Protein 7TJ5 (pdb70)

Solvent-accessible surface area: 76133 Å² total; per-residue (Å²): 141,195,78,90,111,57,36,99,97,2,72,50,6,2,71,48,1,6,77,13,2,10,48,1,44,28,37,104,94,68,25,79,97,50,60,93,94,1,76,90,3,7,110,11,5,81,39,2,18,73,97,54,94,61,208,175,124,96,121,24,14,85,83,0,17,80,52,55,0,33,99,10,19,54,124,149,55,82,87,111,93,16,104,72,0,58,40,1,43,58,10,41,87,12,16,82,91,17,37,58,149,50,69,31,143,161,50,46,16,17,72,28,77,28,105,47,20,64,30,108,29,79,34,24,0,10,29,19,0,3,22,10,7,75,54,71,79,140,69,180,86,86,51,54,60,68,59,39,54,1,36,10,4,0,3,6,0,12,8,3,0,0,6,22,75,49,37,19,98,50,86,93,4,18,73,43,0,11,68,4,0,63,81,0,10,49,19,17,0,66,20,2,0,7,14,10,6,35,10,31,66,81,46,47,10,49,24,122,19,64,55,18,31,83,60,1,49,33,1,1,70,30,13,164,12,35,100,120,2,40,190,82,2,62,70,17,2,59,33,2,61,131,42,12,116,8,36,64,16,126,77,0,24,126,52,6,17,78,14,5,70,34,23,0,10,68,91,18,8,15,80,13,0,78,140,4,103,18,4,147,84,18,35,121,50,2,11,53,28,1,3,61,49,17,55,25,12,19,10,9,50,40,17,83,13,8,106,38,55,48,56,10,40,26,4,15,4,1,21,65,10,33,0,16,21,16,11,86,88,61,156,83,124,136,42,93,24,60,82,34,86,35,13,12,51,117,3,3,38,103,137,37,95,33,103,16,6,6,62,3,95,55,34,0,1,0,1,56,0,22,34,109,22,0,66,140,0,12,88,80,33,94,126,8,25,62,63,8,131,130,96,69,139,196,77,90,111,58,38,99,96,2,74,50,6,2,71,50,2,6,75,13,3,11,48,1,43,28,37,103,93,67,25,79,98,50,60,94,93,2,76,90,2,7,110,11,4,83,40,3,18,74,100,54,92,60,208,176,126,100,121,23,14,82,84,0,16,81,52,54,1,33,100,11,18,53,122,148,55,82,86,109,92,16,103,73,0,60,42,1,41,57,12,43,88,12,17,80,92,16,37,58,152,49,68,34,143,160,49,44,15,16,73,28,79,27,104,44,21,64,30,108,27,78,33,24,0,10,28,19,0,3,22,10,7,75,55,71,81,142,67,181,85,86,49,52,59,68,59,38,54,1,36,8,3,0,4,6,0,12,7,3,0,0,6,23,72,48,37,19,100,47,88,94,4,18,74,44,0,12,68,4,0,67,80,0,10,49,20,15,0,68,18,3,0,8,13,8,6,33,10,30,63,84,47,46,8,48,23,124,20,60,59,17,30,80,59,1,49,36,2,1,71,32,13,168,12,36,100,118,3,40,188,85,2,63,70,16,1,58,34,2,59,129,40,10,116,8,35,62,16,126,77,0,22,127,50,6,17,80,14,5,69,32,22,0,10,68,95,20,9,15,79,12,0,78,140,5,103,17,3,148,82,18,35,121,49,2,10,52,28,0,4,63,49,17,55,25,11,19,10,9,50,40,17,83,14,7,109,38,57,48,56,10,40,25,3,15,4,0,23,64,9,33,0,15,22,16,11,86,90,60,155,83,123,137,44,94,24,60,81,34,85,35,12,12,50,118,3,3,38,103,136,37,94,33,102,15,4,6,62,3,97,55,33,0,0,0,1,54,0,24,34,108,21,0,67,138,0,13,90,79,31,96,124,9,25,62,61,8,130,129,96,68,141,196,76,89,110,58,37,101,98,3,73,52,7,2,72,48,1,6,77,12,3,10,48,1,42,27,36,105,92,67,27,79,98,50,59,95,92,1,76,90,2,7,108,11,4,82,39,3,18,74,96,52,95,60,208,177,124,100,122,23,14,82,84,0,17,82,52,56,1,33,99,10,17,54,123,151,56,83,84,109,91,16,104,73,0,60,42,1,43,57,10,42,87,12,17,84,91,16,38,58,150,49,69,32,142,160,48,45,14,17,72,27,79,28,103,44,21,62,31,109,29,81,35,24,0,10,29,18,0,3,22,9,7,74,53,70,79,142,67,183,84,84,49,52,60,69,59,42,54,1,36,10,3,0,4,6,0,11,8,3,0,0,7,21,73,46,36,19,99,48,84,92,4,18,73,44,0,11,67,5,0,62,79,0,10,49,19,15,0,65,20,3,0,7,15,8,6,32,10,32,67,83,45,46,10,48,25,122,20,61,57,18,29,81,60,0,49,34,1,1,70,29,13,166,12,34,100,118,2,40,190,83,2,62,68,18,1,60,33,2,59,130,41,13,117,9,35,62,16,126,78,0,23,127,54,7,19,79,14,5,68,34,23,0,10,67,92,19,9,15,79,12,0,79,140,5,104,17,4,147,83,17,35,120,50,2,10,52,28,0,3,62,51,17,55,25,12,20,9,9,49,40,17,85,14,7,106,37,56,46,56,9,40,25,4,15,5,1,23,62,9,33,0,15,21,15,11,86,88,60,155,84,124,136,42,96,25,58,81,35,86,37,12,12,50,119,3,3,38,102,137,38,94,34,103,16,5,6,62,3,97,57,31,0,0,0,1,56,0,24,33,110,22,0,65,139,0,13,89,80,32,96,127,8,25,63,60,8,132,129,98,69,140,194,77,88,110,58,38,100,98,3,74,53,6,1,71,47,1,6,75,12,2,11,48,1,44,28,35,105,93,70,26,80,98,50,59,94,92,1,75,89,2,7,110,10,5,82,40,3,18,74,96,53,93,62,212,176,126,98,120,25,14,82,84,0,16,82,52,55,1,32,100,11,18,54,123,148,56,84,86,109,92,18,104,73,0,60,41,1,43,59,11,42,87,11,17,81,92,15,38,58,150,51,69,33,143,161,49,44,15,18,71,28,82,28,105,44,21,62,30,110,26,81,36,24,0,11,29,19,0,3,23,10,7,74,55,71,82,141,69,183,86,86,50,54,60,68,58,40,53,1,36,10,4,0,3,6,0,11,8,2,0,0,6,22,73,48,38,20,100,48,86,94,4,18,73,43,0,12,68,4,0,66,78,0,10,50,20,16,0,66,19,3,0,8,14,8,7,35,10,29,64,82,48,46,10,47,24,123,20,60,58,18,31,81,59,1,50,36,3,1,69,33,13,170,13,34,100,118,2,40,190,84,1,63,70,18,2,59,35,2,60,129,40,10,118,8,33,63,16,127,76,0,23,129,51,7,17,80,15,6,69,34,22,0,9,68,92,18,8,16,80,12,0,80,141,4,104,17,3,146,82,18,34,121,50,1,10,50,27,0,4,64,50,17,56,25,12,19,10,10,50,40,16,83,13,8,107,38,56,47,57,10,40,25,4,15,5,1,22,64,9,32,0,16,21,16,11,85,90,60,154,84,122,135,43,93,24,59,81,34,87,35,13,12,51,116,3,3,40,101,136,38,94,33,101,16,6,5,62,3,95,57,33,0,1,0,1,57,0,23,34,108,22,0,66,139,0,14,90,77,32,94,126,8,25,62,60,8,131,127,96,69

Structure (mmCIF, N/CA/C/O backbone):
data_7TJ5
#
_entry.id   7TJ5
#
_cell.length_a   1.00
_cell.length_b   1.00
_cell.length_c   1.00
_cell.angle_alpha   90.00
_cell.angle_beta   90.00
_cell.angle_gamma   90.00
#
_symmetry.space_group_name_H-M   'P 1'
#
loop_
_entity.id
_entity.type
_entity.pdbx_description
1 polymer 'Putative transcriptional regulator, Crp/Fnr family'
2 non-polymer "ADENOSINE-3',5'-CYCLIC-MONOPHOSPHATE"
3 non-polymer '(2R)-1-(hexadecanoyloxy)-3-(phosphonooxy)propan-2-yl (9Z)-octadec-9-enoate'
#
loop_
_atom_site.group_PDB
_atom_site.id
_atom_site.type_symbol
_atom_site.label_atom_id
_atom_site.label_alt_id
_atom_site.label_comp_id
_atom_site.label_asym_id
_atom_site.label_entity_id
_atom_site.label_seq_id
_atom_site.pdbx_PDB_ins_code
_atom_site.Cartn_x
_atom_site.Cartn_y
_atom_site.Cartn_z
_atom_site.occupancy
_atom_site.B_iso_or_equiv
_atom_site.auth_seq_id
_atom_site.auth_comp_id
_atom_site.auth_asym_id
_atom_site.auth_atom_id
_atom_site.pdbx_PDB_model_num
ATOM 1 N N . THR A 1 29 ? 89.335 122.335 135.601 1.00 20.64 10 THR A N 1
ATOM 2 C CA . THR A 1 29 ? 89.922 123.121 136.680 1.00 20.64 10 THR A CA 1
ATOM 3 C C . THR A 1 29 ? 89.451 122.618 138.040 1.00 20.64 10 THR A C 1
ATOM 4 O O . THR A 1 29 ? 89.785 123.194 139.075 1.00 20.64 10 THR A O 1
ATOM 8 N N . TYR A 1 30 ? 88.669 121.538 138.030 1.00 22.29 11 TYR A N 1
ATOM 9 C CA . TYR A 1 30 ? 88.193 120.940 139.271 1.00 22.29 11 TYR A CA 1
ATOM 10 C C . TYR A 1 30 ? 89.267 120.135 139.988 1.00 22.29 11 TYR A C 1
ATOM 11 O O . TYR A 1 30 ? 89.124 119.868 141.186 1.00 22.29 11 TYR A O 1
ATOM 20 N N . THR A 1 31 ? 90.335 119.742 139.290 1.00 18.80 12 THR A N 1
ATOM 21 C CA . THR A 1 31 ? 91.386 118.957 139.925 1.00 18.80 12 THR A CA 1
ATOM 22 C C . THR A 1 31 ? 92.270 119.794 140.840 1.00 18.80 12 THR A C 1
ATOM 23 O O . THR A 1 31 ? 92.901 119.237 141.744 1.00 18.80 12 THR A O 1
ATOM 27 N N . LEU A 1 32 ? 92.332 121.113 140.631 1.00 19.53 13 LEU A N 1
ATOM 28 C CA . LEU A 1 32 ? 93.142 121.962 141.500 1.00 19.53 13 LEU A CA 1
ATOM 29 C C . LEU A 1 32 ? 92.575 122.010 142.913 1.00 19.53 13 LEU A C 1
ATOM 30 O O . LEU A 1 32 ? 93.332 122.015 143.891 1.00 19.53 13 LEU A O 1
ATOM 35 N N . VAL A 1 33 ? 91.246 122.047 143.037 1.00 17.25 14 VAL A N 1
ATOM 36 C CA . VAL A 1 33 ? 90.614 122.023 144.354 1.00 17.25 14 VAL A CA 1
ATOM 37 C C . VAL A 1 33 ? 90.933 120.717 145.071 1.00 17.25 14 VAL A C 1
ATOM 38 O O . VAL A 1 33 ? 91.253 120.709 146.267 1.00 17.25 14 VAL A O 1
ATOM 42 N N . TRP A 1 34 ? 90.873 119.597 144.346 1.00 15.81 15 TRP A N 1
ATOM 43 C CA . TRP A 1 34 ? 91.204 118.306 144.940 1.00 15.81 15 TRP A CA 1
ATOM 44 C C . TRP A 1 34 ? 92.669 118.243 145.356 1.00 15.81 15 TRP A C 1
ATOM 45 O O . TRP A 1 34 ? 92.997 117.700 146.417 1.00 15.81 15 TRP A O 1
ATOM 56 N N . LYS A 1 35 ? 93.568 118.790 144.530 1.00 17.04 16 LYS A N 1
ATOM 57 C CA . LYS A 1 35 ? 94.986 118.805 144.882 1.00 17.04 16 LYS A CA 1
ATOM 58 C C . LYS A 1 35 ? 95.244 119.651 146.123 1.00 17.04 16 LYS A C 1
ATOM 59 O O . LYS A 1 35 ? 96.026 119.260 146.999 1.00 17.04 16 LYS A O 1
ATOM 65 N N . VAL A 1 36 ? 94.595 120.814 146.217 1.00 15.17 17 VAL A N 1
ATOM 66 C CA . VAL A 1 36 ? 94.753 121.668 147.392 1.00 15.17 17 VAL A CA 1
ATOM 67 C C . VAL A 1 36 ? 94.199 120.975 148.632 1.00 15.17 17 VAL A C 1
ATOM 68 O O . VAL A 1 36 ? 94.785 121.050 149.721 1.00 15.17 17 VAL A O 1
ATOM 72 N N . TRP A 1 37 ? 93.074 120.272 148.484 1.00 14.42 18 TRP A N 1
ATOM 73 C CA . TRP A 1 37 ? 92.498 119.540 149.607 1.00 14.42 18 TRP A CA 1
ATOM 74 C C . TRP A 1 37 ? 93.417 118.410 150.062 1.00 14.42 18 TRP A C 1
ATOM 75 O O . TRP A 1 37 ? 93.564 118.166 151.266 1.00 14.42 18 TRP A O 1
ATOM 86 N N . ILE A 1 38 ? 94.046 117.715 149.112 1.00 15.41 19 ILE A N 1
ATOM 87 C CA . ILE A 1 38 ? 94.987 116.652 149.454 1.00 15.41 19 ILE A CA 1
ATOM 88 C C . ILE A 1 38 ? 96.214 117.227 150.154 1.00 15.41 19 ILE A C 1
ATOM 89 O O . ILE A 1 38 ? 96.736 116.635 151.108 1.00 15.41 19 ILE A O 1
ATOM 94 N N . LEU A 1 39 ? 96.688 118.389 149.697 1.00 14.48 20 LEU A N 1
ATOM 95 C CA . LEU A 1 39 ? 97.795 119.058 150.377 1.00 14.48 20 LEU A CA 1
ATOM 96 C C . LEU A 1 39 ? 97.421 119.429 151.807 1.00 14.48 20 LEU A C 1
ATOM 97 O O . LEU A 1 39 ? 98.220 119.248 152.733 1.00 14.48 20 LEU A O 1
ATOM 102 N N . ALA A 1 40 ? 96.206 119.944 152.007 1.00 15.41 21 ALA A N 1
ATOM 103 C CA . ALA A 1 40 ? 95.762 120.287 153.355 1.00 15.41 21 ALA A CA 1
ATOM 104 C C . ALA A 1 40 ? 95.675 119.048 154.239 1.00 15.41 21 ALA A C 1
ATOM 105 O O . ALA A 1 40 ? 96.095 119.074 155.402 1.00 15.41 21 ALA A O 1
ATOM 107 N N . VAL A 1 41 ? 95.168 117.943 153.689 1.00 15.34 22 VAL A N 1
ATOM 108 C CA . VAL A 1 41 ? 95.044 116.708 154.459 1.00 15.34 22 VAL A CA 1
ATOM 109 C C . VAL A 1 41 ? 96.419 116.170 154.847 1.00 15.34 22 VAL A C 1
ATOM 110 O O . VAL A 1 41 ? 96.632 115.733 155.988 1.00 15.34 22 VAL A O 1
ATOM 114 N N . THR A 1 42 ? 97.373 116.183 153.912 1.00 15.08 23 THR A N 1
ATOM 115 C CA . THR A 1 42 ? 98.690 115.659 154.249 1.00 15.08 23 THR A CA 1
ATOM 116 C C . THR A 1 42 ? 99.446 116.587 155.199 1.00 15.08 23 THR A C 1
ATOM 117 O O . THR A 1 42 ? 100.208 116.102 156.044 1.00 15.08 23 THR A O 1
ATOM 121 N N . LEU A 1 43 ? 99.220 117.907 155.124 1.00 13.01 24 LEU A N 1
ATOM 122 C CA . LEU A 1 43 ? 99.801 118.790 156.130 1.00 13.01 24 LEU A CA 1
ATOM 123 C C . LEU A 1 43 ? 99.159 118.563 157.490 1.00 13.01 24 LEU A C 1
ATOM 124 O O . LEU A 1 43 ? 99.834 118.656 158.526 1.00 13.01 24 LEU A O 1
ATOM 129 N N . TYR A 1 44 ? 97.895 118.132 157.491 1.00 12.31 25 TYR A N 1
ATOM 130 C CA . TYR A 1 44 ? 97.219 117.827 158.742 1.00 12.31 25 TYR A CA 1
ATOM 131 C C . TYR A 1 44 ? 97.843 116.594 159.371 1.00 12.31 25 TYR A C 1
ATOM 132 O O . TYR A 1 44 ? 98.082 116.561 160.580 1.00 12.31 25 TYR A O 1
ATOM 141 N N . TYR A 1 45 ? 98.052 115.545 158.574 1.00 14.98 26 TYR A N 1
ATOM 142 C CA . TYR A 1 45 ? 98.671 114.338 159.117 1.00 14.98 26 TYR A CA 1
ATOM 143 C C . TYR A 1 45 ? 100.104 114.614 159.567 1.00 14.98 26 TYR A C 1
ATOM 144 O O . TYR A 1 45 ? 100.521 114.159 160.636 1.00 14.98 26 TYR A O 1
ATOM 153 N N . ALA A 1 46 ? 100.834 115.442 158.810 1.00 11.43 27 ALA A N 1
ATOM 154 C CA . ALA A 1 46 ? 102.206 115.808 159.162 1.00 11.43 27 ALA A CA 1
ATOM 155 C C . ALA A 1 46 ? 102.289 116.524 160.505 1.00 11.43 27 ALA A C 1
ATOM 156 O O . ALA A 1 46 ? 103.252 116.335 161.257 1.00 11.43 27 ALA A O 1
ATOM 158 N N . ILE A 1 47 ? 101.307 117.363 160.816 1.00 9.28 28 ILE A N 1
ATOM 159 C CA . ILE A 1 47 ? 101.320 118.073 162.093 1.00 9.28 28 ILE A CA 1
ATOM 160 C C . ILE A 1 47 ? 100.741 117.211 163.215 1.00 9.28 28 ILE A C 1
ATOM 161 O O . ILE A 1 47 ? 101.301 117.141 164.314 1.00 9.28 28 ILE A O 1
ATOM 166 N N . ARG A 1 48 ? 99.666 116.517 162.992 1.00 12.33 29 ARG A N 1
ATOM 167 C CA . ARG A 1 48 ? 98.984 115.778 164.085 1.00 12.33 29 ARG A CA 1
ATOM 168 C C . ARG A 1 48 ? 99.685 114.484 164.465 1.00 12.33 29 ARG A C 1
ATOM 169 O O . ARG A 1 48 ? 99.828 114.233 165.660 1.00 12.33 29 ARG A O 1
ATOM 177 N N . ILE A 1 49 ? 100.108 113.697 163.465 1.00 12.86 30 ILE A N 1
ATOM 178 C CA . ILE A 1 49 ? 100.667 112.382 163.806 1.00 12.86 30 ILE A CA 1
ATOM 179 C C . ILE A 1 49 ? 101.806 112.450 164.825 1.00 12.86 30 ILE A C 1
ATOM 180 O O . ILE A 1 49 ? 101.709 111.770 165.857 1.00 12.86 30 ILE A O 1
ATOM 185 N N . PRO A 1 50 ? 102.902 113.197 164.613 1.00 10.08 31 PRO A N 1
ATOM 186 C CA . PRO A 1 50 ? 103.936 113.230 165.664 1.00 10.08 31 PRO A CA 1
ATOM 187 C C . PRO A 1 50 ? 103.443 113.852 166.960 1.00 10.08 31 PRO A C 1
ATOM 188 O O . PRO A 1 50 ? 103.861 113.429 168.048 1.00 10.08 31 PRO A O 1
ATOM 192 N N . LEU A 1 51 ? 102.549 114.840 166.868 1.00 9.88 32 LEU A N 1
ATOM 193 C CA . LEU A 1 51 ? 102.024 115.494 168.061 1.00 9.88 32 LEU A CA 1
ATOM 194 C C . LEU A 1 51 ? 101.206 114.532 168.913 1.00 9.88 32 LEU A C 1
ATOM 195 O O . LEU A 1 51 ? 101.330 114.528 170.143 1.00 9.88 32 LEU A O 1
ATOM 200 N N . THR A 1 52 ? 100.364 113.708 168.284 1.00 12.80 33 THR A N 1
ATOM 201 C CA . THR A 1 52 ? 99.612 112.723 169.051 1.00 12.80 33 THR A CA 1
ATOM 202 C C . THR A 1 52 ? 100.458 111.513 169.420 1.00 12.80 33 THR A C 1
ATOM 203 O O . THR A 1 52 ? 100.091 110.778 170.343 1.00 12.80 33 THR A O 1
ATOM 207 N N . LEU A 1 53 ? 101.572 111.286 168.721 1.00 11.30 34 LEU A N 1
ATOM 208 C CA . LEU A 1 53 ? 102.537 110.302 169.196 1.00 11.30 34 LEU A CA 1
ATOM 209 C C . LEU A 1 53 ? 103.154 110.748 170.514 1.00 11.30 34 LEU A C 1
ATOM 210 O O . LEU A 1 53 ? 103.326 109.938 171.432 1.00 11.30 34 LEU A O 1
ATOM 215 N N . VAL A 1 54 ? 103.496 112.034 170.624 1.00 11.13 35 VAL A N 1
ATOM 216 C CA . VAL A 1 54 ? 104.015 112.556 171.885 1.00 11.13 35 VAL A CA 1
ATOM 217 C C . VAL A 1 54 ? 102.907 112.622 172.931 1.00 11.13 35 VAL A C 1
ATOM 218 O O . VAL A 1 54 ? 103.092 112.216 174.084 1.00 11.13 35 VAL A O 1
ATOM 222 N N . PHE A 1 55 ? 101.736 113.126 172.542 1.00 12.56 36 PHE A N 1
ATOM 223 C CA . PHE A 1 55 ? 100.610 113.281 173.458 1.00 12.56 36 PHE A CA 1
ATOM 224 C C . PHE A 1 55 ? 99.487 112.341 173.044 1.00 12.56 36 PHE A C 1
ATOM 225 O O . PHE A 1 55 ? 98.714 112.666 172.130 1.00 12.56 36 PHE A O 1
ATOM 233 N N . PRO A 1 56 ? 99.331 111.180 173.688 1.00 15.41 37 PRO A N 1
ATOM 234 C CA . PRO A 1 56 ? 98.263 110.253 173.277 1.00 15.41 37 PRO A CA 1
ATOM 235 C C . PRO A 1 56 ? 96.867 110.733 173.636 1.00 15.41 37 PRO A C 1
ATOM 236 O O . PRO A 1 56 ? 95.890 110.091 173.227 1.00 15.41 37 PRO A O 1
ATOM 240 N N . SER A 1 57 ? 96.742 111.829 174.388 1.00 16.50 38 SER A N 1
ATOM 241 C CA . SER A 1 57 ? 95.426 112.364 174.722 1.00 16.50 38 SER A CA 1
ATOM 242 C C . SER A 1 57 ? 94.700 112.880 173.486 1.00 16.50 38 SER A C 1
ATOM 243 O O . SER A 1 57 ? 93.481 112.713 173.361 1.00 16.50 38 SER A O 1
ATOM 246 N N . LEU A 1 58 ? 95.427 113.509 172.560 1.00 16.92 39 LEU A N 1
ATOM 247 C CA . LEU A 1 58 ? 94.816 114.120 171.380 1.00 16.92 39 LEU A CA 1
ATOM 248 C C . LEU A 1 58 ? 94.543 113.057 170.315 1.00 16.92 39 LEU A C 1
ATOM 249 O O . LEU A 1 58 ? 95.221 112.954 169.290 1.00 16.92 39 LEU A O 1
ATOM 254 N N . PHE A 1 59 ? 93.517 112.252 170.577 1.00 17.55 40 PHE A N 1
ATOM 255 C CA . PHE A 1 59 ? 93.043 111.282 169.594 1.00 17.55 40 PHE A CA 1
ATOM 256 C C . PHE A 1 59 ? 91.527 111.203 169.493 1.00 17.55 40 PHE A C 1
ATOM 257 O O . PHE A 1 59 ? 91.018 110.890 168.411 1.00 17.55 40 PHE A O 1
ATOM 265 N N . SER A 1 60 ? 90.786 111.491 170.558 1.00 19.30 41 SER A N 1
ATOM 266 C CA . SER A 1 60 ? 89.329 111.536 170.523 1.00 19.30 41 SER A CA 1
ATOM 267 C C . SER A 1 60 ? 88.787 112.878 170.024 1.00 19.30 41 SER A C 1
ATOM 268 O O . SER A 1 60 ? 87.854 112.874 169.210 1.00 19.30 41 SER A O 1
ATOM 271 N N . PRO A 1 61 ? 89.293 114.039 170.480 1.00 16.48 42 PRO A N 1
ATOM 272 C CA . PRO A 1 61 ? 88.749 115.304 169.951 1.00 16.48 42 PRO A CA 1
ATOM 273 C C . PRO A 1 61 ? 88.933 115.480 168.453 1.00 16.48 42 PRO A C 1
ATOM 274 O O . PRO A 1 61 ? 88.087 116.110 167.807 1.00 16.48 42 PRO A O 1
ATOM 278 N N . LEU A 1 62 ? 90.011 114.948 167.877 1.00 16.35 43 LEU A N 1
ATOM 279 C CA . LEU A 1 62 ? 90.268 115.068 166.449 1.00 16.35 43 LEU A CA 1
ATOM 280 C C . LEU A 1 62 ? 89.922 113.792 165.689 1.00 16.35 43 LEU A C 1
ATOM 281 O O . LEU A 1 62 ? 90.402 113.594 164.568 1.00 16.35 43 LEU A O 1
ATOM 286 N N . LEU A 1 63 ? 89.107 112.921 166.285 1.00 16.98 44 LEU A N 1
ATOM 287 C CA . LEU A 1 63 ? 88.695 111.692 165.609 1.00 16.98 44 LEU A CA 1
ATOM 288 C C . LEU A 1 63 ? 87.887 111.930 164.335 1.00 16.98 44 LEU A C 1
ATOM 289 O O . LEU A 1 63 ? 88.182 111.270 163.322 1.00 16.98 44 LEU A O 1
ATOM 294 N N . PRO A 1 64 ? 86.858 112.799 164.303 1.00 15.03 45 PRO A N 1
ATOM 295 C CA . PRO A 1 64 ? 86.128 112.981 163.033 1.00 15.03 45 PRO A CA 1
ATOM 296 C C . PRO A 1 64 ? 86.990 113.519 161.905 1.00 15.03 45 PRO A C 1
ATOM 297 O O . PRO A 1 64 ? 86.825 113.096 160.752 1.00 15.03 45 PRO A O 1
ATOM 301 N N . LEU A 1 65 ? 87.919 114.431 162.206 1.00 14.70 46 LEU A N 1
ATOM 302 C CA . LEU A 1 65 ? 88.823 114.922 161.172 1.00 14.70 46 LEU A CA 1
ATOM 303 C C . LEU A 1 65 ? 89.729 113.810 160.664 1.00 14.70 46 LEU A C 1
ATOM 304 O O . LEU A 1 65 ? 90.004 113.724 159.462 1.00 14.70 46 LEU A O 1
ATOM 309 N N . ASP A 1 66 ? 90.191 112.941 161.568 1.00 17.21 47 ASP A N 1
ATOM 310 C CA . ASP A 1 66 ? 91.025 111.815 161.162 1.00 17.21 47 ASP A CA 1
ATOM 311 C C . ASP A 1 66 ? 90.260 110.856 160.257 1.00 17.21 47 ASP A C 1
ATOM 312 O O . ASP A 1 66 ? 90.789 110.401 159.237 1.00 17.21 47 ASP A O 1
ATOM 317 N N . ILE A 1 67 ? 89.004 110.560 160.605 1.00 16.99 48 ILE A N 1
ATOM 318 C CA . ILE A 1 67 ? 88.176 109.679 159.778 1.00 16.99 48 ILE A CA 1
ATOM 319 C C . ILE A 1 67 ? 87.944 110.300 158.405 1.00 16.99 48 ILE A C 1
ATOM 320 O O . ILE A 1 67 ? 88.040 109.624 157.370 1.00 16.99 48 ILE A O 1
ATOM 325 N N . LEU A 1 68 ? 87.611 111.592 158.378 1.00 14.95 49 LEU A N 1
ATOM 326 C CA . LEU A 1 68 ? 87.340 112.262 157.112 1.00 14.95 49 LEU A CA 1
ATOM 327 C C . LEU A 1 68 ? 88.582 112.299 156.227 1.00 14.95 49 LEU A C 1
ATOM 328 O O . LEU A 1 68 ? 88.497 112.066 155.015 1.00 14.95 49 LEU A O 1
ATOM 333 N N . ALA A 1 69 ? 89.750 112.569 156.817 1.00 16.45 50 ALA A N 1
ATOM 334 C CA . ALA A 1 69 ? 90.983 112.558 156.038 1.00 16.45 50 ALA A CA 1
ATOM 335 C C . ALA A 1 69 ? 91.334 111.151 155.573 1.00 16.45 50 ALA A C 1
ATOM 336 O O . ALA A 1 69 ? 91.901 110.983 154.487 1.00 16.45 50 ALA A O 1
ATOM 338 N N . SER A 1 70 ? 91.002 110.130 156.371 1.00 16.72 51 SER A N 1
ATOM 339 C CA . SER A 1 70 ? 91.261 108.757 155.953 1.00 16.72 51 SER A CA 1
ATOM 340 C C . SER A 1 70 ? 90.396 108.384 154.759 1.00 16.72 51 SER A C 1
ATOM 341 O O . SER A 1 70 ? 90.869 107.735 153.817 1.00 16.72 51 SER A O 1
ATOM 344 N N . LEU A 1 71 ? 89.136 108.821 154.764 1.00 15.93 52 LEU A N 1
ATOM 345 C CA . LEU A 1 71 ? 88.285 108.591 153.603 1.00 15.93 52 LEU A CA 1
ATOM 346 C C . LEU A 1 71 ? 88.815 109.356 152.395 1.00 15.93 52 LEU A C 1
ATOM 347 O O . LEU A 1 71 ? 88.797 108.838 151.271 1.00 15.93 52 LEU A O 1
ATOM 352 N N . ALA A 1 72 ? 89.238 110.609 152.600 1.00 15.33 53 ALA A N 1
ATOM 353 C CA . ALA A 1 72 ? 89.757 111.411 151.496 1.00 15.33 53 ALA A CA 1
ATOM 354 C C . ALA A 1 72 ? 90.963 110.733 150.854 1.00 15.33 53 ALA A C 1
ATOM 355 O O . ALA A 1 72 ? 91.068 110.662 149.624 1.00 15.33 53 ALA A O 1
ATOM 357 N N . LEU A 1 73 ? 91.872 110.205 151.682 1.00 17.70 54 LEU A N 1
ATOM 358 C CA . LEU A 1 73 ? 93.055 109.516 151.172 1.00 17.70 54 LEU A CA 1
ATOM 359 C C . LEU A 1 73 ? 92.683 108.211 150.479 1.00 17.70 54 LEU A C 1
ATOM 360 O O . LEU A 1 73 ? 93.320 107.825 149.491 1.00 17.70 54 LEU A O 1
ATOM 365 N N . ILE A 1 74 ? 91.679 107.501 151.002 1.00 17.62 55 ILE A N 1
ATOM 366 C CA . ILE A 1 74 ? 91.239 106.262 150.365 1.00 17.62 55 ILE A CA 1
ATOM 367 C C . ILE A 1 74 ? 90.673 106.550 148.980 1.00 17.62 55 ILE A C 1
ATOM 368 O O . ILE A 1 74 ? 90.973 105.846 148.008 1.00 17.62 55 ILE A O 1
ATOM 373 N N . ALA A 1 75 ? 89.870 107.608 148.862 1.00 17.64 56 ALA A N 1
ATOM 374 C CA . ALA A 1 75 ? 89.230 107.955 147.599 1.00 17.64 56 ALA A CA 1
ATOM 375 C C . ALA A 1 75 ? 90.134 108.727 146.645 1.00 17.64 56 ALA A C 1
ATOM 376 O O . ALA A 1 75 ? 89.767 108.888 145.476 1.00 17.64 56 ALA A O 1
ATOM 378 N N . ASP A 1 76 ? 91.284 109.222 147.111 1.00 18.54 57 ASP A N 1
ATOM 379 C CA . ASP A 1 76 ? 92.137 110.039 146.252 1.00 18.54 57 ASP A CA 1
ATOM 380 C C . ASP A 1 76 ? 92.680 109.257 145.061 1.00 18.54 57 ASP A C 1
ATOM 381 O O . ASP A 1 76 ? 92.687 109.764 143.933 1.00 18.54 57 ASP A O 1
ATOM 386 N N . ILE A 1 77 ? 93.147 108.034 145.284 1.00 19.57 58 ILE A N 1
ATOM 387 C CA . ILE A 1 77 ? 93.827 107.286 144.226 1.00 19.57 58 ILE A CA 1
ATOM 388 C C . ILE A 1 77 ? 92.823 106.794 143.175 1.00 19.57 58 ILE A C 1
ATOM 389 O O . ILE A 1 77 ? 93.190 106.727 141.989 1.00 19.57 58 ILE A O 1
ATOM 394 N N . PRO A 1 78 ? 91.552 106.476 143.508 1.00 18.00 59 PRO A N 1
ATOM 395 C CA . PRO A 1 78 ? 90.549 106.379 142.430 1.00 18.00 59 PRO A CA 1
ATOM 396 C C . PRO A 1 78 ? 90.467 107.632 141.576 1.00 18.00 59 PRO A C 1
ATOM 397 O O . PRO A 1 78 ? 90.333 107.538 140.350 1.00 18.00 59 PRO A O 1
ATOM 401 N N . LEU A 1 79 ? 90.549 108.809 142.195 1.00 16.78 60 LEU A N 1
ATOM 402 C CA . LEU A 1 79 ? 90.513 110.065 141.461 1.00 16.78 60 LEU A CA 1
ATOM 403 C C . LEU A 1 79 ? 91.871 110.435 140.884 1.00 16.78 60 LEU A C 1
ATOM 404 O O . LEU A 1 79 ? 91.945 111.335 140.042 1.00 16.78 60 LEU A O 1
ATOM 409 N N . ASP A 1 80 ? 92.941 109.773 141.327 1.00 19.54 61 ASP A N 1
ATOM 410 C CA . ASP A 1 80 ? 94.237 109.928 140.678 1.00 19.54 61 ASP A CA 1
ATOM 411 C C . ASP A 1 80 ? 94.294 109.141 139.375 1.00 19.54 61 ASP A C 1
ATOM 412 O O . ASP A 1 80 ? 94.875 109.611 138.390 1.00 19.54 61 ASP A O 1
ATOM 417 N N . LEU A 1 81 ? 93.706 107.942 139.353 1.00 19.11 62 LEU A N 1
ATOM 418 C CA . LEU A 1 81 ? 93.668 107.170 138.113 1.00 19.11 62 LEU A CA 1
ATOM 419 C C . LEU A 1 81 ? 92.787 107.835 137.062 1.00 19.11 62 LEU A C 1
ATOM 420 O O . LEU A 1 81 ? 93.143 107.865 135.878 1.00 19.11 62 LEU A O 1
ATOM 425 N N . ALA A 1 82 ? 91.640 108.371 137.465 1.00 18.43 63 ALA A N 1
ATOM 426 C CA . ALA A 1 82 ? 90.780 109.075 136.526 1.00 18.43 63 ALA A CA 1
ATOM 427 C C . ALA A 1 82 ? 91.299 110.485 136.289 1.00 18.43 63 ALA A C 1
ATOM 428 O O . ALA A 1 82 ? 91.690 111.183 137.229 1.00 18.43 63 ALA A O 1
ATOM 430 N N . PHE A 1 83 ? 91.294 110.900 135.019 1.00 20.14 64 PHE A N 1
ATOM 431 C CA . PHE A 1 83 ? 91.810 112.200 134.588 1.00 20.14 64 PHE A CA 1
ATOM 432 C C . PHE A 1 83 ? 93.260 112.393 135.043 1.00 20.14 64 PHE A C 1
ATOM 433 O O . PHE A 1 83 ? 93.577 113.262 135.858 1.00 20.14 64 PHE A O 1
ATOM 441 N N . GLU A 1 84 ? 94.136 111.548 134.507 1.00 19.06 65 GLU A N 1
ATOM 442 C CA . GLU A 1 84 ? 95.556 111.588 134.843 1.00 19.06 65 GLU A CA 1
ATOM 443 C C . GLU A 1 84 ? 96.203 112.895 134.393 1.00 19.06 65 GLU A C 1
ATOM 444 O O . GLU A 1 84 ? 96.082 113.293 133.234 1.00 19.06 65 GLU A O 1
ATOM 450 N N . SER A 1 99 ? 106.988 104.261 141.804 1.00 20.94 80 SER A N 1
ATOM 451 C CA . SER A 1 99 ? 106.425 105.580 141.538 1.00 20.94 80 SER A CA 1
ATOM 452 C C . SER A 1 99 ? 104.962 105.648 141.960 1.00 20.94 80 SER A C 1
ATOM 453 O O . SER A 1 99 ? 104.328 106.699 141.869 1.00 20.94 80 SER A O 1
ATOM 456 N N . ARG A 1 100 ? 104.429 104.517 142.424 1.00 21.69 81 ARG A N 1
ATOM 457 C CA . ARG A 1 100 ? 103.048 104.447 142.876 1.00 21.69 81 ARG A CA 1
ATOM 458 C C . ARG A 1 100 ? 102.876 103.852 144.268 1.00 21.69 81 ARG A C 1
ATOM 459 O O . ARG A 1 100 ? 101.815 104.045 144.873 1.00 21.69 81 ARG A O 1
ATOM 467 N N . LEU A 1 101 ? 103.888 103.128 144.746 1.00 21.50 82 LEU A N 1
ATOM 468 C CA . LEU A 1 101 ? 103.820 102.547 146.112 1.00 21.50 82 LEU A CA 1
ATOM 469 C C . LEU A 1 101 ? 103.447 103.643 147.129 1.00 21.50 82 LEU A C 1
ATOM 470 O O . LEU A 1 101 ? 102.536 103.358 147.926 1.00 21.50 82 LEU A O 1
ATOM 475 N N . PRO A 1 102 ? 104.075 104.851 147.202 1.00 19.39 83 PRO A N 1
ATOM 476 C CA . PRO A 1 102 ? 103.665 105.841 148.217 1.00 19.39 83 PRO A CA 1
ATOM 477 C C . PRO A 1 102 ? 102.165 106.055 148.329 1.00 19.39 83 PRO A C 1
ATOM 478 O O . PRO A 1 102 ? 101.651 106.189 149.447 1.00 19.39 83 PRO A O 1
ATOM 482 N N . ASP A 1 103 ? 101.442 106.071 147.205 1.00 19.31 84 ASP A N 1
ATOM 483 C CA . ASP A 1 103 ? 99.993 106.242 147.260 1.00 19.31 84 ASP A CA 1
ATOM 484 C C . ASP A 1 103 ? 99.315 105.087 147.984 1.00 19.31 84 ASP A C 1
ATOM 485 O O . ASP A 1 103 ? 98.427 105.302 148.818 1.00 19.31 84 ASP A O 1
ATOM 490 N N . LEU A 1 104 ? 99.732 103.854 147.691 1.00 18.81 85 LEU A N 1
ATOM 491 C CA . LEU A 1 104 ? 99.135 102.699 148.353 1.00 18.81 85 LEU A CA 1
ATOM 492 C C . LEU A 1 104 ? 99.515 102.643 149.826 1.00 18.81 85 LEU A C 1
ATOM 493 O O . LEU A 1 104 ? 98.685 102.288 150.672 1.00 18.81 85 LEU A O 1
ATOM 498 N N . LEU A 1 105 ? 100.762 102.991 150.155 1.00 19.22 86 LEU A N 1
ATOM 499 C CA . LEU A 1 105 ? 101.198 102.936 151.546 1.00 19.22 86 LEU A CA 1
ATOM 500 C C . LEU A 1 105 ? 100.546 104.021 152.394 1.00 19.22 86 LEU A C 1
ATOM 501 O O . LEU A 1 105 ? 100.278 103.797 153.580 1.00 19.22 86 LEU A O 1
ATOM 506 N N . ALA A 1 106 ? 100.290 105.198 151.820 1.00 17.35 87 ALA A N 1
ATOM 507 C CA . ALA A 1 106 ? 99.582 106.239 152.552 1.00 17.35 87 ALA A CA 1
ATOM 508 C C . ALA A 1 106 ? 98.069 106.078 152.503 1.00 17.35 87 ALA A C 1
ATOM 509 O O . ALA A 1 106 ? 97.369 106.710 153.302 1.00 17.35 87 ALA A O 1
ATOM 511 N N . ALA A 1 107 ? 97.549 105.256 151.589 1.00 18.07 88 ALA A N 1
ATOM 512 C CA . ALA A 1 107 ? 96.103 105.098 151.477 1.00 18.07 88 ALA A CA 1
ATOM 513 C C . ALA A 1 107 ? 95.531 104.294 152.638 1.00 18.07 88 ALA A C 1
ATOM 514 O O . ALA A 1 107 ? 94.522 104.685 153.237 1.00 18.07 88 ALA A O 1
ATOM 516 N N . LEU A 1 108 ? 96.156 103.168 152.973 1.00 18.35 89 LEU A N 1
ATOM 517 C CA . LEU A 1 108 ? 95.605 102.315 154.017 1.00 18.35 89 LEU A CA 1
ATOM 518 C C . LEU A 1 108 ? 95.833 102.946 155.390 1.00 18.35 89 LEU A C 1
ATOM 519 O O . LEU A 1 108 ? 96.871 103.573 155.624 1.00 18.35 89 LEU A O 1
ATOM 524 N N . PRO A 1 109 ? 94.873 102.821 156.308 1.00 17.28 90 PRO A N 1
ATOM 525 C CA . PRO A 1 109 ? 95.008 103.444 157.640 1.00 17.28 90 PRO A CA 1
ATOM 526 C C . PRO A 1 109 ? 95.812 102.594 158.621 1.00 17.28 90 PRO A C 1
ATOM 527 O O . PRO A 1 109 ? 95.288 101.821 159.423 1.00 17.28 90 PRO A O 1
ATOM 531 N N . LEU A 1 110 ? 97.139 102.726 158.553 1.00 19.39 91 LEU A N 1
ATOM 532 C CA . LEU A 1 110 ? 97.986 102.102 159.562 1.00 19.39 91 LEU A CA 1
ATOM 533 C C . LEU A 1 110 ? 97.872 102.801 160.909 1.00 19.39 91 LEU A C 1
ATOM 534 O O . LEU A 1 110 ? 98.214 102.205 161.936 1.00 19.39 91 LEU A O 1
ATOM 539 N N . ASP A 1 111 ? 97.404 104.047 160.926 1.00 20.58 92 ASP A N 1
ATOM 540 C CA . ASP A 1 111 ? 96.964 104.692 162.154 1.00 20.58 92 ASP A CA 1
ATOM 541 C C . ASP A 1 111 ? 95.532 104.244 162.445 1.00 20.58 92 ASP A C 1
ATOM 542 O O . ASP A 1 111 ? 95.017 103.310 161.825 1.00 20.58 92 ASP A O 1
ATOM 547 N N . LEU A 1 112 ? 94.882 104.885 163.419 1.00 19.07 93 LEU A N 1
ATOM 548 C CA . LEU A 1 112 ? 93.558 104.546 163.945 1.00 19.07 93 LEU A CA 1
ATOM 549 C C . LEU A 1 112 ? 93.537 103.193 164.644 1.00 19.07 93 LEU A C 1
ATOM 550 O O . LEU A 1 112 ? 92.483 102.791 165.153 1.00 19.07 93 LEU A O 1
ATOM 555 N N . LEU A 1 113 ? 94.655 102.478 164.686 1.00 20.63 94 LEU A N 1
ATOM 556 C CA . LEU A 1 113 ? 94.794 101.233 165.426 1.00 20.63 94 LEU A CA 1
ATOM 557 C C . LEU A 1 113 ? 95.917 101.290 166.444 1.00 20.63 94 LEU A C 1
ATOM 558 O O . LEU A 1 113 ? 95.795 100.709 167.525 1.00 20.63 94 LEU A O 1
ATOM 563 N N . VAL A 1 114 ? 97.015 101.982 166.126 1.00 19.77 95 VAL A N 1
ATOM 564 C CA . VAL A 1 114 ? 98.080 102.166 167.102 1.00 19.77 95 VAL A CA 1
ATOM 565 C C . VAL A 1 114 ? 97.661 103.145 168.190 1.00 19.77 95 VAL A C 1
ATOM 566 O O . VAL A 1 114 ? 98.193 103.093 169.305 1.00 19.77 95 VAL A O 1
ATOM 570 N N . PHE A 1 115 ? 96.715 104.039 167.897 1.00 17.17 96 PHE A N 1
ATOM 571 C CA . PHE A 1 115 ? 96.165 104.950 168.890 1.00 17.17 96 PHE A CA 1
ATOM 572 C C . PHE A 1 115 ? 94.894 104.419 169.538 1.00 17.17 96 PHE A C 1
ATOM 573 O O . PHE A 1 115 ? 94.437 104.993 170.533 1.00 17.17 96 PHE A O 1
ATOM 581 N N . ALA A 1 116 ? 94.318 103.344 169.002 1.00 18.70 97 ALA A N 1
ATOM 582 C CA . ALA A 1 116 ? 93.136 102.708 169.569 1.00 18.70 97 ALA A CA 1
ATOM 583 C C . ALA A 1 116 ? 93.483 101.536 170.473 1.00 18.70 97 ALA A C 1
ATOM 584 O O . ALA A 1 116 ? 92.915 101.408 171.561 1.00 18.70 97 ALA A O 1
ATOM 586 N N . LEU A 1 117 ? 94.406 100.678 170.045 1.00 19.90 98 LEU A N 1
ATOM 587 C CA . LEU A 1 117 ? 94.854 99.552 170.851 1.00 19.90 98 LEU A CA 1
ATOM 588 C C . LEU A 1 117 ? 95.981 99.922 171.806 1.00 19.90 98 LEU A C 1
ATOM 589 O O . LEU A 1 117 ? 96.380 99.077 172.617 1.00 19.90 98 LEU A O 1
ATOM 594 N N . HIS A 1 118 ? 96.495 101.153 171.723 1.00 19.06 99 HIS A N 1
ATOM 595 C CA . HIS A 1 118 ? 97.549 101.657 172.606 1.00 19.06 99 HIS A CA 1
ATOM 596 C C . HIS A 1 118 ? 98.795 100.773 172.533 1.00 19.06 99 HIS A C 1
ATOM 597 O O . HIS A 1 118 ? 99.206 100.138 173.506 1.00 19.06 99 HIS A O 1
ATOM 604 N N . LEU A 1 119 ? 99.393 100.744 171.345 1.00 18.52 100 LEU A N 1
ATOM 605 C CA . LEU A 1 119 ? 100.554 99.907 171.115 1.00 18.52 100 LEU A CA 1
ATOM 606 C C . LEU A 1 119 ? 101.790 100.513 171.783 1.00 18.52 100 LEU A C 1
ATOM 607 O O . LEU A 1 119 ? 101.817 101.707 172.092 1.00 18.52 100 LEU A O 1
ATOM 612 N N . PRO A 1 120 ? 102.828 99.711 172.015 1.00 18.47 101 PRO A N 1
ATOM 613 C CA . PRO A 1 120 ? 104.045 100.233 172.642 1.00 18.47 101 PRO A CA 1
ATOM 614 C C . PRO A 1 120 ? 104.864 101.056 171.656 1.00 18.47 101 PRO A C 1
ATOM 615 O O . PRO A 1 120 ? 104.558 101.135 170.467 1.00 18.47 101 PRO A O 1
ATOM 619 N N . SER A 1 121 ? 105.925 101.672 172.183 1.00 18.64 102 SER A N 1
ATOM 620 C CA . SER A 1 121 ? 106.720 102.602 171.382 1.00 18.64 102 SER A CA 1
ATOM 621 C C . SER A 1 121 ? 107.316 101.981 170.118 1.00 18.64 102 SER A C 1
ATOM 622 O O . SER A 1 121 ? 107.300 102.664 169.079 1.00 18.64 102 SER A O 1
ATOM 625 N N . PRO A 1 122 ? 107.880 100.756 170.121 1.00 18.69 103 PRO A N 1
ATOM 626 C CA . PRO A 1 122 ? 108.462 100.245 168.863 1.00 18.69 103 PRO A CA 1
ATOM 627 C C . PRO A 1 122 ? 107.426 100.117 167.760 1.00 18.69 103 PRO A C 1
ATOM 628 O O . PRO A 1 122 ? 107.715 100.420 166.596 1.00 18.69 103 PRO A O 1
ATOM 632 N N . LEU A 1 123 ? 106.218 99.674 168.102 1.00 18.67 104 LEU A N 1
ATOM 633 C CA . LEU A 1 123 ? 105.172 99.401 167.129 1.00 18.67 104 LEU A CA 1
ATOM 634 C C . LEU A 1 123 ? 104.154 100.535 167.053 1.00 18.67 104 LEU A C 1
ATOM 635 O O . LEU A 1 123 ? 103.083 100.363 166.464 1.00 18.67 104 LEU A O 1
ATOM 640 N N . SER A 1 124 ? 104.473 101.699 167.621 1.00 18.29 105 SER A N 1
ATOM 641 C CA . SER A 1 124 ? 103.610 102.864 167.506 1.00 18.29 105 SER A CA 1
ATOM 642 C C . SER A 1 124 ? 104.069 103.804 166.405 1.00 18.29 105 SER A C 1
ATOM 643 O O . SER A 1 124 ? 103.325 104.720 166.041 1.00 18.29 105 SER A O 1
ATOM 646 N N . LEU A 1 125 ? 105.267 103.590 165.862 1.00 16.81 106 LEU A N 1
ATOM 647 C CA . LEU A 1 125 ? 105.842 104.466 164.856 1.00 16.81 106 LEU A CA 1
ATOM 648 C C . LEU A 1 125 ? 105.455 104.036 163.451 1.00 16.81 106 LEU A C 1
ATOM 649 O O . LEU A 1 125 ? 106.107 104.442 162.482 1.00 16.81 106 LEU A O 1
ATOM 654 N N . LEU A 1 126 ? 104.409 103.222 163.323 1.00 17.92 107 LEU A N 1
ATOM 655 C CA . LEU A 1 126 ? 103.924 102.773 162.031 1.00 17.92 107 LEU A CA 1
ATOM 656 C C . LEU A 1 126 ? 102.800 103.656 161.522 1.00 17.92 107 LEU A C 1
ATOM 657 O O . LEU A 1 126 ? 102.208 103.358 160.480 1.00 17.92 107 LEU A O 1
ATOM 662 N N . SER A 1 127 ? 102.496 104.735 162.241 1.00 18.03 108 SER A N 1
ATOM 663 C CA . SER A 1 127 ? 101.500 105.698 161.807 1.00 18.03 108 SER A CA 1
ATOM 664 C C . SER A 1 127 ? 102.106 106.718 160.862 1.00 18.03 108 SER A C 1
ATOM 665 O O . SER A 1 127 ? 101.367 107.442 160.187 1.00 18.03 108 SER A O 1
ATOM 668 N N . LEU A 1 128 ? 103.434 106.782 160.808 1.00 16.40 109 LEU A N 1
ATOM 669 C CA . LEU A 1 128 ? 104.154 107.773 160.029 1.00 16.40 109 LEU A CA 1
ATOM 670 C C . LEU A 1 128 ? 104.348 107.335 158.588 1.00 16.40 109 LEU A C 1
ATOM 671 O O . LEU A 1 128 ? 104.881 108.111 157.788 1.00 16.40 109 LEU A O 1
ATOM 676 N N . VAL A 1 129 ? 103.941 106.109 158.242 1.00 16.95 110 VAL A N 1
ATOM 677 C CA . VAL A 1 129 ? 103.986 105.686 156.850 1.00 16.95 110 VAL A CA 1
ATOM 678 C C . VAL A 1 129 ? 103.036 106.526 156.018 1.00 16.95 110 VAL A C 1
ATOM 679 O O . VAL A 1 129 ? 103.211 106.644 154.801 1.00 16.95 110 VAL A O 1
ATOM 683 N N . ARG A 1 130 ? 102.023 107.122 156.654 1.00 16.88 111 ARG A N 1
ATOM 684 C CA . ARG A 1 130 ? 101.079 107.983 155.961 1.00 16.88 111 ARG A CA 1
ATOM 685 C C . ARG A 1 130 ? 101.692 109.322 155.593 1.00 16.88 111 ARG A C 1
ATOM 686 O O . ARG A 1 130 ? 101.024 110.133 154.943 1.00 16.88 111 ARG A O 1
ATOM 694 N N . LEU A 1 131 ? 102.939 109.571 155.997 1.00 17.24 112 LEU A N 1
ATOM 695 C CA . LEU A 1 131 ? 103.648 110.781 155.625 1.00 17.24 112 LEU A CA 1
ATOM 696 C C . LEU A 1 131 ? 104.449 110.580 154.351 1.00 17.24 112 LEU A C 1
ATOM 697 O O . LEU A 1 131 ? 105.341 111.380 154.048 1.00 17.24 112 LEU A O 1
ATOM 702 N N . LEU A 1 132 ? 104.145 109.519 153.607 1.00 17.17 113 LEU A N 1
ATOM 703 C CA . LEU A 1 132 ? 104.739 109.275 152.306 1.00 17.17 113 LEU A CA 1
ATOM 704 C C . LEU A 1 132 ? 103.914 109.933 151.218 1.00 17.17 113 LEU A C 1
ATOM 705 O O . LEU A 1 132 ? 104.323 109.940 150.053 1.00 17.17 113 LEU A O 1
ATOM 710 N N . LYS A 1 133 ? 102.760 110.486 151.599 1.00 16.22 114 LYS A N 1
ATOM 711 C CA . LYS A 1 133 ? 101.909 111.224 150.679 1.00 16.22 114 LYS A CA 1
ATOM 712 C C . LYS A 1 133 ? 102.601 112.493 150.212 1.00 16.22 114 LYS A C 1
ATOM 713 O O . LYS A 1 133 ? 102.239 113.043 149.168 1.00 16.22 114 LYS A O 1
ATOM 719 N N . LEU A 1 134 ? 103.541 113.004 151.013 1.00 14.65 115 LEU A N 1
ATOM 720 C CA . LEU A 1 134 ? 104.258 114.222 150.657 1.00 14.65 115 LEU A CA 1
ATOM 721 C C . LEU A 1 134 ? 105.042 114.045 149.363 1.00 14.65 115 LEU A C 1
ATOM 722 O O . LEU A 1 134 ? 105.164 114.988 148.576 1.00 14.65 115 LEU A O 1
ATOM 727 N N . ILE A 1 135 ? 105.605 112.852 149.137 1.00 15.04 116 ILE A N 1
ATOM 728 C CA . ILE A 1 135 ? 106.315 112.575 147.887 1.00 15.04 116 ILE A CA 1
ATOM 729 C C . ILE A 1 135 ? 105.400 112.762 146.684 1.00 15.04 116 ILE A C 1
ATOM 730 O O . ILE A 1 135 ? 105.796 113.366 145.676 1.00 15.04 116 ILE A O 1
ATOM 735 N N . SER A 1 136 ? 104.121 112.438 146.840 1.00 17.00 117 SER A N 1
ATOM 736 C CA . SER A 1 136 ? 103.176 112.530 145.736 1.00 17.00 117 SER A CA 1
ATOM 737 C C . SER A 1 136 ? 102.614 113.934 145.633 1.00 17.00 117 SER A C 1
ATOM 738 O O . SER A 1 136 ? 102.352 114.417 144.528 1.00 17.00 117 SER A O 1
ATOM 741 N N . VAL A 1 137 ? 102.422 114.595 146.773 1.00 16.36 118 VAL A N 1
ATOM 742 C CA . VAL A 1 137 ? 101.948 115.971 146.753 1.00 16.36 118 VAL A CA 1
ATOM 743 C C . VAL A 1 137 ? 102.998 116.853 146.090 1.00 16.36 118 VAL A C 1
ATOM 744 O O . VAL A 1 137 ? 102.678 117.720 145.270 1.00 16.36 118 VAL A O 1
ATOM 748 N N . GLN A 1 138 ? 104.273 116.635 146.430 1.00 17.61 119 GLN A N 1
ATOM 749 C CA . GLN A 1 138 ? 105.363 117.370 145.801 1.00 17.61 119 GLN A CA 1
ATOM 750 C C . GLN A 1 138 ? 105.477 117.028 144.319 1.00 17.61 119 GLN A C 1
ATOM 751 O O . GLN A 1 138 ? 105.746 117.912 143.497 1.00 17.61 119 GLN A O 1
ATOM 757 N N . ARG A 1 139 ? 105.280 115.753 143.955 1.00 20.04 120 ARG A N 1
ATOM 758 C CA . ARG A 1 139 ? 105.335 115.379 142.544 1.00 20.04 120 ARG A CA 1
ATOM 759 C C . ARG A 1 139 ? 104.209 116.036 141.750 1.00 20.04 120 ARG A C 1
ATOM 760 O O . ARG A 1 139 ? 104.396 116.413 140.588 1.00 20.04 120 ARG A O 1
ATOM 768 N N . SER A 1 140 ? 103.026 116.161 142.354 1.00 18.63 121 SER A N 1
ATOM 769 C CA . SER A 1 140 ? 101.928 116.863 141.698 1.00 18.63 121 SER A CA 1
ATOM 770 C C . SER A 1 140 ? 102.205 118.359 141.605 1.00 18.63 121 SER A C 1
ATOM 771 O O . SER A 1 140 ? 101.933 118.983 140.573 1.00 18.63 121 SER A O 1
ATOM 774 N N . ALA A 1 141 ? 102.736 118.951 142.678 1.00 16.72 122 ALA A N 1
ATOM 775 C CA . ALA A 1 141 ? 102.997 120.385 142.697 1.00 16.72 122 ALA A CA 1
ATOM 776 C C . ALA A 1 141 ? 104.089 120.774 141.710 1.00 16.72 122 ALA A C 1
ATOM 777 O O . ALA A 1 141 ? 104.031 121.859 141.121 1.00 16.72 122 ALA A O 1
ATOM 779 N N . THR A 1 142 ? 105.086 119.912 141.515 1.00 19.14 123 THR A N 1
ATOM 780 C CA . THR A 1 142 ? 106.174 120.210 140.594 1.00 19.14 123 THR A CA 1
ATOM 781 C C . THR A 1 142 ? 105.780 120.015 139.136 1.00 19.14 123 THR A C 1
ATOM 782 O O . THR A 1 142 ? 106.605 120.267 138.250 1.00 19.14 123 THR A O 1
ATOM 786 N N . ARG A 1 143 ? 104.545 119.585 138.864 1.00 20.54 124 ARG A N 1
ATOM 787 C CA . ARG A 1 143 ? 104.067 119.439 137.499 1.00 20.54 124 ARG A CA 1
ATOM 788 C C . ARG A 1 143 ? 102.811 120.249 137.217 1.00 20.54 124 ARG A C 1
ATOM 789 O O . ARG A 1 143 ? 102.468 120.429 136.043 1.00 20.54 124 ARG A O 1
ATOM 797 N N . ILE A 1 144 ? 102.116 120.741 138.244 1.00 18.96 125 ILE A N 1
ATOM 798 C CA . ILE A 1 144 ? 101.009 121.668 138.040 1.00 18.96 125 ILE A CA 1
ATOM 799 C C . ILE A 1 144 ? 101.470 123.113 138.191 1.00 18.96 125 ILE A C 1
ATOM 800 O O . ILE A 1 144 ? 100.648 124.034 138.173 1.00 18.96 125 ILE A O 1
ATOM 805 N N . LEU A 1 145 ? 102.784 123.325 138.341 1.00 18.88 126 LEU A N 1
ATOM 806 C CA . LEU A 1 145 ? 103.355 124.662 138.459 1.00 18.88 126 LEU A CA 1
ATOM 807 C C . LEU A 1 145 ? 104.771 124.709 137.893 1.00 18.88 126 LEU A C 1
ATOM 808 O O . LEU A 1 145 ? 105.535 125.615 138.247 1.00 18.88 126 LEU A O 1
ATOM 813 N N . SER A 1 146 ? 105.142 123.766 137.024 1.00 19.78 127 SER A N 1
ATOM 814 C CA . SER A 1 146 ? 106.452 123.776 136.387 1.00 19.78 127 SER A CA 1
ATOM 815 C C . SER A 1 146 ? 106.621 124.883 135.356 1.00 19.78 127 SER A C 1
ATOM 816 O O . SER A 1 146 ? 107.758 125.155 134.958 1.00 19.78 127 SER A O 1
ATOM 819 N N . TYR A 1 147 ? 105.543 125.525 134.909 1.00 20.67 128 TYR A N 1
ATOM 820 C CA . TYR A 1 147 ? 105.669 126.544 133.877 1.00 20.67 128 TYR A CA 1
ATOM 821 C C . TYR A 1 147 ? 105.489 127.961 134.397 1.00 20.67 128 TYR A C 1
ATOM 822 O O . TYR A 1 147 ? 106.140 128.875 133.887 1.00 20.67 128 TYR A O 1
ATOM 831 N N . ARG A 1 148 ? 104.632 128.168 135.399 1.00 20.60 129 ARG A N 1
ATOM 832 C CA . ARG A 1 148 ? 104.397 129.519 135.896 1.00 20.60 129 ARG A CA 1
ATOM 833 C C . ARG A 1 148 ? 105.529 129.994 136.798 1.00 20.60 129 ARG A C 1
ATOM 834 O O . ARG A 1 148 ? 105.838 131.190 136.826 1.00 20.60 129 ARG A O 1
ATOM 842 N N . ILE A 1 149 ? 106.154 129.076 137.532 1.00 19.75 130 ILE A N 1
ATOM 843 C CA . ILE A 1 149 ? 107.150 129.401 138.543 1.00 19.75 130 ILE A CA 1
ATOM 844 C C . ILE A 1 149 ? 108.508 128.892 138.077 1.00 19.75 130 ILE A C 1
ATOM 845 O O . ILE A 1 149 ? 108.599 127.846 137.424 1.00 19.75 130 ILE A O 1
ATOM 850 N N . ASN A 1 150 ? 109.557 129.645 138.400 1.00 15.60 131 ASN A N 1
ATOM 851 C CA . ASN A 1 150 ? 110.921 129.200 138.153 1.00 15.60 131 ASN A CA 1
ATOM 852 C C . ASN A 1 150 ? 111.156 127.896 138.910 1.00 15.60 131 ASN A C 1
ATOM 853 O O . ASN A 1 150 ? 110.898 127.837 140.120 1.00 15.60 131 ASN A O 1
ATOM 858 N N . PRO A 1 151 ? 111.615 126.831 138.242 1.00 15.28 132 PRO A N 1
ATOM 859 C CA . PRO A 1 151 ? 111.782 125.544 138.940 1.00 15.28 132 PRO A CA 1
ATOM 860 C C . PRO A 1 151 ? 112.750 125.592 140.112 1.00 15.28 132 PRO A C 1
ATOM 861 O O . PRO A 1 151 ? 112.546 124.865 141.092 1.00 15.28 132 PRO A O 1
ATOM 865 N N . ALA A 1 152 ? 113.798 126.416 140.044 1.00 15.79 133 ALA A N 1
ATOM 866 C CA . ALA A 1 152 ? 114.697 126.555 141.187 1.00 15.79 133 ALA A CA 1
ATOM 867 C C . ALA A 1 152 ? 113.972 127.144 142.392 1.00 15.79 133 ALA A C 1
ATOM 868 O O . ALA A 1 152 ? 114.161 126.687 143.526 1.00 15.79 133 ALA A O 1
ATOM 870 N N . LEU A 1 153 ? 113.138 128.162 142.164 1.00 13.52 134 LEU A N 1
ATOM 871 C CA . LEU A 1 153 ? 112.362 128.746 143.254 1.00 13.52 134 LEU A CA 1
ATOM 872 C C . LEU A 1 153 ? 111.368 127.745 143.828 1.00 13.52 134 LEU A C 1
ATOM 873 O O . LEU A 1 153 ? 111.167 127.690 145.047 1.00 13.52 134 LEU A O 1
ATOM 878 N N . LEU A 1 154 ? 110.740 126.940 142.966 1.00 13.41 135 LEU A N 1
ATOM 879 C CA . LEU A 1 154 ? 109.809 125.925 143.449 1.00 13.41 135 LEU A CA 1
ATOM 880 C C . LEU A 1 154 ? 110.535 124.881 144.286 1.00 13.41 135 LEU A C 1
ATOM 881 O O . LEU A 1 154 ? 110.023 124.434 145.320 1.00 13.41 135 LEU A O 1
ATOM 886 N N . ARG A 1 155 ? 111.733 124.488 143.851 1.00 15.28 136 ARG A N 1
ATOM 887 C CA . ARG A 1 155 ? 112.528 123.526 144.605 1.00 15.28 136 ARG A CA 1
ATOM 888 C C . ARG A 1 155 ? 112.911 124.095 145.964 1.00 15.28 136 ARG A C 1
ATOM 889 O O . ARG A 1 155 ? 112.835 123.398 146.982 1.00 15.28 136 ARG A O 1
ATOM 897 N N . LEU A 1 156 ? 113.329 125.364 145.993 1.00 11.44 137 LEU A N 1
ATOM 898 C CA . LEU A 1 156 ? 113.701 126.004 147.250 1.00 11.44 137 LEU A CA 1
ATOM 899 C C . LEU A 1 156 ? 112.512 126.087 148.202 1.00 11.44 137 LEU A C 1
ATOM 900 O O . LEU A 1 156 ? 112.648 125.821 149.401 1.00 11.44 137 LEU A O 1
ATOM 905 N N . LEU A 1 157 ? 111.337 126.454 147.683 1.00 11.79 138 LEU A N 1
ATOM 906 C CA . LEU A 1 157 ? 110.145 126.548 148.523 1.00 11.79 138 LEU A CA 1
ATOM 907 C C . LEU A 1 157 ? 109.731 125.182 149.059 1.00 11.79 138 LEU A C 1
ATOM 908 O O . LEU A 1 157 ? 109.354 125.056 150.233 1.00 11.79 138 LEU A O 1
ATOM 913 N N . SER A 1 158 ? 109.785 124.150 148.213 1.00 12.04 139 SER A N 1
ATOM 914 C CA . SER A 1 158 ? 109.463 122.802 148.668 1.00 12.04 139 SER A CA 1
ATOM 915 C C . SER A 1 158 ? 110.449 122.333 149.730 1.00 12.04 139 SER A C 1
ATOM 916 O O . SER A 1 158 ? 110.056 121.692 150.712 1.00 12.04 139 SER A O 1
ATOM 919 N N . LEU A 1 159 ? 111.734 122.651 149.553 1.00 9.68 140 LEU A N 1
ATOM 920 C CA . LEU A 1 159 ? 112.733 122.289 150.552 1.00 9.68 140 LEU A CA 1
ATOM 921 C C . LEU A 1 159 ? 112.489 123.017 151.868 1.00 9.68 140 LEU A C 1
ATOM 922 O O . LEU A 1 159 ? 112.649 122.432 152.942 1.00 9.68 140 LEU A O 1
ATOM 927 N N . VAL A 1 160 ? 112.090 124.290 151.804 1.00 8.82 141 VAL A N 1
ATOM 928 C CA . VAL A 1 160 ? 111.800 125.045 153.023 1.00 8.82 141 VAL A CA 1
ATOM 929 C C . VAL A 1 160 ? 110.604 124.447 153.757 1.00 8.82 141 VAL A C 1
ATOM 930 O O . VAL A 1 160 ? 110.624 124.288 154.986 1.00 8.82 141 VAL A O 1
ATOM 934 N N . GLY A 1 161 ? 109.545 124.105 153.019 1.00 7.00 142 GLY A N 1
ATOM 935 C CA . GLY A 1 161 ? 108.390 123.478 153.648 1.00 7.00 142 GLY A CA 1
ATOM 936 C C . GLY A 1 161 ? 108.716 122.129 154.263 1.00 7.00 142 GLY A C 1
ATOM 937 O O . GLY A 1 161 ? 108.287 121.821 155.383 1.00 7.00 142 GLY A O 1
ATOM 938 N N . PHE A 1 162 ? 109.491 121.310 153.545 1.00 7.68 143 PHE A N 1
ATOM 939 C CA . PHE A 1 162 ? 109.915 120.023 154.085 1.00 7.68 143 PHE A CA 1
ATOM 940 C C . PHE A 1 162 ? 110.787 120.205 155.319 1.00 7.68 143 PHE A C 1
ATOM 941 O O . PHE A 1 162 ? 110.700 119.420 156.266 1.00 7.68 143 PHE A O 1
ATOM 949 N N . ILE A 1 163 ? 111.633 121.237 155.326 1.00 6.89 144 ILE A N 1
ATOM 950 C CA . ILE A 1 163 ? 112.497 121.494 156.473 1.00 6.89 144 ILE A CA 1
ATOM 951 C C . ILE A 1 163 ? 111.675 121.910 157.685 1.00 6.89 144 ILE A C 1
ATOM 952 O O . ILE A 1 163 ? 111.951 121.481 158.809 1.00 6.89 144 ILE A O 1
ATOM 957 N N . LEU A 1 164 ? 110.649 122.739 157.483 1.00 5.89 145 LEU A N 1
ATOM 958 C CA . LEU A 1 164 ? 109.786 123.120 158.600 1.00 5.89 145 LEU A CA 1
ATOM 959 C C . LEU A 1 164 ? 109.021 121.918 159.153 1.00 5.89 145 LEU A C 1
ATOM 960 O O . LEU A 1 164 ? 108.915 121.745 160.377 1.00 5.89 145 LEU A O 1
ATOM 965 N N . LEU A 1 165 ? 108.491 121.070 158.265 1.00 5.42 146 LEU A N 1
ATOM 966 C CA . LEU A 1 165 ? 107.796 119.867 158.722 1.00 5.42 146 LEU A CA 1
ATOM 967 C C . LEU A 1 165 ? 108.743 118.923 159.460 1.00 5.42 146 LEU A C 1
ATOM 968 O O . LEU A 1 165 ? 108.386 118.354 160.502 1.00 5.42 146 LEU A O 1
ATOM 973 N N . ALA A 1 166 ? 109.958 118.750 158.934 1.00 4.43 147 ALA A N 1
ATOM 974 C CA . ALA A 1 166 ? 110.952 117.917 159.596 1.00 4.43 147 ALA A CA 1
ATOM 975 C C . ALA A 1 166 ? 111.367 118.501 160.936 1.00 4.43 147 ALA A C 1
ATOM 976 O O . ALA A 1 166 ? 111.645 117.751 161.870 1.00 4.43 147 ALA A O 1
ATOM 978 N N . ALA A 1 167 ? 111.424 119.829 161.048 1.00 3.21 148 ALA A N 1
ATOM 979 C CA . ALA A 1 167 ? 111.731 120.456 162.327 1.00 3.21 148 ALA A CA 1
ATOM 980 C C . ALA A 1 167 ? 110.637 120.186 163.348 1.00 3.21 148 ALA A C 1
ATOM 981 O O . ALA A 1 167 ? 110.927 119.926 164.520 1.00 3.21 148 ALA A O 1
ATOM 983 N N . HIS A 1 168 ? 109.373 120.239 162.919 1.00 4.22 149 HIS A N 1
ATOM 984 C CA . HIS A 1 168 ? 108.278 119.873 163.818 1.00 4.22 149 HIS A CA 1
ATOM 985 C C . HIS A 1 168 ? 108.398 118.420 164.273 1.00 4.22 149 HIS A C 1
ATOM 986 O O . HIS A 1 168 ? 108.255 118.116 165.467 1.00 4.22 149 HIS A O 1
ATOM 993 N N . GLY A 1 169 ? 108.690 117.514 163.337 1.00 4.15 150 GLY A N 1
ATOM 994 C CA . GLY A 1 169 ? 108.847 116.112 163.700 1.00 4.15 150 GLY A CA 1
ATOM 995 C C . GLY A 1 169 ? 110.029 115.863 164.620 1.00 4.15 150 GLY A C 1
ATOM 996 O O . GLY A 1 169 ? 109.948 115.057 165.550 1.00 4.15 150 GLY A O 1
ATOM 997 N N . ILE A 1 170 ? 111.143 116.556 164.376 1.00 2.93 151 ILE A N 1
ATOM 998 C CA . ILE A 1 170 ? 112.334 116.401 165.204 1.00 2.93 151 ILE A CA 1
ATOM 999 C C . ILE A 1 170 ? 112.094 116.967 166.598 1.00 2.93 151 ILE A C 1
ATOM 1000 O O . ILE A 1 170 ? 112.562 116.409 167.596 1.00 2.93 151 ILE A O 1
ATOM 1005 N N . ALA A 1 171 ? 111.355 118.076 166.693 1.00 2.76 152 ALA A N 1
ATOM 1006 C CA . ALA A 1 171 ? 110.989 118.608 168.001 1.00 2.76 152 ALA A CA 1
ATOM 1007 C C . ALA A 1 171 ? 110.108 117.628 168.765 1.00 2.76 152 ALA A C 1
ATOM 1008 O O . ALA A 1 171 ? 110.277 117.446 169.977 1.00 2.76 152 ALA A O 1
ATOM 1010 N N . CYS A 1 172 ? 109.168 116.980 168.072 1.00 4.55 153 CYS A N 1
ATOM 1011 C CA . CYS A 1 172 ? 108.354 115.957 168.726 1.00 4.55 153 CYS A CA 1
ATOM 1012 C C . CYS A 1 172 ? 109.209 114.785 169.200 1.00 4.55 153 CYS A C 1
ATOM 1013 O O . CYS A 1 172 ? 109.030 114.286 170.319 1.00 4.55 153 CYS A O 1
ATOM 1016 N N . GLY A 1 173 ? 110.151 114.341 168.365 1.00 5.38 154 GLY A N 1
ATOM 1017 C CA . GLY A 1 173 ? 111.038 113.259 168.768 1.00 5.38 154 GLY A CA 1
ATOM 1018 C C . GLY A 1 173 ? 111.915 113.624 169.951 1.00 5.38 154 GLY A C 1
ATOM 1019 O O . GLY A 1 173 ? 112.197 112.786 170.810 1.00 5.38 154 GLY A O 1
ATOM 1020 N N . TRP A 1 174 ? 112.368 114.878 170.004 1.00 1.67 155 TRP A N 1
ATOM 1021 C CA . TRP A 1 174 ? 113.156 115.344 171.140 1.00 1.67 155 TRP A CA 1
ATOM 1022 C C . TRP A 1 174 ? 112.310 115.409 172.405 1.00 1.67 155 TRP A C 1
ATOM 1023 O O . TRP A 1 174 ? 112.790 115.080 173.495 1.00 1.67 155 TRP A O 1
ATOM 1034 N N . MET A 1 175 ? 111.049 115.836 172.279 1.00 6.65 156 MET A N 1
ATOM 1035 C CA . MET A 1 175 ? 110.152 115.852 173.431 1.00 6.65 156 MET A CA 1
ATOM 1036 C C . MET A 1 175 ? 109.887 114.447 173.954 1.00 6.65 156 MET A C 1
ATOM 1037 O O . MET A 1 175 ? 109.774 114.242 175.168 1.00 6.65 156 MET A O 1
ATOM 1042 N N . SER A 1 176 ? 109.757 113.471 173.051 1.00 10.43 157 SER A N 1
ATOM 1043 C CA . SER A 1 176 ? 109.433 112.113 173.478 1.00 10.43 157 SER A CA 1
ATOM 1044 C C . SER A 1 176 ? 110.528 111.525 174.362 1.00 10.43 157 SER A C 1
ATOM 1045 O O . SER A 1 176 ? 110.239 110.918 175.399 1.00 10.43 157 SER A O 1
ATOM 1048 N N . LEU A 1 177 ? 111.786 111.700 173.974 1.00 10.92 158 LEU A N 1
ATOM 1049 C CA . LEU A 1 177 ? 112.920 111.149 174.717 1.00 10.92 158 LEU A CA 1
ATOM 1050 C C . LEU A 1 177 ? 113.514 112.151 175.713 1.00 10.92 158 LEU A C 1
ATOM 1051 O O . LEU A 1 177 ? 114.721 112.342 175.823 1.00 10.92 158 LEU A O 1
ATOM 1056 N N . GLN A 1 178 ? 112.632 112.748 176.516 1.00 10.75 159 GLN A N 1
ATOM 1057 C CA . GLN A 1 178 ? 112.947 113.647 177.616 1.00 10.75 159 GLN A CA 1
ATOM 1058 C C . GLN A 1 178 ? 112.477 113.047 178.937 1.00 10.75 159 GLN A C 1
ATOM 1059 O O . GLN A 1 178 ? 111.537 112.246 178.956 1.00 10.75 159 GLN A O 1
ATOM 1065 N N . PRO A 1 179 ? 113.120 113.394 180.051 1.00 14.86 160 PRO A N 1
ATOM 1066 C CA . PRO A 1 179 ? 112.660 112.912 181.362 1.00 14.86 160 PRO A CA 1
ATOM 1067 C C . PRO A 1 179 ? 111.255 113.400 181.667 1.00 14.86 160 PRO A C 1
ATOM 1068 O O . PRO A 1 179 ? 110.899 114.542 181.337 1.00 14.86 160 PRO A O 1
ATOM 1072 N N . PRO A 1 180 ? 110.426 112.561 182.290 1.00 16.83 161 PRO A N 1
ATOM 1073 C CA . PRO A 1 180 ? 109.046 112.968 182.613 1.00 16.83 161 PRO A CA 1
ATOM 1074 C C . PRO A 1 180 ? 109.029 114.042 183.692 1.00 16.83 161 PRO A C 1
ATOM 1075 O O . PRO A 1 180 ? 109.518 113.831 184.803 1.00 16.83 161 PRO A O 1
ATOM 1079 N N . SER A 1 181 ? 108.461 115.198 183.356 1.00 17.77 162 SER A N 1
ATOM 1080 C CA . SER A 1 181 ? 108.322 116.300 184.295 1.00 17.77 162 SER A CA 1
ATOM 1081 C C . SER A 1 181 ? 106.949 116.930 184.119 1.00 17.77 162 SER A C 1
ATOM 1082 O O . SER A 1 181 ? 106.323 116.820 183.062 1.00 17.77 162 SER A O 1
ATOM 1085 N N . GLU A 1 182 ? 106.481 117.596 185.174 1.00 21.11 163 GLU A N 1
ATOM 1086 C CA . GLU A 1 182 ? 105.179 118.260 185.153 1.00 21.11 163 GLU A CA 1
ATOM 1087 C C . GLU A 1 182 ? 105.376 119.689 184.665 1.00 21.11 163 GLU A C 1
ATOM 1088 O O . GLU A 1 182 ? 105.611 120.612 185.445 1.00 21.11 163 GLU A O 1
ATOM 1094 N N . ASN A 1 183 ? 105.280 119.868 183.353 1.00 16.22 164 ASN A N 1
ATOM 1095 C CA . ASN A 1 183 ? 105.397 121.163 182.707 1.00 16.22 164 ASN A CA 1
ATOM 1096 C C . ASN A 1 183 ? 104.283 121.316 181.684 1.00 16.22 164 ASN A C 1
ATOM 1097 O O . ASN A 1 183 ? 103.791 120.319 181.146 1.00 16.22 164 ASN A O 1
ATOM 1102 N N . PRO A 1 184 ? 103.846 122.548 181.416 1.00 13.46 165 PRO A N 1
ATOM 1103 C CA . PRO A 1 184 ? 102.823 122.753 180.384 1.00 13.46 165 PRO A CA 1
ATOM 1104 C C . PRO A 1 184 ? 103.308 122.287 179.019 1.00 13.46 165 PRO A C 1
ATOM 1105 O O . PRO A 1 184 ? 104.483 122.427 178.675 1.00 13.46 165 PRO A O 1
ATOM 1109 N N . ALA A 1 185 ? 102.381 121.713 178.247 1.00 11.27 166 ALA A N 1
ATOM 1110 C CA . ALA A 1 185 ? 102.735 121.113 176.964 1.00 11.27 166 ALA A CA 1
ATOM 1111 C C . ALA A 1 185 ? 103.269 122.155 175.990 1.00 11.27 166 ALA A C 1
ATOM 1112 O O . ALA A 1 185 ? 104.199 121.880 175.221 1.00 11.27 166 ALA A O 1
ATOM 1114 N N . GLY A 1 186 ? 102.683 123.355 176.001 1.00 12.22 167 GLY A N 1
ATOM 1115 C CA . GLY A 1 186 ? 103.161 124.410 175.124 1.00 12.22 167 GLY A CA 1
ATOM 1116 C C . GLY A 1 186 ? 104.591 124.825 175.413 1.00 12.22 167 GLY A C 1
ATOM 1117 O O . GLY A 1 186 ? 105.370 125.068 174.489 1.00 12.22 167 GLY A O 1
ATOM 1118 N N . THR A 1 187 ? 104.955 124.924 176.696 1.00 11.05 168 THR A N 1
ATOM 1119 C CA . THR A 1 187 ? 106.333 125.273 177.036 1.00 11.05 168 THR A CA 1
ATOM 1120 C C . THR A 1 187 ? 107.304 124.194 176.571 1.00 11.05 168 THR A C 1
ATOM 1121 O O . THR A 1 187 ? 108.389 124.499 176.059 1.00 11.05 168 THR A O 1
ATOM 1125 N N . ARG A 1 188 ? 106.916 122.924 176.707 1.00 7.73 169 ARG A N 1
ATOM 1126 C CA . ARG A 1 188 ? 107.803 121.832 176.321 1.00 7.73 169 ARG A CA 1
ATOM 1127 C C . ARG A 1 188 ? 107.939 121.744 174.809 1.00 7.73 169 ARG A C 1
ATOM 1128 O O . ARG A 1 188 ? 109.030 121.448 174.297 1.00 7.73 169 ARG A O 1
ATOM 1136 N N . TYR A 1 189 ? 106.886 122.117 174.078 1.00 4.51 170 TYR A N 1
ATOM 1137 C CA . TYR A 1 189 ? 107.015 122.189 172.629 1.00 4.51 170 TYR A CA 1
ATOM 1138 C C . TYR A 1 189 ? 107.878 123.374 172.229 1.00 4.51 170 TYR A C 1
ATOM 1139 O O . TYR A 1 189 ? 108.683 123.263 171.301 1.00 4.51 170 TYR A O 1
ATOM 1148 N N . LEU A 1 190 ? 107.693 124.530 172.871 1.00 4.38 171 LEU A N 1
ATOM 1149 C CA . LEU A 1 190 ? 108.476 125.695 172.483 1.00 4.38 171 LEU A CA 1
ATOM 1150 C C . LEU A 1 190 ? 109.949 125.486 172.804 1.00 4.38 171 LEU A C 1
ATOM 1151 O O . LEU A 1 190 ? 110.816 125.943 172.051 1.00 4.38 171 LEU A O 1
ATOM 1156 N N . SER A 1 191 ? 110.244 124.639 173.793 1.00 3.23 172 SER A N 1
ATOM 1157 C CA . SER A 1 191 ? 111.631 124.329 174.114 1.00 3.23 172 SER A CA 1
ATOM 1158 C C . SER A 1 191 ? 112.210 123.335 173.119 1.00 3.23 172 SER A C 1
ATOM 1159 O O . SER A 1 191 ? 113.349 123.504 172.666 1.00 3.23 172 SER A O 1
ATOM 1162 N N . ALA A 1 192 ? 111.446 122.299 172.761 1.00 3.41 173 ALA A N 1
ATOM 1163 C CA . ALA A 1 192 ? 111.954 121.336 171.790 1.00 3.41 173 ALA A CA 1
ATOM 1164 C C . ALA A 1 192 ? 112.142 121.996 170.427 1.00 3.41 173 ALA A C 1
ATOM 1165 O O . ALA A 1 192 ? 113.134 121.736 169.735 1.00 3.41 173 ALA A O 1
ATOM 1167 N N . PHE A 1 193 ? 111.199 122.855 170.030 1.00 2.46 174 PHE A N 1
ATOM 1168 C CA . PHE A 1 193 ? 111.310 123.567 168.763 1.00 2.46 174 PHE A CA 1
ATOM 1169 C C . PHE A 1 193 ? 112.472 124.553 168.781 1.00 2.46 174 PHE A C 1
ATOM 1170 O O . PHE A 1 193 ? 113.172 124.709 167.775 1.00 2.46 174 PHE A O 1
ATOM 1178 N N . TYR A 1 194 ? 112.702 125.218 169.917 1.00 0.00 175 TYR A N 1
ATOM 1179 C CA . TYR A 1 194 ? 113.860 126.094 170.037 1.00 0.00 175 TYR A CA 1
ATOM 1180 C C . TYR A 1 194 ? 115.159 125.311 169.886 1.00 0.00 175 TYR A C 1
ATOM 1181 O O . TYR A 1 194 ? 116.068 125.737 169.161 1.00 0.00 175 TYR A O 1
ATOM 1190 N N . TRP A 1 195 ? 115.248 124.146 170.535 1.00 2.86 176 TRP A N 1
ATOM 1191 C CA . TRP A 1 195 ? 116.447 123.321 170.417 1.00 2.86 176 TRP A CA 1
ATOM 1192 C C . TRP A 1 195 ? 116.668 122.850 168.984 1.00 2.86 176 TRP A C 1
ATOM 1193 O O . TRP A 1 195 ? 117.795 122.902 168.475 1.00 2.86 176 TRP A O 1
ATOM 1204 N N . THR A 1 196 ? 115.607 122.394 168.310 1.00 14.62 177 THR A N 1
ATOM 1205 C CA . THR A 1 196 ? 115.801 121.874 166.959 1.00 14.62 177 THR A CA 1
ATOM 1206 C C . THR A 1 196 ? 116.103 122.987 165.961 1.00 14.62 177 THR A C 1
ATOM 1207 O O . THR A 1 196 ? 116.874 122.768 165.024 1.00 14.62 177 THR A O 1
ATOM 1211 N N . ILE A 1 197 ? 115.537 124.184 166.142 1.00 3.91 178 ILE A N 1
ATOM 1212 C CA . ILE A 1 197 ? 115.882 125.289 165.252 1.00 3.91 178 ILE A CA 1
ATOM 1213 C C . ILE A 1 197 ? 117.319 125.739 165.496 1.00 3.91 178 ILE A C 1
ATOM 1214 O O . ILE A 1 197 ? 118.047 126.068 164.552 1.00 3.91 178 ILE A O 1
ATOM 1219 N N . THR A 1 198 ? 117.758 125.741 166.758 1.00 2.99 179 THR A N 1
ATOM 1220 C CA . THR A 1 198 ? 119.145 126.086 167.056 1.00 2.99 179 THR A CA 1
ATOM 1221 C C . THR A 1 198 ? 120.112 125.067 166.459 1.00 2.99 179 THR A C 1
ATOM 1222 O O . THR A 1 198 ? 121.198 125.430 165.994 1.00 2.99 179 THR A O 1
ATOM 1226 N N . THR A 1 199 ? 119.733 123.787 166.465 1.00 14.62 180 THR A N 1
ATOM 1227 C CA . THR A 1 199 ? 120.604 122.754 165.909 1.00 14.62 180 THR A CA 1
ATOM 1228 C C . THR A 1 199 ? 120.618 122.778 164.382 1.00 14.62 180 THR A C 1
ATOM 1229 O O . THR A 1 199 ? 121.684 122.660 163.768 1.00 14.62 180 THR A O 1
ATOM 1233 N N . LEU A 1 200 ? 119.450 122.936 163.751 1.00 3.57 181 LEU A N 1
ATOM 1234 C CA . LEU A 1 200 ? 119.364 122.833 162.296 1.00 3.57 181 LEU A CA 1
ATOM 1235 C C . LEU A 1 200 ? 120.060 123.995 161.597 1.00 3.57 181 LEU A C 1
ATOM 1236 O O . LEU A 1 200 ? 120.592 123.823 160.495 1.00 3.57 181 LEU A O 1
ATOM 1241 N N . THR A 1 201 ? 120.070 125.176 162.213 1.00 2.62 182 THR A N 1
ATOM 1242 C CA . THR A 1 201 ? 120.694 126.356 161.628 1.00 2.62 182 THR A CA 1
ATOM 1243 C C . THR A 1 201 ? 122.195 126.422 161.878 1.00 2.62 182 THR A C 1
ATOM 1244 O O . THR A 1 201 ? 122.833 127.382 161.430 1.00 2.62 182 THR A O 1
ATOM 1248 N N . THR A 1 202 ? 122.759 125.436 162.583 1.00 2.64 183 THR A N 1
ATOM 1249 C CA . THR A 1 202 ? 124.178 125.390 162.952 1.00 2.64 183 THR A CA 1
ATOM 1250 C C . THR A 1 202 ? 124.592 126.602 163.783 1.00 2.64 183 THR A C 1
ATOM 1251 O O . THR A 1 202 ? 125.736 127.051 163.717 1.00 2.64 183 THR A O 1
ATOM 1255 N N . ILE A 1 203 ? 123.668 127.133 164.575 1.00 0.14 184 ILE A N 1
ATOM 1256 C CA . ILE A 1 203 ? 123.978 128.231 165.485 1.00 0.14 184 ILE A CA 1
ATOM 1257 C C . ILE A 1 203 ? 124.528 127.711 166.807 1.00 0.14 184 ILE A C 1
ATOM 1258 O O . ILE A 1 203 ? 125.584 128.153 167.265 1.00 0.14 184 ILE A O 1
ATOM 1263 N N . GLY A 1 204 ? 123.830 126.762 167.428 1.00 2.45 185 GLY A N 1
ATOM 1264 C CA . GLY A 1 204 ? 124.338 126.062 168.594 1.00 2.45 185 GLY A CA 1
ATOM 1265 C C . GLY A 1 204 ? 124.632 126.919 169.807 1.00 2.45 185 GLY A C 1
ATOM 1266 O O . GLY A 1 204 ? 125.793 127.068 170.196 1.00 2.45 185 GLY A O 1
ATOM 1267 N N . TYR A 1 205 ? 123.586 127.489 170.412 1.00 14.62 186 TYR A N 1
ATOM 1268 C CA . TYR A 1 205 ? 123.761 128.287 171.622 1.00 14.62 186 TYR A CA 1
ATOM 1269 C C . TYR A 1 205 ? 124.358 127.459 172.754 1.00 14.62 186 TYR A C 1
ATOM 1270 O O . TYR A 1 205 ? 125.268 127.917 173.454 1.00 14.62 186 TYR A O 1
ATOM 1279 N N . GLY A 1 206 ? 123.863 126.239 172.948 1.00 5.64 187 GLY A N 1
ATOM 1280 C CA . GLY A 1 206 ? 124.387 125.371 173.979 1.00 5.64 187 GLY A CA 1
ATOM 1281 C C . GLY A 1 206 ? 123.657 125.408 175.304 1.00 5.64 187 GLY A C 1
ATOM 1282 O O . GLY A 1 206 ? 124.095 124.741 176.248 1.00 5.64 187 GLY A O 1
ATOM 1283 N N . ASP A 1 207 ? 122.575 126.178 175.418 1.00 6.10 188 ASP A N 1
ATOM 1284 C CA . ASP A 1 207 ? 121.832 126.214 176.672 1.00 6.10 188 ASP A CA 1
ATOM 1285 C C . ASP A 1 207 ? 120.994 124.954 176.864 1.00 6.10 188 ASP A C 1
ATOM 1286 O O . ASP A 1 207 ? 120.763 124.537 178.004 1.00 6.10 188 ASP A O 1
ATOM 1291 N N . ILE A 1 208 ? 120.537 124.342 175.775 1.00 3.62 189 ILE A N 1
ATOM 1292 C CA . ILE A 1 208 ? 119.834 123.063 175.801 1.00 3.62 189 ILE A CA 1
ATOM 1293 C C . ILE A 1 208 ? 120.736 122.025 175.147 1.00 3.62 189 ILE A C 1
ATOM 1294 O O . ILE A 1 208 ? 121.046 122.129 173.953 1.00 3.62 189 ILE A O 1
ATOM 1299 N N . THR A 1 209 ? 121.160 121.030 175.918 1.00 5.23 190 THR A N 1
ATOM 1300 C CA . THR A 1 209 ? 122.121 120.038 175.462 1.00 5.23 190 THR A CA 1
ATOM 1301 C C . THR A 1 209 ? 121.697 118.650 175.919 1.00 5.23 190 THR A C 1
ATOM 1302 O O . THR A 1 209 ? 120.893 118.510 176.847 1.00 5.23 190 THR A O 1
ATOM 1306 N N . PRO A 1 210 ? 122.205 117.604 175.261 1.00 7.30 191 PRO A N 1
ATOM 1307 C CA . PRO A 1 210 ? 121.945 116.229 175.703 1.00 7.30 191 PRO A CA 1
ATOM 1308 C C . PRO A 1 210 ? 122.376 115.946 177.134 1.00 7.30 191 PRO A C 1
ATOM 1309 O O . PRO A 1 210 ? 123.336 116.524 177.648 1.00 7.30 191 PRO A O 1
ATOM 1313 N N . SER A 1 211 ? 121.644 115.035 177.774 1.00 10.65 192 SER A N 1
ATOM 1314 C CA . SER A 1 211 ? 121.928 114.626 179.143 1.00 10.65 192 SER A CA 1
ATOM 1315 C C . SER A 1 211 ? 122.057 113.118 179.304 1.00 10.65 192 SER A C 1
ATOM 1316 O O . SER A 1 211 ? 122.689 112.676 180.270 1.00 10.65 192 SER A O 1
ATOM 1319 N N . THR A 1 212 ? 121.487 112.322 178.404 1.00 8.48 193 THR A N 1
ATOM 1320 C CA . THR A 1 212 ? 121.505 110.869 178.432 1.00 8.48 193 THR A CA 1
ATOM 1321 C C . THR A 1 212 ? 122.153 110.345 177.153 1.00 8.48 193 THR A C 1
ATOM 1322 O O . THR A 1 212 ? 122.226 111.065 176.151 1.00 8.48 193 THR A O 1
ATOM 1326 N N . PRO A 1 213 ? 122.661 109.104 177.159 1.00 8.28 194 PRO A N 1
ATOM 1327 C CA . PRO A 1 213 ? 123.256 108.557 175.923 1.00 8.28 194 PRO A CA 1
ATOM 1328 C C . PRO A 1 213 ? 122.298 108.499 174.741 1.00 8.28 194 PRO A C 1
ATOM 1329 O O . PRO A 1 213 ? 122.714 108.738 173.598 1.00 8.28 194 PRO A O 1
ATOM 1333 N N . THR A 1 214 ? 121.020 108.190 174.985 1.00 7.18 195 THR A N 1
ATOM 1334 C CA . THR A 1 214 ? 120.032 108.205 173.910 1.00 7.18 195 THR A CA 1
ATOM 1335 C C . THR A 1 214 ? 119.840 109.611 173.359 1.00 7.18 195 THR A C 1
ATOM 1336 O O . THR A 1 214 ? 119.735 109.802 172.139 1.00 7.18 195 THR A O 1
ATOM 1340 N N . GLN A 1 215 ? 119.805 110.610 174.247 1.00 5.12 196 GLN A N 1
ATOM 1341 C CA . GLN A 1 215 ? 119.752 111.999 173.808 1.00 5.12 196 GLN A CA 1
ATOM 1342 C C . GLN A 1 215 ? 120.972 112.351 172.971 1.00 5.12 196 GLN A C 1
ATOM 1343 O O . GLN A 1 215 ? 120.861 113.065 171.970 1.00 5.12 196 GLN A O 1
ATOM 1349 N N . THR A 1 216 ? 122.145 111.848 173.362 1.00 2.89 197 THR A N 1
ATOM 1350 C CA . THR A 1 216 ? 123.369 112.143 172.625 1.00 2.89 197 THR A CA 1
ATOM 1351 C C . THR A 1 216 ? 123.343 111.535 171.226 1.00 2.89 197 THR A C 1
ATOM 1352 O O . THR A 1 216 ? 123.730 112.193 170.254 1.00 2.89 197 THR A O 1
ATOM 1356 N N . VAL A 1 217 ? 122.888 110.285 171.103 1.00 2.26 198 VAL A N 1
ATOM 1357 C CA . VAL A 1 217 ? 122.802 109.650 169.787 1.00 2.26 198 VAL A CA 1
ATOM 1358 C C . VAL A 1 217 ? 121.793 110.376 168.904 1.00 2.26 198 VAL A C 1
ATOM 1359 O O . VAL A 1 217 ? 122.057 110.653 167.721 1.00 2.26 198 VAL A O 1
ATOM 1363 N N . TYR A 1 218 ? 120.627 110.710 169.469 1.00 0.90 199 TYR A N 1
ATOM 1364 C CA . TYR A 1 218 ? 119.622 111.460 168.724 1.00 0.90 199 TYR A CA 1
ATOM 1365 C C . TYR A 1 218 ? 120.166 112.806 168.265 1.00 0.90 199 TYR A C 1
ATOM 1366 O O . TYR A 1 218 ? 119.941 113.219 167.122 1.00 0.90 199 TYR A O 1
ATOM 1375 N N . THR A 1 219 ? 120.903 113.493 169.138 1.00 1.98 200 THR A N 1
ATOM 1376 C CA . THR A 1 219 ? 121.476 114.787 168.792 1.00 1.98 200 THR A CA 1
ATOM 1377 C C . THR A 1 219 ? 122.533 114.661 167.704 1.00 1.98 200 THR A C 1
ATOM 1378 O O . THR A 1 219 ? 122.620 115.522 166.829 1.00 1.98 200 THR A O 1
ATOM 1382 N N . ILE A 1 220 ? 123.352 113.607 167.744 1.00 1.75 201 ILE A N 1
ATOM 1383 C CA . ILE A 1 220 ? 124.345 113.402 166.690 1.00 1.75 201 ILE A CA 1
ATOM 1384 C C . ILE A 1 220 ? 123.653 113.224 165.342 1.00 1.75 201 ILE A C 1
ATOM 1385 O O . ILE A 1 220 ? 124.042 113.832 164.330 1.00 1.75 201 ILE A O 1
ATOM 1390 N N . VAL A 1 221 ? 122.596 112.407 165.320 1.00 0.99 202 VAL A N 1
ATOM 1391 C CA . VAL A 1 221 ? 121.842 112.201 164.084 1.00 0.99 202 VAL A CA 1
ATOM 1392 C C . VAL A 1 221 ? 121.246 113.519 163.595 1.00 0.99 202 VAL A C 1
ATOM 1393 O O . VAL A 1 221 ? 121.340 113.863 162.409 1.00 0.99 202 VAL A O 1
ATOM 1397 N N . ILE A 1 222 ? 120.645 114.286 164.510 1.00 1.10 203 ILE A N 1
ATOM 1398 C CA . ILE A 1 222 ? 120.000 115.540 164.131 1.00 1.10 203 ILE A CA 1
ATOM 1399 C C . ILE A 1 222 ? 121.030 116.559 163.654 1.00 1.10 203 ILE A C 1
ATOM 1400 O O . ILE A 1 222 ? 120.763 117.338 162.736 1.00 1.10 203 ILE A O 1
ATOM 1405 N N . GLU A 1 223 ? 122.221 116.567 164.256 1.00 1.64 204 GLU A N 1
ATOM 1406 C CA . GLU A 1 223 ? 123.287 117.451 163.795 1.00 1.64 204 GLU A CA 1
ATOM 1407 C C . GLU A 1 223 ? 123.703 117.111 162.372 1.00 1.64 204 GLU A C 1
ATOM 1408 O O . GLU A 1 223 ? 123.914 118.009 161.545 1.00 1.64 204 GLU A O 1
ATOM 1414 N N . LEU A 1 224 ? 123.817 115.815 162.065 1.00 1.26 205 LEU A N 1
ATOM 1415 C CA . LEU A 1 224 ? 124.167 115.413 160.705 1.00 1.26 205 LEU A CA 1
ATOM 1416 C C . LEU A 1 224 ? 123.095 115.844 159.705 1.00 1.26 205 LEU A C 1
ATOM 1417 O O . LEU A 1 224 ? 123.406 116.430 158.656 1.00 1.26 205 LEU A O 1
ATOM 1422 N N . LEU A 1 225 ? 121.820 115.584 160.022 1.00 2.84 206 LEU A N 1
ATOM 1423 C CA . LEU A 1 225 ? 120.761 115.992 159.098 1.00 2.84 206 LEU A CA 1
ATOM 1424 C C . LEU A 1 225 ? 120.647 117.509 158.994 1.00 2.84 206 LEU A C 1
ATOM 1425 O O . LEU A 1 225 ? 120.310 118.025 157.925 1.00 2.84 206 LEU A O 1
ATOM 1430 N N . GLY A 1 226 ? 120.925 118.236 160.076 1.00 2.87 207 GLY A N 1
ATOM 1431 C CA . GLY A 1 226 ? 120.890 119.686 160.014 1.00 2.87 207 GLY A CA 1
ATOM 1432 C C . GLY A 1 226 ? 121.987 120.255 159.139 1.00 2.87 207 GLY A C 1
ATOM 1433 O O . GLY A 1 226 ? 121.753 121.190 158.368 1.00 2.87 207 GLY A O 1
ATOM 1434 N N . ALA A 1 227 ? 123.197 119.700 159.244 1.00 3.95 208 ALA A N 1
ATOM 1435 C CA . ALA A 1 227 ? 124.272 120.112 158.349 1.00 3.95 208 ALA A CA 1
ATOM 1436 C C . ALA A 1 227 ? 123.916 119.820 156.897 1.00 3.95 208 ALA A C 1
ATOM 1437 O O . ALA A 1 227 ? 124.125 120.666 156.017 1.00 3.95 208 ALA A O 1
ATOM 1439 N N . ALA A 1 228 ? 123.343 118.640 156.633 1.00 6.45 209 ALA A N 1
ATOM 1440 C CA . ALA A 1 228 ? 122.944 118.302 155.268 1.00 6.45 209 ALA A CA 1
ATOM 1441 C C . ALA A 1 228 ? 121.869 119.250 154.744 1.00 6.45 209 ALA A C 1
ATOM 1442 O O . ALA A 1 228 ? 121.946 119.717 153.601 1.00 6.45 209 ALA A O 1
ATOM 1444 N N . MET A 1 229 ? 120.868 119.562 155.571 1.00 6.50 210 MET A N 1
ATOM 1445 C CA . MET A 1 229 ? 119.770 120.414 155.124 1.00 6.50 210 MET A CA 1
ATOM 1446 C C . MET A 1 229 ? 120.226 121.854 154.919 1.00 6.50 210 MET A C 1
ATOM 1447 O O . MET A 1 229 ? 119.790 122.517 153.969 1.00 6.50 210 MET A O 1
ATOM 1452 N N . TYR A 1 230 ? 121.104 122.356 155.790 1.00 5.37 211 TYR A N 1
ATOM 1453 C CA . TYR A 1 230 ? 121.626 123.704 155.598 1.00 5.37 211 TYR A CA 1
ATOM 1454 C C . TYR A 1 230 ? 122.499 123.784 154.352 1.00 5.37 211 TYR A C 1
ATOM 1455 O O . TYR A 1 230 ? 122.442 124.775 153.612 1.00 5.37 211 TYR A O 1
ATOM 1464 N N . GLY A 1 231 ? 123.308 122.751 154.096 1.00 7.07 212 GLY A N 1
ATOM 1465 C CA . GLY A 1 231 ? 124.063 122.714 152.855 1.00 7.07 212 GLY A CA 1
ATOM 1466 C C . GLY A 1 231 ? 123.168 122.684 151.631 1.00 7.07 212 GLY A C 1
ATOM 1467 O O . GLY A 1 231 ? 123.452 123.341 150.627 1.00 7.07 212 GLY A O 1
ATOM 1468 N N . LEU A 1 232 ? 122.065 121.933 151.707 1.00 7.96 213 LEU A N 1
ATOM 1469 C CA . LEU A 1 232 ? 121.102 121.902 150.609 1.00 7.96 213 LEU A CA 1
ATOM 1470 C C . LEU A 1 232 ? 120.476 123.272 150.376 1.00 7.96 213 LEU A C 1
ATOM 1471 O O . LEU A 1 232 ? 120.310 123.699 149.228 1.00 7.96 213 LEU A O 1
ATOM 1476 N N . VAL A 1 233 ? 120.115 123.969 151.457 1.00 6.73 214 VAL A N 1
ATOM 1477 C CA . VAL A 1 233 ? 119.531 125.303 151.329 1.00 6.73 214 VAL A CA 1
ATOM 1478 C C . VAL A 1 233 ? 120.526 126.268 150.695 1.00 6.73 214 VAL A C 1
ATOM 1479 O O . VAL A 1 233 ? 120.174 127.051 149.802 1.00 6.73 214 VAL A O 1
ATOM 1483 N N . ILE A 1 234 ? 121.785 126.221 151.139 1.00 7.31 215 ILE A N 1
ATOM 1484 C CA . ILE A 1 234 ? 122.801 127.117 150.589 1.00 7.31 215 ILE A CA 1
ATOM 1485 C C . ILE A 1 234 ? 123.046 126.813 149.115 1.00 7.31 215 ILE A C 1
ATOM 1486 O O . ILE A 1 234 ? 123.194 127.729 148.295 1.00 7.31 215 ILE A O 1
ATOM 1491 N N . GLY A 1 235 ? 123.078 125.528 148.750 1.00 10.51 216 GLY A N 1
ATOM 1492 C CA . GLY A 1 235 ? 123.240 125.170 147.350 1.00 10.51 216 GLY A CA 1
ATOM 1493 C C . GLY A 1 235 ? 122.081 125.628 146.485 1.00 10.51 216 GLY A C 1
ATOM 1494 O O . GLY A 1 235 ? 122.282 126.124 145.372 1.00 10.51 216 GLY A O 1
ATOM 1495 N N . ASN A 1 236 ? 120.852 125.480 146.990 1.00 10.16 217 ASN A N 1
ATOM 1496 C CA . ASN A 1 236 ? 119.683 125.966 146.262 1.00 10.16 217 ASN A CA 1
ATOM 1497 C C . ASN A 1 236 ? 119.738 127.475 146.067 1.00 10.16 217 ASN A C 1
ATOM 1498 O O . ASN A 1 236 ? 119.436 127.978 144.979 1.00 10.16 217 ASN A O 1
ATOM 1503 N N . ILE A 1 237 ? 120.121 128.215 147.111 1.00 9.01 218 ILE A N 1
ATOM 1504 C CA . ILE A 1 237 ? 120.191 129.670 147.003 1.00 9.01 218 ILE A CA 1
ATOM 1505 C C . ILE A 1 237 ? 121.273 130.086 146.011 1.00 9.01 218 ILE A C 1
ATOM 1506 O O . ILE A 1 237 ? 121.068 130.993 145.192 1.00 9.01 218 ILE A O 1
ATOM 1511 N N . ALA A 1 238 ? 122.436 129.429 146.059 1.00 10.50 219 ALA A N 1
ATOM 1512 C CA . ALA A 1 238 ? 123.511 129.756 145.127 1.00 10.50 219 ALA A CA 1
ATOM 1513 C C . ALA A 1 238 ? 123.106 129.462 143.688 1.00 10.50 219 ALA A C 1
ATOM 1514 O O . ALA A 1 238 ? 123.398 130.251 142.779 1.00 10.50 219 ALA A O 1
ATOM 1516 N N . SER A 1 239 ? 122.416 128.339 143.464 1.00 12.50 220 SER A N 1
ATOM 1517 C CA . SER A 1 239 ? 121.932 128.025 142.124 1.00 12.50 220 SER A CA 1
ATOM 1518 C C . SER A 1 239 ? 120.904 129.047 141.657 1.00 12.50 220 SER A C 1
ATOM 1519 O O . SER A 1 239 ? 120.922 129.467 140.496 1.00 12.50 220 SER A O 1
ATOM 1522 N N . LEU A 1 240 ? 120.003 129.464 142.551 1.00 13.51 221 LEU A N 1
ATOM 1523 C CA . LEU A 1 240 ? 118.989 130.445 142.179 1.00 13.51 221 LEU A CA 1
ATOM 1524 C C . LEU A 1 240 ? 119.624 131.782 141.821 1.00 13.51 221 LEU A C 1
ATOM 1525 O O . LEU A 1 240 ? 119.169 132.471 140.901 1.00 13.51 221 LEU A O 1
ATOM 1530 N N . VAL A 1 241 ? 120.679 132.165 142.540 1.00 13.87 222 VAL A N 1
ATOM 1531 C CA . VAL A 1 241 ? 121.272 133.481 142.334 1.00 13.87 222 VAL A CA 1
ATOM 1532 C C . VAL A 1 241 ? 122.203 133.495 141.120 1.00 13.87 222 VAL A C 1
ATOM 1533 O O . VAL A 1 241 ? 122.312 134.518 140.431 1.00 13.87 222 VAL A O 1
ATOM 1537 N N . SER A 1 242 ? 122.845 132.365 140.804 1.00 15.59 223 SER A N 1
ATOM 1538 C CA . SER A 1 242 ? 123.758 132.324 139.661 1.00 15.59 223 SER A CA 1
ATOM 1539 C C . SER A 1 242 ? 123.048 132.604 138.337 1.00 15.59 223 SER A C 1
ATOM 1540 O O . SER A 1 242 ? 123.618 133.248 137.447 1.00 15.59 223 SER A O 1
ATOM 1543 N N . LYS A 1 243 ? 121.812 132.137 138.184 1.00 15.20 224 LYS A N 1
ATOM 1544 C CA . LYS A 1 243 ? 121.079 132.252 136.927 1.00 15.20 224 LYS A CA 1
ATOM 1545 C C . LYS A 1 243 ? 120.187 133.489 136.848 1.00 15.20 224 LYS A C 1
ATOM 1546 O O . LYS A 1 243 ? 119.321 133.550 135.969 1.00 15.20 224 LYS A O 1
ATOM 1552 N N . LEU A 1 244 ? 120.365 134.466 137.738 1.00 16.13 225 LEU A N 1
ATOM 1553 C CA . LEU A 1 244 ? 119.462 135.614 137.766 1.00 16.13 225 LEU A CA 1
ATOM 1554 C C . LEU A 1 244 ? 119.678 136.554 136.580 1.00 16.13 225 LEU A C 1
ATOM 1555 O O . LEU A 1 244 ? 118.783 136.723 135.743 1.00 16.13 225 LEU A O 1
ATOM 1560 N N . ASP A 1 245 ? 120.851 137.174 136.482 1.00 18.58 226 ASP A N 1
ATOM 1561 C CA . ASP A 1 245 ? 121.104 138.196 135.463 1.00 18.58 226 ASP A CA 1
ATOM 1562 C C . ASP A 1 245 ? 121.965 137.631 134.336 1.00 18.58 226 ASP A C 1
ATOM 1563 O O . ASP A 1 245 ? 123.102 138.051 134.114 1.00 18.58 226 ASP A O 1
ATOM 1568 N N . ALA A 1 246 ? 121.403 136.658 133.616 1.00 14.78 227 ALA A N 1
ATOM 1569 C CA . ALA A 1 246 ? 122.157 135.965 132.574 1.00 14.78 227 ALA A CA 1
ATOM 1570 C C . ALA A 1 246 ? 122.406 136.861 131.363 1.00 14.78 227 ALA A C 1
ATOM 1571 O O . ALA A 1 246 ? 123.534 136.945 130.859 1.00 14.78 227 ALA A O 1
ATOM 1573 N N . ALA A 1 247 ? 121.359 137.540 130.880 1.00 14.89 228 ALA A N 1
ATOM 1574 C CA . ALA A 1 247 ? 121.489 138.374 129.687 1.00 14.89 228 ALA A CA 1
ATOM 1575 C C . ALA A 1 247 ? 122.384 139.583 129.930 1.00 14.89 228 ALA A C 1
ATOM 1576 O O . ALA A 1 247 ? 123.182 139.953 129.058 1.00 14.89 228 ALA A O 1
ATOM 1578 N N . LYS A 1 248 ? 122.263 140.215 131.099 1.00 14.76 229 LYS A N 1
ATOM 1579 C CA . LYS A 1 248 ? 123.119 141.354 131.413 1.00 14.76 229 LYS A CA 1
ATOM 1580 C C . LYS A 1 248 ? 124.581 140.938 131.472 1.00 14.76 229 LYS A C 1
ATOM 1581 O O . LYS A 1 248 ? 125.458 141.650 130.971 1.00 14.76 229 LYS A O 1
ATOM 1587 N N . LEU A 1 249 ? 124.862 139.780 132.071 1.00 13.52 230 LEU A N 1
ATOM 1588 C CA . LEU A 1 249 ? 126.237 139.300 132.142 1.00 13.52 230 LEU A CA 1
ATOM 1589 C C . LEU A 1 249 ? 126.772 138.943 130.761 1.00 13.52 230 LEU A C 1
ATOM 1590 O O . LEU A 1 249 ? 127.931 139.236 130.448 1.00 13.52 230 LEU A O 1
ATOM 1595 N N . LEU A 1 250 ? 125.940 138.326 129.917 1.00 13.43 231 LEU A N 1
ATOM 1596 C CA . LEU A 1 250 ? 126.368 138.014 128.555 1.00 13.43 231 LEU A CA 1
ATOM 1597 C C . LEU A 1 250 ? 126.698 139.284 127.777 1.00 13.43 231 LEU A C 1
ATOM 1598 O O . LEU A 1 250 ? 127.730 139.360 127.095 1.00 13.43 231 LEU A O 1
ATOM 1603 N N . HIS A 1 251 ? 125.836 140.300 127.880 1.00 10.88 232 HIS A N 1
ATOM 1604 C CA . HIS A 1 251 ? 126.099 141.562 127.197 1.00 10.88 232 HIS A CA 1
ATOM 1605 C C . HIS A 1 251 ? 127.360 142.225 127.737 1.00 10.88 232 HIS A C 1
ATOM 1606 O O . HIS A 1 251 ? 128.162 142.772 126.968 1.00 10.88 232 HIS A O 1
ATOM 1613 N N . ARG A 1 252 ? 127.549 142.192 129.061 1.00 15.07 233 ARG A N 1
ATOM 1614 C CA . ARG A 1 252 ? 128.738 142.787 129.663 1.00 15.07 233 ARG A CA 1
ATOM 1615 C C . ARG A 1 252 ? 130.006 142.090 129.182 1.00 15.07 233 ARG A C 1
ATOM 1616 O O . ARG A 1 252 ? 131.006 142.751 128.881 1.00 15.07 233 ARG A O 1
ATOM 1624 N N . GLU A 1 253 ? 129.964 140.761 129.042 1.00 17.48 234 GLU A N 1
ATOM 1625 C CA . GLU A 1 253 ? 131.151 140.036 128.592 1.00 17.48 234 GLU A CA 1
ATOM 1626 C C . GLU A 1 253 ? 131.427 140.309 127.121 1.00 17.48 234 GLU A C 1
ATOM 1627 O O . GLU A 1 253 ? 132.589 140.411 126.711 1.00 17.48 234 GLU A O 1
ATOM 1633 N N . ARG A 1 254 ? 130.372 140.449 126.316 1.00 15.15 235 ARG A N 1
ATOM 1634 C CA . ARG A 1 254 ? 130.562 140.797 124.912 1.00 15.15 235 ARG A CA 1
ATOM 1635 C C . ARG A 1 254 ? 131.193 142.179 124.773 1.00 15.15 235 ARG A C 1
ATOM 1636 O O . ARG A 1 254 ? 132.130 142.370 123.987 1.00 15.15 235 ARG A O 1
ATOM 1644 N N . VAL A 1 255 ? 130.695 143.155 125.538 1.00 12.74 236 VAL A N 1
ATOM 1645 C CA . VAL A 1 255 ? 131.260 144.503 125.492 1.00 12.74 236 VAL A CA 1
ATOM 1646 C C . VAL A 1 255 ? 132.712 144.503 125.962 1.00 12.74 236 VAL A C 1
ATOM 1647 O O . VAL A 1 255 ? 133.569 145.164 125.361 1.00 12.74 236 VAL A O 1
ATOM 1651 N N . GLU A 1 256 ? 133.023 143.738 127.013 1.00 17.44 237 GLU A N 1
ATOM 1652 C CA . GLU A 1 256 ? 134.400 143.684 127.502 1.00 17.44 237 GLU A CA 1
ATOM 1653 C C . GLU A 1 256 ? 135.329 143.057 126.469 1.00 17.44 237 GLU A C 1
ATOM 1654 O O . GLU A 1 256 ? 136.432 143.562 126.229 1.00 17.44 237 GLU A O 1
ATOM 1660 N N . ARG A 1 257 ? 134.907 141.948 125.858 1.00 13.74 238 ARG A N 1
ATOM 1661 C CA . ARG A 1 257 ? 135.733 141.287 124.852 1.00 13.74 238 ARG A CA 1
ATOM 1662 C C . ARG A 1 257 ? 135.966 142.188 123.643 1.00 13.74 238 ARG A C 1
ATOM 1663 O O . ARG A 1 257 ? 137.096 142.302 123.149 1.00 13.74 238 ARG A O 1
ATOM 1671 N N . VAL A 1 258 ? 134.908 142.846 123.156 1.00 13.46 239 VAL A N 1
ATOM 1672 C CA . VAL A 1 258 ? 135.053 143.743 122.011 1.00 13.46 239 VAL A CA 1
ATOM 1673 C C . VAL A 1 258 ? 135.978 144.907 122.354 1.00 13.46 239 VAL A C 1
ATOM 1674 O O . VAL A 1 258 ? 136.850 145.279 121.557 1.00 13.46 239 VAL A O 1
ATOM 1678 N N . THR A 1 259 ? 135.810 145.495 123.544 1.00 14.73 240 THR A N 1
ATOM 1679 C CA . THR A 1 259 ? 136.644 146.627 123.937 1.00 14.73 240 THR A CA 1
ATOM 1680 C C . THR A 1 259 ? 138.106 146.217 124.072 1.00 14.73 240 THR A C 1
ATOM 1681 O O . THR A 1 259 ? 139.002 146.950 123.644 1.00 14.73 240 THR A O 1
ATOM 1685 N N . ALA A 1 260 ? 138.366 145.043 124.656 1.00 15.25 241 ALA A N 1
ATOM 1686 C CA . ALA A 1 260 ? 139.741 144.568 124.785 1.00 15.25 241 ALA A CA 1
ATOM 1687 C C . ALA A 1 260 ? 140.366 144.301 123.422 1.00 15.25 241 ALA A C 1
ATOM 1688 O O . ALA A 1 260 ? 141.534 144.648 123.184 1.00 15.25 241 ALA A O 1
ATOM 1690 N N . PHE A 1 261 ? 139.601 143.700 122.504 1.00 15.39 242 PHE A N 1
ATOM 1691 C CA . PHE A 1 261 ? 140.145 143.437 121.177 1.00 15.39 242 PHE A CA 1
ATOM 1692 C C . PHE A 1 261 ? 140.440 144.737 120.442 1.00 15.39 242 PHE A C 1
ATOM 1693 O O . PHE A 1 261 ? 141.450 144.838 119.736 1.00 15.39 242 PHE A O 1
ATOM 1701 N N . LEU A 1 262 ? 139.569 145.740 120.582 1.00 16.27 243 LEU A N 1
ATOM 1702 C CA . LEU A 1 262 ? 139.853 147.020 119.943 1.00 16.27 243 LEU A CA 1
ATOM 1703 C C . LEU A 1 262 ? 141.026 147.717 120.613 1.00 16.27 243 LEU A C 1
ATOM 1704 O O . LEU A 1 262 ? 141.738 148.492 119.965 1.00 16.27 243 LEU A O 1
ATOM 1709 N N . SER A 1 263 ? 141.228 147.469 121.910 1.00 16.21 244 SER A N 1
ATOM 1710 C CA . SER A 1 263 ? 142.389 148.019 122.597 1.00 16.21 244 SER A CA 1
ATOM 1711 C C . SER A 1 263 ? 143.670 147.441 122.018 1.00 16.21 244 SER A C 1
ATOM 1712 O O . SER A 1 263 ? 144.668 148.154 121.859 1.00 16.21 244 SER A O 1
ATOM 1715 N N . TYR A 1 264 ? 143.662 146.139 121.710 1.00 16.71 245 TYR A N 1
ATOM 1716 C CA . TYR A 1 264 ? 144.849 145.517 121.130 1.00 16.71 245 TYR A CA 1
ATOM 1717 C C . TYR A 1 264 ? 145.172 146.118 119.766 1.00 16.71 245 TYR A C 1
ATOM 1718 O O . TYR A 1 264 ? 146.339 146.379 119.453 1.00 16.71 245 TYR A O 1
ATOM 1727 N N . LYS A 1 265 ? 144.150 146.339 118.941 1.00 17.14 246 LYS A N 1
ATOM 1728 C CA . LYS A 1 265 ? 144.309 146.848 117.584 1.00 17.14 246 LYS A CA 1
ATOM 1729 C C . LYS A 1 265 ? 144.451 148.365 117.525 1.00 17.14 246 LYS A C 1
ATOM 1730 O O . LYS A 1 265 ? 144.498 148.914 116.418 1.00 17.14 246 LYS A O 1
ATOM 1736 N N . ARG A 1 266 ? 144.549 149.032 118.676 1.00 21.29 247 ARG A N 1
ATOM 1737 C CA . ARG A 1 266 ? 144.777 150.476 118.778 1.00 21.29 247 ARG A CA 1
ATOM 1738 C C . ARG A 1 266 ? 143.783 151.261 117.919 1.00 21.29 247 ARG A C 1
ATOM 1739 O O . ARG A 1 266 ? 144.143 151.981 116.986 1.00 21.29 247 ARG A O 1
ATOM 1747 N N . ILE A 1 267 ? 142.510 151.101 118.260 1.00 17.02 248 ILE A N 1
ATOM 1748 C CA . ILE A 1 267 ? 141.411 151.811 117.617 1.00 17.02 248 ILE A CA 1
ATOM 1749 C C . ILE A 1 267 ? 141.217 153.148 118.321 1.00 17.02 248 ILE A C 1
ATOM 1750 O O . ILE A 1 267 ? 141.370 153.248 119.544 1.00 17.02 248 ILE A O 1
ATOM 1755 N N . SER A 1 268 ? 140.894 154.184 117.545 1.00 16.53 249 SER A N 1
ATOM 1756 C CA . SER A 1 268 ? 140.752 155.525 118.091 1.00 16.53 249 SER A CA 1
ATOM 1757 C C . SER A 1 268 ? 139.582 155.585 119.074 1.00 16.53 249 SER A C 1
ATOM 1758 O O . SER A 1 268 ? 138.614 154.828 118.947 1.00 16.53 249 SER A O 1
ATOM 1761 N N . PRO A 1 269 ? 139.659 156.465 120.079 1.00 17.86 250 PRO A N 1
ATOM 1762 C CA . PRO A 1 269 ? 138.579 156.536 121.080 1.00 17.86 250 PRO A CA 1
ATOM 1763 C C . PRO A 1 269 ? 137.218 156.903 120.511 1.00 17.86 250 PRO A C 1
ATOM 1764 O O . PRO A 1 269 ? 136.200 156.554 121.120 1.00 17.86 250 PRO A O 1
ATOM 1768 N N . GLU A 1 270 ? 137.160 157.606 119.377 1.00 18.25 251 GLU A N 1
ATOM 1769 C CA . GLU A 1 270 ? 135.866 157.968 118.801 1.00 18.25 251 GLU A CA 1
ATOM 1770 C C . GLU A 1 270 ? 135.102 156.734 118.331 1.00 18.25 251 GLU A C 1
ATOM 1771 O O . GLU A 1 270 ? 133.897 156.605 118.585 1.00 18.25 251 GLU A O 1
ATOM 1777 N N . LEU A 1 271 ? 135.790 155.811 117.656 1.00 15.48 252 LEU A N 1
ATOM 1778 C CA . LEU A 1 271 ? 135.135 154.595 117.188 1.00 15.48 252 LEU A CA 1
ATOM 1779 C C . LEU A 1 271 ? 134.721 153.709 118.356 1.00 15.48 252 LEU A C 1
ATOM 1780 O O . LEU A 1 271 ? 133.648 153.096 118.328 1.00 15.48 252 LEU A O 1
ATOM 1785 N N . GLN A 1 272 ? 135.562 153.630 119.391 1.00 16.46 253 GLN A N 1
ATOM 1786 C CA . GLN A 1 272 ? 135.196 152.877 120.586 1.00 16.46 253 GLN A CA 1
ATOM 1787 C C . GLN A 1 272 ? 133.976 153.487 121.266 1.00 16.46 253 GLN A C 1
ATOM 1788 O O . GLN A 1 272 ? 133.098 152.763 121.744 1.00 16.46 253 GLN A O 1
ATOM 1794 N N . ARG A 1 273 ? 133.915 154.819 121.330 1.00 18.69 254 ARG A N 1
ATOM 1795 C CA . ARG A 1 273 ? 132.758 155.500 121.905 1.00 18.69 254 ARG A CA 1
ATOM 1796 C C . ARG A 1 273 ? 131.489 155.217 121.108 1.00 18.69 254 ARG A C 1
ATOM 1797 O O . ARG A 1 273 ? 130.422 154.974 121.687 1.00 18.69 254 ARG A O 1
ATOM 1805 N N . ARG A 1 274 ? 131.598 155.215 119.776 1.00 15.84 255 ARG A N 1
ATOM 1806 C CA . ARG A 1 274 ? 130.462 154.855 118.930 1.00 15.84 255 ARG A CA 1
ATOM 1807 C C . ARG A 1 274 ? 130.022 153.415 119.168 1.00 15.84 255 ARG A C 1
ATOM 1808 O O . ARG A 1 274 ? 128.822 153.121 119.227 1.00 15.84 255 ARG A O 1
ATOM 1816 N N . ILE A 1 275 ? 130.979 152.500 119.307 1.00 14.32 256 ILE A N 1
ATOM 1817 C CA . ILE A 1 275 ? 130.619 151.108 119.550 1.00 14.32 256 ILE A CA 1
ATOM 1818 C C . ILE A 1 275 ? 129.942 150.961 120.909 1.00 14.32 256 ILE A C 1
ATOM 1819 O O . ILE A 1 275 ? 128.976 150.201 121.054 1.00 14.32 256 ILE A O 1
ATOM 1824 N N . ILE A 1 276 ? 130.454 151.652 121.932 1.00 14.06 257 ILE A N 1
ATOM 1825 C CA . ILE A 1 276 ? 129.873 151.519 123.264 1.00 14.06 257 ILE A CA 1
ATOM 1826 C C . ILE A 1 276 ? 128.464 152.104 123.288 1.00 14.06 257 ILE A C 1
ATOM 1827 O O . ILE A 1 276 ? 127.556 151.546 123.918 1.00 14.06 257 ILE A O 1
ATOM 1832 N N . GLU A 1 277 ? 128.242 153.203 122.553 1.00 17.31 258 GLU A N 1
ATOM 1833 C CA . GLU A 1 277 ? 126.900 153.779 122.466 1.00 17.31 258 GLU A CA 1
ATOM 1834 C C . GLU A 1 277 ? 125.954 152.836 121.729 1.00 17.31 258 GLU A C 1
ATOM 1835 O O . GLU A 1 277 ? 124.783 152.701 122.108 1.00 17.31 258 GLU A O 1
ATOM 1841 N N . TYR A 1 278 ? 126.454 152.147 120.698 1.00 12.54 259 TYR A N 1
ATOM 1842 C CA . TYR A 1 278 ? 125.638 151.159 119.999 1.00 12.54 259 TYR A CA 1
ATOM 1843 C C . TYR A 1 278 ? 125.239 150.036 120.946 1.00 12.54 259 TYR A C 1
ATOM 1844 O O . TYR A 1 278 ? 124.062 149.669 121.027 1.00 12.54 259 TYR A O 1
ATOM 1853 N N . PHE A 1 279 ? 126.227 149.400 121.579 1.00 12.24 260 PHE A N 1
ATOM 1854 C CA . PHE A 1 279 ? 125.942 148.291 122.486 1.00 12.24 260 PHE A CA 1
ATOM 1855 C C . PHE A 1 279 ? 124.971 148.717 123.586 1.00 12.24 260 PHE A C 1
ATOM 1856 O O . PHE A 1 279 ? 124.076 147.951 123.972 1.00 12.24 260 PHE A O 1
ATOM 1864 N N . ASP A 1 280 ? 125.138 149.939 124.108 1.00 15.00 261 ASP A N 1
ATOM 1865 C CA . ASP A 1 280 ? 124.208 150.451 125.109 1.00 15.00 261 ASP A CA 1
ATOM 1866 C C . ASP A 1 280 ? 122.797 150.564 124.546 1.00 15.00 261 ASP A C 1
ATOM 1867 O O . ASP A 1 280 ? 121.830 150.193 125.217 1.00 15.00 261 ASP A O 1
ATOM 1872 N N . TYR A 1 281 ? 122.658 151.070 123.315 1.00 15.18 262 TYR A N 1
ATOM 1873 C CA . TYR A 1 281 ? 121.333 151.176 122.710 1.00 15.18 262 TYR A CA 1
ATOM 1874 C C . TYR A 1 281 ? 120.721 149.798 122.494 1.00 15.18 262 TYR A C 1
ATOM 1875 O O . TYR A 1 281 ? 119.508 149.611 122.664 1.00 15.18 262 TYR A O 1
ATOM 1884 N N . LEU A 1 282 ? 121.563 148.815 122.175 1.00 14.87 263 LEU A N 1
ATOM 1885 C CA . LEU A 1 282 ? 121.094 147.445 122.010 1.00 14.87 263 LEU A CA 1
ATOM 1886 C C . LEU A 1 282 ? 120.564 146.895 123.325 1.00 14.87 263 LEU A C 1
ATOM 1887 O O . LEU A 1 282 ? 119.542 146.199 123.350 1.00 14.87 263 LEU A O 1
ATOM 1892 N N . TRP A 1 283 ? 121.247 147.199 124.432 1.00 14.74 264 TRP A N 1
ATOM 1893 C CA . TRP A 1 283 ? 120.730 146.787 125.735 1.00 14.74 264 TRP A CA 1
ATOM 1894 C C . TRP A 1 283 ? 119.417 147.491 126.064 1.00 14.74 264 TRP A C 1
ATOM 1895 O O . TRP A 1 283 ? 118.459 146.852 126.515 1.00 14.74 264 TRP A O 1
ATOM 1906 N N . GLU A 1 284 ? 119.348 148.809 125.853 1.00 15.44 265 GLU A N 1
ATOM 1907 C CA . GLU A 1 284 ? 118.132 149.536 126.216 1.00 15.44 265 GLU A CA 1
ATOM 1908 C C . GLU A 1 284 ? 116.971 149.257 125.271 1.00 15.44 265 GLU A C 1
ATOM 1909 O O . GLU A 1 284 ? 115.856 149.712 125.546 1.00 15.44 265 GLU A O 1
ATOM 1915 N N . THR A 1 285 ? 117.191 148.528 124.177 1.00 16.18 266 THR A N 1
ATOM 1916 C CA . THR A 1 285 ? 116.107 148.205 123.257 1.00 16.18 266 THR A CA 1
ATOM 1917 C C . THR A 1 285 ? 115.736 146.728 123.294 1.00 16.18 266 THR A C 1
ATOM 1918 O O . THR A 1 285 ? 114.582 146.396 123.581 1.00 16.18 266 THR A O 1
ATOM 1922 N N . ARG A 1 286 ? 116.674 145.821 123.018 1.00 16.64 267 ARG A N 1
ATOM 1923 C CA . ARG A 1 286 ? 116.344 144.405 122.895 1.00 16.64 267 ARG A CA 1
ATOM 1924 C C . ARG A 1 286 ? 117.177 143.533 123.828 1.00 16.64 267 ARG A C 1
ATOM 1925 O O . ARG A 1 286 ? 117.334 142.335 123.570 1.00 16.64 267 ARG A O 1
ATOM 1933 N N . ARG A 1 287 ? 117.707 144.116 124.907 1.00 15.92 268 ARG A N 1
ATOM 1934 C CA . ARG A 1 287 ? 118.486 143.399 125.920 1.00 15.92 268 ARG A CA 1
ATOM 1935 C C . ARG A 1 287 ? 119.695 142.689 125.314 1.00 15.92 268 ARG A C 1
ATOM 1936 O O . ARG A 1 287 ? 120.098 141.620 125.778 1.00 15.92 268 ARG A O 1
ATOM 1944 N N . GLY A 1 288 ? 120.275 143.277 124.269 1.00 16.49 269 GLY A N 1
ATOM 1945 C CA . GLY A 1 288 ? 121.483 142.744 123.671 1.00 16.49 269 GLY A CA 1
ATOM 1946 C C . GLY A 1 288 ? 121.290 141.521 122.805 1.00 16.49 269 GLY A C 1
ATOM 1947 O O . GLY A 1 288 ? 122.166 140.651 122.770 1.00 16.49 269 GLY A O 1
ATOM 1948 N N . TYR A 1 289 ? 120.168 141.425 122.098 1.00 17.12 270 TYR A N 1
ATOM 1949 C CA . TYR A 1 289 ? 119.828 140.247 121.312 1.00 17.12 270 TYR A CA 1
ATOM 1950 C C . TYR A 1 289 ? 119.811 140.581 119.827 1.00 17.12 270 TYR A C 1
ATOM 1951 O O . TYR A 1 289 ? 119.188 141.565 119.414 1.00 17.12 270 TYR A O 1
ATOM 1960 N N . GLU A 1 290 ? 120.495 139.762 119.033 1.00 19.15 271 GLU A N 1
ATOM 1961 C CA . GLU A 1 290 ? 120.490 139.928 117.587 1.00 19.15 271 GLU A CA 1
ATOM 1962 C C . GLU A 1 290 ? 119.221 139.302 117.024 1.00 19.15 271 GLU A C 1
ATOM 1963 O O . GLU A 1 290 ? 118.783 138.239 117.474 1.00 19.15 271 GLU A O 1
ATOM 1969 N N . GLU A 1 291 ? 118.630 139.974 116.034 1.00 16.55 272 GLU A N 1
ATOM 1970 C CA . GLU A 1 291 ? 117.399 139.479 115.425 1.00 16.55 272 GLU A CA 1
ATOM 1971 C C . GLU A 1 291 ? 117.590 138.128 114.746 1.00 16.55 272 GLU A C 1
ATOM 1972 O O . GLU A 1 291 ? 116.718 137.261 114.834 1.00 16.55 272 GLU A O 1
ATOM 1978 N N . ARG A 1 292 ? 118.706 137.940 114.044 1.00 17.72 273 ARG A N 1
ATOM 1979 C CA . ARG A 1 292 ? 118.901 136.725 113.255 1.00 17.72 273 ARG A CA 1
ATOM 1980 C C . ARG A 1 292 ? 118.960 135.455 114.108 1.00 17.72 273 ARG A C 1
ATOM 1981 O O . ARG A 1 292 ? 118.319 134.454 113.773 1.00 17.72 273 ARG A O 1
ATOM 1989 N N . GLU A 1 293 ? 119.616 135.519 115.262 1.00 20.50 274 GLU A N 1
ATOM 1990 C CA . GLU A 1 293 ? 119.727 134.358 116.179 1.00 20.50 274 GLU A CA 1
ATOM 1991 C C . GLU A 1 293 ? 118.412 134.070 116.914 1.00 20.50 274 GLU A C 1
ATOM 1992 O O . GLU A 1 293 ? 118.177 132.888 117.199 1.00 20.50 274 GLU A O 1
ATOM 1998 N N . VAL A 1 294 ? 117.584 135.076 117.203 1.00 13.58 275 VAL A N 1
ATOM 1999 C CA . VAL A 1 294 ? 116.252 134.890 117.852 1.00 13.58 275 VAL A CA 1
ATOM 2000 C C . VAL A 1 294 ? 115.262 134.215 116.903 1.00 13.58 275 VAL A C 1
ATOM 2001 O O . VAL A 1 294 ? 114.488 133.376 117.372 1.00 13.58 275 VAL A O 1
ATOM 2005 N N . LEU A 1 295 ? 115.286 134.540 115.623 1.00 15.77 276 LEU A N 1
ATOM 2006 C CA . LEU A 1 295 ? 114.271 134.018 114.683 1.00 15.77 276 LEU A CA 1
ATOM 2007 C C . LEU A 1 295 ? 114.680 132.662 114.117 1.00 15.77 276 LEU A C 1
ATOM 2008 O O . LEU A 1 295 ? 113.878 132.095 113.375 1.00 15.77 276 LEU A O 1
ATOM 2013 N N . LYS A 1 296 ? 115.859 132.150 114.446 1.00 16.10 277 LYS A N 1
ATOM 2014 C CA . LYS A 1 296 ? 116.264 130.781 114.040 1.00 16.10 277 LYS A CA 1
ATOM 2015 C C . LYS A 1 296 ? 115.781 129.813 115.111 1.00 16.10 277 LYS A C 1
ATOM 2016 O O . LYS A 1 296 ? 116.050 128.614 114.993 1.00 16.10 277 LYS A O 1
ATOM 2022 N N . GLU A 1 297 ? 115.095 130.336 116.118 1.00 16.63 278 GLU A N 1
ATOM 2023 C CA . GLU A 1 297 ? 114.552 129.515 117.214 1.00 16.63 278 GLU A CA 1
ATOM 2024 C C . GLU A 1 297 ? 113.098 129.198 116.894 1.00 16.63 278 GLU A C 1
ATOM 2025 O O . GLU A 1 297 ? 112.429 128.624 117.764 1.00 16.63 278 GLU A O 1
ATOM 2031 N N . LEU A 1 298 ? 112.628 129.529 115.691 1.00 13.38 279 LEU A N 1
ATOM 2032 C CA . LEU A 1 298 ? 111.204 129.334 115.320 1.00 13.38 279 LEU A CA 1
ATOM 2033 C C . LEU A 1 298 ? 111.023 128.448 114.069 1.00 13.38 279 LEU A C 1
ATOM 2034 O O . LEU A 1 298 ? 111.886 128.549 113.204 1.00 13.38 279 LEU A O 1
ATOM 2039 N N . PRO A 1 299 ? 109.967 127.597 113.898 1.00 13.94 280 PRO A N 1
ATOM 2040 C CA . PRO A 1 299 ? 109.725 126.855 112.657 1.00 13.94 280 PRO A CA 1
ATOM 2041 C C . PRO A 1 299 ? 109.365 127.791 111.513 1.00 13.94 280 PRO A C 1
ATOM 2042 O O . PRO A 1 299 ? 109.074 128.974 111.701 1.00 13.94 280 PRO A O 1
ATOM 2046 N N . HIS A 1 300 ? 109.406 127.234 110.302 1.00 15.60 281 HIS A N 1
ATOM 2047 C CA . HIS A 1 300 ? 109.161 128.028 109.099 1.00 15.60 281 HIS A CA 1
ATOM 2048 C C . HIS A 1 300 ? 107.805 128.731 109.085 1.00 15.60 281 HIS A C 1
ATOM 2049 O O . HIS A 1 300 ? 107.763 129.916 108.711 1.00 15.60 281 HIS A O 1
ATOM 2056 N N . PRO A 1 301 ? 106.676 128.094 109.443 1.00 15.75 282 PRO A N 1
ATOM 2057 C CA . PRO A 1 301 ? 105.410 128.853 109.452 1.00 15.75 282 PRO A CA 1
ATOM 2058 C C . PRO A 1 301 ? 105.384 129.997 110.453 1.00 15.75 282 PRO A C 1
ATOM 2059 O O . PRO A 1 301 ? 104.894 131.085 110.124 1.00 15.75 282 PRO A O 1
ATOM 2063 N N . LEU A 1 302 ? 105.908 129.792 111.663 1.00 15.11 283 LEU A N 1
ATOM 2064 C CA . LEU A 1 302 ? 105.922 130.871 112.648 1.00 15.11 283 LEU A CA 1
ATOM 2065 C C . LEU A 1 302 ? 106.881 131.982 112.238 1.00 15.11 283 LEU A C 1
ATOM 2066 O O . LEU A 1 302 ? 106.585 133.168 112.430 1.00 15.11 283 LEU A O 1
ATOM 2071 N N . ARG A 1 303 ? 108.035 131.616 111.673 1.00 15.79 284 ARG A N 1
ATOM 2072 C CA . ARG A 1 303 ? 108.965 132.619 111.163 1.00 15.79 284 ARG A CA 1
ATOM 2073 C C . ARG A 1 303 ? 108.331 133.435 110.045 1.00 15.79 284 ARG A C 1
ATOM 2074 O O . ARG A 1 303 ? 108.476 134.664 110.002 1.00 15.79 284 ARG A O 1
ATOM 2082 N N . LEU A 1 304 ? 107.608 132.768 109.142 1.00 13.50 285 LEU A N 1
ATOM 2083 C CA . LEU A 1 304 ? 106.919 133.470 108.065 1.00 13.50 285 LEU A CA 1
ATOM 2084 C C . LEU A 1 304 ? 105.838 134.394 108.610 1.00 13.50 285 LEU A C 1
ATOM 2085 O O . LEU A 1 304 ? 105.678 135.520 108.128 1.00 13.50 285 LEU A O 1
ATOM 2090 N N . ALA A 1 305 ? 105.088 133.937 109.616 1.00 14.48 286 ALA A N 1
ATOM 2091 C CA . ALA A 1 305 ? 104.047 134.775 110.204 1.00 14.48 286 ALA A CA 1
ATOM 2092 C C . ALA A 1 305 ? 104.637 136.012 110.871 1.00 14.48 286 ALA A C 1
ATOM 2093 O O . ALA A 1 305 ? 104.111 137.122 110.713 1.00 14.48 286 ALA A O 1
ATOM 2095 N N . VAL A 1 306 ? 105.738 135.843 111.609 1.00 12.70 287 VAL A N 1
ATOM 2096 C CA . VAL A 1 306 ? 106.390 136.981 112.254 1.00 12.70 287 VAL A CA 1
ATOM 2097 C C . VAL A 1 306 ? 106.920 137.958 111.211 1.00 12.70 287 VAL A C 1
ATOM 2098 O O . VAL A 1 306 ? 106.741 139.179 111.331 1.00 12.70 287 VAL A O 1
ATOM 2102 N N . ALA A 1 307 ? 107.569 137.438 110.165 1.00 13.96 288 ALA A N 1
ATOM 2103 C CA . ALA A 1 307 ? 108.112 138.306 109.127 1.00 13.96 288 ALA A CA 1
ATOM 2104 C C . ALA A 1 307 ? 107.008 139.064 108.398 1.00 13.96 288 ALA A C 1
ATOM 2105 O O . ALA A 1 307 ? 107.165 140.253 108.089 1.00 13.96 288 ALA A O 1
ATOM 2107 N N . MET A 1 308 ? 105.884 138.398 108.118 1.00 16.02 289 MET A N 1
ATOM 2108 C CA . MET A 1 308 ? 104.757 139.082 107.493 1.00 16.02 289 MET A CA 1
ATOM 2109 C C . MET A 1 308 ? 104.207 140.171 108.402 1.00 16.02 289 MET A C 1
ATOM 2110 O O . MET A 1 308 ? 104.027 141.315 107.972 1.00 16.02 289 MET A O 1
ATOM 2115 N N . GLU A 1 309 ? 103.988 139.851 109.679 1.00 16.90 290 GLU A N 1
ATOM 2116 C CA . GLU A 1 309 ? 103.437 140.841 110.595 1.00 16.90 290 GLU A CA 1
ATOM 2117 C C . GLU A 1 309 ? 104.384 142.012 110.818 1.00 16.90 290 GLU A C 1
ATOM 2118 O O . GLU A 1 309 ? 103.930 143.094 111.202 1.00 16.90 290 GLU A O 1
ATOM 2124 N N . ILE A 1 310 ? 105.683 141.823 110.585 1.00 15.23 291 ILE A N 1
ATOM 2125 C CA . ILE A 1 310 ? 106.611 142.940 110.729 1.00 15.23 291 ILE A CA 1
ATOM 2126 C C . ILE A 1 310 ? 106.671 143.784 109.457 1.00 15.23 291 ILE A C 1
ATOM 2127 O O . ILE A 1 310 ? 106.632 145.018 109.519 1.00 15.23 291 ILE A O 1
ATOM 2132 N N . HIS A 1 311 ? 106.746 143.147 108.286 1.00 15.94 292 HIS A N 1
ATOM 2133 C CA . HIS A 1 311 ? 107.129 143.837 107.059 1.00 15.94 292 HIS A CA 1
ATOM 2134 C C . HIS A 1 311 ? 106.020 143.967 106.017 1.00 15.94 292 HIS A C 1
ATOM 2135 O O . HIS A 1 311 ? 106.298 144.458 104.914 1.00 15.94 292 HIS A O 1
ATOM 2142 N N . GLY A 1 312 ? 104.787 143.551 106.313 1.00 17.28 293 GLY A N 1
ATOM 2143 C CA . GLY A 1 312 ? 103.764 143.463 105.286 1.00 17.28 293 GLY A CA 1
ATOM 2144 C C . GLY A 1 312 ? 103.353 144.732 104.569 1.00 17.28 293 GLY A C 1
ATOM 2145 O O . GLY A 1 312 ? 103.463 144.793 103.343 1.00 17.28 293 GLY A O 1
ATOM 2146 N N . ASP A 1 313 ? 102.854 145.733 105.297 1.00 18.66 294 ASP A N 1
ATOM 2147 C CA . ASP A 1 313 ? 102.436 146.976 104.652 1.00 18.66 294 ASP A CA 1
ATOM 2148 C C . ASP A 1 313 ? 103.620 147.688 104.007 1.00 18.66 294 ASP A C 1
ATOM 2149 O O . ASP A 1 313 ? 103.504 148.225 102.893 1.00 18.66 294 ASP A O 1
ATOM 2154 N N . VAL A 1 314 ? 104.780 147.653 104.673 1.00 18.56 295 VAL A N 1
ATOM 2155 C CA . VAL A 1 314 ? 105.971 148.329 104.168 1.00 18.56 295 VAL A CA 1
ATOM 2156 C C . VAL A 1 314 ? 106.392 147.734 102.834 1.00 18.56 295 VAL A C 1
ATOM 2157 O O . VAL A 1 314 ? 106.758 148.465 101.904 1.00 18.56 295 VAL A O 1
ATOM 2161 N N . ILE A 1 315 ? 106.359 146.406 102.712 1.00 19.21 296 ILE A N 1
ATOM 2162 C CA . ILE A 1 315 ? 106.698 145.802 101.430 1.00 19.21 296 ILE A CA 1
ATOM 2163 C C . ILE A 1 315 ? 105.592 146.082 100.423 1.00 19.21 296 ILE A C 1
ATOM 2164 O O . ILE A 1 315 ? 105.861 146.507 99.294 1.00 19.21 296 ILE A O 1
ATOM 2169 N N . GLU A 1 316 ? 104.340 145.773 100.793 1.00 21.27 297 GLU A N 1
ATOM 2170 C CA . GLU A 1 316 ? 103.219 145.854 99.861 1.00 21.27 297 GLU A CA 1
ATOM 2171 C C . GLU A 1 316 ? 103.171 147.203 99.156 1.00 21.27 297 GLU A C 1
ATOM 2172 O O . GLU A 1 316 ? 102.916 147.271 97.949 1.00 21.27 297 GLU A O 1
ATOM 2178 N N . LYS A 1 317 ? 103.424 148.291 99.892 1.00 19.30 298 LYS A N 1
ATOM 2179 C CA . LYS A 1 317 ? 103.357 149.634 99.312 1.00 19.30 298 LYS A CA 1
ATOM 2180 C C . LYS A 1 317 ? 104.679 150.018 98.636 1.00 19.30 298 LYS A C 1
ATOM 2181 O O . LYS A 1 317 ? 105.337 150.990 99.006 1.00 19.30 298 LYS A O 1
ATOM 2187 N N . VAL A 1 318 ? 105.071 149.245 97.628 1.00 17.84 299 VAL A N 1
ATOM 2188 C CA . VAL A 1 318 ? 106.234 149.551 96.803 1.00 17.84 299 VAL A CA 1
ATOM 2189 C C . VAL A 1 318 ? 105.801 149.619 95.345 1.00 17.84 299 VAL A C 1
ATOM 2190 O O . VAL A 1 318 ? 105.096 148.722 94.880 1.00 17.84 299 VAL A O 1
ATOM 2194 N N . PRO A 1 319 ? 106.177 150.670 94.602 1.00 20.41 300 PRO A N 1
ATOM 2195 C CA . PRO A 1 319 ? 105.719 150.802 93.207 1.00 20.41 300 PRO A CA 1
ATOM 2196 C C . PRO A 1 319 ? 106.117 149.617 92.345 1.00 20.41 300 PRO A C 1
ATOM 2197 O O . PRO A 1 319 ? 105.335 149.153 91.506 1.00 20.41 300 PRO A O 1
ATOM 2201 N N . LEU A 1 320 ? 107.346 149.133 92.539 1.00 20.27 301 LEU A N 1
ATOM 2202 C CA . LEU A 1 320 ? 107.904 148.058 91.724 1.00 20.27 301 LEU A CA 1
ATOM 2203 C C . LEU A 1 320 ? 107.110 146.768 91.882 1.00 20.27 301 LEU A C 1
ATOM 2204 O O . LEU A 1 320 ? 106.883 146.047 90.903 1.00 20.27 301 LEU A O 1
ATOM 2209 N N . PHE A 1 321 ? 106.681 146.459 93.102 1.00 20.57 302 PHE A N 1
ATOM 2210 C CA . PHE A 1 321 ? 106.072 145.176 93.417 1.00 20.57 302 PHE A CA 1
ATOM 2211 C C . PHE A 1 321 ? 104.555 145.248 93.534 1.00 20.57 302 PHE A C 1
ATOM 2212 O O . PHE A 1 321 ? 103.936 144.263 93.952 1.00 20.57 302 PHE A O 1
ATOM 2220 N N . LYS A 1 322 ? 103.911 146.314 93.408 1.00 19.85 303 LYS A N 1
ATOM 2221 C CA . LYS A 1 322 ? 102.435 146.325 93.527 1.00 19.85 303 LYS A CA 1
ATOM 2222 C C . LYS A 1 322 ? 101.855 145.491 92.388 1.00 19.85 303 LYS A C 1
ATOM 2223 O O . LYS A 1 322 ? 102.467 145.462 91.307 1.00 19.85 303 LYS A O 1
ATOM 2229 N N . GLY A 1 323 ? 100.777 144.891 92.549 1.00 17.71 304 GLY A N 1
ATOM 2230 C CA . GLY A 1 323 ? 100.085 144.029 91.617 1.00 17.71 304 GLY A CA 1
ATOM 2231 C C . GLY A 1 323 ? 100.713 142.665 91.432 1.00 17.71 304 GLY A C 1
ATOM 2232 O O . GLY A 1 323 ? 100.218 141.881 90.612 1.00 17.71 304 GLY A O 1
ATOM 2233 N N . ALA A 1 324 ? 101.780 142.357 92.161 1.00 18.41 305 ALA A N 1
ATOM 2234 C CA . ALA A 1 324 ? 102.401 141.043 92.140 1.00 18.41 305 ALA A CA 1
ATOM 2235 C C . ALA A 1 324 ? 101.736 140.090 93.129 1.00 18.41 305 ALA A C 1
ATOM 2236 O O . ALA A 1 324 ? 100.930 140.481 93.976 1.00 18.41 305 ALA A O 1
ATOM 2238 N N . GLY A 1 325 ? 102.093 138.815 93.004 1.00 17.48 306 GLY A N 1
ATOM 2239 C CA . GLY A 1 325 ? 101.471 137.762 93.774 1.00 17.48 306 GLY A CA 1
ATOM 2240 C C . GLY A 1 325 ? 101.851 137.824 95.242 1.00 17.48 306 GLY A C 1
ATOM 2241 O O . GLY A 1 325 ? 102.640 138.656 95.692 1.00 17.48 306 GLY A O 1
ATOM 2242 N N . GLU A 1 326 ? 101.265 136.903 96.006 1.00 21.12 307 GLU A N 1
ATOM 2243 C CA . GLU A 1 326 ? 101.568 136.815 97.430 1.00 21.12 307 GLU A CA 1
ATOM 2244 C C . GLU A 1 326 ? 102.813 135.983 97.710 1.00 21.12 307 GLU A C 1
ATOM 2245 O O . GLU A 1 326 ? 103.528 136.263 98.677 1.00 21.12 307 GLU A O 1
ATOM 2251 N N . GLU A 1 327 ? 103.075 134.950 96.905 1.00 21.39 308 GLU A N 1
ATOM 2252 C CA . GLU A 1 327 ? 104.278 134.142 97.095 1.00 21.39 308 GLU A CA 1
ATOM 2253 C C . GLU A 1 327 ? 105.558 134.942 96.848 1.00 21.39 308 GLU A C 1
ATOM 2254 O O . GLU A 1 327 ? 106.533 134.808 97.598 1.00 21.39 308 GLU A O 1
ATOM 2260 N N . PHE A 1 328 ? 105.563 135.811 95.832 1.00 19.82 309 PHE A N 1
ATOM 2261 C CA . PHE A 1 328 ? 106.720 136.675 95.603 1.00 19.82 309 PHE A CA 1
ATOM 2262 C C . PHE A 1 328 ? 106.935 137.606 96.787 1.00 19.82 309 PHE A C 1
ATOM 2263 O O . PHE A 1 328 ? 108.076 137.817 97.243 1.00 19.82 309 PHE A O 1
ATOM 2271 N N . ILE A 1 329 ? 105.836 138.140 97.322 1.00 17.64 310 ILE A N 1
ATOM 2272 C CA . ILE A 1 329 ? 105.921 139.009 98.484 1.00 17.64 310 ILE A CA 1
ATOM 2273 C C . ILE A 1 329 ? 106.472 138.228 99.665 1.00 17.64 310 ILE A C 1
ATOM 2274 O O . ILE A 1 329 ? 107.301 138.735 100.417 1.00 17.64 310 ILE A O 1
ATOM 2279 N N . ARG A 1 330 ? 106.068 136.960 99.805 1.00 19.45 311 ARG A N 1
ATOM 2280 C CA . ARG A 1 330 ? 106.553 136.135 100.910 1.00 19.45 311 ARG A CA 1
ATOM 2281 C C . ARG A 1 330 ? 108.054 135.899 100.802 1.00 19.45 311 ARG A C 1
ATOM 2282 O O . ARG A 1 330 ? 108.763 135.900 101.814 1.00 19.45 311 ARG A O 1
ATOM 2290 N N . ASP A 1 331 ? 108.559 135.700 99.582 1.00 19.06 312 ASP A N 1
ATOM 2291 C CA . ASP A 1 331 ? 109.995 135.473 99.408 1.00 19.06 312 ASP A CA 1
ATOM 2292 C C . ASP A 1 331 ? 110.776 136.719 99.810 1.00 19.06 312 ASP A C 1
ATOM 2293 O O . ASP A 1 331 ? 111.775 136.640 100.548 1.00 19.06 312 ASP A O 1
ATOM 2298 N N . ILE A 1 332 ? 110.301 137.888 99.368 1.00 16.65 313 ILE A N 1
ATOM 2299 C CA . ILE A 1 332 ? 110.954 139.129 99.778 1.00 16.65 313 ILE A CA 1
ATOM 2300 C C . ILE A 1 332 ? 110.851 139.291 101.291 1.00 16.65 313 ILE A C 1
ATOM 2301 O O . ILE A 1 332 ? 111.821 139.680 101.953 1.00 16.65 313 ILE A O 1
ATOM 2306 N N . ILE A 1 333 ? 109.681 138.995 101.863 1.00 15.90 314 ILE A N 1
ATOM 2307 C CA . ILE A 1 333 ? 109.456 139.216 103.283 1.00 15.90 314 ILE A CA 1
ATOM 2308 C C . ILE A 1 333 ? 110.318 138.250 104.093 1.00 15.90 314 ILE A C 1
ATOM 2309 O O . ILE A 1 333 ? 110.660 138.528 105.250 1.00 15.90 314 ILE A O 1
ATOM 2314 N N . LEU A 1 334 ? 110.761 137.160 103.462 1.00 16.58 315 LEU A N 1
ATOM 2315 C CA . LEU A 1 334 ? 111.649 136.181 104.070 1.00 16.58 315 LEU A CA 1
ATOM 2316 C C . LEU A 1 334 ? 113.126 136.466 103.838 1.00 16.58 315 LEU A C 1
ATOM 2317 O O . LEU A 1 334 ? 113.967 135.804 104.456 1.00 16.58 315 LEU A O 1
ATOM 2322 N N . HIS A 1 335 ? 113.477 137.414 102.966 1.00 18.37 316 HIS A N 1
ATOM 2323 C CA . HIS A 1 335 ? 114.887 137.635 102.656 1.00 18.37 316 HIS A CA 1
ATOM 2324 C C . HIS A 1 335 ? 115.390 139.020 103.061 1.00 18.37 316 HIS A C 1
ATOM 2325 O O . HIS A 1 335 ? 116.496 139.406 102.665 1.00 18.37 316 HIS A O 1
ATOM 2332 N N . LEU A 1 336 ? 114.614 139.771 103.842 1.00 15.65 317 LEU A N 1
ATOM 2333 C CA . LEU A 1 336 ? 115.027 141.078 104.344 1.00 15.65 317 LEU A CA 1
ATOM 2334 C C . LEU A 1 336 ? 115.994 140.926 105.516 1.00 15.65 317 LEU A C 1
ATOM 2335 O O . LEU A 1 336 ? 115.702 140.205 106.475 1.00 15.65 317 LEU A O 1
ATOM 2340 N N . GLU A 1 337 ? 117.148 141.602 105.443 1.00 17.87 318 GLU A N 1
ATOM 2341 C CA . GLU A 1 337 ? 118.164 141.412 106.470 1.00 17.87 318 GLU A CA 1
ATOM 2342 C C . GLU A 1 337 ? 118.215 142.614 107.404 1.00 17.87 318 GLU A C 1
ATOM 2343 O O . GLU A 1 337 ? 118.351 143.750 106.933 1.00 17.87 318 GLU A O 1
ATOM 2349 N N . PRO A 1 338 ? 118.066 142.409 108.716 1.00 15.63 319 PRO A N 1
ATOM 2350 C CA . PRO A 1 338 ? 118.166 143.523 109.672 1.00 15.63 319 PRO A CA 1
ATOM 2351 C C . PRO A 1 338 ? 119.554 144.152 109.726 1.00 15.63 319 PRO A C 1
ATOM 2352 O O . PRO A 1 338 ? 120.570 143.456 109.683 1.00 15.63 319 PRO A O 1
ATOM 2356 N N . VAL A 1 339 ? 119.594 145.479 109.823 1.00 13.75 320 VAL A N 1
ATOM 2357 C CA . VAL A 1 339 ? 120.844 146.218 109.986 1.00 13.75 320 VAL A CA 1
ATOM 2358 C C . VAL A 1 339 ? 120.537 147.486 110.779 1.00 13.75 320 VAL A C 1
ATOM 2359 O O . VAL A 1 339 ? 119.599 148.221 110.452 1.00 13.75 320 VAL A O 1
ATOM 2363 N N . ILE A 1 340 ? 121.299 147.730 111.843 1.00 14.62 321 ILE A N 1
ATOM 2364 C CA . ILE A 1 340 ? 121.135 148.928 112.661 1.00 14.62 321 ILE A CA 1
ATOM 2365 C C . ILE A 1 340 ? 122.226 149.928 112.304 1.00 14.62 321 ILE A C 1
ATOM 2366 O O . ILE A 1 340 ? 123.419 149.601 112.344 1.00 14.62 321 ILE A O 1
ATOM 2371 N N . TYR A 1 341 ? 121.820 151.146 111.951 1.00 14.88 322 TYR A N 1
ATOM 2372 C CA . TYR A 1 341 ? 122.736 152.238 111.649 1.00 14.88 322 TYR A CA 1
ATOM 2373 C C . TYR A 1 341 ? 122.714 153.256 112.781 1.00 14.88 322 TYR A C 1
ATOM 2374 O O . TYR A 1 341 ? 121.639 153.671 113.224 1.00 14.88 322 TYR A O 1
ATOM 2383 N N . GLY A 1 342 ? 123.894 153.651 113.244 1.00 16.05 323 GLY A N 1
ATOM 2384 C CA . GLY A 1 342 ? 124.001 154.614 114.316 1.00 16.05 323 GLY A CA 1
ATOM 2385 C C . GLY A 1 342 ? 123.718 156.021 113.838 1.00 16.05 323 GLY A C 1
ATOM 2386 O O . GLY A 1 342 ? 123.584 156.299 112.636 1.00 16.05 323 GLY A O 1
ATOM 2387 N N . PRO A 1 343 ? 123.614 156.946 114.793 1.00 17.79 324 PRO A N 1
ATOM 2388 C CA . PRO A 1 343 ? 123.344 158.346 114.436 1.00 17.79 324 PRO A CA 1
ATOM 2389 C C . PRO A 1 343 ? 124.521 158.963 113.693 1.00 17.79 324 PRO A C 1
ATOM 2390 O O . PRO A 1 343 ? 125.676 158.822 114.102 1.00 17.79 324 PRO A O 1
ATOM 2394 N N . GLY A 1 344 ? 124.218 159.647 112.591 1.00 18.26 325 GLY A N 1
ATOM 2395 C CA . GLY A 1 344 ? 125.237 160.282 111.782 1.00 18.26 325 GLY A CA 1
ATOM 2396 C C . GLY A 1 344 ? 125.966 159.361 110.830 1.00 18.26 325 GLY A C 1
ATOM 2397 O O . GLY A 1 344 ? 126.888 159.815 110.140 1.00 18.26 325 GLY A O 1
ATOM 2398 N N . GLU A 1 345 ? 125.588 158.088 110.767 1.00 17.54 326 GLU A N 1
ATOM 2399 C CA . GLU A 1 345 ? 126.258 157.130 109.902 1.00 17.54 326 GLU A CA 1
ATOM 2400 C C . GLU A 1 345 ? 125.759 157.255 108.468 1.00 17.54 326 GLU A C 1
ATOM 2401 O O . GLU A 1 345 ? 124.634 157.691 108.212 1.00 17.54 326 GLU A O 1
ATOM 2407 N N . TYR A 1 346 ? 126.615 156.863 107.528 1.00 20.71 327 TYR A N 1
ATOM 2408 C CA . TYR A 1 346 ? 126.282 156.897 106.110 1.00 20.71 327 TYR A CA 1
ATOM 2409 C C . TYR A 1 346 ? 125.568 155.600 105.744 1.00 20.71 327 TYR A C 1
ATOM 2410 O O . TYR A 1 346 ? 126.153 154.516 105.842 1.00 20.71 327 TYR A O 1
ATOM 2419 N N . ILE A 1 347 ? 124.395 155.742 105.148 1.00 17.00 328 ILE A N 1
ATOM 2420 C CA . ILE A 1 347 ? 123.682 154.541 104.648 1.00 17.00 328 ILE A CA 1
ATOM 2421 C C . ILE A 1 347 ? 123.992 154.457 103.156 1.00 17.00 328 ILE A C 1
ATOM 2422 O O . ILE A 1 347 ? 124.587 153.463 102.753 1.00 17.00 328 ILE A O 1
ATOM 2427 N N . ILE A 1 348 ? 123.622 155.469 102.374 1.00 18.78 329 ILE A N 1
ATOM 2428 C CA . ILE A 1 348 ? 123.915 155.524 100.912 1.00 18.78 329 ILE A CA 1
ATOM 2429 C C . ILE A 1 348 ? 124.733 156.786 100.697 1.00 18.78 329 ILE A C 1
ATOM 2430 O O . ILE A 1 348 ? 124.346 157.821 101.242 1.00 18.78 329 ILE A O 1
ATOM 2435 N N . ARG A 1 349 ? 125.826 156.700 99.944 1.00 21.47 330 ARG A N 1
ATOM 2436 C CA . ARG A 1 349 ? 126.631 157.909 99.643 1.00 21.47 330 ARG A CA 1
ATOM 2437 C C . ARG A 1 349 ? 126.387 158.336 98.197 1.00 21.47 330 ARG A C 1
ATOM 2438 O O . ARG A 1 349 ? 126.268 157.462 97.337 1.00 21.47 330 ARG A O 1
ATOM 2446 N N . ALA A 1 350 ? 126.294 159.639 97.956 1.00 18.34 331 ALA A N 1
ATOM 2447 C CA . ALA A 1 350 ? 126.122 160.102 96.586 1.00 18.34 331 ALA A CA 1
ATOM 2448 C C . ALA A 1 350 ? 127.294 159.681 95.710 1.00 18.34 331 ALA A C 1
ATOM 2449 O O . ALA A 1 350 ? 128.459 159.792 96.102 1.00 18.34 331 ALA A O 1
ATOM 2451 N N . GLY A 1 351 ? 126.976 159.200 94.511 1.00 15.09 332 GLY A N 1
ATOM 2452 C CA . GLY A 1 351 ? 127.972 158.856 93.523 1.00 15.09 332 GLY A CA 1
ATOM 2453 C C . GLY A 1 351 ? 128.460 157.424 93.550 1.00 15.09 332 GLY A C 1
ATOM 2454 O O . GLY A 1 351 ? 129.178 157.019 92.628 1.00 15.09 332 GLY A O 1
ATOM 2455 N N . GLU A 1 352 ? 128.099 156.641 94.563 1.00 20.71 333 GLU A N 1
ATOM 2456 C CA . GLU A 1 352 ? 128.479 155.238 94.544 1.00 20.71 333 GLU A CA 1
ATOM 2457 C C . GLU A 1 352 ? 127.567 154.467 93.595 1.00 20.71 333 GLU A C 1
ATOM 2458 O O . GLU A 1 352 ? 126.483 154.925 93.226 1.00 20.71 333 GLU A O 1
ATOM 2464 N N . MET A 1 353 ? 128.041 153.296 93.171 1.00 20.75 334 MET A N 1
ATOM 2465 C CA . MET A 1 353 ? 127.252 152.427 92.307 1.00 20.75 334 MET A CA 1
ATOM 2466 C C . MET A 1 353 ? 125.946 152.040 92.992 1.00 20.75 334 MET A C 1
ATOM 2467 O O . MET A 1 353 ? 124.868 152.469 92.573 1.00 20.75 334 MET A O 1
ATOM 2472 N N . GLY A 1 354 ? 126.030 151.237 94.049 1.00 18.74 335 GLY A N 1
ATOM 2473 C CA . GLY A 1 354 ? 124.853 150.858 94.808 1.00 18.74 335 GLY A CA 1
ATOM 2474 C C . GLY A 1 354 ? 124.130 149.615 94.337 1.00 18.74 335 GLY A C 1
ATOM 2475 O O . GLY A 1 354 ? 123.890 149.442 93.139 1.00 18.74 335 GLY A O 1
ATOM 2476 N N . SER A 1 355 ? 123.775 148.737 95.279 1.00 20.32 336 SER A N 1
ATOM 2477 C CA . SER A 1 355 ? 123.153 147.470 94.920 1.00 20.32 336 SER A CA 1
ATOM 2478 C C . SER A 1 355 ? 122.045 147.051 95.880 1.00 20.32 336 SER A C 1
ATOM 2479 O O . SER A 1 355 ? 121.514 145.944 95.736 1.00 20.32 336 SER A O 1
ATOM 2482 N N . ASP A 1 356 ? 121.680 147.879 96.858 1.00 18.32 337 ASP A N 1
ATOM 2483 C CA . ASP A 1 356 ? 120.780 147.454 97.922 1.00 18.32 337 ASP A CA 1
ATOM 2484 C C . ASP A 1 356 ? 119.606 148.417 98.041 1.00 18.32 337 ASP A C 1
ATOM 2485 O O . ASP A 1 356 ? 119.688 149.585 97.653 1.00 18.32 337 ASP A O 1
ATOM 2490 N N . VAL A 1 357 ? 118.506 147.905 98.593 1.00 16.30 338 VAL A N 1
ATOM 2491 C CA . VAL A 1 357 ? 117.337 148.704 98.941 1.00 16.30 338 VAL A CA 1
ATOM 2492 C C . VAL A 1 357 ? 117.085 148.580 100.440 1.00 16.30 338 VAL A C 1
ATOM 2493 O O . VAL A 1 357 ? 117.362 147.543 101.052 1.00 16.30 338 VAL A O 1
ATOM 2497 N N . TYR A 1 358 ? 116.589 149.664 101.040 1.00 16.85 339 TYR A N 1
ATOM 2498 C CA . TYR A 1 358 ? 116.436 149.756 102.487 1.00 16.85 339 TYR A CA 1
ATOM 2499 C C . TYR A 1 358 ? 114.999 150.110 102.837 1.00 16.85 339 TYR A C 1
ATOM 2500 O O . TYR A 1 358 ? 114.410 151.009 102.229 1.00 16.85 339 TYR A O 1
ATOM 2509 N N . PHE A 1 359 ? 114.446 149.404 103.819 1.00 15.44 340 PHE A N 1
ATOM 2510 C CA . PHE A 1 359 ? 113.118 149.668 104.361 1.00 15.44 340 PHE A CA 1
ATOM 2511 C C . PHE A 1 359 ? 113.254 150.147 105.800 1.00 15.44 340 PHE A C 1
ATOM 2512 O O . PHE A 1 359 ? 113.846 149.455 106.634 1.00 15.44 340 PHE A O 1
ATOM 2520 N N . ILE A 1 360 ? 112.702 151.321 106.089 1.00 16.59 341 ILE A N 1
ATOM 2521 C CA . ILE A 1 360 ? 112.789 151.899 107.426 1.00 16.59 341 ILE A CA 1
ATOM 2522 C C . ILE A 1 360 ? 111.772 151.218 108.332 1.00 16.59 341 ILE A C 1
ATOM 2523 O O . ILE A 1 360 ? 110.591 151.105 107.986 1.00 16.59 341 ILE A O 1
ATOM 2528 N N . ASN A 1 361 ? 112.228 150.762 109.496 1.00 16.84 342 ASN A N 1
ATOM 2529 C CA . ASN A 1 361 ? 111.365 150.092 110.462 1.00 16.84 342 ASN A CA 1
ATOM 2530 C C . ASN A 1 361 ? 111.152 150.882 111.743 1.00 16.84 342 ASN A C 1
ATOM 2531 O O . ASN A 1 361 ? 110.027 150.938 112.243 1.00 16.84 342 ASN A O 1
ATOM 2536 N N . ARG A 1 362 ? 112.196 151.491 112.291 1.00 19.66 343 ARG A N 1
ATOM 2537 C CA . ARG A 1 362 ? 112.070 152.189 113.567 1.00 19.66 343 ARG A CA 1
ATOM 2538 C C . ARG A 1 362 ? 112.621 153.607 113.553 1.00 19.66 343 ARG A C 1
ATOM 2539 O O . ARG A 1 362 ? 112.046 154.487 114.197 1.00 19.66 343 ARG A O 1
ATOM 2547 N N . GLY A 1 363 ? 113.718 153.855 112.839 1.00 17.40 344 GLY A N 1
ATOM 2548 C CA . GLY A 1 363 ? 114.430 155.111 112.938 1.00 17.40 344 GLY A CA 1
ATOM 2549 C C . GLY A 1 363 ? 113.927 156.175 111.979 1.00 17.40 344 GLY A C 1
ATOM 2550 O O . GLY A 1 363 ? 112.863 156.064 111.367 1.00 17.40 344 GLY A O 1
ATOM 2551 N N . SER A 1 364 ? 114.725 157.235 111.862 1.00 17.23 345 SER A N 1
ATOM 2552 C CA . SER A 1 364 ? 114.454 158.357 110.976 1.00 17.23 345 SER A CA 1
ATOM 2553 C C . SER A 1 364 ? 115.692 158.653 110.141 1.00 17.23 345 SER A C 1
ATOM 2554 O O . SER A 1 364 ? 116.817 158.346 110.544 1.00 17.23 345 SER A O 1
ATOM 2557 N N . VAL A 1 365 ? 115.476 159.251 108.969 1.00 18.10 346 VAL A N 1
ATOM 2558 C CA . VAL A 1 365 ? 116.524 159.404 107.966 1.00 18.10 346 VAL A CA 1
ATOM 2559 C C . VAL A 1 365 ? 116.416 160.791 107.339 1.00 18.10 346 VAL A C 1
ATOM 2560 O O . VAL A 1 365 ? 115.321 161.343 107.203 1.00 18.10 346 VAL A O 1
ATOM 2564 N N . GLU A 1 366 ? 117.563 161.341 106.924 1.00 21.53 347 GLU A N 1
ATOM 2565 C CA . GLU A 1 366 ? 117.630 162.599 106.186 1.00 21.53 347 GLU A CA 1
ATOM 2566 C C . GLU A 1 366 ? 118.265 162.388 104.818 1.00 21.53 347 GLU A C 1
ATOM 2567 O O . GLU A 1 366 ? 119.401 161.898 104.726 1.00 21.53 347 GLU A O 1
ATOM 2573 N N . VAL A 1 367 ? 117.508 162.675 103.760 1.00 18.96 348 VAL A N 1
ATOM 2574 C CA . VAL A 1 367 ? 118.059 162.641 102.411 1.00 18.96 348 VAL A CA 1
ATOM 2575 C C . VAL A 1 367 ? 118.715 163.989 102.132 1.00 18.96 348 VAL A C 1
ATOM 2576 O O . VAL A 1 367 ? 118.121 165.044 102.383 1.00 18.96 348 VAL A O 1
ATOM 2580 N N . LEU A 1 368 ? 119.941 163.961 101.613 1.00 19.51 349 LEU A N 1
ATOM 2581 C CA . LEU A 1 368 ? 120.763 165.154 101.475 1.00 19.51 349 LEU A CA 1
ATOM 2582 C C . LEU A 1 368 ? 121.491 165.120 100.138 1.00 19.51 349 LEU A C 1
ATOM 2583 O O . LEU A 1 368 ? 121.590 164.080 99.483 1.00 19.51 349 LEU A O 1
ATOM 2588 N N . SER A 1 369 ? 122.000 166.283 99.745 1.00 21.44 350 SER A N 1
ATOM 2589 C CA . SER A 1 369 ? 122.667 166.487 98.470 1.00 21.44 350 SER A CA 1
ATOM 2590 C C . SER A 1 369 ? 124.073 165.894 98.499 1.00 21.44 350 SER A C 1
ATOM 2591 O O . SER A 1 369 ? 124.549 165.402 99.526 1.00 21.44 350 SER A O 1
ATOM 2594 N N . ALA A 1 370 ? 124.731 165.920 97.334 1.00 21.29 351 ALA A N 1
ATOM 2595 C CA . ALA A 1 370 ? 126.088 165.392 97.241 1.00 21.29 351 ALA A CA 1
ATOM 2596 C C . ALA A 1 370 ? 127.019 166.179 98.152 1.00 21.29 351 ALA A C 1
ATOM 2597 O O . ALA A 1 370 ? 127.911 165.610 98.792 1.00 21.29 351 ALA A O 1
ATOM 2599 N N . ASP A 1 371 ? 126.825 167.493 98.215 1.00 21.30 352 ASP A N 1
ATOM 2600 C CA . ASP A 1 371 ? 127.609 168.383 99.055 1.00 21.30 352 ASP A CA 1
ATOM 2601 C C . ASP A 1 371 ? 126.971 168.564 100.427 1.00 21.30 352 ASP A C 1
ATOM 2602 O O . ASP A 1 371 ? 127.519 169.293 101.262 1.00 21.30 352 ASP A O 1
ATOM 2607 N N . GLU A 1 372 ? 125.825 167.912 100.661 1.00 22.90 353 GLU A N 1
ATOM 2608 C CA . GLU A 1 372 ? 125.122 167.914 101.947 1.00 22.90 353 GLU A CA 1
ATOM 2609 C C . GLU A 1 372 ? 124.761 169.329 102.393 1.00 22.90 353 GLU A C 1
ATOM 2610 O O . GLU A 1 372 ? 124.937 169.699 103.556 1.00 22.90 353 GLU A O 1
ATOM 2616 N N . LYS A 1 373 ? 124.248 170.127 101.457 1.00 20.08 354 LYS A N 1
ATOM 2617 C CA . LYS A 1 373 ? 123.790 171.477 101.756 1.00 20.08 354 LYS A CA 1
ATOM 2618 C C . LYS A 1 373 ? 122.274 171.613 101.816 1.00 20.08 354 LYS A C 1
ATOM 2619 O O . LYS A 1 373 ? 121.773 172.465 102.556 1.00 20.08 354 LYS A O 1
ATOM 2625 N N . THR A 1 374 ? 121.530 170.803 101.064 1.00 18.04 355 THR A N 1
ATOM 2626 C CA . THR A 1 374 ? 120.077 170.908 100.994 1.00 18.04 355 THR A CA 1
ATOM 2627 C C . THR A 1 374 ? 119.429 169.594 101.406 1.00 18.04 355 THR A C 1
ATOM 2628 O O . THR A 1 374 ? 119.856 168.521 100.969 1.00 18.04 355 THR A O 1
ATOM 2632 N N . ARG A 1 375 ? 118.400 169.685 102.247 1.00 21.39 356 ARG A N 1
ATOM 2633 C CA . ARG A 1 375 ? 117.678 168.514 102.732 1.00 21.39 356 ARG A CA 1
ATOM 2634 C C . ARG A 1 375 ? 116.521 168.239 101.775 1.00 21.39 356 ARG A C 1
ATOM 2635 O O . ARG A 1 375 ? 115.539 168.988 101.751 1.00 21.39 356 ARG A O 1
ATOM 2643 N N . TYR A 1 376 ? 116.636 167.170 100.983 1.00 18.70 357 TYR A N 1
ATOM 2644 C CA . TYR A 1 376 ? 115.532 166.783 100.107 1.00 18.70 357 TYR A CA 1
ATOM 2645 C C . TYR A 1 376 ? 114.302 166.359 100.900 1.00 18.70 357 TYR A C 1
ATOM 2646 O O . TYR A 1 376 ? 113.186 166.813 100.619 1.00 18.70 357 TYR A O 1
ATOM 2655 N N . ALA A 1 377 ? 114.483 165.508 101.907 1.00 18.33 358 ALA A N 1
ATOM 2656 C CA . ALA A 1 377 ? 113.334 164.963 102.619 1.00 18.33 358 ALA A CA 1
ATOM 2657 C C . ALA A 1 377 ? 113.783 164.319 103.922 1.00 18.33 358 ALA A C 1
ATOM 2658 O O . ALA A 1 377 ? 114.971 164.071 104.150 1.00 18.33 358 ALA A O 1
ATOM 2660 N N . ILE A 1 378 ? 112.797 164.047 104.773 1.00 19.59 359 ILE A N 1
ATOM 2661 C CA . ILE A 1 378 ? 112.976 163.331 106.028 1.00 19.59 359 ILE A CA 1
ATOM 2662 C C . ILE A 1 378 ? 112.068 162.112 105.976 1.00 19.59 359 ILE A C 1
ATOM 2663 O O . ILE A 1 378 ? 110.861 162.242 105.743 1.00 19.59 359 ILE A O 1
ATOM 2668 N N . LEU A 1 379 ? 112.646 160.934 106.184 1.00 19.46 360 LEU A N 1
ATOM 2669 C CA . LEU A 1 379 ? 111.913 159.680 106.094 1.00 19.46 360 LEU A CA 1
ATOM 2670 C C . LEU A 1 379 ? 111.727 159.061 107.472 1.00 19.46 360 LEU A C 1
ATOM 2671 O O . LEU A 1 379 ? 112.654 159.039 108.289 1.00 19.46 360 LEU A O 1
ATOM 2676 N N . SER A 1 380 ? 110.521 158.565 107.718 1.00 19.33 361 SER A N 1
ATOM 2677 C CA . SER A 1 380 ? 110.125 157.963 108.981 1.00 19.33 361 SER A CA 1
ATOM 2678 C C . SER A 1 380 ? 109.720 156.509 108.740 1.00 19.33 361 SER A C 1
ATOM 2679 O O . SER A 1 380 ? 109.991 155.935 107.680 1.00 19.33 361 SER A O 1
ATOM 2682 N N . GLU A 1 381 ? 109.093 155.909 109.753 1.00 19.12 362 GLU A N 1
ATOM 2683 C CA . GLU A 1 381 ? 108.622 154.533 109.663 1.00 19.12 362 GLU A CA 1
ATOM 2684 C C . GLU A 1 381 ? 107.673 154.342 108.483 1.00 19.12 362 GLU A C 1
ATOM 2685 O O . GLU A 1 381 ? 106.953 155.259 108.078 1.00 19.12 362 GLU A O 1
ATOM 2691 N N . GLY A 1 382 ? 107.674 153.127 107.936 1.00 18.21 363 GLY A N 1
ATOM 2692 C CA . GLY A 1 382 ? 106.772 152.755 106.865 1.00 18.21 363 GLY A CA 1
ATOM 2693 C C . GLY A 1 382 ? 107.201 153.150 105.471 1.00 18.21 363 GLY A C 1
ATOM 2694 O O . GLY A 1 382 ? 106.506 152.804 104.507 1.00 18.21 363 GLY A O 1
ATOM 2695 N N . GLN A 1 383 ? 108.312 153.853 105.325 1.00 18.57 364 GLN A N 1
ATOM 2696 C CA . GLN A 1 383 ? 108.802 154.301 104.032 1.00 18.57 364 GLN A CA 1
ATOM 2697 C C . GLN A 1 383 ? 110.087 153.553 103.689 1.00 18.57 364 GLN A C 1
ATOM 2698 O O . GLN A 1 383 ? 110.567 152.704 104.447 1.00 18.57 364 GLN A O 1
ATOM 2704 N N . PHE A 1 384 ? 110.654 153.896 102.536 1.00 17.24 365 PHE A N 1
ATOM 2705 C CA . PHE A 1 384 ? 111.820 153.205 102.005 1.00 17.24 365 PHE A CA 1
ATOM 2706 C C . PHE A 1 384 ? 112.604 154.161 101.119 1.00 17.24 365 PHE A C 1
ATOM 2707 O O . PHE A 1 384 ? 112.121 155.232 100.740 1.00 17.24 365 PHE A O 1
ATOM 2715 N N . PHE A 1 385 ? 113.836 153.765 100.808 1.00 16.44 366 PHE A N 1
ATOM 2716 C CA . PHE A 1 385 ? 114.677 154.526 99.898 1.00 16.44 366 PHE A CA 1
ATOM 2717 C C . PHE A 1 385 ? 115.625 153.569 99.191 1.00 16.44 366 PHE A C 1
ATOM 2718 O O . PHE A 1 385 ? 115.870 152.450 99.651 1.00 16.44 366 PHE A O 1
ATOM 2726 N N . GLY A 1 386 ? 116.159 154.024 98.062 1.00 18.10 367 GLY A N 1
ATOM 2727 C CA . GLY A 1 386 ? 116.999 153.172 97.250 1.00 18.10 367 GLY A CA 1
ATOM 2728 C C . GLY A 1 386 ? 116.247 152.209 96.366 1.00 18.10 367 GLY A C 1
ATOM 2729 O O . GLY A 1 386 ? 116.804 151.176 95.977 1.00 18.10 367 GLY A O 1
ATOM 2730 N N . GLU A 1 387 ? 114.989 152.510 96.042 1.00 20.27 368 GLU A N 1
ATOM 2731 C CA . GLU A 1 387 ? 114.193 151.597 95.234 1.00 20.27 368 GLU A CA 1
ATOM 2732 C C . GLU A 1 387 ? 114.659 151.554 93.787 1.00 20.27 368 GLU A C 1
ATOM 2733 O O . GLU A 1 387 ? 114.387 150.568 93.094 1.00 20.27 368 GLU A O 1
ATOM 2739 N N . MET A 1 388 ? 115.351 152.588 93.316 1.00 21.98 369 MET A N 1
ATOM 2740 C CA . MET A 1 388 ? 115.856 152.617 91.944 1.00 21.98 369 MET A CA 1
ATOM 2741 C C . MET A 1 388 ? 117.252 152.007 91.862 1.00 21.98 369 MET A C 1
ATOM 2742 O O . MET A 1 388 ? 118.183 152.580 91.296 1.00 21.98 369 MET A O 1
ATOM 2747 N N . ALA A 1 389 ? 117.391 150.817 92.441 1.00 18.29 370 ALA A N 1
ATOM 2748 C CA . ALA A 1 389 ? 118.611 150.026 92.328 1.00 18.29 370 ALA A CA 1
ATOM 2749 C C . ALA A 1 389 ? 118.357 148.558 92.043 1.00 18.29 370 ALA A C 1
ATOM 2750 O O . ALA A 1 389 ? 119.296 147.857 91.649 1.00 18.29 370 ALA A O 1
ATOM 2752 N N . LEU A 1 390 ? 117.134 148.061 92.223 1.00 19.41 371 LEU A N 1
ATOM 2753 C CA . LEU A 1 390 ? 116.796 146.690 91.877 1.00 19.41 371 LEU A CA 1
ATOM 2754 C C . LEU A 1 390 ? 116.439 146.541 90.406 1.00 19.41 371 LEU A C 1
ATOM 2755 O O . LEU A 1 390 ? 116.241 145.412 89.944 1.00 19.41 371 LEU A O 1
ATOM 2760 N N . ILE A 1 391 ? 116.352 147.646 89.668 1.00 20.34 372 ILE A N 1
ATOM 2761 C CA . ILE A 1 391 ? 116.049 147.596 88.245 1.00 20.34 372 ILE A CA 1
ATOM 2762 C C . ILE A 1 391 ? 117.134 148.227 87.388 1.00 20.34 372 ILE A C 1
ATOM 2763 O O . ILE A 1 391 ? 117.161 147.981 86.172 1.00 20.34 372 ILE A O 1
ATOM 2768 N N . LEU A 1 392 ? 118.040 149.012 87.964 1.00 22.97 373 LEU A N 1
ATOM 2769 C CA . LEU A 1 392 ? 119.193 149.531 87.247 1.00 22.97 373 LEU A CA 1
ATOM 2770 C C . LEU A 1 392 ? 120.380 149.600 88.195 1.00 22.97 373 LEU A C 1
ATOM 2771 O O . LEU A 1 392 ? 120.214 149.741 89.409 1.00 22.97 373 LEU A O 1
ATOM 2776 N N . ARG A 1 393 ? 121.581 149.496 87.632 1.00 22.01 374 ARG A N 1
ATOM 2777 C CA . ARG A 1 393 ? 122.783 149.502 88.453 1.00 22.01 374 ARG A CA 1
ATOM 2778 C C . ARG A 1 393 ? 123.488 150.833 88.228 1.00 22.01 374 ARG A C 1
ATOM 2779 O O . ARG A 1 393 ? 124.705 150.886 88.024 1.00 22.01 374 ARG A O 1
ATOM 2787 N N . ALA A 1 394 ? 122.708 151.912 88.266 1.00 19.59 375 ALA A N 1
ATOM 2788 C CA . ALA A 1 394 ? 123.173 153.251 87.957 1.00 19.59 375 ALA A CA 1
ATOM 2789 C C . ALA A 1 394 ? 123.809 153.901 89.190 1.00 19.59 375 ALA A C 1
ATOM 2790 O O . ALA A 1 394 ? 123.605 153.432 90.312 1.00 19.59 375 ALA A O 1
ATOM 2792 N N . PRO A 1 395 ? 124.591 154.980 89.020 1.00 19.67 376 PRO A N 1
ATOM 2793 C CA . PRO A 1 395 ? 125.049 155.733 90.196 1.00 19.67 376 PRO A CA 1
ATOM 2794 C C . PRO A 1 395 ? 123.888 156.301 91.001 1.00 19.67 376 PRO A C 1
ATOM 2795 O O . PRO A 1 395 ? 122.835 156.641 90.458 1.00 19.67 376 PRO A O 1
ATOM 2799 N N . ARG A 1 396 ? 124.091 156.397 92.314 1.00 21.26 377 ARG A N 1
ATOM 2800 C CA . ARG A 1 396 ? 123.018 156.795 93.212 1.00 21.26 377 ARG A CA 1
ATOM 2801 C C . ARG A 1 396 ? 122.703 158.279 93.021 1.00 21.26 377 ARG A C 1
ATOM 2802 O O . ARG A 1 396 ? 123.506 159.047 92.483 1.00 21.26 377 ARG A O 1
ATOM 2810 N N . THR A 1 397 ? 121.517 158.686 93.476 1.00 20.17 378 THR A N 1
ATOM 2811 C CA . THR A 1 397 ? 121.034 160.036 93.218 1.00 20.17 378 THR A CA 1
ATOM 2812 C C . THR A 1 397 ? 121.009 160.952 94.435 1.00 20.17 378 THR A C 1
ATOM 2813 O O . THR A 1 397 ? 120.666 162.130 94.281 1.00 20.17 378 THR A O 1
ATOM 2817 N N . ALA A 1 398 ? 121.385 160.476 95.620 1.00 17.96 379 ALA A N 1
ATOM 2818 C CA . ALA A 1 398 ? 121.453 161.339 96.798 1.00 17.96 379 ALA A CA 1
ATOM 2819 C C . ALA A 1 398 ? 122.190 160.612 97.915 1.00 17.96 379 ALA A C 1
ATOM 2820 O O . ALA A 1 398 ? 122.565 159.442 97.791 1.00 17.96 379 ALA A O 1
ATOM 2822 N N . THR A 1 399 ? 122.394 161.333 99.014 1.00 19.01 380 THR A N 1
ATOM 2823 C CA . THR A 1 399 ? 123.098 160.856 100.194 1.00 19.01 380 THR A CA 1
ATOM 2824 C C . THR A 1 399 ? 122.085 160.623 101.308 1.00 19.01 380 THR A C 1
ATOM 2825 O O . THR A 1 399 ? 121.184 161.436 101.513 1.00 19.01 380 THR A O 1
ATOM 2829 N N . VAL A 1 400 ? 122.203 159.505 102.010 1.00 19.27 381 VAL A N 1
ATOM 2830 C CA . VAL A 1 400 ? 121.249 159.133 103.048 1.00 19.27 381 VAL A CA 1
ATOM 2831 C C . VAL A 1 400 ? 121.981 159.090 104.379 1.00 19.27 381 VAL A C 1
ATOM 2832 O O . VAL A 1 400 ? 122.990 158.390 104.512 1.00 19.27 381 VAL A O 1
ATOM 2836 N N . ARG A 1 401 ? 121.475 159.838 105.363 1.00 21.52 382 ARG A N 1
ATOM 2837 C CA . ARG A 1 401 ? 122.107 159.898 106.673 1.00 21.52 382 ARG A CA 1
ATOM 2838 C C . ARG A 1 401 ? 121.076 159.581 107.747 1.00 21.52 382 ARG A C 1
ATOM 2839 O O . ARG A 1 401 ? 119.871 159.749 107.551 1.00 21.52 382 ARG A O 1
ATOM 2847 N N . ALA A 1 402 ? 121.560 159.105 108.889 1.00 17.59 383 ALA A N 1
ATOM 2848 C CA . ALA A 1 402 ? 120.698 158.689 109.986 1.00 17.59 383 ALA A CA 1
ATOM 2849 C C . ALA A 1 402 ? 120.664 159.750 111.077 1.00 17.59 383 ALA A C 1
ATOM 2850 O O . ALA A 1 402 ? 121.716 160.217 111.527 1.00 17.59 383 ALA A O 1
ATOM 2852 N N . ARG A 1 403 ? 119.453 160.128 111.499 1.00 18.55 384 ARG A N 1
ATOM 2853 C CA . ARG A 1 403 ? 119.300 161.046 112.625 1.00 18.55 384 ARG A CA 1
ATOM 2854 C C . ARG A 1 403 ? 119.687 160.372 113.935 1.00 18.55 384 ARG A C 1
ATOM 2855 O O . ARG A 1 403 ? 120.616 160.804 114.627 1.00 18.55 384 ARG A O 1
ATOM 2863 N N . ALA A 1 404 ? 118.976 159.310 114.286 1.00 16.58 385 ALA A N 1
ATOM 2864 C CA . ALA A 1 404 ? 119.239 158.475 115.446 1.00 16.58 385 ALA A CA 1
ATOM 2865 C C . ALA A 1 404 ? 119.474 157.043 114.973 1.00 16.58 385 ALA A C 1
ATOM 2866 O O . ALA A 1 404 ? 119.648 156.785 113.777 1.00 16.58 385 ALA A O 1
ATOM 2868 N N . PHE A 1 405 ? 119.512 156.113 115.925 1.00 17.24 386 PHE A N 1
ATOM 2869 C CA . PHE A 1 405 ? 119.616 154.703 115.576 1.00 17.24 386 PHE A CA 1
ATOM 2870 C C . PHE A 1 405 ? 118.422 154.292 114.722 1.00 17.24 386 PHE A C 1
ATOM 2871 O O . PHE A 1 405 ? 117.271 154.590 115.056 1.00 17.24 386 PHE A O 1
ATOM 2879 N N . CYS A 1 406 ? 118.699 153.607 113.614 1.00 18.95 387 CYS A N 1
ATOM 2880 C CA . CYS A 1 406 ? 117.694 153.395 112.578 1.00 18.95 387 CYS A CA 1
ATOM 2881 C C . CYS A 1 406 ? 116.957 152.068 112.744 1.00 18.95 387 CYS A C 1
ATOM 2882 O O . CYS A 1 406 ? 115.724 152.046 112.811 1.00 18.95 387 CYS A O 1
ATOM 2885 N N . ASP A 1 407 ? 117.703 150.962 112.794 1.00 18.22 388 ASP A N 1
ATOM 2886 C CA . ASP A 1 407 ? 117.151 149.607 112.857 1.00 18.22 388 ASP A CA 1
ATOM 2887 C C . ASP A 1 407 ? 116.242 149.352 111.648 1.00 18.22 388 ASP A C 1
ATOM 2888 O O . ASP A 1 407 ? 115.024 149.197 111.756 1.00 18.22 388 ASP A O 1
ATOM 2893 N N . LEU A 1 408 ? 116.877 149.340 110.480 1.00 14.74 389 LEU A N 1
ATOM 2894 C CA . LEU A 1 408 ? 116.181 149.208 109.209 1.00 14.74 389 LEU A CA 1
ATOM 2895 C C . LEU A 1 408 ? 116.561 147.895 108.534 1.00 14.74 389 LEU A C 1
ATOM 2896 O O . LEU A 1 408 ? 117.576 147.278 108.853 1.00 14.74 389 LEU A O 1
ATOM 2901 N N . TYR A 1 409 ? 115.733 147.468 107.592 1.00 14.96 390 TYR A N 1
ATOM 2902 C CA . TYR A 1 409 ? 115.972 146.222 106.882 1.00 14.96 390 TYR A CA 1
ATOM 2903 C C . TYR A 1 409 ? 116.550 146.513 105.502 1.00 14.96 390 TYR A C 1
ATOM 2904 O O . TYR A 1 409 ? 116.384 147.604 104.954 1.00 14.96 390 TYR A O 1
ATOM 2913 N N . ARG A 1 410 ? 117.219 145.512 104.933 1.00 17.09 391 ARG A N 1
ATOM 2914 C CA . ARG A 1 410 ? 117.924 145.692 103.671 1.00 17.09 391 ARG A CA 1
ATOM 2915 C C . ARG A 1 410 ? 117.806 144.459 102.791 1.00 17.09 391 ARG A C 1
ATOM 2916 O O . ARG A 1 410 ? 117.986 143.334 103.265 1.00 17.09 391 ARG A O 1
ATOM 2924 N N . LEU A 1 411 ? 117.497 144.679 101.513 1.00 18.32 392 LEU A N 1
ATOM 2925 C CA . LEU A 1 411 ? 117.477 143.621 100.509 1.00 18.32 392 LEU A CA 1
ATOM 2926 C C . LEU A 1 411 ? 118.521 143.913 99.439 1.00 18.32 392 LEU A C 1
ATOM 2927 O O . LEU A 1 411 ? 118.505 144.989 98.830 1.00 18.32 392 LEU A O 1
ATOM 2932 N N . ASP A 1 412 ? 119.432 142.967 99.226 1.00 20.39 393 ASP A N 1
ATOM 2933 C CA . ASP A 1 412 ? 120.455 143.097 98.199 1.00 20.39 393 ASP A CA 1
ATOM 2934 C C . ASP A 1 412 ? 119.895 142.707 96.830 1.00 20.39 393 ASP A C 1
ATOM 2935 O O . ASP A 1 412 ? 118.889 142.003 96.718 1.00 20.39 393 ASP A O 1
ATOM 2940 N N . LYS A 1 413 ? 120.568 143.177 95.777 1.00 20.22 394 LYS A N 1
ATOM 2941 C CA . LYS A 1 413 ? 120.152 142.872 94.411 1.00 20.22 394 LYS A CA 1
ATOM 2942 C C . LYS A 1 413 ? 120.518 141.451 93.988 1.00 20.22 394 LYS A C 1
ATOM 2943 O O . LYS A 1 413 ? 119.893 140.908 93.068 1.00 20.22 394 LYS A O 1
ATOM 2949 N N . GLU A 1 414 ? 121.414 140.788 94.722 1.00 19.36 395 GLU A N 1
ATOM 2950 C CA . GLU A 1 414 ? 121.752 139.405 94.399 1.00 19.36 395 GLU A CA 1
ATOM 2951 C C . GLU A 1 414 ? 120.631 138.452 94.793 1.00 19.36 395 GLU A C 1
ATOM 2952 O O . GLU A 1 414 ? 120.238 137.587 94.003 1.00 19.36 395 GLU A O 1
ATOM 2958 N N . THR A 1 415 ? 120.097 138.597 96.007 1.00 19.10 396 THR A N 1
ATOM 2959 C CA . THR A 1 415 ? 118.983 137.746 96.416 1.00 19.10 396 THR A CA 1
ATOM 2960 C C . THR A 1 415 ? 117.741 138.045 95.588 1.00 19.10 396 THR A C 1
ATOM 2961 O O . THR A 1 415 ? 116.985 137.131 95.236 1.00 19.10 396 THR A O 1
ATOM 2965 N N . PHE A 1 416 ? 117.523 139.321 95.262 1.00 21.20 397 PHE A N 1
ATOM 2966 C CA . PHE A 1 416 ? 116.388 139.698 94.428 1.00 21.20 397 PHE A CA 1
ATOM 2967 C C . PHE A 1 416 ? 116.486 139.077 93.040 1.00 21.20 397 PHE A C 1
ATOM 2968 O O . PHE A 1 416 ? 115.494 138.557 92.513 1.00 21.20 397 PHE A O 1
ATOM 2976 N N . ASP A 1 417 ? 117.681 139.093 92.442 1.00 22.06 398 ASP A N 1
ATOM 2977 C CA . ASP A 1 417 ? 117.851 138.462 91.137 1.00 22.06 398 ASP A CA 1
ATOM 2978 C C . ASP A 1 417 ? 117.737 136.944 91.230 1.00 22.06 398 ASP A C 1
ATOM 2979 O O . ASP A 1 417 ? 117.207 136.301 90.317 1.00 22.06 398 ASP A O 1
ATOM 2984 N N . ARG A 1 418 ? 118.188 136.393 92.346 1.00 19.56 399 ARG A N 1
ATOM 2985 C CA . ARG A 1 418 ? 118.153 134.934 92.534 1.00 19.56 399 ARG A CA 1
ATOM 2986 C C . ARG A 1 418 ? 116.701 134.521 92.539 1.00 19.56 399 ARG A C 1
ATOM 2987 O O . ARG A 1 418 ? 116.335 133.617 91.773 1.00 19.56 399 ARG A O 1
ATOM 2995 N N . ILE A 1 419 ? 115.914 135.162 93.367 1.00 19.80 400 ILE A N 1
ATOM 2996 C CA . ILE A 1 419 ? 114.508 134.796 93.513 1.00 19.80 400 ILE A CA 1
ATOM 2997 C C . ILE A 1 419 ? 113.656 135.234 92.325 1.00 19.80 400 ILE A C 1
ATOM 2998 O O . ILE A 1 419 ? 112.549 134.710 92.146 1.00 19.80 400 ILE A O 1
ATOM 3003 N N . LEU A 1 420 ? 114.125 136.180 91.510 1.00 20.92 401 LEU A N 1
ATOM 3004 C CA . LEU A 1 420 ? 113.357 136.606 90.345 1.00 20.92 401 LEU A CA 1
ATOM 3005 C C . LEU A 1 420 ? 113.395 135.593 89.207 1.00 20.92 401 LEU A C 1
ATOM 3006 O O . LEU A 1 420 ? 112.603 135.715 88.266 1.00 20.92 401 LEU A O 1
ATOM 3011 N N . SER A 1 421 ? 114.294 134.610 89.270 1.00 18.59 402 SER A N 1
ATOM 3012 C CA . SER A 1 421 ? 114.385 133.593 88.227 1.00 18.59 402 SER A CA 1
ATOM 3013 C C . SER A 1 421 ? 113.149 132.698 88.201 1.00 18.59 402 SER A C 1
ATOM 3014 O O . SER A 1 421 ? 112.708 132.270 87.128 1.00 18.59 402 SER A O 1
ATOM 3017 N N . ARG A 1 422 ? 112.578 132.407 89.368 1.00 21.85 403 ARG A N 1
ATOM 3018 C CA . ARG A 1 422 ? 111.417 131.531 89.491 1.00 21.85 403 ARG A CA 1
ATOM 3019 C C . ARG A 1 422 ? 110.080 132.257 89.358 1.00 21.85 403 ARG A C 1
ATOM 3020 O O . ARG A 1 422 ? 109.032 131.618 89.502 1.00 21.85 403 ARG A O 1
ATOM 3028 N N . TYR A 1 423 ? 110.083 133.563 89.093 1.00 22.20 404 TYR A N 1
ATOM 3029 C CA . TYR A 1 423 ? 108.863 134.339 88.860 1.00 22.20 404 TYR A CA 1
ATOM 3030 C C . TYR A 1 423 ? 109.108 135.199 87.628 1.00 22.20 404 TYR A C 1
ATOM 3031 O O . TYR A 1 423 ? 109.340 136.411 87.739 1.00 22.20 404 TYR A O 1
ATOM 3040 N N . PRO A 1 424 ? 109.078 134.599 86.432 1.00 18.99 405 PRO A N 1
ATOM 3041 C CA . PRO A 1 424 ? 109.463 135.359 85.232 1.00 18.99 405 PRO A CA 1
ATOM 3042 C C . PRO A 1 424 ? 108.534 136.512 84.892 1.00 18.99 405 PRO A C 1
ATOM 3043 O O . PRO A 1 424 ? 108.986 137.451 84.227 1.00 18.99 405 PRO A O 1
ATOM 3047 N N . GLU A 1 425 ? 107.246 136.451 85.255 1.00 20.65 406 GLU A N 1
ATOM 3048 C CA . GLU A 1 425 ? 106.332 137.530 84.881 1.00 20.65 406 GLU A CA 1
ATOM 3049 C C . GLU A 1 425 ? 106.813 138.851 85.471 1.00 20.65 406 GLU A C 1
ATOM 3050 O O . GLU A 1 425 ? 106.937 139.870 84.767 1.00 20.65 406 GLU A O 1
ATOM 3056 N N . ILE A 1 426 ? 107.171 138.821 86.758 1.00 18.89 407 ILE A N 1
ATOM 3057 C CA . ILE A 1 426 ? 107.662 140.026 87.405 1.00 18.89 407 ILE A CA 1
ATOM 3058 C C . ILE A 1 426 ? 108.991 140.406 86.787 1.00 18.89 407 ILE A C 1
ATOM 3059 O O . ILE A 1 426 ? 109.331 141.590 86.700 1.00 18.89 407 ILE A O 1
ATOM 3064 N N . ALA A 1 427 ? 109.799 139.402 86.423 1.00 18.21 408 ALA A N 1
ATOM 3065 C CA . ALA A 1 427 ? 111.112 139.692 85.869 1.00 18.21 408 ALA A CA 1
ATOM 3066 C C . ALA A 1 427 ? 110.950 140.488 84.583 1.00 18.21 408 ALA A C 1
ATOM 3067 O O . ALA A 1 427 ? 111.719 141.413 84.311 1.00 18.21 408 ALA A O 1
ATOM 3069 N N . ALA A 1 428 ? 109.950 140.118 83.773 1.00 18.55 409 ALA A N 1
ATOM 3070 C CA . ALA A 1 428 ? 109.663 140.833 82.535 1.00 18.55 409 ALA A CA 1
ATOM 3071 C C . ALA A 1 428 ? 109.245 142.265 82.832 1.00 18.55 409 ALA A C 1
ATOM 3072 O O . ALA A 1 428 ? 109.662 143.202 82.140 1.00 18.55 409 ALA A O 1
ATOM 3074 N N . GLN A 1 429 ? 108.387 142.444 83.845 1.00 20.17 410 GLN A N 1
ATOM 3075 C CA . GLN A 1 429 ? 107.959 143.795 84.218 1.00 20.17 410 GLN A CA 1
ATOM 3076 C C . GLN A 1 429 ? 109.145 144.642 84.674 1.00 20.17 410 GLN A C 1
ATOM 3077 O O . GLN A 1 429 ? 109.244 145.830 84.341 1.00 20.17 410 GLN A O 1
ATOM 3083 N N . ILE A 1 430 ? 110.070 144.031 85.414 1.00 21.09 411 ILE A N 1
ATOM 3084 C CA . ILE A 1 430 ? 111.279 144.724 85.844 1.00 21.09 411 ILE A CA 1
ATOM 3085 C C . ILE A 1 430 ? 112.161 145.063 84.647 1.00 21.09 411 ILE A C 1
ATOM 3086 O O . ILE A 1 430 ? 112.710 146.169 84.563 1.00 21.09 411 ILE A O 1
ATOM 3091 N N . GLN A 1 431 ? 112.314 144.128 83.706 1.00 20.62 412 GLN A N 1
ATOM 3092 C CA . GLN A 1 431 ? 113.191 144.374 82.565 1.00 20.62 412 GLN A CA 1
ATOM 3093 C C . GLN A 1 431 ? 112.637 145.488 81.687 1.00 20.62 412 GLN A C 1
ATOM 3094 O O . GLN A 1 431 ? 113.397 146.325 81.186 1.00 20.62 412 GLN A O 1
ATOM 3100 N N . GLU A 1 432 ? 111.316 145.506 81.477 1.00 19.66 413 GLU A N 1
ATOM 3101 C CA . GLU A 1 432 ? 110.713 146.597 80.718 1.00 19.66 413 GLU A CA 1
ATOM 3102 C C . GLU A 1 432 ? 110.847 147.913 81.477 1.00 19.66 413 GLU A C 1
ATOM 3103 O O . GLU A 1 432 ? 111.031 148.972 80.865 1.00 19.66 413 GLU A O 1
ATOM 3109 N N . LEU A 1 433 ? 110.737 147.866 82.811 1.00 18.96 414 LEU A N 1
ATOM 3110 C CA . LEU A 1 433 ? 110.914 149.073 83.613 1.00 18.96 414 LEU A CA 1
ATOM 3111 C C . LEU A 1 433 ? 112.324 149.631 83.461 1.00 18.96 414 LEU A C 1
ATOM 3112 O O . LEU A 1 433 ? 112.520 150.852 83.443 1.00 18.96 414 LEU A O 1
ATOM 3117 N N . ALA A 1 434 ? 113.316 148.753 83.354 1.00 19.67 415 ALA A N 1
ATOM 3118 C CA . ALA A 1 434 ? 114.699 149.163 83.143 1.00 19.67 415 ALA A CA 1
ATOM 3119 C C . ALA A 1 434 ? 114.893 149.757 81.752 1.00 19.67 415 ALA A C 1
ATOM 3120 O O . ALA A 1 434 ? 116.002 149.758 81.218 1.00 19.67 415 ALA A O 1
ATOM 3122 N N . THR B 1 29 ? 122.345 166.380 135.571 1.00 20.64 10 THR B N 1
ATOM 3123 C CA . THR B 1 29 ? 123.132 165.794 136.650 1.00 20.64 10 THR B CA 1
ATOM 3124 C C . THR B 1 29 ? 122.628 166.265 138.010 1.00 20.64 10 THR B C 1
ATOM 3125 O O . THR B 1 29 ? 123.205 165.932 139.045 1.00 20.64 10 THR B O 1
ATOM 3129 N N . TYR B 1 30 ? 121.547 167.046 138.000 1.00 22.29 11 TYR B N 1
ATOM 3130 C CA . TYR B 1 30 ? 120.949 167.522 139.241 1.00 22.29 11 TYR B CA 1
ATOM 3131 C C . TYR B 1 30 ? 120.145 166.447 139.958 1.00 22.29 11 TYR B C 1
ATOM 3132 O O . TYR B 1 30 ? 119.878 166.590 141.156 1.00 22.29 11 TYR B O 1
ATOM 3141 N N . THR B 1 31 ? 119.753 165.378 139.260 1.00 18.80 12 THR B N 1
ATOM 3142 C CA . THR B 1 31 ? 118.970 164.327 139.896 1.00 18.80 12 THR B CA 1
ATOM 3143 C C . THR B 1 31 ? 119.808 163.444 140.811 1.00 18.80 12 THR B C 1
ATOM 3144 O O . THR B 1 31 ? 119.251 162.813 141.715 1.00 18.80 12 THR B O 1
ATOM 3148 N N . LEU B 1 32 ? 121.127 163.383 140.602 1.00 19.53 13 LEU B N 1
ATOM 3149 C CA . LEU B 1 32 ? 121.977 162.575 141.471 1.00 19.53 13 LEU B CA 1
ATOM 3150 C C . LEU B 1 32 ? 122.024 163.142 142.884 1.00 19.53 13 LEU B C 1
ATOM 3151 O O . LEU B 1 32 ? 122.030 162.386 143.863 1.00 19.53 13 LEU B O 1
ATOM 3156 N N . VAL B 1 33 ? 122.060 164.471 143.008 1.00 17.25 14 VAL B N 1
ATOM 3157 C CA . VAL B 1 33 ? 122.035 165.104 144.324 1.00 17.25 14 VAL B CA 1
ATOM 3158 C C . VAL B 1 33 ? 120.729 164.784 145.042 1.00 17.25 14 VAL B C 1
ATOM 3159 O O . VAL B 1 33 ? 120.722 164.464 146.238 1.00 17.25 14 VAL B O 1
ATOM 3163 N N . TRP B 1 34 ? 119.609 164.842 144.317 1.00 15.81 15 TRP B N 1
ATOM 3164 C CA . TRP B 1 34 ? 118.319 164.510 144.911 1.00 15.81 15 TRP B CA 1
ATOM 3165 C C . TRP B 1 34 ? 118.257 163.045 145.327 1.00 15.81 15 TRP B C 1
ATOM 3166 O O . TRP B 1 34 ? 117.715 162.717 146.389 1.00 15.81 15 TRP B O 1
ATOM 3177 N N . LYS B 1 35 ? 118.805 162.146 144.502 1.00 17.04 16 LYS B N 1
ATOM 3178 C CA . LYS B 1 35 ? 118.822 160.728 144.854 1.00 17.04 16 LYS B CA 1
ATOM 3179 C C . LYS B 1 35 ? 119.668 160.472 146.095 1.00 17.04 16 LYS B C 1
ATOM 3180 O O . LYS B 1 35 ? 119.278 159.690 146.972 1.00 17.04 16 LYS B O 1
ATOM 3186 N N . VAL B 1 36 ? 120.831 161.122 146.189 1.00 15.17 17 VAL B N 1
ATOM 3187 C CA . VAL B 1 36 ? 121.685 160.966 147.364 1.00 15.17 17 VAL B CA 1
ATOM 3188 C C . VAL B 1 36 ? 120.991 161.520 148.604 1.00 15.17 17 VAL B C 1
ATOM 3189 O O . VAL B 1 36 ? 121.067 160.934 149.693 1.00 15.17 17 VAL B O 1
ATOM 3193 N N . TRP B 1 37 ? 120.287 162.644 148.456 1.00 14.42 18 TRP B N 1
ATOM 3194 C CA . TRP B 1 37 ? 119.554 163.219 149.578 1.00 14.42 18 TRP B CA 1
ATOM 3195 C C . TRP B 1 37 ? 118.425 162.299 150.034 1.00 14.42 18 TRP B C 1
ATOM 3196 O O . TRP B 1 37 ? 118.182 162.152 151.238 1.00 14.42 18 TRP B O 1
ATOM 3207 N N . ILE B 1 38 ? 117.731 161.669 149.084 1.00 15.41 19 ILE B N 1
ATOM 3208 C CA . ILE B 1 38 ? 116.669 160.727 149.426 1.00 15.41 19 ILE B CA 1
ATOM 3209 C C . ILE B 1 38 ? 117.246 159.501 150.127 1.00 15.41 19 ILE B C 1
ATOM 3210 O O . ILE B 1 38 ? 116.654 158.979 151.081 1.00 15.41 19 ILE B O 1
ATOM 3215 N N . LEU B 1 39 ? 118.408 159.028 149.670 1.00 14.48 20 LEU B N 1
ATOM 3216 C CA . LEU B 1 39 ? 119.078 157.922 150.350 1.00 14.48 20 LEU B CA 1
ATOM 3217 C C . LEU B 1 39 ? 119.449 158.297 151.780 1.00 14.48 20 LEU B C 1
ATOM 3218 O O . LEU B 1 39 ? 119.269 157.498 152.707 1.00 14.48 20 LEU B O 1
ATOM 3223 N N . ALA B 1 40 ? 119.963 159.513 151.980 1.00 15.41 21 ALA B N 1
ATOM 3224 C CA . ALA B 1 40 ? 120.305 159.958 153.328 1.00 15.41 21 ALA B CA 1
ATOM 3225 C C . ALA B 1 40 ? 119.066 160.044 154.212 1.00 15.41 21 ALA B C 1
ATOM 3226 O O . ALA B 1 40 ? 119.093 159.624 155.375 1.00 15.41 21 ALA B O 1
ATOM 3228 N N . VAL B 1 41 ? 117.961 160.549 153.661 1.00 15.34 22 VAL B N 1
ATOM 3229 C CA . VAL B 1 41 ? 116.725 160.672 154.431 1.00 15.34 22 VAL B CA 1
ATOM 3230 C C . VAL B 1 41 ? 116.189 159.297 154.820 1.00 15.34 22 VAL B C 1
ATOM 3231 O O . VAL B 1 41 ? 115.752 159.083 155.961 1.00 15.34 22 VAL B O 1
ATOM 3235 N N . THR B 1 42 ? 116.203 158.342 153.885 1.00 15.08 23 THR B N 1
ATOM 3236 C CA . THR B 1 42 ? 115.681 157.025 154.223 1.00 15.08 23 THR B CA 1
ATOM 3237 C C . THR B 1 42 ? 116.609 156.270 155.173 1.00 15.08 23 THR B C 1
ATOM 3238 O O . THR B 1 42 ? 116.125 155.508 156.019 1.00 15.08 23 THR B O 1
ATOM 3242 N N . LEU B 1 43 ? 117.929 156.498 155.098 1.00 13.01 24 LEU B N 1
ATOM 3243 C CA . LEU B 1 43 ? 118.813 155.918 156.104 1.00 13.01 24 LEU B CA 1
ATOM 3244 C C . LEU B 1 43 ? 118.585 156.560 157.464 1.00 13.01 24 LEU B C 1
ATOM 3245 O O . LEU B 1 43 ? 118.679 155.886 158.500 1.00 13.01 24 LEU B O 1
ATOM 3250 N N . TYR B 1 44 ? 118.153 157.824 157.465 1.00 12.31 25 TYR B N 1
ATOM 3251 C CA . TYR B 1 44 ? 117.847 158.500 158.715 1.00 12.31 25 TYR B CA 1
ATOM 3252 C C . TYR B 1 44 ? 116.615 157.875 159.345 1.00 12.31 25 TYR B C 1
ATOM 3253 O O . TYR B 1 44 ? 116.582 157.636 160.554 1.00 12.31 25 TYR B O 1
ATOM 3262 N N . TYR B 1 45 ? 115.566 157.664 158.548 1.00 14.98 26 TYR B N 1
ATOM 3263 C CA . TYR B 1 45 ? 114.360 157.044 159.091 1.00 14.98 26 TYR B CA 1
ATOM 3264 C C . TYR B 1 45 ? 114.637 155.612 159.542 1.00 14.98 26 TYR B C 1
ATOM 3265 O O . TYR B 1 45 ? 114.183 155.195 160.611 1.00 14.98 26 TYR B O 1
ATOM 3274 N N . ALA B 1 46 ? 115.466 154.882 158.785 1.00 11.43 27 ALA B N 1
ATOM 3275 C CA . ALA B 1 46 ? 115.834 153.511 159.137 1.00 11.43 27 ALA B CA 1
ATOM 3276 C C . ALA B 1 46 ? 116.550 153.429 160.480 1.00 11.43 27 ALA B C 1
ATOM 3277 O O . ALA B 1 46 ? 116.362 152.466 161.233 1.00 11.43 27 ALA B O 1
ATOM 3279 N N . ILE B 1 47 ? 117.388 154.412 160.791 1.00 9.28 28 ILE B N 1
ATOM 3280 C CA . ILE B 1 47 ? 118.098 154.401 162.068 1.00 9.28 28 ILE B CA 1
ATOM 3281 C C . ILE B 1 47 ? 117.235 154.979 163.190 1.00 9.28 28 ILE B C 1
ATOM 3282 O O . ILE B 1 47 ? 117.166 154.419 164.289 1.00 9.28 28 ILE B O 1
ATOM 3287 N N . ARG B 1 48 ? 116.540 156.053 162.966 1.00 12.33 29 ARG B N 1
ATOM 3288 C CA . ARG B 1 48 ? 115.800 156.735 164.059 1.00 12.33 29 ARG B CA 1
ATOM 3289 C C . ARG B 1 48 ? 114.507 156.032 164.439 1.00 12.33 29 ARG B C 1
ATOM 3290 O O . ARG B 1 48 ? 114.256 155.890 165.635 1.00 12.33 29 ARG B O 1
ATOM 3298 N N . ILE B 1 49 ? 113.721 155.608 163.440 1.00 12.86 30 ILE B N 1
ATOM 3299 C CA . ILE B 1 49 ? 112.406 155.048 163.781 1.00 12.86 30 ILE B CA 1
ATOM 3300 C C . ILE B 1 49 ? 112.476 153.909 164.800 1.00 12.86 30 ILE B C 1
ATOM 3301 O O . ILE B 1 49 ? 111.796 154.006 165.832 1.00 12.86 30 ILE B O 1
ATOM 3306 N N . PRO B 1 50 ? 113.224 152.814 164.589 1.00 10.08 31 PRO B N 1
ATOM 3307 C CA . PRO B 1 50 ? 113.258 151.781 165.640 1.00 10.08 31 PRO B CA 1
ATOM 3308 C C . PRO B 1 50 ? 113.880 152.275 166.936 1.00 10.08 31 PRO B C 1
ATOM 3309 O O . PRO B 1 50 ? 113.457 151.857 168.024 1.00 10.08 31 PRO B O 1
ATOM 3313 N N . LEU B 1 51 ? 114.867 153.170 166.844 1.00 9.88 32 LEU B N 1
ATOM 3314 C CA . LEU B 1 51 ? 115.520 153.696 168.036 1.00 9.88 32 LEU B CA 1
ATOM 3315 C C . LEU B 1 51 ? 114.557 154.513 168.888 1.00 9.88 32 LEU B C 1
ATOM 3316 O O . LEU B 1 51 ? 114.553 154.390 170.118 1.00 9.88 32 LEU B O 1
ATOM 3321 N N . THR B 1 52 ? 113.732 155.354 168.259 1.00 12.80 33 THR B N 1
ATOM 3322 C CA . THR B 1 52 ? 112.746 156.105 169.025 1.00 12.80 33 THR B CA 1
ATOM 3323 C C . THR B 1 52 ? 111.537 155.258 169.395 1.00 12.80 33 THR B C 1
ATOM 3324 O O . THR B 1 52 ? 110.802 155.625 170.318 1.00 12.80 33 THR B O 1
ATOM 3328 N N . LEU B 1 53 ? 111.311 154.144 168.696 1.00 11.30 34 LEU B N 1
ATOM 3329 C CA . LEU B 1 53 ? 110.329 153.178 169.172 1.00 11.30 34 LEU B CA 1
ATOM 3330 C C . LEU B 1 53 ? 110.775 152.562 170.490 1.00 11.30 34 LEU B C 1
ATOM 3331 O O . LEU B 1 53 ? 109.966 152.389 171.408 1.00 11.30 34 LEU B O 1
ATOM 3336 N N . VAL B 1 54 ? 112.062 152.221 170.600 1.00 11.13 35 VAL B N 1
ATOM 3337 C CA . VAL B 1 54 ? 112.584 151.703 171.861 1.00 11.13 35 VAL B CA 1
ATOM 3338 C C . VAL B 1 54 ? 112.649 152.812 172.907 1.00 11.13 35 VAL B C 1
ATOM 3339 O O . VAL B 1 54 ? 112.243 152.627 174.060 1.00 11.13 35 VAL B O 1
ATOM 3343 N N . PHE B 1 55 ? 113.152 153.983 172.517 1.00 12.56 36 PHE B N 1
ATOM 3344 C CA . PHE B 1 55 ? 113.306 155.110 173.433 1.00 12.56 36 PHE B CA 1
ATOM 3345 C C . PHE B 1 55 ? 112.364 156.231 173.018 1.00 12.56 36 PHE B C 1
ATOM 3346 O O . PHE B 1 55 ? 112.688 157.004 172.104 1.00 12.56 36 PHE B O 1
ATOM 3354 N N . PRO B 1 56 ? 111.203 156.386 173.662 1.00 15.41 37 PRO B N 1
ATOM 3355 C CA . PRO B 1 56 ? 110.275 157.453 173.251 1.00 15.41 37 PRO B CA 1
ATOM 3356 C C . PRO B 1 56 ? 110.753 158.850 173.609 1.00 15.41 37 PRO B C 1
ATOM 3357 O O . PRO B 1 56 ? 110.110 159.826 173.200 1.00 15.41 37 PRO B O 1
ATOM 3361 N N . SER B 1 57 ? 111.849 158.976 174.361 1.00 16.50 38 SER B N 1
ATOM 3362 C CA . SER B 1 57 ? 112.383 160.293 174.695 1.00 16.50 38 SER B CA 1
ATOM 3363 C C . SER B 1 57 ? 112.898 161.019 173.458 1.00 16.50 38 SER B C 1
ATOM 3364 O O . SER B 1 57 ? 112.729 162.238 173.333 1.00 16.50 38 SER B O 1
ATOM 3367 N N . LEU B 1 58 ? 113.528 160.293 172.533 1.00 16.92 39 LEU B N 1
ATOM 3368 C CA . LEU B 1 58 ? 114.138 160.904 171.352 1.00 16.92 39 LEU B CA 1
ATOM 3369 C C . LEU B 1 58 ? 113.074 161.175 170.287 1.00 16.92 39 LEU B C 1
ATOM 3370 O O . LEU B 1 58 ? 112.972 160.497 169.263 1.00 16.92 39 LEU B O 1
ATOM 3375 N N . PHE B 1 59 ? 112.268 162.200 170.549 1.00 17.55 40 PHE B N 1
ATOM 3376 C CA . PHE B 1 59 ? 111.298 162.673 169.566 1.00 17.55 40 PHE B CA 1
ATOM 3377 C C . PHE B 1 59 ? 111.217 164.189 169.464 1.00 17.55 40 PHE B C 1
ATOM 3378 O O . PHE B 1 59 ? 110.903 164.697 168.382 1.00 17.55 40 PHE B O 1
ATOM 3386 N N . SER B 1 60 ? 111.504 164.931 170.529 1.00 19.30 41 SER B N 1
ATOM 3387 C CA . SER B 1 60 ? 111.548 166.388 170.493 1.00 19.30 41 SER B CA 1
ATOM 3388 C C . SER B 1 60 ? 112.889 166.931 169.994 1.00 19.30 41 SER B C 1
ATOM 3389 O O . SER B 1 60 ? 112.884 167.864 169.180 1.00 19.30 41 SER B O 1
ATOM 3392 N N . PRO B 1 61 ? 114.050 166.426 170.450 1.00 16.48 42 PRO B N 1
ATOM 3393 C CA . PRO B 1 61 ? 115.315 166.972 169.921 1.00 16.48 42 PRO B CA 1
ATOM 3394 C C . PRO B 1 61 ? 115.491 166.787 168.423 1.00 16.48 42 PRO B C 1
ATOM 3395 O O . PRO B 1 61 ? 116.120 167.634 167.777 1.00 16.48 42 PRO B O 1
ATOM 3399 N N . LEU B 1 62 ? 114.960 165.708 167.847 1.00 16.35 43 LEU B N 1
ATOM 3400 C CA . LEU B 1 62 ? 115.080 165.451 166.420 1.00 16.35 43 LEU B CA 1
ATOM 3401 C C . LEU B 1 62 ? 113.804 165.795 165.660 1.00 16.35 43 LEU B C 1
ATOM 3402 O O . LEU B 1 62 ? 113.607 165.314 164.539 1.00 16.35 43 LEU B O 1
ATOM 3407 N N . LEU B 1 63 ? 112.932 166.609 166.255 1.00 16.98 44 LEU B N 1
ATOM 3408 C CA . LEU B 1 63 ? 111.703 167.020 165.579 1.00 16.98 44 LEU B CA 1
ATOM 3409 C C . LEU B 1 63 ? 111.940 167.827 164.305 1.00 16.98 44 LEU B C 1
ATOM 3410 O O . LEU B 1 63 ? 111.280 167.531 163.292 1.00 16.98 44 LEU B O 1
ATOM 3415 N N . PRO B 1 64 ? 112.807 168.857 164.272 1.00 15.03 45 PRO B N 1
ATOM 3416 C CA . PRO B 1 64 ? 112.989 169.587 163.002 1.00 15.03 45 PRO B CA 1
ATOM 3417 C C . PRO B 1 64 ? 113.527 168.725 161.874 1.00 15.03 45 PRO B C 1
ATOM 3418 O O . PRO B 1 64 ? 113.104 168.889 160.721 1.00 15.03 45 PRO B O 1
ATOM 3422 N N . LEU B 1 65 ? 114.441 167.797 162.176 1.00 14.70 46 LEU B N 1
ATOM 3423 C CA . LEU B 1 65 ? 114.933 166.894 161.142 1.00 14.70 46 LEU B CA 1
ATOM 3424 C C . LEU B 1 65 ? 113.822 165.986 160.634 1.00 14.70 46 LEU B C 1
ATOM 3425 O O . LEU B 1 65 ? 113.736 165.711 159.433 1.00 14.70 46 LEU B O 1
ATOM 3430 N N . ASP B 1 66 ? 112.953 165.524 161.539 1.00 17.21 47 ASP B N 1
ATOM 3431 C CA . ASP B 1 66 ? 111.828 164.688 161.133 1.00 17.21 47 ASP B CA 1
ATOM 3432 C C . ASP B 1 66 ? 110.868 165.452 160.228 1.00 17.21 47 ASP B C 1
ATOM 3433 O O . ASP B 1 66 ? 110.414 164.922 159.208 1.00 17.21 47 ASP B O 1
ATOM 3438 N N . ILE B 1 67 ? 110.571 166.707 160.575 1.00 16.99 48 ILE B N 1
ATOM 3439 C CA . ILE B 1 67 ? 109.689 167.534 159.748 1.00 16.99 48 ILE B CA 1
ATOM 3440 C C . ILE B 1 67 ? 110.309 167.766 158.375 1.00 16.99 48 ILE B C 1
ATOM 3441 O O . ILE B 1 67 ? 109.633 167.669 157.340 1.00 16.99 48 ILE B O 1
ATOM 3446 N N . LEU B 1 68 ? 111.601 168.101 158.348 1.00 14.95 49 LEU B N 1
ATOM 3447 C CA . LEU B 1 68 ? 112.271 168.372 157.082 1.00 14.95 49 LEU B CA 1
ATOM 3448 C C . LEU B 1 68 ? 112.309 167.130 156.197 1.00 14.95 49 LEU B C 1
ATOM 3449 O O . LEU B 1 68 ? 112.076 167.214 154.985 1.00 14.95 49 LEU B O 1
ATOM 3454 N N . ALA B 1 69 ? 112.580 165.962 156.787 1.00 16.45 50 ALA B N 1
ATOM 3455 C CA . ALA B 1 69 ? 112.571 164.729 156.009 1.00 16.45 50 ALA B CA 1
ATOM 3456 C C . ALA B 1 69 ? 111.164 164.376 155.544 1.00 16.45 50 ALA B C 1
ATOM 3457 O O . ALA B 1 69 ? 110.997 163.808 154.458 1.00 16.45 50 ALA B O 1
ATOM 3459 N N . SER B 1 70 ? 110.143 164.707 156.342 1.00 16.72 51 SER B N 1
ATOM 3460 C CA . SER B 1 70 ? 108.770 164.446 155.924 1.00 16.72 51 SER B CA 1
ATOM 3461 C C . SER B 1 70 ? 108.396 165.311 154.730 1.00 16.72 51 SER B C 1
ATOM 3462 O O . SER B 1 70 ? 107.748 164.836 153.788 1.00 16.72 51 SER B O 1
ATOM 3465 N N . LEU B 1 71 ? 108.832 166.571 154.734 1.00 15.93 52 LEU B N 1
ATOM 3466 C CA . LEU B 1 71 ? 108.601 167.421 153.573 1.00 15.93 52 LEU B CA 1
ATOM 3467 C C . LEU B 1 71 ? 109.366 166.892 152.365 1.00 15.93 52 LEU B C 1
ATOM 3468 O O . LEU B 1 71 ? 108.848 166.909 151.241 1.00 15.93 52 LEU B O 1
ATOM 3473 N N . ALA B 1 72 ? 110.620 166.470 152.570 1.00 15.33 53 ALA B N 1
ATOM 3474 C CA . ALA B 1 72 ? 111.422 165.952 151.467 1.00 15.33 53 ALA B CA 1
ATOM 3475 C C . ALA B 1 72 ? 110.746 164.745 150.825 1.00 15.33 53 ALA B C 1
ATOM 3476 O O . ALA B 1 72 ? 110.675 164.639 149.595 1.00 15.33 53 ALA B O 1
ATOM 3478 N N . LEU B 1 73 ? 110.219 163.835 151.653 1.00 17.70 54 LEU B N 1
ATOM 3479 C CA . LEU B 1 73 ? 109.531 162.651 151.144 1.00 17.70 54 LEU B CA 1
ATOM 3480 C C . LEU B 1 73 ? 108.226 163.022 150.451 1.00 17.70 54 LEU B C 1
ATOM 3481 O O . LEU B 1 73 ? 107.840 162.384 149.463 1.00 17.70 54 LEU B O 1
ATOM 3486 N N . ILE B 1 74 ? 107.514 164.025 150.973 1.00 17.62 55 ILE B N 1
ATOM 3487 C CA . ILE B 1 74 ? 106.275 164.463 150.336 1.00 17.62 55 ILE B CA 1
ATOM 3488 C C . ILE B 1 74 ? 106.562 165.029 148.951 1.00 17.62 55 ILE B C 1
ATOM 3489 O O . ILE B 1 74 ? 105.858 164.728 147.979 1.00 17.62 55 ILE B O 1
ATOM 3494 N N . ALA B 1 75 ? 107.619 165.833 148.833 1.00 17.64 56 ALA B N 1
ATOM 3495 C CA . ALA B 1 75 ? 107.965 166.473 147.569 1.00 17.64 56 ALA B CA 1
ATOM 3496 C C . ALA B 1 75 ? 108.738 165.570 146.616 1.00 17.64 56 ALA B C 1
ATOM 3497 O O . ALA B 1 75 ? 108.899 165.936 145.447 1.00 17.64 56 ALA B O 1
ATOM 3499 N N . ASP B 1 76 ? 109.235 164.420 147.082 1.00 18.54 57 ASP B N 1
ATOM 3500 C CA . ASP B 1 76 ? 110.053 163.568 146.224 1.00 18.54 57 ASP B CA 1
ATOM 3501 C C . ASP B 1 76 ? 109.271 163.024 145.033 1.00 18.54 57 ASP B C 1
ATOM 3502 O O . ASP B 1 76 ? 109.778 163.017 143.905 1.00 18.54 57 ASP B O 1
ATOM 3507 N N . ILE B 1 77 ? 108.049 162.555 145.256 1.00 19.57 58 ILE B N 1
ATOM 3508 C CA . ILE B 1 77 ? 107.302 161.874 144.198 1.00 19.57 58 ILE B CA 1
ATOM 3509 C C . ILE B 1 77 ? 106.808 162.877 143.147 1.00 19.57 58 ILE B C 1
ATOM 3510 O O . ILE B 1 77 ? 106.742 162.509 141.961 1.00 19.57 58 ILE B O 1
ATOM 3515 N N . PRO B 1 78 ? 106.489 164.148 143.479 1.00 18.00 59 PRO B N 1
ATOM 3516 C CA . PRO B 1 78 ? 106.391 165.150 142.401 1.00 18.00 59 PRO B CA 1
ATOM 3517 C C . PRO B 1 78 ? 107.644 165.233 141.547 1.00 18.00 59 PRO B C 1
ATOM 3518 O O . PRO B 1 78 ? 107.549 165.367 140.321 1.00 18.00 59 PRO B O 1
ATOM 3522 N N . LEU B 1 79 ? 108.821 165.153 142.166 1.00 16.78 60 LEU B N 1
ATOM 3523 C CA . LEU B 1 79 ? 110.077 165.190 141.432 1.00 16.78 60 LEU B CA 1
ATOM 3524 C C . LEU B 1 79 ? 110.448 163.832 140.855 1.00 16.78 60 LEU B C 1
ATOM 3525 O O . LEU B 1 79 ? 111.348 163.759 140.013 1.00 16.78 60 LEU B O 1
ATOM 3530 N N . ASP B 1 80 ? 109.787 162.762 141.299 1.00 19.54 61 ASP B N 1
ATOM 3531 C CA . ASP B 1 80 ? 109.944 161.466 140.650 1.00 19.54 61 ASP B CA 1
ATOM 3532 C C . ASP B 1 80 ? 109.157 161.407 139.347 1.00 19.54 61 ASP B C 1
ATOM 3533 O O . ASP B 1 80 ? 109.628 160.826 138.363 1.00 19.54 61 ASP B O 1
ATOM 3538 N N . LEU B 1 81 ? 107.957 161.994 139.325 1.00 19.11 62 LEU B N 1
ATOM 3539 C CA . LEU B 1 81 ? 107.185 162.030 138.085 1.00 19.11 62 LEU B CA 1
ATOM 3540 C C . LEU B 1 81 ? 107.849 162.912 137.034 1.00 19.11 62 LEU B C 1
ATOM 3541 O O . LEU B 1 81 ? 107.879 162.555 135.850 1.00 19.11 62 LEU B O 1
ATOM 3546 N N . ALA B 1 82 ? 108.384 164.060 137.436 1.00 18.43 63 ALA B N 1
ATOM 3547 C CA . ALA B 1 82 ? 109.087 164.920 136.497 1.00 18.43 63 ALA B CA 1
ATOM 3548 C C . ALA B 1 82 ? 110.497 164.402 136.260 1.00 18.43 63 ALA B C 1
ATOM 3549 O O . ALA B 1 82 ? 111.196 164.013 137.200 1.00 18.43 63 ALA B O 1
ATOM 3551 N N . PHE B 1 83 ? 110.912 164.407 134.990 1.00 20.14 64 PHE B N 1
ATOM 3552 C CA . PHE B 1 83 ? 112.213 163.893 134.559 1.00 20.14 64 PHE B CA 1
ATOM 3553 C C . PHE B 1 83 ? 112.408 162.443 135.015 1.00 20.14 64 PHE B C 1
ATOM 3554 O O . PHE B 1 83 ? 113.277 162.127 135.830 1.00 20.14 64 PHE B O 1
ATOM 3562 N N . GLU B 1 84 ? 111.564 161.566 134.479 1.00 19.06 65 GLU B N 1
ATOM 3563 C CA . GLU B 1 84 ? 111.605 160.146 134.816 1.00 19.06 65 GLU B CA 1
ATOM 3564 C C . GLU B 1 84 ? 112.913 159.500 134.366 1.00 19.06 65 GLU B C 1
ATOM 3565 O O . GLU B 1 84 ? 113.311 159.621 133.207 1.00 19.06 65 GLU B O 1
ATOM 3571 N N . SER B 1 99 ? 104.292 148.709 141.782 1.00 20.94 80 SER B N 1
ATOM 3572 C CA . SER B 1 99 ? 105.610 149.273 141.516 1.00 20.94 80 SER B CA 1
ATOM 3573 C C . SER B 1 99 ? 105.676 150.736 141.937 1.00 20.94 80 SER B C 1
ATOM 3574 O O . SER B 1 99 ? 106.727 151.371 141.846 1.00 20.94 80 SER B O 1
ATOM 3577 N N . ARG B 1 100 ? 104.545 151.268 142.401 1.00 21.69 81 ARG B N 1
ATOM 3578 C CA . ARG B 1 100 ? 104.473 152.649 142.852 1.00 21.69 81 ARG B CA 1
ATOM 3579 C C . ARG B 1 100 ? 103.878 152.821 144.244 1.00 21.69 81 ARG B C 1
ATOM 3580 O O . ARG B 1 100 ? 104.070 153.883 144.849 1.00 21.69 81 ARG B O 1
ATOM 3588 N N . LEU B 1 101 ? 103.155 151.808 144.723 1.00 21.50 82 LEU B N 1
ATOM 3589 C CA . LEU B 1 101 ? 102.574 151.876 146.088 1.00 21.50 82 LEU B CA 1
ATOM 3590 C C . LEU B 1 101 ? 103.669 152.251 147.105 1.00 21.50 82 LEU B C 1
ATOM 3591 O O . LEU B 1 101 ? 103.384 153.162 147.903 1.00 21.50 82 LEU B O 1
ATOM 3596 N N . PRO B 1 102 ? 104.878 151.624 147.179 1.00 19.39 83 PRO B N 1
ATOM 3597 C CA . PRO B 1 102 ? 105.868 152.036 148.193 1.00 19.39 83 PRO B CA 1
ATOM 3598 C C . PRO B 1 102 ? 106.080 153.536 148.305 1.00 19.39 83 PRO B C 1
ATOM 3599 O O . PRO B 1 102 ? 106.214 154.051 149.423 1.00 19.39 83 PRO B O 1
ATOM 3603 N N . ASP B 1 103 ? 106.095 154.259 147.181 1.00 19.31 84 ASP B N 1
ATOM 3604 C CA . ASP B 1 103 ? 106.265 155.708 147.235 1.00 19.31 84 ASP B CA 1
ATOM 3605 C C . ASP B 1 103 ? 105.109 156.385 147.959 1.00 19.31 84 ASP B C 1
ATOM 3606 O O . ASP B 1 103 ? 105.323 157.274 148.792 1.00 19.31 84 ASP B O 1
ATOM 3611 N N . LEU B 1 104 ? 103.876 155.967 147.666 1.00 18.81 85 LEU B N 1
ATOM 3612 C CA . LEU B 1 104 ? 102.721 156.562 148.328 1.00 18.81 85 LEU B CA 1
ATOM 3613 C C . LEU B 1 104 ? 102.665 156.183 149.801 1.00 18.81 85 LEU B C 1
ATOM 3614 O O . LEU B 1 104 ? 102.309 157.013 150.647 1.00 18.81 85 LEU B O 1
ATOM 3619 N N . LEU B 1 105 ? 103.015 154.937 150.130 1.00 19.22 86 LEU B N 1
ATOM 3620 C CA . LEU B 1 105 ? 102.960 154.501 151.522 1.00 19.22 86 LEU B CA 1
ATOM 3621 C C . LEU B 1 105 ? 104.045 155.155 152.369 1.00 19.22 86 LEU B C 1
ATOM 3622 O O . LEU B 1 105 ? 103.820 155.423 153.555 1.00 19.22 86 LEU B O 1
ATOM 3627 N N . ALA B 1 106 ? 105.221 155.412 151.795 1.00 17.35 87 ALA B N 1
ATOM 3628 C CA . ALA B 1 106 ? 106.262 156.121 152.527 1.00 17.35 87 ALA B CA 1
ATOM 3629 C C . ALA B 1 106 ? 106.099 157.634 152.477 1.00 17.35 87 ALA B C 1
ATOM 3630 O O . ALA B 1 106 ? 106.730 158.335 153.276 1.00 17.35 87 ALA B O 1
ATOM 3632 N N . ALA B 1 107 ? 105.276 158.153 151.563 1.00 18.07 88 ALA B N 1
ATOM 3633 C CA . ALA B 1 107 ? 105.116 159.598 151.450 1.00 18.07 88 ALA B CA 1
ATOM 3634 C C . ALA B 1 107 ? 104.312 160.170 152.611 1.00 18.07 88 ALA B C 1
ATOM 3635 O O . ALA B 1 107 ? 104.702 161.180 153.210 1.00 18.07 88 ALA B O 1
ATOM 3637 N N . LEU B 1 108 ? 103.187 159.544 152.946 1.00 18.35 89 LEU B N 1
ATOM 3638 C CA . LEU B 1 108 ? 102.333 160.094 153.990 1.00 18.35 89 LEU B CA 1
ATOM 3639 C C . LEU B 1 108 ? 102.964 159.868 155.363 1.00 18.35 89 LEU B C 1
ATOM 3640 O O . LEU B 1 108 ? 103.593 158.830 155.598 1.00 18.35 89 LEU B O 1
ATOM 3645 N N . PRO B 1 109 ? 102.838 160.828 156.281 1.00 17.28 90 PRO B N 1
ATOM 3646 C CA . PRO B 1 109 ? 103.461 160.694 157.613 1.00 17.28 90 PRO B CA 1
ATOM 3647 C C . PRO B 1 109 ? 102.612 159.889 158.594 1.00 17.28 90 PRO B C 1
ATOM 3648 O O . PRO B 1 109 ? 101.839 160.413 159.396 1.00 17.28 90 PRO B O 1
ATOM 3652 N N . LEU B 1 110 ? 102.746 158.563 158.527 1.00 19.39 91 LEU B N 1
ATOM 3653 C CA . LEU B 1 110 ? 102.123 157.715 159.536 1.00 19.39 91 LEU B CA 1
ATOM 3654 C C . LEU B 1 110 ? 102.822 157.831 160.883 1.00 19.39 91 LEU B C 1
ATOM 3655 O O . LEU B 1 110 ? 102.226 157.488 161.910 1.00 19.39 91 LEU B O 1
ATOM 3660 N N . ASP B 1 111 ? 104.067 158.300 160.900 1.00 20.58 92 ASP B N 1
ATOM 3661 C CA . ASP B 1 111 ? 104.712 158.741 162.128 1.00 20.58 92 ASP B CA 1
ATOM 3662 C C . ASP B 1 111 ? 104.262 160.173 162.418 1.00 20.58 92 ASP B C 1
ATOM 3663 O O . ASP B 1 111 ? 103.328 160.687 161.798 1.00 20.58 92 ASP B O 1
ATOM 3668 N N . LEU B 1 112 ? 104.903 160.824 163.392 1.00 19.07 93 LEU B N 1
ATOM 3669 C CA . LEU B 1 112 ? 104.562 162.148 163.917 1.00 19.07 93 LEU B CA 1
ATOM 3670 C C . LEU B 1 112 ? 103.209 162.168 164.616 1.00 19.07 93 LEU B C 1
ATOM 3671 O O . LEU B 1 112 ? 102.806 163.221 165.125 1.00 19.07 93 LEU B O 1
ATOM 3676 N N . LEU B 1 113 ? 102.495 161.049 164.659 1.00 20.63 94 LEU B N 1
ATOM 3677 C CA . LEU B 1 113 ? 101.251 160.909 165.399 1.00 20.63 94 LEU B CA 1
ATOM 3678 C C . LEU B 1 113 ? 101.309 159.786 166.417 1.00 20.63 94 LEU B C 1
ATOM 3679 O O . LEU B 1 113 ? 100.728 159.908 167.498 1.00 20.63 94 LEU B O 1
ATOM 3684 N N . VAL B 1 114 ? 102.002 158.689 166.100 1.00 19.77 95 VAL B N 1
ATOM 3685 C CA . VAL B 1 114 ? 102.187 157.624 167.076 1.00 19.77 95 VAL B CA 1
ATOM 3686 C C . VAL B 1 114 ? 103.166 158.045 168.164 1.00 19.77 95 VAL B C 1
ATOM 3687 O O . VAL B 1 114 ? 103.115 157.513 169.279 1.00 19.77 95 VAL B O 1
ATOM 3691 N N . PHE B 1 115 ? 104.059 158.992 167.871 1.00 17.17 96 PHE B N 1
ATOM 3692 C CA . PHE B 1 115 ? 104.969 159.543 168.863 1.00 17.17 96 PHE B CA 1
ATOM 3693 C C . PHE B 1 115 ? 104.437 160.814 169.511 1.00 17.17 96 PHE B C 1
ATOM 3694 O O . PHE B 1 115 ? 105.010 161.272 170.506 1.00 17.17 96 PHE B O 1
ATOM 3702 N N . ALA B 1 116 ? 103.361 161.389 168.975 1.00 18.70 97 ALA B N 1
ATOM 3703 C CA . ALA B 1 116 ? 102.724 162.570 169.541 1.00 18.70 97 ALA B CA 1
ATOM 3704 C C . ALA B 1 116 ? 101.552 162.222 170.445 1.00 18.70 97 ALA B C 1
ATOM 3705 O O . ALA B 1 116 ? 101.424 162.790 171.533 1.00 18.70 97 ALA B O 1
ATOM 3707 N N . LEU B 1 117 ? 100.695 161.298 170.018 1.00 19.90 98 LEU B N 1
ATOM 3708 C CA . LEU B 1 117 ? 99.570 160.849 170.824 1.00 19.90 98 LEU B CA 1
ATOM 3709 C C . LEU B 1 117 ? 99.941 159.723 171.780 1.00 19.90 98 LEU B C 1
ATOM 3710 O O . LEU B 1 117 ? 99.097 159.323 172.591 1.00 19.90 98 LEU B O 1
ATOM 3715 N N . HIS B 1 118 ? 101.173 159.210 171.697 1.00 19.06 99 HIS B N 1
ATOM 3716 C CA . HIS B 1 118 ? 101.678 158.157 172.580 1.00 19.06 99 HIS B CA 1
ATOM 3717 C C . HIS B 1 118 ? 100.795 156.910 172.508 1.00 19.06 99 HIS B C 1
ATOM 3718 O O . HIS B 1 118 ? 100.161 156.499 173.481 1.00 19.06 99 HIS B O 1
ATOM 3725 N N . LEU B 1 119 ? 100.767 156.312 171.320 1.00 18.52 100 LEU B N 1
ATOM 3726 C CA . LEU B 1 119 ? 99.931 155.149 171.090 1.00 18.52 100 LEU B CA 1
ATOM 3727 C C . LEU B 1 119 ? 100.539 153.914 171.759 1.00 18.52 100 LEU B C 1
ATOM 3728 O O . LEU B 1 119 ? 101.733 153.889 172.068 1.00 18.52 100 LEU B O 1
ATOM 3733 N N . PRO B 1 120 ? 99.738 152.876 171.991 1.00 18.47 101 PRO B N 1
ATOM 3734 C CA . PRO B 1 120 ? 100.261 151.659 172.619 1.00 18.47 101 PRO B CA 1
ATOM 3735 C C . PRO B 1 120 ? 101.085 150.841 171.633 1.00 18.47 101 PRO B C 1
ATOM 3736 O O . PRO B 1 120 ? 101.164 151.147 170.444 1.00 18.47 101 PRO B O 1
ATOM 3740 N N . SER B 1 121 ? 101.703 149.781 172.161 1.00 18.64 102 SER B N 1
ATOM 3741 C CA . SER B 1 121 ? 102.633 148.987 171.360 1.00 18.64 102 SER B CA 1
ATOM 3742 C C . SER B 1 121 ? 102.013 148.389 170.096 1.00 18.64 102 SER B C 1
ATOM 3743 O O . SER B 1 121 ? 102.696 148.406 169.057 1.00 18.64 102 SER B O 1
ATOM 3746 N N . PRO B 1 122 ? 100.789 147.824 170.099 1.00 18.69 103 PRO B N 1
ATOM 3747 C CA . PRO B 1 122 ? 100.278 147.241 168.842 1.00 18.69 103 PRO B CA 1
ATOM 3748 C C . PRO B 1 122 ? 100.149 148.276 167.738 1.00 18.69 103 PRO B C 1
ATOM 3749 O O . PRO B 1 122 ? 100.452 147.987 166.574 1.00 18.69 103 PRO B O 1
ATOM 3753 N N . LEU B 1 123 ? 99.705 149.484 168.080 1.00 18.67 104 LEU B N 1
ATOM 3754 C CA . LEU B 1 123 ? 99.431 150.529 167.106 1.00 18.67 104 LEU B CA 1
ATOM 3755 C C . LEU B 1 123 ? 100.563 151.549 167.030 1.00 18.67 104 LEU B C 1
ATOM 3756 O O . LEU B 1 123 ? 100.390 152.619 166.440 1.00 18.67 104 LEU B O 1
ATOM 3761 N N . SER B 1 124 ? 101.728 151.231 167.598 1.00 18.29 105 SER B N 1
ATOM 3762 C CA . SER B 1 124 ? 102.892 152.095 167.483 1.00 18.29 105 SER B CA 1
ATOM 3763 C C . SER B 1 124 ? 103.832 151.637 166.382 1.00 18.29 105 SER B C 1
ATOM 3764 O O . SER B 1 124 ? 104.747 152.382 166.017 1.00 18.29 105 SER B O 1
ATOM 3767 N N . LEU B 1 125 ? 103.620 150.439 165.839 1.00 16.81 106 LEU B N 1
ATOM 3768 C CA . LEU B 1 125 ? 104.496 149.864 164.833 1.00 16.81 106 LEU B CA 1
ATOM 3769 C C . LEU B 1 125 ? 104.066 150.250 163.428 1.00 16.81 106 LEU B C 1
ATOM 3770 O O . LEU B 1 125 ? 104.472 149.598 162.459 1.00 16.81 106 LEU B O 1
ATOM 3775 N N . LEU B 1 126 ? 103.251 151.295 163.300 1.00 17.92 107 LEU B N 1
ATOM 3776 C CA . LEU B 1 126 ? 102.801 151.779 162.008 1.00 17.92 107 LEU B CA 1
ATOM 3777 C C . LEU B 1 126 ? 103.683 152.904 161.498 1.00 17.92 107 LEU B C 1
ATOM 3778 O O . LEU B 1 126 ? 103.384 153.495 160.456 1.00 17.92 107 LEU B O 1
ATOM 3783 N N . SER B 1 127 ? 104.761 153.209 162.217 1.00 18.03 108 SER B N 1
ATOM 3784 C CA . SER B 1 127 ? 105.723 154.206 161.783 1.00 18.03 108 SER B CA 1
ATOM 3785 C C . SER B 1 127 ? 106.744 153.601 160.838 1.00 18.03 108 SER B C 1
ATOM 3786 O O . SER B 1 127 ? 107.467 154.341 160.162 1.00 18.03 108 SER B O 1
ATOM 3789 N N . LEU B 1 128 ? 106.809 152.273 160.784 1.00 16.40 109 LEU B N 1
ATOM 3790 C CA . LEU B 1 128 ? 107.801 151.554 160.006 1.00 16.40 109 LEU B CA 1
ATOM 3791 C C . LEU B 1 128 ? 107.363 151.359 158.565 1.00 16.40 109 LEU B C 1
ATOM 3792 O O . LEU B 1 128 ? 108.140 150.826 157.765 1.00 16.40 109 LEU B O 1
ATOM 3797 N N . VAL B 1 129 ? 106.137 151.764 158.219 1.00 16.95 110 VAL B N 1
ATOM 3798 C CA . VAL B 1 129 ? 105.714 151.718 156.827 1.00 16.95 110 VAL B CA 1
ATOM 3799 C C . VAL B 1 129 ? 106.553 152.669 155.994 1.00 16.95 110 VAL B C 1
ATOM 3800 O O . VAL B 1 129 ? 106.671 152.494 154.777 1.00 16.95 110 VAL B O 1
ATOM 3804 N N . ARG B 1 130 ? 107.147 153.683 156.630 1.00 16.88 111 ARG B N 1
ATOM 3805 C CA . ARG B 1 130 ? 108.007 154.628 155.936 1.00 16.88 111 ARG B CA 1
ATOM 3806 C C . ARG B 1 130 ? 109.347 154.016 155.568 1.00 16.88 111 ARG B C 1
ATOM 3807 O O . ARG B 1 130 ? 110.157 154.685 154.918 1.00 16.88 111 ARG B O 1
ATOM 3815 N N . LEU B 1 131 ? 109.598 152.769 155.973 1.00 17.24 112 LEU B N 1
ATOM 3816 C CA . LEU B 1 131 ? 110.808 152.062 155.601 1.00 17.24 112 LEU B CA 1
ATOM 3817 C C . LEU B 1 131 ? 110.608 151.260 154.328 1.00 17.24 112 LEU B C 1
ATOM 3818 O O . LEU B 1 131 ? 111.409 150.369 154.025 1.00 17.24 112 LEU B O 1
ATOM 3823 N N . LEU B 1 132 ? 109.547 151.562 153.583 1.00 17.17 113 LEU B N 1
ATOM 3824 C CA . LEU B 1 132 ? 109.303 150.968 152.283 1.00 17.17 113 LEU B CA 1
ATOM 3825 C C . LEU B 1 132 ? 109.960 151.793 151.194 1.00 17.17 113 LEU B C 1
ATOM 3826 O O . LEU B 1 132 ? 109.968 151.383 150.030 1.00 17.17 113 LEU B O 1
ATOM 3831 N N . LYS B 1 133 ? 110.512 152.948 151.575 1.00 16.22 114 LYS B N 1
ATOM 3832 C CA . LYS B 1 133 ? 111.249 153.799 150.654 1.00 16.22 114 LYS B CA 1
ATOM 3833 C C . LYS B 1 133 ? 112.519 153.108 150.188 1.00 16.22 114 LYS B C 1
ATOM 3834 O O . LYS B 1 133 ? 113.068 153.471 149.144 1.00 16.22 114 LYS B O 1
ATOM 3840 N N . LEU B 1 134 ? 113.031 152.169 150.989 1.00 14.65 115 LEU B N 1
ATOM 3841 C CA . LEU B 1 134 ? 114.250 151.454 150.633 1.00 14.65 115 LEU B CA 1
ATOM 3842 C C . LEU B 1 134 ? 114.074 150.669 149.340 1.00 14.65 115 LEU B C 1
ATOM 3843 O O . LEU B 1 134 ? 115.017 150.548 148.553 1.00 14.65 115 LEU B O 1
ATOM 3848 N N . ILE B 1 135 ? 112.881 150.104 149.114 1.00 15.04 116 ILE B N 1
ATOM 3849 C CA . ILE B 1 135 ? 112.605 149.394 147.864 1.00 15.04 116 ILE B CA 1
ATOM 3850 C C . ILE B 1 135 ? 112.791 150.308 146.661 1.00 15.04 116 ILE B C 1
ATOM 3851 O O . ILE B 1 135 ? 113.395 149.913 145.653 1.00 15.04 116 ILE B O 1
ATOM 3856 N N . SER B 1 136 ? 112.465 151.587 146.816 1.00 17.00 117 SER B N 1
ATOM 3857 C CA . SER B 1 136 ? 112.556 152.532 145.712 1.00 17.00 117 SER B CA 1
ATOM 3858 C C . SER B 1 136 ? 113.960 153.095 145.609 1.00 17.00 117 SER B C 1
ATOM 3859 O O . SER B 1 136 ? 114.442 153.357 144.504 1.00 17.00 117 SER B O 1
ATOM 3862 N N . VAL B 1 137 ? 114.621 153.288 146.749 1.00 16.36 118 VAL B N 1
ATOM 3863 C CA . VAL B 1 137 ? 115.996 153.764 146.728 1.00 16.36 118 VAL B CA 1
ATOM 3864 C C . VAL B 1 137 ? 116.879 152.715 146.066 1.00 16.36 118 VAL B C 1
ATOM 3865 O O . VAL B 1 137 ? 117.746 153.035 145.246 1.00 16.36 118 VAL B O 1
ATOM 3869 N N . GLN B 1 138 ? 116.663 151.440 146.406 1.00 17.61 119 GLN B N 1
ATOM 3870 C CA . GLN B 1 138 ? 117.399 150.350 145.778 1.00 17.61 119 GLN B CA 1
ATOM 3871 C C . GLN B 1 138 ? 117.057 150.235 144.296 1.00 17.61 119 GLN B C 1
ATOM 3872 O O . GLN B 1 138 ? 117.941 149.967 143.474 1.00 17.61 119 GLN B O 1
ATOM 3878 N N . ARG B 1 139 ? 115.782 150.431 143.932 1.00 20.04 120 ARG B N 1
ATOM 3879 C CA . ARG B 1 139 ? 115.408 150.375 142.521 1.00 20.04 120 ARG B CA 1
ATOM 3880 C C . ARG B 1 139 ? 116.063 151.501 141.726 1.00 20.04 120 ARG B C 1
ATOM 3881 O O . ARG B 1 139 ? 116.441 151.314 140.564 1.00 20.04 120 ARG B O 1
ATOM 3889 N N . SER B 1 140 ? 116.187 152.684 142.330 1.00 18.63 121 SER B N 1
ATOM 3890 C CA . SER B 1 140 ? 116.888 153.783 141.673 1.00 18.63 121 SER B CA 1
ATOM 3891 C C . SER B 1 140 ? 118.384 153.508 141.580 1.00 18.63 121 SER B C 1
ATOM 3892 O O . SER B 1 140 ? 119.008 153.780 140.548 1.00 18.63 121 SER B O 1
ATOM 3895 N N . ALA B 1 141 ? 118.977 152.978 142.653 1.00 16.72 122 ALA B N 1
ATOM 3896 C CA . ALA B 1 141 ? 120.411 152.718 142.673 1.00 16.72 122 ALA B CA 1
ATOM 3897 C C . ALA B 1 141 ? 120.801 151.626 141.686 1.00 16.72 122 ALA B C 1
ATOM 3898 O O . ALA B 1 141 ? 121.886 151.685 141.097 1.00 16.72 122 ALA B O 1
ATOM 3900 N N . THR B 1 142 ? 119.940 150.628 141.491 1.00 19.14 123 THR B N 1
ATOM 3901 C CA . THR B 1 142 ? 120.240 149.540 140.571 1.00 19.14 123 THR B CA 1
ATOM 3902 C C . THR B 1 142 ? 120.044 149.934 139.113 1.00 19.14 123 THR B C 1
ATOM 3903 O O . THR B 1 142 ? 120.297 149.108 138.227 1.00 19.14 123 THR B O 1
ATOM 3907 N N . ARG B 1 143 ? 119.613 151.168 138.840 1.00 20.54 124 ARG B N 1
ATOM 3908 C CA . ARG B 1 143 ? 119.466 151.645 137.475 1.00 20.54 124 ARG B CA 1
ATOM 3909 C C . ARG B 1 143 ? 120.275 152.902 137.192 1.00 20.54 124 ARG B C 1
ATOM 3910 O O . ARG B 1 143 ? 120.454 153.245 136.018 1.00 20.54 124 ARG B O 1
ATOM 3918 N N . ILE B 1 144 ? 120.766 153.598 138.219 1.00 18.96 125 ILE B N 1
ATOM 3919 C CA . ILE B 1 144 ? 121.692 154.706 138.015 1.00 18.96 125 ILE B CA 1
ATOM 3920 C C . ILE B 1 144 ? 123.137 154.247 138.166 1.00 18.96 125 ILE B C 1
ATOM 3921 O O . ILE B 1 144 ? 124.057 155.070 138.147 1.00 18.96 125 ILE B O 1
ATOM 3926 N N . LEU B 1 145 ? 123.351 152.933 138.316 1.00 18.88 126 LEU B N 1
ATOM 3927 C CA . LEU B 1 145 ? 124.688 152.364 138.434 1.00 18.88 126 LEU B CA 1
ATOM 3928 C C . LEU B 1 145 ? 124.737 150.947 137.869 1.00 18.88 126 LEU B C 1
ATOM 3929 O O . LEU B 1 145 ? 125.644 150.185 138.223 1.00 18.88 126 LEU B O 1
ATOM 3934 N N . SER B 1 146 ? 123.794 150.575 137.000 1.00 19.78 127 SER B N 1
ATOM 3935 C CA . SER B 1 146 ? 123.806 149.265 136.364 1.00 19.78 127 SER B CA 1
ATOM 3936 C C . SER B 1 146 ? 124.913 149.097 135.333 1.00 19.78 127 SER B C 1
ATOM 3937 O O . SER B 1 146 ? 125.186 147.960 134.935 1.00 19.78 127 SER B O 1
ATOM 3940 N N . TYR B 1 147 ? 125.554 150.175 134.885 1.00 20.67 128 TYR B N 1
ATOM 3941 C CA . TYR B 1 147 ? 126.573 150.050 133.853 1.00 20.67 128 TYR B CA 1
ATOM 3942 C C . TYR B 1 147 ? 127.990 150.232 134.373 1.00 20.67 128 TYR B C 1
ATOM 3943 O O . TYR B 1 147 ? 128.904 149.582 133.863 1.00 20.67 128 TYR B O 1
ATOM 3952 N N . ARG B 1 148 ? 128.196 151.089 135.375 1.00 20.60 129 ARG B N 1
ATOM 3953 C CA . ARG B 1 148 ? 129.546 151.326 135.872 1.00 20.60 129 ARG B CA 1
ATOM 3954 C C . ARG B 1 148 ? 130.023 150.195 136.774 1.00 20.60 129 ARG B C 1
ATOM 3955 O O . ARG B 1 148 ? 131.219 149.887 136.802 1.00 20.60 129 ARG B O 1
ATOM 3963 N N . ILE B 1 149 ? 129.105 149.569 137.508 1.00 19.75 130 ILE B N 1
ATOM 3964 C CA . ILE B 1 149 ? 129.432 148.574 138.520 1.00 19.75 130 ILE B CA 1
ATOM 3965 C C . ILE B 1 149 ? 128.924 147.215 138.054 1.00 19.75 130 ILE B C 1
ATOM 3966 O O . ILE B 1 149 ? 127.878 147.123 137.401 1.00 19.75 130 ILE B O 1
ATOM 3971 N N . ASN B 1 150 ? 129.678 146.167 138.378 1.00 15.60 131 ASN B N 1
ATOM 3972 C CA . ASN B 1 150 ? 129.235 144.803 138.131 1.00 15.60 131 ASN B CA 1
ATOM 3973 C C . ASN B 1 150 ? 127.931 144.567 138.889 1.00 15.60 131 ASN B C 1
ATOM 3974 O O . ASN B 1 150 ? 127.872 144.825 140.098 1.00 15.60 131 ASN B O 1
ATOM 3979 N N . PRO B 1 151 ? 126.867 144.106 138.221 1.00 15.28 132 PRO B N 1
ATOM 3980 C CA . PRO B 1 151 ? 125.580 143.938 138.919 1.00 15.28 132 PRO B CA 1
ATOM 3981 C C . PRO B 1 151 ? 125.629 142.970 140.091 1.00 15.28 132 PRO B C 1
ATOM 3982 O O . PRO B 1 151 ? 124.902 143.174 141.071 1.00 15.28 132 PRO B O 1
ATOM 3986 N N . ALA B 1 152 ? 126.454 141.923 140.024 1.00 15.79 133 ALA B N 1
ATOM 3987 C CA . ALA B 1 152 ? 126.594 141.025 141.167 1.00 15.79 133 ALA B CA 1
ATOM 3988 C C . ALA B 1 152 ? 127.183 141.751 142.372 1.00 15.79 133 ALA B C 1
ATOM 3989 O O . ALA B 1 152 ? 126.726 141.562 143.506 1.00 15.79 133 ALA B O 1
ATOM 3991 N N . LEU B 1 153 ? 128.200 142.586 142.143 1.00 13.52 134 LEU B N 1
ATOM 3992 C CA . LEU B 1 153 ? 128.783 143.363 143.233 1.00 13.52 134 LEU B CA 1
ATOM 3993 C C . LEU B 1 153 ? 127.781 144.356 143.807 1.00 13.52 134 LEU B C 1
ATOM 3994 O O . LEU B 1 153 ? 127.725 144.558 145.026 1.00 13.52 134 LEU B O 1
ATOM 3999 N N . LEU B 1 154 ? 126.975 144.983 142.944 1.00 13.41 135 LEU B N 1
ATOM 4000 C CA . LEU B 1 154 ? 125.959 145.913 143.427 1.00 13.41 135 LEU B CA 1
ATOM 4001 C C . LEU B 1 154 ? 124.916 145.186 144.264 1.00 13.41 135 LEU B C 1
ATOM 4002 O O . LEU B 1 154 ? 124.468 145.698 145.298 1.00 13.41 135 LEU B O 1
ATOM 4007 N N . ARG B 1 155 ? 124.524 143.988 143.830 1.00 15.28 136 ARG B N 1
ATOM 4008 C CA . ARG B 1 155 ? 123.563 143.192 144.584 1.00 15.28 136 ARG B CA 1
ATOM 4009 C C . ARG B 1 155 ? 124.133 142.810 145.943 1.00 15.28 136 ARG B C 1
ATOM 4010 O O . ARG B 1 155 ? 123.435 142.886 146.961 1.00 15.28 136 ARG B O 1
ATOM 4018 N N . LEU B 1 156 ? 125.402 142.393 145.972 1.00 11.44 137 LEU B N 1
ATOM 4019 C CA . LEU B 1 156 ? 126.042 142.023 147.230 1.00 11.44 137 LEU B CA 1
ATOM 4020 C C . LEU B 1 156 ? 126.124 143.212 148.181 1.00 11.44 137 LEU B C 1
ATOM 4021 O O . LEU B 1 156 ? 125.858 143.076 149.380 1.00 11.44 137 LEU B O 1
ATOM 4026 N N . LEU B 1 157 ? 126.490 144.387 147.662 1.00 11.79 138 LEU B N 1
ATOM 4027 C CA . LEU B 1 157 ? 126.582 145.580 148.501 1.00 11.79 138 LEU B CA 1
ATOM 4028 C C . LEU B 1 157 ? 125.216 145.993 149.037 1.00 11.79 138 LEU B C 1
ATOM 4029 O O . LEU B 1 157 ? 125.090 146.370 150.211 1.00 11.79 138 LEU B O 1
ATOM 4034 N N . SER B 1 158 ? 124.184 145.937 148.191 1.00 12.04 139 SER B N 1
ATOM 4035 C CA . SER B 1 158 ? 122.836 146.258 148.646 1.00 12.04 139 SER B CA 1
ATOM 4036 C C . SER B 1 158 ? 122.368 145.272 149.708 1.00 12.04 139 SER B C 1
ATOM 4037 O O . SER B 1 158 ? 121.726 145.664 150.690 1.00 12.04 139 SER B O 1
ATOM 4040 N N . LEU B 1 159 ? 122.687 143.987 149.532 1.00 9.68 140 LEU B N 1
ATOM 4041 C CA . LEU B 1 159 ? 122.326 142.988 150.531 1.00 9.68 140 LEU B CA 1
ATOM 4042 C C . LEU B 1 159 ? 123.054 143.233 151.847 1.00 9.68 140 LEU B C 1
ATOM 4043 O O . LEU B 1 159 ? 122.469 143.073 152.921 1.00 9.68 140 LEU B O 1
ATOM 4048 N N . VAL B 1 160 ? 124.327 143.634 151.783 1.00 8.82 141 VAL B N 1
ATOM 4049 C CA . VAL B 1 160 ? 125.082 143.925 153.002 1.00 8.82 141 VAL B CA 1
ATOM 4050 C C . VAL B 1 160 ? 124.482 145.121 153.735 1.00 8.82 141 VAL B C 1
ATOM 4051 O O . VAL B 1 160 ? 124.323 145.101 154.964 1.00 8.82 141 VAL B O 1
ATOM 4055 N N . GLY B 1 161 ? 124.139 146.179 152.997 1.00 7.00 142 GLY B N 1
ATOM 4056 C CA . GLY B 1 161 ? 123.511 147.333 153.626 1.00 7.00 142 GLY B CA 1
ATOM 4057 C C . GLY B 1 161 ? 122.162 147.006 154.241 1.00 7.00 142 GLY B C 1
ATOM 4058 O O . GLY B 1 161 ? 121.854 147.435 155.361 1.00 7.00 142 GLY B O 1
ATOM 4059 N N . PHE B 1 162 ? 121.344 146.230 153.523 1.00 7.68 143 PHE B N 1
ATOM 4060 C CA . PHE B 1 162 ? 120.057 145.805 154.063 1.00 7.68 143 PHE B CA 1
ATOM 4061 C C . PHE B 1 162 ? 120.240 144.933 155.298 1.00 7.68 143 PHE B C 1
ATOM 4062 O O . PHE B 1 162 ? 119.455 145.020 156.245 1.00 7.68 143 PHE B O 1
ATOM 4070 N N . ILE B 1 163 ? 121.273 144.089 155.305 1.00 6.89 144 ILE B N 1
ATOM 4071 C CA . ILE B 1 163 ? 121.531 143.225 156.452 1.00 6.89 144 ILE B CA 1
ATOM 4072 C C . ILE B 1 163 ? 121.947 144.048 157.664 1.00 6.89 144 ILE B C 1
ATOM 4073 O O . ILE B 1 163 ? 121.518 143.772 158.788 1.00 6.89 144 ILE B O 1
ATOM 4078 N N . LEU B 1 164 ? 122.774 145.075 157.462 1.00 5.89 145 LEU B N 1
ATOM 4079 C CA . LEU B 1 164 ? 123.154 145.939 158.578 1.00 5.89 145 LEU B CA 1
ATOM 4080 C C . LEU B 1 164 ? 121.952 146.703 159.131 1.00 5.89 145 LEU B C 1
ATOM 4081 O O . LEU B 1 164 ? 121.779 146.809 160.355 1.00 5.89 145 LEU B O 1
ATOM 4086 N N . LEU B 1 165 ? 121.103 147.232 158.243 1.00 5.42 146 LEU B N 1
ATOM 4087 C CA . LEU B 1 165 ? 119.899 147.925 158.699 1.00 5.42 146 LEU B CA 1
ATOM 4088 C C . LEU B 1 165 ? 118.956 146.978 159.438 1.00 5.42 146 LEU B C 1
ATOM 4089 O O . LEU B 1 165 ? 118.387 147.334 160.480 1.00 5.42 146 LEU B O 1
ATOM 4094 N N . ALA B 1 166 ? 118.785 145.762 158.912 1.00 4.43 147 ALA B N 1
ATOM 4095 C CA . ALA B 1 166 ? 117.953 144.767 159.575 1.00 4.43 147 ALA B CA 1
ATOM 4096 C C . ALA B 1 166 ? 118.537 144.354 160.915 1.00 4.43 147 ALA B C 1
ATOM 4097 O O . ALA B 1 166 ? 117.788 144.075 161.849 1.00 4.43 147 ALA B O 1
ATOM 4099 N N . ALA B 1 167 ? 119.865 144.298 161.027 1.00 3.21 148 ALA B N 1
ATOM 4100 C CA . ALA B 1 167 ? 120.493 143.992 162.306 1.00 3.21 148 ALA B CA 1
ATOM 4101 C C . ALA B 1 167 ? 120.222 145.087 163.327 1.00 3.21 148 ALA B C 1
ATOM 4102 O O . ALA B 1 167 ? 119.962 144.797 164.499 1.00 3.21 148 ALA B O 1
ATOM 4104 N N . HIS B 1 168 ? 120.273 146.350 162.897 1.00 4.22 149 HIS B N 1
ATOM 4105 C CA . HIS B 1 168 ? 119.906 147.445 163.796 1.00 4.22 149 HIS B CA 1
ATOM 4106 C C . HIS B 1 168 ? 118.453 147.324 164.251 1.00 4.22 149 HIS B C 1
ATOM 4107 O O . HIS B 1 168 ? 118.149 147.467 165.445 1.00 4.22 149 HIS B O 1
ATOM 4114 N N . GLY B 1 169 ? 117.547 147.030 163.315 1.00 4.15 150 GLY B N 1
ATOM 4115 C CA . GLY B 1 169 ? 116.146 146.872 163.678 1.00 4.15 150 GLY B CA 1
ATOM 4116 C C . GLY B 1 169 ? 115.898 145.690 164.599 1.00 4.15 150 GLY B C 1
ATOM 4117 O O . GLY B 1 169 ? 115.092 145.771 165.529 1.00 4.15 150 GLY B O 1
ATOM 4118 N N . ILE B 1 170 ? 116.592 144.577 164.355 1.00 2.93 151 ILE B N 1
ATOM 4119 C CA . ILE B 1 170 ? 116.439 143.386 165.183 1.00 2.93 151 ILE B CA 1
ATOM 4120 C C . ILE B 1 170 ? 117.004 143.627 166.577 1.00 2.93 151 ILE B C 1
ATOM 4121 O O . ILE B 1 170 ? 116.447 143.159 167.576 1.00 2.93 151 ILE B O 1
ATOM 4126 N N . ALA B 1 171 ? 118.113 144.368 166.672 1.00 2.76 152 ALA B N 1
ATOM 4127 C CA . ALA B 1 171 ? 118.644 144.735 167.980 1.00 2.76 152 ALA B CA 1
ATOM 4128 C C . ALA B 1 171 ? 117.663 145.615 168.744 1.00 2.76 152 ALA B C 1
ATOM 4129 O O . ALA B 1 171 ? 117.481 145.446 169.956 1.00 2.76 152 ALA B O 1
ATOM 4131 N N . CYS B 1 172 ? 117.014 146.554 168.050 1.00 4.55 153 CYS B N 1
ATOM 4132 C CA . CYS B 1 172 ? 115.990 147.367 168.704 1.00 4.55 153 CYS B CA 1
ATOM 4133 C C . CYS B 1 172 ? 114.819 146.511 169.178 1.00 4.55 153 CYS B C 1
ATOM 4134 O O . CYS B 1 172 ? 114.320 146.690 170.297 1.00 4.55 153 CYS B O 1
ATOM 4137 N N . GLY B 1 173 ? 114.376 145.568 168.344 1.00 5.38 154 GLY B N 1
ATOM 4138 C CA . GLY B 1 173 ? 113.295 144.680 168.747 1.00 5.38 154 GLY B CA 1
ATOM 4139 C C . GLY B 1 173 ? 113.661 143.804 169.930 1.00 5.38 154 GLY B C 1
ATOM 4140 O O . GLY B 1 173 ? 112.824 143.521 170.790 1.00 5.38 154 GLY B O 1
ATOM 4141 N N . TRP B 1 174 ? 114.916 143.352 169.984 1.00 1.67 155 TRP B N 1
ATOM 4142 C CA . TRP B 1 174 ? 115.383 142.565 171.120 1.00 1.67 155 TRP B CA 1
ATOM 4143 C C . TRP B 1 174 ? 115.447 143.412 172.385 1.00 1.67 155 TRP B C 1
ATOM 4144 O O . TRP B 1 174 ? 115.119 142.932 173.475 1.00 1.67 155 TRP B O 1
ATOM 4155 N N . MET B 1 175 ? 115.872 144.673 172.258 1.00 6.65 156 MET B N 1
ATOM 4156 C CA . MET B 1 175 ? 115.887 145.571 173.410 1.00 6.65 156 MET B CA 1
ATOM 4157 C C . MET B 1 175 ? 114.482 145.834 173.933 1.00 6.65 156 MET B C 1
ATOM 4158 O O . MET B 1 175 ? 114.277 145.948 175.147 1.00 6.65 156 MET B O 1
ATOM 4163 N N . SER B 1 176 ? 113.506 145.963 173.030 1.00 10.43 157 SER B N 1
ATOM 4164 C CA . SER B 1 176 ? 112.148 146.285 173.456 1.00 10.43 157 SER B CA 1
ATOM 4165 C C . SER B 1 176 ? 111.561 145.190 174.341 1.00 10.43 157 SER B C 1
ATOM 4166 O O . SER B 1 176 ? 110.954 145.479 175.378 1.00 10.43 157 SER B O 1
ATOM 4169 N N . LEU B 1 177 ? 111.737 143.932 173.953 1.00 10.92 158 LEU B N 1
ATOM 4170 C CA . LEU B 1 177 ? 111.188 142.798 174.697 1.00 10.92 158 LEU B CA 1
ATOM 4171 C C . LEU B 1 177 ? 112.190 142.205 175.693 1.00 10.92 158 LEU B C 1
ATOM 4172 O O . LEU B 1 177 ? 112.383 140.999 175.804 1.00 10.92 158 LEU B O 1
ATOM 4177 N N . GLN B 1 178 ? 112.786 143.088 176.496 1.00 10.75 159 GLN B N 1
ATOM 4178 C CA . GLN B 1 178 ? 113.686 142.775 177.596 1.00 10.75 159 GLN B CA 1
ATOM 4179 C C . GLN B 1 178 ? 113.085 143.245 178.917 1.00 10.75 159 GLN B C 1
ATOM 4180 O O . GLN B 1 178 ? 112.283 144.184 178.935 1.00 10.75 159 GLN B O 1
ATOM 4186 N N . PRO B 1 179 ? 113.433 142.603 180.031 1.00 14.86 160 PRO B N 1
ATOM 4187 C CA . PRO B 1 179 ? 112.951 143.063 181.342 1.00 14.86 160 PRO B CA 1
ATOM 4188 C C . PRO B 1 179 ? 113.437 144.468 181.646 1.00 14.86 160 PRO B C 1
ATOM 4189 O O . PRO B 1 179 ? 114.579 144.825 181.316 1.00 14.86 160 PRO B O 1
ATOM 4193 N N . PRO B 1 180 ? 112.597 145.296 182.269 1.00 16.83 161 PRO B N 1
ATOM 4194 C CA . PRO B 1 180 ? 113.003 146.677 182.591 1.00 16.83 161 PRO B CA 1
ATOM 4195 C C . PRO B 1 180 ? 114.077 146.696 183.670 1.00 16.83 161 PRO B C 1
ATOM 4196 O O . PRO B 1 180 ? 113.866 146.207 184.781 1.00 16.83 161 PRO B O 1
ATOM 4200 N N . SER B 1 181 ? 115.232 147.265 183.334 1.00 17.77 162 SER B N 1
ATOM 4201 C CA . SER B 1 181 ? 116.334 147.406 184.273 1.00 17.77 162 SER B CA 1
ATOM 4202 C C . SER B 1 181 ? 116.962 148.779 184.096 1.00 17.77 162 SER B C 1
ATOM 4203 O O . SER B 1 181 ? 116.852 149.405 183.039 1.00 17.77 162 SER B O 1
ATOM 4206 N N . GLU B 1 182 ? 117.628 149.248 185.151 1.00 21.11 163 GLU B N 1
ATOM 4207 C CA . GLU B 1 182 ? 118.290 150.551 185.129 1.00 21.11 163 GLU B CA 1
ATOM 4208 C C . GLU B 1 182 ? 119.719 150.356 184.642 1.00 21.11 163 GLU B C 1
ATOM 4209 O O . GLU B 1 182 ? 120.643 150.122 185.422 1.00 21.11 163 GLU B O 1
ATOM 4215 N N . ASN B 1 183 ? 119.898 150.451 183.329 1.00 16.22 164 ASN B N 1
ATOM 4216 C CA . ASN B 1 183 ? 121.193 150.336 182.683 1.00 16.22 164 ASN B CA 1
ATOM 4217 C C . ASN B 1 183 ? 121.345 151.449 181.660 1.00 16.22 164 ASN B C 1
ATOM 4218 O O . ASN B 1 183 ? 120.348 151.940 181.122 1.00 16.22 164 ASN B O 1
ATOM 4223 N N . PRO B 1 184 ? 122.577 151.888 181.392 1.00 13.46 165 PRO B N 1
ATOM 4224 C CA . PRO B 1 184 ? 122.780 152.910 180.359 1.00 13.46 165 PRO B CA 1
ATOM 4225 C C . PRO B 1 184 ? 122.315 152.424 178.995 1.00 13.46 165 PRO B C 1
ATOM 4226 O O . PRO B 1 184 ? 122.456 151.249 178.651 1.00 13.46 165 PRO B O 1
ATOM 4230 N N . ALA B 1 185 ? 121.740 153.350 178.222 1.00 11.27 166 ALA B N 1
ATOM 4231 C CA . ALA B 1 185 ? 121.140 152.995 176.939 1.00 11.27 166 ALA B CA 1
ATOM 4232 C C . ALA B 1 185 ? 122.183 152.462 175.966 1.00 11.27 166 ALA B C 1
ATOM 4233 O O . ALA B 1 185 ? 121.909 151.531 175.197 1.00 11.27 166 ALA B O 1
ATOM 4235 N N . GLY B 1 186 ? 123.382 153.049 175.976 1.00 12.22 167 GLY B N 1
ATOM 4236 C CA . GLY B 1 186 ? 124.438 152.572 175.099 1.00 12.22 167 GLY B CA 1
ATOM 4237 C C . GLY B 1 186 ? 124.854 151.143 175.389 1.00 12.22 167 GLY B C 1
ATOM 4238 O O . GLY B 1 186 ? 125.098 150.364 174.465 1.00 12.22 167 GLY B O 1
ATOM 4239 N N . THR B 1 187 ? 124.954 150.779 176.672 1.00 11.05 168 THR B N 1
ATOM 4240 C CA . THR B 1 187 ? 125.304 149.402 177.013 1.00 11.05 168 THR B CA 1
ATOM 4241 C C . THR B 1 187 ? 124.226 148.430 176.548 1.00 11.05 168 THR B C 1
ATOM 4242 O O . THR B 1 187 ? 124.533 147.345 176.037 1.00 11.05 168 THR B O 1
ATOM 4246 N N . ARG B 1 188 ? 122.956 148.816 176.684 1.00 7.73 169 ARG B N 1
ATOM 4247 C CA . ARG B 1 188 ? 121.865 147.928 176.298 1.00 7.73 169 ARG B CA 1
ATOM 4248 C C . ARG B 1 188 ? 121.777 147.791 174.786 1.00 7.73 169 ARG B C 1
ATOM 4249 O O . ARG B 1 188 ? 121.482 146.699 174.275 1.00 7.73 169 ARG B O 1
ATOM 4257 N N . TYR B 1 189 ? 122.149 148.844 174.055 1.00 4.51 170 TYR B N 1
ATOM 4258 C CA . TYR B 1 189 ? 122.221 148.715 172.606 1.00 4.51 170 TYR B CA 1
ATOM 4259 C C . TYR B 1 189 ? 123.407 147.853 172.206 1.00 4.51 170 TYR B C 1
ATOM 4260 O O . TYR B 1 189 ? 123.297 147.047 171.279 1.00 4.51 170 TYR B O 1
ATOM 4269 N N . LEU B 1 190 ? 124.563 148.039 172.848 1.00 4.38 171 LEU B N 1
ATOM 4270 C CA . LEU B 1 190 ? 125.729 147.258 172.461 1.00 4.38 171 LEU B CA 1
ATOM 4271 C C . LEU B 1 190 ? 125.521 145.784 172.782 1.00 4.38 171 LEU B C 1
ATOM 4272 O O . LEU B 1 190 ? 125.979 144.918 172.029 1.00 4.38 171 LEU B O 1
ATOM 4277 N N . SER B 1 191 ? 124.675 145.489 173.771 1.00 3.23 172 SER B N 1
ATOM 4278 C CA . SER B 1 191 ? 124.366 144.102 174.093 1.00 3.23 172 SER B CA 1
ATOM 4279 C C . SER B 1 191 ? 123.373 143.521 173.098 1.00 3.23 172 SER B C 1
ATOM 4280 O O . SER B 1 191 ? 123.543 142.382 172.646 1.00 3.23 172 SER B O 1
ATOM 4283 N N . ALA B 1 192 ? 122.336 144.284 172.740 1.00 3.41 173 ALA B N 1
ATOM 4284 C CA . ALA B 1 192 ? 121.373 143.774 171.769 1.00 3.41 173 ALA B CA 1
ATOM 4285 C C . ALA B 1 192 ? 122.034 143.587 170.406 1.00 3.41 173 ALA B C 1
ATOM 4286 O O . ALA B 1 192 ? 121.775 142.594 169.715 1.00 3.41 173 ALA B O 1
ATOM 4288 N N . PHE B 1 193 ? 122.892 144.530 170.009 1.00 2.46 174 PHE B N 1
ATOM 4289 C CA . PHE B 1 193 ? 123.604 144.420 168.742 1.00 2.46 174 PHE B CA 1
ATOM 4290 C C . PHE B 1 193 ? 124.591 143.259 168.760 1.00 2.46 174 PHE B C 1
ATOM 4291 O O . PHE B 1 193 ? 124.748 142.559 167.754 1.00 2.46 174 PHE B O 1
ATOM 4299 N N . TYR B 1 194 ? 125.256 143.030 169.896 1.00 0.00 175 TYR B N 1
ATOM 4300 C CA . TYR B 1 194 ? 126.134 141.873 170.017 1.00 0.00 175 TYR B CA 1
ATOM 4301 C C . TYR B 1 194 ? 125.352 140.573 169.866 1.00 0.00 175 TYR B C 1
ATOM 4302 O O . TYR B 1 194 ? 125.779 139.664 169.142 1.00 0.00 175 TYR B O 1
ATOM 4311 N N . TRP B 1 195 ? 124.187 140.483 170.515 1.00 2.86 176 TRP B N 1
ATOM 4312 C CA . TRP B 1 195 ? 123.364 139.283 170.398 1.00 2.86 176 TRP B CA 1
ATOM 4313 C C . TRP B 1 195 ? 122.893 139.061 168.965 1.00 2.86 176 TRP B C 1
ATOM 4314 O O . TRP B 1 195 ? 122.946 137.934 168.456 1.00 2.86 176 TRP B O 1
ATOM 4325 N N . THR B 1 196 ? 122.436 140.121 168.291 1.00 14.62 177 THR B N 1
ATOM 4326 C CA . THR B 1 196 ? 121.916 139.926 166.940 1.00 14.62 177 THR B CA 1
ATOM 4327 C C . THR B 1 196 ? 123.029 139.625 165.942 1.00 14.62 177 THR B C 1
ATOM 4328 O O . THR B 1 196 ? 122.811 138.853 165.005 1.00 14.62 177 THR B O 1
ATOM 4332 N N . ILE B 1 197 ? 124.225 140.192 166.122 1.00 3.91 178 ILE B N 1
ATOM 4333 C CA . ILE B 1 197 ? 125.331 139.848 165.233 1.00 3.91 178 ILE B CA 1
ATOM 4334 C C . ILE B 1 197 ? 125.782 138.412 165.477 1.00 3.91 178 ILE B C 1
ATOM 4335 O O . ILE B 1 197 ? 126.112 137.684 164.533 1.00 3.91 178 ILE B O 1
ATOM 4340 N N . THR B 1 198 ? 125.785 137.973 166.739 1.00 2.99 179 THR B N 1
ATOM 4341 C CA . THR B 1 198 ? 126.132 136.587 167.038 1.00 2.99 179 THR B CA 1
ATOM 4342 C C . THR B 1 198 ? 125.114 135.618 166.441 1.00 2.99 179 THR B C 1
ATOM 4343 O O . THR B 1 198 ? 125.478 134.533 165.977 1.00 2.99 179 THR B O 1
ATOM 4347 N N . THR B 1 199 ? 123.833 135.996 166.447 1.00 14.62 180 THR B N 1
ATOM 4348 C CA . THR B 1 199 ? 122.801 135.124 165.892 1.00 14.62 180 THR B CA 1
ATOM 4349 C C . THR B 1 199 ? 122.825 135.109 164.365 1.00 14.62 180 THR B C 1
ATOM 4350 O O . THR B 1 199 ? 122.708 134.043 163.751 1.00 14.62 180 THR B O 1
ATOM 4354 N N . LEU B 1 200 ? 122.982 136.277 163.733 1.00 3.57 181 LEU B N 1
ATOM 4355 C CA . LEU B 1 200 ? 122.879 136.362 162.278 1.00 3.57 181 LEU B CA 1
ATOM 4356 C C . LEU B 1 200 ? 124.041 135.667 161.579 1.00 3.57 181 LEU B C 1
ATOM 4357 O O . LEU B 1 200 ? 123.870 135.135 160.478 1.00 3.57 181 LEU B O 1
ATOM 4362 N N . THR B 1 201 ? 125.222 135.659 162.195 1.00 2.62 182 THR B N 1
ATOM 4363 C CA . THR B 1 201 ? 126.403 135.036 161.610 1.00 2.62 182 THR B CA 1
ATOM 4364 C C . THR B 1 201 ? 126.471 133.535 161.861 1.00 2.62 182 THR B C 1
ATOM 4365 O O . THR B 1 201 ? 127.432 132.898 161.413 1.00 2.62 182 THR B O 1
ATOM 4369 N N . THR B 1 202 ? 125.485 132.970 162.566 1.00 2.64 183 THR B N 1
ATOM 4370 C CA . THR B 1 202 ? 125.441 131.551 162.936 1.00 2.64 183 THR B CA 1
ATOM 4371 C C . THR B 1 202 ? 126.654 131.139 163.767 1.00 2.64 183 THR B C 1
ATOM 4372 O O . THR B 1 202 ? 127.104 129.996 163.701 1.00 2.64 183 THR B O 1
ATOM 4376 N N . ILE B 1 203 ? 127.184 132.064 164.559 1.00 0.14 184 ILE B N 1
ATOM 4377 C CA . ILE B 1 203 ? 128.282 131.756 165.469 1.00 0.14 184 ILE B CA 1
ATOM 4378 C C . ILE B 1 203 ? 127.763 131.206 166.791 1.00 0.14 184 ILE B C 1
ATOM 4379 O O . ILE B 1 203 ? 128.206 130.150 167.249 1.00 0.14 184 ILE B O 1
ATOM 4384 N N . GLY B 1 204 ? 126.813 131.903 167.412 1.00 2.45 185 GLY B N 1
ATOM 4385 C CA . GLY B 1 204 ? 126.114 131.394 168.578 1.00 2.45 185 GLY B CA 1
ATOM 4386 C C . GLY B 1 204 ? 126.971 131.102 169.791 1.00 2.45 185 GLY B C 1
ATOM 4387 O O . GLY B 1 204 ? 127.121 129.941 170.180 1.00 2.45 185 GLY B O 1
ATOM 4388 N N . TYR B 1 205 ? 127.540 132.149 170.396 1.00 14.62 186 TYR B N 1
ATOM 4389 C CA . TYR B 1 205 ? 128.338 131.975 171.606 1.00 14.62 186 TYR B CA 1
ATOM 4390 C C . TYR B 1 205 ? 127.511 131.378 172.738 1.00 14.62 186 TYR B C 1
ATOM 4391 O O . TYR B 1 205 ? 127.970 130.469 173.438 1.00 14.62 186 TYR B O 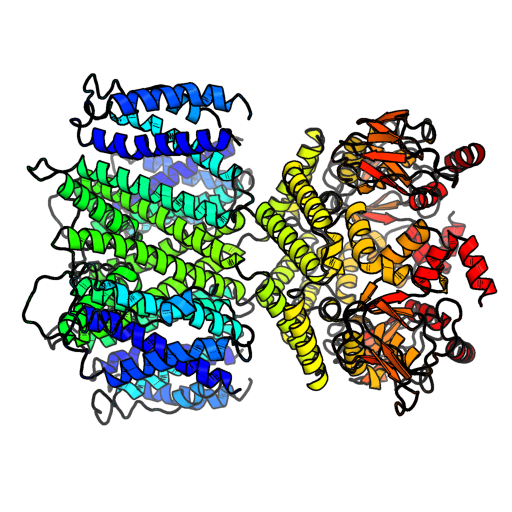1
ATOM 4400 N N . GLY B 1 206 ? 126.290 131.871 172.932 1.00 5.64 187 GLY B N 1
ATOM 4401 C CA . GLY B 1 206 ? 125.423 131.347 173.963 1.00 5.64 187 GLY B CA 1
ATOM 4402 C C . GLY B 1 206 ? 125.459 132.077 175.288 1.00 5.64 187 GLY B C 1
ATOM 4403 O O . GLY B 1 206 ? 124.793 131.639 176.232 1.00 5.64 187 GLY B O 1
ATOM 4404 N N . ASP B 1 207 ? 126.228 133.160 175.401 1.00 6.10 188 ASP B N 1
ATOM 4405 C CA . ASP B 1 207 ? 126.263 133.904 176.655 1.00 6.10 188 ASP B CA 1
ATOM 4406 C C . ASP B 1 207 ? 125.002 134.741 176.847 1.00 6.10 188 ASP B C 1
ATOM 4407 O O . ASP B 1 207 ? 124.585 134.971 177.987 1.00 6.10 188 ASP B O 1
ATOM 4412 N N . ILE B 1 208 ? 124.389 135.196 175.757 1.00 3.62 189 ILE B N 1
ATOM 4413 C CA . ILE B 1 208 ? 123.110 135.898 175.783 1.00 3.62 189 ILE B CA 1
ATOM 4414 C C . ILE B 1 208 ? 122.073 134.994 175.130 1.00 3.62 189 ILE B C 1
ATOM 4415 O O . ILE B 1 208 ? 122.177 134.684 173.936 1.00 3.62 189 ILE B O 1
ATOM 4420 N N . THR B 1 209 ? 121.078 134.570 175.901 1.00 5.23 190 THR B N 1
ATOM 4421 C CA . THR B 1 209 ? 120.087 133.607 175.445 1.00 5.23 190 THR B CA 1
ATOM 4422 C C . THR B 1 209 ? 118.699 134.030 175.902 1.00 5.23 190 THR B C 1
ATOM 4423 O O . THR B 1 209 ? 118.558 134.834 176.830 1.00 5.23 190 THR B O 1
ATOM 4427 N N . PRO B 1 210 ? 117.653 133.520 175.244 1.00 7.30 191 PRO B N 1
ATOM 4428 C CA . PRO B 1 210 ? 116.278 133.779 175.686 1.00 7.30 191 PRO B CA 1
ATOM 4429 C C . PRO B 1 210 ? 115.996 133.348 177.118 1.00 7.30 191 PRO B C 1
ATOM 4430 O O . PRO B 1 210 ? 116.575 132.389 177.632 1.00 7.30 191 PRO B O 1
ATOM 4434 N N . SER B 1 211 ? 115.084 134.080 177.757 1.00 10.65 192 SER B N 1
ATOM 4435 C CA . SER B 1 211 ? 114.675 133.796 179.126 1.00 10.65 192 SER B CA 1
ATOM 4436 C C . SER B 1 211 ? 113.167 133.665 179.288 1.00 10.65 192 SER B C 1
ATOM 4437 O O . SER B 1 211 ? 112.726 133.033 180.254 1.00 10.65 192 SER B O 1
ATOM 4440 N N . THR B 1 212 ? 112.371 134.234 178.387 1.00 8.48 193 THR B N 1
ATOM 4441 C CA . THR B 1 212 ? 110.918 134.214 178.415 1.00 8.48 193 THR B CA 1
ATOM 4442 C C . THR B 1 212 ? 110.394 133.565 177.137 1.00 8.48 193 THR B C 1
ATOM 4443 O O . THR B 1 212 ? 111.114 133.492 176.135 1.00 8.48 193 THR B O 1
ATOM 4447 N N . PRO B 1 213 ? 109.154 133.055 177.143 1.00 8.28 194 PRO B N 1
ATOM 4448 C CA . PRO B 1 213 ? 108.608 132.459 175.907 1.00 8.28 194 PRO B CA 1
ATOM 4449 C C . PRO B 1 213 ? 108.548 133.417 174.725 1.00 8.28 194 PRO B C 1
ATOM 4450 O O . PRO B 1 213 ? 108.788 133.001 173.582 1.00 8.28 194 PRO B O 1
ATOM 4454 N N . THR B 1 214 ? 108.238 134.695 174.968 1.00 7.18 195 THR B N 1
ATOM 4455 C CA . THR B 1 214 ? 108.252 135.682 173.893 1.00 7.18 195 THR B CA 1
ATOM 4456 C C . THR B 1 214 ? 109.658 135.876 173.342 1.00 7.18 195 THR B C 1
ATOM 4457 O O . THR B 1 214 ? 109.848 135.980 172.122 1.00 7.18 195 THR B O 1
ATOM 4461 N N . GLN B 1 215 ? 110.657 135.912 174.230 1.00 5.12 196 GLN B N 1
ATOM 4462 C CA . GLN B 1 215 ? 112.046 135.966 173.791 1.00 5.12 196 GLN B CA 1
ATOM 4463 C C . GLN B 1 215 ? 112.399 134.746 172.954 1.00 5.12 196 GLN B C 1
ATOM 4464 O O . GLN B 1 215 ? 113.113 134.858 171.953 1.00 5.12 196 GLN B O 1
ATOM 4470 N N . THR B 1 216 ? 111.897 133.573 173.346 1.00 2.89 197 THR B N 1
ATOM 4471 C CA . THR B 1 216 ? 112.194 132.349 172.609 1.00 2.89 197 THR B CA 1
ATOM 4472 C C . THR B 1 216 ? 111.586 132.374 171.210 1.00 2.89 197 THR B C 1
ATOM 4473 O O . THR B 1 216 ? 112.244 131.987 170.238 1.00 2.89 197 THR B O 1
ATOM 4477 N N . VAL B 1 217 ? 110.335 132.827 171.087 1.00 2.26 198 VAL B N 1
ATOM 4478 C CA . VAL B 1 217 ? 109.700 132.912 169.771 1.00 2.26 198 VAL B CA 1
ATOM 4479 C C . VAL B 1 217 ? 110.425 133.922 168.888 1.00 2.26 198 VAL B C 1
ATOM 4480 O O . VAL B 1 217 ? 110.702 133.657 167.705 1.00 2.26 198 VAL B O 1
ATOM 4484 N N . TYR B 1 218 ? 110.757 135.088 169.452 1.00 0.90 199 TYR B N 1
ATOM 4485 C CA . TYR B 1 218 ? 111.506 136.094 168.707 1.00 0.90 199 TYR B CA 1
ATOM 4486 C C . TYR B 1 218 ? 112.853 135.551 168.248 1.00 0.90 199 TYR B C 1
ATOM 4487 O O . TYR B 1 218 ? 113.265 135.776 167.105 1.00 0.90 199 TYR B O 1
ATOM 4496 N N . THR B 1 219 ? 113.541 134.815 169.121 1.00 1.98 200 THR B N 1
ATOM 4497 C CA . THR B 1 219 ? 114.835 134.244 168.775 1.00 1.98 200 THR B CA 1
ATOM 4498 C C . THR B 1 219 ? 114.710 133.186 167.688 1.00 1.98 200 THR B C 1
ATOM 4499 O O . THR B 1 219 ? 115.572 133.100 166.813 1.00 1.98 200 THR B O 1
ATOM 4503 N N . ILE B 1 220 ? 113.657 132.366 167.728 1.00 1.75 201 ILE B N 1
ATOM 4504 C CA . ILE B 1 220 ? 113.453 131.372 166.674 1.00 1.75 201 ILE B CA 1
ATOM 4505 C C . ILE B 1 220 ? 113.275 132.063 165.326 1.00 1.75 201 ILE B C 1
ATOM 4506 O O . ILE B 1 220 ? 113.883 131.675 164.314 1.00 1.75 201 ILE B O 1
ATOM 4511 N N . VAL B 1 221 ? 112.456 133.119 165.304 1.00 0.99 202 VAL B N 1
ATOM 4512 C CA . VAL B 1 221 ? 112.249 133.873 164.067 1.00 0.99 202 VAL B CA 1
ATOM 4513 C C . VAL B 1 221 ? 113.567 134.470 163.578 1.00 0.99 202 VAL B C 1
ATOM 4514 O O . VAL B 1 221 ? 113.911 134.376 162.392 1.00 0.99 202 VAL B O 1
ATOM 4518 N N . ILE B 1 222 ? 114.333 135.072 164.493 1.00 1.10 203 ILE B N 1
ATOM 4519 C CA . ILE B 1 222 ? 115.586 135.719 164.114 1.00 1.10 203 ILE B CA 1
ATOM 4520 C C . ILE B 1 222 ? 116.607 134.690 163.637 1.00 1.10 203 ILE B C 1
ATOM 4521 O O . ILE B 1 222 ? 117.385 134.957 162.719 1.00 1.10 203 ILE B O 1
ATOM 4526 N N . GLU B 1 223 ? 116.616 133.499 164.239 1.00 1.64 204 GLU B N 1
ATOM 4527 C CA . GLU B 1 223 ? 117.501 132.434 163.779 1.00 1.64 204 GLU B CA 1
ATOM 4528 C C . GLU B 1 223 ? 117.162 132.017 162.356 1.00 1.64 204 GLU B C 1
ATOM 4529 O O . GLU B 1 223 ? 118.060 131.806 161.529 1.00 1.64 204 GLU B O 1
ATOM 4535 N N . LEU B 1 224 ? 115.866 131.901 162.049 1.00 1.26 205 LEU B N 1
ATOM 4536 C CA . LEU B 1 224 ? 115.464 131.550 160.689 1.00 1.26 205 LEU B CA 1
ATOM 4537 C C . LEU B 1 224 ? 115.894 132.622 159.689 1.00 1.26 205 LEU B C 1
ATOM 4538 O O . LEU B 1 224 ? 116.480 132.311 158.640 1.00 1.26 205 LEU B O 1
ATOM 4543 N N . LEU B 1 225 ? 115.632 133.897 160.005 1.00 2.84 206 LEU B N 1
ATOM 4544 C CA . LEU B 1 225 ? 116.039 134.956 159.081 1.00 2.84 206 LEU B CA 1
ATOM 4545 C C . LEU B 1 225 ? 117.556 135.072 158.977 1.00 2.84 206 LEU B C 1
ATOM 4546 O O . LEU B 1 225 ? 118.071 135.409 157.908 1.00 2.84 206 LEU B O 1
ATOM 4551 N N . GLY B 1 226 ? 118.283 134.795 160.059 1.00 2.87 207 GLY B N 1
ATOM 4552 C CA . GLY B 1 226 ? 119.733 134.832 159.997 1.00 2.87 207 GLY B CA 1
ATOM 4553 C C . GLY B 1 226 ? 120.303 133.735 159.122 1.00 2.87 207 GLY B C 1
ATOM 4554 O O . GLY B 1 226 ? 121.238 133.970 158.351 1.00 2.87 207 GLY B O 1
ATOM 4555 N N . ALA B 1 227 ? 119.750 132.524 159.228 1.00 3.95 208 ALA B N 1
ATOM 4556 C CA . ALA B 1 227 ? 120.163 131.449 158.333 1.00 3.95 208 ALA B CA 1
ATOM 4557 C C . ALA B 1 227 ? 119.871 131.805 156.881 1.00 3.95 208 ALA B C 1
ATOM 4558 O O . ALA B 1 227 ? 120.717 131.596 156.001 1.00 3.95 208 ALA B O 1
ATOM 4560 N N . ALA B 1 228 ? 118.690 132.376 156.617 1.00 6.45 209 ALA B N 1
ATOM 4561 C CA . ALA B 1 228 ? 118.351 132.774 155.252 1.00 6.45 209 ALA B CA 1
ATOM 4562 C C . ALA B 1 228 ? 119.298 133.850 154.727 1.00 6.45 209 ALA B C 1
ATOM 4563 O O . ALA B 1 228 ? 119.765 133.773 153.584 1.00 6.45 209 ALA B O 1
ATOM 4565 N N . MET B 1 229 ? 119.609 134.852 155.554 1.00 6.50 210 MET B N 1
ATOM 4566 C CA . MET B 1 229 ? 120.460 135.951 155.106 1.00 6.50 210 MET B CA 1
ATOM 4567 C C . MET B 1 229 ? 121.900 135.496 154.901 1.00 6.50 210 MET B C 1
ATOM 4568 O O . MET B 1 229 ? 122.563 135.932 153.951 1.00 6.50 210 MET B O 1
ATOM 4573 N N . TYR B 1 230 ? 122.403 134.619 155.773 1.00 5.37 211 TYR B N 1
ATOM 4574 C CA . TYR B 1 230 ? 123.752 134.098 155.581 1.00 5.37 211 TYR B CA 1
ATOM 4575 C C . TYR B 1 230 ? 123.833 133.225 154.335 1.00 5.37 211 TYR B C 1
ATOM 4576 O O . TYR B 1 230 ? 124.824 133.283 153.595 1.00 5.37 211 TYR B O 1
ATOM 4585 N N . GLY B 1 231 ? 122.801 132.415 154.080 1.00 7.07 212 GLY B N 1
ATOM 4586 C CA . GLY B 1 231 ? 122.765 131.659 152.839 1.00 7.07 212 GLY B CA 1
ATOM 4587 C C . GLY B 1 231 ? 122.733 132.554 151.615 1.00 7.07 212 GLY B C 1
ATOM 4588 O O . GLY B 1 231 ? 123.391 132.270 150.611 1.00 7.07 212 GLY B O 1
ATOM 4589 N N . LEU B 1 232 ? 121.981 133.656 151.690 1.00 7.96 213 LEU B N 1
ATOM 4590 C CA . LEU B 1 232 ? 121.949 134.618 150.592 1.00 7.96 213 LEU B CA 1
ATOM 4591 C C . LEU B 1 232 ? 123.318 135.246 150.358 1.00 7.96 213 LEU B C 1
ATOM 4592 O O . LEU B 1 232 ? 123.745 135.412 149.210 1.00 7.96 213 LEU B O 1
ATOM 4597 N N . VAL B 1 233 ? 124.015 135.608 151.439 1.00 6.73 214 VAL B N 1
ATOM 4598 C CA . VAL B 1 233 ? 125.348 136.194 151.311 1.00 6.73 214 VAL B CA 1
ATOM 4599 C C . VAL B 1 233 ? 126.314 135.199 150.677 1.00 6.73 214 VAL B C 1
ATOM 4600 O O . VAL B 1 233 ? 127.097 135.552 149.784 1.00 6.73 214 VAL B O 1
ATOM 4604 N N . ILE B 1 234 ? 126.269 133.941 151.122 1.00 7.31 215 ILE B N 1
ATOM 4605 C CA . ILE B 1 234 ? 127.166 132.925 150.572 1.00 7.31 215 ILE B CA 1
ATOM 4606 C C . ILE B 1 234 ? 126.862 132.679 149.098 1.00 7.31 215 ILE B C 1
ATOM 4607 O O . ILE B 1 234 ? 127.778 132.532 148.278 1.00 7.31 215 ILE B O 1
ATOM 4612 N N . GLY B 1 235 ? 125.577 132.646 148.733 1.00 10.51 216 GLY B N 1
ATOM 4613 C CA . GLY B 1 235 ? 125.219 132.483 147.334 1.00 10.51 216 GLY B CA 1
ATOM 4614 C C . GLY B 1 235 ? 125.676 133.642 146.468 1.00 10.51 216 GLY B C 1
ATOM 4615 O O . GLY B 1 235 ? 126.172 133.441 145.355 1.00 10.51 216 GLY B O 1
ATOM 4616 N N . ASN B 1 236 ? 125.527 134.871 146.973 1.00 10.16 217 ASN B N 1
ATOM 4617 C CA . ASN B 1 236 ? 126.011 136.040 146.244 1.00 10.16 217 ASN B CA 1
ATOM 4618 C C . ASN B 1 236 ? 127.520 135.987 146.049 1.00 10.16 217 ASN B C 1
ATOM 4619 O O . ASN B 1 236 ? 128.023 136.289 144.961 1.00 10.16 217 ASN B O 1
ATOM 4624 N N . ILE B 1 237 ? 128.261 135.605 147.093 1.00 9.01 218 ILE B N 1
ATOM 4625 C CA . ILE B 1 237 ? 129.716 135.537 146.985 1.00 9.01 218 ILE B CA 1
ATOM 4626 C C . ILE B 1 237 ? 130.133 134.455 145.994 1.00 9.01 218 ILE B C 1
ATOM 4627 O O . ILE B 1 237 ? 131.040 134.661 145.174 1.00 9.01 218 ILE B O 1
ATOM 4632 N N . ALA B 1 238 ? 129.477 133.291 146.042 1.00 10.50 219 ALA B N 1
ATOM 4633 C CA . ALA B 1 238 ? 129.806 132.216 145.110 1.00 10.50 219 ALA B CA 1
ATOM 4634 C C . ALA B 1 238 ? 129.511 132.620 143.671 1.00 10.50 219 ALA B C 1
ATOM 4635 O O . ALA B 1 238 ? 130.300 132.329 142.762 1.00 10.50 219 ALA B O 1
ATOM 4637 N N . SER B 1 239 ? 128.387 133.309 143.447 1.00 12.50 220 SER B N 1
ATOM 4638 C CA . SER B 1 239 ? 128.073 133.792 142.107 1.00 12.50 220 SER B CA 1
ATOM 4639 C C . SER B 1 239 ? 129.093 134.821 141.639 1.00 12.50 220 SER B C 1
ATOM 4640 O O . SER B 1 239 ? 129.513 134.803 140.478 1.00 12.50 220 SER B O 1
ATOM 4643 N N . LEU B 1 240 ? 129.509 135.723 142.533 1.00 13.51 221 LEU B N 1
ATOM 4644 C CA . LEU B 1 240 ? 130.489 136.738 142.161 1.00 13.51 221 LEU B CA 1
ATOM 4645 C C . LEU B 1 240 ? 131.827 136.104 141.803 1.00 13.51 221 LEU B C 1
ATOM 4646 O O . LEU B 1 240 ? 132.515 136.560 140.883 1.00 13.51 221 LEU B O 1
ATOM 4651 N N . VAL B 1 241 ? 132.211 135.050 142.522 1.00 13.87 222 VAL B N 1
ATOM 4652 C CA . VAL B 1 241 ? 133.528 134.458 142.316 1.00 13.87 222 VAL B CA 1
ATOM 4653 C C . VAL B 1 241 ? 133.543 133.527 141.103 1.00 13.87 222 VAL B C 1
ATOM 4654 O O . VAL B 1 241 ? 134.566 133.419 140.414 1.00 13.87 222 VAL B O 1
ATOM 4658 N N . SER B 1 242 ? 132.414 132.883 140.787 1.00 15.59 223 SER B N 1
ATOM 4659 C CA . SER B 1 242 ? 132.374 131.970 139.644 1.00 15.59 223 SER B CA 1
ATOM 4660 C C . SER B 1 242 ? 132.653 132.680 138.320 1.00 15.59 223 SER B C 1
ATOM 4661 O O . SER B 1 242 ? 133.297 132.110 137.430 1.00 15.59 223 SER B O 1
ATOM 4664 N N . LYS B 1 243 ? 132.184 133.915 138.167 1.00 15.20 224 LYS B N 1
ATOM 4665 C CA . LYS B 1 243 ? 132.298 134.648 136.909 1.00 15.20 224 LYS B CA 1
ATOM 4666 C C . LYS B 1 243 ? 133.534 135.541 136.830 1.00 15.20 224 LYS B C 1
ATOM 4667 O O . LYS B 1 243 ? 133.594 136.407 135.951 1.00 15.20 224 LYS B O 1
ATOM 4673 N N . LEU B 1 244 ? 134.512 135.365 137.720 1.00 16.13 225 LEU B N 1
ATOM 4674 C CA . LEU B 1 244 ? 135.659 136.269 137.748 1.00 16.13 225 LEU B CA 1
ATOM 4675 C C . LEU B 1 244 ? 136.599 136.053 136.562 1.00 16.13 225 LEU B C 1
ATOM 4676 O O . LEU B 1 244 ? 136.767 136.948 135.724 1.00 16.13 225 LEU B O 1
ATOM 4681 N N . ASP B 1 245 ? 137.220 134.881 136.464 1.00 18.58 226 ASP B N 1
ATOM 4682 C CA . ASP B 1 245 ? 138.242 134.629 135.445 1.00 18.58 226 ASP B CA 1
ATOM 4683 C C . ASP B 1 245 ? 137.678 133.767 134.318 1.00 18.58 226 ASP B C 1
ATOM 4684 O O . ASP B 1 245 ? 138.100 132.630 134.097 1.00 18.58 226 ASP B O 1
ATOM 4689 N N . ALA B 1 246 ? 136.705 134.327 133.598 1.00 14.78 227 ALA B N 1
ATOM 4690 C CA . ALA B 1 246 ? 136.013 133.572 132.557 1.00 14.78 227 ALA B CA 1
ATOM 4691 C C . ALA B 1 246 ? 136.909 133.324 131.346 1.00 14.78 227 ALA B C 1
ATOM 4692 O O . ALA B 1 246 ? 136.994 132.196 130.842 1.00 14.78 227 ALA B O 1
ATOM 4694 N N . ALA B 1 247 ? 137.587 134.371 130.862 1.00 14.89 228 ALA B N 1
ATOM 4695 C CA . ALA B 1 247 ? 138.421 134.242 129.669 1.00 14.89 228 ALA B CA 1
ATOM 4696 C C . ALA B 1 247 ? 139.631 133.348 129.913 1.00 14.89 228 ALA B C 1
ATOM 4697 O O . ALA B 1 247 ? 140.002 132.550 129.041 1.00 14.89 228 ALA B O 1
ATOM 4699 N N . LYS B 1 248 ? 140.263 133.470 131.081 1.00 14.76 229 LYS B N 1
ATOM 4700 C CA . LYS B 1 248 ? 141.403 132.616 131.396 1.00 14.76 229 LYS B CA 1
ATOM 4701 C C . LYS B 1 248 ? 140.988 131.153 131.455 1.00 14.76 229 LYS B C 1
ATOM 4702 O O . LYS B 1 248 ? 141.701 130.277 130.955 1.00 14.76 229 LYS B O 1
ATOM 4708 N N . LEU B 1 249 ? 139.831 130.871 132.055 1.00 13.52 230 LEU B N 1
ATOM 4709 C CA . LEU B 1 249 ? 139.352 129.496 132.126 1.00 13.52 230 LEU B CA 1
ATOM 4710 C C . LEU B 1 249 ? 138.996 128.960 130.745 1.00 13.52 230 LEU B C 1
ATOM 4711 O O . LEU B 1 249 ? 139.290 127.801 130.433 1.00 13.52 230 LEU B O 1
ATOM 4716 N N . LEU B 1 250 ? 138.378 129.791 129.901 1.00 13.43 231 LEU B N 1
ATOM 4717 C CA . LEU B 1 250 ? 138.066 129.362 128.539 1.00 13.43 231 LEU B CA 1
ATOM 4718 C C . LEU B 1 250 ? 139.337 129.033 127.761 1.00 13.43 231 LEU B C 1
ATOM 4719 O O . LEU B 1 250 ? 139.414 128.001 127.080 1.00 13.43 231 LEU B O 1
ATOM 4724 N N . HIS B 1 251 ? 140.352 129.896 127.864 1.00 10.88 232 HIS B N 1
ATOM 4725 C CA . HIS B 1 251 ? 141.614 129.634 127.181 1.00 10.88 232 HIS B CA 1
ATOM 4726 C C . HIS B 1 251 ? 142.278 128.374 127.721 1.00 10.88 232 HIS B C 1
ATOM 4727 O O . HIS B 1 251 ? 142.826 127.573 126.953 1.00 10.88 232 HIS B O 1
ATOM 4734 N N . ARG B 1 252 ? 142.246 128.186 129.046 1.00 15.07 233 ARG B N 1
ATOM 4735 C CA . ARG B 1 252 ? 142.842 126.998 129.648 1.00 15.07 233 ARG B CA 1
ATOM 4736 C C . ARG B 1 252 ? 142.146 125.729 129.168 1.00 15.07 233 ARG B C 1
ATOM 4737 O O . ARG B 1 252 ? 142.809 124.729 128.867 1.00 15.07 233 ARG B O 1
ATOM 4745 N N . GLU B 1 253 ? 140.817 125.769 129.028 1.00 17.48 234 GLU B N 1
ATOM 4746 C CA . GLU B 1 253 ? 140.094 124.581 128.578 1.00 17.48 234 GLU B CA 1
ATOM 4747 C C . GLU B 1 253 ? 140.367 124.305 127.107 1.00 17.48 234 GLU B C 1
ATOM 4748 O O . GLU B 1 253 ? 140.470 123.143 126.698 1.00 17.48 234 GLU B O 1
ATOM 4754 N N . ARG B 1 254 ? 140.506 125.360 126.302 1.00 15.15 235 ARG B N 1
ATOM 4755 C CA . ARG B 1 254 ? 140.854 125.170 124.898 1.00 15.15 235 ARG B CA 1
ATOM 4756 C C . ARG B 1 254 ? 142.237 124.540 124.759 1.00 15.15 235 ARG B C 1
ATOM 4757 O O . ARG B 1 254 ? 142.429 123.603 123.973 1.00 15.15 235 ARG B O 1
ATOM 4765 N N . VAL B 1 255 ? 143.212 125.040 125.524 1.00 12.74 236 VAL B N 1
ATOM 4766 C CA . VAL B 1 255 ? 144.561 124.476 125.478 1.00 12.74 236 VAL B CA 1
ATOM 4767 C C . VAL B 1 255 ? 144.562 123.024 125.949 1.00 12.74 236 VAL B C 1
ATOM 4768 O O . VAL B 1 255 ? 145.224 122.168 125.348 1.00 12.74 236 VAL B O 1
ATOM 4772 N N . GLU B 1 256 ? 143.798 122.713 127.000 1.00 17.44 237 GLU B N 1
ATOM 4773 C CA . GLU B 1 256 ? 143.745 121.336 127.489 1.00 17.44 237 GLU B CA 1
ATOM 4774 C C . GLU B 1 256 ? 143.119 120.406 126.457 1.00 17.44 237 GLU B C 1
ATOM 4775 O O . GLU B 1 256 ? 143.626 119.303 126.217 1.00 17.44 237 GLU B O 1
ATOM 4781 N N . ARG B 1 257 ? 142.010 120.826 125.846 1.00 13.74 238 ARG B N 1
ATOM 4782 C CA . ARG B 1 257 ? 141.350 119.999 124.840 1.00 13.74 238 ARG B CA 1
ATOM 4783 C C . ARG B 1 257 ? 142.251 119.767 123.631 1.00 13.74 238 ARG B C 1
ATOM 4784 O O . ARG B 1 257 ? 142.366 118.637 123.137 1.00 13.74 238 ARG B O 1
ATOM 4792 N N . VAL B 1 258 ? 142.908 120.825 123.143 1.00 13.46 239 VAL B N 1
ATOM 4793 C CA . VAL B 1 258 ? 143.805 120.681 121.999 1.00 13.46 239 VAL B CA 1
ATOM 4794 C C . VAL B 1 258 ? 144.970 119.757 122.342 1.00 13.46 239 VAL B C 1
ATOM 4795 O O . VAL B 1 258 ? 145.343 118.885 121.545 1.00 13.46 239 VAL B O 1
ATOM 4799 N N . THR B 1 259 ? 145.558 119.926 123.532 1.00 14.73 240 THR B N 1
ATOM 4800 C CA . THR B 1 259 ? 146.691 119.094 123.925 1.00 14.73 240 THR B CA 1
ATOM 4801 C C . THR B 1 259 ? 146.282 117.632 124.061 1.00 14.73 240 THR B C 1
ATOM 4802 O O . THR B 1 259 ? 147.016 116.736 123.633 1.00 14.73 240 THR B O 1
ATOM 4806 N N . ALA B 1 260 ? 145.109 117.370 124.645 1.00 15.25 241 ALA B N 1
ATOM 4807 C CA . ALA B 1 260 ? 144.635 115.995 124.774 1.00 15.25 241 ALA B CA 1
ATOM 4808 C C . ALA B 1 260 ? 144.369 115.369 123.412 1.00 15.25 241 ALA B C 1
ATOM 4809 O O . ALA B 1 260 ? 144.717 114.201 123.174 1.00 15.25 241 ALA B O 1
ATOM 4811 N N . PHE B 1 261 ? 143.767 116.133 122.493 1.00 15.39 242 PHE B N 1
ATOM 4812 C CA . PHE B 1 261 ? 143.505 115.588 121.167 1.00 15.39 242 PHE B CA 1
ATOM 4813 C C . PHE B 1 261 ? 144.805 115.294 120.432 1.00 15.39 242 PHE B C 1
ATOM 4814 O O . PHE B 1 261 ? 144.907 114.284 119.726 1.00 15.39 242 PHE B O 1
ATOM 4822 N N . LEU B 1 262 ? 145.807 116.167 120.571 1.00 16.27 243 LEU B N 1
ATOM 4823 C CA . LEU B 1 262 ? 147.087 115.884 119.932 1.00 16.27 243 LEU B CA 1
ATOM 4824 C C . LEU B 1 262 ? 147.786 114.712 120.603 1.00 16.27 243 LEU B C 1
ATOM 4825 O O . LEU B 1 262 ? 148.561 114.000 119.955 1.00 16.27 243 LEU B O 1
ATOM 4830 N N . SER B 1 263 ? 147.538 114.510 121.900 1.00 16.21 244 SER B N 1
ATOM 4831 C CA . SER B 1 263 ? 148.089 113.350 122.587 1.00 16.21 244 SER B CA 1
ATOM 4832 C C . SER B 1 263 ? 147.513 112.068 122.009 1.00 16.21 244 SER B C 1
ATOM 4833 O O . SER B 1 263 ? 148.227 111.071 121.850 1.00 16.21 244 SER B O 1
ATOM 4836 N N . TYR B 1 264 ? 146.211 112.074 121.701 1.00 16.71 245 TYR B N 1
ATOM 4837 C CA . TYR B 1 264 ? 145.590 110.887 121.121 1.00 16.71 245 TYR B CA 1
ATOM 4838 C C . TYR B 1 264 ? 146.191 110.564 119.758 1.00 16.71 245 TYR B C 1
ATOM 4839 O O . TYR B 1 264 ? 146.454 109.397 119.445 1.00 16.71 245 TYR B O 1
ATOM 4848 N N . LYS B 1 265 ? 146.411 111.586 118.932 1.00 17.14 246 LYS B N 1
ATOM 4849 C CA . LYS B 1 265 ? 146.920 111.427 117.575 1.00 17.14 246 LYS B CA 1
ATOM 4850 C C . LYS B 1 265 ? 148.437 111.286 117.516 1.00 17.14 246 LYS B C 1
ATOM 4851 O O . LYS B 1 265 ? 148.986 111.240 116.409 1.00 17.14 246 LYS B O 1
ATOM 4857 N N . ARG B 1 266 ? 149.105 111.190 118.667 1.00 21.29 247 ARG B N 1
ATOM 4858 C CA . ARG B 1 266 ? 150.549 110.963 118.769 1.00 21.29 247 ARG B CA 1
ATOM 4859 C C . ARG B 1 266 ? 151.333 111.958 117.910 1.00 21.29 247 ARG B C 1
ATOM 4860 O O . ARG B 1 266 ? 152.053 111.598 116.977 1.00 21.29 247 ARG B O 1
ATOM 4868 N N . ILE B 1 267 ? 151.171 113.231 118.250 1.00 17.02 248 ILE B N 1
ATOM 4869 C CA . ILE B 1 267 ? 151.880 114.330 117.607 1.00 17.02 248 ILE B CA 1
ATOM 4870 C C . ILE B 1 267 ? 153.217 114.526 118.311 1.00 17.02 248 ILE B C 1
ATOM 4871 O O . ILE B 1 267 ? 153.317 114.374 119.534 1.00 17.02 248 ILE B O 1
ATOM 4876 N N . SER B 1 268 ? 154.252 114.850 117.534 1.00 16.53 249 SER B N 1
ATOM 4877 C CA . SER B 1 268 ? 155.593 114.994 118.080 1.00 16.53 249 SER B CA 1
ATOM 4878 C C . SER B 1 268 ? 155.652 116.164 119.063 1.00 16.53 249 SER B C 1
ATOM 4879 O O . SER B 1 268 ? 154.894 117.131 118.935 1.00 16.53 249 SER B O 1
ATOM 4882 N N . PRO B 1 269 ? 156.532 116.089 120.068 1.00 17.86 250 PRO B N 1
ATOM 4883 C CA . PRO B 1 269 ? 156.602 117.169 121.068 1.00 17.86 250 PRO B CA 1
ATOM 4884 C C . PRO B 1 269 ? 156.967 118.530 120.499 1.00 17.86 250 PRO B C 1
ATOM 4885 O O . PRO B 1 269 ? 156.617 119.548 121.107 1.00 17.86 250 PRO B O 1
ATOM 4889 N N . GLU B 1 270 ? 157.670 118.589 119.365 1.00 18.25 251 GLU B N 1
ATOM 4890 C CA . GLU B 1 270 ? 158.031 119.883 118.788 1.00 18.25 251 GLU B CA 1
ATOM 4891 C C . GLU B 1 270 ? 156.796 120.645 118.318 1.00 18.25 251 GLU B C 1
ATOM 4892 O O . GLU B 1 270 ? 156.665 121.850 118.572 1.00 18.25 251 GLU B O 1
ATOM 4898 N N . LEU B 1 271 ? 155.874 119.956 117.643 1.00 15.48 252 LEU B N 1
ATOM 4899 C CA . LEU B 1 271 ? 154.657 120.609 117.175 1.00 15.48 252 LEU B CA 1
ATOM 4900 C C . LEU B 1 271 ? 153.770 121.023 118.343 1.00 15.48 252 LEU B C 1
ATOM 4901 O O . LEU B 1 271 ? 153.156 122.095 118.315 1.00 15.48 252 LEU B O 1
ATOM 4906 N N . GLN B 1 272 ? 153.692 120.182 119.378 1.00 16.46 253 GLN B N 1
ATOM 4907 C CA . GLN B 1 272 ? 152.939 120.548 120.573 1.00 16.46 253 GLN B CA 1
ATOM 4908 C C . GLN B 1 272 ? 153.548 121.769 121.253 1.00 16.46 253 GLN B C 1
ATOM 4909 O O . GLN B 1 272 ? 152.823 122.646 121.730 1.00 16.46 253 GLN B O 1
ATOM 4915 N N . ARG B 1 273 ? 154.880 121.831 121.317 1.00 18.69 254 ARG B N 1
ATOM 4916 C CA . ARG B 1 273 ? 155.559 122.989 121.891 1.00 18.69 254 ARG B CA 1
ATOM 4917 C C . ARG B 1 273 ? 155.275 124.258 121.094 1.00 18.69 254 ARG B C 1
ATOM 4918 O O . ARG B 1 273 ? 155.031 125.325 121.672 1.00 18.69 254 ARG B O 1
ATOM 4926 N N . ARG B 1 274 ? 155.273 124.148 119.762 1.00 15.84 255 ARG B N 1
ATOM 4927 C CA . ARG B 1 274 ? 154.911 125.283 118.915 1.00 15.84 255 ARG B CA 1
ATOM 4928 C C . ARG B 1 274 ? 153.471 125.722 119.153 1.00 15.84 255 ARG B C 1
ATOM 4929 O O . ARG B 1 274 ? 153.176 126.921 119.212 1.00 15.84 255 ARG B O 1
ATOM 4937 N N . ILE B 1 275 ? 152.557 124.764 119.292 1.00 14.32 256 ILE B N 1
ATOM 4938 C CA . ILE B 1 275 ? 151.165 125.122 119.535 1.00 14.32 256 ILE B CA 1
ATOM 4939 C C . ILE B 1 275 ? 151.017 125.800 120.894 1.00 14.32 256 ILE B C 1
ATOM 4940 O O . ILE B 1 275 ? 150.256 126.765 121.039 1.00 14.32 256 ILE B O 1
ATOM 4945 N N . ILE B 1 276 ? 151.709 125.289 121.917 1.00 14.06 257 ILE B N 1
ATOM 4946 C CA . ILE B 1 276 ? 151.575 125.870 123.249 1.00 14.06 257 ILE B CA 1
ATOM 4947 C C . ILE B 1 276 ? 152.158 127.280 123.272 1.00 14.06 257 ILE B C 1
ATOM 4948 O O . ILE B 1 276 ? 151.599 128.188 123.902 1.00 14.06 257 ILE B O 1
ATOM 4953 N N . GLU B 1 277 ? 153.257 127.503 122.537 1.00 17.31 258 GLU B N 1
ATOM 4954 C CA . GLU B 1 277 ? 153.832 128.846 122.450 1.00 17.31 258 GLU B CA 1
ATOM 4955 C C . GLU B 1 277 ? 152.887 129.790 121.712 1.00 17.31 258 GLU B C 1
ATOM 4956 O O . GLU B 1 277 ? 152.751 130.961 122.091 1.00 17.31 258 GLU B O 1
ATOM 4962 N N . TYR B 1 278 ? 152.199 129.289 120.682 1.00 12.54 259 TYR B N 1
ATOM 4963 C CA . TYR B 1 278 ? 151.210 130.104 119.982 1.00 12.54 259 TYR B CA 1
ATOM 4964 C C . TYR B 1 278 ? 150.087 130.502 120.929 1.00 12.54 259 TYR B C 1
ATOM 4965 O O . TYR B 1 278 ? 149.718 131.678 121.010 1.00 12.54 259 TYR B O 1
ATOM 4974 N N . PHE B 1 279 ? 149.452 129.513 121.563 1.00 12.24 260 PHE B N 1
ATOM 4975 C CA . PHE B 1 279 ? 148.342 129.797 122.470 1.00 12.24 260 PHE B CA 1
ATOM 4976 C C . PHE B 1 279 ? 148.767 130.769 123.569 1.00 12.24 260 PHE B C 1
ATOM 4977 O O . PHE B 1 279 ? 148.000 131.663 123.955 1.00 12.24 260 PHE B O 1
ATOM 4985 N N . ASP B 1 280 ? 149.990 130.604 124.091 1.00 15.00 261 ASP B N 1
ATOM 4986 C CA . ASP B 1 280 ? 150.501 131.535 125.092 1.00 15.00 261 ASP B CA 1
ATOM 4987 C C . ASP B 1 280 ? 150.612 132.946 124.528 1.00 15.00 261 ASP B C 1
ATOM 4988 O O . ASP B 1 280 ? 150.240 133.913 125.199 1.00 15.00 261 ASP B O 1
ATOM 4993 N N . TYR B 1 281 ? 151.118 133.085 123.297 1.00 15.18 262 TYR B N 1
ATOM 4994 C CA . TYR B 1 281 ? 151.222 134.410 122.692 1.00 15.18 262 TYR B CA 1
ATOM 4995 C C . TYR B 1 281 ? 149.843 135.020 122.475 1.00 15.18 262 TYR B C 1
ATOM 4996 O O . TYR B 1 281 ? 149.655 136.233 122.645 1.00 15.18 262 TYR B O 1
ATOM 5005 N N . LEU B 1 282 ? 148.861 134.177 122.157 1.00 14.87 263 LEU B N 1
ATOM 5006 C CA . LEU B 1 282 ? 147.491 134.644 121.992 1.00 14.87 263 LEU B CA 1
ATOM 5007 C C . LEU B 1 282 ? 146.940 135.174 123.307 1.00 14.87 263 LEU B C 1
ATOM 5008 O O . LEU B 1 282 ? 146.243 136.195 123.331 1.00 14.87 263 LEU B O 1
ATOM 5013 N N . TRP B 1 283 ? 147.245 134.492 124.414 1.00 14.74 264 TRP B N 1
ATOM 5014 C CA . TRP B 1 283 ? 146.833 135.009 125.717 1.00 14.74 264 TRP B CA 1
ATOM 5015 C C . TRP B 1 283 ? 147.535 136.323 126.045 1.00 14.74 264 TRP B C 1
ATOM 5016 O O . TRP B 1 283 ? 146.895 137.280 126.496 1.00 14.74 264 TRP B O 1
ATOM 5027 N N . GLU B 1 284 ? 148.853 136.393 125.834 1.00 15.44 265 GLU B N 1
ATOM 5028 C CA . GLU B 1 284 ? 149.579 137.610 126.196 1.00 15.44 265 GLU B CA 1
ATOM 5029 C C . GLU B 1 284 ? 149.298 138.770 125.251 1.00 15.44 265 GLU B C 1
ATOM 5030 O O . GLU B 1 284 ? 149.752 139.886 125.525 1.00 15.44 265 GLU B O 1
ATOM 5036 N N . THR B 1 285 ? 148.569 138.549 124.157 1.00 16.18 266 THR B N 1
ATOM 5037 C CA . THR B 1 285 ? 148.245 139.632 123.237 1.00 16.18 266 THR B CA 1
ATOM 5038 C C . THR B 1 285 ? 146.768 140.002 123.274 1.00 16.18 266 THR B C 1
ATOM 5039 O O . THR B 1 285 ? 146.434 141.155 123.560 1.00 16.18 266 THR B O 1
ATOM 5043 N N . ARG B 1 286 ? 145.862 139.063 122.998 1.00 16.64 267 ARG B N 1
ATOM 5044 C CA . ARG B 1 286 ? 144.445 139.391 122.875 1.00 16.64 267 ARG B CA 1
ATOM 5045 C C . ARG B 1 286 ? 143.574 138.557 123.808 1.00 16.64 267 ARG B C 1
ATOM 5046 O O . ARG B 1 286 ? 142.377 138.399 123.550 1.00 16.64 267 ARG B O 1
ATOM 5054 N N . ARG B 1 287 ? 144.158 138.028 124.887 1.00 15.92 268 ARG B N 1
ATOM 5055 C CA . ARG B 1 287 ? 143.442 137.249 125.901 1.00 15.92 268 ARG B CA 1
ATOM 5056 C C . ARG B 1 287 ? 142.733 136.039 125.295 1.00 15.92 268 ARG B C 1
ATOM 5057 O O . ARG B 1 287 ? 141.665 135.635 125.760 1.00 15.92 268 ARG B O 1
ATOM 5065 N N . GLY B 1 288 ? 143.322 135.459 124.251 1.00 16.49 269 GLY B N 1
ATOM 5066 C CA . GLY B 1 288 ? 142.790 134.250 123.653 1.00 16.49 269 GLY B CA 1
ATOM 5067 C C . GLY B 1 288 ? 141.567 134.442 122.787 1.00 16.49 269 GLY B C 1
ATOM 5068 O O . GLY B 1 288 ? 140.698 133.565 122.752 1.00 16.49 269 GLY B O 1
ATOM 5069 N N . TYR B 1 289 ? 141.470 135.563 122.080 1.00 17.12 270 TYR B N 1
ATOM 5070 C CA . TYR B 1 289 ? 140.291 135.902 121.294 1.00 17.12 270 TYR B CA 1
ATOM 5071 C C . TYR B 1 289 ? 140.625 135.918 119.808 1.00 17.12 270 TYR B C 1
ATOM 5072 O O . TYR B 1 289 ? 141.609 136.542 119.395 1.00 17.12 270 TYR B O 1
ATOM 5081 N N . GLU B 1 290 ? 139.807 135.233 119.015 1.00 19.15 271 GLU B N 1
ATOM 5082 C CA . GLU B 1 290 ? 139.973 135.238 117.569 1.00 19.15 271 GLU B CA 1
ATOM 5083 C C . GLU B 1 290 ? 139.346 136.506 117.005 1.00 19.15 271 GLU B C 1
ATOM 5084 O O . GLU B 1 290 ? 138.282 136.943 117.455 1.00 19.15 271 GLU B O 1
ATOM 5090 N N . GLU B 1 291 ? 140.017 137.097 116.015 1.00 16.55 272 GLU B N 1
ATOM 5091 C CA . GLU B 1 291 ? 139.520 138.327 115.406 1.00 16.55 272 GLU B CA 1
ATOM 5092 C C . GLU B 1 291 ? 138.170 138.134 114.727 1.00 16.55 272 GLU B C 1
ATOM 5093 O O . GLU B 1 291 ? 137.302 139.005 114.814 1.00 16.55 272 GLU B O 1
ATOM 5099 N N . ARG B 1 292 ? 137.983 137.018 114.025 1.00 17.72 273 ARG B N 1
ATOM 5100 C CA . ARG B 1 292 ? 136.768 136.821 113.236 1.00 17.72 273 ARG B CA 1
ATOM 5101 C C . ARG B 1 292 ? 135.498 136.761 114.089 1.00 17.72 273 ARG B C 1
ATOM 5102 O O . ARG B 1 292 ? 134.496 137.401 113.754 1.00 17.72 273 ARG B O 1
ATOM 5110 N N . GLU B 1 293 ? 135.563 136.106 115.244 1.00 20.50 274 GLU B N 1
ATOM 5111 C CA . GLU B 1 293 ? 134.402 135.994 116.161 1.00 20.50 274 GLU B CA 1
ATOM 5112 C C . GLU B 1 293 ? 134.113 137.309 116.895 1.00 20.50 274 GLU B C 1
ATOM 5113 O O . GLU B 1 293 ? 132.930 137.542 117.180 1.00 20.50 274 GLU B O 1
ATOM 5119 N N . VAL B 1 294 ? 135.118 138.138 117.184 1.00 13.58 275 VAL B N 1
ATOM 5120 C CA . VAL B 1 294 ? 134.930 139.470 117.832 1.00 13.58 275 VAL B CA 1
ATOM 5121 C C . VAL B 1 294 ? 134.254 140.459 116.883 1.00 13.58 275 VAL B C 1
ATOM 5122 O O . VAL B 1 294 ? 133.414 141.232 117.352 1.00 13.58 275 VAL B O 1
ATOM 5126 N N . LEU B 1 295 ? 134.579 140.435 115.603 1.00 15.77 276 LEU B N 1
ATOM 5127 C CA . LEU B 1 295 ? 134.056 141.449 114.663 1.00 15.77 276 LEU B CA 1
ATOM 5128 C C . LEU B 1 295 ? 132.700 141.038 114.097 1.00 15.77 276 LEU B C 1
ATOM 5129 O O . LEU B 1 295 ? 132.132 141.839 113.354 1.00 15.77 276 LEU B O 1
ATOM 5134 N N . LYS B 1 296 ? 132.190 139.858 114.426 1.00 16.10 277 LYS B N 1
ATOM 5135 C CA . LYS B 1 296 ? 130.821 139.452 114.020 1.00 16.10 277 LYS B CA 1
ATOM 5136 C C . LYS B 1 296 ? 129.852 139.934 115.091 1.00 16.10 277 LYS B C 1
ATOM 5137 O O . LYS B 1 296 ? 128.654 139.664 114.973 1.00 16.10 277 LYS B O 1
ATOM 5143 N N . GLU B 1 297 ? 130.375 140.621 116.098 1.00 16.63 278 GLU B N 1
ATOM 5144 C CA . GLU B 1 297 ? 129.553 141.164 117.194 1.00 16.63 278 GLU B CA 1
ATOM 5145 C C . GLU B 1 297 ? 129.234 142.617 116.873 1.00 16.63 278 GLU B C 1
ATOM 5146 O O . GLU B 1 297 ? 128.660 143.286 117.743 1.00 16.63 278 GLU B O 1
ATOM 5152 N N . LEU B 1 298 ? 129.565 143.087 115.670 1.00 13.38 279 LEU B N 1
ATOM 5153 C CA . LEU B 1 298 ? 129.368 144.511 115.298 1.00 13.38 279 LEU B CA 1
ATOM 5154 C C . LEU B 1 298 ? 128.482 144.690 114.047 1.00 13.38 279 LEU B C 1
ATOM 5155 O O . LEU B 1 298 ? 128.584 143.827 113.183 1.00 13.38 279 LEU B O 1
ATOM 5160 N N . PRO B 1 299 ? 127.630 145.745 113.876 1.00 13.94 280 PRO B N 1
ATOM 5161 C CA . PRO B 1 299 ? 126.887 145.986 112.635 1.00 13.94 280 PRO B CA 1
ATOM 5162 C C . PRO B 1 299 ? 127.823 146.346 111.491 1.00 13.94 280 PRO B C 1
ATOM 5163 O O . PRO B 1 299 ? 129.006 146.639 111.679 1.00 13.94 280 PRO B O 1
ATOM 5167 N N . HIS B 1 300 ? 127.266 146.304 110.280 1.00 15.60 281 HIS B N 1
ATOM 5168 C CA . HIS B 1 300 ? 128.060 146.550 109.077 1.00 15.60 281 HIS B CA 1
ATOM 5169 C C . HIS B 1 300 ? 128.761 147.906 109.062 1.00 15.60 281 HIS B C 1
ATOM 5170 O O . HIS B 1 300 ? 129.946 147.950 108.688 1.00 15.60 281 HIS B O 1
ATOM 5177 N N . PRO B 1 301 ? 128.123 149.035 109.420 1.00 15.75 282 PRO B N 1
ATOM 5178 C CA . PRO B 1 301 ? 128.880 150.302 109.428 1.00 15.75 282 PRO B CA 1
ATOM 5179 C C . PRO B 1 301 ? 130.024 150.329 110.429 1.00 15.75 282 PRO B C 1
ATOM 5180 O O . PRO B 1 301 ? 131.112 150.821 110.100 1.00 15.75 282 PRO B O 1
ATOM 5184 N N . LEU B 1 302 ? 129.820 149.806 111.639 1.00 15.11 283 LEU B N 1
ATOM 5185 C CA . LEU B 1 302 ? 130.899 149.793 112.624 1.00 15.11 283 LEU B CA 1
ATOM 5186 C C . LEU B 1 302 ? 132.011 148.835 112.215 1.00 15.11 283 LEU B C 1
ATOM 5187 O O . LEU B 1 302 ? 133.197 149.133 112.406 1.00 15.11 283 LEU B O 1
ATOM 5192 N N . ARG B 1 303 ? 131.646 147.681 111.650 1.00 15.79 284 ARG B N 1
ATOM 5193 C CA . ARG B 1 303 ? 132.651 146.752 111.140 1.00 15.79 284 ARG B CA 1
ATOM 5194 C C . ARG B 1 303 ? 133.466 147.386 110.022 1.00 15.79 284 ARG B C 1
ATOM 5195 O O . ARG B 1 303 ? 134.695 147.243 109.979 1.00 15.79 284 ARG B O 1
ATOM 5203 N N . LEU B 1 304 ? 132.798 148.108 109.119 1.00 13.50 285 LEU B N 1
ATOM 5204 C CA . LEU B 1 304 ? 133.499 148.797 108.042 1.00 13.50 285 LEU B CA 1
ATOM 5205 C C . LEU B 1 304 ? 134.422 149.880 108.586 1.00 13.50 285 LEU B C 1
ATOM 5206 O O . LEU B 1 304 ? 135.548 150.041 108.104 1.00 13.50 285 LEU B O 1
ATOM 5211 N N . ALA B 1 305 ? 133.964 150.630 109.592 1.00 14.48 286 ALA B N 1
ATOM 5212 C CA . ALA B 1 305 ? 134.801 151.672 110.179 1.00 14.48 286 ALA B CA 1
ATOM 5213 C C . ALA B 1 305 ? 136.039 151.083 110.847 1.00 14.48 286 ALA B C 1
ATOM 5214 O O . ALA B 1 305 ? 137.148 151.611 110.688 1.00 14.48 286 ALA B O 1
ATOM 5216 N N . VAL B 1 306 ? 135.871 149.983 111.585 1.00 12.70 287 VAL B N 1
ATOM 5217 C CA . VAL B 1 306 ? 137.010 149.332 112.230 1.00 12.70 287 VAL B CA 1
ATOM 5218 C C . VAL B 1 306 ? 137.987 148.803 111.187 1.00 12.70 287 VAL B C 1
ATOM 5219 O O . VAL B 1 306 ? 139.208 148.983 111.307 1.00 12.70 287 VAL B O 1
ATOM 5223 N N . ALA B 1 307 ? 137.468 148.153 110.142 1.00 13.96 288 ALA B N 1
ATOM 5224 C CA . ALA B 1 307 ? 138.336 147.610 109.104 1.00 13.96 288 ALA B CA 1
ATOM 5225 C C . ALA B 1 307 ? 139.093 148.715 108.374 1.00 13.96 288 ALA B C 1
ATOM 5226 O O . ALA B 1 307 ? 140.282 148.559 108.065 1.00 13.96 288 ALA B O 1
ATOM 5228 N N . MET B 1 308 ? 138.426 149.838 108.094 1.00 16.02 289 MET B N 1
ATOM 5229 C CA . MET B 1 308 ? 139.109 150.966 107.468 1.00 16.02 289 MET B CA 1
ATOM 5230 C C . MET B 1 308 ? 140.197 151.517 108.377 1.00 16.02 289 MET B C 1
ATOM 5231 O O . MET B 1 308 ? 141.341 151.698 107.947 1.00 16.02 289 MET B O 1
ATOM 5236 N N . GLU B 1 309 ? 139.877 151.736 109.654 1.00 16.90 290 GLU B N 1
ATOM 5237 C CA . GLU B 1 309 ? 140.866 152.289 110.570 1.00 16.90 290 GLU B CA 1
ATOM 5238 C C . GLU B 1 309 ? 142.038 151.343 110.793 1.00 16.90 290 GLU B C 1
ATOM 5239 O O . GLU B 1 309 ? 143.120 151.799 111.177 1.00 16.90 290 GLU B O 1
ATOM 5245 N N . ILE B 1 310 ? 141.851 150.044 110.561 1.00 15.23 291 ILE B N 1
ATOM 5246 C CA . ILE B 1 310 ? 142.969 149.117 110.705 1.00 15.23 291 ILE B CA 1
ATOM 5247 C C . ILE B 1 310 ? 143.813 149.058 109.433 1.00 15.23 291 ILE B C 1
ATOM 5248 O O . ILE B 1 310 ? 145.047 149.098 109.495 1.00 15.23 291 ILE B O 1
ATOM 5253 N N . HIS B 1 311 ? 143.176 148.982 108.262 1.00 15.94 292 HIS B N 1
ATOM 5254 C CA . HIS B 1 311 ? 143.866 148.599 107.035 1.00 15.94 292 HIS B CA 1
ATOM 5255 C C . HIS B 1 311 ? 143.995 149.708 105.993 1.00 15.94 292 HIS B C 1
ATOM 5256 O O . HIS B 1 311 ? 144.486 149.430 104.890 1.00 15.94 292 HIS B O 1
ATOM 5263 N N . GLY B 1 312 ? 143.578 150.940 106.288 1.00 17.28 293 GLY B N 1
ATOM 5264 C CA . GLY B 1 312 ? 143.488 151.963 105.261 1.00 17.28 293 GLY B CA 1
ATOM 5265 C C . GLY B 1 312 ? 144.757 152.375 104.544 1.00 17.28 293 GLY B C 1
ATOM 5266 O O . GLY B 1 312 ? 144.818 152.264 103.318 1.00 17.28 293 GLY B O 1
ATOM 5267 N N . ASP B 1 313 ? 145.757 152.875 105.271 1.00 18.66 294 ASP B N 1
ATOM 5268 C CA . ASP B 1 313 ? 147.000 153.294 104.626 1.00 18.66 294 ASP B CA 1
ATOM 5269 C C . ASP B 1 313 ? 147.713 152.111 103.982 1.00 18.66 294 ASP B C 1
ATOM 5270 O O . ASP B 1 313 ? 148.250 152.227 102.868 1.00 18.66 294 ASP B O 1
ATOM 5275 N N . VAL B 1 314 ? 147.679 150.951 104.648 1.00 18.56 295 VAL B N 1
ATOM 5276 C CA . VAL B 1 314 ? 148.357 149.761 104.144 1.00 18.56 295 VAL B CA 1
ATOM 5277 C C . VAL B 1 314 ? 147.762 149.339 102.810 1.00 18.56 295 VAL B C 1
ATOM 5278 O O . VAL B 1 314 ? 148.494 148.973 101.880 1.00 18.56 295 VAL B O 1
ATOM 5282 N N . ILE B 1 315 ? 146.434 149.370 102.688 1.00 19.21 296 ILE B N 1
ATOM 5283 C CA . ILE B 1 315 ? 145.831 149.030 101.406 1.00 19.21 296 ILE B CA 1
ATOM 5284 C C . ILE B 1 315 ? 146.109 150.136 100.398 1.00 19.21 296 ILE B C 1
ATOM 5285 O O . ILE B 1 315 ? 146.534 149.867 99.270 1.00 19.21 296 ILE B O 1
ATOM 5290 N N . GLU B 1 316 ? 145.799 151.388 100.768 1.00 21.27 297 GLU B N 1
ATOM 5291 C CA . GLU B 1 316 ? 145.878 152.508 99.836 1.00 21.27 297 GLU B CA 1
ATOM 5292 C C . GLU B 1 316 ? 147.227 152.558 99.130 1.00 21.27 297 GLU B C 1
ATOM 5293 O O . GLU B 1 316 ? 147.295 152.812 97.923 1.00 21.27 297 GLU B O 1
ATOM 5299 N N . LYS B 1 317 ? 148.316 152.306 99.867 1.00 19.30 298 LYS B N 1
ATOM 5300 C CA . LYS B 1 317 ? 149.659 152.374 99.286 1.00 19.30 298 LYS B CA 1
ATOM 5301 C C . LYS B 1 317 ? 150.044 151.053 98.611 1.00 19.30 298 LYS B C 1
ATOM 5302 O O . LYS B 1 317 ? 151.017 150.396 98.981 1.00 19.30 298 LYS B O 1
ATOM 5308 N N . VAL B 1 318 ? 149.271 150.659 97.603 1.00 17.84 299 VAL B N 1
ATOM 5309 C CA . VAL B 1 318 ? 149.579 149.496 96.779 1.00 17.84 299 VAL B CA 1
ATOM 5310 C C . VAL B 1 318 ? 149.646 149.929 95.320 1.00 17.84 299 VAL B C 1
ATOM 5311 O O . VAL B 1 318 ? 148.748 150.633 94.855 1.00 17.84 299 VAL B O 1
ATOM 5315 N N . PRO B 1 319 ? 150.698 149.554 94.578 1.00 20.41 300 PRO B N 1
ATOM 5316 C CA . PRO B 1 319 ? 150.829 150.011 93.182 1.00 20.41 300 PRO B CA 1
ATOM 5317 C C . PRO B 1 319 ? 149.644 149.612 92.321 1.00 20.41 300 PRO B C 1
ATOM 5318 O O . PRO B 1 319 ? 149.180 150.393 91.481 1.00 20.41 300 PRO B O 1
ATOM 5322 N N . LEU B 1 320 ? 149.162 148.382 92.515 1.00 20.27 301 LEU B N 1
ATOM 5323 C CA . LEU B 1 320 ? 148.087 147.823 91.700 1.00 20.27 301 LEU B CA 1
ATOM 5324 C C . LEU B 1 320 ? 146.797 148.615 91.858 1.00 20.27 301 LEU B C 1
ATOM 5325 O O . LEU B 1 320 ? 146.075 148.841 90.879 1.00 20.27 301 LEU B O 1
ATOM 5330 N N . PHE B 1 321 ? 146.487 149.044 93.078 1.00 20.57 302 PHE B N 1
ATOM 5331 C CA . PHE B 1 321 ? 145.203 149.652 93.393 1.00 20.57 302 PHE B CA 1
ATOM 5332 C C . PHE B 1 321 ? 145.274 151.169 93.509 1.00 20.57 302 PHE B C 1
ATOM 5333 O O . PHE B 1 321 ? 144.288 151.787 93.927 1.00 20.57 302 PHE B O 1
ATOM 5341 N N . LYS B 1 322 ? 146.339 151.814 93.383 1.00 19.85 303 LYS B N 1
ATOM 5342 C CA . LYS B 1 322 ? 146.348 153.290 93.501 1.00 19.85 303 LYS B CA 1
ATOM 5343 C C . LYS B 1 322 ? 145.514 153.869 92.362 1.00 19.85 303 LYS B C 1
ATOM 5344 O O . LYS B 1 322 ? 145.485 153.256 91.281 1.00 19.85 303 LYS B O 1
ATOM 5350 N N . GLY B 1 323 ? 144.912 154.946 92.523 1.00 17.71 304 GLY B N 1
ATOM 5351 C CA . GLY B 1 323 ? 144.050 155.637 91.590 1.00 17.71 304 GLY B CA 1
ATOM 5352 C C . GLY B 1 323 ? 142.686 155.007 91.406 1.00 17.71 304 GLY B C 1
ATOM 5353 O O . GLY B 1 323 ? 141.902 155.501 90.585 1.00 17.71 304 GLY B O 1
ATOM 5354 N N . ALA B 1 324 ? 142.379 153.940 92.135 1.00 18.41 305 ALA B N 1
ATOM 5355 C CA . ALA B 1 324 ? 141.066 153.318 92.114 1.00 18.41 305 ALA B CA 1
ATOM 5356 C C . ALA B 1 324 ? 140.112 153.982 93.103 1.00 18.41 305 ALA B C 1
ATOM 5357 O O . ALA B 1 324 ? 140.503 154.789 93.950 1.00 18.41 305 ALA B O 1
AT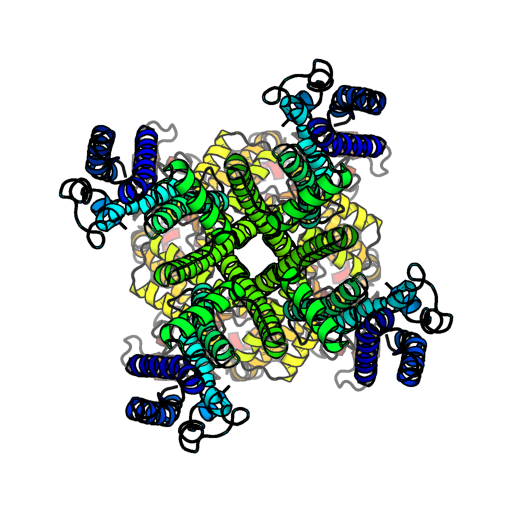OM 5359 N N . GLY B 1 325 ? 138.838 153.623 92.978 1.00 17.48 306 GLY B N 1
ATOM 5360 C CA . GLY B 1 325 ? 137.784 154.245 93.748 1.00 17.48 306 GLY B CA 1
ATOM 5361 C C . GLY B 1 325 ? 137.847 153.865 95.216 1.00 17.48 306 GLY B C 1
ATOM 5362 O O . GLY B 1 325 ? 138.680 153.077 95.667 1.00 17.48 306 GLY B O 1
ATOM 5363 N N . GLU B 1 326 ? 136.925 154.450 95.980 1.00 21.12 307 GLU B N 1
ATOM 5364 C CA . GLU B 1 326 ? 136.837 154.148 97.404 1.00 21.12 307 GLU B CA 1
ATOM 5365 C C . GLU B 1 326 ? 136.007 152.902 97.685 1.00 21.12 307 GLU B C 1
ATOM 5366 O O . GLU B 1 326 ? 136.288 152.188 98.652 1.00 21.12 307 GLU B O 1
ATOM 5372 N N . GLU B 1 327 ? 134.974 152.639 96.880 1.00 21.39 308 GLU B N 1
ATOM 5373 C CA . GLU B 1 327 ? 134.168 151.435 97.070 1.00 21.39 308 GLU B CA 1
ATOM 5374 C C . GLU B 1 327 ? 134.969 150.156 96.824 1.00 21.39 308 GLU B C 1
ATOM 5375 O O . GLU B 1 327 ? 134.836 149.181 97.574 1.00 21.39 308 GLU B O 1
ATOM 5381 N N . PHE B 1 328 ? 135.838 150.151 95.808 1.00 19.82 309 PHE B N 1
ATOM 5382 C CA . PHE B 1 328 ? 136.703 148.995 95.579 1.00 19.82 309 PHE B CA 1
ATOM 5383 C C . PHE B 1 328 ? 137.635 148.782 96.763 1.00 19.82 309 PHE B C 1
ATOM 5384 O O . PHE B 1 328 ? 137.847 147.641 97.220 1.00 19.82 309 PHE B O 1
ATOM 5392 N N . ILE B 1 329 ? 138.167 149.881 97.298 1.00 17.64 310 ILE B N 1
ATOM 5393 C CA . ILE B 1 329 ? 139.037 149.798 98.460 1.00 17.64 310 ILE B CA 1
ATOM 5394 C C . ILE B 1 329 ? 138.256 149.246 99.641 1.00 17.64 310 ILE B C 1
ATOM 5395 O O . ILE B 1 329 ? 138.764 148.418 100.393 1.00 17.64 310 ILE B O 1
ATOM 5400 N N . ARG B 1 330 ? 136.988 149.649 99.781 1.00 19.45 311 ARG B N 1
ATOM 5401 C CA . ARG B 1 330 ? 136.163 149.164 100.886 1.00 19.45 311 ARG B CA 1
ATOM 5402 C C . ARG B 1 330 ? 135.929 147.662 100.779 1.00 19.45 311 ARG B C 1
ATOM 5403 O O . ARG B 1 330 ? 135.931 146.954 101.791 1.00 19.45 311 ARG B O 1
ATOM 5411 N N . ASP B 1 331 ? 135.731 147.157 99.559 1.00 19.06 312 ASP B N 1
ATOM 5412 C CA . ASP B 1 331 ? 135.505 145.720 99.386 1.00 19.06 312 ASP B CA 1
ATOM 5413 C C . ASP B 1 331 ? 136.752 144.941 99.788 1.00 19.06 312 ASP B C 1
ATOM 5414 O O . ASP B 1 331 ? 136.674 143.942 100.526 1.00 19.06 312 ASP B O 1
ATOM 5419 N N . ILE B 1 332 ? 137.921 145.417 99.346 1.00 16.65 313 ILE B N 1
ATOM 5420 C CA . ILE B 1 332 ? 139.162 144.766 99.756 1.00 16.65 313 ILE B CA 1
ATOM 5421 C C . ILE B 1 332 ? 139.324 144.869 101.269 1.00 16.65 313 ILE B C 1
ATOM 5422 O O . ILE B 1 332 ? 139.714 143.900 101.931 1.00 16.65 313 ILE B O 1
ATOM 5427 N N . ILE B 1 333 ? 139.027 146.039 101.840 1.00 15.90 314 ILE B N 1
ATOM 5428 C CA . ILE B 1 333 ? 139.248 146.265 103.260 1.00 15.90 314 ILE B CA 1
ATOM 5429 C C . ILE B 1 333 ? 138.283 145.402 104.071 1.00 15.90 314 ILE B C 1
ATOM 5430 O O . ILE B 1 333 ? 138.561 145.061 105.228 1.00 15.90 314 ILE B O 1
ATOM 5435 N N . LEU B 1 334 ? 137.193 144.958 103.440 1.00 16.58 315 LEU B N 1
ATOM 5436 C CA . LEU B 1 334 ? 136.215 144.069 104.048 1.00 16.58 315 LEU B CA 1
ATOM 5437 C C . LEU B 1 334 ? 136.502 142.592 103.817 1.00 16.58 315 LEU B C 1
ATOM 5438 O O . LEU B 1 334 ? 135.841 141.751 104.435 1.00 16.58 315 LEU B O 1
ATOM 5443 N N . HIS B 1 335 ? 137.450 142.242 102.945 1.00 18.37 316 HIS B N 1
ATOM 5444 C CA . HIS B 1 335 ? 137.673 140.832 102.636 1.00 18.37 316 HIS B CA 1
ATOM 5445 C C . HIS B 1 335 ? 139.059 140.331 103.041 1.00 18.37 316 HIS B C 1
ATOM 5446 O O . HIS B 1 335 ? 139.446 139.225 102.645 1.00 18.37 316 HIS B O 1
ATOM 5453 N N . LEU B 1 336 ? 139.809 141.108 103.821 1.00 15.65 317 LEU B N 1
ATOM 5454 C CA . LEU B 1 336 ? 141.116 140.697 104.324 1.00 15.65 317 LEU B CA 1
ATOM 5455 C C . LEU B 1 336 ? 140.965 139.730 105.496 1.00 15.65 317 LEU B C 1
ATOM 5456 O O . LEU B 1 336 ? 140.244 140.021 106.455 1.00 15.65 317 LEU B O 1
ATOM 5461 N N . GLU B 1 337 ? 141.643 138.577 105.423 1.00 17.87 318 GLU B N 1
ATOM 5462 C CA . GLU B 1 337 ? 141.454 137.561 106.451 1.00 17.87 318 GLU B CA 1
ATOM 5463 C C . GLU B 1 337 ? 142.656 137.512 107.385 1.00 17.87 318 GLU B C 1
ATOM 5464 O O . GLU B 1 337 ? 143.792 137.377 106.914 1.00 17.87 318 GLU B O 1
ATOM 5470 N N . PRO B 1 338 ? 142.451 137.661 108.697 1.00 15.63 319 PRO B N 1
ATOM 5471 C CA . PRO B 1 338 ? 143.565 137.563 109.653 1.00 15.63 319 PRO B CA 1
ATOM 5472 C C . PRO B 1 338 ? 144.196 136.175 109.707 1.00 15.63 319 PRO B C 1
ATOM 5473 O O . PRO B 1 338 ? 143.501 135.159 109.665 1.00 15.63 319 PRO B O 1
ATOM 5477 N N . VAL B 1 339 ? 145.523 136.137 109.804 1.00 13.75 320 VAL B N 1
ATOM 5478 C CA . VAL B 1 339 ? 146.263 134.888 109.968 1.00 13.75 320 VAL B CA 1
ATOM 5479 C C . VAL B 1 339 ? 147.531 135.197 110.760 1.00 13.75 320 VAL B C 1
ATOM 5480 O O . VAL B 1 339 ? 148.265 136.135 110.433 1.00 13.75 320 VAL B O 1
ATOM 5484 N N . ILE B 1 340 ? 147.776 134.435 111.825 1.00 14.62 321 ILE B N 1
ATOM 5485 C CA . ILE B 1 340 ? 148.974 134.601 112.643 1.00 14.62 321 ILE B CA 1
ATOM 5486 C C . ILE B 1 340 ? 149.975 133.511 112.286 1.00 14.62 321 ILE B C 1
ATOM 5487 O O . ILE B 1 340 ? 149.649 132.318 112.327 1.00 14.62 321 ILE B O 1
ATOM 5492 N N . TYR B 1 341 ? 151.192 133.918 111.933 1.00 14.88 322 TYR B N 1
ATOM 5493 C CA . TYR B 1 341 ? 152.285 133.003 111.631 1.00 14.88 322 TYR B CA 1
ATOM 5494 C C . TYR B 1 341 ? 153.303 133.027 112.763 1.00 14.88 322 TYR B C 1
ATOM 5495 O O . TYR B 1 341 ? 153.717 134.103 113.206 1.00 14.88 322 TYR B O 1
ATOM 5504 N N . GLY B 1 342 ? 153.700 131.848 113.227 1.00 16.05 323 GLY B N 1
ATOM 5505 C CA . GLY B 1 342 ? 154.663 131.742 114.299 1.00 16.05 323 GLY B CA 1
ATOM 5506 C C . GLY B 1 342 ? 156.070 132.027 113.820 1.00 16.05 323 GLY B C 1
ATOM 5507 O O . GLY B 1 342 ? 156.347 132.160 112.618 1.00 16.05 323 GLY B O 1
ATOM 5508 N N . PRO B 1 343 ? 156.994 132.132 114.775 1.00 17.79 324 PRO B N 1
ATOM 5509 C CA . PRO B 1 343 ? 158.394 132.403 114.418 1.00 17.79 324 PRO B CA 1
ATOM 5510 C C . PRO B 1 343 ? 159.012 131.227 113.676 1.00 17.79 324 PRO B C 1
ATOM 5511 O O . PRO B 1 343 ? 158.873 130.072 114.085 1.00 17.79 324 PRO B O 1
ATOM 5515 N N . GLY B 1 344 ? 159.696 131.530 112.573 1.00 18.26 325 GLY B N 1
ATOM 5516 C CA . GLY B 1 344 ? 160.332 130.512 111.765 1.00 18.26 325 GLY B CA 1
ATOM 5517 C C . GLY B 1 344 ? 159.412 129.781 110.813 1.00 18.26 325 GLY B C 1
ATOM 5518 O O . GLY B 1 344 ? 159.867 128.859 110.124 1.00 18.26 325 GLY B O 1
ATOM 5519 N N . GLU B 1 345 ? 158.139 130.158 110.750 1.00 17.54 326 GLU B N 1
ATOM 5520 C CA . GLU B 1 345 ? 157.181 129.486 109.885 1.00 17.54 326 GLU B CA 1
ATOM 5521 C C . GLU B 1 345 ? 157.306 129.985 108.451 1.00 17.54 326 GLU B C 1
ATOM 5522 O O . GLU B 1 345 ? 157.740 131.110 108.195 1.00 17.54 326 GLU B O 1
ATOM 5528 N N . TYR B 1 346 ? 156.915 129.128 107.512 1.00 20.71 327 TYR B N 1
ATOM 5529 C CA . TYR B 1 346 ? 156.948 129.460 106.093 1.00 20.71 327 TYR B CA 1
ATOM 5530 C C . TYR B 1 346 ? 155.650 130.173 105.727 1.00 20.71 327 TYR B C 1
ATOM 5531 O O . TYR B 1 346 ? 154.567 129.587 105.825 1.00 20.71 327 TYR B O 1
ATOM 5540 N N . ILE B 1 347 ? 155.791 131.346 105.131 1.00 17.00 328 ILE B N 1
ATOM 5541 C CA . ILE B 1 347 ? 154.589 132.057 104.630 1.00 17.00 328 ILE B CA 1
ATOM 5542 C C . ILE B 1 347 ? 154.505 131.746 103.139 1.00 17.00 328 ILE B C 1
ATOM 5543 O O . ILE B 1 347 ? 153.512 131.150 102.736 1.00 17.00 328 ILE B O 1
ATOM 5548 N N . ILE B 1 348 ? 155.517 132.117 102.356 1.00 18.78 329 ILE B N 1
ATOM 5549 C CA . ILE B 1 348 ? 155.572 131.824 100.895 1.00 18.78 329 ILE B CA 1
ATOM 5550 C C . ILE B 1 348 ? 156.835 131.007 100.680 1.00 18.78 329 ILE B C 1
ATOM 5551 O O . ILE B 1 348 ? 157.870 131.396 101.225 1.00 18.78 329 ILE B O 1
ATOM 5556 N N . ARG B 1 349 ? 156.750 129.914 99.927 1.00 21.47 330 ARG B N 1
ATOM 5557 C CA . ARG B 1 349 ? 157.960 129.110 99.627 1.00 21.47 330 ARG B CA 1
ATOM 5558 C C . ARG B 1 349 ? 158.387 129.354 98.180 1.00 21.47 330 ARG B C 1
ATOM 5559 O O . ARG B 1 349 ? 157.513 129.472 97.320 1.00 21.47 330 ARG B O 1
ATOM 5567 N N . ALA B 1 350 ? 159.690 129.448 97.939 1.00 18.34 331 ALA B N 1
ATOM 5568 C CA . ALA B 1 350 ? 160.153 129.620 96.569 1.00 18.34 331 ALA B CA 1
ATOM 5569 C C . ALA B 1 350 ? 159.733 128.447 95.694 1.00 18.34 331 ALA B C 1
ATOM 5570 O O . ALA B 1 350 ? 159.845 127.283 96.086 1.00 18.34 331 ALA B O 1
ATOM 5572 N N . GLY B 1 351 ? 159.251 128.764 94.495 1.00 15.09 332 GLY B N 1
ATOM 5573 C CA . GLY B 1 351 ? 158.909 127.768 93.507 1.00 15.09 332 GLY B CA 1
ATOM 5574 C C . GLY B 1 351 ? 157.477 127.278 93.534 1.00 15.09 332 GLY B C 1
ATOM 5575 O O . GLY B 1 351 ? 157.073 126.559 92.613 1.00 15.09 332 GLY B O 1
ATOM 5576 N N . GLU B 1 352 ? 156.694 127.638 94.547 1.00 20.71 333 GLU B N 1
ATOM 5577 C CA . GLU B 1 352 ? 155.291 127.257 94.528 1.00 20.71 333 GLU B CA 1
ATOM 5578 C C . GLU B 1 352 ? 154.519 128.168 93.579 1.00 20.71 333 GLU B C 1
ATOM 5579 O O . GLU B 1 352 ? 154.976 129.252 93.210 1.00 20.71 333 GLU B O 1
ATOM 5585 N N . MET B 1 353 ? 153.349 127.692 93.155 1.00 20.75 334 MET B N 1
ATOM 5586 C CA . MET B 1 353 ? 152.479 128.480 92.291 1.00 20.75 334 MET B CA 1
ATOM 5587 C C . MET B 1 353 ? 152.090 129.786 92.975 1.00 20.75 334 MET B C 1
ATOM 5588 O O . MET B 1 353 ? 152.518 130.864 92.556 1.00 20.75 334 MET B O 1
ATOM 5593 N N . GLY B 1 354 ? 151.287 129.701 94.033 1.00 18.74 335 GLY B N 1
ATOM 5594 C CA . GLY B 1 354 ? 150.907 130.878 94.791 1.00 18.74 335 GLY B CA 1
ATOM 5595 C C . GLY B 1 354 ? 149.663 131.599 94.320 1.00 18.74 335 GLY B C 1
ATOM 5596 O O . GLY B 1 354 ? 149.490 131.839 93.122 1.00 18.74 335 GLY B O 1
ATOM 5597 N N . SER B 1 355 ? 148.785 131.954 95.262 1.00 20.32 336 SER B N 1
ATOM 5598 C CA . SER B 1 355 ? 147.517 132.574 94.903 1.00 20.32 336 SER B CA 1
ATOM 5599 C C . SER B 1 355 ? 147.097 133.682 95.862 1.00 20.32 336 SER B C 1
ATOM 5600 O O . SER B 1 355 ? 145.989 134.212 95.718 1.00 20.32 336 SER B O 1
ATOM 5603 N N . ASP B 1 356 ? 147.924 134.048 96.840 1.00 18.32 337 ASP B N 1
ATOM 5604 C CA . ASP B 1 356 ? 147.498 134.948 97.904 1.00 18.32 337 ASP B CA 1
ATOM 5605 C C . ASP B 1 356 ? 148.460 136.123 98.022 1.00 18.32 337 ASP B C 1
ATOM 5606 O O . ASP B 1 356 ? 149.628 136.043 97.634 1.00 18.32 337 ASP B O 1
ATOM 5611 N N . VAL B 1 357 ? 147.947 137.223 98.574 1.00 16.30 338 VAL B N 1
ATOM 5612 C CA . VAL B 1 357 ? 148.745 138.393 98.921 1.00 16.30 338 VAL B CA 1
ATOM 5613 C C . VAL B 1 357 ? 148.620 138.646 100.420 1.00 16.30 338 VAL B C 1
ATOM 5614 O O . VAL B 1 357 ? 147.584 138.368 101.032 1.00 16.30 338 VAL B O 1
ATOM 5618 N N . TYR B 1 358 ? 149.704 139.143 101.020 1.00 16.85 339 TYR B N 1
ATOM 5619 C CA . TYR B 1 358 ? 149.796 139.297 102.467 1.00 16.85 339 TYR B CA 1
ATOM 5620 C C . TYR B 1 358 ? 150.148 140.734 102.816 1.00 16.85 339 TYR B C 1
ATOM 5621 O O . TYR B 1 358 ? 151.046 141.324 102.208 1.00 16.85 339 TYR B O 1
ATOM 5630 N N . PHE B 1 359 ? 149.441 141.287 103.798 1.00 15.44 340 PHE B N 1
ATOM 5631 C CA . PHE B 1 359 ? 149.704 142.615 104.339 1.00 15.44 340 PHE B CA 1
ATOM 5632 C C . PHE B 1 359 ? 150.183 142.481 105.778 1.00 15.44 340 PHE B C 1
ATOM 5633 O O . PHE B 1 359 ? 149.492 141.888 106.613 1.00 15.44 340 PHE B O 1
ATOM 5641 N N . ILE B 1 360 ? 151.357 143.034 106.067 1.00 16.59 341 ILE B N 1
ATOM 5642 C CA . ILE B 1 360 ? 151.935 142.948 107.404 1.00 16.59 341 ILE B CA 1
ATOM 5643 C C . ILE B 1 360 ? 151.253 143.965 108.310 1.00 16.59 341 ILE B C 1
ATOM 5644 O O . ILE B 1 360 ? 151.138 145.146 107.963 1.00 16.59 341 ILE B O 1
ATOM 5649 N N . ASN B 1 361 ? 150.797 143.509 109.474 1.00 16.84 342 ASN B N 1
ATOM 5650 C CA . ASN B 1 361 ? 150.126 144.371 110.440 1.00 16.84 342 ASN B CA 1
ATOM 5651 C C . ASN B 1 361 ? 150.916 144.586 111.721 1.00 16.84 342 ASN B C 1
ATOM 5652 O O . ASN B 1 361 ? 150.971 145.711 112.220 1.00 16.84 342 ASN B O 1
ATOM 5657 N N . ARG B 1 362 ? 151.526 143.543 112.269 1.00 19.66 343 ARG B N 1
ATOM 5658 C CA . ARG B 1 362 ? 152.224 143.670 113.545 1.00 19.66 343 ARG B CA 1
ATOM 5659 C C . ARG B 1 362 ? 153.643 143.121 113.531 1.00 19.66 343 ARG B C 1
ATOM 5660 O O . ARG B 1 362 ? 154.522 143.697 114.175 1.00 19.66 343 ARG B O 1
ATOM 5668 N N . GLY B 1 363 ? 153.892 142.024 112.817 1.00 17.40 344 GLY B N 1
ATOM 5669 C CA . GLY B 1 363 ? 155.149 141.313 112.917 1.00 17.40 344 GLY B CA 1
ATOM 5670 C C . GLY B 1 363 ? 156.212 141.817 111.957 1.00 17.40 344 GLY B C 1
ATOM 5671 O O . GLY B 1 363 ? 156.100 142.881 111.345 1.00 17.40 344 GLY B O 1
ATOM 5672 N N . SER B 1 364 ? 157.273 141.020 111.841 1.00 17.23 345 SER B N 1
ATOM 5673 C CA . SER B 1 364 ? 158.395 141.292 110.955 1.00 17.23 345 SER B CA 1
ATOM 5674 C C . SER B 1 364 ? 158.692 140.054 110.120 1.00 17.23 345 SER B C 1
ATOM 5675 O O . SER B 1 364 ? 158.386 138.929 110.524 1.00 17.23 345 SER B O 1
ATOM 5678 N N . VAL B 1 365 ? 159.290 140.270 108.948 1.00 18.10 346 VAL B N 1
ATOM 5679 C CA . VAL B 1 365 ? 159.444 139.222 107.945 1.00 18.10 346 VAL B CA 1
ATOM 5680 C C . VAL B 1 365 ? 160.831 139.331 107.318 1.00 18.10 346 VAL B C 1
ATOM 5681 O O . VAL B 1 365 ? 161.382 140.427 107.182 1.00 18.10 346 VAL B O 1
ATOM 5685 N N . GLU B 1 366 ? 161.382 138.185 106.904 1.00 21.53 347 GLU B N 1
ATOM 5686 C CA . GLU B 1 366 ? 162.640 138.119 106.166 1.00 21.53 347 GLU B CA 1
ATOM 5687 C C . GLU B 1 366 ? 162.430 137.483 104.798 1.00 21.53 347 GLU B C 1
ATOM 5688 O O . GLU B 1 366 ? 161.941 136.347 104.706 1.00 21.53 347 GLU B O 1
ATOM 5694 N N . VAL B 1 367 ? 162.716 138.240 103.740 1.00 18.96 348 VAL B N 1
ATOM 5695 C CA . VAL B 1 367 ? 162.683 137.689 102.391 1.00 18.96 348 VAL B CA 1
ATOM 5696 C C . VAL B 1 367 ? 164.031 137.034 102.112 1.00 18.96 348 VAL B C 1
ATOM 5697 O O . VAL B 1 367 ? 165.086 137.629 102.363 1.00 18.96 348 VAL B O 1
ATOM 5701 N N . LEU B 1 368 ? 164.005 135.808 101.594 1.00 19.51 349 LEU B N 1
ATOM 5702 C CA . LEU B 1 368 ? 165.199 134.987 101.456 1.00 19.51 349 LEU B CA 1
ATOM 5703 C C . LEU B 1 368 ? 165.165 134.258 100.119 1.00 19.51 349 LEU B C 1
ATOM 5704 O O . LEU B 1 368 ? 164.125 134.158 99.464 1.00 19.51 349 LEU B O 1
ATOM 5709 N N . SER B 1 369 ? 166.329 133.751 99.726 1.00 21.44 350 SER B N 1
ATOM 5710 C CA . SER B 1 369 ? 166.534 133.083 98.452 1.00 21.44 350 SER B CA 1
ATOM 5711 C C . SER B 1 369 ? 165.942 131.677 98.481 1.00 21.44 350 SER B C 1
ATOM 5712 O O . SER B 1 369 ? 165.451 131.201 99.508 1.00 21.44 350 SER B O 1
ATOM 5715 N N . ALA B 1 370 ? 165.969 131.018 97.316 1.00 21.29 351 ALA B N 1
ATOM 5716 C CA . ALA B 1 370 ? 165.443 129.661 97.224 1.00 21.29 351 ALA B CA 1
ATOM 5717 C C . ALA B 1 370 ? 166.231 128.731 98.135 1.00 21.29 351 ALA B C 1
ATOM 5718 O O . ALA B 1 370 ? 165.663 127.838 98.776 1.00 21.29 351 ALA B O 1
ATOM 5720 N N . ASP B 1 371 ? 167.544 128.926 98.198 1.00 21.30 352 ASP B N 1
ATOM 5721 C CA . ASP B 1 371 ? 168.435 128.144 99.038 1.00 21.30 352 ASP B CA 1
ATOM 5722 C C . ASP B 1 371 ? 168.616 128.783 100.410 1.00 21.30 352 ASP B C 1
ATOM 5723 O O . ASP B 1 371 ? 169.345 128.236 101.245 1.00 21.30 352 ASP B O 1
ATOM 5728 N N . GLU B 1 372 ? 167.962 129.928 100.644 1.00 22.90 353 GLU B N 1
ATOM 5729 C CA . GLU B 1 372 ? 167.964 130.631 101.929 1.00 22.90 353 GLU B CA 1
ATOM 5730 C C . GLU B 1 372 ? 169.378 130.994 102.375 1.00 22.90 353 GLU B C 1
ATOM 5731 O O . GLU B 1 372 ? 169.748 130.819 103.538 1.00 22.90 353 GLU B O 1
ATOM 5737 N N . LYS B 1 373 ? 170.176 131.508 101.439 1.00 20.08 354 LYS B N 1
ATOM 5738 C CA . LYS B 1 373 ? 171.525 131.967 101.738 1.00 20.08 354 LYS B CA 1
ATOM 5739 C C . LYS B 1 373 ? 171.659 133.484 101.797 1.00 20.08 354 LYS B C 1
ATOM 5740 O O . LYS B 1 373 ? 172.511 133.986 102.537 1.00 20.08 354 LYS B O 1
ATOM 5746 N N . THR B 1 374 ? 170.848 134.226 101.045 1.00 18.04 355 THR B N 1
ATOM 5747 C CA . THR B 1 374 ? 170.952 135.679 100.974 1.00 18.04 355 THR B CA 1
ATOM 5748 C C . THR B 1 374 ? 169.637 136.326 101.386 1.00 18.04 355 THR B C 1
ATOM 5749 O O . THR B 1 374 ? 168.565 135.898 100.949 1.00 18.04 355 THR B O 1
ATOM 5753 N N . ARG B 1 375 ? 169.727 137.356 102.227 1.00 21.39 356 ARG B N 1
ATOM 5754 C CA . ARG B 1 375 ? 168.555 138.076 102.711 1.00 21.39 356 ARG B CA 1
ATOM 5755 C C . ARG B 1 375 ? 168.279 139.233 101.754 1.00 21.39 356 ARG B C 1
ATOM 5756 O O . ARG B 1 375 ? 169.027 140.216 101.730 1.00 21.39 356 ARG B O 1
ATOM 5764 N N . TYR B 1 376 ? 167.210 139.116 100.962 1.00 18.70 357 TYR B N 1
ATOM 5765 C CA . TYR B 1 376 ? 166.822 140.219 100.086 1.00 18.70 357 TYR B CA 1
ATOM 5766 C C . TYR B 1 376 ? 166.396 141.449 100.878 1.00 18.70 357 TYR B C 1
ATOM 5767 O O . TYR B 1 376 ? 166.849 142.566 100.597 1.00 18.70 357 TYR B O 1
ATOM 5776 N N . ALA B 1 377 ? 165.545 141.268 101.885 1.00 18.33 358 ALA B N 1
ATOM 5777 C CA . ALA B 1 377 ? 164.999 142.416 102.597 1.00 18.33 358 ALA B CA 1
ATOM 5778 C C . ALA B 1 377 ? 164.356 141.967 103.900 1.00 18.33 358 ALA B C 1
ATOM 5779 O O . ALA B 1 377 ? 164.109 140.779 104.129 1.00 18.33 358 ALA B O 1
ATOM 5781 N N . ILE B 1 378 ? 164.083 142.953 104.751 1.00 19.59 359 ILE B N 1
ATOM 5782 C CA . ILE B 1 378 ? 163.367 142.774 106.006 1.00 19.59 359 ILE B CA 1
ATOM 5783 C C . ILE B 1 378 ? 162.147 143.680 105.953 1.00 19.59 359 ILE B C 1
ATOM 5784 O O . ILE B 1 378 ? 162.275 144.887 105.720 1.00 19.59 359 ILE B O 1
ATOM 5789 N N . LEU B 1 379 ? 160.970 143.101 106.162 1.00 19.46 360 LEU B N 1
ATOM 5790 C CA . LEU B 1 379 ? 159.715 143.833 106.071 1.00 19.46 360 LEU B CA 1
ATOM 5791 C C . LEU B 1 379 ? 159.096 144.018 107.449 1.00 19.46 360 LEU B C 1
ATOM 5792 O O . LEU B 1 379 ? 159.075 143.092 108.267 1.00 19.46 360 LEU B O 1
ATOM 5797 N N . SER B 1 380 ? 158.598 145.224 107.695 1.00 19.33 361 SER B N 1
ATOM 5798 C CA . SER B 1 380 ? 157.996 145.620 108.958 1.00 19.33 361 SER B CA 1
ATOM 5799 C C . SER B 1 380 ? 156.541 146.023 108.717 1.00 19.33 361 SER B C 1
ATOM 5800 O O . SER B 1 380 ? 155.968 145.751 107.657 1.00 19.33 361 SER B O 1
ATOM 5803 N N . GLU B 1 381 ? 155.941 146.650 109.729 1.00 19.12 362 GLU B N 1
ATOM 5804 C CA . GLU B 1 381 ? 154.564 147.119 109.639 1.00 19.12 362 GLU B CA 1
ATOM 5805 C C . GLU B 1 381 ? 154.372 148.067 108.459 1.00 19.12 362 GLU B C 1
ATOM 5806 O O . GLU B 1 381 ? 155.288 148.788 108.054 1.00 19.12 362 GLU B O 1
ATOM 5812 N N . GLY B 1 382 ? 153.157 148.065 107.912 1.00 18.21 363 GLY B N 1
ATOM 5813 C CA . GLY B 1 382 ? 152.784 148.966 106.841 1.00 18.21 363 GLY B CA 1
ATOM 5814 C C . GLY B 1 382 ? 153.179 148.537 105.447 1.00 18.21 363 GLY B C 1
ATOM 5815 O O . GLY B 1 382 ? 152.832 149.231 104.483 1.00 18.21 363 GLY B O 1
ATOM 5816 N N . GLN B 1 383 ? 153.884 147.427 105.301 1.00 18.57 364 GLN B N 1
ATOM 5817 C CA . GLN B 1 383 ? 154.332 146.937 104.008 1.00 18.57 364 GLN B CA 1
ATOM 5818 C C . GLN B 1 383 ? 153.585 145.651 103.666 1.00 18.57 364 GLN B C 1
ATOM 5819 O O . GLN B 1 383 ? 152.737 145.170 104.424 1.00 18.57 364 GLN B O 1
ATOM 5825 N N . PHE B 1 384 ? 153.929 145.084 102.513 1.00 17.24 365 PHE B N 1
ATOM 5826 C CA . PHE B 1 384 ? 153.239 143.917 101.983 1.00 17.24 365 PHE B CA 1
ATOM 5827 C C . PHE B 1 384 ? 154.196 143.133 101.097 1.00 17.24 365 PHE B C 1
ATOM 5828 O O . PHE B 1 384 ? 155.267 143.617 100.718 1.00 17.24 365 PHE B O 1
ATOM 5836 N N . PHE B 1 385 ? 153.802 141.901 100.787 1.00 16.44 366 PHE B N 1
ATOM 5837 C CA . PHE B 1 385 ? 154.564 141.060 99.877 1.00 16.44 366 PHE B CA 1
ATOM 5838 C C . PHE B 1 385 ? 153.608 140.111 99.170 1.00 16.44 366 PHE B C 1
ATOM 5839 O O . PHE B 1 385 ? 152.489 139.865 99.630 1.00 16.44 366 PHE B O 1
ATOM 5847 N N . GLY B 1 386 ? 154.063 139.577 98.041 1.00 18.10 367 GLY B N 1
ATOM 5848 C CA . GLY B 1 386 ? 153.212 138.736 97.230 1.00 18.10 367 GLY B CA 1
ATOM 5849 C C . GLY B 1 386 ? 152.248 139.486 96.346 1.00 18.10 367 GLY B C 1
ATOM 5850 O O . GLY B 1 386 ? 151.216 138.928 95.957 1.00 18.10 367 GLY B O 1
ATOM 5851 N N . GLU B 1 387 ? 152.548 140.744 96.021 1.00 20.27 368 GLU B N 1
ATOM 5852 C CA . GLU B 1 387 ? 151.634 141.539 95.213 1.00 20.27 368 GLU B CA 1
ATOM 5853 C C . GLU B 1 387 ? 151.591 141.072 93.766 1.00 20.27 368 GLU B C 1
ATOM 5854 O O . GLU B 1 387 ? 150.605 141.343 93.073 1.00 20.27 368 GLU B O 1
ATOM 5860 N N . MET B 1 388 ? 152.626 140.381 93.295 1.00 21.98 369 MET B N 1
ATOM 5861 C CA . MET B 1 388 ? 152.656 139.876 91.923 1.00 21.98 369 MET B CA 1
ATOM 5862 C C . MET B 1 388 ? 152.047 138.479 91.842 1.00 21.98 369 MET B C 1
ATOM 5863 O O . MET B 1 388 ? 152.621 137.549 91.276 1.00 21.98 369 MET B O 1
ATOM 5868 N N . ALA B 1 389 ? 150.857 138.339 92.421 1.00 18.29 370 ALA B N 1
ATOM 5869 C CA . ALA B 1 389 ? 150.068 137.118 92.309 1.00 18.29 370 ALA B CA 1
ATOM 5870 C C . ALA B 1 389 ? 148.599 137.370 92.024 1.00 18.29 370 ALA B C 1
ATOM 5871 O O . ALA B 1 389 ? 147.900 136.430 91.630 1.00 18.29 370 ALA B O 1
ATOM 5873 N N . LEU B 1 390 ? 148.101 138.593 92.203 1.00 19.41 371 LEU B N 1
ATOM 5874 C CA . LEU B 1 390 ? 146.730 138.929 91.857 1.00 19.41 371 LEU B CA 1
ATOM 5875 C C . LEU B 1 390 ? 146.580 139.285 90.386 1.00 19.41 371 LEU B C 1
ATOM 5876 O O . LEU B 1 390 ? 145.451 139.482 89.924 1.00 19.41 371 LEU B O 1
ATOM 5881 N N . ILE B 1 391 ? 147.685 139.373 89.648 1.00 20.34 372 ILE B N 1
ATOM 5882 C CA . ILE B 1 391 ? 147.635 139.676 88.225 1.00 20.34 372 ILE B CA 1
ATOM 5883 C C . ILE B 1 391 ? 148.267 138.591 87.368 1.00 20.34 372 ILE B C 1
ATOM 5884 O O . ILE B 1 391 ? 148.021 138.563 86.152 1.00 20.34 372 ILE B O 1
ATOM 5889 N N . LEU B 1 392 ? 149.053 137.686 87.944 1.00 22.97 373 LEU B N 1
ATOM 5890 C CA . LEU B 1 392 ? 149.573 136.533 87.228 1.00 22.97 373 LEU B CA 1
ATOM 5891 C C . LEU B 1 392 ? 149.644 135.347 88.176 1.00 22.97 373 LEU B C 1
ATOM 5892 O O . LEU B 1 392 ? 149.784 135.514 89.390 1.00 22.97 373 LEU B O 1
ATOM 5897 N N . ARG B 1 393 ? 149.541 134.146 87.614 1.00 22.01 374 ARG B N 1
ATOM 5898 C CA . ARG B 1 393 ? 149.548 132.944 88.435 1.00 22.01 374 ARG B CA 1
ATOM 5899 C C . ARG B 1 393 ? 150.880 132.240 88.211 1.00 22.01 374 ARG B C 1
ATOM 5900 O O . ARG B 1 393 ? 150.935 131.023 88.007 1.00 22.01 374 ARG B O 1
ATOM 5908 N N . ALA B 1 394 ? 151.958 133.022 88.248 1.00 19.59 375 ALA B N 1
ATOM 5909 C CA . ALA B 1 394 ? 153.298 132.558 87.939 1.00 19.59 375 ALA B CA 1
ATOM 5910 C C . ALA B 1 394 ? 153.949 131.923 89.173 1.00 19.59 375 ALA B C 1
ATOM 5911 O O . ALA B 1 394 ? 153.479 132.127 90.294 1.00 19.59 375 ALA B O 1
ATOM 5913 N N . PRO B 1 395 ? 155.028 131.142 89.003 1.00 19.67 376 PRO B N 1
ATOM 5914 C CA . PRO B 1 395 ? 155.782 130.686 90.179 1.00 19.67 376 PRO B CA 1
ATOM 5915 C C . PRO B 1 395 ? 156.349 131.848 90.983 1.00 19.67 376 PRO B C 1
ATOM 5916 O O . PRO B 1 395 ? 156.688 132.901 90.440 1.00 19.67 376 PRO B O 1
ATOM 5920 N N . ARG B 1 396 ? 156.445 131.645 92.297 1.00 21.26 377 ARG B N 1
ATOM 5921 C CA . ARG B 1 396 ? 156.842 132.719 93.194 1.00 21.26 377 ARG B CA 1
ATOM 5922 C C . ARG B 1 396 ? 158.325 133.036 93.003 1.00 21.26 377 ARG B C 1
ATOM 5923 O O . ARG B 1 396 ? 159.094 132.233 92.465 1.00 21.26 377 ARG B O 1
ATOM 5931 N N . THR B 1 397 ? 158.731 134.222 93.457 1.00 20.17 378 THR B N 1
ATOM 5932 C CA . THR B 1 397 ? 160.081 134.707 93.199 1.00 20.17 378 THR B CA 1
ATOM 5933 C C . THR B 1 397 ? 160.997 134.733 94.416 1.00 20.17 378 THR B C 1
ATOM 5934 O O . THR B 1 397 ? 162.174 135.078 94.262 1.00 20.17 378 THR B O 1
ATOM 5938 N N . ALA B 1 398 ? 160.521 134.357 95.601 1.00 17.96 379 ALA B N 1
ATOM 5939 C CA . ALA B 1 398 ? 161.384 134.291 96.779 1.00 17.96 379 ALA B CA 1
ATOM 5940 C C . ALA B 1 398 ? 160.658 133.553 97.897 1.00 17.96 379 ALA B C 1
ATOM 5941 O O . ALA B 1 398 ? 159.489 133.177 97.773 1.00 17.96 379 ALA B O 1
ATOM 5943 N N . THR B 1 399 ? 161.379 133.351 98.996 1.00 19.01 380 THR B N 1
ATOM 5944 C CA . THR B 1 399 ? 160.903 132.647 100.176 1.00 19.01 380 THR B CA 1
ATOM 5945 C C . THR B 1 399 ? 160.669 133.660 101.290 1.00 19.01 380 THR B C 1
ATOM 5946 O O . THR B 1 399 ? 161.481 134.562 101.494 1.00 19.01 380 THR B O 1
ATOM 5950 N N . VAL B 1 400 ? 159.551 133.541 101.992 1.00 19.27 381 VAL B N 1
ATOM 5951 C CA . VAL B 1 400 ? 159.178 134.495 103.029 1.00 19.27 381 VAL B CA 1
ATOM 5952 C C . VAL B 1 400 ? 159.136 133.763 104.361 1.00 19.27 381 VAL B C 1
ATOM 5953 O O . VAL B 1 400 ? 158.437 132.754 104.494 1.00 19.27 381 VAL B O 1
ATOM 5957 N N . ARG B 1 401 ? 159.884 134.271 105.344 1.00 21.52 382 ARG B N 1
ATOM 5958 C CA . ARG B 1 401 ? 159.944 133.639 106.655 1.00 21.52 382 ARG B CA 1
ATOM 5959 C C . ARG B 1 401 ? 159.626 134.670 107.728 1.00 21.52 382 ARG B C 1
ATOM 5960 O O . ARG B 1 401 ? 159.793 135.875 107.532 1.00 21.52 382 ARG B O 1
ATOM 5968 N N . ALA B 1 402 ? 159.151 134.186 108.870 1.00 17.59 383 ALA B N 1
ATOM 5969 C CA . ALA B 1 402 ? 158.734 135.048 109.967 1.00 17.59 383 ALA B CA 1
ATOM 5970 C C . ALA B 1 402 ? 159.795 135.084 111.058 1.00 17.59 383 ALA B C 1
ATOM 5971 O O . ALA B 1 402 ? 160.263 134.032 111.508 1.00 17.59 383 ALA B O 1
ATOM 5973 N N . ARG B 1 403 ? 160.172 136.295 111.480 1.00 18.55 384 ARG B N 1
ATOM 5974 C CA . ARG B 1 403 ? 161.089 136.450 112.605 1.00 18.55 384 ARG B CA 1
ATOM 5975 C C . ARG B 1 403 ? 160.416 136.063 113.916 1.00 18.55 384 ARG B C 1
ATOM 5976 O O . ARG B 1 403 ? 160.849 135.134 114.608 1.00 18.55 384 ARG B O 1
ATOM 5984 N N . ALA B 1 404 ? 159.353 136.773 114.266 1.00 16.58 385 ALA B N 1
ATOM 5985 C CA . ALA B 1 404 ? 158.518 136.509 115.426 1.00 16.58 385 ALA B CA 1
ATOM 5986 C C . ALA B 1 404 ? 157.087 136.272 114.954 1.00 16.58 385 ALA B C 1
ATOM 5987 O O . ALA B 1 404 ? 156.829 136.097 113.758 1.00 16.58 385 ALA B O 1
ATOM 5989 N N . PHE B 1 405 ? 156.157 136.234 115.906 1.00 17.24 386 PHE B N 1
ATOM 5990 C CA . PHE B 1 405 ? 154.747 136.128 115.557 1.00 17.24 386 PHE B CA 1
ATOM 5991 C C . PHE B 1 405 ? 154.334 137.321 114.702 1.00 17.24 386 PHE B C 1
ATOM 5992 O O . PHE B 1 405 ? 154.631 138.472 115.036 1.00 17.24 386 PHE B O 1
ATOM 6000 N N . CYS B 1 406 ? 153.650 137.043 113.594 1.00 18.95 387 CYS B N 1
ATOM 6001 C CA . CYS B 1 406 ? 153.437 138.047 112.558 1.00 18.95 387 CYS B CA 1
ATOM 6002 C C . CYS B 1 406 ? 152.109 138.783 112.724 1.00 18.95 387 CYS B C 1
ATOM 6003 O O . CYS B 1 406 ? 152.085 140.016 112.790 1.00 18.95 387 CYS B O 1
ATOM 6006 N N . ASP B 1 407 ? 151.004 138.035 112.774 1.00 18.22 388 ASP B N 1
ATOM 6007 C CA . ASP B 1 407 ? 149.648 138.586 112.837 1.00 18.22 388 ASP B CA 1
ATOM 6008 C C . ASP B 1 407 ? 149.392 139.494 111.628 1.00 18.22 388 ASP B C 1
ATOM 6009 O O . ASP B 1 407 ? 149.235 140.712 111.735 1.00 18.22 388 ASP B O 1
ATOM 6014 N N . LEU B 1 408 ? 149.381 138.859 110.460 1.00 14.74 389 LEU B N 1
ATOM 6015 C CA . LEU B 1 408 ? 149.248 139.554 109.189 1.00 14.74 389 LEU B CA 1
ATOM 6016 C C . LEU B 1 408 ? 147.935 139.172 108.514 1.00 14.74 389 LEU B C 1
ATOM 6017 O O . LEU B 1 408 ? 147.319 138.157 108.833 1.00 14.74 389 LEU B O 1
ATOM 6022 N N . TYR B 1 409 ? 147.507 139.999 107.572 1.00 14.96 390 TYR B N 1
ATOM 6023 C CA . TYR B 1 409 ? 146.261 139.759 106.862 1.00 14.96 390 TYR B CA 1
ATOM 6024 C C . TYR B 1 409 ? 146.553 139.180 105.482 1.00 14.96 390 TYR B C 1
ATOM 6025 O O . TYR B 1 409 ? 147.644 139.347 104.934 1.00 14.96 390 TYR B O 1
ATOM 6034 N N . ARG B 1 410 ? 145.553 138.510 104.913 1.00 17.09 391 ARG B N 1
ATOM 6035 C CA . ARG B 1 410 ? 145.733 137.805 103.652 1.00 17.09 391 ARG B CA 1
ATOM 6036 C C . ARG B 1 410 ? 144.500 137.921 102.772 1.00 17.09 391 ARG B C 1
ATOM 6037 O O . ARG B 1 410 ? 143.376 137.740 103.246 1.00 17.09 391 ARG B O 1
ATOM 6045 N N . LEU B 1 411 ? 144.720 138.230 101.493 1.00 18.32 392 LEU B N 1
ATOM 6046 C CA . LEU B 1 411 ? 143.662 138.248 100.489 1.00 18.32 392 LEU B CA 1
ATOM 6047 C C . LEU B 1 411 ? 143.955 137.204 99.420 1.00 18.32 392 LEU B C 1
ATOM 6048 O O . LEU B 1 411 ? 145.031 137.221 98.811 1.00 18.32 392 LEU B O 1
ATOM 6053 N N . ASP B 1 412 ? 143.010 136.292 99.207 1.00 20.39 393 ASP B N 1
ATOM 6054 C CA . ASP B 1 412 ? 143.141 135.268 98.181 1.00 20.39 393 ASP B CA 1
ATOM 6055 C C . ASP B 1 412 ? 142.750 135.827 96.811 1.00 20.39 393 ASP B C 1
ATOM 6056 O O . ASP B 1 412 ? 142.045 136.833 96.699 1.00 20.39 393 ASP B O 1
ATOM 6061 N N . LYS B 1 413 ? 143.221 135.155 95.759 1.00 20.22 394 LYS B N 1
ATOM 6062 C CA . LYS B 1 413 ? 142.916 135.570 94.393 1.00 20.22 394 LYS B CA 1
ATOM 6063 C C . LYS B 1 413 ? 141.495 135.202 93.970 1.00 20.22 394 LYS B C 1
ATOM 6064 O O . LYS B 1 413 ? 140.951 135.826 93.050 1.00 20.22 394 LYS B O 1
ATOM 6070 N N . GLU B 1 414 ? 140.833 134.305 94.704 1.00 19.36 395 GLU B N 1
ATOM 6071 C CA . GLU B 1 414 ? 139.450 133.966 94.381 1.00 19.36 395 GLU B CA 1
ATOM 6072 C C . GLU B 1 414 ? 138.496 135.086 94.775 1.00 19.36 395 GLU B C 1
ATOM 6073 O O . GLU B 1 414 ? 137.631 135.477 93.985 1.00 19.36 395 GLU B O 1
ATOM 6079 N N . THR B 1 415 ? 138.641 135.620 95.989 1.00 19.10 396 THR B N 1
ATOM 6080 C CA . THR B 1 415 ? 137.788 136.734 96.397 1.00 19.10 396 THR B CA 1
ATOM 6081 C C . THR B 1 415 ? 138.086 137.976 95.569 1.00 19.10 396 THR B C 1
ATOM 6082 O O . THR B 1 415 ? 137.171 138.730 95.216 1.00 19.10 396 THR B O 1
ATOM 6086 N N . PHE B 1 416 ? 139.362 138.195 95.243 1.00 21.20 397 PHE B N 1
ATOM 6087 C CA . PHE B 1 416 ? 139.737 139.330 94.408 1.00 21.20 397 PHE B CA 1
ATOM 6088 C C . PHE B 1 416 ? 139.116 139.231 93.020 1.00 21.20 397 PHE B C 1
ATOM 6089 O O . PHE B 1 416 ? 138.595 140.222 92.493 1.00 21.20 397 PHE B O 1
ATOM 6097 N N . ASP B 1 417 ? 139.134 138.036 92.423 1.00 22.06 398 ASP B N 1
ATOM 6098 C CA . ASP B 1 417 ? 138.503 137.864 91.118 1.00 22.06 398 ASP B CA 1
ATOM 6099 C C . ASP B 1 417 ? 136.985 137.977 91.211 1.00 22.06 398 ASP B C 1
ATOM 6100 O O . ASP B 1 417 ? 136.341 138.505 90.298 1.00 22.06 398 ASP B O 1
ATOM 6105 N N . ARG B 1 418 ? 136.434 137.525 9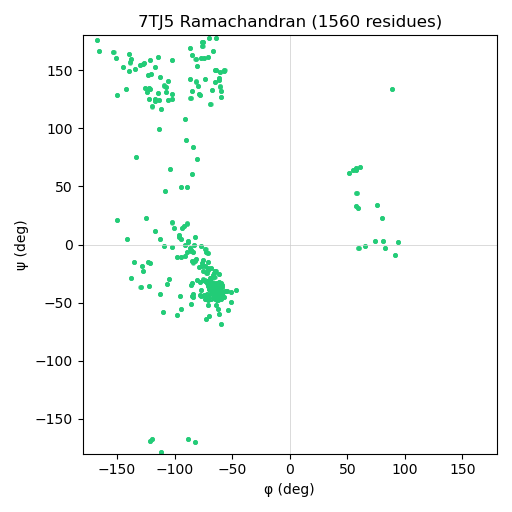2.327 1.00 19.56 399 ARG B N 1
ATOM 6106 C CA . ARG B 1 418 ? 134.975 137.559 92.515 1.00 19.56 399 ARG B CA 1
ATOM 6107 C C . ARG B 1 418 ? 134.561 139.010 92.519 1.00 19.56 399 ARG B C 1
ATOM 6108 O O . ARG B 1 418 ? 133.656 139.375 91.753 1.00 19.56 399 ARG B O 1
ATOM 6116 N N . ILE B 1 419 ? 135.201 139.798 93.347 1.00 19.80 400 ILE B N 1
ATOM 6117 C CA . ILE B 1 419 ? 134.833 141.204 93.493 1.00 19.80 400 ILE B CA 1
ATOM 6118 C C . ILE B 1 419 ? 135.270 142.056 92.304 1.00 19.80 400 ILE B C 1
ATOM 6119 O O . ILE B 1 419 ? 134.745 143.162 92.125 1.00 19.80 400 ILE B O 1
ATOM 6124 N N . LEU B 1 420 ? 136.217 141.588 91.489 1.00 20.92 401 LEU B N 1
ATOM 6125 C CA . LEU B 1 420 ? 136.642 142.356 90.324 1.00 20.92 401 LEU B CA 1
ATOM 6126 C C . LEU B 1 420 ? 135.629 142.316 89.186 1.00 20.92 401 LEU B C 1
ATOM 6127 O O . LEU B 1 420 ? 135.750 143.108 88.245 1.00 20.92 401 LEU B O 1
ATOM 6132 N N . SER B 1 421 ? 134.647 141.416 89.250 1.00 18.59 402 SER B N 1
ATOM 6133 C CA . SER B 1 421 ? 133.630 141.324 88.207 1.00 18.59 402 SER B CA 1
ATOM 6134 C C . SER B 1 421 ? 132.733 142.558 88.180 1.00 18.59 402 SER B C 1
ATOM 6135 O O . SER B 1 421 ? 132.305 142.999 87.107 1.00 18.59 402 SER B O 1
ATOM 6138 N N . ARG B 1 422 ? 132.442 143.130 89.347 1.00 21.85 403 ARG B N 1
ATOM 6139 C CA . ARG B 1 422 ? 131.564 144.290 89.469 1.00 21.85 403 ARG B CA 1
ATOM 6140 C C . ARG B 1 422 ? 132.289 145.627 89.336 1.00 21.85 403 ARG B C 1
ATOM 6141 O O . ARG B 1 422 ? 131.649 146.675 89.480 1.00 21.85 403 ARG B O 1
ATOM 6149 N N . TYR B 1 423 ? 133.595 145.626 89.071 1.00 22.20 404 TYR B N 1
ATOM 6150 C CA . TYR B 1 423 ? 134.369 146.847 88.837 1.00 22.20 404 TYR B CA 1
ATOM 6151 C C . TYR B 1 423 ? 135.230 146.602 87.605 1.00 22.20 404 TYR B C 1
ATOM 6152 O O . TYR B 1 423 ? 136.442 146.372 87.716 1.00 22.20 404 TYR B O 1
ATOM 6161 N N . PRO B 1 424 ? 134.630 146.631 86.409 1.00 18.99 405 PRO B N 1
ATOM 6162 C CA . PRO B 1 424 ? 135.390 146.246 85.210 1.00 18.99 405 PRO B CA 1
ATOM 6163 C C . PRO B 1 424 ? 136.542 147.177 84.869 1.00 18.99 405 PRO B C 1
ATOM 6164 O O . PRO B 1 424 ? 137.481 146.725 84.204 1.00 18.99 405 PRO B O 1
ATOM 6168 N N . GLU B 1 425 ? 136.479 148.465 85.232 1.00 20.65 406 GLU B N 1
ATOM 6169 C CA . GLU B 1 425 ? 137.557 149.380 84.857 1.00 20.65 406 GLU B CA 1
ATOM 6170 C C . GLU B 1 425 ? 138.879 148.900 85.447 1.00 20.65 406 GLU B C 1
ATOM 6171 O O . GLU B 1 425 ? 139.898 148.777 84.743 1.00 20.65 406 GLU B O 1
ATOM 6177 N N . ILE B 1 426 ? 138.849 148.543 86.734 1.00 18.89 407 ILE B N 1
ATOM 6178 C CA . ILE B 1 426 ? 140.055 148.054 87.382 1.00 18.89 407 ILE B CA 1
ATOM 6179 C C . ILE B 1 426 ? 140.437 146.725 86.764 1.00 18.89 407 ILE B C 1
ATOM 6180 O O . ILE B 1 426 ? 141.621 146.386 86.677 1.00 18.89 407 ILE B O 1
ATOM 6185 N N . ALA B 1 427 ? 139.433 145.915 86.400 1.00 18.21 408 ALA B N 1
ATOM 6186 C CA . ALA B 1 427 ? 139.725 144.603 85.847 1.00 18.21 408 ALA B CA 1
ATOM 6187 C C . ALA B 1 427 ? 140.521 144.765 84.561 1.00 18.21 408 ALA B C 1
ATOM 6188 O O . ALA B 1 427 ? 141.447 143.997 84.289 1.00 18.21 408 ALA B O 1
ATOM 6190 N N . ALA B 1 428 ? 140.150 145.764 83.751 1.00 18.55 409 ALA B N 1
ATOM 6191 C CA . ALA B 1 428 ? 140.864 146.052 82.512 1.00 18.55 409 ALA B CA 1
ATOM 6192 C C . ALA B 1 428 ? 142.296 146.471 82.809 1.00 18.55 409 ALA B C 1
ATOM 6193 O O . ALA B 1 428 ? 143.233 146.055 82.117 1.00 18.55 409 ALA B O 1
ATOM 6195 N N . GLN B 1 429 ? 142.474 147.330 83.822 1.00 20.17 410 GLN B N 1
ATOM 6196 C CA . GLN B 1 429 ? 143.824 147.760 84.195 1.00 20.17 410 GLN B CA 1
ATOM 6197 C C . GLN B 1 429 ? 144.673 146.575 84.651 1.00 20.17 410 GLN B C 1
ATOM 6198 O O . GLN B 1 429 ? 145.861 146.477 84.318 1.00 20.17 410 GLN B O 1
ATOM 6204 N N . ILE B 1 430 ? 144.063 145.649 85.391 1.00 21.09 411 ILE B N 1
ATOM 6205 C CA . ILE B 1 430 ? 144.757 144.441 85.822 1.00 21.09 411 ILE B CA 1
ATOM 6206 C C . ILE B 1 430 ? 145.097 143.559 84.625 1.00 21.09 411 ILE B C 1
ATOM 6207 O O . ILE B 1 430 ? 146.204 143.011 84.541 1.00 21.09 411 ILE B O 1
ATOM 6212 N N . GLN B 1 431 ? 144.162 143.405 83.684 1.00 20.62 412 GLN B N 1
ATOM 6213 C CA . GLN B 1 431 ? 144.409 142.528 82.544 1.00 20.62 412 GLN B CA 1
ATOM 6214 C C . GLN B 1 431 ? 145.522 143.082 81.665 1.00 20.62 412 GLN B C 1
ATOM 6215 O O . GLN B 1 431 ? 146.360 142.323 81.165 1.00 20.62 412 GLN B O 1
ATOM 6221 N N . GLU B 1 432 ? 145.539 144.403 81.455 1.00 19.66 413 GLU B N 1
ATOM 6222 C CA . GLU B 1 432 ? 146.629 145.007 80.696 1.00 19.66 413 GLU B CA 1
ATOM 6223 C C . GLU B 1 432 ? 147.945 144.875 81.455 1.00 19.66 413 GLU B C 1
ATOM 6224 O O . GLU B 1 432 ? 149.005 144.692 80.843 1.00 19.66 413 GLU B O 1
ATOM 6230 N N . LEU B 1 433 ? 147.898 144.986 82.789 1.00 18.96 414 LEU B N 1
ATOM 6231 C CA . LEU B 1 433 ? 149.106 144.810 83.591 1.00 18.96 414 LEU B CA 1
ATOM 6232 C C . LEU B 1 433 ? 149.665 143.401 83.439 1.00 18.96 414 LEU B C 1
ATOM 6233 O O . LEU B 1 433 ? 150.886 143.206 83.421 1.00 18.96 414 LEU B O 1
ATOM 6238 N N . ALA B 1 434 ? 148.788 142.408 83.333 1.00 19.67 415 ALA B N 1
ATOM 6239 C CA . ALA B 1 434 ? 149.200 141.025 83.122 1.00 19.67 415 ALA B CA 1
ATOM 6240 C C . ALA B 1 434 ? 149.794 140.831 81.731 1.00 19.67 415 ALA B C 1
ATOM 6241 O O . ALA B 1 434 ? 149.796 139.722 81.198 1.00 19.67 415 ALA B O 1
ATOM 6243 N N . THR C 1 29 ? 166.224 133.416 135.578 1.00 20.64 10 THR C N 1
ATOM 6244 C CA . THR C 1 29 ? 165.639 132.629 136.657 1.00 20.64 10 THR C CA 1
ATOM 6245 C C . THR C 1 29 ? 166.109 133.133 138.017 1.00 20.64 10 THR C C 1
ATOM 6246 O O . THR C 1 29 ? 165.777 132.557 139.052 1.00 20.64 10 THR C O 1
ATOM 6250 N N . TYR C 1 30 ? 166.890 134.214 138.006 1.00 22.29 11 TYR C N 1
ATOM 6251 C CA . TYR C 1 30 ? 167.366 134.813 139.247 1.00 22.29 11 TYR C CA 1
ATOM 6252 C C . TYR C 1 30 ? 166.291 135.616 139.964 1.00 22.29 11 TYR C C 1
ATOM 6253 O O . TYR C 1 30 ? 166.434 135.884 141.162 1.00 22.29 11 TYR C O 1
ATOM 6262 N N . THR C 1 31 ? 165.222 136.008 139.267 1.00 18.80 12 THR C N 1
ATOM 6263 C CA . THR C 1 31 ? 164.170 136.791 139.902 1.00 18.80 12 THR C CA 1
ATOM 6264 C C . THR C 1 31 ? 163.288 135.953 140.817 1.00 18.80 12 THR C C 1
ATOM 6265 O O . THR C 1 31 ? 162.656 136.510 141.722 1.00 18.80 12 THR C O 1
ATOM 6269 N N . LEU C 1 32 ? 163.227 134.634 140.609 1.00 19.53 13 LEU C N 1
ATOM 6270 C CA . LEU C 1 32 ? 162.419 133.784 141.478 1.00 19.53 13 LEU C CA 1
ATOM 6271 C C . LEU C 1 32 ? 162.986 133.737 142.891 1.00 19.53 13 LEU C C 1
ATOM 6272 O O . LEU C 1 32 ? 162.230 133.731 143.869 1.00 19.53 13 LEU C O 1
ATOM 6277 N N . VAL C 1 33 ? 164.315 133.702 143.014 1.00 17.25 14 VAL C N 1
ATOM 6278 C CA . VAL C 1 33 ? 164.948 133.727 144.331 1.00 17.25 14 VAL C CA 1
ATOM 6279 C C . VAL C 1 33 ? 164.627 135.033 145.048 1.00 17.25 14 VAL C C 1
ATOM 6280 O O . VAL C 1 33 ? 164.308 135.040 146.244 1.00 17.25 14 VAL C O 1
ATOM 6284 N N . TRP C 1 34 ? 164.685 136.153 144.323 1.00 15.81 15 TRP C N 1
ATOM 6285 C CA . TRP C 1 34 ? 164.353 137.443 144.917 1.00 15.81 15 TRP C CA 1
ATOM 6286 C C . TRP C 1 34 ? 162.888 137.504 145.333 1.00 15.81 15 TRP C C 1
ATOM 6287 O O . TRP C 1 34 ? 162.560 138.047 146.394 1.00 15.81 15 TRP C O 1
ATOM 6298 N N . LYS C 1 35 ? 161.989 136.956 144.508 1.00 17.04 16 LYS C N 1
ATOM 6299 C CA . LYS C 1 35 ? 160.572 136.939 144.860 1.00 17.04 16 LYS C CA 1
ATOM 6300 C C . LYS C 1 35 ? 160.315 136.093 146.101 1.00 17.04 16 LYS C C 1
ATOM 6301 O O . LYS C 1 35 ? 159.533 136.483 146.978 1.00 17.04 16 LYS C O 1
ATOM 6307 N N . VAL C 1 36 ? 160.966 134.931 146.195 1.00 15.17 17 VAL C N 1
ATOM 6308 C CA . VAL C 1 36 ? 160.809 134.077 147.370 1.00 15.17 17 VAL C CA 1
ATOM 6309 C C . VAL C 1 36 ? 161.363 134.770 148.610 1.00 15.17 17 VAL C C 1
ATOM 6310 O O . VAL C 1 36 ? 160.777 134.695 149.699 1.00 15.17 17 VAL C O 1
ATOM 6314 N N . TRP C 1 37 ? 162.487 135.475 148.462 1.00 14.42 18 TRP C N 1
ATOM 6315 C CA . TRP C 1 37 ? 163.062 136.208 149.584 1.00 14.42 18 TRP C CA 1
ATOM 6316 C C . TRP C 1 37 ? 162.142 137.337 150.040 1.00 14.42 18 TRP C C 1
ATOM 6317 O O . TRP C 1 37 ? 161.995 137.581 151.244 1.00 14.42 18 TRP C O 1
ATOM 6328 N N . ILE C 1 38 ? 161.511 138.031 149.090 1.00 15.41 19 ILE C N 1
ATOM 6329 C CA . ILE C 1 38 ? 160.569 139.092 149.432 1.00 15.41 19 ILE C CA 1
ATOM 6330 C C . ILE C 1 38 ? 159.343 138.516 150.133 1.00 15.41 19 ILE C C 1
ATOM 6331 O O . ILE C 1 38 ? 158.821 139.107 151.087 1.00 15.41 19 ILE C O 1
ATOM 6336 N N . LEU C 1 39 ? 158.871 137.353 149.676 1.00 14.48 20 LEU C N 1
ATOM 6337 C CA . LEU C 1 39 ? 157.765 136.683 150.356 1.00 14.48 20 LEU C CA 1
ATOM 6338 C C . LEU C 1 39 ? 158.140 136.312 151.786 1.00 14.48 20 LEU C C 1
ATOM 6339 O O . LEU C 1 39 ? 157.341 136.492 152.712 1.00 14.48 20 LEU C O 1
ATOM 6344 N N . ALA C 1 40 ? 159.355 135.799 151.986 1.00 15.41 21 ALA C N 1
ATOM 6345 C CA . ALA C 1 40 ? 159.800 135.457 153.334 1.00 15.41 21 ALA C CA 1
ATOM 6346 C C . ALA C 1 40 ? 159.886 136.696 154.217 1.00 15.41 21 ALA C C 1
ATOM 6347 O O . ALA C 1 40 ? 159.466 136.669 155.381 1.00 15.41 21 ALA C O 1
ATOM 6349 N N . VAL C 1 41 ? 160.391 137.802 153.667 1.00 15.34 22 VAL C N 1
ATOM 6350 C CA . VAL C 1 41 ? 160.514 139.037 154.437 1.00 15.34 22 VAL C CA 1
ATOM 6351 C C . VAL C 1 41 ? 159.138 139.573 154.825 1.00 15.34 22 VAL C C 1
ATOM 6352 O O . VAL C 1 41 ? 158.925 140.010 155.967 1.00 15.34 22 VAL C O 1
ATOM 6356 N N . THR C 1 42 ? 158.184 139.559 153.891 1.00 15.08 23 THR C N 1
ATOM 6357 C CA . THR C 1 42 ? 156.866 140.081 154.228 1.00 15.08 23 THR C CA 1
ATOM 6358 C C . THR C 1 42 ? 156.112 139.152 155.179 1.00 15.08 23 THR C C 1
ATOM 6359 O O . THR C 1 42 ? 155.350 139.636 156.024 1.00 15.08 23 THR C O 1
ATOM 6363 N N . LEU C 1 43 ? 156.340 137.832 155.104 1.00 13.01 24 LEU C N 1
ATOM 6364 C CA . LEU C 1 43 ? 155.760 136.948 156.110 1.00 13.01 24 LEU C CA 1
ATOM 6365 C C . LEU C 1 43 ? 156.402 137.176 157.470 1.00 13.01 24 LEU C C 1
ATOM 6366 O O . LEU C 1 43 ? 155.728 137.083 158.506 1.00 13.01 24 LEU C O 1
ATOM 6371 N N . TYR C 1 44 ? 157.666 137.609 157.470 1.00 12.31 25 TYR C N 1
ATOM 6372 C CA . TYR C 1 44 ? 158.342 137.915 158.721 1.00 12.31 25 TYR C CA 1
ATOM 6373 C C . TYR C 1 44 ? 157.716 139.147 159.350 1.00 12.31 25 TYR C C 1
ATOM 6374 O O . TYR C 1 44 ? 157.478 139.180 160.559 1.00 12.31 25 TYR C O 1
ATOM 6383 N N . TYR C 1 45 ? 157.506 140.196 158.553 1.00 14.98 26 TYR C N 1
ATOM 6384 C CA . TYR C 1 45 ? 156.885 141.402 159.096 1.00 14.98 26 TYR C CA 1
ATOM 6385 C C . TYR C 1 45 ? 155.453 141.124 159.547 1.00 14.98 26 TYR C C 1
ATOM 6386 O O . TYR C 1 45 ? 155.035 141.579 160.616 1.00 14.98 26 TYR C O 1
ATOM 6395 N N . ALA C 1 46 ? 154.724 140.295 158.790 1.00 11.43 27 ALA C N 1
ATOM 6396 C CA . ALA C 1 46 ? 153.352 139.927 159.142 1.00 11.43 27 ALA C CA 1
ATOM 6397 C C . ALA C 1 46 ? 153.271 139.211 160.485 1.00 11.43 27 ALA C C 1
ATOM 6398 O O . ALA C 1 46 ? 152.308 139.399 161.238 1.00 11.43 27 ALA C O 1
ATOM 6400 N N . ILE C 1 47 ? 154.254 138.374 160.796 1.00 9.28 28 ILE C N 1
ATOM 6401 C CA . ILE C 1 47 ? 154.242 137.664 162.073 1.00 9.28 28 ILE C CA 1
ATOM 6402 C C . ILE C 1 47 ? 154.821 138.527 163.195 1.00 9.28 28 ILE C C 1
ATOM 6403 O O . ILE C 1 47 ? 154.261 138.596 164.294 1.00 9.28 28 ILE C O 1
ATOM 6408 N N . ARG C 1 48 ? 155.895 139.222 162.972 1.00 12.33 29 ARG C N 1
ATOM 6409 C CA . ARG C 1 48 ? 156.576 139.962 164.064 1.00 12.33 29 ARG C CA 1
ATOM 6410 C C . ARG C 1 48 ? 155.873 141.255 164.444 1.00 12.33 29 ARG C C 1
ATOM 6411 O O . ARG C 1 48 ? 155.730 141.506 165.639 1.00 12.33 29 ARG C O 1
ATOM 6419 N N . ILE C 1 49 ? 155.449 142.042 163.444 1.00 12.86 30 ILE C N 1
ATOM 6420 C CA . ILE C 1 49 ? 154.888 143.356 163.786 1.00 12.86 30 ILE C CA 1
ATOM 6421 C C . ILE C 1 49 ? 153.750 143.287 164.805 1.00 12.86 30 ILE C C 1
ATOM 6422 O O . ILE C 1 49 ? 153.846 143.967 165.837 1.00 12.86 30 ILE C O 1
ATOM 6427 N N . PRO C 1 50 ? 152.655 142.538 164.593 1.00 10.08 31 PRO C N 1
ATOM 6428 C CA . PRO C 1 50 ? 151.621 142.504 165.645 1.00 10.08 31 PRO C CA 1
ATOM 6429 C C . PRO C 1 50 ? 152.115 141.882 166.941 1.00 10.08 31 PRO C C 1
ATOM 6430 O O . PRO C 1 50 ? 151.697 142.305 168.029 1.00 10.08 31 PRO C O 1
ATOM 6434 N N . LEU C 1 51 ? 153.011 140.896 166.848 1.00 9.88 32 LEU C N 1
ATOM 6435 C CA . LEU C 1 51 ? 153.537 140.243 168.041 1.00 9.88 32 LEU C CA 1
ATOM 6436 C C . LEU C 1 51 ? 154.354 141.206 168.893 1.00 9.88 32 LEU C C 1
ATOM 6437 O O . LEU C 1 51 ? 154.230 141.210 170.123 1.00 9.88 32 LEU C O 1
ATOM 6442 N N . THR C 1 52 ? 155.194 142.031 168.264 1.00 12.80 33 THR C N 1
ATOM 6443 C CA . THR C 1 52 ? 155.945 143.017 169.030 1.00 12.80 33 THR C CA 1
ATOM 6444 C C . THR C 1 52 ? 155.098 144.226 169.399 1.00 12.80 33 THR C C 1
ATOM 6445 O O . THR C 1 52 ? 155.464 144.961 170.322 1.00 12.80 33 THR C O 1
ATOM 6449 N N . LEU C 1 53 ? 153.983 144.451 168.701 1.00 11.30 34 LEU C N 1
ATOM 6450 C CA . LEU C 1 53 ? 153.017 145.434 169.176 1.00 11.30 34 LEU C CA 1
ATOM 6451 C C . LEU C 1 53 ? 152.401 144.987 170.494 1.00 11.30 34 LEU C C 1
ATOM 6452 O O . LEU C 1 53 ? 152.228 145.797 171.412 1.00 11.30 34 LEU C O 1
ATOM 6457 N N . VAL C 1 54 ? 152.061 143.701 170.604 1.00 11.13 35 VAL C N 1
ATOM 6458 C CA . VAL C 1 54 ? 151.543 143.178 171.866 1.00 11.13 35 VAL C CA 1
ATOM 6459 C C . VAL C 1 54 ? 152.652 143.114 172.911 1.00 11.13 35 VAL C C 1
ATOM 6460 O O . VAL C 1 54 ? 152.466 143.520 174.064 1.00 11.13 35 VAL C O 1
ATOM 6464 N N . PHE C 1 55 ? 153.823 142.611 172.522 1.00 12.56 36 PHE C N 1
ATOM 6465 C CA . PHE C 1 55 ? 154.950 142.458 173.438 1.00 12.56 36 PHE C CA 1
ATOM 6466 C C . PHE C 1 55 ? 156.071 143.399 173.023 1.00 12.56 36 PHE C C 1
ATOM 6467 O O . PHE C 1 55 ? 156.844 143.075 172.109 1.00 12.56 36 PHE C O 1
ATOM 6475 N N . PRO C 1 56 ? 156.226 144.561 173.667 1.00 15.41 37 PRO C N 1
ATOM 6476 C CA . PRO C 1 56 ? 157.292 145.489 173.256 1.00 15.41 37 PRO C CA 1
ATOM 6477 C C . PRO C 1 56 ? 158.689 145.011 173.614 1.00 15.41 37 PRO C C 1
ATOM 6478 O O . PRO C 1 56 ? 159.665 145.654 173.205 1.00 15.41 37 PRO C O 1
ATOM 6482 N N . SER C 1 57 ? 158.816 143.915 174.366 1.00 16.50 38 SER C N 1
ATOM 6483 C CA . SER C 1 57 ? 160.133 143.382 174.700 1.00 16.50 38 SER C CA 1
ATOM 6484 C C . SER C 1 57 ? 160.859 142.867 173.464 1.00 16.50 38 SER C C 1
ATOM 6485 O O . SER C 1 57 ? 162.078 143.036 173.338 1.00 16.50 38 SER C O 1
ATOM 6488 N N . LEU C 1 58 ? 160.133 142.237 172.538 1.00 16.92 39 LEU C N 1
ATOM 6489 C CA . LEU C 1 58 ? 160.744 141.627 171.358 1.00 16.92 39 LEU C CA 1
ATOM 6490 C C . LEU C 1 58 ? 161.015 142.690 170.293 1.00 16.92 39 LEU C C 1
ATOM 6491 O O . LEU C 1 58 ? 160.337 142.792 169.268 1.00 16.92 39 LEU C O 1
ATOM 6496 N N . PHE C 1 59 ? 162.040 143.496 170.554 1.00 17.55 40 PHE C N 1
ATOM 6497 C CA . PHE C 1 59 ? 162.513 144.467 169.571 1.00 17.55 40 PHE C CA 1
ATOM 6498 C C . PHE C 1 59 ? 164.028 144.548 169.469 1.00 17.55 40 PHE C C 1
ATOM 6499 O O . PHE C 1 59 ? 164.537 144.862 168.387 1.00 17.55 40 PHE C O 1
ATOM 6507 N N . SER C 1 60 ? 164.770 144.261 170.534 1.00 19.30 41 SER C N 1
ATOM 6508 C CA . SER C 1 60 ? 166.227 144.218 170.499 1.00 19.30 41 SER C CA 1
ATOM 6509 C C . SER C 1 60 ? 166.771 142.877 170.000 1.00 19.30 41 SER C C 1
ATOM 6510 O O . SER C 1 60 ? 167.704 142.882 169.185 1.00 19.30 41 SER C O 1
ATOM 6513 N N . PRO C 1 61 ? 166.267 141.715 170.456 1.00 16.48 42 PRO C N 1
ATOM 6514 C CA . PRO C 1 61 ? 166.812 140.451 169.927 1.00 16.48 42 PRO C CA 1
ATOM 6515 C C . PRO C 1 61 ? 166.628 140.274 168.429 1.00 16.48 42 PRO C C 1
ATOM 6516 O O . PRO C 1 61 ? 167.475 139.646 167.783 1.00 16.48 42 PRO C O 1
ATOM 6520 N N . LEU C 1 62 ? 165.549 140.805 167.853 1.00 16.35 43 LEU C N 1
ATOM 6521 C CA . LEU C 1 62 ? 165.292 140.684 166.425 1.00 16.35 43 LEU C CA 1
ATOM 6522 C C . LEU C 1 62 ? 165.636 141.961 165.665 1.00 16.35 43 LEU C C 1
ATOM 6523 O O . LEU C 1 62 ? 165.155 142.158 164.544 1.00 16.35 43 LEU C O 1
ATOM 6528 N N . LEU C 1 63 ? 166.450 142.833 166.261 1.00 16.98 44 LEU C N 1
ATOM 6529 C CA . LEU C 1 63 ? 166.860 144.063 165.584 1.00 16.98 44 LEU C CA 1
ATOM 6530 C C . LEU C 1 63 ? 167.668 143.826 164.310 1.00 16.98 44 LEU C C 1
ATOM 6531 O O . LEU C 1 63 ? 167.371 144.485 163.297 1.00 16.98 44 LEU C O 1
ATOM 6536 N N . PRO C 1 64 ? 168.698 142.958 164.278 1.00 15.03 45 PRO C N 1
ATOM 6537 C CA . PRO C 1 64 ? 169.428 142.777 163.008 1.00 15.03 45 PRO C CA 1
ATOM 6538 C C . PRO C 1 64 ? 168.566 142.238 161.880 1.00 15.03 45 PRO C C 1
ATOM 6539 O O . PRO C 1 64 ? 168.730 142.661 160.727 1.00 15.03 45 PRO C O 1
ATOM 6543 N N . LEU C 1 65 ? 167.638 141.324 162.181 1.00 14.70 46 LEU C N 1
ATOM 6544 C CA . LEU C 1 65 ? 166.735 140.832 161.148 1.00 14.70 46 LEU C CA 1
ATOM 6545 C C . LEU C 1 65 ? 165.827 141.943 160.640 1.00 14.70 46 LEU C C 1
ATOM 6546 O O . LEU C 1 65 ? 165.551 142.028 159.438 1.00 14.70 46 LEU C O 1
ATOM 6551 N N . ASP C 1 66 ? 165.364 142.811 161.544 1.00 17.21 47 ASP C N 1
ATOM 6552 C CA . ASP C 1 66 ? 164.528 143.936 161.138 1.00 17.21 47 ASP C CA 1
ATOM 6553 C C . ASP C 1 66 ? 165.292 144.896 160.233 1.00 17.21 47 ASP C C 1
ATOM 6554 O O . ASP C 1 66 ? 164.762 145.350 159.213 1.00 17.21 47 ASP C O 1
ATOM 6559 N N . ILE C 1 67 ? 166.548 145.194 160.580 1.00 16.99 48 ILE C N 1
ATOM 6560 C CA . ILE C 1 67 ? 167.374 146.076 159.753 1.00 16.99 48 ILE C CA 1
ATOM 6561 C C . ILE C 1 67 ? 167.606 145.455 158.380 1.00 16.99 48 ILE C C 1
ATOM 6562 O O . ILE C 1 67 ? 167.509 146.131 157.345 1.00 16.99 48 ILE C O 1
ATOM 6567 N N . LEU C 1 68 ? 167.941 144.163 158.353 1.00 14.95 49 LEU C N 1
ATOM 6568 C CA . LEU C 1 68 ? 168.213 143.494 157.087 1.00 14.95 49 LEU C CA 1
ATOM 6569 C C . LEU C 1 68 ? 166.970 143.455 156.202 1.00 14.95 49 LEU C C 1
ATOM 6570 O O . LEU C 1 68 ? 167.055 143.688 154.990 1.00 14.95 49 LEU C O 1
ATOM 6575 N N . ALA C 1 69 ? 165.803 143.183 156.793 1.00 16.45 50 ALA C N 1
ATOM 6576 C CA . ALA C 1 69 ? 164.570 143.193 156.014 1.00 16.45 50 ALA C CA 1
ATOM 6577 C C . ALA C 1 69 ? 164.217 144.599 155.549 1.00 16.45 50 ALA C C 1
ATOM 6578 O O . ALA C 1 69 ? 163.649 144.766 154.463 1.00 16.45 50 ALA C O 1
ATOM 6580 N N . SER C 1 70 ? 164.548 145.621 156.347 1.00 16.72 51 SER C N 1
ATOM 6581 C CA . SER C 1 70 ? 164.287 146.993 155.929 1.00 16.72 51 SER C CA 1
ATOM 6582 C C . SER C 1 70 ? 165.151 147.367 154.735 1.00 16.72 51 SER C C 1
ATOM 6583 O O . SER C 1 70 ? 164.676 148.015 153.793 1.00 16.72 51 SER C O 1
ATOM 6586 N N . LEU C 1 71 ? 166.411 146.932 154.739 1.00 15.93 52 LEU C N 1
ATOM 6587 C CA . LEU C 1 71 ? 167.261 147.163 153.578 1.00 15.93 52 LEU C CA 1
ATOM 6588 C C . LEU C 1 71 ? 166.732 146.397 152.370 1.00 15.93 52 LEU C C 1
ATOM 6589 O O . LEU C 1 71 ? 166.749 146.915 151.246 1.00 15.93 52 LEU C O 1
ATOM 6594 N N . ALA C 1 72 ? 166.311 145.144 152.576 1.00 15.33 53 ALA C N 1
ATOM 6595 C CA . ALA C 1 72 ? 165.793 144.341 151.472 1.00 15.33 53 ALA C CA 1
ATOM 6596 C C . ALA C 1 72 ? 164.585 145.017 150.830 1.00 15.33 53 ALA C C 1
ATOM 6597 O O . ALA C 1 72 ? 164.480 145.088 149.600 1.00 15.33 53 ALA C O 1
ATOM 6599 N N . LEU C 1 73 ? 163.676 145.544 151.658 1.00 17.70 54 LEU C N 1
ATOM 6600 C CA . LEU C 1 73 ? 162.492 146.231 151.149 1.00 17.70 54 LEU C CA 1
ATOM 6601 C C . LEU C 1 73 ? 162.862 147.537 150.455 1.00 17.70 54 LEU C C 1
ATOM 6602 O O . LEU C 1 73 ? 162.224 147.922 149.468 1.00 17.70 54 LEU C O 1
ATOM 6607 N N . ILE C 1 74 ? 163.865 148.248 150.978 1.00 17.62 55 ILE C N 1
ATOM 6608 C CA . ILE C 1 74 ? 164.303 149.488 150.341 1.00 17.62 55 ILE C CA 1
ATOM 6609 C C . ILE C 1 74 ? 164.869 149.200 148.956 1.00 17.62 55 ILE C C 1
ATOM 6610 O O . ILE C 1 74 ? 164.568 149.904 147.984 1.00 17.62 55 ILE C O 1
ATOM 6615 N N . ALA C 1 75 ? 165.674 148.143 148.837 1.00 17.64 56 ALA C N 1
ATOM 6616 C CA . ALA C 1 75 ? 166.314 147.797 147.574 1.00 17.64 56 ALA C CA 1
ATOM 6617 C C . ALA C 1 75 ? 165.410 147.024 146.621 1.00 17.64 56 ALA C C 1
ATOM 6618 O O . ALA C 1 75 ? 165.777 146.863 145.452 1.00 17.64 56 ALA C O 1
ATOM 6620 N N . ASP C 1 76 ? 164.261 146.527 147.087 1.00 18.54 57 ASP C N 1
ATOM 6621 C CA . ASP C 1 76 ? 163.409 145.709 146.228 1.00 18.54 57 ASP C CA 1
ATOM 6622 C C . ASP C 1 76 ? 162.865 146.490 145.038 1.00 18.54 57 ASP C C 1
ATOM 6623 O O . ASP C 1 76 ? 162.858 145.983 143.910 1.00 18.54 57 ASP C O 1
ATOM 6628 N N . ILE C 1 77 ? 162.396 147.713 145.261 1.00 19.57 58 ILE C N 1
ATOM 6629 C CA . ILE C 1 77 ? 161.715 148.460 144.203 1.00 19.57 58 ILE C CA 1
ATOM 6630 C C . ILE C 1 77 ? 162.718 148.953 143.151 1.00 19.57 58 ILE C C 1
ATOM 6631 O O . ILE C 1 77 ? 162.350 149.019 141.966 1.00 19.57 58 ILE C O 1
ATOM 6636 N N . PRO C 1 78 ? 163.988 149.273 143.484 1.00 18.00 59 PRO C N 1
ATOM 6637 C CA . PRO C 1 78 ? 164.991 149.371 142.406 1.00 18.00 59 PRO C CA 1
ATOM 6638 C C . PRO C 1 78 ? 165.074 148.118 141.552 1.00 18.00 59 PRO C C 1
ATOM 6639 O O . PRO C 1 78 ? 165.208 148.212 140.326 1.00 18.00 59 PRO C O 1
ATOM 6643 N N . LEU C 1 79 ? 164.994 146.941 142.171 1.00 16.78 60 LEU C N 1
ATOM 6644 C CA . LEU C 1 79 ? 165.031 145.685 141.437 1.00 16.78 60 LEU C CA 1
ATOM 6645 C C . LEU C 1 79 ? 163.674 145.313 140.860 1.00 16.78 60 LEU C C 1
ATOM 6646 O O . LEU C 1 79 ? 163.601 144.413 140.019 1.00 16.78 60 LEU C O 1
ATOM 6651 N N . ASP C 1 80 ? 162.603 145.973 141.304 1.00 19.54 61 ASP C N 1
ATOM 6652 C CA . ASP C 1 80 ? 161.307 145.817 140.655 1.00 19.54 61 ASP C CA 1
ATOM 6653 C C . ASP C 1 80 ? 161.248 146.603 139.352 1.00 19.54 61 ASP C C 1
ATOM 6654 O O . ASP C 1 80 ? 160.668 146.133 138.367 1.00 19.54 61 ASP C O 1
ATOM 6659 N N . LEU C 1 81 ? 161.835 147.803 139.330 1.00 19.11 62 LEU C N 1
ATOM 6660 C CA . LEU C 1 81 ? 161.871 148.575 138.090 1.00 19.11 62 LEU C CA 1
ATOM 6661 C C . LEU C 1 81 ? 162.753 147.911 137.038 1.00 19.11 62 LEU C C 1
ATOM 6662 O O . LEU C 1 81 ? 162.397 147.881 135.855 1.00 19.11 62 LEU C O 1
ATOM 6667 N N . ALA C 1 82 ? 163.901 147.377 137.441 1.00 18.43 63 ALA C N 1
ATOM 6668 C CA . ALA C 1 82 ? 164.761 146.674 136.502 1.00 18.43 63 ALA C CA 1
ATOM 6669 C C . ALA C 1 82 ? 164.244 145.263 136.265 1.00 18.43 63 ALA C C 1
ATOM 6670 O O . ALA C 1 82 ? 163.855 144.565 137.205 1.00 18.43 63 ALA C O 1
ATOM 6672 N N . PHE C 1 83 ? 164.249 144.848 134.995 1.00 20.14 64 PHE C N 1
ATOM 6673 C CA . PHE C 1 83 ? 163.735 143.547 134.565 1.00 20.14 64 PHE C CA 1
ATOM 6674 C C . PHE C 1 83 ? 162.285 143.352 135.020 1.00 20.14 64 PHE C C 1
ATOM 6675 O O . PHE C 1 83 ? 161.970 142.483 135.835 1.00 20.14 64 PHE C O 1
ATOM 6683 N N . GLU C 1 84 ? 161.408 144.196 134.484 1.00 19.06 65 GLU C N 1
ATOM 6684 C CA . GLU C 1 84 ? 159.988 144.154 134.821 1.00 19.06 65 GLU C CA 1
ATOM 6685 C C . GLU C 1 84 ? 159.343 142.846 134.371 1.00 19.06 65 GLU C C 1
ATOM 6686 O O . GLU C 1 84 ? 159.464 142.448 133.212 1.00 19.06 65 GLU C O 1
ATOM 6692 N N . SER C 1 99 ? 148.549 151.466 141.785 1.00 20.94 80 SER C N 1
ATOM 6693 C CA . SER C 1 99 ? 149.113 150.148 141.519 1.00 20.94 80 SER C CA 1
ATOM 6694 C C . SER C 1 99 ? 150.577 150.082 141.940 1.00 20.94 80 SER C C 1
ATOM 6695 O O . SER C 1 99 ? 151.212 149.032 141.849 1.00 20.94 80 SER C O 1
ATOM 6698 N N . ARG C 1 100 ? 151.108 151.214 142.404 1.00 21.69 81 ARG C N 1
ATOM 6699 C CA . ARG C 1 100 ? 152.489 151.286 142.856 1.00 21.69 81 ARG C CA 1
ATOM 6700 C C . ARG C 1 100 ? 152.661 151.881 144.248 1.00 21.69 81 ARG C C 1
ATOM 6701 O O . ARG C 1 100 ? 153.722 151.690 144.852 1.00 21.69 81 ARG C O 1
ATOM 6709 N N . LEU C 1 101 ? 151.648 152.604 144.726 1.00 21.50 82 LEU C N 1
ATOM 6710 C CA . LEU C 1 101 ? 151.716 153.185 146.091 1.00 21.50 82 LEU C CA 1
ATOM 6711 C C . LEU C 1 101 ? 152.090 152.090 147.108 1.00 21.50 82 LEU C C 1
ATOM 6712 O O . LEU C 1 101 ? 153.001 152.376 147.906 1.00 21.50 82 LEU C O 1
ATOM 6717 N N . PRO C 1 102 ? 151.464 150.881 147.182 1.00 19.39 83 PRO C N 1
ATOM 6718 C CA . PRO C 1 102 ? 151.876 149.891 148.197 1.00 19.39 83 PRO C CA 1
ATOM 6719 C C . PRO C 1 102 ? 153.376 149.680 148.308 1.00 19.39 83 PRO C C 1
ATOM 6720 O O . PRO C 1 102 ? 153.891 149.546 149.426 1.00 19.39 83 PRO C O 1
ATOM 6724 N N . ASP C 1 103 ? 154.099 149.664 147.184 1.00 19.31 84 ASP C N 1
ATOM 6725 C CA . ASP C 1 103 ? 155.548 149.495 147.239 1.00 19.31 84 ASP C CA 1
ATOM 6726 C C . ASP C 1 103 ? 156.225 150.651 147.962 1.00 19.31 84 ASP C C 1
ATOM 6727 O O . ASP C 1 103 ? 157.113 150.438 148.796 1.00 19.31 84 ASP C O 1
ATOM 6732 N N . LEU C 1 104 ? 155.806 151.884 147.669 1.00 18.81 85 LEU C N 1
ATOM 6733 C CA . LEU C 1 104 ? 156.402 153.040 148.331 1.00 18.81 85 LEU C CA 1
ATOM 6734 C C . LEU C 1 104 ? 156.022 153.095 149.804 1.00 18.81 85 LEU C C 1
ATOM 6735 O O . LEU C 1 104 ? 156.852 153.451 150.650 1.00 18.81 85 LEU C O 1
ATOM 6740 N N . LEU C 1 105 ? 154.776 152.746 150.134 1.00 19.22 86 LEU C N 1
ATOM 6741 C CA . LEU C 1 105 ? 154.340 152.800 151.525 1.00 19.22 86 LEU C CA 1
ATOM 6742 C C . LEU C 1 105 ? 154.994 151.716 152.373 1.00 19.22 86 LEU C C 1
ATOM 6743 O O . LEU C 1 105 ? 155.262 151.941 153.559 1.00 19.22 86 LEU C O 1
ATOM 6748 N N . ALA C 1 106 ? 155.251 150.539 151.799 1.00 17.35 87 ALA C N 1
ATOM 6749 C CA . ALA C 1 106 ? 155.961 149.499 152.531 1.00 17.35 87 ALA C CA 1
ATOM 6750 C C . ALA C 1 106 ? 157.474 149.662 152.481 1.00 17.35 87 ALA C C 1
ATOM 6751 O O . ALA C 1 106 ? 158.175 149.032 153.280 1.00 17.35 87 ALA C O 1
ATOM 6753 N N . ALA C 1 107 ? 157.992 150.485 151.567 1.00 18.07 88 ALA C N 1
ATOM 6754 C CA . ALA C 1 107 ? 159.438 150.645 151.454 1.00 18.07 88 ALA C CA 1
ATOM 6755 C C . ALA C 1 107 ? 160.009 151.450 152.615 1.00 18.07 88 ALA C C 1
ATOM 6756 O O . ALA C 1 107 ? 161.019 151.060 153.214 1.00 18.07 88 ALA C O 1
ATOM 6758 N N . LEU C 1 108 ? 159.383 152.575 152.950 1.00 18.35 89 LEU C N 1
ATOM 6759 C CA . LEU C 1 108 ? 159.933 153.429 153.994 1.00 18.35 89 LEU C CA 1
ATOM 6760 C C . LEU C 1 108 ? 159.706 152.798 155.367 1.00 18.35 89 LEU C C 1
ATOM 6761 O O . LEU C 1 108 ? 158.669 152.169 155.601 1.00 18.35 89 LEU C O 1
ATOM 6766 N N . PRO C 1 109 ? 160.667 152.924 156.285 1.00 17.28 90 PRO C N 1
ATOM 6767 C CA . PRO C 1 109 ? 160.533 152.301 157.617 1.00 17.28 90 PRO C CA 1
ATOM 6768 C C . PRO C 1 109 ? 159.728 153.150 158.598 1.00 17.28 90 PRO C C 1
ATOM 6769 O O . PRO C 1 109 ? 160.251 153.924 159.400 1.00 17.28 90 PRO C O 1
ATOM 6773 N N . LEU C 1 110 ? 158.401 153.016 158.530 1.00 19.39 91 LEU C N 1
ATOM 6774 C CA . LEU C 1 110 ? 157.554 153.639 159.540 1.00 19.39 91 LEU C CA 1
ATOM 6775 C C . LEU C 1 110 ? 157.669 152.941 160.887 1.00 19.39 91 LEU C C 1
ATOM 6776 O O . LEU C 1 110 ? 157.327 153.536 161.914 1.00 19.39 91 LEU C O 1
ATOM 6781 N N . ASP C 1 111 ? 158.139 151.695 160.904 1.00 20.58 92 ASP C N 1
ATOM 6782 C CA . ASP C 1 111 ? 158.580 151.051 162.132 1.00 20.58 92 ASP C CA 1
ATOM 6783 C C . ASP C 1 111 ? 160.012 151.501 162.422 1.00 20.58 92 ASP C C 1
ATOM 6784 O O . ASP C 1 111 ? 160.525 152.436 161.802 1.00 20.58 92 ASP C O 1
ATOM 6789 N N . LEU C 1 112 ? 160.663 150.861 163.396 1.00 19.07 93 LEU C N 1
ATOM 6790 C CA . LEU C 1 112 ? 161.986 151.202 163.921 1.00 19.07 93 LEU C CA 1
ATOM 6791 C C . LEU C 1 112 ? 162.006 152.555 164.620 1.00 19.07 93 LEU C C 1
ATOM 6792 O O . LEU C 1 112 ? 163.059 152.958 165.129 1.00 19.07 93 LEU C O 1
ATOM 6797 N N . LEU C 1 113 ? 160.887 153.268 164.663 1.00 20.63 94 LEU C N 1
ATOM 6798 C CA . LEU C 1 113 ? 160.746 154.513 165.403 1.00 20.63 94 LEU C CA 1
ATOM 6799 C C . LEU C 1 113 ? 159.624 154.455 166.421 1.00 20.63 94 LEU C C 1
ATOM 6800 O O . LEU C 1 113 ? 159.745 155.036 167.502 1.00 20.63 94 LEU C O 1
ATOM 6805 N N . VAL C 1 114 ? 158.527 153.761 166.103 1.00 19.77 95 VAL C N 1
ATOM 6806 C CA . VAL C 1 114 ? 157.462 153.576 167.080 1.00 19.77 95 VAL C CA 1
ATOM 6807 C C . VAL C 1 114 ? 157.883 152.597 168.168 1.00 19.77 95 VAL C C 1
ATOM 6808 O O . VAL C 1 114 ? 157.351 152.649 169.283 1.00 19.77 95 VAL C O 1
ATOM 6812 N N . PHE C 1 115 ? 158.830 151.705 167.874 1.00 17.17 96 PHE C N 1
ATOM 6813 C CA . PHE C 1 115 ? 159.382 150.795 168.867 1.00 17.17 96 PHE C CA 1
ATOM 6814 C C . PHE C 1 115 ? 160.652 151.327 169.515 1.00 17.17 96 PHE C C 1
ATOM 6815 O O . PHE C 1 115 ? 161.110 150.754 170.510 1.00 17.17 96 PHE C O 1
ATOM 6823 N N . ALA C 1 116 ? 161.226 152.403 168.979 1.00 18.70 97 ALA C N 1
ATOM 6824 C CA . ALA C 1 116 ? 162.408 153.041 169.545 1.00 18.70 97 ALA C CA 1
ATOM 6825 C C . ALA C 1 116 ? 162.060 154.212 170.449 1.00 18.70 97 ALA C C 1
ATOM 6826 O O . ALA C 1 116 ? 162.628 154.341 171.537 1.00 18.70 97 ALA C O 1
ATOM 6828 N N . LEU C 1 117 ? 161.135 155.069 170.021 1.00 19.90 98 LEU C N 1
ATOM 6829 C CA . LEU C 1 117 ? 160.686 156.195 170.827 1.00 19.90 98 LEU C CA 1
ATOM 6830 C C . LEU C 1 117 ? 159.560 155.823 171.783 1.00 19.90 98 LEU C C 1
ATOM 6831 O O . LEU C 1 117 ? 159.160 156.668 172.594 1.00 19.90 98 LEU C O 1
ATOM 6836 N N . HIS C 1 118 ? 159.047 154.591 171.700 1.00 19.06 99 HIS C N 1
ATOM 6837 C CA . HIS C 1 118 ? 157.994 154.086 172.584 1.00 19.06 99 HIS C CA 1
ATOM 6838 C C . HIS C 1 118 ? 156.747 154.968 172.511 1.00 19.06 99 HIS C C 1
ATOM 6839 O O . HIS C 1 118 ? 156.336 155.603 173.484 1.00 19.06 99 HIS C O 1
ATOM 6846 N N . LEU C 1 119 ? 156.149 154.996 171.323 1.00 18.52 100 LEU C N 1
ATOM 6847 C CA . LEU C 1 119 ? 154.987 155.832 171.093 1.00 18.52 100 LEU C CA 1
ATOM 6848 C C . LEU C 1 119 ? 153.752 155.224 171.762 1.00 18.52 100 LEU C C 1
ATOM 6849 O O . LEU C 1 119 ? 153.726 154.030 172.071 1.00 18.52 100 LEU C O 1
ATOM 6854 N N . PRO C 1 120 ? 152.713 156.025 171.994 1.00 18.47 101 PRO C N 1
ATOM 6855 C CA . PRO C 1 120 ? 151.496 155.501 172.622 1.00 18.47 101 PRO C CA 1
ATOM 6856 C C . PRO C 1 120 ? 150.678 154.677 171.636 1.00 18.47 101 PRO C C 1
ATOM 6857 O O . PRO C 1 120 ? 150.984 154.598 170.447 1.00 18.47 101 PRO C O 1
ATOM 6861 N N . SER C 1 121 ? 149.618 154.060 172.163 1.00 18.64 102 SER C N 1
ATOM 6862 C CA . SER C 1 121 ? 148.824 153.128 171.363 1.00 18.64 102 SER C CA 1
ATOM 6863 C C . SER C 1 121 ? 148.227 153.748 170.099 1.00 18.64 102 SER C C 1
ATOM 6864 O O . SER C 1 121 ? 148.244 153.065 169.060 1.00 18.64 102 SER C O 1
ATOM 6867 N N . PRO C 1 122 ? 147.661 154.973 170.102 1.00 18.69 103 PRO C N 1
ATOM 6868 C CA . PRO C 1 122 ? 147.078 155.483 168.844 1.00 18.69 103 PRO C CA 1
ATOM 6869 C C . PRO C 1 122 ? 148.114 155.612 167.741 1.00 18.69 103 PRO C C 1
ATOM 6870 O O . PRO C 1 122 ? 147.825 155.309 166.577 1.00 18.69 103 PRO C O 1
ATOM 6874 N N . LEU C 1 123 ? 149.321 156.057 168.082 1.00 18.67 104 LEU C N 1
ATOM 6875 C CA . LEU C 1 123 ? 150.366 156.331 167.109 1.00 18.67 104 LEU C CA 1
ATOM 6876 C C . LEU C 1 123 ? 151.386 155.198 167.033 1.00 18.67 104 LEU C C 1
ATOM 6877 O O . LEU C 1 123 ? 152.457 155.372 166.443 1.00 18.67 104 LEU C O 1
ATOM 6882 N N . SER C 1 124 ? 151.069 154.034 167.601 1.00 18.29 105 SER C N 1
ATOM 6883 C CA . SER C 1 124 ? 151.933 152.870 167.486 1.00 18.29 105 SER C CA 1
ATOM 6884 C C . SER C 1 124 ? 151.475 151.930 166.385 1.00 18.29 105 SER C C 1
ATOM 6885 O O . SER C 1 124 ? 152.220 151.015 166.021 1.00 18.29 105 SER C O 1
ATOM 6888 N N . LEU C 1 125 ? 150.277 152.142 165.842 1.00 16.81 106 LEU C N 1
ATOM 6889 C CA . LEU C 1 125 ? 149.703 151.265 164.837 1.00 16.81 106 LEU C CA 1
ATOM 6890 C C . LEU C 1 125 ? 150.089 151.695 163.431 1.00 16.81 106 LEU C C 1
ATOM 6891 O O . LEU C 1 125 ? 149.437 151.288 162.463 1.00 16.81 106 LEU C O 1
ATOM 6896 N N . LEU C 1 126 ? 151.133 152.511 163.303 1.00 17.92 107 LEU C N 1
ATOM 6897 C CA . LEU C 1 126 ? 151.617 152.960 162.011 1.00 17.92 107 LEU C CA 1
ATOM 6898 C C . LEU C 1 126 ? 152.742 152.079 161.501 1.00 17.92 107 LEU C C 1
ATOM 6899 O O . LEU C 1 126 ? 153.334 152.378 160.459 1.00 17.92 107 LEU C O 1
ATOM 6904 N N . SER C 1 127 ? 153.048 151.000 162.220 1.00 18.03 108 SER C N 1
ATOM 6905 C CA . SER C 1 127 ? 154.045 150.039 161.786 1.00 18.03 108 SER C CA 1
ATOM 6906 C C . SER C 1 127 ? 153.440 149.018 160.842 1.00 18.03 108 SER C C 1
ATOM 6907 O O . SER C 1 127 ? 154.180 148.295 160.166 1.00 18.03 108 SER C O 1
ATOM 6910 N N . LEU C 1 128 ? 152.112 148.952 160.788 1.00 16.40 109 LEU C N 1
ATOM 6911 C CA . LEU C 1 128 ? 151.394 147.960 160.009 1.00 16.40 109 LEU C CA 1
ATOM 6912 C C . LEU C 1 128 ? 151.198 148.397 158.568 1.00 16.40 109 LEU C C 1
ATOM 6913 O O . LEU C 1 128 ? 150.666 147.621 157.769 1.00 16.40 109 LEU C O 1
ATOM 6918 N N . VAL C 1 129 ? 151.604 149.624 158.222 1.00 16.95 110 VAL C N 1
ATOM 6919 C CA . VAL C 1 129 ? 151.558 150.047 156.830 1.00 16.95 110 VAL C CA 1
ATOM 6920 C C . VAL C 1 129 ? 152.508 149.208 155.998 1.00 16.95 110 VAL C C 1
ATOM 6921 O O . VAL C 1 129 ? 152.333 149.090 154.781 1.00 16.95 110 VAL C O 1
ATOM 6925 N N . ARG C 1 130 ? 153.523 148.613 156.634 1.00 16.88 111 ARG C N 1
ATOM 6926 C CA . ARG C 1 130 ? 154.467 147.754 155.940 1.00 16.88 111 ARG C CA 1
ATOM 6927 C C . ARG C 1 130 ? 153.856 146.414 155.573 1.00 16.88 111 ARG C C 1
ATOM 6928 O O . ARG C 1 130 ? 154.525 145.604 154.922 1.00 16.88 111 ARG C O 1
ATOM 6936 N N . LEU C 1 131 ? 152.610 146.163 155.977 1.00 17.24 112 LEU C N 1
ATOM 6937 C CA . LEU C 1 131 ? 151.902 144.952 155.605 1.00 17.24 112 LEU C CA 1
ATOM 6938 C C . LEU C 1 131 ? 151.100 145.152 154.332 1.00 17.24 112 LEU C C 1
ATOM 6939 O O . LEU C 1 131 ? 150.209 144.351 154.029 1.00 17.24 112 LEU C O 1
ATOM 6944 N N . LEU C 1 132 ? 151.403 146.213 153.587 1.00 17.17 113 LEU C N 1
ATOM 6945 C CA . LEU C 1 132 ? 150.808 146.456 152.287 1.00 17.17 113 LEU C CA 1
ATOM 6946 C C . LEU C 1 132 ? 151.634 145.799 151.198 1.00 17.17 113 LEU C C 1
ATOM 6947 O O . LEU C 1 132 ? 151.224 145.792 150.034 1.00 17.17 113 LEU C O 1
ATOM 6952 N N . LYS C 1 133 ? 152.788 145.248 151.579 1.00 16.22 114 LYS C N 1
ATOM 6953 C CA . LYS C 1 133 ? 153.640 144.511 150.659 1.00 16.22 114 LYS C CA 1
ATOM 6954 C C . LYS C 1 133 ? 152.950 143.241 150.192 1.00 16.22 114 LYS C C 1
ATOM 6955 O O . LYS C 1 133 ? 153.312 142.691 149.148 1.00 16.22 114 LYS C O 1
ATOM 6961 N N . LEU C 1 134 ? 152.011 142.729 150.994 1.00 14.65 115 LEU C N 1
ATOM 6962 C CA . LEU C 1 134 ? 151.295 141.510 150.638 1.00 14.65 115 LEU C CA 1
ATOM 6963 C C . LEU C 1 134 ? 150.511 141.686 149.344 1.00 14.65 115 LEU C C 1
ATOM 6964 O O . LEU C 1 134 ? 150.390 140.742 148.557 1.00 14.65 115 LEU C O 1
ATOM 6969 N N . ILE C 1 135 ? 149.946 142.878 149.118 1.00 15.04 116 ILE C N 1
ATOM 6970 C CA . ILE C 1 135 ? 149.235 143.154 147.868 1.00 15.04 116 ILE C CA 1
ATOM 6971 C C . ILE C 1 135 ? 150.150 142.968 146.665 1.00 15.04 116 ILE C C 1
ATOM 6972 O O . ILE C 1 135 ? 149.754 142.363 145.657 1.00 15.04 116 ILE C O 1
ATOM 6977 N N . SER C 1 136 ? 151.428 143.294 146.821 1.00 17.00 117 SER C N 1
ATOM 6978 C CA . SER C 1 136 ? 152.373 143.203 145.716 1.00 17.00 117 SER C CA 1
ATOM 6979 C C . SER C 1 136 ? 152.937 141.800 145.613 1.00 17.00 117 SER C C 1
ATOM 6980 O O . SER C 1 136 ? 153.199 141.317 144.508 1.00 17.00 117 SER C O 1
ATOM 6983 N N . VAL C 1 137 ? 153.130 141.139 146.753 1.00 16.36 118 VAL C N 1
ATOM 6984 C CA . VAL C 1 137 ? 153.606 139.764 146.733 1.00 16.36 118 VAL C CA 1
ATOM 6985 C C . VAL C 1 137 ? 152.557 138.880 146.071 1.00 16.36 118 VAL C C 1
ATOM 6986 O O . VAL C 1 137 ? 152.878 138.014 145.251 1.00 16.36 118 VAL C O 1
ATOM 6990 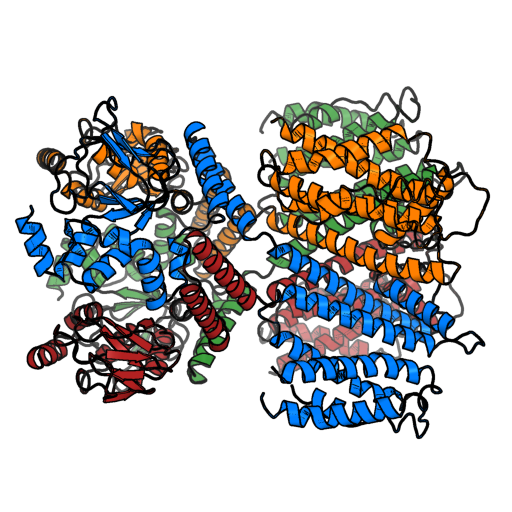N N . GLN C 1 138 ? 151.282 139.096 146.411 1.00 17.61 119 GLN C N 1
ATOM 6991 C CA . GLN C 1 138 ? 150.193 138.360 145.783 1.00 17.61 119 GLN C CA 1
ATOM 6992 C C . GLN C 1 138 ? 150.078 138.702 144.301 1.00 17.61 119 GLN C C 1
ATOM 6993 O O . GLN C 1 138 ? 149.810 137.817 143.479 1.00 17.61 119 GLN C O 1
ATOM 6999 N N . ARG C 1 139 ? 150.273 139.977 143.936 1.00 20.04 120 ARG C N 1
ATOM 7000 C CA . ARG C 1 139 ? 150.217 140.351 142.525 1.00 20.04 120 ARG C CA 1
ATOM 7001 C C . ARG C 1 139 ? 151.344 139.695 141.731 1.00 20.04 120 ARG C C 1
ATOM 7002 O O . ARG C 1 139 ? 151.157 139.318 140.569 1.00 20.04 120 ARG C O 1
ATOM 7010 N N . SER C 1 140 ? 152.527 139.572 142.335 1.00 18.63 121 SER C N 1
ATOM 7011 C CA . SER C 1 140 ? 153.626 138.871 141.678 1.00 18.63 121 SER C CA 1
ATOM 7012 C C . SER C 1 140 ? 153.351 137.375 141.586 1.00 18.63 121 SER C C 1
ATOM 7013 O O . SER C 1 140 ? 153.623 136.751 140.554 1.00 18.63 121 SER C O 1
ATOM 7016 N N . ALA C 1 141 ? 152.821 136.782 142.659 1.00 16.72 122 ALA C N 1
ATOM 7017 C CA . ALA C 1 141 ? 152.562 135.348 142.678 1.00 16.72 122 ALA C CA 1
ATOM 7018 C C . ALA C 1 141 ? 151.470 134.957 141.691 1.00 16.72 122 ALA C C 1
ATOM 7019 O O . ALA C 1 141 ? 151.529 133.872 141.103 1.00 16.72 122 ALA C O 1
ATOM 7021 N N . THR C 1 142 ? 150.472 135.818 141.497 1.00 19.14 123 THR C N 1
ATOM 7022 C CA . THR C 1 142 ? 149.384 135.518 140.576 1.00 19.14 123 THR C CA 1
ATOM 7023 C C . THR C 1 142 ? 149.777 135.714 139.118 1.00 19.14 123 THR C C 1
ATOM 7024 O O . THR C 1 142 ? 148.952 135.461 138.232 1.00 19.14 123 THR C O 1
ATOM 7028 N N . ARG C 1 143 ? 151.012 136.145 138.846 1.00 20.54 124 ARG C N 1
ATOM 7029 C CA . ARG C 1 143 ? 151.489 136.292 137.480 1.00 20.54 124 ARG C CA 1
ATOM 7030 C C . ARG C 1 143 ? 152.746 135.484 137.198 1.00 20.54 124 ARG C C 1
ATOM 7031 O O . ARG C 1 143 ? 153.089 135.304 136.024 1.00 20.54 124 ARG C O 1
ATOM 7039 N N . ILE C 1 144 ? 153.442 134.993 138.225 1.00 18.96 125 ILE C N 1
ATOM 7040 C CA . ILE C 1 144 ? 154.550 134.067 138.021 1.00 18.96 125 ILE C CA 1
ATOM 7041 C C . ILE C 1 144 ? 154.091 132.622 138.172 1.00 18.96 125 ILE C C 1
ATOM 7042 O O . ILE C 1 144 ? 154.914 131.702 138.154 1.00 18.96 125 ILE C O 1
ATOM 7047 N N . LEU C 1 145 ? 152.778 132.408 138.322 1.00 18.88 126 LEU C N 1
ATOM 7048 C CA . LEU C 1 145 ? 152.208 131.070 138.441 1.00 18.88 126 LEU C CA 1
ATOM 7049 C C . LEU C 1 145 ? 150.792 131.021 137.875 1.00 18.88 126 LEU C C 1
ATOM 7050 O O . LEU C 1 145 ? 150.030 130.114 138.229 1.00 18.88 126 LEU C O 1
ATOM 7055 N N . SER C 1 146 ? 150.420 131.963 137.006 1.00 19.78 127 SER C N 1
ATOM 7056 C CA . SER C 1 146 ? 149.109 131.952 136.370 1.00 19.78 127 SER C CA 1
ATOM 7057 C C . SER C 1 146 ? 148.942 130.844 135.339 1.00 19.78 127 SER C C 1
ATOM 7058 O O . SER C 1 146 ? 147.805 130.571 134.941 1.00 19.78 127 SER C O 1
ATOM 7061 N N . TYR C 1 147 ? 150.020 130.204 134.891 1.00 20.67 128 TYR C N 1
ATOM 7062 C CA . TYR C 1 147 ? 149.895 129.184 133.860 1.00 20.67 128 TYR C CA 1
ATOM 7063 C C . TYR C 1 147 ? 150.078 127.768 134.380 1.00 20.67 128 TYR C C 1
ATOM 7064 O O . TYR C 1 147 ? 149.428 126.853 133.870 1.00 20.67 128 TYR C O 1
ATOM 7073 N N . ARG C 1 148 ? 150.935 127.562 135.381 1.00 20.60 129 ARG C N 1
ATOM 7074 C CA . ARG C 1 148 ? 151.172 126.211 135.878 1.00 20.60 129 ARG C CA 1
ATOM 7075 C C . ARG C 1 148 ? 150.041 125.735 136.781 1.00 20.60 129 ARG C C 1
ATOM 7076 O O . ARG C 1 148 ? 149.734 124.538 136.809 1.00 20.60 129 ARG C O 1
ATOM 7084 N N . ILE C 1 149 ? 149.415 126.652 137.515 1.00 19.75 130 ILE C N 1
ATOM 7085 C CA . ILE C 1 149 ? 148.420 126.326 138.526 1.00 19.75 130 ILE C CA 1
ATOM 7086 C C . ILE C 1 149 ? 147.061 126.833 138.061 1.00 19.75 130 ILE C C 1
ATOM 7087 O O . ILE C 1 149 ? 146.968 127.879 137.408 1.00 19.75 130 ILE C O 1
ATOM 7092 N N . ASN C 1 150 ? 146.013 126.079 138.384 1.00 15.60 131 ASN C N 1
ATOM 7093 C CA . ASN C 1 150 ? 144.648 126.522 138.138 1.00 15.60 131 ASN C CA 1
ATOM 7094 C C . ASN C 1 150 ? 144.412 127.825 138.895 1.00 15.60 131 ASN C C 1
ATOM 7095 O O . ASN C 1 150 ? 144.670 127.885 140.104 1.00 15.60 131 ASN C O 1
ATOM 7100 N N . PRO C 1 151 ? 143.951 128.890 138.227 1.00 15.28 132 PRO C N 1
ATOM 7101 C CA . PRO C 1 151 ? 143.783 130.177 138.925 1.00 15.28 132 PRO C CA 1
ATOM 7102 C C . PRO C 1 151 ? 142.815 130.127 140.097 1.00 15.28 132 PRO C C 1
ATOM 7103 O O . PRO C 1 151 ? 143.019 130.855 141.077 1.00 15.28 132 PRO C O 1
ATOM 7107 N N . ALA C 1 152 ? 141.768 129.302 140.029 1.00 15.79 133 ALA C N 1
ATOM 7108 C CA . ALA C 1 152 ? 140.870 129.162 141.173 1.00 15.79 133 ALA C CA 1
ATOM 7109 C C . ALA C 1 152 ? 141.596 128.574 142.377 1.00 15.79 133 ALA C C 1
ATOM 7110 O O . ALA C 1 152 ? 141.407 129.031 143.511 1.00 15.79 133 ALA C O 1
ATOM 7112 N N . LEU C 1 153 ? 142.431 127.557 142.149 1.00 13.52 134 LEU C N 1
ATOM 7113 C CA . LEU C 1 153 ? 143.209 126.974 143.239 1.00 13.52 134 LEU C CA 1
ATOM 7114 C C . LEU C 1 153 ? 144.201 127.977 143.813 1.00 13.52 134 LEU C C 1
ATOM 7115 O O . LEU C 1 153 ? 144.403 128.032 145.032 1.00 13.52 134 LEU C O 1
ATOM 7120 N N . LEU C 1 154 ? 144.828 128.782 142.950 1.00 13.41 135 LEU C N 1
ATOM 7121 C CA . LEU C 1 154 ? 145.758 129.799 143.433 1.00 13.41 135 LEU C CA 1
ATOM 7122 C C . LEU C 1 154 ? 145.031 130.842 144.270 1.00 13.41 135 LEU C C 1
ATOM 7123 O O . LEU C 1 154 ? 145.542 131.289 145.304 1.00 13.41 135 LEU C O 1
ATOM 7128 N N . ARG C 1 155 ? 143.832 131.233 143.835 1.00 15.28 136 ARG C N 1
ATOM 7129 C CA . ARG C 1 155 ? 143.036 132.194 144.590 1.00 15.28 136 ARG C CA 1
ATOM 7130 C C . ARG C 1 155 ? 142.654 131.625 145.949 1.00 15.28 136 ARG C C 1
ATOM 7131 O O . ARG C 1 155 ? 142.730 132.322 146.967 1.00 15.28 136 ARG C O 1
ATOM 7139 N N . LEU C 1 156 ? 142.238 130.355 145.978 1.00 11.44 137 LEU C N 1
ATOM 7140 C CA . LEU C 1 156 ? 141.867 129.715 147.235 1.00 11.44 137 LEU C CA 1
ATOM 7141 C C . LEU C 1 156 ? 143.057 129.633 148.187 1.00 11.44 137 LEU C C 1
ATOM 7142 O O . LEU C 1 156 ? 142.921 129.899 149.386 1.00 11.44 137 LEU C O 1
ATOM 7147 N N . LEU C 1 157 ? 144.232 129.268 147.667 1.00 11.79 138 LEU C N 1
ATOM 7148 C CA . LEU C 1 157 ? 145.424 129.176 148.507 1.00 11.79 138 LEU C CA 1
ATOM 7149 C C . LEU C 1 157 ? 145.837 130.542 149.043 1.00 11.79 138 LEU C C 1
ATOM 7150 O O . LEU C 1 157 ? 146.214 130.669 150.217 1.00 11.79 138 LEU C O 1
ATOM 7155 N N . SER C 1 158 ? 145.781 131.574 148.197 1.00 12.04 139 SER C N 1
ATOM 7156 C CA . SER C 1 158 ? 146.101 132.923 148.651 1.00 12.04 139 SER C CA 1
ATOM 7157 C C . SER C 1 158 ? 145.115 133.390 149.714 1.00 12.04 139 SER C C 1
ATOM 7158 O O . SER C 1 158 ? 145.507 134.032 150.696 1.00 12.04 139 SER C O 1
ATOM 7161 N N . LEU C 1 159 ? 143.830 133.071 149.537 1.00 9.68 140 LEU C N 1
ATOM 7162 C CA . LEU C 1 159 ? 142.831 133.431 150.537 1.00 9.68 140 LEU C CA 1
ATOM 7163 C C . LEU C 1 159 ? 143.077 132.704 151.853 1.00 9.68 140 LEU C C 1
ATOM 7164 O O . LEU C 1 159 ? 142.916 133.289 152.927 1.00 9.68 140 LEU C O 1
ATOM 7169 N N . VAL C 1 160 ? 143.477 131.431 151.789 1.00 8.82 141 VAL C N 1
ATOM 7170 C CA . VAL C 1 160 ? 143.769 130.677 153.007 1.00 8.82 141 VAL C CA 1
ATOM 7171 C C . VAL C 1 160 ? 144.964 131.276 153.741 1.00 8.82 141 VAL C C 1
ATOM 7172 O O . VAL C 1 160 ? 144.944 131.436 154.970 1.00 8.82 141 VAL C O 1
ATOM 7176 N N . GLY C 1 161 ? 146.023 131.620 153.003 1.00 7.00 142 GLY C N 1
ATOM 7177 C CA . GLY C 1 161 ? 147.177 132.248 153.631 1.00 7.00 142 GLY C CA 1
ATOM 7178 C C . GLY C 1 161 ? 146.849 133.597 154.246 1.00 7.00 142 GLY C C 1
ATOM 7179 O O . GLY C 1 161 ? 147.278 133.906 155.366 1.00 7.00 142 GLY C O 1
ATOM 7180 N N . PHE C 1 162 ? 146.073 134.415 153.528 1.00 7.68 143 PHE C N 1
ATOM 7181 C CA . PHE C 1 162 ? 145.647 135.701 154.068 1.00 7.68 143 PHE C CA 1
ATOM 7182 C C . PHE C 1 162 ? 144.776 135.518 155.303 1.00 7.68 143 PHE C C 1
ATOM 7183 O O . PHE C 1 162 ? 144.862 136.304 156.250 1.00 7.68 143 PHE C O 1
ATOM 7191 N N . ILE C 1 163 ? 143.931 134.485 155.310 1.00 6.89 144 ILE C N 1
ATOM 7192 C CA . ILE C 1 163 ? 143.068 134.227 156.457 1.00 6.89 144 ILE C CA 1
ATOM 7193 C C . ILE C 1 163 ? 143.891 133.812 157.669 1.00 6.89 144 ILE C C 1
ATOM 7194 O O . ILE C 1 163 ? 143.615 134.241 158.793 1.00 6.89 144 ILE C O 1
ATOM 7199 N N . LEU C 1 164 ? 144.918 132.985 157.467 1.00 5.89 145 LEU C N 1
ATOM 7200 C CA . LEU C 1 164 ? 145.782 132.605 158.584 1.00 5.89 145 LEU C CA 1
ATOM 7201 C C . LEU C 1 164 ? 146.546 133.808 159.136 1.00 5.89 145 LEU C C 1
ATOM 7202 O O . LEU C 1 164 ? 146.652 133.981 160.360 1.00 5.89 145 LEU C O 1
ATOM 7207 N N . LEU C 1 165 ? 147.074 134.657 158.248 1.00 5.42 146 LEU C N 1
ATOM 7208 C CA . LEU C 1 165 ? 147.768 135.861 158.705 1.00 5.42 146 LEU C CA 1
ATOM 7209 C C . LEU C 1 165 ? 146.820 136.804 159.443 1.00 5.42 146 LEU C C 1
ATOM 7210 O O . LEU C 1 165 ? 147.176 137.373 160.485 1.00 5.42 146 LEU C O 1
ATOM 7215 N N . ALA C 1 166 ? 145.604 136.975 158.917 1.00 4.43 147 ALA C N 1
ATOM 7216 C CA . ALA C 1 166 ? 144.609 137.807 159.580 1.00 4.43 147 ALA C CA 1
ATOM 7217 C C . ALA C 1 166 ? 144.196 137.222 160.920 1.00 4.43 147 ALA C C 1
ATOM 7218 O O . ALA C 1 166 ? 143.917 137.972 161.854 1.00 4.43 147 ALA C O 1
ATOM 7220 N N . ALA C 1 167 ? 144.140 135.894 161.032 1.00 3.21 148 ALA C N 1
ATOM 7221 C CA . ALA C 1 167 ? 143.835 135.267 162.311 1.00 3.21 148 ALA C CA 1
ATOM 7222 C C . ALA C 1 167 ? 144.929 135.538 163.332 1.00 3.21 148 ALA C C 1
ATOM 7223 O O . ALA C 1 167 ? 144.639 135.798 164.504 1.00 3.21 148 ALA C O 1
ATOM 7225 N N . HIS C 1 168 ? 146.193 135.487 162.902 1.00 4.22 149 HIS C N 1
ATOM 7226 C CA . HIS C 1 168 ? 147.287 135.855 163.801 1.00 4.22 149 HIS C CA 1
ATOM 7227 C C . HIS C 1 168 ? 147.166 137.307 164.256 1.00 4.22 149 HIS C C 1
ATOM 7228 O O . HIS C 1 168 ? 147.309 137.612 165.450 1.00 4.22 149 HIS C O 1
ATOM 7235 N N . GLY C 1 169 ? 146.872 138.213 163.320 1.00 4.15 150 GLY C N 1
ATOM 7236 C CA . GLY C 1 169 ? 146.713 139.615 163.683 1.00 4.15 150 GLY C CA 1
ATOM 7237 C C . GLY C 1 169 ? 145.531 139.862 164.603 1.00 4.15 150 GLY C C 1
ATOM 7238 O O . GLY C 1 169 ? 145.611 140.668 165.533 1.00 4.15 150 GLY C O 1
ATOM 7239 N N . ILE C 1 170 ? 144.418 139.168 164.359 1.00 2.93 151 ILE C N 1
ATOM 7240 C CA . ILE C 1 170 ? 143.227 139.321 165.188 1.00 2.93 151 ILE C CA 1
ATOM 7241 C C . ILE C 1 170 ? 143.468 138.756 166.582 1.00 2.93 151 ILE C C 1
ATOM 7242 O O . ILE C 1 170 ? 143.000 139.313 167.580 1.00 2.93 151 ILE C O 1
ATOM 7247 N N . ALA C 1 171 ? 144.209 137.648 166.677 1.00 2.76 152 ALA C N 1
ATOM 7248 C CA . ALA C 1 171 ? 144.576 137.116 167.985 1.00 2.76 152 ALA C CA 1
ATOM 7249 C C . ALA C 1 171 ? 145.456 138.098 168.748 1.00 2.76 152 ALA C C 1
ATOM 7250 O O . ALA C 1 171 ? 145.287 138.279 169.960 1.00 2.76 152 ALA C O 1
ATOM 7252 N N . CYS C 1 172 ? 146.395 138.747 168.055 1.00 4.55 153 CYS C N 1
ATOM 7253 C CA . CYS C 1 172 ? 147.208 139.771 168.708 1.00 4.55 153 CYS C CA 1
ATOM 7254 C C . CYS C 1 172 ? 146.351 140.942 169.183 1.00 4.55 153 CYS C C 1
ATOM 7255 O O . CYS C 1 172 ? 146.530 141.441 170.302 1.00 4.55 153 CYS C O 1
ATOM 7258 N N . GLY C 1 173 ? 145.408 141.384 168.348 1.00 5.38 154 GLY C N 1
ATOM 7259 C CA . GLY C 1 173 ? 144.520 142.465 168.751 1.00 5.38 154 GLY C CA 1
ATOM 7260 C C . GLY C 1 173 ? 143.644 142.099 169.934 1.00 5.38 154 GLY C C 1
ATOM 7261 O O . GLY C 1 173 ? 143.361 142.937 170.793 1.00 5.38 154 GLY C O 1
ATOM 7262 N N . TRP C 1 174 ? 143.193 140.845 169.988 1.00 1.67 155 TRP C N 1
ATOM 7263 C CA . TRP C 1 174 ? 142.406 140.378 171.124 1.00 1.67 155 TRP C CA 1
ATOM 7264 C C . TRP C 1 174 ? 143.252 140.314 172.389 1.00 1.67 155 TRP C C 1
ATOM 7265 O O . TRP C 1 174 ? 142.772 140.642 173.479 1.00 1.67 155 TRP C O 1
ATOM 7276 N N . MET C 1 175 ? 144.514 139.889 172.262 1.00 6.65 156 MET C N 1
ATOM 7277 C CA . MET C 1 175 ? 145.411 139.874 173.414 1.00 6.65 156 MET C CA 1
ATOM 7278 C C . MET C 1 175 ? 145.674 141.279 173.937 1.00 6.65 156 MET C C 1
ATOM 7279 O O . MET C 1 175 ? 145.788 141.485 175.151 1.00 6.65 156 MET C O 1
ATOM 7284 N N . SER C 1 176 ? 145.803 142.255 173.034 1.00 10.43 157 SER C N 1
ATOM 7285 C CA . SER C 1 176 ? 146.125 143.614 173.460 1.00 10.43 157 SER C CA 1
ATOM 7286 C C . SER C 1 176 ? 145.030 144.200 174.345 1.00 10.43 157 SER C C 1
ATOM 7287 O O . SER C 1 176 ? 145.318 144.808 175.382 1.00 10.43 157 SER C O 1
ATOM 7290 N N . LEU C 1 177 ? 143.772 144.024 173.957 1.00 10.92 158 LEU C N 1
ATOM 7291 C CA . LEU C 1 177 ? 142.637 144.573 174.701 1.00 10.92 158 LEU C CA 1
ATOM 7292 C C . LEU C 1 177 ? 142.045 143.570 175.697 1.00 10.92 158 LEU C C 1
ATOM 7293 O O . LEU C 1 177 ? 140.838 143.378 175.807 1.00 10.92 158 LEU C O 1
ATOM 7298 N N . GLN C 1 178 ? 142.928 142.975 176.500 1.00 10.75 159 GLN C N 1
ATOM 7299 C CA . GLN C 1 178 ? 142.615 142.075 177.600 1.00 10.75 159 GLN C CA 1
ATOM 7300 C C . GLN C 1 178 ? 143.084 142.676 178.921 1.00 10.75 159 GLN C C 1
ATOM 7301 O O . GLN C 1 178 ? 144.023 143.478 178.939 1.00 10.75 159 GLN C O 1
ATOM 7307 N N . PRO C 1 179 ? 142.442 142.328 180.035 1.00 14.86 160 PRO C N 1
ATOM 7308 C CA . PRO C 1 179 ? 142.902 142.811 181.346 1.00 14.86 160 PRO C CA 1
ATOM 7309 C C . PRO C 1 179 ? 144.308 142.325 181.650 1.00 14.86 160 PRO C C 1
ATOM 7310 O O . PRO C 1 179 ? 144.665 141.184 181.320 1.00 14.86 160 PRO C O 1
ATOM 7314 N N . PRO C 1 180 ? 145.136 143.165 182.273 1.00 16.83 161 PRO C N 1
ATOM 7315 C CA . PRO C 1 180 ? 146.516 142.760 182.595 1.00 16.83 161 PRO C CA 1
ATOM 7316 C C . PRO C 1 180 ? 146.535 141.686 183.675 1.00 16.83 161 PRO C C 1
ATOM 7317 O O . PRO C 1 180 ? 146.046 141.897 184.786 1.00 16.83 161 PRO C O 1
ATOM 7321 N N . SER C 1 181 ? 147.105 140.531 183.338 1.00 17.77 162 SER C N 1
ATOM 7322 C CA . SER C 1 181 ? 147.245 139.429 184.278 1.00 17.77 162 SER C CA 1
ATOM 7323 C C . SER C 1 181 ? 148.619 138.801 184.101 1.00 17.77 162 SER C C 1
ATOM 7324 O O . SER C 1 181 ? 149.245 138.912 183.044 1.00 17.77 162 SER C O 1
ATOM 7327 N N . GLU C 1 182 ? 149.088 138.136 185.156 1.00 21.11 163 GLU C N 1
ATOM 7328 C CA . GLU C 1 182 ? 150.391 137.474 185.135 1.00 21.11 163 GLU C CA 1
ATOM 7329 C C . GLU C 1 182 ? 150.196 136.044 184.647 1.00 21.11 163 GLU C C 1
ATOM 7330 O O . GLU C 1 182 ? 149.963 135.121 185.427 1.00 21.11 163 GLU C O 1
ATOM 7336 N N . ASN C 1 183 ? 150.292 135.865 183.335 1.00 16.22 164 ASN C N 1
ATOM 7337 C CA . ASN C 1 183 ? 150.177 134.570 182.689 1.00 16.22 164 ASN C CA 1
ATOM 7338 C C . ASN C 1 183 ? 151.290 134.419 181.666 1.00 16.22 164 ASN C C 1
ATOM 7339 O O . ASN C 1 183 ? 151.781 135.416 181.127 1.00 16.22 164 ASN C O 1
ATOM 7344 N N . PRO C 1 184 ? 151.729 133.187 181.398 1.00 13.46 165 PRO C N 1
ATOM 7345 C CA . PRO C 1 184 ? 152.752 132.984 180.365 1.00 13.46 165 PRO C CA 1
ATOM 7346 C C . PRO C 1 184 ? 152.266 133.449 179.000 1.00 13.46 165 PRO C C 1
ATOM 7347 O O . PRO C 1 184 ? 151.091 133.307 178.657 1.00 13.46 165 PRO C O 1
ATOM 7351 N N . ALA C 1 185 ? 153.192 134.024 178.228 1.00 11.27 166 ALA C N 1
ATOM 7352 C CA . ALA C 1 185 ? 152.837 134.623 176.945 1.00 11.27 166 ALA C CA 1
ATOM 7353 C C . ALA C 1 185 ? 152.304 133.581 175.971 1.00 11.27 166 ALA C C 1
ATOM 7354 O O . ALA C 1 185 ? 151.373 133.854 175.203 1.00 11.27 166 ALA C O 1
ATOM 7356 N N . GLY C 1 186 ? 152.891 132.381 175.982 1.00 12.22 167 GLY C N 1
ATOM 7357 C CA . GLY C 1 186 ? 152.414 131.326 175.106 1.00 12.22 167 GLY C CA 1
ATOM 7358 C C . GLY C 1 186 ? 150.985 130.909 175.395 1.00 12.22 167 GLY C C 1
ATOM 7359 O O . GLY C 1 186 ? 150.206 130.665 174.471 1.00 12.22 167 GLY C O 1
ATOM 7360 N N . THR C 1 187 ? 150.622 130.809 176.678 1.00 11.05 168 THR C N 1
ATOM 7361 C CA . THR C 1 187 ? 149.244 130.458 177.019 1.00 11.05 168 THR C CA 1
ATOM 7362 C C . THR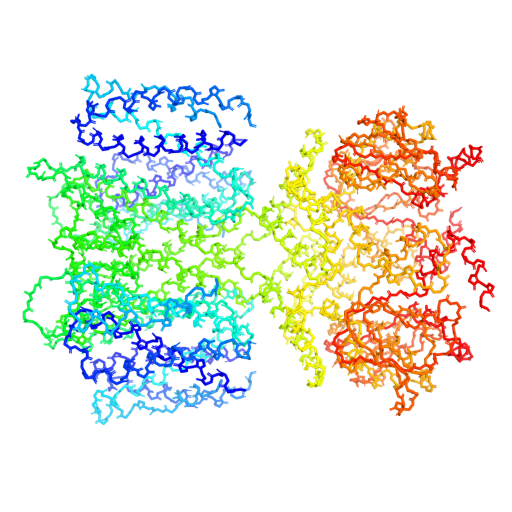 C 1 187 ? 148.272 131.536 176.554 1.00 11.05 168 THR C C 1
ATOM 7363 O O . THR C 1 187 ? 147.187 131.230 176.042 1.00 11.05 168 THR C O 1
ATOM 7367 N N . ARG C 1 188 ? 148.658 132.807 176.690 1.00 7.73 169 ARG C N 1
ATOM 7368 C CA . ARG C 1 188 ? 147.769 133.897 176.304 1.00 7.73 169 ARG C CA 1
ATOM 7369 C C . ARG C 1 188 ? 147.633 133.985 174.792 1.00 7.73 169 ARG C C 1
ATOM 7370 O O . ARG C 1 188 ? 146.541 134.280 174.280 1.00 7.73 169 ARG C O 1
ATOM 7378 N N . TYR C 1 189 ? 148.686 133.613 174.061 1.00 4.51 170 TYR C N 1
ATOM 7379 C CA . TYR C 1 189 ? 148.557 133.541 172.612 1.00 4.51 170 TYR C CA 1
ATOM 7380 C C . TYR C 1 189 ? 147.695 132.355 172.212 1.00 4.51 170 TYR C C 1
ATOM 7381 O O . TYR C 1 189 ? 146.890 132.465 171.284 1.00 4.51 170 TYR C O 1
ATOM 7390 N N . LEU C 1 190 ? 147.882 131.199 172.854 1.00 4.38 171 LEU C N 1
ATOM 7391 C CA . LEU C 1 190 ? 147.100 130.033 172.466 1.00 4.38 171 LEU C CA 1
ATOM 7392 C C . LEU C 1 190 ? 145.627 130.240 172.788 1.00 4.38 171 LEU C C 1
ATOM 7393 O O . LEU C 1 190 ? 144.760 129.782 172.035 1.00 4.38 171 LEU C O 1
ATOM 7398 N N . SER C 1 191 ? 145.331 131.087 173.777 1.00 3.23 172 SER C N 1
ATOM 7399 C CA . SER C 1 191 ? 143.944 131.395 174.098 1.00 3.23 172 SER C CA 1
ATOM 7400 C C . SER C 1 191 ? 143.363 132.388 173.103 1.00 3.23 172 SER C C 1
ATOM 7401 O O . SER C 1 191 ? 142.224 132.217 172.651 1.00 3.23 172 SER C O 1
ATOM 7404 N N . ALA C 1 192 ? 144.126 133.425 172.745 1.00 3.41 173 ALA C N 1
ATOM 7405 C CA . ALA C 1 192 ? 143.616 134.387 171.774 1.00 3.41 173 ALA C CA 1
ATOM 7406 C C . ALA C 1 192 ? 143.429 133.727 170.411 1.00 3.41 173 ALA C C 1
ATOM 7407 O O . ALA C 1 192 ? 142.436 133.985 169.720 1.00 3.41 173 ALA C O 1
ATOM 7409 N N . PHE C 1 193 ? 144.373 132.869 170.014 1.00 2.46 174 PHE C N 1
ATOM 7410 C CA . PHE C 1 193 ? 144.262 132.157 168.747 1.00 2.46 174 PHE C CA 1
ATOM 7411 C C . PHE C 1 193 ? 143.101 131.169 168.766 1.00 2.46 174 PHE C C 1
ATOM 7412 O O . PHE C 1 193 ? 142.401 131.012 167.760 1.00 2.46 174 PHE C O 1
ATOM 7420 N N . TYR C 1 194 ? 142.873 130.504 169.902 1.00 0.00 175 TYR C N 1
ATOM 7421 C CA . TYR C 1 194 ? 141.716 129.627 170.022 1.00 0.00 175 TYR C CA 1
ATOM 7422 C C . TYR C 1 194 ? 140.416 130.408 169.872 1.00 0.00 175 TYR C C 1
ATOM 7423 O O . TYR C 1 194 ? 139.507 129.980 169.147 1.00 0.00 175 TYR C O 1
ATOM 7432 N N . TRP C 1 195 ? 140.325 131.573 170.521 1.00 2.86 176 TRP C N 1
ATOM 7433 C CA . TRP C 1 195 ? 139.125 132.396 170.403 1.00 2.86 176 TRP C CA 1
ATOM 7434 C C . TRP C 1 195 ? 138.903 132.867 168.970 1.00 2.86 176 TRP C C 1
ATOM 7435 O O . TRP C 1 195 ? 137.776 132.813 168.461 1.00 2.86 176 TRP C O 1
ATOM 7446 N N . THR C 1 196 ? 139.963 133.324 168.296 1.00 14.62 177 THR C N 1
ATOM 7447 C CA . THR C 1 196 ? 139.768 133.844 166.945 1.00 14.62 177 THR C CA 1
ATOM 7448 C C . THR C 1 196 ? 139.467 132.730 165.947 1.00 14.62 177 THR C C 1
ATOM 7449 O O . THR C 1 196 ? 138.696 132.948 165.010 1.00 14.62 177 THR C O 1
ATOM 7453 N N . ILE C 1 197 ? 140.035 131.534 166.128 1.00 3.91 178 ILE C N 1
ATOM 7454 C CA . ILE C 1 197 ? 139.691 130.428 165.238 1.00 3.91 178 ILE C CA 1
ATOM 7455 C C . ILE C 1 197 ? 138.255 129.976 165.482 1.00 3.91 178 ILE C C 1
ATOM 7456 O O . ILE C 1 197 ? 137.527 129.646 164.539 1.00 3.91 178 ILE C O 1
ATOM 7461 N N . THR C 1 198 ? 137.816 129.974 166.745 1.00 2.99 179 THR C N 1
ATOM 7462 C CA . THR C 1 198 ? 136.430 129.627 167.043 1.00 2.99 179 THR C CA 1
ATOM 7463 C C . THR C 1 198 ? 135.461 130.645 166.446 1.00 2.99 179 THR C C 1
ATOM 7464 O O . THR C 1 198 ? 134.376 130.280 165.982 1.00 2.99 179 THR C O 1
ATOM 7468 N N . THR C 1 199 ? 135.839 131.925 166.452 1.00 14.62 180 THR C N 1
ATOM 7469 C CA . THR C 1 199 ? 134.966 132.957 165.896 1.00 14.62 180 THR C CA 1
ATOM 7470 C C . THR C 1 199 ? 134.952 132.933 164.369 1.00 14.62 180 THR C C 1
ATOM 7471 O O . THR C 1 199 ? 133.885 133.049 163.756 1.00 14.62 180 THR C O 1
ATOM 7475 N N . LEU C 1 200 ? 136.120 132.776 163.738 1.00 3.57 181 LEU C N 1
ATOM 7476 C CA . LEU C 1 200 ? 136.205 132.879 162.283 1.00 3.57 181 LEU C CA 1
ATOM 7477 C C . LEU C 1 200 ? 135.510 131.716 161.584 1.00 3.57 181 LEU C C 1
ATOM 7478 O O . LEU C 1 200 ? 134.978 131.887 160.482 1.00 3.57 181 LEU C O 1
ATOM 7483 N N . THR C 1 201 ? 135.502 130.535 162.200 1.00 2.62 182 THR C N 1
ATOM 7484 C CA . THR C 1 201 ? 134.880 129.354 161.616 1.00 2.62 182 THR C CA 1
ATOM 7485 C C . THR C 1 201 ? 133.379 129.286 161.866 1.00 2.62 182 THR C C 1
ATOM 7486 O O . THR C 1 201 ? 132.742 128.325 161.418 1.00 2.62 182 THR C O 1
ATOM 7490 N N . THR C 1 202 ? 132.814 130.272 162.571 1.00 2.64 183 THR C N 1
ATOM 7491 C CA . THR C 1 202 ? 131.395 130.316 162.941 1.00 2.64 183 THR C CA 1
ATOM 7492 C C . THR C 1 202 ? 130.983 129.103 163.772 1.00 2.64 183 THR C C 1
ATOM 7493 O O . THR C 1 202 ? 129.839 128.653 163.706 1.00 2.64 183 THR C O 1
ATOM 7497 N N . ILE C 1 203 ? 131.908 128.574 164.564 1.00 0.14 184 ILE C N 1
ATOM 7498 C CA . ILE C 1 203 ? 131.599 127.475 165.474 1.00 0.14 184 ILE C CA 1
ATOM 7499 C C . ILE C 1 203 ? 131.049 127.995 166.796 1.00 0.14 184 ILE C C 1
ATOM 7500 O O . ILE C 1 203 ? 129.994 127.551 167.254 1.00 0.14 184 ILE C O 1
ATOM 7505 N N . GLY C 1 204 ? 131.746 128.945 167.417 1.00 2.45 185 GLY C N 1
ATOM 7506 C CA . GLY C 1 204 ? 131.237 129.644 168.583 1.00 2.45 185 GLY C CA 1
ATOM 7507 C C . GLY C 1 204 ? 130.945 128.787 169.796 1.00 2.45 185 GLY C C 1
ATOM 7508 O O . GLY C 1 204 ? 129.784 128.636 170.185 1.00 2.45 185 GLY C O 1
ATOM 7509 N N . TYR C 1 205 ? 131.992 128.218 170.401 1.00 14.62 186 TYR C N 1
ATOM 7510 C CA . TYR C 1 205 ? 131.819 127.420 171.611 1.00 14.62 186 TYR C CA 1
ATOM 7511 C C . TYR C 1 205 ? 131.221 128.247 172.743 1.00 14.62 186 TYR C C 1
ATOM 7512 O O . TYR C 1 205 ? 130.312 127.788 173.443 1.00 14.62 186 TYR C O 1
ATOM 7521 N N . GLY C 1 206 ? 131.714 129.468 172.937 1.00 5.64 187 GLY C N 1
ATOM 7522 C CA . GLY C 1 206 ? 131.189 130.335 173.968 1.00 5.64 187 GLY C CA 1
ATOM 7523 C C . GLY C 1 206 ? 131.920 130.300 175.293 1.00 5.64 187 GLY C C 1
ATOM 7524 O O . GLY C 1 206 ? 131.481 130.966 176.237 1.00 5.64 187 GLY C O 1
ATOM 7525 N N . ASP C 1 207 ? 133.003 129.531 175.406 1.00 6.10 188 ASP C N 1
ATOM 7526 C CA . ASP C 1 207 ? 133.746 129.496 176.660 1.00 6.10 188 ASP C CA 1
ATOM 7527 C C . ASP C 1 207 ? 134.583 130.757 176.852 1.00 6.10 188 ASP C C 1
ATOM 7528 O O . ASP C 1 207 ? 134.814 131.175 177.991 1.00 6.10 188 ASP C O 1
ATOM 7533 N N . ILE C 1 208 ? 135.039 131.370 175.762 1.00 3.62 189 ILE C N 1
ATOM 7534 C CA . ILE C 1 208 ? 135.740 132.650 175.788 1.00 3.62 189 ILE C CA 1
ATOM 7535 C C . ILE C 1 208 ? 134.836 133.687 175.134 1.00 3.62 189 ILE C C 1
ATOM 7536 O O . ILE C 1 208 ? 134.526 133.582 173.940 1.00 3.62 189 ILE C O 1
ATOM 7541 N N . THR C 1 209 ? 134.411 134.681 175.905 1.00 5.23 190 THR C N 1
ATOM 7542 C CA . THR C 1 209 ? 133.449 135.672 175.449 1.00 5.23 190 THR C CA 1
ATOM 7543 C C . THR C 1 209 ? 133.871 137.060 175.906 1.00 5.23 190 THR C C 1
ATOM 7544 O O . THR C 1 209 ? 134.675 137.202 176.834 1.00 5.23 190 THR C O 1
ATOM 7548 N N . PRO C 1 210 ? 133.361 138.106 175.248 1.00 7.30 191 PRO C N 1
ATOM 7549 C CA . PRO C 1 210 ? 133.619 139.481 175.690 1.00 7.30 191 PRO C CA 1
ATOM 7550 C C . PRO C 1 210 ? 133.189 139.764 177.121 1.00 7.30 191 PRO C C 1
ATOM 7551 O O . PRO C 1 210 ? 132.229 139.184 177.636 1.00 7.30 191 PRO C O 1
ATOM 7555 N N . SER C 1 211 ? 133.919 140.676 177.761 1.00 10.65 192 SER C N 1
ATOM 7556 C CA . SER C 1 211 ? 133.635 141.084 179.130 1.00 10.65 192 SER C CA 1
ATOM 7557 C C . SER C 1 211 ? 133.504 142.592 179.291 1.00 10.65 192 SER C C 1
ATOM 7558 O O . SER C 1 211 ? 132.872 143.033 180.257 1.00 10.65 192 SER C O 1
ATOM 7561 N N . THR C 1 212 ? 134.073 143.389 178.391 1.00 8.48 193 THR C N 1
ATOM 7562 C CA . THR C 1 212 ? 134.053 144.842 178.418 1.00 8.48 193 THR C CA 1
ATOM 7563 C C . THR C 1 212 ? 133.404 145.365 177.140 1.00 8.48 193 THR C C 1
ATOM 7564 O O . THR C 1 212 ? 133.331 144.645 176.138 1.00 8.48 193 THR C O 1
ATOM 7568 N N . PRO C 1 213 ? 132.894 146.605 177.146 1.00 8.28 194 PRO C N 1
ATOM 7569 C CA . PRO C 1 213 ? 132.298 147.151 175.910 1.00 8.28 194 PRO C CA 1
ATOM 7570 C C . PRO C 1 213 ? 133.256 147.210 174.728 1.00 8.28 194 PRO C C 1
ATOM 7571 O O . PRO C 1 213 ? 132.839 146.971 173.585 1.00 8.28 194 PRO C O 1
ATOM 7575 N N . THR C 1 214 ? 134.533 147.521 174.971 1.00 7.18 195 THR C N 1
ATOM 7576 C CA . THR C 1 214 ? 135.521 147.507 173.896 1.00 7.18 195 THR C CA 1
ATOM 7577 C C . THR C 1 214 ? 135.715 146.102 173.345 1.00 7.18 195 THR C C 1
ATOM 7578 O O . THR C 1 214 ? 135.819 145.911 172.125 1.00 7.18 195 THR C O 1
ATOM 7582 N N . GLN C 1 215 ? 135.751 145.103 174.233 1.00 5.12 196 GLN C N 1
ATOM 7583 C CA . GLN C 1 215 ? 135.806 143.714 173.794 1.00 5.12 196 GLN C CA 1
ATOM 7584 C C . GLN C 1 215 ? 134.586 143.360 172.957 1.00 5.12 196 GLN C C 1
ATOM 7585 O O . GLN C 1 215 ? 134.698 142.646 171.956 1.00 5.12 196 GLN C O 1
ATOM 7591 N N . THR C 1 216 ? 133.413 143.861 173.349 1.00 2.89 197 THR C N 1
ATOM 7592 C CA . THR C 1 216 ? 132.189 143.565 172.612 1.00 2.89 197 THR C CA 1
ATOM 7593 C C . THR C 1 216 ? 132.213 144.173 171.213 1.00 2.89 197 THR C C 1
ATOM 7594 O O . THR C 1 216 ? 131.827 143.514 170.241 1.00 2.89 197 THR C O 1
ATOM 7598 N N . VAL C 1 217 ? 132.667 145.423 171.090 1.00 2.26 198 VAL C N 1
ATOM 7599 C CA . VAL C 1 217 ? 132.751 146.058 169.774 1.00 2.26 198 VAL C CA 1
ATOM 7600 C C . VAL C 1 217 ? 133.761 145.334 168.891 1.00 2.26 198 VAL C C 1
ATOM 7601 O O . VAL C 1 217 ? 133.497 145.056 167.708 1.00 2.26 198 VAL C O 1
ATOM 7605 N N . TYR C 1 218 ? 134.928 145.001 169.455 1.00 0.90 199 TYR C N 1
ATOM 7606 C CA . TYR C 1 218 ? 135.934 144.252 168.710 1.00 0.90 199 TYR C CA 1
ATOM 7607 C C . TYR C 1 218 ? 135.391 142.906 168.251 1.00 0.90 199 TYR C C 1
ATOM 7608 O O . TYR C 1 218 ? 135.616 142.493 167.108 1.00 0.90 199 TYR C O 1
ATOM 7617 N N . THR C 1 219 ? 134.655 142.218 169.124 1.00 1.98 200 THR C N 1
ATOM 7618 C CA . THR C 1 219 ? 134.084 140.923 168.779 1.00 1.98 200 THR C CA 1
ATOM 7619 C C . THR C 1 219 ? 133.027 141.047 167.691 1.00 1.98 200 THR C C 1
ATOM 7620 O O . THR C 1 219 ? 132.940 140.186 166.816 1.00 1.98 200 THR C O 1
ATOM 7624 N N . ILE C 1 220 ? 132.206 142.100 167.731 1.00 1.75 201 ILE C N 1
ATOM 7625 C CA . ILE C 1 220 ? 131.213 142.304 166.678 1.00 1.75 201 ILE C CA 1
ATOM 7626 C C . ILE C 1 220 ? 131.904 142.483 165.329 1.00 1.75 201 ILE C C 1
ATOM 7627 O O . ILE C 1 220 ? 131.515 141.874 164.318 1.00 1.75 201 ILE C O 1
ATOM 7632 N N . VAL C 1 221 ? 132.960 143.301 165.307 1.00 0.99 202 VAL C N 1
ATOM 7633 C CA . VAL C 1 221 ? 133.713 143.508 164.071 1.00 0.99 202 VAL C CA 1
ATOM 7634 C C . VAL C 1 221 ? 134.311 142.191 163.582 1.00 0.99 202 VAL C C 1
ATOM 7635 O O . VAL C 1 221 ? 134.217 141.847 162.396 1.00 0.99 202 VAL C O 1
ATOM 7639 N N . ILE C 1 222 ? 134.913 141.425 164.496 1.00 1.10 203 ILE C N 1
ATOM 7640 C CA . ILE C 1 222 ? 135.560 140.172 164.117 1.00 1.10 203 ILE C CA 1
ATOM 7641 C C . ILE C 1 222 ? 134.531 139.151 163.641 1.00 1.10 203 ILE C C 1
ATOM 7642 O O . ILE C 1 222 ? 134.799 138.372 162.723 1.00 1.10 203 ILE C O 1
ATOM 7647 N N . GLU C 1 223 ? 133.340 139.142 164.243 1.00 1.64 204 GLU C N 1
ATOM 7648 C CA . GLU C 1 223 ? 132.275 138.256 163.783 1.00 1.64 204 GLU C CA 1
ATOM 7649 C C . GLU C 1 223 ? 131.858 138.595 162.360 1.00 1.64 204 GLU C C 1
ATOM 7650 O O . GLU C 1 223 ? 131.648 137.697 161.533 1.00 1.64 204 GLU C O 1
ATOM 7656 N N . LEU C 1 224 ? 131.742 139.891 162.053 1.00 1.26 205 LEU C N 1
ATOM 7657 C CA . LEU C 1 224 ? 131.391 140.293 160.693 1.00 1.26 205 LEU C CA 1
ATOM 7658 C C . LEU C 1 224 ? 132.463 139.863 159.692 1.00 1.26 205 LEU C C 1
ATOM 7659 O O . LEU C 1 224 ? 132.153 139.276 158.644 1.00 1.26 205 LEU C O 1
ATOM 7664 N N . LEU C 1 225 ? 133.738 140.125 160.009 1.00 2.84 206 LEU C N 1
ATOM 7665 C CA . LEU C 1 225 ? 134.797 139.718 159.085 1.00 2.84 206 LEU C CA 1
ATOM 7666 C C . LEU C 1 225 ? 134.914 138.201 158.981 1.00 2.84 206 LEU C C 1
ATOM 7667 O O . LEU C 1 225 ? 135.251 137.686 157.912 1.00 2.84 206 LEU C O 1
ATOM 7672 N N . GLY C 1 226 ? 134.637 137.474 160.063 1.00 2.87 207 GLY C N 1
ATOM 7673 C CA . GLY C 1 226 ? 134.674 136.024 160.001 1.00 2.87 207 GLY C CA 1
ATOM 7674 C C . GLY C 1 226 ? 133.577 135.453 159.126 1.00 2.87 207 GLY C C 1
ATOM 7675 O O . GLY C 1 226 ? 133.812 134.519 158.355 1.00 2.87 207 GLY C O 1
ATOM 7676 N N . ALA C 1 227 ? 132.367 136.007 159.232 1.00 3.95 208 ALA C N 1
ATOM 7677 C CA . ALA C 1 227 ? 131.292 135.593 158.337 1.00 3.95 208 ALA C CA 1
ATOM 7678 C C . ALA C 1 227 ? 131.647 135.886 156.885 1.00 3.95 208 ALA C C 1
ATOM 7679 O O . ALA C 1 227 ? 131.439 135.039 156.005 1.00 3.95 208 ALA C O 1
ATOM 7681 N N . ALA C 1 228 ? 132.218 137.066 156.621 1.00 6.45 209 ALA C N 1
ATOM 7682 C CA . ALA C 1 228 ? 132.616 137.405 155.256 1.00 6.45 209 ALA C CA 1
ATOM 7683 C C . ALA C 1 228 ? 133.692 136.458 154.731 1.00 6.45 209 ALA C C 1
ATOM 7684 O O . ALA C 1 228 ? 133.616 135.991 153.588 1.00 6.45 209 ALA C O 1
ATOM 7686 N N . MET C 1 229 ? 134.694 136.148 155.558 1.00 6.50 210 MET C N 1
ATOM 7687 C CA . MET C 1 229 ? 135.793 135.297 155.111 1.00 6.50 210 MET C CA 1
ATOM 7688 C C . MET C 1 229 ? 135.339 133.856 154.906 1.00 6.50 210 MET C C 1
ATOM 7689 O O . MET C 1 229 ? 135.776 133.194 153.956 1.00 6.50 210 MET C O 1
ATOM 7694 N N . TYR C 1 230 ? 134.462 133.353 155.777 1.00 5.37 211 TYR C N 1
ATOM 7695 C CA . TYR C 1 230 ? 133.942 132.005 155.586 1.00 5.37 211 TYR C CA 1
ATOM 7696 C C . TYR C 1 230 ? 133.069 131.923 154.340 1.00 5.37 211 TYR C C 1
ATOM 7697 O O . TYR C 1 230 ? 133.127 130.932 153.600 1.00 5.37 211 TYR C O 1
ATOM 7706 N N . GLY C 1 231 ? 132.258 132.955 154.084 1.00 7.07 212 GLY C N 1
ATOM 7707 C CA . GLY C 1 231 ? 131.503 132.991 152.843 1.00 7.07 212 GLY C CA 1
ATOM 7708 C C . GLY C 1 231 ? 132.397 133.022 151.619 1.00 7.07 212 GLY C C 1
ATOM 7709 O O . GLY C 1 231 ? 132.114 132.365 150.615 1.00 7.07 212 GLY C O 1
ATOM 7710 N N . LEU C 1 232 ? 133.499 133.775 151.695 1.00 7.96 213 LEU C N 1
ATOM 7711 C CA . LEU C 1 232 ? 134.462 133.807 150.596 1.00 7.96 213 LEU C CA 1
ATOM 7712 C C . LEU C 1 232 ? 135.090 132.438 150.363 1.00 7.96 213 LEU C C 1
ATOM 7713 O O . LEU C 1 232 ? 135.256 132.011 149.215 1.00 7.96 213 LEU C O 1
ATOM 7718 N N . VAL C 1 233 ? 135.452 131.741 151.444 1.00 6.73 214 VAL C N 1
ATOM 7719 C CA . VAL C 1 233 ? 136.038 130.408 151.316 1.00 6.73 214 VAL C CA 1
ATOM 7720 C C . VAL C 1 233 ? 135.044 129.442 150.683 1.00 6.73 214 VAL C C 1
ATOM 7721 O O . VAL C 1 233 ? 135.396 128.659 149.789 1.00 6.73 214 VAL C O 1
ATOM 7725 N N . ILE C 1 234 ? 133.785 129.487 151.127 1.00 7.31 215 ILE C N 1
ATOM 7726 C CA . ILE C 1 234 ? 132.770 128.589 150.577 1.00 7.31 215 ILE C CA 1
ATOM 7727 C C . ILE C 1 234 ? 132.524 128.893 149.103 1.00 7.31 215 ILE C C 1
ATOM 7728 O O . ILE C 1 234 ? 132.377 127.977 148.284 1.00 7.31 215 ILE C O 1
ATOM 7733 N N . GLY C 1 235 ? 132.490 130.178 148.738 1.00 10.51 216 GLY C N 1
ATOM 7734 C CA . GLY C 1 235 ? 132.327 130.536 147.338 1.00 10.51 216 GLY C CA 1
ATOM 7735 C C . GLY C 1 235 ? 133.486 130.079 146.473 1.00 10.51 216 GLY C C 1
ATOM 7736 O O . GLY C 1 235 ? 133.286 129.583 145.360 1.00 10.51 216 GLY C O 1
ATOM 7737 N N . ASN C 1 236 ? 134.715 130.229 146.978 1.00 10.16 217 ASN C N 1
ATOM 7738 C CA . ASN C 1 236 ? 135.885 129.744 146.249 1.00 10.16 217 ASN C CA 1
ATOM 7739 C C . ASN C 1 236 ? 135.832 128.235 146.054 1.00 10.16 217 ASN C C 1
ATOM 7740 O O . ASN C 1 236 ? 136.134 127.733 144.966 1.00 10.16 217 ASN C O 1
ATOM 7745 N N . ILE C 1 237 ? 135.450 127.495 147.099 1.00 9.01 218 ILE C N 1
ATOM 7746 C CA . ILE C 1 237 ? 135.382 126.040 146.991 1.00 9.01 218 ILE C CA 1
ATOM 7747 C C . ILE C 1 237 ? 134.300 125.622 145.999 1.00 9.01 218 ILE C C 1
ATOM 7748 O O . ILE C 1 237 ? 134.506 124.715 145.180 1.00 9.01 218 ILE C O 1
ATOM 7753 N N . ALA C 1 238 ? 133.136 126.278 146.047 1.00 10.50 219 ALA C N 1
ATOM 7754 C CA . ALA C 1 238 ? 132.062 125.949 145.116 1.00 10.50 219 ALA C CA 1
ATOM 7755 C C . ALA C 1 238 ? 132.466 126.243 143.677 1.00 10.50 219 ALA C C 1
ATOM 7756 O O . ALA C 1 238 ? 132.175 125.454 142.768 1.00 10.50 219 ALA C O 1
ATOM 7758 N N . SER C 1 239 ? 133.154 127.367 143.452 1.00 12.50 220 SER C N 1
ATOM 7759 C CA . SER C 1 239 ? 133.637 127.682 142.112 1.00 12.50 220 SER C CA 1
ATOM 7760 C C . SER C 1 239 ? 134.666 126.661 141.645 1.00 12.50 220 SER C C 1
ATOM 7761 O O . SER C 1 239 ? 134.649 126.241 140.484 1.00 12.50 220 SER C O 1
ATOM 7764 N N . LEU C 1 240 ? 135.568 126.246 142.539 1.00 13.51 221 LEU C N 1
ATOM 7765 C CA . LEU C 1 240 ? 136.584 125.266 142.166 1.00 13.51 221 LEU C CA 1
ATOM 7766 C C . LEU C 1 240 ? 135.950 123.928 141.809 1.00 13.51 221 LEU C C 1
ATOM 7767 O O . LEU C 1 240 ? 136.406 123.240 140.889 1.00 13.51 221 LEU C O 1
ATOM 7772 N N . VAL C 1 241 ? 134.896 123.544 142.528 1.00 13.87 222 VAL C N 1
ATOM 7773 C CA . VAL C 1 241 ? 134.305 122.227 142.322 1.00 13.87 222 VAL C CA 1
ATOM 7774 C C . VAL C 1 241 ? 133.373 122.211 141.109 1.00 13.87 222 VAL C C 1
ATOM 7775 O O . VAL C 1 241 ? 133.266 121.188 140.420 1.00 13.87 222 VAL C O 1
ATOM 7779 N N . SER C 1 242 ? 132.730 123.341 140.793 1.00 15.59 223 SER C N 1
ATOM 7780 C CA . SER C 1 242 ? 131.816 123.380 139.650 1.00 15.59 223 SER C CA 1
ATOM 7781 C C . SER C 1 242 ? 132.526 123.101 138.326 1.00 15.59 223 SER C C 1
ATOM 7782 O O . SER C 1 242 ? 131.957 122.456 137.436 1.00 15.59 223 SER C O 1
ATOM 7785 N N . LYS C 1 243 ? 133.762 123.570 138.172 1.00 15.20 224 LYS C N 1
ATOM 7786 C CA . LYS C 1 243 ? 134.494 123.456 136.915 1.00 15.20 224 LYS C CA 1
ATOM 7787 C C . LYS C 1 243 ? 135.388 122.220 136.836 1.00 15.20 224 LYS C C 1
ATOM 7788 O O . LYS C 1 243 ? 136.254 122.160 135.957 1.00 15.20 224 LYS C O 1
ATOM 7794 N N . LEU C 1 244 ? 135.212 121.243 137.726 1.00 16.13 225 LEU C N 1
ATOM 7795 C CA . LEU C 1 244 ? 136.116 120.096 137.754 1.00 16.13 225 LEU C CA 1
ATOM 7796 C C . LEU C 1 244 ? 135.901 119.155 136.568 1.00 16.13 225 LEU C C 1
ATOM 7797 O O . LEU C 1 244 ? 136.796 118.988 135.731 1.00 16.13 225 LEU C O 1
ATOM 7802 N N . ASP C 1 245 ? 134.729 118.534 136.471 1.00 18.58 226 ASP C N 1
ATOM 7803 C CA . ASP C 1 245 ? 134.477 117.511 135.452 1.00 18.58 226 ASP C CA 1
ATOM 7804 C C . ASP C 1 245 ? 133.615 118.075 134.325 1.00 18.58 226 ASP C C 1
ATOM 7805 O O . ASP C 1 245 ? 132.478 117.654 134.103 1.00 18.58 226 ASP C O 1
ATOM 7810 N N . ALA C 1 246 ? 134.175 119.049 133.605 1.00 14.78 227 ALA C N 1
ATOM 7811 C CA . ALA C 1 246 ? 133.420 119.741 132.563 1.00 14.78 227 ALA C CA 1
ATOM 7812 C C . ALA C 1 246 ? 133.172 118.844 131.352 1.00 14.78 227 ALA C C 1
ATOM 7813 O O . ALA C 1 246 ? 132.044 118.759 130.849 1.00 14.78 227 ALA C O 1
ATOM 7815 N N . ALA C 1 247 ? 134.219 118.167 130.869 1.00 14.89 228 ALA C N 1
ATOM 7816 C CA . ALA C 1 247 ? 134.090 117.332 129.676 1.00 14.89 228 ALA C CA 1
ATOM 7817 C C . ALA C 1 247 ? 133.197 116.122 129.919 1.00 14.89 228 ALA C C 1
ATOM 7818 O O . ALA C 1 247 ? 132.399 115.751 129.048 1.00 14.89 228 ALA C O 1
ATOM 7820 N N . LYS C 1 248 ? 133.319 115.490 131.088 1.00 14.76 229 LYS C N 1
ATOM 7821 C CA . LYS C 1 248 ? 132.465 114.350 131.403 1.00 14.76 229 LYS C CA 1
ATOM 7822 C C . LYS C 1 248 ? 131.002 114.764 131.462 1.00 14.76 229 LYS C C 1
ATOM 7823 O O . LYS C 1 248 ? 130.126 114.051 130.962 1.00 14.76 229 LYS C O 1
ATOM 7829 N N . LEU C 1 249 ? 130.720 115.922 132.061 1.00 13.52 230 LEU C N 1
ATOM 7830 C CA . LEU C 1 249 ? 129.344 116.400 132.133 1.00 13.52 230 LEU C CA 1
ATOM 7831 C C . LEU C 1 249 ? 128.808 116.756 130.752 1.00 13.52 230 LEU C C 1
ATOM 7832 O O . LEU C 1 249 ? 127.650 116.462 130.439 1.00 13.52 230 LEU C O 1
ATOM 7837 N N . LEU C 1 250 ? 129.639 117.374 129.907 1.00 13.43 231 LEU C N 1
ATOM 7838 C CA . LEU C 1 250 ? 129.210 117.686 128.546 1.00 13.43 231 LEU C CA 1
ATOM 7839 C C . LEU C 1 250 ? 128.882 116.415 127.768 1.00 13.43 231 LEU C C 1
ATOM 7840 O O . LEU C 1 250 ? 127.850 116.338 127.086 1.00 13.43 231 LEU C O 1
ATOM 7845 N N . HIS C 1 251 ? 129.745 115.400 127.871 1.00 10.88 232 HIS C N 1
ATOM 7846 C CA . HIS C 1 251 ? 129.484 114.138 127.188 1.00 10.88 232 HIS C CA 1
ATOM 7847 C C . HIS C 1 251 ? 128.224 113.473 127.728 1.00 10.88 232 HIS C C 1
ATOM 7848 O O . HIS C 1 251 ? 127.422 112.925 126.960 1.00 10.88 232 HIS C O 1
ATOM 7855 N N . ARG C 1 252 ? 128.035 113.506 129.052 1.00 15.07 233 ARG C N 1
ATOM 7856 C CA . ARG C 1 252 ? 126.847 112.909 129.655 1.00 15.07 233 ARG C CA 1
ATOM 7857 C C . ARG C 1 252 ? 125.578 113.605 129.174 1.00 15.07 233 ARG C C 1
ATOM 7858 O O . ARG C 1 252 ? 124.579 112.942 128.874 1.00 15.07 233 ARG C O 1
ATOM 7866 N N . GLU C 1 253 ? 125.618 114.934 129.034 1.00 17.48 234 GLU C N 1
ATOM 7867 C CA . GLU C 1 253 ? 124.430 115.657 128.584 1.00 17.48 234 GLU C CA 1
ATOM 7868 C C . GLU C 1 253 ? 124.154 115.384 127.113 1.00 17.48 234 GLU C C 1
ATOM 7869 O O . GLU C 1 253 ? 122.992 115.280 126.704 1.00 17.48 234 GLU C O 1
ATOM 7875 N N . ARG C 1 254 ? 125.209 115.245 126.308 1.00 15.15 235 ARG C N 1
ATOM 7876 C CA . ARG C 1 254 ? 125.019 114.897 124.904 1.00 15.15 235 ARG C CA 1
ATOM 7877 C C . ARG C 1 254 ? 124.390 113.514 124.766 1.00 15.15 235 ARG C C 1
ATOM 7878 O O . ARG C 1 254 ? 123.453 113.321 123.980 1.00 15.15 235 ARG C O 1
ATOM 7886 N N . VAL C 1 255 ? 124.889 112.538 125.530 1.00 12.74 236 VAL C N 1
ATOM 7887 C CA . VAL C 1 255 ? 124.326 111.190 125.485 1.00 12.74 236 VAL C CA 1
ATOM 7888 C C . VAL C 1 255 ? 122.874 111.188 125.955 1.00 12.74 236 VAL C C 1
ATOM 7889 O O . VAL C 1 255 ? 122.018 110.525 125.355 1.00 12.74 236 VAL C O 1
ATOM 7893 N N . GLU C 1 256 ? 122.563 111.952 127.006 1.00 17.44 237 GLU C N 1
ATOM 7894 C CA . GLU C 1 256 ? 121.186 112.005 127.496 1.00 17.44 237 GLU C CA 1
ATOM 7895 C C . GLU C 1 256 ? 120.256 112.630 126.463 1.00 17.44 237 GLU C C 1
ATOM 7896 O O . GLU C 1 256 ? 119.153 112.124 126.223 1.00 17.44 237 GLU C O 1
ATOM 7902 N N . ARG C 1 257 ? 120.676 113.740 125.852 1.00 13.74 238 ARG C N 1
ATOM 7903 C CA . ARG C 1 257 ? 119.849 114.399 124.846 1.00 13.74 238 ARG C CA 1
ATOM 7904 C C . ARG C 1 257 ? 119.616 113.498 123.637 1.00 13.74 238 ARG C C 1
ATOM 7905 O O . ARG C 1 257 ? 118.486 113.382 123.144 1.00 13.74 238 ARG C O 1
ATOM 7913 N N . VAL C 1 258 ? 120.675 112.841 123.150 1.00 13.46 239 VAL C N 1
ATOM 7914 C CA . VAL C 1 258 ? 120.531 111.944 122.005 1.00 13.46 239 VAL C CA 1
ATOM 7915 C C . VAL C 1 258 ? 119.608 110.779 122.348 1.00 13.46 239 VAL C C 1
ATOM 7916 O O . VAL C 1 258 ? 118.736 110.406 121.552 1.00 13.46 239 VAL C O 1
ATOM 7920 N N . THR C 1 259 ? 119.777 110.191 123.538 1.00 14.73 240 THR C N 1
ATOM 7921 C CA . THR C 1 259 ? 118.945 109.058 123.932 1.00 14.73 240 THR C CA 1
ATOM 7922 C C . THR C 1 259 ? 117.482 109.466 124.067 1.00 14.73 240 THR C C 1
ATOM 7923 O O . THR C 1 259 ? 116.587 108.732 123.640 1.00 14.73 240 THR C O 1
ATOM 7927 N N . ALA C 1 260 ? 117.221 110.640 124.651 1.00 15.25 241 ALA C N 1
ATOM 7928 C CA . ALA C 1 260 ? 115.845 111.113 124.781 1.00 15.25 241 ALA C CA 1
ATOM 7929 C C . ALA C 1 260 ? 115.219 111.379 123.418 1.00 15.25 241 ALA C C 1
ATOM 7930 O O . ALA C 1 260 ? 114.052 111.030 123.180 1.00 15.25 241 ALA C O 1
ATOM 7932 N N . PHE C 1 261 ? 115.983 111.981 122.500 1.00 15.39 242 PHE C N 1
ATOM 7933 C CA . PHE C 1 261 ? 115.438 112.243 121.173 1.00 15.39 242 PHE C CA 1
ATOM 7934 C C . PHE C 1 261 ? 115.145 110.943 120.438 1.00 15.39 242 PHE C C 1
ATOM 7935 O O . PHE C 1 261 ? 114.135 110.840 119.732 1.00 15.39 242 PHE C O 1
ATOM 7943 N N . LEU C 1 262 ? 116.017 109.941 120.578 1.00 16.27 243 LEU C N 1
ATOM 7944 C CA . LEU C 1 262 ? 115.735 108.660 119.939 1.00 16.27 243 LEU C CA 1
ATOM 7945 C C . LEU C 1 262 ? 114.563 107.962 120.609 1.00 16.27 243 LEU C C 1
ATOM 7946 O O . LEU C 1 262 ? 113.852 107.186 119.962 1.00 16.27 243 LEU C O 1
ATOM 7951 N N . SER C 1 263 ? 114.361 108.210 121.906 1.00 16.21 244 SER C N 1
ATOM 7952 C CA . SER C 1 263 ? 113.201 107.658 122.594 1.00 16.21 244 SER C CA 1
ATOM 7953 C C . SER C 1 263 ? 111.919 108.234 122.015 1.00 16.21 244 SER C C 1
ATOM 7954 O O . SER C 1 263 ? 110.922 107.520 121.857 1.00 16.21 244 SER C O 1
ATOM 7957 N N . TYR C 1 264 ? 111.925 109.536 121.707 1.00 16.71 245 TYR C N 1
ATOM 7958 C CA . TYR C 1 264 ? 110.737 110.157 121.127 1.00 16.71 245 TYR C CA 1
ATOM 7959 C C . TYR C 1 264 ? 110.414 109.555 119.764 1.00 16.71 245 TYR C C 1
ATOM 7960 O O . TYR C 1 264 ? 109.248 109.292 119.451 1.00 16.71 245 TYR C O 1
ATOM 7969 N N . LYS C 1 265 ? 111.437 109.335 118.938 1.00 17.14 246 LYS C N 1
ATOM 7970 C CA . LYS C 1 265 ? 111.278 108.826 117.581 1.00 17.14 246 LYS C CA 1
ATOM 7971 C C . LYS C 1 265 ? 111.138 107.309 117.523 1.00 17.14 246 LYS C C 1
ATOM 7972 O O . LYS C 1 265 ? 111.091 106.760 116.416 1.00 17.14 246 LYS C O 1
ATOM 7978 N N . ARG C 1 266 ? 111.041 106.642 118.674 1.00 21.29 247 ARG C N 1
ATOM 7979 C CA . ARG C 1 266 ? 110.815 105.198 118.776 1.00 21.29 247 ARG C CA 1
ATOM 7980 C C . ARG C 1 266 ? 111.810 104.414 117.917 1.00 21.29 247 ARG C C 1
ATOM 7981 O O . ARG C 1 266 ? 111.451 103.693 116.984 1.00 21.29 247 ARG C O 1
ATOM 7989 N N . ILE C 1 267 ? 113.083 104.576 118.257 1.00 17.02 248 ILE C N 1
ATOM 7990 C CA . ILE C 1 267 ? 114.183 103.867 117.614 1.00 17.02 248 ILE C CA 1
ATOM 7991 C C . ILE C 1 267 ? 114.379 102.530 118.318 1.00 17.02 248 ILE C C 1
ATOM 7992 O O . ILE C 1 267 ? 114.226 102.430 119.541 1.00 17.02 248 ILE C O 1
ATOM 7997 N N . SER C 1 268 ? 114.703 101.495 117.542 1.00 16.53 249 SER C N 1
ATOM 7998 C CA . SER C 1 268 ? 114.847 100.154 118.088 1.00 16.53 249 SER C CA 1
ATOM 7999 C C . SER C 1 268 ? 116.017 100.096 119.071 1.00 16.53 249 SER C C 1
ATOM 8000 O O . SER C 1 268 ? 116.984 100.854 118.943 1.00 16.53 249 SER C O 1
ATOM 8003 N N . PRO C 1 269 ? 115.942 99.216 120.076 1.00 17.86 250 PRO C N 1
ATOM 8004 C CA . PRO C 1 269 ? 117.022 99.146 121.076 1.00 17.86 250 PRO C CA 1
ATOM 8005 C C . PRO C 1 269 ? 118.383 98.781 120.507 1.00 17.86 250 PRO C C 1
ATOM 8006 O O . PRO C 1 269 ? 119.401 99.131 121.116 1.00 17.86 250 PRO C O 1
ATOM 8010 N N . GLU C 1 270 ? 118.442 98.078 119.373 1.00 18.25 251 GLU C N 1
ATOM 8011 C CA . GLU C 1 270 ? 119.736 97.718 118.797 1.00 18.25 251 GLU C CA 1
ATOM 8012 C C . GLU C 1 270 ? 120.499 98.953 118.326 1.00 18.25 251 GLU C C 1
ATOM 8013 O O . GLU C 1 270 ? 121.703 99.083 118.580 1.00 18.25 251 GLU C O 1
ATOM 8019 N N . LEU C 1 271 ? 119.809 99.875 117.651 1.00 15.48 252 LEU C N 1
ATOM 8020 C CA . LEU C 1 271 ? 120.462 101.092 117.183 1.00 15.48 252 LEU C CA 1
ATOM 8021 C C . LEU C 1 271 ? 120.875 101.978 118.351 1.00 15.48 252 LEU C C 1
ATOM 8022 O O . LEU C 1 271 ? 121.948 102.593 118.322 1.00 15.48 252 LEU C O 1
ATOM 8027 N N . GLN C 1 272 ? 120.035 102.056 119.386 1.00 16.46 253 GLN C N 1
ATOM 8028 C CA . GLN C 1 272 ? 120.400 102.810 120.581 1.00 16.46 253 GLN C CA 1
ATOM 8029 C C . GLN C 1 272 ? 121.621 102.202 121.261 1.00 16.46 253 GLN C C 1
ATOM 8030 O O . GLN C 1 272 ? 122.498 102.927 121.738 1.00 16.46 253 GLN C O 1
ATOM 8036 N N . ARG C 1 273 ? 121.684 100.870 121.325 1.00 18.69 254 ARG C N 1
ATOM 8037 C CA . ARG C 1 273 ? 122.842 100.190 121.899 1.00 18.69 254 ARG C CA 1
ATOM 8038 C C . ARG C 1 273 ? 124.110 100.475 121.102 1.00 18.69 254 ARG C C 1
ATOM 8039 O O . ARG C 1 273 ? 125.177 100.719 121.680 1.00 18.69 254 ARG C O 1
ATOM 8047 N N . ARG C 1 274 ? 124.001 100.477 119.770 1.00 15.84 255 ARG C N 1
ATOM 8048 C CA . ARG C 1 274 ? 125.136 100.838 118.923 1.00 15.84 255 ARG C CA 1
ATOM 8049 C C . ARG C 1 274 ? 125.574 102.279 119.161 1.00 15.84 255 ARG C C 1
ATOM 8050 O O . ARG C 1 274 ? 126.774 102.574 119.220 1.00 15.84 255 ARG C O 1
ATOM 8058 N N . ILE C 1 275 ? 124.616 103.192 119.300 1.00 14.32 256 ILE C N 1
ATOM 8059 C CA . ILE C 1 275 ? 124.974 104.585 119.543 1.00 14.32 256 ILE C CA 1
ATOM 8060 C C . ILE C 1 275 ? 125.651 104.733 120.902 1.00 14.32 256 ILE C C 1
ATOM 8061 O O . ILE C 1 275 ? 126.616 105.494 121.047 1.00 14.32 256 ILE C O 1
ATOM 8066 N N . ILE C 1 276 ? 125.141 104.041 121.925 1.00 14.06 257 ILE C N 1
ATOM 8067 C CA . ILE C 1 276 ? 125.722 104.175 123.257 1.00 14.06 257 ILE C CA 1
ATOM 8068 C C . ILE C 1 276 ? 127.132 103.592 123.281 1.00 14.06 257 ILE C C 1
ATOM 8069 O O . ILE C 1 276 ? 128.039 104.152 123.910 1.00 14.06 257 ILE C O 1
ATOM 8074 N N . GLU C 1 277 ? 127.355 102.494 122.546 1.00 17.31 258 GLU C N 1
ATOM 8075 C CA . GLU C 1 277 ? 128.698 101.919 122.458 1.00 17.31 258 GLU C CA 1
ATOM 8076 C C . GLU C 1 277 ? 129.642 102.864 121.721 1.00 17.31 258 GLU C C 1
ATOM 8077 O O . GLU C 1 277 ? 130.813 103.000 122.099 1.00 17.31 258 GLU C O 1
ATOM 8083 N N . TYR C 1 278 ? 129.141 103.552 120.690 1.00 12.54 259 TYR C N 1
ATOM 8084 C CA . TYR C 1 278 ? 129.955 104.541 119.991 1.00 12.54 259 TYR C CA 1
ATOM 8085 C C . TYR C 1 278 ? 130.353 105.664 120.937 1.00 12.54 259 TYR C C 1
ATOM 8086 O O . TYR C 1 278 ? 131.530 106.033 121.018 1.00 12.54 259 TYR C O 1
ATOM 8095 N N . PHE C 1 279 ? 129.365 106.299 121.571 1.00 12.24 260 PHE C N 1
ATOM 8096 C CA . PHE C 1 279 ? 129.648 107.409 122.477 1.00 12.24 260 PHE C CA 1
ATOM 8097 C C . PHE C 1 279 ? 130.620 106.984 123.577 1.00 12.24 260 PHE C C 1
ATOM 8098 O O . PHE C 1 279 ? 131.514 107.751 123.963 1.00 12.24 260 PHE C O 1
ATOM 8106 N N . ASP C 1 280 ? 130.455 105.762 124.099 1.00 15.00 261 ASP C N 1
ATOM 8107 C CA . ASP C 1 280 ? 131.386 105.251 125.100 1.00 15.00 261 ASP C CA 1
ATOM 8108 C C . ASP C 1 280 ? 132.797 105.140 124.537 1.00 15.00 261 ASP C C 1
ATOM 8109 O O . ASP C 1 280 ? 133.764 105.513 125.207 1.00 15.00 261 ASP C O 1
ATOM 8114 N N . TYR C 1 281 ? 132.936 104.634 123.306 1.00 15.18 262 TYR C N 1
ATOM 8115 C CA . TYR C 1 281 ? 134.261 104.530 122.700 1.00 15.18 262 TYR C CA 1
ATOM 8116 C C . TYR C 1 281 ? 134.871 105.909 122.484 1.00 15.18 262 TYR C C 1
ATOM 8117 O O . TYR C 1 281 ? 136.084 106.097 122.653 1.00 15.18 262 TYR C O 1
ATOM 8126 N N . LEU C 1 282 ? 134.028 106.891 122.165 1.00 14.87 263 LEU C N 1
ATOM 8127 C CA . LEU C 1 282 ? 134.495 108.261 122.000 1.00 14.87 263 LEU C CA 1
ATOM 8128 C C . LEU C 1 282 ? 135.025 108.812 123.314 1.00 14.87 263 LEU C C 1
ATOM 8129 O O . LEU C 1 282 ? 136.046 109.509 123.339 1.00 14.87 263 LEU C O 1
ATOM 8134 N N . TRP C 1 283 ? 134.343 108.507 124.422 1.00 14.74 264 TRP C N 1
ATOM 8135 C CA . TRP C 1 283 ? 134.859 108.920 125.724 1.00 14.74 264 TRP C CA 1
ATOM 8136 C C . TRP C 1 283 ? 136.173 108.218 126.053 1.00 14.74 264 TRP C C 1
ATOM 8137 O O . TRP C 1 283 ? 137.131 108.858 126.504 1.00 14.74 264 TRP C O 1
ATOM 8148 N N . GLU C 1 284 ? 136.244 106.900 125.842 1.00 15.44 265 GLU C N 1
ATOM 8149 C CA . GLU C 1 284 ? 137.461 106.175 126.205 1.00 15.44 265 GLU C CA 1
ATOM 8150 C C . GLU C 1 284 ? 138.622 106.455 125.259 1.00 15.44 265 GLU C C 1
ATOM 8151 O O . GLU C 1 284 ? 139.737 106.002 125.534 1.00 15.44 265 GLU C O 1
ATOM 8157 N N . THR C 1 285 ? 138.400 107.184 124.165 1.00 16.18 266 THR C N 1
ATOM 8158 C CA . THR C 1 285 ? 139.483 107.508 123.245 1.00 16.18 266 THR C CA 1
ATOM 8159 C C . THR C 1 285 ? 139.852 108.986 123.282 1.00 16.18 266 THR C C 1
ATOM 8160 O O . THR C 1 285 ? 141.006 109.319 123.568 1.00 16.18 266 THR C O 1
ATOM 8164 N N . ARG C 1 286 ? 138.913 109.891 123.006 1.00 16.64 267 ARG C N 1
ATOM 8165 C CA . ARG C 1 286 ? 139.241 111.308 122.883 1.00 16.64 267 ARG C CA 1
ATOM 8166 C C . ARG C 1 286 ? 138.407 112.179 123.816 1.00 16.64 267 ARG C C 1
ATOM 8167 O O . ARG C 1 286 ? 138.249 113.377 123.558 1.00 16.64 267 ARG C O 1
ATOM 8175 N N . ARG C 1 287 ? 137.878 111.595 124.895 1.00 15.92 268 ARG C N 1
ATOM 8176 C CA . ARG C 1 287 ? 137.099 112.311 125.908 1.00 15.92 268 ARG C CA 1
ATOM 8177 C C . ARG C 1 287 ? 135.889 113.019 125.303 1.00 15.92 268 ARG C C 1
ATOM 8178 O O . ARG C 1 287 ? 135.484 114.088 125.767 1.00 15.92 268 ARG C O 1
ATOM 8186 N N . GLY C 1 288 ? 135.309 112.431 124.258 1.00 16.49 269 GLY C N 1
ATOM 8187 C CA . GLY C 1 288 ? 134.100 112.962 123.660 1.00 16.49 269 GLY C CA 1
ATOM 8188 C C . GLY C 1 288 ? 134.291 114.185 122.794 1.00 16.49 269 GLY C C 1
ATOM 8189 O O . GLY C 1 288 ? 133.414 115.054 122.759 1.00 16.49 269 GLY C O 1
ATOM 8190 N N . TYR C 1 289 ? 135.413 114.283 122.087 1.00 17.12 270 TYR C N 1
ATOM 8191 C CA . TYR C 1 289 ? 135.751 115.461 121.301 1.00 17.12 270 TYR C CA 1
ATOM 8192 C C . TYR C 1 289 ? 135.768 115.127 119.816 1.00 17.12 270 TYR C C 1
ATOM 8193 O O . TYR C 1 289 ? 136.392 114.144 119.402 1.00 17.12 270 TYR C O 1
ATOM 8202 N N . GLU C 1 290 ? 135.083 115.945 119.022 1.00 19.15 271 GLU C N 1
ATOM 8203 C CA . GLU C 1 290 ? 135.087 115.779 117.576 1.00 19.15 271 GLU C CA 1
ATOM 8204 C C . GLU C 1 290 ? 136.355 116.406 117.012 1.00 19.15 271 GLU C C 1
ATOM 8205 O O . GLU C 1 290 ? 136.792 117.470 117.462 1.00 19.15 271 GLU C O 1
ATOM 8211 N N . GLU C 1 291 ? 136.947 115.735 116.022 1.00 16.55 272 GLU C N 1
ATOM 8212 C CA . GLU C 1 291 ? 138.177 116.232 115.413 1.00 16.55 272 GLU C CA 1
ATOM 8213 C C . GLU C 1 291 ? 137.984 117.582 114.734 1.00 16.55 272 GLU C C 1
ATOM 8214 O O . GLU C 1 291 ? 138.855 118.451 114.821 1.00 16.55 272 GLU C O 1
ATOM 8220 N N . ARG C 1 292 ? 136.867 117.769 114.032 1.00 17.72 273 ARG C N 1
ATOM 8221 C CA . ARG C 1 292 ? 136.670 118.983 113.243 1.00 17.72 273 ARG C CA 1
ATOM 8222 C C . ARG C 1 292 ? 136.610 120.253 114.096 1.00 17.72 273 ARG C C 1
ATOM 8223 O O . ARG C 1 292 ? 137.249 121.255 113.761 1.00 17.72 273 ARG C O 1
ATOM 8231 N N . GLU C 1 293 ? 135.954 120.189 115.250 1.00 20.50 274 GLU C N 1
ATOM 8232 C CA . GLU C 1 293 ? 135.842 121.350 116.167 1.00 20.50 274 GLU C CA 1
ATOM 8233 C C . GLU C 1 293 ? 137.157 121.639 116.902 1.00 20.50 274 GLU C C 1
ATOM 8234 O O . GLU C 1 293 ? 137.390 122.822 117.186 1.00 20.50 274 GLU C O 1
ATOM 8240 N N . VAL C 1 294 ? 137.986 120.635 117.190 1.00 13.58 275 VAL C N 1
ATOM 8241 C CA . VAL C 1 294 ? 139.318 120.822 117.839 1.00 13.58 275 VAL C CA 1
ATOM 8242 C C . VAL C 1 294 ? 140.307 121.499 116.889 1.00 13.58 275 VAL C C 1
ATOM 8243 O O . VAL C 1 294 ? 141.080 122.339 117.358 1.00 13.58 275 VAL C O 1
ATOM 8247 N N . LEU C 1 295 ? 140.283 121.174 115.610 1.00 15.77 276 LEU C N 1
ATOM 8248 C CA . LEU C 1 295 ? 141.297 121.697 114.669 1.00 15.77 276 LEU C CA 1
ATOM 8249 C C . LEU C 1 295 ? 140.886 123.052 114.103 1.00 15.77 276 LEU C C 1
ATOM 8250 O O . LEU C 1 295 ? 141.687 123.620 113.361 1.00 15.77 276 LEU C O 1
ATOM 8255 N N . LYS C 1 296 ? 139.707 123.563 114.432 1.00 16.10 277 LYS C N 1
ATOM 8256 C CA . LYS C 1 296 ? 139.300 124.931 114.027 1.00 16.10 277 LYS C CA 1
ATOM 8257 C C . LYS C 1 296 ? 139.782 125.900 115.097 1.00 16.10 277 LYS C C 1
ATOM 8258 O O . LYS C 1 296 ? 139.511 127.098 114.979 1.00 16.10 277 LYS C O 1
ATOM 8264 N N . GLU C 1 297 ? 140.469 125.378 116.104 1.00 16.63 278 GLU C N 1
ATOM 8265 C CA . GLU C 1 297 ? 141.011 126.200 117.200 1.00 16.63 278 GLU C CA 1
ATOM 8266 C C . GLU C 1 297 ? 142.464 126.519 116.879 1.00 16.63 278 GLU C C 1
ATOM 8267 O O . GLU C 1 297 ? 143.133 127.094 117.749 1.00 16.63 278 GLU C O 1
ATOM 8273 N N . LEU C 1 298 ? 142.934 126.188 115.676 1.00 13.38 279 LEU C N 1
ATOM 8274 C CA . LEU C 1 298 ? 144.358 126.385 115.305 1.00 13.38 279 LEU C CA 1
ATOM 8275 C C . LEU C 1 298 ? 144.537 127.271 114.054 1.00 13.38 279 LEU C C 1
ATOM 8276 O O . LEU C 1 298 ? 143.674 127.169 113.189 1.00 13.38 279 LEU C O 1
ATOM 8281 N N . PRO C 1 299 ? 145.592 128.124 113.882 1.00 13.94 280 PRO C N 1
ATOM 8282 C CA . PRO C 1 299 ? 145.833 128.866 112.641 1.00 13.94 280 PRO C CA 1
ATOM 8283 C C . PRO C 1 299 ? 146.194 127.930 111.497 1.00 13.94 280 PRO C C 1
ATOM 8284 O O . PRO C 1 299 ? 146.486 126.748 111.685 1.00 13.94 280 PRO C O 1
ATOM 8288 N N . HIS C 1 300 ? 146.151 128.487 110.286 1.00 15.60 281 HIS C N 1
ATOM 8289 C CA . HIS C 1 300 ? 146.397 127.693 109.083 1.00 15.60 281 HIS C CA 1
ATOM 8290 C C . HIS C 1 300 ? 147.754 126.992 109.068 1.00 15.60 281 HIS C C 1
ATOM 8291 O O . HIS C 1 300 ? 147.798 125.807 108.695 1.00 15.60 281 HIS C O 1
ATOM 8298 N N . PRO C 1 301 ? 148.882 127.631 109.426 1.00 15.75 282 PRO C N 1
ATOM 8299 C CA . PRO C 1 301 ? 150.149 126.874 109.435 1.00 15.75 282 PRO C CA 1
ATOM 8300 C C . PRO C 1 301 ? 150.177 125.730 110.436 1.00 15.75 282 PRO C C 1
ATOM 8301 O O . PRO C 1 301 ? 150.669 124.642 110.107 1.00 15.75 282 PRO C O 1
ATOM 8305 N N . LEU C 1 302 ? 149.653 125.934 111.646 1.00 15.11 283 LEU C N 1
ATOM 8306 C CA . LEU C 1 302 ? 149.641 124.855 112.631 1.00 15.11 283 LEU C CA 1
ATOM 8307 C C . LEU C 1 302 ? 148.684 123.743 112.221 1.00 15.11 283 LEU C C 1
ATOM 8308 O O . LEU C 1 302 ? 148.981 122.557 112.413 1.00 15.11 283 LEU C O 1
ATOM 8313 N N . ARG C 1 303 ? 147.529 124.107 111.657 1.00 15.79 284 ARG C N 1
ATOM 8314 C CA . ARG C 1 303 ? 146.600 123.103 111.147 1.00 15.79 284 ARG C CA 1
ATOM 8315 C C . ARG C 1 303 ? 147.235 122.288 110.029 1.00 15.79 284 ARG C C 1
ATOM 8316 O O . ARG C 1 303 ? 147.091 121.058 109.986 1.00 15.79 284 ARG C O 1
ATOM 8324 N N . LEU C 1 304 ? 147.957 122.955 109.126 1.00 13.50 285 LEU C N 1
ATOM 8325 C CA . LEU C 1 304 ? 148.646 122.254 108.049 1.00 13.50 285 LEU C CA 1
ATOM 8326 C C . LEU C 1 304 ? 149.729 121.332 108.593 1.00 13.50 285 LEU C C 1
ATOM 8327 O O . LEU C 1 304 ? 149.890 120.206 108.111 1.00 13.50 285 LEU C O 1
ATOM 8332 N N . ALA C 1 305 ? 150.478 121.790 109.599 1.00 14.48 286 ALA C N 1
ATOM 8333 C CA . ALA C 1 305 ? 151.521 120.953 110.187 1.00 14.48 286 ALA C CA 1
ATOM 8334 C C . ALA C 1 305 ? 150.933 119.716 110.854 1.00 14.48 286 ALA C C 1
ATOM 8335 O O . ALA C 1 305 ? 151.460 118.606 110.696 1.00 14.48 286 ALA C O 1
ATOM 8337 N N . VAL C 1 306 ? 149.832 119.883 111.592 1.00 12.70 287 VAL C N 1
ATOM 8338 C CA . VAL C 1 306 ? 149.181 118.744 112.238 1.00 12.70 287 VAL C CA 1
ATOM 8339 C C . VAL C 1 306 ? 148.652 117.767 111.195 1.00 12.70 287 VAL C C 1
ATOM 8340 O O . VAL C 1 306 ? 148.833 116.546 111.315 1.00 12.70 287 VAL C O 1
ATOM 8344 N N . ALA C 1 307 ? 148.002 118.286 110.149 1.00 13.96 288 ALA C N 1
ATOM 8345 C CA . ALA C 1 307 ? 147.460 117.417 109.111 1.00 13.96 288 ALA C CA 1
ATOM 8346 C C . ALA C 1 307 ? 148.565 116.660 108.382 1.00 13.96 288 ALA C C 1
ATOM 8347 O O . ALA C 1 307 ? 148.409 115.471 108.073 1.00 13.96 288 ALA C O 1
ATOM 8349 N N . MET C 1 308 ? 149.688 117.328 108.102 1.00 16.02 289 MET C N 1
ATOM 8350 C CA . MET C 1 308 ? 150.816 116.645 107.476 1.00 16.02 289 MET C CA 1
ATOM 8351 C C . MET C 1 308 ? 151.367 115.557 108.385 1.00 16.02 289 MET C C 1
ATOM 8352 O O . MET C 1 308 ? 151.549 114.413 107.955 1.00 16.02 289 MET C O 1
ATOM 8357 N N . GLU C 1 309 ? 151.586 115.878 109.662 1.00 16.90 290 GLU C N 1
ATOM 8358 C CA . GLU C 1 309 ? 152.139 114.888 110.578 1.00 16.90 290 GLU C CA 1
ATOM 8359 C C . GLU C 1 309 ? 151.194 113.716 110.802 1.00 16.90 290 GLU C C 1
ATOM 8360 O O . GLU C 1 309 ? 151.649 112.635 111.185 1.00 16.90 290 GLU C O 1
ATOM 8366 N N . ILE C 1 310 ? 149.894 113.903 110.569 1.00 15.23 291 ILE C N 1
ATOM 8367 C CA . ILE C 1 310 ? 148.968 112.785 110.713 1.00 15.23 291 ILE C CA 1
ATOM 8368 C C . ILE C 1 310 ? 148.909 111.941 109.441 1.00 15.23 291 ILE C C 1
ATOM 8369 O O . ILE C 1 310 ? 148.949 110.707 109.504 1.00 15.23 291 ILE C O 1
ATOM 8374 N N . HIS C 1 311 ? 148.833 112.578 108.270 1.00 15.94 292 HIS C N 1
ATOM 8375 C CA . HIS C 1 311 ? 148.450 111.887 107.044 1.00 15.94 292 HIS C CA 1
ATOM 8376 C C . HIS C 1 311 ? 149.559 111.758 106.001 1.00 15.94 292 HIS C C 1
ATOM 8377 O O . HIS C 1 311 ? 149.281 111.267 104.898 1.00 15.94 292 HIS C O 1
ATOM 8384 N N . GLY C 1 312 ? 150.791 112.176 106.297 1.00 17.28 293 GLY C N 1
ATOM 8385 C CA . GLY C 1 312 ? 151.814 112.265 105.269 1.00 17.28 293 GLY C CA 1
ATOM 8386 C C . GLY C 1 312 ? 152.226 110.997 104.552 1.00 17.28 293 GLY C C 1
ATOM 8387 O O . GLY C 1 312 ? 152.116 110.936 103.326 1.00 17.28 293 GLY C O 1
ATOM 8388 N N . ASP C 1 313 ? 152.727 109.997 105.280 1.00 18.66 294 ASP C N 1
ATOM 8389 C CA . ASP C 1 313 ? 153.147 108.754 104.635 1.00 18.66 294 ASP C CA 1
ATOM 8390 C C . ASP C 1 313 ? 151.963 108.040 103.991 1.00 18.66 294 ASP C C 1
ATOM 8391 O O . ASP C 1 313 ? 152.080 107.504 102.877 1.00 18.66 294 ASP C O 1
ATOM 8396 N N . VAL C 1 314 ? 150.803 108.074 104.657 1.00 18.56 295 VAL C N 1
ATOM 8397 C CA . VAL C 1 314 ? 149.613 107.396 104.153 1.00 18.56 295 VAL C CA 1
ATOM 8398 C C . VAL C 1 314 ? 149.191 107.991 102.819 1.00 18.56 295 VAL C C 1
ATOM 8399 O O . VAL C 1 314 ? 148.826 107.259 101.889 1.00 18.56 295 VAL C O 1
ATOM 8403 N N . ILE C 1 315 ? 149.222 109.319 102.697 1.00 19.21 296 ILE C N 1
ATOM 8404 C CA . ILE C 1 315 ? 148.882 109.922 101.415 1.00 19.21 296 ILE C CA 1
ATOM 8405 C C . ILE C 1 315 ? 149.988 109.643 100.407 1.00 19.21 296 ILE C C 1
ATOM 8406 O O . ILE C 1 315 ? 149.719 109.218 99.278 1.00 19.21 296 ILE C O 1
ATOM 8411 N N . GLU C 1 316 ? 151.240 109.954 100.777 1.00 21.27 297 GLU C N 1
ATOM 8412 C CA . GLU C 1 316 ? 152.360 109.875 99.844 1.00 21.27 297 GLU C CA 1
ATOM 8413 C C . GLU C 1 316 ? 152.410 108.526 99.140 1.00 21.27 297 GLU C C 1
ATOM 8414 O O . GLU C 1 316 ? 152.665 108.458 97.933 1.00 21.27 297 GLU C O 1
ATOM 8420 N N . LYS C 1 317 ? 152.159 107.437 99.876 1.00 19.30 298 LYS C N 1
ATOM 8421 C CA . LYS C 1 317 ? 152.227 106.094 99.296 1.00 19.30 298 LYS C CA 1
ATOM 8422 C C . LYS C 1 317 ? 150.906 105.709 98.620 1.00 19.30 298 LYS C C 1
ATOM 8423 O O . LYS C 1 317 ? 150.249 104.736 98.991 1.00 19.30 298 LYS C O 1
ATOM 8429 N N . VAL C 1 318 ? 150.512 106.481 97.612 1.00 17.84 299 VAL C N 1
ATOM 8430 C CA . VAL C 1 318 ? 149.349 106.173 96.788 1.00 17.84 299 VAL C CA 1
ATOM 8431 C C . VAL C 1 318 ? 149.782 106.106 95.330 1.00 17.84 299 VAL C C 1
ATOM 8432 O O . VAL C 1 318 ? 150.486 107.004 94.864 1.00 17.84 299 VAL C O 1
ATOM 8436 N N . PRO C 1 319 ? 149.407 105.054 94.587 1.00 20.41 300 PRO C N 1
ATOM 8437 C CA . PRO C 1 319 ? 149.865 104.923 93.192 1.00 20.41 300 PRO C CA 1
ATOM 8438 C C . PRO C 1 319 ? 149.465 106.107 92.330 1.00 20.41 300 PRO C C 1
ATOM 8439 O O . PRO C 1 319 ? 150.246 106.572 91.490 1.00 20.41 300 PRO C O 1
ATOM 8443 N N . LEU C 1 320 ? 148.235 106.589 92.524 1.00 20.27 301 LEU C N 1
ATOM 8444 C CA . LEU C 1 320 ? 147.676 107.664 91.709 1.00 20.27 301 LEU C CA 1
ATOM 8445 C C . LEU C 1 320 ? 148.468 108.955 91.867 1.00 20.27 301 LEU C C 1
ATOM 8446 O O . LEU C 1 320 ? 148.694 109.676 90.888 1.00 20.27 301 LEU C O 1
ATOM 8451 N N . PHE C 1 321 ? 148.897 109.264 93.087 1.00 20.57 302 PHE C N 1
ATOM 8452 C CA . PHE C 1 321 ? 149.504 110.548 93.401 1.00 20.57 302 PHE C CA 1
ATOM 8453 C C . PHE C 1 321 ? 151.021 110.478 93.518 1.00 20.57 302 PHE C C 1
ATOM 8454 O O . PHE C 1 321 ? 151.639 111.464 93.936 1.00 20.57 302 PHE C O 1
ATOM 8462 N N . LYS C 1 322 ? 151.667 109.413 93.392 1.00 19.85 303 LYS C N 1
ATOM 8463 C CA . LYS C 1 322 ? 153.143 109.404 93.510 1.00 19.85 303 LYS C CA 1
ATOM 8464 C C . LYS C 1 322 ? 153.721 110.239 92.371 1.00 19.85 303 LYS C C 1
ATOM 8465 O O . LYS C 1 322 ? 153.109 110.267 91.290 1.00 19.85 303 LYS C O 1
ATOM 8471 N N . GLY C 1 323 ? 154.799 110.840 92.532 1.00 17.71 304 GLY C N 1
ATOM 8472 C CA . GLY C 1 323 ? 155.489 111.703 91.599 1.00 17.71 304 GLY C CA 1
ATOM 8473 C C . GLY C 1 323 ? 154.859 113.066 91.414 1.00 17.71 304 GLY C C 1
ATOM 8474 O O . GLY C 1 323 ? 155.353 113.851 90.594 1.00 17.71 304 GLY C O 1
ATOM 8475 N N . ALA C 1 324 ? 153.792 113.373 92.144 1.00 18.41 305 ALA C N 1
ATOM 8476 C CA . ALA C 1 324 ? 153.169 114.686 92.123 1.00 18.41 305 ALA C CA 1
ATOM 8477 C C . ALA C 1 324 ? 153.833 115.640 93.111 1.00 18.41 305 ALA C C 1
ATOM 8478 O O . ALA C 1 324 ? 154.640 115.250 93.958 1.00 18.41 305 ALA C O 1
ATOM 8480 N N . GLY C 1 325 ? 153.474 116.915 92.986 1.00 17.48 306 GLY C N 1
ATOM 8481 C CA . GLY C 1 325 ? 154.095 117.968 93.756 1.00 17.48 306 GLY C CA 1
ATOM 8482 C C . GLY C 1 325 ? 153.716 117.906 95.224 1.00 17.48 306 GLY C C 1
ATOM 8483 O O . GLY C 1 325 ? 152.928 117.073 95.675 1.00 17.48 306 GLY C O 1
ATOM 8484 N N . GLU C 1 326 ? 154.301 118.828 95.988 1.00 21.12 307 GLU C N 1
ATOM 8485 C CA . GLU C 1 326 ? 153.998 118.916 97.412 1.00 21.12 307 GLU C CA 1
ATOM 8486 C C . GLU C 1 326 ? 152.752 119.746 97.692 1.00 21.12 307 GLU C C 1
ATOM 8487 O O . GLU C 1 326 ? 152.038 119.465 98.660 1.00 21.12 307 GLU C O 1
ATOM 8493 N N . GLU C 1 327 ? 152.488 120.779 96.887 1.00 21.39 308 GLU C N 1
ATOM 8494 C CA . GLU C 1 327 ? 151.284 121.585 97.078 1.00 21.39 308 GLU C CA 1
ATOM 8495 C C . GLU C 1 327 ? 150.005 120.783 96.831 1.00 21.39 308 GLU C C 1
ATOM 8496 O O . GLU C 1 327 ? 149.031 120.916 97.582 1.00 21.39 308 GLU C O 1
ATOM 8502 N N . PHE C 1 328 ? 150.001 119.914 95.815 1.00 19.82 309 PHE C N 1
ATOM 8503 C CA . PHE C 1 328 ? 148.845 119.048 95.587 1.00 19.82 309 PHE C CA 1
ATOM 8504 C C . PHE C 1 328 ? 148.632 118.117 96.771 1.00 19.82 309 PHE C C 1
ATOM 8505 O O . PHE C 1 328 ? 147.492 117.905 97.227 1.00 19.82 309 PHE C O 1
ATOM 8513 N N . ILE C 1 329 ? 149.732 117.585 97.306 1.00 17.64 310 ILE C N 1
ATOM 8514 C CA . ILE C 1 329 ? 149.649 116.716 98.468 1.00 17.64 310 ILE C CA 1
ATOM 8515 C C . ILE C 1 329 ? 149.097 117.496 99.649 1.00 17.64 310 ILE C C 1
ATOM 8516 O O . ILE C 1 329 ? 148.269 116.988 100.401 1.00 17.64 310 ILE C O 1
ATOM 8521 N N . ARG C 1 330 ? 149.499 118.765 99.789 1.00 19.45 311 ARG C N 1
ATOM 8522 C CA . ARG C 1 330 ? 149.013 119.589 100.894 1.00 19.45 311 ARG C CA 1
ATOM 8523 C C . ARG C 1 330 ? 147.512 119.823 100.786 1.00 19.45 311 ARG C C 1
ATOM 8524 O O . ARG C 1 330 ? 146.803 119.821 101.798 1.00 19.45 311 ARG C O 1
ATOM 8532 N N . ASP C 1 331 ? 147.006 120.021 99.566 1.00 19.06 312 ASP C N 1
ATOM 8533 C CA . ASP C 1 331 ? 145.570 120.246 99.393 1.00 19.06 312 ASP C CA 1
ATOM 8534 C C . ASP C 1 331 ? 144.791 118.999 99.795 1.00 19.06 312 ASP C C 1
ATOM 8535 O O . ASP C 1 331 ? 143.792 119.077 100.534 1.00 19.06 312 ASP C O 1
ATOM 8540 N N . ILE C 1 332 ? 145.267 117.831 99.353 1.00 16.65 313 ILE C N 1
ATOM 8541 C CA . ILE C 1 332 ? 144.616 116.589 99.763 1.00 16.65 313 ILE C CA 1
ATOM 8542 C C . ILE C 1 332 ? 144.720 116.427 101.276 1.00 16.65 313 ILE C C 1
ATOM 8543 O O . ILE C 1 332 ? 143.751 116.037 101.939 1.00 16.65 313 ILE C O 1
ATOM 8548 N N . ILE C 1 333 ? 145.890 116.725 101.848 1.00 15.90 314 ILE C N 1
ATOM 8549 C CA . ILE C 1 333 ? 146.115 116.504 103.268 1.00 15.90 314 ILE C CA 1
ATOM 8550 C C . ILE C 1 333 ? 145.252 117.469 104.078 1.00 15.90 314 ILE C C 1
ATOM 8551 O O . ILE C 1 333 ? 144.911 117.191 105.235 1.00 15.90 314 ILE C O 1
ATOM 8556 N N . LEU C 1 334 ? 144.808 118.559 103.447 1.00 16.58 315 LEU C N 1
ATOM 8557 C CA . LEU C 1 334 ? 143.919 119.537 104.055 1.00 16.58 315 LEU C CA 1
ATOM 8558 C C . LEU C 1 334 ? 142.442 119.249 103.824 1.00 16.58 315 LEU C C 1
ATOM 8559 O O . LEU C 1 334 ? 141.600 119.910 104.442 1.00 16.58 315 LEU C O 1
ATOM 8564 N N . HIS C 1 335 ? 142.092 118.301 102.952 1.00 18.37 316 HIS C N 1
ATOM 8565 C CA . HIS C 1 335 ? 140.682 118.078 102.643 1.00 18.37 316 HIS C CA 1
ATOM 8566 C C . HIS C 1 335 ? 140.181 116.692 103.048 1.00 18.37 316 HIS C C 1
ATOM 8567 O O . HIS C 1 335 ? 139.076 116.305 102.652 1.00 18.37 316 HIS C O 1
ATOM 8574 N N . LEU C 1 336 ? 140.958 115.942 103.829 1.00 15.65 317 LEU C N 1
ATOM 8575 C CA . LEU C 1 336 ? 140.547 114.635 104.331 1.00 15.65 317 LEU C CA 1
ATOM 8576 C C . LEU C 1 336 ? 139.581 114.786 105.503 1.00 15.65 317 LEU C C 1
ATOM 8577 O O . LEU C 1 336 ? 139.872 115.507 106.462 1.00 15.65 317 LEU C O 1
ATOM 8582 N N . GLU C 1 337 ? 138.427 114.108 105.431 1.00 17.87 318 GLU C N 1
ATOM 8583 C CA . GLU C 1 337 ? 137.412 114.297 106.458 1.00 17.87 318 GLU C CA 1
ATOM 8584 C C . GLU C 1 337 ? 137.362 113.095 107.392 1.00 17.87 318 GLU C C 1
ATOM 8585 O O . GLU C 1 337 ? 137.228 111.959 106.921 1.00 17.87 318 GLU C O 1
ATOM 8591 N N . PRO C 1 338 ? 137.512 113.300 108.704 1.00 15.63 319 PRO C N 1
ATOM 8592 C CA . PRO C 1 338 ? 137.414 112.186 109.660 1.00 15.63 319 PRO C CA 1
ATOM 8593 C C . PRO C 1 338 ? 136.026 111.555 109.715 1.00 15.63 319 PRO C C 1
ATOM 8594 O O . PRO C 1 338 ? 135.009 112.250 109.672 1.00 15.63 319 PRO C O 1
ATOM 8598 N N . VAL C 1 339 ? 135.988 110.228 109.812 1.00 13.75 320 VAL C N 1
ATOM 8599 C CA . VAL C 1 339 ? 134.739 109.487 109.975 1.00 13.75 320 VAL C CA 1
ATOM 8600 C C . VAL C 1 339 ? 135.048 108.220 110.768 1.00 13.75 320 VAL C C 1
ATOM 8601 O O . VAL C 1 339 ? 135.987 107.486 110.441 1.00 13.75 320 VAL C O 1
ATOM 8605 N N . ILE C 1 340 ? 134.287 107.975 111.833 1.00 14.62 321 ILE C N 1
ATOM 8606 C CA . ILE C 1 340 ? 134.453 106.777 112.651 1.00 14.62 321 ILE C CA 1
ATOM 8607 C C . ILE C 1 340 ? 133.363 105.776 112.294 1.00 14.62 321 ILE C C 1
ATOM 8608 O O . ILE C 1 340 ? 132.170 106.101 112.335 1.00 14.62 321 ILE C O 1
ATOM 8613 N N . TYR C 1 341 ? 133.771 104.558 111.941 1.00 14.88 322 TYR C N 1
ATOM 8614 C CA . TYR C 1 341 ? 132.856 103.465 111.640 1.00 14.88 322 TYR C CA 1
ATOM 8615 C C . TYR C 1 341 ? 132.880 102.447 112.772 1.00 14.88 322 TYR C C 1
ATOM 8616 O O . TYR C 1 341 ? 133.956 102.034 113.214 1.00 14.88 322 TYR C O 1
ATOM 8625 N N . GLY C 1 342 ? 131.701 102.051 113.235 1.00 16.05 323 GLY C N 1
ATOM 8626 C CA . GLY C 1 342 ? 131.595 101.088 114.307 1.00 16.05 323 GLY C CA 1
ATOM 8627 C C . GLY C 1 342 ? 131.880 99.681 113.829 1.00 16.05 323 GLY C C 1
ATOM 8628 O O . GLY C 1 342 ? 132.014 99.403 112.627 1.00 16.05 323 GLY C O 1
ATOM 8629 N N . PRO C 1 343 ? 131.986 98.756 114.784 1.00 17.79 324 PRO C N 1
ATOM 8630 C CA . PRO C 1 343 ? 132.257 97.356 114.427 1.00 17.79 324 PRO C CA 1
ATOM 8631 C C . PRO C 1 343 ? 131.081 96.738 113.685 1.00 17.79 324 PRO C C 1
ATOM 8632 O O . PRO C 1 343 ? 129.926 96.877 114.094 1.00 17.79 324 PRO C O 1
ATOM 8636 N N . GLY C 1 344 ? 131.385 96.054 112.583 1.00 18.26 325 GLY C N 1
ATOM 8637 C CA . GLY C 1 344 ? 130.366 95.418 111.774 1.00 18.26 325 GLY C CA 1
ATOM 8638 C C . GLY C 1 344 ? 129.636 96.338 110.822 1.00 18.26 325 GLY C C 1
ATOM 8639 O O . GLY C 1 344 ? 128.714 95.882 110.133 1.00 18.26 325 GLY C O 1
ATOM 8640 N N . GLU C 1 345 ? 130.012 97.611 110.759 1.00 17.54 326 GLU C N 1
ATOM 8641 C CA . GLU C 1 345 ? 129.340 98.568 109.894 1.00 17.54 326 GLU C CA 1
ATOM 8642 C C . GLU C 1 345 ? 129.839 98.444 108.460 1.00 17.54 326 GLU C C 1
ATOM 8643 O O . GLU C 1 345 ? 130.964 98.009 108.204 1.00 17.54 326 GLU C O 1
ATOM 8649 N N . TYR C 1 346 ? 128.982 98.834 107.520 1.00 20.71 327 TYR C N 1
ATOM 8650 C CA . TYR C 1 346 ? 129.315 98.801 106.102 1.00 20.71 327 TYR C CA 1
ATOM 8651 C C . TYR C 1 346 ? 130.027 100.099 105.736 1.00 20.71 327 TYR C C 1
ATOM 8652 O O . TYR C 1 346 ? 129.440 101.182 105.834 1.00 20.71 327 TYR C O 1
ATOM 8661 N N . ILE C 1 347 ? 131.200 99.958 105.140 1.00 17.00 328 ILE C N 1
ATOM 8662 C CA . ILE C 1 347 ? 131.911 101.160 104.639 1.00 17.00 328 ILE C CA 1
ATOM 8663 C C . ILE C 1 347 ? 131.600 101.244 103.147 1.00 17.00 328 ILE C C 1
ATOM 8664 O O . ILE C 1 347 ? 131.004 102.237 102.744 1.00 17.00 328 ILE C O 1
ATOM 8669 N N . ILE C 1 348 ? 131.971 100.232 102.365 1.00 18.78 329 ILE C N 1
ATOM 8670 C CA . ILE C 1 348 ? 131.678 100.176 100.903 1.00 18.78 329 ILE C CA 1
ATOM 8671 C C . ILE C 1 348 ? 130.862 98.913 100.689 1.00 18.78 329 ILE C C 1
ATOM 8672 O O . ILE C 1 348 ? 131.250 97.879 101.234 1.00 18.78 329 ILE C O 1
ATOM 8677 N N . ARG C 1 349 ? 129.768 98.998 99.936 1.00 21.47 330 ARG C N 1
ATOM 8678 C CA . ARG C 1 349 ? 128.965 97.788 99.635 1.00 21.47 330 ARG C CA 1
ATOM 8679 C C . ARG C 1 349 ? 129.209 97.361 98.189 1.00 21.47 330 ARG C C 1
ATOM 8680 O O . ARG C 1 349 ? 129.326 98.235 97.329 1.00 21.47 330 ARG C O 1
ATOM 8688 N N . ALA C 1 350 ? 129.304 96.058 97.949 1.00 18.34 331 ALA C N 1
ATOM 8689 C CA . ALA C 1 350 ? 129.476 95.595 96.579 1.00 18.34 331 ALA C CA 1
ATOM 8690 C C . ALA C 1 350 ? 128.303 96.014 95.703 1.00 18.34 331 ALA C C 1
ATOM 8691 O O . ALA C 1 350 ? 127.138 95.902 96.095 1.00 18.34 331 ALA C O 1
ATOM 8693 N N . GLY C 1 351 ? 128.620 96.496 94.504 1.00 15.09 332 GLY C N 1
ATOM 8694 C CA . GLY C 1 351 ? 127.623 96.838 93.516 1.00 15.09 332 GLY C CA 1
ATOM 8695 C C . GLY C 1 351 ? 127.133 98.270 93.543 1.00 15.09 332 GLY C C 1
ATOM 8696 O O . GLY C 1 351 ? 126.414 98.673 92.621 1.00 15.09 332 GLY C O 1
ATOM 8697 N N . GLU C 1 352 ? 127.493 99.053 94.556 1.00 20.71 333 GLU C N 1
ATOM 8698 C CA . GLU C 1 352 ? 127.111 100.456 94.537 1.00 20.71 333 GLU C CA 1
ATOM 8699 C C . GLU C 1 352 ? 128.022 101.228 93.587 1.00 20.71 333 GLU C C 1
ATOM 8700 O O . GLU C 1 352 ? 129.107 100.771 93.218 1.00 20.71 333 GLU C O 1
ATOM 8706 N N . MET C 1 353 ? 127.546 102.398 93.164 1.00 20.75 334 MET C N 1
ATOM 8707 C CA . MET C 1 353 ? 128.334 103.268 92.299 1.00 20.75 334 MET C CA 1
ATOM 8708 C C . MET C 1 353 ? 129.640 103.657 92.984 1.00 20.75 334 MET C C 1
ATOM 8709 O O . MET C 1 353 ? 130.718 103.229 92.564 1.00 20.75 334 MET C O 1
ATOM 8714 N N . GLY C 1 354 ? 129.555 104.460 94.041 1.00 18.74 335 GLY C N 1
ATOM 8715 C CA . GLY C 1 354 ? 130.732 104.841 94.799 1.00 18.74 335 GLY C CA 1
ATOM 8716 C C . GLY C 1 354 ? 131.453 106.085 94.328 1.00 18.74 335 GLY C C 1
ATOM 8717 O O . GLY C 1 354 ? 131.692 106.258 93.130 1.00 18.74 335 GLY C O 1
ATOM 8718 N N . SER C 1 355 ? 131.807 106.963 95.270 1.00 20.32 336 SER C N 1
ATOM 8719 C CA . SER C 1 355 ? 132.427 108.231 94.910 1.00 20.32 336 SER C CA 1
ATOM 8720 C C . SER C 1 355 ? 133.535 108.652 95.870 1.00 20.32 336 SER C C 1
ATOM 8721 O O . SER C 1 355 ? 134.064 109.759 95.726 1.00 20.32 336 SER C O 1
ATOM 8724 N N . ASP C 1 356 ? 133.901 107.824 96.848 1.00 18.32 337 ASP C N 1
ATOM 8725 C CA . ASP C 1 356 ? 134.801 108.250 97.912 1.00 18.32 337 ASP C CA 1
ATOM 8726 C C . ASP C 1 356 ? 135.976 107.289 98.030 1.00 18.32 337 ASP C C 1
ATOM 8727 O O . ASP C 1 356 ? 135.896 106.121 97.642 1.00 18.32 337 ASP C O 1
ATOM 8732 N N . VAL C 1 357 ? 137.076 107.803 98.582 1.00 16.30 338 VAL C N 1
ATOM 8733 C CA . VAL C 1 357 ? 138.246 107.005 98.930 1.00 16.30 338 VAL C CA 1
ATOM 8734 C C . VAL C 1 357 ? 138.498 107.130 100.428 1.00 16.30 338 VAL C C 1
ATOM 8735 O O . VAL C 1 357 ? 138.220 108.166 101.040 1.00 16.30 338 VAL C O 1
ATOM 8739 N N . TYR C 1 358 ? 138.996 106.046 101.028 1.00 16.85 339 TYR C N 1
ATOM 8740 C CA . TYR C 1 358 ? 139.150 105.955 102.475 1.00 16.85 339 TYR C CA 1
ATOM 8741 C C . TYR C 1 358 ? 140.587 105.603 102.825 1.00 16.85 339 TYR C C 1
ATOM 8742 O O . TYR C 1 358 ? 141.177 104.705 102.217 1.00 16.85 339 TYR C O 1
ATOM 8751 N N . PHE C 1 359 ? 141.140 106.310 103.807 1.00 15.44 340 PHE C N 1
ATOM 8752 C CA . PHE C 1 359 ? 142.468 106.048 104.348 1.00 15.44 340 PHE C CA 1
ATOM 8753 C C . PHE C 1 359 ? 142.333 105.568 105.787 1.00 15.44 340 PHE C C 1
ATOM 8754 O O . PHE C 1 359 ? 141.741 106.260 106.621 1.00 15.44 340 PHE C O 1
ATOM 8762 N N . ILE C 1 360 ? 142.887 104.395 106.076 1.00 16.59 341 ILE C N 1
ATOM 8763 C CA . ILE C 1 360 ? 142.801 103.817 107.413 1.00 16.59 341 ILE C CA 1
ATOM 8764 C C . ILE C 1 360 ? 143.818 104.500 108.319 1.00 16.59 341 ILE C C 1
ATOM 8765 O O . ILE C 1 360 ? 144.998 104.614 107.972 1.00 16.59 341 ILE C O 1
ATOM 8770 N N . ASN C 1 361 ? 143.361 104.955 109.483 1.00 16.84 342 ASN C N 1
ATOM 8771 C CA . ASN C 1 361 ? 144.224 105.626 110.449 1.00 16.84 342 ASN C CA 1
ATOM 8772 C C . ASN C 1 361 ? 144.438 104.837 111.730 1.00 16.84 342 ASN C C 1
ATOM 8773 O O . ASN C 1 361 ? 145.564 104.782 112.229 1.00 16.84 342 ASN C O 1
ATOM 8778 N N . ARG C 1 362 ? 143.395 104.227 112.278 1.00 19.66 343 ARG C N 1
ATOM 8779 C CA . ARG C 1 362 ? 143.523 103.529 113.554 1.00 19.66 343 ARG C CA 1
ATOM 8780 C C . ARG C 1 362 ? 142.974 102.110 113.540 1.00 19.66 343 ARG C C 1
ATOM 8781 O O . ARG C 1 362 ? 143.550 101.231 114.184 1.00 19.66 343 ARG C O 1
ATOM 8789 N N . GLY C 1 363 ? 141.877 101.860 112.827 1.00 17.40 344 GLY C N 1
ATOM 8790 C CA . GLY C 1 363 ? 141.166 100.604 112.926 1.00 17.40 344 GLY C CA 1
ATOM 8791 C C . GLY C 1 363 ? 141.671 99.540 111.967 1.00 17.40 344 GLY C C 1
ATOM 8792 O O . GLY C 1 363 ? 142.734 99.653 111.355 1.00 17.40 344 GLY C O 1
ATOM 8793 N N . SER C 1 364 ? 140.874 98.479 111.850 1.00 17.23 345 SER C N 1
ATOM 8794 C CA . SER C 1 364 ? 141.146 97.357 110.964 1.00 17.23 345 SER C CA 1
ATOM 8795 C C . SER C 1 364 ? 139.908 97.060 110.130 1.00 17.23 345 SER C C 1
ATOM 8796 O O . SER C 1 364 ? 138.783 97.365 110.533 1.00 17.23 345 SER C O 1
ATOM 8799 N N . VAL C 1 365 ? 140.125 96.462 108.958 1.00 18.10 346 VAL C N 1
ATOM 8800 C CA . VAL C 1 365 ? 139.077 96.307 107.955 1.00 18.10 346 VAL C CA 1
ATOM 8801 C C . VAL C 1 365 ? 139.186 94.920 107.328 1.00 18.10 346 VAL C C 1
ATOM 8802 O O . VAL C 1 365 ? 140.282 94.370 107.192 1.00 18.10 346 VAL C O 1
ATOM 8806 N N . GLU C 1 366 ? 138.040 94.369 106.914 1.00 21.53 347 GLU C N 1
ATOM 8807 C CA . GLU C 1 366 ? 137.974 93.111 106.176 1.00 21.53 347 GLU C CA 1
ATOM 8808 C C . GLU C 1 366 ? 137.339 93.321 104.808 1.00 21.53 347 GLU C C 1
ATOM 8809 O O . GLU C 1 366 ? 136.202 93.809 104.716 1.00 21.53 347 GLU C O 1
ATOM 8815 N N . VAL C 1 367 ? 138.096 93.034 103.750 1.00 18.96 348 VAL C N 1
ATOM 8816 C CA . VAL C 1 367 ? 137.544 93.068 102.401 1.00 18.96 348 VAL C CA 1
ATOM 8817 C C . VAL C 1 367 ? 136.890 91.719 102.122 1.00 18.96 348 VAL C C 1
ATOM 8818 O O . VAL C 1 367 ? 137.485 90.665 102.373 1.00 18.96 348 VAL C O 1
ATOM 8822 N N . LEU C 1 368 ? 135.664 91.745 101.604 1.00 19.51 349 LEU C N 1
ATOM 8823 C CA . LEU C 1 368 ? 134.843 90.551 101.466 1.00 19.51 349 LEU C CA 1
ATOM 8824 C C . LEU C 1 368 ? 134.115 90.584 100.129 1.00 19.51 349 LEU C C 1
ATOM 8825 O O . LEU C 1 368 ? 134.014 91.624 99.474 1.00 19.51 349 LEU C O 1
ATOM 8830 N N . SER C 1 369 ? 133.607 89.420 99.737 1.00 21.44 350 SER C N 1
ATOM 8831 C CA . SER C 1 369 ? 132.940 89.215 98.462 1.00 21.44 350 SER C CA 1
ATOM 8832 C C . SER C 1 369 ? 131.533 89.806 98.491 1.00 21.44 350 SER C C 1
ATOM 8833 O O . SER C 1 369 ? 131.057 90.297 99.518 1.00 21.44 350 SER C O 1
ATOM 8836 N N . ALA C 1 370 ? 130.875 89.779 97.327 1.00 21.29 351 ALA C N 1
ATOM 8837 C CA . ALA C 1 370 ? 129.517 90.305 97.234 1.00 21.29 351 ALA C CA 1
ATOM 8838 C C . ALA C 1 370 ? 128.588 89.517 98.145 1.00 21.29 351 ALA C C 1
ATOM 8839 O O . ALA C 1 370 ? 127.695 90.085 98.786 1.00 21.29 351 ALA C O 1
ATOM 8841 N N . ASP C 1 371 ? 128.783 88.203 98.208 1.00 21.30 352 ASP C N 1
ATOM 8842 C CA . ASP C 1 371 ? 128.001 87.312 99.049 1.00 21.30 352 ASP C CA 1
ATOM 8843 C C . ASP C 1 371 ? 128.640 87.132 100.421 1.00 21.30 352 ASP C C 1
ATOM 8844 O O . ASP C 1 371 ? 128.093 86.403 101.256 1.00 21.30 352 ASP C O 1
ATOM 8849 N N . GLU C 1 372 ? 129.785 87.786 100.654 1.00 22.90 353 GLU C N 1
ATOM 8850 C CA . GLU C 1 372 ? 130.488 87.785 101.940 1.00 22.90 353 GLU C CA 1
ATOM 8851 C C . GLU C 1 372 ? 130.851 86.370 102.386 1.00 22.90 353 GLU C C 1
ATOM 8852 O O . GLU C 1 372 ? 130.676 86.000 103.549 1.00 22.90 353 GLU C O 1
ATOM 8858 N N . LYS C 1 373 ? 131.365 85.573 101.450 1.00 20.08 354 LYS C N 1
ATOM 8859 C CA . LYS C 1 373 ? 131.825 84.224 101.749 1.00 20.08 354 LYS C CA 1
ATOM 8860 C C . LYS C 1 373 ? 133.341 84.090 101.808 1.00 20.08 354 LYS C C 1
ATOM 8861 O O . LYS C 1 373 ? 133.844 83.239 102.548 1.00 20.08 354 LYS C O 1
ATOM 8867 N N . THR C 1 374 ? 134.084 84.901 101.056 1.00 18.04 355 THR C N 1
ATOM 8868 C CA . THR C 1 374 ? 135.537 84.798 100.985 1.00 18.04 355 THR C CA 1
ATOM 8869 C C . THR C 1 374 ? 136.183 86.113 101.397 1.00 18.04 355 THR C C 1
ATOM 8870 O O . THR C 1 374 ? 135.755 87.185 100.960 1.00 18.04 355 THR C O 1
ATOM 8874 N N . ARG C 1 375 ? 137.213 86.023 102.238 1.00 21.39 356 ARG C N 1
ATOM 8875 C CA . ARG C 1 375 ? 137.933 87.195 102.722 1.00 21.39 356 ARG C CA 1
ATOM 8876 C C . ARG C 1 375 ? 139.090 87.472 101.765 1.00 21.39 356 ARG C C 1
ATOM 8877 O O . ARG C 1 375 ? 140.073 86.724 101.741 1.00 21.39 356 ARG C O 1
ATOM 8885 N N . TYR C 1 376 ? 138.973 88.540 100.973 1.00 18.70 357 TYR C N 1
ATOM 8886 C CA . TYR C 1 376 ? 140.076 88.929 100.097 1.00 18.70 357 TYR C CA 1
ATOM 8887 C C . TYR C 1 376 ? 141.306 89.355 100.889 1.00 18.70 357 TYR C C 1
ATOM 8888 O O . TYR C 1 376 ? 142.422 88.902 100.608 1.00 18.70 357 TYR C O 1
ATOM 8897 N N . ALA C 1 377 ? 141.124 90.205 101.896 1.00 18.33 358 ALA C N 1
ATOM 8898 C CA . ALA C 1 377 ? 142.272 90.752 102.608 1.00 18.33 358 ALA C CA 1
ATOM 8899 C C . ALA C 1 377 ? 141.823 91.396 103.911 1.00 18.33 358 ALA C C 1
ATOM 8900 O O . ALA C 1 377 ? 140.635 91.642 104.139 1.00 18.33 358 ALA C O 1
ATOM 8902 N N . ILE C 1 378 ? 142.809 91.669 104.761 1.00 19.59 359 ILE C N 1
ATOM 8903 C CA . ILE C 1 378 ? 142.629 92.385 106.016 1.00 19.59 359 ILE C CA 1
ATOM 8904 C C . ILE C 1 378 ? 143.536 93.605 105.964 1.00 19.59 359 ILE C C 1
ATOM 8905 O O . ILE C 1 378 ? 144.743 93.477 105.731 1.00 19.59 359 ILE C O 1
ATOM 8910 N N . LEU C 1 379 ? 142.956 94.782 106.172 1.00 19.46 360 LEU C N 1
ATOM 8911 C CA . LEU C 1 379 ? 143.687 96.037 106.082 1.00 19.46 360 LEU C CA 1
ATOM 8912 C C . LEU C 1 379 ? 143.873 96.657 107.460 1.00 19.46 360 LEU C C 1
ATOM 8913 O O . LEU C 1 379 ? 142.946 96.678 108.277 1.00 19.46 360 LEU C O 1
ATOM 8918 N N . SER C 1 380 ? 145.078 97.154 107.705 1.00 19.33 361 SER C N 1
ATOM 8919 C CA . SER C 1 380 ? 145.474 97.757 108.968 1.00 19.33 361 SER C CA 1
ATOM 8920 C C . SER C 1 380 ? 145.877 99.212 108.727 1.00 19.33 361 SER C C 1
ATOM 8921 O O . SER C 1 380 ? 145.605 99.785 107.667 1.00 19.33 361 SER C O 1
ATOM 8924 N N . GLU C 1 381 ? 146.503 99.813 109.739 1.00 19.12 362 GLU C N 1
ATOM 8925 C CA . GLU C 1 381 ? 146.973 101.189 109.649 1.00 19.12 362 GLU C CA 1
ATOM 8926 C C . GLU C 1 381 ? 147.921 101.381 108.469 1.00 19.12 362 GLU C C 1
ATOM 8927 O O . GLU C 1 381 ? 148.642 100.465 108.064 1.00 19.12 362 GLU C O 1
ATOM 8933 N N . GLY C 1 382 ? 147.918 102.596 107.922 1.00 18.21 363 GLY C N 1
ATOM 8934 C CA . GLY C 1 382 ? 148.819 102.969 106.850 1.00 18.21 363 GLY C CA 1
ATOM 8935 C C . GLY C 1 382 ? 148.390 102.574 105.456 1.00 18.21 363 GLY C C 1
ATOM 8936 O O . GLY C 1 382 ? 149.084 102.921 104.492 1.00 18.21 363 GLY C O 1
ATOM 8937 N N . GLN C 1 383 ? 147.280 101.869 105.311 1.00 18.57 364 GLN C N 1
ATOM 8938 C CA . GLN C 1 383 ? 146.790 101.420 104.018 1.00 18.57 364 GLN C CA 1
ATOM 8939 C C . GLN C 1 383 ? 145.504 102.167 103.676 1.00 18.57 364 GLN C C 1
ATOM 8940 O O . GLN C 1 383 ? 145.023 103.015 104.434 1.00 18.57 364 GLN C O 1
ATOM 8946 N N . PHE C 1 384 ? 144.937 101.823 102.523 1.00 17.24 365 PHE C N 1
ATOM 8947 C CA . PHE C 1 384 ? 143.770 102.512 101.992 1.00 17.24 365 PHE C CA 1
ATOM 8948 C C . PHE C 1 384 ? 142.987 101.555 101.106 1.00 17.24 365 PHE C C 1
ATOM 8949 O O . PHE C 1 384 ? 143.472 100.485 100.727 1.00 17.24 365 PHE C O 1
ATOM 8957 N N . PHE C 1 385 ? 141.755 101.949 100.796 1.00 16.44 366 PHE C N 1
ATOM 8958 C CA . PHE C 1 385 ? 140.914 101.187 99.886 1.00 16.44 366 PHE C CA 1
ATOM 8959 C C . PHE C 1 385 ? 139.965 102.143 99.179 1.00 16.44 366 PHE C C 1
ATOM 8960 O O . PHE C 1 385 ? 139.718 103.261 99.639 1.00 16.44 366 PHE C O 1
ATOM 8968 N N . GLY C 1 386 ? 139.431 101.687 98.051 1.00 18.10 367 GLY C N 1
ATOM 8969 C CA . GLY C 1 386 ? 138.590 102.538 97.239 1.00 18.10 367 GLY C CA 1
ATOM 8970 C C . GLY C 1 386 ? 139.340 103.502 96.354 1.00 18.10 367 GLY C C 1
ATOM 8971 O O . GLY C 1 386 ? 138.781 104.534 95.966 1.00 18.10 367 GLY C O 1
ATOM 8972 N N . GLU C 1 387 ? 140.598 103.202 96.030 1.00 20.27 368 GLU C N 1
ATOM 8973 C CA . GLU C 1 387 ? 141.393 104.116 95.222 1.00 20.27 368 GLU C CA 1
ATOM 8974 C C . GLU C 1 387 ? 140.926 104.158 93.775 1.00 20.27 368 GLU C C 1
ATOM 8975 O O . GLU C 1 387 ? 141.197 105.145 93.082 1.00 20.27 368 GLU C O 1
ATOM 8981 N N . MET C 1 388 ? 140.235 103.123 93.304 1.00 21.98 369 MET C N 1
ATOM 8982 C CA . MET C 1 388 ? 139.730 103.094 91.932 1.00 21.98 369 MET C CA 1
ATOM 8983 C C . MET C 1 388 ? 138.333 103.702 91.851 1.00 21.98 369 MET C C 1
ATOM 8984 O O . MET C 1 388 ? 137.403 103.127 91.285 1.00 21.98 369 MET C O 1
ATOM 8989 N N . ALA C 1 389 ? 138.193 104.892 92.430 1.00 18.29 370 ALA C N 1
ATOM 8990 C CA . ALA C 1 389 ? 136.972 105.681 92.317 1.00 18.29 370 ALA C CA 1
ATOM 8991 C C . ALA C 1 389 ? 137.223 107.149 92.032 1.00 18.29 370 ALA C C 1
ATOM 8992 O O . ALA C 1 389 ? 136.283 107.849 91.638 1.00 18.29 370 ALA C O 1
ATOM 8994 N N . LEU C 1 390 ? 138.446 107.648 92.211 1.00 19.41 371 LEU C N 1
ATOM 8995 C CA . LEU C 1 390 ? 138.782 109.019 91.865 1.00 19.41 371 LEU C CA 1
ATOM 8996 C C . LEU C 1 390 ? 139.138 109.169 90.394 1.00 19.41 371 LEU C C 1
ATOM 8997 O O . LEU C 1 390 ? 139.334 110.298 89.932 1.00 19.41 371 LEU C O 1
ATOM 9002 N N . ILE C 1 391 ? 139.226 108.064 89.656 1.00 20.34 372 ILE C N 1
ATOM 9003 C CA . ILE C 1 391 ? 139.529 108.114 88.233 1.00 20.34 372 ILE C CA 1
ATOM 9004 C C . ILE C 1 391 ? 138.444 107.481 87.376 1.00 20.34 372 ILE C C 1
ATOM 9005 O O . ILE C 1 391 ? 138.417 107.727 86.160 1.00 20.34 372 ILE C O 1
ATOM 9010 N N . LEU C 1 392 ? 137.540 106.695 87.953 1.00 22.97 373 LEU C N 1
ATOM 9011 C CA . LEU C 1 392 ? 136.387 106.175 87.236 1.00 22.97 373 LEU C CA 1
ATOM 9012 C C . LEU C 1 392 ? 135.201 106.104 88.185 1.00 22.97 373 LEU C C 1
ATOM 9013 O O . LEU C 1 392 ? 135.367 105.963 89.399 1.00 22.97 373 LEU C O 1
ATOM 9018 N N . ARG C 1 393 ? 133.999 106.206 87.622 1.00 22.01 374 ARG C N 1
ATOM 9019 C CA . ARG C 1 393 ? 132.798 106.199 88.443 1.00 22.01 374 ARG C CA 1
ATOM 9020 C C . ARG C 1 393 ? 132.094 104.867 88.219 1.00 22.01 374 ARG C C 1
ATOM 9021 O O . ARG C 1 393 ? 130.877 104.812 88.015 1.00 22.01 374 ARG C O 1
ATOM 9029 N N . ALA C 1 394 ? 132.876 103.789 88.257 1.00 19.59 375 ALA C N 1
ATOM 9030 C CA . ALA C 1 394 ? 132.413 102.449 87.948 1.00 19.59 375 ALA C CA 1
ATOM 9031 C C . ALA C 1 394 ? 131.778 101.799 89.181 1.00 19.59 375 ALA C C 1
ATOM 9032 O O . ALA C 1 394 ? 131.982 102.268 90.303 1.00 19.59 375 ALA C O 1
ATOM 9034 N N . PRO C 1 395 ? 130.997 100.718 89.012 1.00 19.67 376 PRO C N 1
ATOM 9035 C CA . PRO C 1 395 ? 130.541 99.965 90.188 1.00 19.67 376 PRO C CA 1
ATOM 9036 C C . PRO C 1 395 ? 131.703 99.399 90.992 1.00 19.67 376 PRO C C 1
ATOM 9037 O O . PRO C 1 395 ? 132.756 99.060 90.449 1.00 19.67 376 PRO C O 1
ATOM 9041 N N . ARG C 1 396 ? 131.500 99.302 92.305 1.00 21.26 377 ARG C N 1
ATOM 9042 C CA . ARG C 1 396 ? 132.574 98.906 93.203 1.00 21.26 377 ARG C CA 1
ATOM 9043 C C . ARG C 1 396 ? 132.891 97.422 93.012 1.00 21.26 377 ARG C C 1
ATOM 9044 O O . ARG C 1 396 ? 132.089 96.653 92.475 1.00 21.26 377 ARG C O 1
ATOM 9052 N N . THR C 1 397 ? 134.078 97.017 93.467 1.00 20.17 378 THR C N 1
ATOM 9053 C CA . THR C 1 397 ? 134.563 95.668 93.209 1.00 20.17 378 THR C CA 1
ATOM 9054 C C . THR C 1 397 ? 134.589 94.752 94.426 1.00 20.17 378 THR C C 1
ATOM 9055 O O . THR C 1 397 ? 134.934 93.574 94.272 1.00 20.17 378 THR C O 1
ATOM 9059 N N . ALA C 1 398 ? 134.213 95.227 95.611 1.00 17.96 379 ALA C N 1
ATOM 9060 C CA . ALA C 1 398 ? 134.147 94.364 96.789 1.00 17.96 379 ALA C CA 1
ATOM 9061 C C . ALA C 1 398 ? 133.409 95.091 97.906 1.00 17.96 379 ALA C C 1
ATOM 9062 O O . ALA C 1 398 ? 133.032 96.260 97.782 1.00 17.96 379 ALA C O 1
ATOM 9064 N N . THR C 1 399 ? 133.206 94.369 99.005 1.00 19.01 380 THR C N 1
ATOM 9065 C CA . THR C 1 399 ? 132.502 94.846 100.186 1.00 19.01 380 THR C CA 1
ATOM 9066 C C . THR C 1 399 ? 133.515 95.080 101.299 1.00 19.01 380 THR C C 1
ATOM 9067 O O . THR C 1 399 ? 134.417 94.268 101.504 1.00 19.01 380 THR C O 1
ATOM 9071 N N . VAL C 1 400 ? 133.396 96.198 102.001 1.00 19.27 381 VAL C N 1
ATOM 9072 C CA . VAL C 1 400 ? 134.350 96.571 103.039 1.00 19.27 381 VAL C CA 1
ATOM 9073 C C . VAL C 1 400 ? 133.618 96.613 104.370 1.00 19.27 381 VAL C C 1
ATOM 9074 O O . VAL C 1 400 ? 132.608 97.312 104.503 1.00 19.27 381 VAL C O 1
ATOM 9078 N N . ARG C 1 401 ? 134.125 95.866 105.354 1.00 21.52 382 ARG C N 1
ATOM 9079 C CA . ARG C 1 401 ? 133.494 95.805 106.664 1.00 21.52 382 ARG C CA 1
ATOM 9080 C C . ARG C 1 401 ? 134.525 96.124 107.738 1.00 21.52 382 ARG C C 1
ATOM 9081 O O . ARG C 1 401 ? 135.730 95.958 107.541 1.00 21.52 382 ARG C O 1
ATOM 9089 N N . ALA C 1 402 ? 134.041 96.599 108.880 1.00 17.59 383 ALA C N 1
ATOM 9090 C CA . ALA C 1 402 ? 134.902 97.017 109.977 1.00 17.59 383 ALA C CA 1
ATOM 9091 C C . ALA C 1 402 ? 134.938 95.956 111.068 1.00 17.59 383 ALA C C 1
ATOM 9092 O O . ALA C 1 402 ? 133.887 95.487 111.518 1.00 17.59 383 ALA C O 1
ATOM 9094 N N . ARG C 1 403 ? 136.150 95.580 111.489 1.00 18.55 384 ARG C N 1
ATOM 9095 C CA . ARG C 1 403 ? 136.304 94.662 112.615 1.00 18.55 384 ARG C CA 1
ATOM 9096 C C . ARG C 1 403 ? 135.917 95.335 113.925 1.00 18.55 384 ARG C C 1
ATOM 9097 O O . ARG C 1 403 ? 134.989 94.902 114.618 1.00 18.55 384 ARG C O 1
ATOM 9105 N N . ALA C 1 404 ? 136.627 96.398 114.276 1.00 16.58 385 ALA C N 1
ATOM 9106 C CA . ALA C 1 404 ? 136.363 97.233 115.436 1.00 16.58 385 ALA C CA 1
ATOM 9107 C C . ALA C 1 404 ? 136.126 98.665 114.963 1.00 16.58 385 ALA C C 1
ATOM 9108 O O . ALA C 1 404 ? 135.951 98.922 113.767 1.00 16.58 385 ALA C O 1
ATOM 9110 N N . PHE C 1 405 ? 136.087 99.595 115.915 1.00 17.24 386 PHE C N 1
ATOM 9111 C CA . PHE C 1 405 ? 135.981 101.005 115.566 1.00 17.24 386 PHE C CA 1
ATOM 9112 C C . PHE C 1 405 ? 137.174 101.417 114.711 1.00 17.24 386 PHE C C 1
ATOM 9113 O O . PHE C 1 405 ? 138.325 101.121 115.045 1.00 17.24 386 PHE C O 1
ATOM 9121 N N . CYS C 1 406 ? 136.896 102.102 113.603 1.00 18.95 387 CYS C N 1
ATOM 9122 C CA . CYS C 1 406 ? 137.900 102.315 112.567 1.00 18.95 387 CYS C CA 1
ATOM 9123 C C . CYS C 1 406 ? 138.635 103.643 112.733 1.00 18.95 387 CYS C C 1
ATOM 9124 O O . CYS C 1 406 ? 139.868 103.667 112.799 1.00 18.95 387 CYS C O 1
ATOM 9127 N N . ASP C 1 407 ? 137.888 104.748 112.783 1.00 18.22 388 ASP C N 1
ATOM 9128 C CA . ASP C 1 407 ? 138.438 106.104 112.846 1.00 18.22 388 ASP C CA 1
ATOM 9129 C C . ASP C 1 407 ? 139.346 106.360 111.636 1.00 18.22 388 ASP C C 1
ATOM 9130 O O . ASP C 1 407 ? 140.564 106.517 111.744 1.00 18.22 388 ASP C O 1
ATOM 9135 N N . LEU C 1 408 ? 138.711 106.371 110.468 1.00 14.74 389 LEU C N 1
ATOM 9136 C CA . LEU C 1 408 ? 139.406 106.504 109.197 1.00 14.74 389 LEU C CA 1
ATOM 9137 C C . LEU C 1 408 ? 139.024 107.816 108.522 1.00 14.74 389 LEU C C 1
ATOM 9138 O O . LEU C 1 408 ? 138.008 108.432 108.841 1.00 14.74 389 LEU C O 1
ATOM 9143 N N . TYR C 1 409 ? 139.851 108.244 107.580 1.00 14.96 390 TYR C N 1
ATOM 9144 C CA . TYR C 1 409 ? 139.610 109.490 106.870 1.00 14.96 390 TYR C CA 1
ATOM 9145 C C . TYR C 1 409 ? 139.032 109.198 105.490 1.00 14.96 390 TYR C C 1
ATOM 9146 O O . TYR C 1 409 ? 139.199 108.107 104.942 1.00 14.96 390 TYR C O 1
ATOM 9155 N N . ARG C 1 410 ? 138.362 110.198 104.921 1.00 17.09 391 ARG C N 1
ATOM 9156 C CA . ARG C 1 410 ? 137.656 110.017 103.659 1.00 17.09 391 ARG C CA 1
ATOM 9157 C C . ARG C 1 410 ? 137.772 111.250 102.779 1.00 17.09 391 ARG C C 1
ATOM 9158 O O . ARG C 1 410 ? 137.591 112.375 103.253 1.00 17.09 391 ARG C O 1
ATOM 9166 N N . LEU C 1 411 ? 138.081 111.030 101.501 1.00 18.32 392 LEU C N 1
ATOM 9167 C CA . LEU C 1 411 ? 138.100 112.088 100.497 1.00 18.32 392 LEU C CA 1
ATOM 9168 C C . LEU C 1 411 ? 137.056 111.795 99.427 1.00 18.32 392 LEU C C 1
ATOM 9169 O O . LEU C 1 411 ? 137.073 110.719 98.819 1.00 18.32 392 LEU C O 1
ATOM 9174 N N . ASP C 1 412 ? 136.143 112.739 99.215 1.00 20.39 393 ASP C N 1
ATOM 9175 C CA . ASP C 1 412 ? 135.120 112.608 98.188 1.00 20.39 393 ASP C CA 1
ATOM 9176 C C . ASP C 1 412 ? 135.679 112.999 96.819 1.00 20.39 393 ASP C C 1
ATOM 9177 O O . ASP C 1 412 ? 136.684 113.704 96.706 1.00 20.39 393 ASP C O 1
ATOM 9182 N N . LYS C 1 413 ? 135.006 112.528 95.766 1.00 20.22 394 LYS C N 1
ATOM 9183 C CA . LYS C 1 413 ? 135.421 112.833 94.400 1.00 20.22 394 LYS C CA 1
ATOM 9184 C C . LYS C 1 413 ? 135.053 114.253 93.977 1.00 20.22 394 LYS C C 1
ATOM 9185 O O . LYS C 1 413 ? 135.677 114.797 93.057 1.00 20.22 394 LYS C O 1
ATOM 9191 N N . GLU C 1 414 ? 134.157 114.915 94.711 1.00 19.36 395 GLU C N 1
ATOM 9192 C CA . GLU C 1 414 ? 133.817 116.298 94.388 1.00 19.36 395 GLU C CA 1
ATOM 9193 C C . GLU C 1 414 ? 134.937 117.252 94.782 1.00 19.36 395 GLU C C 1
ATOM 9194 O O . GLU C 1 414 ? 135.328 118.118 93.991 1.00 19.36 395 GLU C O 1
ATOM 9200 N N . THR C 1 415 ? 135.471 117.108 95.996 1.00 19.10 396 THR C N 1
ATOM 9201 C CA . THR C 1 415 ? 136.584 117.961 96.404 1.00 19.10 396 THR C CA 1
ATOM 9202 C C . THR C 1 415 ? 137.826 117.663 95.576 1.00 19.10 396 THR C C 1
ATOM 9203 O O . THR C 1 415 ? 138.581 118.578 95.223 1.00 19.10 396 THR C O 1
ATOM 9207 N N . PHE C 1 416 ? 138.046 116.388 95.250 1.00 21.20 397 PHE C N 1
ATOM 9208 C CA . PHE C 1 416 ? 139.181 116.012 94.415 1.00 21.20 397 PHE C CA 1
ATOM 9209 C C . PHE C 1 416 ? 139.082 116.633 93.027 1.00 21.20 397 PHE C C 1
ATOM 9210 O O . PHE C 1 416 ? 140.073 117.154 92.500 1.00 21.20 397 PHE C O 1
ATOM 9218 N N . ASP C 1 417 ? 137.887 116.615 92.430 1.00 22.06 398 ASP C N 1
ATOM 9219 C CA . ASP C 1 417 ? 137.715 117.246 91.125 1.00 22.06 398 ASP C CA 1
ATOM 9220 C C . ASP C 1 417 ? 137.827 118.764 91.218 1.00 22.06 398 ASP C C 1
ATOM 9221 O O . ASP C 1 417 ? 138.356 119.408 90.304 1.00 22.06 398 ASP C O 1
ATOM 9226 N N . ARG C 1 418 ? 137.376 119.314 92.334 1.00 19.56 399 ARG C N 1
ATOM 9227 C CA . ARG C 1 418 ? 137.409 120.774 92.522 1.00 19.56 399 ARG C CA 1
ATOM 9228 C C . ARG C 1 418 ? 138.860 121.189 92.526 1.00 19.56 399 ARG C C 1
ATOM 9229 O O . ARG C 1 418 ? 139.225 122.093 91.760 1.00 19.56 399 ARG C O 1
ATOM 9237 N N . ILE C 1 419 ? 139.649 120.549 93.354 1.00 19.80 400 ILE C N 1
ATOM 9238 C CA . ILE C 1 419 ? 141.054 120.917 93.499 1.00 19.80 400 ILE C CA 1
ATOM 9239 C C . ILE C 1 419 ? 141.906 120.480 92.311 1.00 19.80 400 ILE C C 1
ATOM 9240 O O . ILE C 1 419 ? 143.013 121.005 92.132 1.00 19.80 400 ILE C O 1
ATOM 9245 N N . LEU C 1 420 ? 141.438 119.533 91.496 1.00 20.92 401 LEU C N 1
ATOM 9246 C CA . LEU C 1 420 ? 142.207 119.108 90.331 1.00 20.92 401 LEU C CA 1
ATOM 9247 C C . LEU C 1 420 ? 142.167 120.121 89.193 1.00 20.92 401 LEU C C 1
ATOM 9248 O O . LEU C 1 420 ? 142.959 120.000 88.252 1.00 20.92 401 LEU C O 1
ATOM 9253 N N . SER C 1 421 ? 141.266 121.103 89.256 1.00 18.59 402 SER C N 1
ATOM 9254 C CA . SER C 1 421 ? 141.174 122.119 88.213 1.00 18.59 402 SER C CA 1
ATOM 9255 C C . SER C 1 421 ? 142.408 123.016 88.187 1.00 18.59 402 SER C C 1
ATOM 9256 O O . SER C 1 421 ? 142.849 123.444 87.113 1.00 18.59 402 SER C O 1
ATOM 9259 N N . ARG C 1 422 ? 142.979 123.308 89.353 1.00 21.85 403 ARG C N 1
ATOM 9260 C CA . ARG C 1 422 ? 144.139 124.185 89.476 1.00 21.85 403 ARG C CA 1
ATOM 9261 C C . ARG C 1 422 ? 145.477 123.461 89.343 1.00 21.85 403 ARG C C 1
ATOM 9262 O O . ARG C 1 422 ? 146.524 124.102 89.486 1.00 21.85 403 ARG C O 1
ATOM 9270 N N . TYR C 1 423 ? 145.476 122.155 89.078 1.00 22.20 404 TYR C N 1
ATOM 9271 C CA . TYR C 1 423 ? 146.697 121.381 88.844 1.00 22.20 404 TYR C CA 1
ATOM 9272 C C . TYR C 1 423 ? 146.453 120.520 87.612 1.00 22.20 404 TYR C C 1
ATOM 9273 O O . TYR C 1 423 ? 146.222 119.308 87.724 1.00 22.20 404 TYR C O 1
ATOM 9282 N N . PRO C 1 424 ? 146.481 121.120 86.416 1.00 18.99 405 PRO C N 1
ATOM 9283 C CA . PRO C 1 424 ? 146.097 120.360 85.217 1.00 18.99 405 PRO C CA 1
ATOM 9284 C C . PRO C 1 424 ? 147.028 119.208 84.876 1.00 18.99 405 PRO C C 1
ATOM 9285 O O . PRO C 1 424 ? 146.577 118.268 84.212 1.00 18.99 405 PRO C O 1
ATOM 9289 N N . GLU C 1 425 ? 148.316 119.271 85.239 1.00 20.65 406 GLU C N 1
ATOM 9290 C CA . GLU C 1 425 ? 149.231 118.193 84.865 1.00 20.65 406 GLU C CA 1
ATOM 9291 C C . GLU C 1 425 ? 148.752 116.871 85.455 1.00 20.65 406 GLU C C 1
ATOM 9292 O O . GLU C 1 425 ? 148.629 115.852 84.751 1.00 20.65 406 GLU C O 1
ATOM 9298 N N . ILE C 1 426 ? 148.394 116.901 86.742 1.00 18.89 407 ILE C N 1
ATOM 9299 C CA . ILE C 1 426 ? 147.905 115.695 87.389 1.00 18.89 407 ILE C CA 1
ATOM 9300 C C . ILE C 1 426 ? 146.577 115.314 86.772 1.00 18.89 407 ILE C C 1
ATOM 9301 O O . ILE C 1 426 ? 146.238 114.129 86.685 1.00 18.89 407 ILE C O 1
ATOM 9306 N N . ALA C 1 427 ? 145.767 116.316 86.408 1.00 18.21 408 ALA C N 1
ATOM 9307 C CA . ALA C 1 427 ? 144.454 116.025 85.855 1.00 18.21 408 ALA C CA 1
ATOM 9308 C C . ALA C 1 427 ? 144.617 115.229 84.569 1.00 18.21 408 ALA C C 1
ATOM 9309 O O . ALA C 1 427 ? 143.849 114.303 84.297 1.00 18.21 408 ALA C O 1
ATOM 9311 N N . ALA C 1 428 ? 145.616 115.600 83.758 1.00 18.55 409 ALA C N 1
ATOM 9312 C CA . ALA C 1 428 ? 145.904 114.885 82.520 1.00 18.55 409 ALA C CA 1
ATOM 9313 C C . ALA C 1 428 ? 146.324 113.454 82.817 1.00 18.55 409 ALA C C 1
ATOM 9314 O O . ALA C 1 428 ? 145.908 112.516 82.125 1.00 18.55 409 ALA C O 1
ATOM 9316 N N . GLN C 1 429 ? 147.182 113.276 83.830 1.00 20.17 410 GLN C N 1
ATOM 9317 C CA . GLN C 1 429 ? 147.612 111.926 84.203 1.00 20.17 410 GLN C CA 1
ATOM 9318 C C . GLN C 1 429 ? 146.428 111.077 84.659 1.00 20.17 410 GLN C C 1
ATOM 9319 O O . GLN C 1 429 ? 146.330 109.889 84.327 1.00 20.17 410 GLN C O 1
ATOM 9325 N N . ILE C 1 430 ? 145.502 111.687 85.400 1.00 21.09 411 ILE C N 1
ATOM 9326 C CA . ILE C 1 430 ? 144.294 110.992 85.830 1.00 21.09 411 ILE C CA 1
ATOM 9327 C C . ILE C 1 430 ? 143.412 110.652 84.633 1.00 21.09 411 ILE C C 1
ATOM 9328 O O . ILE C 1 430 ? 142.865 109.545 84.550 1.00 21.09 411 ILE C O 1
ATOM 9333 N N . GLN C 1 431 ? 143.258 111.587 83.692 1.00 20.62 412 GLN C N 1
ATOM 9334 C CA . GLN C 1 431 ? 142.381 111.339 82.552 1.00 20.62 412 GLN C CA 1
ATOM 9335 C C . GLN C 1 431 ? 142.936 110.226 81.674 1.00 20.62 412 GLN C C 1
ATOM 9336 O O . GLN C 1 431 ? 142.177 109.388 81.173 1.00 20.62 412 GLN C O 1
ATOM 9342 N N . GLU C 1 432 ? 144.257 110.210 81.463 1.00 19.66 413 GLU C N 1
ATOM 9343 C CA . GLU C 1 432 ? 144.861 109.120 80.704 1.00 19.66 413 GLU C CA 1
ATOM 9344 C C . GLU C 1 432 ? 144.729 107.804 81.463 1.00 19.66 413 GLU C C 1
ATOM 9345 O O . GLU C 1 432 ? 144.546 106.744 80.851 1.00 19.66 413 GLU C O 1
ATOM 9351 N N . LEU C 1 433 ? 144.839 107.851 82.797 1.00 18.96 414 LEU C N 1
ATOM 9352 C CA . LEU C 1 433 ? 144.664 106.644 83.599 1.00 18.96 414 LEU C CA 1
ATOM 9353 C C . LEU C 1 433 ? 143.255 106.084 83.448 1.00 18.96 414 LEU C C 1
ATOM 9354 O O . LEU C 1 433 ? 143.061 104.862 83.430 1.00 18.96 414 LEU C O 1
ATOM 9359 N N . ALA C 1 434 ? 142.262 106.960 83.341 1.00 19.67 415 ALA C N 1
ATOM 9360 C CA . ALA C 1 434 ? 140.879 106.548 83.131 1.00 19.67 415 ALA C CA 1
ATOM 9361 C C . ALA C 1 434 ? 140.686 105.954 81.740 1.00 19.67 415 ALA C C 1
ATOM 9362 O O . ALA C 1 434 ? 139.576 105.951 81.206 1.00 19.67 415 ALA C O 1
ATOM 9364 N N . THR D 1 29 ? 133.267 89.334 135.574 1.00 20.64 10 THR D N 1
ATOM 9365 C CA . THR D 1 29 ? 132.480 89.919 136.653 1.00 20.64 10 THR D CA 1
ATOM 9366 C C . THR D 1 29 ? 132.984 89.448 138.013 1.00 20.64 10 THR D C 1
ATOM 9367 O O . THR D 1 29 ? 132.407 89.781 139.048 1.00 20.64 10 THR D O 1
ATOM 9371 N N . TYR D 1 30 ? 134.065 88.668 138.003 1.00 22.29 11 TYR D N 1
ATOM 9372 C CA . TYR D 1 30 ? 134.664 88.193 139.243 1.00 22.29 11 TYR D CA 1
ATOM 9373 C C . TYR D 1 30 ? 135.467 89.268 139.961 1.00 22.29 11 TYR D C 1
ATOM 9374 O O . TYR D 1 30 ? 135.734 89.125 141.159 1.00 22.29 11 TYR D O 1
ATOM 9383 N N . THR D 1 31 ? 135.858 90.337 139.264 1.00 18.80 12 THR D N 1
ATOM 9384 C CA . THR D 1 31 ? 136.641 91.389 139.899 1.00 18.80 12 THR D CA 1
ATOM 9385 C C . THR D 1 31 ? 135.802 92.271 140.815 1.00 18.80 12 THR D C 1
ATOM 9386 O O . THR D 1 31 ? 136.358 92.902 141.719 1.00 18.80 12 THR D O 1
ATOM 9390 N N . LEU D 1 32 ? 134.483 92.331 140.605 1.00 19.53 13 LEU D N 1
ATOM 9391 C CA . LEU D 1 32 ? 133.633 93.139 141.475 1.00 19.53 13 LEU D CA 1
ATOM 9392 C C . LEU D 1 32 ? 133.585 92.571 142.887 1.00 19.53 13 LEU D C 1
ATOM 9393 O O . LEU D 1 32 ? 133.579 93.328 143.866 1.00 19.53 13 LEU D O 1
ATOM 9398 N N . VAL D 1 33 ? 133.551 91.242 143.011 1.00 17.25 14 VAL D N 1
ATOM 9399 C CA . VAL D 1 33 ? 133.576 90.609 144.327 1.00 17.25 14 VAL D CA 1
ATOM 9400 C C . VAL D 1 33 ? 134.881 90.930 145.045 1.00 17.25 14 VAL D C 1
ATOM 9401 O O . VAL D 1 33 ? 134.888 91.250 146.241 1.00 17.25 14 VAL D O 1
ATOM 9405 N N . TRP D 1 34 ? 136.001 90.873 144.320 1.00 15.81 15 TRP D N 1
ATOM 9406 C CA . TRP D 1 34 ? 137.291 91.205 144.914 1.00 15.81 15 TRP D CA 1
ATOM 9407 C C . TRP D 1 34 ? 137.352 92.670 145.331 1.00 15.81 15 TRP D C 1
ATOM 9408 O O . TRP D 1 34 ? 137.894 92.999 146.392 1.00 15.81 15 TRP D O 1
ATOM 9419 N N . LYS D 1 35 ? 136.803 93.569 144.505 1.00 17.04 16 LYS D N 1
ATOM 9420 C CA . LYS D 1 35 ? 136.786 94.987 144.858 1.00 17.04 16 LYS D CA 1
ATOM 9421 C C . LYS D 1 35 ? 135.939 95.243 146.099 1.00 17.04 16 LYS D C 1
ATOM 9422 O O . LYS D 1 35 ? 136.329 96.025 146.976 1.00 17.04 16 LYS D O 1
ATOM 9428 N N . VAL D 1 36 ? 134.777 94.592 146.193 1.00 15.17 17 VAL D N 1
ATOM 9429 C CA . VAL D 1 36 ? 133.923 94.748 147.367 1.00 15.17 17 VAL D CA 1
ATOM 9430 C C . VAL D 1 36 ? 134.617 94.194 148.607 1.00 15.17 17 VAL D C 1
ATOM 9431 O O . VAL D 1 36 ? 134.540 94.779 149.697 1.00 15.17 17 VAL D O 1
ATOM 9435 N N . TRP D 1 37 ? 135.322 93.070 148.459 1.00 14.42 18 TRP D N 1
ATOM 9436 C CA . TRP D 1 37 ? 136.054 92.495 149.582 1.00 14.42 18 TRP D CA 1
ATOM 9437 C C . TRP D 1 37 ? 137.183 93.416 150.037 1.00 14.42 18 TRP D C 1
ATOM 9438 O O . TRP D 1 37 ? 137.426 93.563 151.242 1.00 14.42 18 TRP D O 1
ATOM 9449 N N . ILE D 1 38 ? 137.877 94.046 149.088 1.00 15.41 19 ILE D N 1
ATOM 9450 C CA . ILE D 1 38 ? 138.938 94.989 149.431 1.00 15.41 19 ILE D CA 1
ATOM 9451 C C . ILE D 1 38 ? 138.361 96.215 150.131 1.00 15.41 19 ILE D C 1
ATOM 9452 O O . ILE D 1 38 ? 138.952 96.737 151.085 1.00 15.41 19 ILE D O 1
ATOM 9457 N N . LEU D 1 39 ? 137.198 96.687 149.674 1.00 14.48 20 LEU D N 1
ATOM 9458 C CA . LEU D 1 39 ? 136.527 97.792 150.354 1.00 14.48 20 LEU D CA 1
ATOM 9459 C C . LEU D 1 39 ? 136.157 97.417 151.784 1.00 14.48 20 LEU D C 1
ATOM 9460 O O . LEU D 1 39 ? 136.336 98.216 152.711 1.00 14.48 20 LEU D O 1
ATOM 9465 N N . ALA D 1 40 ? 135.644 96.201 151.984 1.00 15.41 21 ALA D N 1
ATOM 9466 C CA . ALA D 1 40 ? 135.301 95.756 153.331 1.00 15.41 21 ALA D CA 1
ATOM 9467 C C . ALA D 1 40 ? 136.540 95.671 154.215 1.00 15.41 21 ALA D C 1
ATOM 9468 O O . ALA D 1 40 ? 136.513 96.090 155.379 1.00 15.41 21 ALA D O 1
ATOM 9470 N N . VAL D 1 41 ? 137.646 95.166 153.665 1.00 15.34 22 VAL D N 1
ATOM 9471 C CA . VAL D 1 41 ? 138.881 95.043 154.436 1.00 15.34 22 VAL D CA 1
ATOM 9472 C C . VAL D 1 41 ? 139.417 96.419 154.824 1.00 15.34 22 VAL D C 1
ATOM 9473 O O . VAL D 1 41 ? 139.853 96.632 155.966 1.00 15.34 22 VAL D O 1
ATOM 9477 N N . THR D 1 42 ? 139.402 97.374 153.890 1.00 15.08 23 THR D N 1
ATOM 9478 C CA . THR D 1 42 ? 139.924 98.691 154.228 1.00 15.08 23 THR D CA 1
ATOM 9479 C C . THR D 1 42 ? 138.994 99.445 155.178 1.00 15.08 23 THR D C 1
ATOM 9480 O O . THR D 1 42 ? 139.478 100.208 156.023 1.00 15.08 23 THR D O 1
ATOM 9484 N N . LEU D 1 43 ? 137.675 99.217 155.102 1.00 13.01 24 LEU D N 1
ATOM 9485 C CA . LEU D 1 43 ? 136.791 99.796 156.108 1.00 13.01 24 LEU D CA 1
ATOM 9486 C C . LEU D 1 43 ? 137.019 99.154 157.468 1.00 13.01 24 LEU D C 1
ATOM 9487 O O . LEU D 1 43 ? 136.924 99.828 158.505 1.00 13.01 24 LEU D O 1
ATOM 9492 N N . TYR D 1 44 ? 137.452 97.891 157.469 1.00 12.31 25 TYR D N 1
ATOM 9493 C CA . TYR D 1 44 ? 137.758 97.215 158.719 1.00 12.31 25 TYR D CA 1
ATOM 9494 C C . TYR D 1 44 ? 138.989 97.840 159.349 1.00 12.31 25 TYR D C 1
ATOM 9495 O O . TYR D 1 44 ? 139.022 98.079 160.558 1.00 12.31 25 TYR D O 1
ATOM 9504 N N . TYR D 1 45 ? 140.038 98.051 158.552 1.00 14.98 26 TYR D N 1
ATOM 9505 C CA . TYR D 1 45 ? 141.244 98.672 159.096 1.00 14.98 26 TYR D CA 1
ATOM 9506 C C . TYR D 1 45 ? 140.966 100.105 159.546 1.00 14.98 26 TYR D C 1
ATOM 9507 O O . TYR D 1 45 ? 141.420 100.522 160.616 1.00 14.98 26 TYR D O 1
ATOM 9516 N N . ALA D 1 46 ? 140.136 100.834 158.790 1.00 11.43 27 ALA D N 1
ATOM 9517 C CA . ALA D 1 46 ? 139.768 102.205 159.142 1.00 11.43 27 ALA D CA 1
ATOM 9518 C C . ALA D 1 46 ? 139.052 102.286 160.485 1.00 11.43 27 ALA D C 1
ATOM 9519 O O . ALA D 1 46 ? 139.239 103.249 161.238 1.00 11.43 27 ALA D O 1
ATOM 9521 N N . ILE D 1 47 ? 138.214 101.302 160.795 1.00 9.28 28 ILE D N 1
ATOM 9522 C CA . ILE D 1 47 ? 137.504 101.313 162.072 1.00 9.28 28 ILE D CA 1
ATOM 9523 C C . ILE D 1 47 ? 138.367 100.735 163.194 1.00 9.28 28 ILE D C 1
ATOM 9524 O O . ILE D 1 47 ? 138.436 101.295 164.294 1.00 9.28 28 ILE D O 1
ATOM 9529 N N . ARG D 1 48 ? 139.063 99.662 162.971 1.00 12.33 29 ARG D N 1
ATOM 9530 C CA . ARG D 1 48 ? 139.803 98.980 164.064 1.00 12.33 29 ARG D CA 1
ATOM 9531 C C . ARG D 1 48 ? 141.095 99.683 164.444 1.00 12.33 29 ARG D C 1
ATOM 9532 O O . ARG D 1 48 ? 141.346 99.826 165.639 1.00 12.33 29 ARG D O 1
ATOM 9540 N N . ILE D 1 49 ? 141.882 100.108 163.445 1.00 12.86 30 ILE D N 1
ATOM 9541 C CA . ILE D 1 49 ? 143.196 100.669 163.786 1.00 12.86 30 ILE D CA 1
ATOM 9542 C C . ILE D 1 49 ? 143.126 101.808 164.806 1.00 12.86 30 ILE D C 1
ATOM 9543 O O . ILE D 1 49 ? 143.806 101.711 165.838 1.00 12.86 30 ILE D O 1
ATOM 9548 N N . PRO D 1 50 ? 142.377 102.903 164.594 1.00 10.08 31 PRO D N 1
ATOM 9549 C CA . PRO D 1 50 ? 142.342 103.936 165.646 1.00 10.08 31 PRO D CA 1
ATOM 9550 C C . PRO D 1 50 ? 141.720 103.441 166.941 1.00 10.08 31 PRO D C 1
ATOM 9551 O O . PRO D 1 50 ? 142.143 103.859 168.029 1.00 10.08 31 PRO D O 1
ATOM 9555 N N . LEU D 1 51 ? 140.734 102.546 166.849 1.00 9.88 32 LEU D N 1
ATOM 9556 C CA . LEU D 1 51 ? 140.081 102.019 168.041 1.00 9.88 32 LEU D CA 1
ATOM 9557 C C . LEU D 1 51 ? 141.044 101.202 168.893 1.00 9.88 32 LEU D C 1
ATOM 9558 O O . LEU D 1 51 ? 141.047 101.326 170.123 1.00 9.88 32 LEU D O 1
ATOM 9563 N N . THR D 1 52 ? 141.869 100.362 168.264 1.00 12.80 33 THR D N 1
ATOM 9564 C CA . THR D 1 52 ? 142.856 99.611 169.031 1.00 12.80 33 THR D CA 1
ATOM 9565 C C . THR D 1 52 ? 144.064 100.459 169.400 1.00 12.80 33 THR D C 1
ATOM 9566 O O . THR D 1 52 ? 144.800 100.093 170.323 1.00 12.80 33 THR D O 1
ATOM 9570 N N . LEU D 1 53 ? 144.289 101.574 168.702 1.00 11.30 34 LEU D N 1
ATOM 9571 C CA . LEU D 1 53 ? 145.272 102.540 169.177 1.00 11.30 34 LEU D CA 1
ATOM 9572 C C . LEU D 1 53 ? 144.824 103.156 170.496 1.00 11.30 34 LEU D C 1
ATOM 9573 O O . LEU D 1 53 ? 145.634 103.329 171.414 1.00 11.30 34 LEU D O 1
ATOM 9578 N N . VAL D 1 54 ? 143.538 103.496 170.606 1.00 11.13 35 VAL D N 1
ATOM 9579 C CA . VAL D 1 54 ? 143.015 104.013 171.867 1.00 11.13 35 VAL D CA 1
ATOM 9580 C C . VAL D 1 54 ? 142.950 102.904 172.912 1.00 11.13 35 VAL D C 1
ATOM 9581 O O . VAL D 1 54 ? 143.356 103.090 174.065 1.00 11.13 35 VAL D O 1
ATOM 9585 N N . PHE D 1 55 ? 142.448 101.733 172.522 1.00 12.56 36 PHE D N 1
ATOM 9586 C CA . PHE D 1 55 ? 142.295 100.606 173.438 1.00 12.56 36 PHE D CA 1
ATOM 9587 C C . PHE D 1 55 ? 143.237 99.485 173.024 1.00 12.56 36 PHE D C 1
ATOM 9588 O O . PHE D 1 55 ? 142.913 98.712 172.109 1.00 12.56 36 PHE D O 1
ATOM 9596 N N . PRO D 1 56 ? 144.398 99.331 173.668 1.00 15.41 37 PRO D N 1
ATOM 9597 C CA . PRO D 1 56 ? 145.327 98.264 173.256 1.00 15.41 37 PRO D CA 1
ATOM 9598 C C . PRO D 1 56 ? 144.849 96.867 173.615 1.00 15.41 37 PRO D C 1
ATOM 9599 O O . PRO D 1 56 ? 145.493 95.892 173.205 1.00 15.41 37 PRO D O 1
ATOM 9603 N N . SER D 1 57 ? 143.753 96.740 174.366 1.00 16.50 38 SER D N 1
ATOM 9604 C CA . SER D 1 57 ? 143.221 95.423 174.700 1.00 16.50 38 SER D CA 1
ATOM 9605 C C . SER D 1 57 ? 142.706 94.697 173.463 1.00 16.50 38 SER D C 1
ATOM 9606 O O . SER D 1 57 ? 142.875 93.478 173.338 1.00 16.50 38 SER D O 1
ATOM 9609 N N . LEU D 1 58 ? 142.076 95.423 172.537 1.00 16.92 39 LEU D N 1
ATOM 9610 C CA . LEU D 1 58 ? 141.466 94.812 171.357 1.00 16.92 39 LEU D CA 1
ATOM 9611 C C . LEU D 1 58 ? 142.530 94.541 170.292 1.00 16.92 39 LEU D C 1
ATOM 9612 O O . LEU D 1 58 ? 142.632 95.220 169.267 1.00 16.92 39 LEU D O 1
ATOM 9617 N N . PHE D 1 59 ? 143.337 93.516 170.554 1.00 17.55 40 PHE D N 1
ATOM 9618 C CA . PHE D 1 59 ? 144.308 93.044 169.571 1.00 17.55 40 PHE D CA 1
ATOM 9619 C C . PHE D 1 59 ? 144.389 91.529 169.469 1.00 17.55 40 PHE D C 1
ATOM 9620 O O . PHE D 1 59 ? 144.703 91.021 168.387 1.00 17.55 40 PHE D O 1
ATOM 9628 N N . SER D 1 60 ? 144.102 90.787 170.534 1.00 19.30 41 SER D N 1
ATOM 9629 C CA . SER D 1 60 ? 144.060 89.329 170.498 1.00 19.30 41 SER D CA 1
ATOM 9630 C C . SER D 1 60 ? 142.719 88.785 169.998 1.00 19.30 41 SER D C 1
ATOM 9631 O O . SER D 1 60 ? 142.724 87.853 169.184 1.00 19.30 41 SER D O 1
ATOM 9634 N N . PRO D 1 61 ? 141.557 89.289 170.454 1.00 16.48 42 PRO D N 1
ATOM 9635 C CA . PRO D 1 61 ? 140.293 88.743 169.925 1.00 16.48 42 PRO D CA 1
ATOM 9636 C C . PRO D 1 61 ? 140.117 88.928 168.427 1.00 16.48 42 PRO D C 1
ATOM 9637 O O . PRO D 1 61 ? 139.488 88.081 167.780 1.00 16.48 42 PRO D O 1
ATOM 9641 N N . LEU D 1 62 ? 140.647 90.007 167.851 1.00 16.35 43 LEU D N 1
ATOM 9642 C CA . LEU D 1 62 ? 140.527 90.264 166.424 1.00 16.35 43 LEU D CA 1
ATOM 9643 C C . LEU D 1 62 ? 141.804 89.921 165.664 1.00 16.35 43 LEU D C 1
ATOM 9644 O O . LEU D 1 62 ? 142.001 90.402 164.543 1.00 16.35 43 LEU D O 1
ATOM 9649 N N . LEU D 1 63 ? 142.676 89.107 166.259 1.00 16.98 44 LEU D N 1
ATOM 9650 C CA . LEU D 1 63 ? 143.906 88.698 165.583 1.00 16.98 44 LEU D CA 1
ATOM 9651 C C . LEU D 1 63 ? 143.669 87.890 164.309 1.00 16.98 44 LEU D C 1
ATOM 9652 O O . LEU D 1 63 ? 144.329 88.186 163.296 1.00 16.98 44 LEU D O 1
ATOM 9657 N N . PRO D 1 64 ? 142.802 86.859 164.276 1.00 15.03 45 PRO D N 1
ATOM 9658 C CA . PRO D 1 64 ? 142.622 86.130 163.006 1.00 15.03 45 PRO D CA 1
ATOM 9659 C C . PRO D 1 64 ? 142.082 86.991 161.878 1.00 15.03 45 PRO D C 1
ATOM 9660 O O . PRO D 1 64 ? 142.506 86.828 160.725 1.00 15.03 45 PRO D O 1
ATOM 9664 N N . LEU D 1 65 ? 141.169 87.919 162.180 1.00 14.70 46 LEU D N 1
ATOM 9665 C CA . LEU D 1 65 ? 140.676 88.822 161.146 1.00 14.70 46 LEU D CA 1
ATOM 9666 C C . LEU D 1 65 ? 141.787 89.730 160.639 1.00 14.70 46 LEU D C 1
ATOM 9667 O O . LEU D 1 65 ? 141.873 90.006 159.437 1.00 14.70 46 LEU D O 1
ATOM 9672 N N . ASP D 1 66 ? 142.655 90.193 161.543 1.00 17.21 47 ASP D N 1
ATOM 9673 C CA . ASP D 1 66 ? 143.780 91.030 161.138 1.00 17.21 47 ASP D CA 1
ATOM 9674 C C . ASP D 1 66 ? 144.740 90.267 160.232 1.00 17.21 47 ASP D C 1
ATOM 9675 O O . ASP D 1 66 ? 145.194 90.797 159.213 1.00 17.21 47 ASP D O 1
ATOM 9680 N N . ILE D 1 67 ? 145.038 89.011 160.580 1.00 16.99 48 ILE D N 1
ATOM 9681 C CA . ILE D 1 67 ? 145.921 88.185 159.753 1.00 16.99 48 ILE D CA 1
ATOM 9682 C C . ILE D 1 67 ? 145.300 87.952 158.379 1.00 16.99 48 ILE D C 1
ATOM 9683 O O . ILE D 1 67 ? 145.976 88.050 157.345 1.00 16.99 48 ILE D O 1
ATOM 9688 N N . LEU D 1 68 ? 144.009 87.617 158.352 1.00 14.95 49 LEU D N 1
ATOM 9689 C CA . LEU D 1 68 ? 143.340 87.346 157.086 1.00 14.95 49 LEU D CA 1
ATOM 9690 C C . LEU D 1 68 ? 143.301 88.588 156.201 1.00 14.95 49 LEU D C 1
ATOM 9691 O O . LEU D 1 68 ? 143.534 88.504 154.989 1.00 14.95 49 LEU D O 1
ATOM 9696 N N . ALA D 1 69 ? 143.029 89.755 156.792 1.00 16.45 50 ALA D N 1
ATOM 9697 C CA . ALA D 1 69 ? 143.038 90.989 156.013 1.00 16.45 50 ALA D CA 1
ATOM 9698 C C . ALA D 1 69 ? 144.444 91.342 155.549 1.00 16.45 50 ALA D C 1
ATOM 9699 O O . ALA D 1 69 ? 144.611 91.910 154.463 1.00 16.45 50 ALA D O 1
ATOM 9701 N N . SER D 1 70 ? 145.466 91.012 156.347 1.00 16.72 51 SER D N 1
ATOM 9702 C CA . SER D 1 70 ? 146.838 91.273 155.929 1.00 16.72 51 SER D CA 1
ATOM 9703 C C . SER D 1 70 ? 147.213 90.409 154.735 1.00 16.72 51 SER D C 1
ATOM 9704 O O . SER D 1 70 ? 147.861 90.884 153.793 1.00 16.72 51 SER D O 1
ATOM 9707 N N . LEU D 1 71 ? 146.778 89.149 154.739 1.00 15.93 52 LEU D N 1
ATOM 9708 C CA . LEU D 1 71 ? 147.010 88.299 153.578 1.00 15.93 52 LEU D CA 1
ATOM 9709 C C . LEU D 1 71 ? 146.244 88.828 152.370 1.00 15.93 52 LEU D C 1
ATOM 9710 O O . LEU D 1 71 ? 146.762 88.811 151.246 1.00 15.93 52 LEU D O 1
ATOM 9715 N N . ALA D 1 72 ? 144.990 89.249 152.575 1.00 15.33 53 ALA D N 1
ATOM 9716 C CA . ALA D 1 72 ? 144.188 89.767 151.471 1.00 15.33 53 ALA D CA 1
ATOM 9717 C C . ALA D 1 72 ? 144.864 90.974 150.830 1.00 15.33 53 ALA D C 1
ATOM 9718 O O . ALA D 1 72 ? 144.935 91.080 149.600 1.00 15.33 53 ALA D O 1
ATOM 9720 N N . LEU D 1 73 ? 145.390 91.884 151.658 1.00 17.70 54 LEU D N 1
ATOM 9721 C CA . LEU D 1 73 ? 146.077 93.068 151.149 1.00 17.70 54 LEU D CA 1
ATOM 9722 C C . LEU D 1 73 ? 147.383 92.699 150.456 1.00 17.70 54 LEU D C 1
ATOM 9723 O O . LEU D 1 73 ? 147.768 93.337 149.468 1.00 17.70 54 LEU D O 1
ATOM 9728 N N . ILE D 1 74 ? 148.094 91.696 150.979 1.00 17.62 55 ILE D N 1
ATOM 9729 C CA . ILE D 1 74 ? 149.334 91.258 150.342 1.00 17.62 55 ILE D CA 1
ATOM 9730 C C . ILE D 1 74 ? 149.047 90.692 148.956 1.00 17.62 55 ILE D C 1
ATOM 9731 O O . ILE D 1 74 ? 149.751 90.994 147.985 1.00 17.62 55 ILE D O 1
ATOM 9736 N N . ALA D 1 75 ? 147.991 89.888 148.838 1.00 17.64 56 ALA D N 1
ATOM 9737 C CA . ALA D 1 75 ? 147.645 89.248 147.574 1.00 17.64 56 ALA D CA 1
ATOM 9738 C C . ALA D 1 75 ? 146.872 90.151 146.621 1.00 17.64 56 ALA D C 1
ATOM 9739 O O . ALA D 1 75 ? 146.712 89.784 145.452 1.00 17.64 56 ALA D O 1
ATOM 9741 N N . ASP D 1 76 ? 146.375 91.300 147.087 1.00 18.54 57 ASP D N 1
ATOM 9742 C CA . ASP D 1 76 ? 145.557 92.152 146.228 1.00 18.54 57 ASP D CA 1
ATOM 9743 C C . ASP D 1 76 ? 146.338 92.697 145.038 1.00 18.54 57 ASP D C 1
ATOM 9744 O O . ASP D 1 76 ? 145.831 92.703 143.910 1.00 18.54 57 ASP D O 1
ATOM 9749 N N . ILE D 1 77 ? 147.560 93.166 145.261 1.00 19.57 58 ILE D N 1
ATOM 9750 C CA . ILE D 1 77 ? 148.307 93.847 144.204 1.00 19.57 58 ILE D CA 1
ATOM 9751 C C . ILE D 1 77 ? 148.801 92.845 143.152 1.00 19.57 58 ILE D C 1
ATOM 9752 O O . ILE D 1 77 ? 148.868 93.212 141.967 1.00 19.57 58 ILE D O 1
ATOM 9757 N N . PRO D 1 78 ? 149.121 91.574 143.485 1.00 18.00 59 PRO D N 1
ATOM 9758 C CA . PRO D 1 78 ? 149.220 90.572 142.406 1.00 18.00 59 PRO D CA 1
ATOM 9759 C C . PRO D 1 78 ? 147.967 90.488 141.552 1.00 18.00 59 PRO D C 1
ATOM 9760 O O . PRO D 1 78 ? 148.062 90.355 140.326 1.00 18.00 59 PRO D O 1
ATOM 9764 N N . LEU D 1 79 ? 146.790 90.568 142.171 1.00 16.78 60 LEU D N 1
ATOM 9765 C CA . LEU D 1 79 ? 145.534 90.530 141.437 1.00 16.78 60 LEU D CA 1
ATOM 9766 C C . LEU D 1 79 ? 145.162 91.888 140.860 1.00 16.78 60 LEU D C 1
ATOM 9767 O O . LEU D 1 79 ? 144.262 91.961 140.018 1.00 16.78 60 LEU D O 1
ATOM 9772 N N . ASP D 1 80 ? 145.822 92.959 141.304 1.00 19.54 61 ASP D N 1
ATOM 9773 C CA . ASP D 1 80 ? 145.665 94.255 140.655 1.00 19.54 61 ASP D CA 1
ATOM 9774 C C . ASP D 1 80 ? 146.452 94.314 139.353 1.00 19.54 61 ASP D C 1
ATOM 9775 O O . ASP D 1 80 ? 145.981 94.894 138.368 1.00 19.54 61 ASP D O 1
ATOM 9780 N N . LEU D 1 81 ? 147.652 93.728 139.331 1.00 19.11 62 LEU D N 1
ATOM 9781 C CA . LEU D 1 81 ? 148.424 93.692 138.091 1.00 19.11 62 LEU D CA 1
ATOM 9782 C C . LEU D 1 81 ? 147.761 92.810 137.039 1.00 19.11 62 LEU D C 1
ATOM 9783 O O . LEU D 1 81 ? 147.731 93.166 135.855 1.00 19.11 62 LEU D O 1
ATOM 9788 N N . ALA D 1 82 ? 147.227 91.662 137.442 1.00 18.43 63 ALA D N 1
ATOM 9789 C CA . ALA D 1 82 ? 146.525 90.801 136.502 1.00 18.43 63 ALA D CA 1
ATOM 9790 C C . ALA D 1 82 ? 145.114 91.318 136.265 1.00 18.43 63 ALA D C 1
ATOM 9791 O O . ALA D 1 82 ? 144.415 91.707 137.205 1.00 18.43 63 ALA D O 1
ATOM 9793 N N . PHE D 1 83 ? 144.699 91.313 134.995 1.00 20.14 64 PHE D N 1
ATOM 9794 C CA . PHE D 1 83 ? 143.398 91.827 134.564 1.00 20.14 64 PHE D CA 1
ATOM 9795 C C . PHE D 1 83 ? 143.203 93.276 135.020 1.00 20.14 64 PHE D C 1
ATOM 9796 O O . PHE D 1 83 ? 142.333 93.591 135.835 1.00 20.14 64 PHE D O 1
ATOM 9804 N N . GLU D 1 84 ? 144.046 94.154 134.484 1.00 19.06 65 GLU D N 1
ATOM 9805 C CA . GLU D 1 84 ? 144.004 95.574 134.821 1.00 19.06 65 GLU D CA 1
ATOM 9806 C C . GLU D 1 84 ? 142.696 96.219 134.371 1.00 19.06 65 GLU D C 1
ATOM 9807 O O . GLU D 1 84 ? 142.298 96.098 133.212 1.00 19.06 65 GLU D O 1
ATOM 9813 N N . SER D 1 99 ? 151.310 107.015 141.789 1.00 20.94 80 SER D N 1
ATOM 9814 C CA . SER D 1 99 ? 149.992 106.450 141.522 1.00 20.94 80 SER D CA 1
ATOM 9815 C C . SER D 1 99 ? 149.927 104.986 141.943 1.00 20.94 80 SER D C 1
ATOM 9816 O O . SER D 1 99 ? 148.877 104.351 141.852 1.00 20.94 80 SER D O 1
ATOM 9819 N N . ARG D 1 100 ? 151.058 104.455 142.407 1.00 21.69 81 ARG D N 1
ATOM 9820 C CA . ARG D 1 100 ? 151.131 103.074 142.859 1.00 21.69 81 ARG D CA 1
ATOM 9821 C C . ARG D 1 100 ? 151.726 102.902 144.251 1.00 21.69 81 ARG D C 1
ATOM 9822 O O . ARG D 1 100 ? 151.534 101.841 144.855 1.00 21.69 81 ARG D O 1
ATOM 9830 N N . LEU D 1 101 ? 152.448 103.915 144.729 1.00 21.50 82 LEU D N 1
ATOM 9831 C CA . LEU D 1 101 ? 153.029 103.848 146.095 1.00 21.50 82 LEU D CA 1
ATOM 9832 C C . LEU D 1 101 ? 151.934 103.472 147.112 1.00 21.50 82 LEU D C 1
ATOM 9833 O O . LEU D 1 101 ? 152.220 102.562 147.909 1.00 21.50 82 LEU D O 1
ATOM 9838 N N . PRO D 1 102 ? 150.724 104.098 147.185 1.00 19.39 83 PRO D N 1
ATOM 9839 C CA . PRO D 1 102 ? 149.735 103.686 148.200 1.00 19.39 83 PRO D CA 1
ATOM 9840 C C . PRO D 1 102 ? 149.523 102.185 148.311 1.00 19.39 83 PRO D C 1
ATOM 9841 O O . PRO D 1 102 ? 149.390 101.671 149.429 1.00 19.39 83 PRO D O 1
ATOM 9845 N N . ASP D 1 103 ? 149.509 101.463 147.187 1.00 19.31 84 ASP D N 1
ATOM 9846 C CA . ASP D 1 103 ? 149.340 100.014 147.241 1.00 19.31 84 ASP D CA 1
ATOM 9847 C C . ASP D 1 103 ? 150.496 99.337 147.965 1.00 19.31 84 ASP D C 1
ATOM 9848 O O . ASP D 1 103 ? 150.282 98.449 148.798 1.00 19.31 84 ASP D O 1
ATOM 9853 N N . LEU D 1 104 ? 151.728 99.757 147.672 1.00 18.81 85 LEU D N 1
ATOM 9854 C CA . LEU D 1 104 ? 152.884 99.161 148.334 1.00 18.81 85 LEU D CA 1
ATOM 9855 C C . LEU D 1 104 ? 152.939 99.541 149.807 1.00 18.81 85 LEU D C 1
ATOM 9856 O O . LEU D 1 104 ? 153.296 98.711 150.653 1.00 18.81 85 LEU D O 1
ATOM 9861 N N . LEU D 1 105 ? 152.589 100.787 150.137 1.00 19.22 86 LEU D N 1
ATOM 9862 C CA . LEU D 1 105 ? 152.643 101.222 151.528 1.00 19.22 86 LEU D CA 1
ATOM 9863 C C . LEU D 1 105 ? 151.559 100.568 152.376 1.00 19.22 86 LEU D C 1
ATOM 9864 O O . LEU D 1 105 ? 151.783 100.300 153.562 1.00 19.22 86 LEU D O 1
ATOM 9869 N N . ALA D 1 106 ? 150.383 100.310 151.801 1.00 17.35 87 ALA D N 1
ATOM 9870 C CA . ALA D 1 106 ? 149.343 99.600 152.533 1.00 17.35 87 ALA D CA 1
ATOM 9871 C C . ALA D 1 106 ? 149.506 98.087 152.483 1.00 17.35 87 ALA D C 1
ATOM 9872 O O . ALA D 1 106 ? 148.875 97.386 153.282 1.00 17.35 87 ALA D O 1
ATOM 9874 N N . ALA D 1 107 ? 150.329 97.569 151.569 1.00 18.07 88 ALA D N 1
ATOM 9875 C CA . ALA D 1 107 ? 150.490 96.124 151.456 1.00 18.07 88 ALA D CA 1
ATOM 9876 C C . ALA D 1 107 ? 151.295 95.552 152.617 1.00 18.07 88 ALA D C 1
ATOM 9877 O O . ALA D 1 107 ? 150.905 94.542 153.216 1.00 18.07 88 ALA D O 1
ATOM 9879 N N . LEU D 1 108 ? 152.419 96.179 152.953 1.00 18.35 89 LEU D N 1
ATOM 9880 C CA . LEU D 1 108 ? 153.273 95.629 153.997 1.00 18.35 89 LEU D CA 1
ATOM 9881 C C . LEU D 1 108 ? 152.642 95.855 155.370 1.00 18.35 89 LEU D C 1
ATOM 9882 O O . LEU D 1 108 ? 152.013 96.892 155.604 1.00 18.35 89 LEU D O 1
ATOM 9887 N N . PRO D 1 109 ? 152.768 94.895 156.287 1.00 17.28 90 PRO D N 1
ATOM 9888 C CA . PRO D 1 109 ? 152.145 95.028 157.619 1.00 17.28 90 PRO D CA 1
ATOM 9889 C C . PRO D 1 109 ? 152.993 95.833 158.601 1.00 17.28 90 PRO D C 1
ATOM 9890 O O . PRO D 1 109 ? 153.767 95.310 159.403 1.00 17.28 90 PRO D O 1
ATOM 9894 N N . LEU D 1 110 ? 152.859 97.160 158.533 1.00 19.39 91 LEU D N 1
ATOM 9895 C CA . LEU D 1 110 ? 153.481 98.008 159.543 1.00 19.39 91 LEU D CA 1
ATOM 9896 C C . LEU D 1 110 ? 152.782 97.892 160.890 1.00 19.39 91 LEU D C 1
ATOM 9897 O O . LEU D 1 110 ? 153.377 98.234 161.917 1.00 19.39 91 LEU D O 1
ATOM 9902 N N . ASP D 1 111 ? 151.537 97.422 160.906 1.00 20.58 92 ASP D N 1
ATOM 9903 C CA . ASP D 1 111 ? 150.892 96.980 162.134 1.00 20.58 92 ASP D CA 1
ATOM 9904 C C . ASP D 1 111 ? 151.343 95.549 162.424 1.00 20.58 92 ASP D C 1
ATOM 9905 O O . ASP D 1 111 ? 152.278 95.036 161.804 1.00 20.58 92 ASP D O 1
ATOM 9910 N N . LEU D 1 112 ? 150.703 94.897 163.398 1.00 19.07 93 LEU D N 1
ATOM 9911 C CA . LEU D 1 112 ? 151.044 93.573 163.923 1.00 19.07 93 LEU D CA 1
ATOM 9912 C C . LEU D 1 112 ? 152.397 93.554 164.622 1.00 19.07 93 LEU D C 1
ATOM 9913 O O . LEU D 1 112 ? 152.800 92.501 165.131 1.00 19.07 93 LEU D O 1
ATOM 9918 N N . LEU D 1 113 ? 153.110 94.674 164.665 1.00 20.63 94 LEU D N 1
ATOM 9919 C CA . LEU D 1 113 ? 154.354 94.814 165.405 1.00 20.63 94 LEU D CA 1
ATOM 9920 C C . LEU D 1 113 ? 154.295 95.937 166.424 1.00 20.63 94 LEU D C 1
ATOM 9921 O O . LEU D 1 113 ? 154.876 95.815 167.505 1.00 20.63 94 LEU D O 1
ATOM 9926 N N . VAL D 1 114 ? 153.601 97.034 166.106 1.00 19.77 95 VAL D N 1
ATOM 9927 C CA . VAL D 1 114 ? 153.416 98.098 167.083 1.00 19.77 95 VAL D CA 1
ATOM 9928 C C . VAL D 1 114 ? 152.437 97.677 168.170 1.00 19.77 95 VAL D C 1
ATOM 9929 O O . VAL D 1 114 ? 152.488 98.208 169.286 1.00 19.77 95 VAL D O 1
ATOM 9933 N N . PHE D 1 115 ? 151.545 96.729 167.877 1.00 17.17 96 PHE D N 1
ATOM 9934 C CA . PHE D 1 115 ? 150.634 96.177 168.869 1.00 17.17 96 PHE D CA 1
ATOM 9935 C C . PHE D 1 115 ? 151.167 94.907 169.517 1.00 17.17 96 PHE D C 1
ATOM 9936 O O . PHE D 1 115 ? 150.594 94.449 170.512 1.00 17.17 96 PHE D O 1
ATOM 9944 N N . ALA D 1 116 ? 152.244 94.333 168.981 1.00 18.70 97 ALA D N 1
ATOM 9945 C CA . ALA D 1 116 ? 152.881 93.152 169.547 1.00 18.70 97 ALA D CA 1
ATOM 9946 C C . ALA D 1 116 ? 154.053 93.500 170.452 1.00 18.70 97 ALA D C 1
ATOM 9947 O O . ALA D 1 116 ? 154.181 92.932 171.539 1.00 18.70 97 ALA D O 1
ATOM 9949 N N . LEU D 1 117 ? 154.909 94.425 170.024 1.00 19.90 98 LEU D N 1
ATOM 9950 C CA . LEU D 1 117 ? 156.034 94.875 170.831 1.00 19.90 98 LEU D CA 1
ATOM 9951 C C . LEU D 1 117 ? 155.662 96.001 171.786 1.00 19.90 98 LEU D C 1
ATOM 9952 O O . LEU D 1 117 ? 156.506 96.401 172.598 1.00 19.90 98 LEU D O 1
ATOM 9957 N N . HIS D 1 118 ? 154.430 96.512 171.703 1.00 19.06 99 HIS D N 1
ATOM 9958 C CA . HIS D 1 118 ? 153.924 97.565 172.587 1.00 19.06 99 HIS D CA 1
ATOM 9959 C C . HIS D 1 118 ? 154.806 98.813 172.514 1.00 19.06 99 HIS D C 1
ATOM 9960 O O . HIS D 1 118 ? 155.440 99.224 173.488 1.00 19.06 99 HIS D O 1
ATOM 9967 N N . LEU D 1 119 ? 154.834 99.411 171.327 1.00 18.52 100 LEU D N 1
ATOM 9968 C CA . LEU D 1 119 ? 155.670 100.574 171.097 1.00 18.52 100 LEU D CA 1
ATOM 9969 C C . LEU D 1 119 ? 155.061 101.809 171.766 1.00 18.52 100 LEU D C 1
ATOM 9970 O O . LEU D 1 119 ? 153.867 101.833 172.075 1.00 18.52 100 LEU D O 1
ATOM 9975 N N . PRO D 1 120 ? 155.862 102.848 171.999 1.00 18.47 101 PRO D N 1
ATOM 9976 C CA . PRO D 1 120 ? 155.337 104.064 172.626 1.00 18.47 101 PRO D CA 1
ATOM 9977 C C . PRO D 1 120 ? 154.513 104.882 171.640 1.00 18.47 101 PRO D C 1
ATOM 9978 O O . PRO D 1 120 ? 154.435 104.576 170.451 1.00 18.47 101 PRO D O 1
ATOM 9982 N N . SER D 1 121 ? 153.895 105.941 172.168 1.00 18.64 102 SER D N 1
ATOM 9983 C CA . SER D 1 121 ? 152.964 106.735 171.367 1.00 18.64 102 SER D CA 1
ATOM 9984 C C . SER D 1 121 ? 153.584 107.333 170.103 1.00 18.64 102 SER D C 1
ATOM 9985 O O . SER D 1 121 ? 152.902 107.316 169.064 1.00 18.64 102 SER D O 1
ATOM 9988 N N . PRO D 1 122 ? 154.808 107.899 170.107 1.00 18.69 103 PRO D N 1
ATOM 9989 C CA . PRO D 1 122 ? 155.319 108.482 168.849 1.00 18.69 103 PRO D CA 1
ATOM 9990 C C . PRO D 1 122 ? 155.449 107.447 167.746 1.00 18.69 103 PRO D C 1
ATOM 9991 O O . PRO D 1 122 ? 155.145 107.736 166.582 1.00 18.69 103 PRO D O 1
ATOM 9995 N N . LEU D 1 123 ? 155.894 106.240 168.087 1.00 18.67 104 LEU D N 1
ATOM 9996 C CA . LEU D 1 123 ? 156.168 105.195 167.114 1.00 18.67 104 LEU D CA 1
ATOM 9997 C C . LEU D 1 123 ? 155.036 104.175 167.037 1.00 18.67 104 LEU D C 1
ATOM 9998 O O . LEU D 1 123 ? 155.210 103.104 166.448 1.00 18.67 104 LEU D O 1
ATOM 10003 N N . SER D 1 124 ? 153.872 104.492 167.605 1.00 18.29 105 SER D N 1
ATOM 10004 C CA . SER D 1 124 ? 152.708 103.627 167.489 1.00 18.29 105 SER D CA 1
ATOM 10005 C C . SER D 1 124 ? 151.768 104.085 166.388 1.00 18.29 105 SER D C 1
ATOM 10006 O O . SER D 1 124 ? 150.853 103.339 166.024 1.00 18.29 105 SER D O 1
ATOM 10009 N N . LEU D 1 125 ? 151.980 105.283 165.846 1.00 16.81 106 LEU D N 1
ATOM 10010 C CA . LEU D 1 125 ? 151.103 105.857 164.840 1.00 16.81 106 LEU D CA 1
ATOM 10011 C C . LEU D 1 125 ? 151.534 105.472 163.435 1.00 16.81 106 LEU D C 1
ATOM 10012 O O . LEU D 1 125 ? 151.127 106.123 162.466 1.00 16.81 106 LEU D O 1
ATOM 10017 N N . LEU D 1 126 ? 152.350 104.427 163.307 1.00 17.92 107 LEU D N 1
ATOM 10018 C CA . LEU D 1 126 ? 152.800 103.943 162.015 1.00 17.92 107 LEU D CA 1
ATOM 10019 C C . LEU D 1 126 ? 151.919 102.818 161.505 1.00 17.92 107 LEU D C 1
ATOM 10020 O O . LEU D 1 126 ? 152.218 102.227 160.463 1.00 17.92 107 LEU D O 1
ATOM 10025 N N . SER D 1 127 ? 150.840 102.512 162.223 1.00 18.03 108 SER D N 1
ATOM 10026 C CA . SER D 1 127 ? 149.879 101.515 161.789 1.00 18.03 108 SER D CA 1
ATOM 10027 C C . SER D 1 127 ? 148.858 102.119 160.844 1.00 18.03 108 SER D C 1
ATOM 10028 O O . SER D 1 127 ? 148.135 101.379 160.168 1.00 18.03 108 SER D O 1
ATOM 10031 N N . LEU D 1 128 ? 148.792 103.447 160.791 1.00 16.40 109 LEU D N 1
ATOM 10032 C CA . LEU D 1 128 ? 147.800 104.166 160.012 1.00 16.40 109 LEU D CA 1
ATOM 10033 C C . LEU D 1 128 ? 148.238 104.361 158.571 1.00 16.40 109 LEU D C 1
ATOM 10034 O O . LEU D 1 128 ? 147.461 104.893 157.771 1.00 16.40 109 LEU D O 1
ATOM 10039 N N . VAL D 1 129 ? 149.464 103.957 158.225 1.00 16.95 110 VAL D N 1
ATOM 10040 C CA . VAL D 1 129 ? 149.887 104.003 156.833 1.00 16.95 110 VAL D CA 1
ATOM 10041 C C . VAL D 1 129 ? 149.049 103.052 156.000 1.00 16.95 110 VAL D C 1
ATOM 10042 O O . VAL D 1 129 ? 148.931 103.227 154.783 1.00 16.95 110 VAL D O 1
ATOM 10046 N N . ARG D 1 130 ? 148.455 102.038 156.636 1.00 16.88 111 ARG D N 1
ATOM 10047 C CA . ARG D 1 130 ? 147.596 101.093 155.942 1.00 16.88 111 ARG D CA 1
ATOM 10048 C C . ARG D 1 130 ? 146.256 101.703 155.574 1.00 16.88 111 ARG D C 1
ATOM 10049 O O . ARG D 1 130 ? 145.446 101.034 154.924 1.00 16.88 111 ARG D O 1
ATOM 10057 N N . LEU D 1 131 ? 146.004 102.950 155.979 1.00 17.24 112 LEU D N 1
ATOM 10058 C CA . LEU D 1 131 ? 144.793 103.657 155.607 1.00 17.24 112 LEU D CA 1
ATOM 10059 C C . LEU D 1 131 ? 144.993 104.459 154.333 1.00 17.24 112 LEU D C 1
ATOM 10060 O O . LEU D 1 131 ? 144.192 105.350 154.031 1.00 17.24 112 LEU D O 1
ATOM 10065 N N . LEU D 1 132 ? 146.055 104.157 153.589 1.00 17.17 113 LEU D N 1
ATOM 10066 C CA . LEU D 1 132 ? 146.298 104.752 152.289 1.00 17.17 113 LEU D CA 1
ATOM 10067 C C . LEU D 1 132 ? 145.642 103.927 151.200 1.00 17.17 113 LEU D C 1
ATOM 10068 O O . LEU D 1 132 ? 145.634 104.336 150.035 1.00 17.17 113 LEU D O 1
ATOM 10073 N N . LYS D 1 133 ? 145.091 102.771 151.580 1.00 16.22 114 LYS D N 1
ATOM 10074 C CA . LYS D 1 133 ? 144.354 101.920 150.660 1.00 16.22 114 LYS D CA 1
ATOM 10075 C C . LYS D 1 133 ? 143.084 102.610 150.193 1.00 16.22 114 LYS D C 1
ATOM 10076 O O . LYS D 1 133 ? 142.535 102.247 149.149 1.00 16.22 114 LYS D O 1
ATOM 10082 N N . LEU D 1 134 ? 142.571 103.548 150.994 1.00 14.65 115 LEU D N 1
ATOM 10083 C CA . LEU D 1 134 ? 141.352 104.264 150.639 1.00 14.65 115 LEU D CA 1
ATOM 10084 C C . LEU D 1 134 ? 141.528 105.048 149.345 1.00 14.65 115 LEU D C 1
ATOM 10085 O O . LEU D 1 134 ? 140.585 105.169 148.558 1.00 14.65 115 LEU D O 1
ATOM 10090 N N . ILE D 1 135 ? 142.720 105.614 149.119 1.00 15.04 116 ILE D N 1
ATOM 10091 C CA . ILE D 1 135 ? 142.996 106.325 147.870 1.00 15.04 116 ILE D CA 1
ATOM 10092 C C . ILE D 1 135 ? 142.811 105.410 146.666 1.00 15.04 116 ILE D C 1
ATOM 10093 O O . ILE D 1 135 ? 142.207 105.805 145.658 1.00 15.04 116 ILE D O 1
ATOM 10098 N N . SER D 1 136 ? 143.137 104.131 146.822 1.00 17.00 117 SER D N 1
ATOM 10099 C CA . SER D 1 136 ? 143.047 103.187 145.717 1.00 17.00 117 SER D CA 1
ATOM 10100 C C . SER D 1 136 ? 141.644 102.622 145.614 1.00 17.00 117 SER D C 1
ATOM 10101 O O . SER D 1 136 ? 141.162 102.360 144.509 1.00 17.00 117 SER D O 1
ATOM 10104 N N . VAL D 1 137 ? 140.983 102.429 146.754 1.00 16.36 118 VAL D N 1
ATOM 10105 C CA . VAL D 1 137 ? 139.608 101.952 146.733 1.00 16.36 118 VAL D CA 1
ATOM 10106 C C . VAL D 1 137 ? 138.724 103.001 146.070 1.00 16.36 118 VAL D C 1
ATOM 10107 O O . VAL D 1 137 ? 137.858 102.680 145.250 1.00 16.36 118 VAL D O 1
ATOM 10111 N N . GLN D 1 138 ? 138.940 104.276 146.411 1.00 17.61 119 GLN D N 1
ATOM 10112 C CA . GLN D 1 138 ? 138.203 105.366 145.782 1.00 17.61 119 GLN D CA 1
ATOM 10113 C C . GLN D 1 138 ? 138.545 105.481 144.301 1.00 17.61 119 GLN D C 1
ATOM 10114 O O . GLN D 1 138 ? 137.661 105.749 143.479 1.00 17.61 119 GLN D O 1
ATOM 10120 N N . ARG D 1 139 ? 139.821 105.286 143.937 1.00 20.04 120 ARG D N 1
ATOM 10121 C CA . ARG D 1 139 ? 140.195 105.342 142.526 1.00 20.04 120 ARG D CA 1
ATOM 10122 C C . ARG D 1 139 ? 139.540 104.216 141.731 1.00 20.04 120 ARG D C 1
ATOM 10123 O O . ARG D 1 139 ? 139.163 104.403 140.569 1.00 20.04 120 ARG D O 1
ATOM 10131 N N . SER D 1 140 ? 139.417 103.032 142.335 1.00 18.63 121 SER D N 1
ATOM 10132 C CA . SER D 1 140 ? 138.717 101.933 141.678 1.00 18.63 121 SER D CA 1
ATOM 10133 C C . SER D 1 140 ? 137.220 102.208 141.585 1.00 18.63 121 SER D C 1
ATOM 10134 O O . SER D 1 140 ? 136.597 101.935 140.552 1.00 18.63 121 SER D O 1
ATOM 10137 N N . ALA D 1 141 ? 136.627 102.737 142.658 1.00 16.72 122 ALA D N 1
ATOM 10138 C CA . ALA D 1 141 ? 135.193 102.996 142.677 1.00 16.72 122 ALA D CA 1
ATOM 10139 C C . ALA D 1 141 ? 134.802 104.088 141.690 1.00 16.72 122 ALA D C 1
ATOM 10140 O O . ALA D 1 141 ? 133.717 104.028 141.101 1.00 16.72 122 ALA D O 1
ATOM 10142 N N . THR D 1 142 ? 135.663 105.086 141.496 1.00 19.14 123 THR D N 1
ATOM 10143 C CA . THR D 1 142 ? 135.363 106.174 140.575 1.00 19.14 123 THR D CA 1
ATOM 10144 C C . THR D 1 142 ? 135.559 105.781 139.117 1.00 19.14 123 THR D C 1
ATOM 10145 O O . THR D 1 142 ? 135.306 106.606 138.231 1.00 19.14 123 THR D O 1
ATOM 10149 N N . ARG D 1 143 ? 135.991 104.547 138.845 1.00 20.54 124 ARG D N 1
ATOM 10150 C CA . ARG D 1 143 ? 136.138 104.070 137.479 1.00 20.54 124 ARG D CA 1
ATOM 10151 C C . ARG D 1 143 ? 135.330 102.813 137.197 1.00 20.54 124 ARG D C 1
ATOM 10152 O O . ARG D 1 143 ? 135.151 102.470 136.022 1.00 20.54 124 ARG D O 1
ATOM 10160 N N . ILE D 1 144 ? 134.839 102.117 138.223 1.00 18.96 125 ILE D N 1
ATOM 10161 C CA . ILE D 1 144 ? 133.914 101.008 138.019 1.00 18.96 125 ILE D CA 1
ATOM 10162 C C . ILE D 1 144 ? 132.468 101.467 138.169 1.00 18.96 125 ILE D C 1
ATOM 10163 O O . ILE D 1 144 ? 131.549 100.643 138.151 1.00 18.96 125 ILE D O 1
ATOM 10168 N N . LEU D 1 145 ? 132.254 102.780 138.320 1.00 18.88 126 LEU D N 1
ATOM 10169 C CA . LEU D 1 145 ? 130.916 103.349 138.438 1.00 18.88 126 LEU D CA 1
ATOM 10170 C C . LEU D 1 145 ? 130.867 104.765 137.873 1.00 18.88 126 LEU D C 1
ATOM 10171 O O . LEU D 1 145 ? 129.959 105.527 138.227 1.00 18.88 126 LEU D O 1
ATOM 10176 N N . SER D 1 146 ? 131.809 105.138 137.004 1.00 19.78 127 SER D N 1
ATOM 10177 C CA . SER D 1 146 ? 131.797 106.448 136.368 1.00 19.78 127 SER D CA 1
ATOM 10178 C C . SER D 1 146 ? 130.690 106.616 135.337 1.00 19.78 127 SER D C 1
ATOM 10179 O O . SER D 1 146 ? 130.416 107.753 134.939 1.00 19.78 127 SER D O 1
ATOM 10182 N N . TYR D 1 147 ? 130.050 105.537 134.889 1.00 20.67 128 TYR D N 1
ATOM 10183 C CA . TYR D 1 147 ? 129.031 105.662 133.857 1.00 20.67 128 TYR D CA 1
ATOM 10184 C C . TYR D 1 147 ? 127.614 105.479 134.376 1.00 20.67 128 TYR D C 1
ATOM 10185 O O . TYR D 1 147 ? 126.699 106.129 133.867 1.00 20.67 128 TYR D O 1
ATOM 10194 N N . ARG D 1 148 ? 127.408 104.621 135.378 1.00 20.60 129 ARG D N 1
ATOM 10195 C CA . ARG D 1 148 ? 126.058 104.384 135.875 1.00 20.60 129 ARG D CA 1
ATOM 10196 C C . ARG D 1 148 ? 125.581 105.515 136.777 1.00 20.60 129 ARG D C 1
ATOM 10197 O O . ARG D 1 148 ? 124.384 105.821 136.805 1.00 20.60 129 ARG D O 1
ATOM 10205 N N . ILE D 1 149 ? 126.498 106.141 137.512 1.00 19.75 130 ILE D N 1
ATOM 10206 C CA . ILE D 1 149 ? 126.171 107.136 138.523 1.00 19.75 130 ILE D CA 1
ATOM 10207 C C . ILE D 1 149 ? 126.677 108.495 138.058 1.00 19.75 130 ILE D C 1
ATOM 10208 O O . ILE D 1 149 ? 127.723 108.588 137.405 1.00 19.75 130 ILE D O 1
ATOM 10213 N N . ASN D 1 150 ? 125.923 109.542 138.381 1.00 15.60 131 ASN D N 1
ATOM 10214 C CA . ASN D 1 150 ? 126.365 110.907 138.135 1.00 15.60 131 ASN D CA 1
ATOM 10215 C C . ASN D 1 150 ? 127.669 111.144 138.892 1.00 15.60 131 ASN D C 1
ATOM 10216 O O . ASN D 1 150 ? 127.728 110.886 140.102 1.00 15.60 131 ASN D O 1
ATOM 10221 N N . PRO D 1 151 ? 128.733 111.605 138.225 1.00 15.28 132 PRO D N 1
ATOM 10222 C CA . PRO D 1 151 ? 130.020 111.774 138.923 1.00 15.28 132 PRO D CA 1
ATOM 10223 C C . PRO D 1 151 ? 129.970 112.741 140.095 1.00 15.28 132 PRO D C 1
ATOM 10224 O O . PRO D 1 151 ? 130.697 112.538 141.075 1.00 15.28 132 PRO D O 1
ATOM 10228 N N . ALA D 1 152 ? 129.144 113.788 140.028 1.00 15.79 133 ALA D N 1
ATOM 10229 C CA . ALA D 1 152 ? 129.003 114.686 141.171 1.00 15.79 133 ALA D CA 1
ATOM 10230 C C . ALA D 1 152 ? 128.415 113.960 142.376 1.00 15.79 133 ALA D C 1
ATOM 10231 O O . ALA D 1 152 ? 128.872 114.149 143.510 1.00 15.79 133 ALA D O 1
ATOM 10233 N N . LEU D 1 153 ? 127.399 113.124 142.147 1.00 13.52 134 LEU D N 1
ATOM 10234 C CA . LEU D 1 153 ? 126.816 112.347 143.237 1.00 13.52 134 LEU D CA 1
ATOM 10235 C C . LEU D 1 153 ? 127.818 111.354 143.810 1.00 13.52 134 LEU D C 1
ATOM 10236 O O . LEU D 1 153 ? 127.874 111.152 145.029 1.00 13.52 134 LEU D O 1
ATOM 10241 N N . LEU D 1 154 ? 128.625 110.728 142.948 1.00 13.41 135 LEU D N 1
ATOM 10242 C CA . LEU D 1 154 ? 129.641 109.798 143.431 1.00 13.41 135 LEU D CA 1
ATOM 10243 C C . LEU D 1 154 ? 130.684 110.526 144.269 1.00 13.41 135 LEU D C 1
ATOM 10244 O O . LEU D 1 154 ? 131.131 110.014 145.302 1.00 13.41 135 LEU D O 1
ATOM 10249 N N . ARG D 1 155 ? 131.075 111.724 143.834 1.00 15.28 136 ARG D N 1
ATOM 10250 C CA . ARG D 1 155 ? 132.035 112.521 144.589 1.00 15.28 136 ARG D CA 1
ATOM 10251 C C . ARG D 1 155 ? 131.465 112.902 145.948 1.00 15.28 136 ARG D C 1
ATOM 10252 O O . ARG D 1 155 ? 132.162 112.827 146.966 1.00 15.28 136 ARG D O 1
ATOM 10260 N N . LEU D 1 156 ? 130.196 113.318 145.977 1.00 11.44 137 LEU D N 1
ATOM 10261 C CA . LEU D 1 156 ? 129.555 113.688 147.234 1.00 11.44 137 LEU D CA 1
ATOM 10262 C C . LEU D 1 156 ? 129.474 112.499 148.185 1.00 11.44 137 LEU D C 1
ATOM 10263 O O . LEU D 1 156 ? 129.739 112.634 149.384 1.00 11.44 137 LEU D O 1
ATOM 10268 N N . LEU D 1 157 ? 129.109 111.323 147.666 1.00 11.79 138 LEU D N 1
ATOM 10269 C CA . LEU D 1 157 ? 129.017 110.131 148.505 1.00 11.79 138 LEU D CA 1
ATOM 10270 C C . LEU D 1 157 ? 130.383 109.719 149.041 1.00 11.79 138 LEU D C 1
ATOM 10271 O O . LEU D 1 157 ? 130.510 109.341 150.215 1.00 11.79 138 LEU D O 1
ATOM 10276 N N . SER D 1 158 ? 131.415 109.775 148.195 1.00 12.04 139 SER D N 1
ATOM 10277 C CA . SER D 1 158 ? 132.764 109.455 148.650 1.00 12.04 139 SER D CA 1
ATOM 10278 C C . SER D 1 158 ? 133.231 110.441 149.713 1.00 12.04 139 SER D C 1
ATOM 10279 O O . SER D 1 158 ? 133.872 110.049 150.695 1.00 12.04 139 SER D O 1
ATOM 10282 N N . LEU D 1 159 ? 132.911 111.726 149.537 1.00 9.68 140 LEU D N 1
ATOM 10283 C CA . LEU D 1 159 ? 133.271 112.725 150.536 1.00 9.68 140 LEU D CA 1
ATOM 10284 C C . LEU D 1 159 ? 132.543 112.479 151.852 1.00 9.68 140 LEU D C 1
ATOM 10285 O O . LEU D 1 159 ? 133.128 112.640 152.926 1.00 9.68 140 LEU D O 1
ATOM 10290 N N . VAL D 1 160 ? 131.271 112.078 151.787 1.00 8.82 141 VAL D N 1
ATOM 10291 C CA . VAL D 1 160 ? 130.516 111.786 153.006 1.00 8.82 141 VAL D CA 1
ATOM 10292 C C . VAL D 1 160 ? 131.116 110.591 153.740 1.00 8.82 141 VAL D C 1
ATOM 10293 O O . VAL D 1 160 ? 131.275 110.610 154.969 1.00 8.82 141 VAL D O 1
ATOM 10297 N N . GLY D 1 161 ? 131.460 109.533 153.001 1.00 7.00 142 GLY D N 1
ATOM 10298 C CA . GLY D 1 161 ? 132.089 108.378 153.630 1.00 7.00 142 GLY D CA 1
ATOM 10299 C C . GLY D 1 161 ? 133.437 108.706 154.245 1.00 7.00 142 GLY D C 1
ATOM 10300 O O . GLY D 1 161 ? 133.745 108.277 155.365 1.00 7.00 142 GLY D O 1
ATOM 10301 N N . PHE D 1 162 ? 134.255 109.483 153.528 1.00 7.68 143 PHE D N 1
ATOM 10302 C CA . PHE D 1 162 ? 135.541 109.909 154.068 1.00 7.68 143 PHE D CA 1
ATOM 10303 C C . PHE D 1 162 ? 135.357 110.780 155.303 1.00 7.68 143 PHE D C 1
ATOM 10304 O O . PHE D 1 162 ? 136.142 110.694 156.250 1.00 7.68 143 PHE D O 1
ATOM 10312 N N . ILE D 1 163 ? 134.324 111.624 155.310 1.00 6.89 144 ILE D N 1
ATOM 10313 C CA . ILE D 1 163 ? 134.065 112.487 156.457 1.00 6.89 144 ILE D CA 1
ATOM 10314 C C . ILE D 1 163 ? 133.650 111.664 157.669 1.00 6.89 144 ILE D C 1
ATOM 10315 O O . ILE D 1 163 ? 134.079 111.940 158.793 1.00 6.89 144 ILE D O 1
ATOM 10320 N N . LEU D 1 164 ? 132.823 110.637 157.466 1.00 5.89 145 LEU D N 1
ATOM 10321 C CA . LEU D 1 164 ? 132.443 109.773 158.582 1.00 5.89 145 LEU D CA 1
ATOM 10322 C C . LEU D 1 164 ? 133.647 109.009 159.135 1.00 5.89 145 LEU D C 1
ATOM 10323 O O . LEU D 1 164 ? 133.819 108.903 160.359 1.00 5.89 145 LEU D O 1
ATOM 10328 N N . LEU D 1 165 ? 134.496 108.481 158.247 1.00 5.42 146 LEU D N 1
ATOM 10329 C CA . LEU D 1 165 ? 135.700 107.788 158.704 1.00 5.42 146 LEU D CA 1
ATOM 10330 C C . LEU D 1 165 ? 136.642 108.736 159.443 1.00 5.42 146 LEU D C 1
ATOM 10331 O O . LEU D 1 165 ? 137.211 108.380 160.485 1.00 5.42 146 LEU D O 1
ATOM 10336 N N . ALA D 1 166 ? 136.813 109.952 158.917 1.00 4.43 147 ALA D N 1
ATOM 10337 C CA . ALA D 1 166 ? 137.644 110.947 159.580 1.00 4.43 147 ALA D CA 1
ATOM 10338 C C . ALA D 1 166 ? 137.059 111.360 160.920 1.00 4.43 147 ALA D C 1
ATOM 10339 O O . ALA D 1 166 ? 137.809 111.639 161.854 1.00 4.43 147 ALA D O 1
ATOM 10341 N N . ALA D 1 167 ? 135.731 111.415 161.032 1.00 3.21 148 ALA D N 1
ATOM 10342 C CA . ALA D 1 167 ? 135.103 111.720 162.311 1.00 3.21 148 ALA D CA 1
ATOM 10343 C C . ALA D 1 167 ? 135.375 110.626 163.331 1.00 3.21 148 ALA D C 1
ATOM 10344 O O . ALA D 1 167 ? 135.634 110.916 164.504 1.00 3.21 148 ALA D O 1
ATOM 10346 N N . HIS D 1 168 ? 135.324 109.362 162.902 1.00 4.22 149 HIS D N 1
ATOM 10347 C CA . HIS D 1 168 ? 135.692 108.268 163.800 1.00 4.22 149 HIS D CA 1
ATOM 10348 C C . HIS D 1 168 ? 137.145 108.390 164.256 1.00 4.22 149 HIS D C 1
ATOM 10349 O O . HIS D 1 168 ? 137.449 108.247 165.450 1.00 4.22 149 HIS D O 1
ATOM 10356 N N . GLY D 1 169 ? 138.050 108.684 163.320 1.00 4.15 150 GLY D N 1
ATOM 10357 C CA . GLY D 1 169 ? 139.452 108.843 163.683 1.00 4.15 150 GLY D CA 1
ATOM 10358 C C . GLY D 1 169 ? 139.699 110.025 164.604 1.00 4.15 150 GLY D C 1
ATOM 10359 O O . GLY D 1 169 ? 140.505 109.945 165.534 1.00 4.15 150 GLY D O 1
ATOM 10360 N N . ILE D 1 170 ? 139.004 111.138 164.360 1.00 2.93 151 ILE D N 1
ATOM 10361 C CA . ILE D 1 170 ? 139.157 112.329 165.189 1.00 2.93 151 ILE D CA 1
ATOM 10362 C C . ILE D 1 170 ? 138.591 112.087 166.583 1.00 2.93 151 ILE D C 1
ATOM 10363 O O . ILE D 1 170 ? 139.148 112.556 167.581 1.00 2.93 151 ILE D O 1
ATOM 10368 N N . ALA D 1 171 ? 137.483 111.346 166.677 1.00 2.76 152 ALA D N 1
ATOM 10369 C CA . ALA D 1 171 ? 136.952 110.979 167.985 1.00 2.76 152 ALA D CA 1
ATOM 10370 C C . ALA D 1 171 ? 137.933 110.099 168.749 1.00 2.76 152 ALA D C 1
ATOM 10371 O O . ALA D 1 171 ? 138.114 110.268 169.961 1.00 2.76 152 ALA D O 1
ATOM 10373 N N . CYS D 1 172 ? 138.583 109.160 168.055 1.00 4.55 153 CYS D N 1
ATOM 10374 C CA . CYS D 1 172 ? 139.607 108.348 168.709 1.00 4.55 153 CYS D CA 1
ATOM 10375 C C . CYS D 1 172 ? 140.777 109.205 169.184 1.00 4.55 153 CYS D C 1
ATOM 10376 O O . CYS D 1 172 ? 141.276 109.026 170.303 1.00 4.55 153 CYS D O 1
ATOM 10379 N N . GLY D 1 173 ? 141.220 110.148 168.349 1.00 5.38 154 GLY D N 1
ATOM 10380 C CA . GLY D 1 173 ? 142.300 111.036 168.753 1.00 5.38 154 GLY D CA 1
ATOM 10381 C C . GLY D 1 173 ? 141.934 111.912 169.936 1.00 5.38 154 GLY D C 1
ATOM 10382 O O . GLY D 1 173 ? 142.771 112.195 170.796 1.00 5.38 154 GLY D O 1
ATOM 10383 N N . TRP D 1 174 ? 140.679 112.363 169.989 1.00 1.67 155 TRP D N 1
ATOM 10384 C CA . TRP D 1 174 ? 140.211 113.150 171.126 1.00 1.67 155 TRP D CA 1
ATOM 10385 C C . TRP D 1 174 ? 140.147 112.303 172.390 1.00 1.67 155 TRP D C 1
ATOM 10386 O O . TRP D 1 174 ? 140.475 112.783 173.480 1.00 1.67 155 TRP D O 1
ATOM 10397 N N . MET D 1 175 ? 139.723 111.041 172.263 1.00 6.65 156 MET D N 1
ATOM 10398 C CA . MET D 1 175 ? 139.708 110.144 173.415 1.00 6.65 156 MET D CA 1
ATOM 10399 C C . MET D 1 175 ? 141.113 109.881 173.938 1.00 6.65 156 MET D C 1
ATOM 10400 O O . MET D 1 175 ? 141.318 109.768 175.152 1.00 6.65 156 MET D O 1
ATOM 10405 N N . SER D 1 176 ? 142.090 109.753 173.035 1.00 10.43 157 SER D N 1
ATOM 10406 C CA . SER D 1 176 ? 143.448 109.431 173.462 1.00 10.43 157 SER D CA 1
ATOM 10407 C C . SER D 1 176 ? 144.034 110.527 174.347 1.00 10.43 157 SER D C 1
ATOM 10408 O O . SER D 1 176 ? 144.641 110.238 175.384 1.00 10.43 157 SER D O 1
ATOM 10411 N N . LEU D 1 177 ? 143.857 111.784 173.960 1.00 10.92 158 LEU D N 1
ATOM 10412 C CA . LEU D 1 177 ? 144.406 112.919 174.703 1.00 10.92 158 LEU D CA 1
ATOM 10413 C C . LEU D 1 177 ? 143.403 113.511 175.699 1.00 10.92 158 LEU D C 1
ATOM 10414 O O . LEU D 1 177 ? 143.210 114.718 175.810 1.00 10.92 158 LEU D O 1
ATOM 10419 N N . GLN D 1 178 ? 142.807 112.627 176.502 1.00 10.75 159 GLN D N 1
ATOM 10420 C CA . GLN D 1 178 ? 141.907 112.940 177.602 1.00 10.75 159 GLN D CA 1
ATOM 10421 C C . GLN D 1 178 ? 142.508 112.471 178.923 1.00 10.75 159 GLN D C 1
ATOM 10422 O O . GLN D 1 178 ? 143.310 111.532 178.941 1.00 10.75 159 GLN D O 1
ATOM 10428 N N . PRO D 1 179 ? 142.160 113.113 180.037 1.00 14.86 160 PRO D N 1
ATOM 10429 C CA . PRO D 1 179 ? 142.642 112.653 181.348 1.00 14.86 160 PRO D CA 1
ATOM 10430 C C . PRO D 1 179 ? 142.156 111.247 181.652 1.00 14.86 160 PRO D C 1
ATOM 10431 O O . PRO D 1 179 ? 141.015 110.889 181.322 1.00 14.86 160 PRO D O 1
ATOM 10435 N N . PRO D 1 180 ? 142.997 110.419 182.275 1.00 16.83 161 PRO D N 1
ATOM 10436 C CA . PRO D 1 180 ? 142.592 109.038 182.597 1.00 16.83 161 PRO D CA 1
ATOM 10437 C C . PRO D 1 180 ? 141.518 109.019 183.676 1.00 16.83 161 PRO D C 1
ATOM 10438 O O . PRO D 1 180 ? 141.728 109.508 184.787 1.00 16.83 161 PRO D O 1
ATOM 10442 N N . SER D 1 181 ? 140.363 108.449 183.339 1.00 17.77 162 SER D N 1
ATOM 10443 C CA . SER D 1 181 ? 139.261 108.308 184.278 1.00 17.77 162 SER D CA 1
ATOM 10444 C C . SER D 1 181 ? 138.633 106.934 184.101 1.00 17.77 162 SER D C 1
ATOM 10445 O O . SER D 1 181 ? 138.745 106.308 183.044 1.00 17.77 162 SER D O 1
ATOM 10448 N N . GLU D 1 182 ? 137.968 106.464 185.156 1.00 21.11 163 GLU D N 1
ATOM 10449 C CA . GLU D 1 182 ? 137.306 105.161 185.134 1.00 21.11 163 GLU D CA 1
ATOM 10450 C C . GLU D 1 182 ? 135.877 105.356 184.646 1.00 21.11 163 GLU D C 1
ATOM 10451 O O . GLU D 1 182 ? 134.953 105.589 185.426 1.00 21.11 163 GLU D O 1
ATOM 10457 N N . ASN D 1 183 ? 135.698 105.260 183.334 1.00 16.22 164 ASN D N 1
ATOM 10458 C CA . ASN D 1 183 ? 134.403 105.375 182.688 1.00 16.22 164 ASN D CA 1
ATOM 10459 C C . ASN D 1 183 ? 134.252 104.262 181.664 1.00 16.22 164 ASN D C 1
ATOM 10460 O O . ASN D 1 183 ? 135.250 103.771 181.126 1.00 16.22 164 ASN D O 1
ATOM 10465 N N . PRO D 1 184 ? 133.021 103.823 181.396 1.00 13.46 165 PRO D N 1
ATOM 10466 C CA . PRO D 1 184 ? 132.818 102.800 180.363 1.00 13.46 165 PRO D CA 1
ATOM 10467 C C . PRO D 1 184 ? 133.283 103.286 178.999 1.00 13.46 165 PRO D C 1
ATOM 10468 O O . PRO D 1 184 ? 133.142 104.461 178.655 1.00 13.46 165 PRO D O 1
ATOM 10472 N N . ALA D 1 185 ? 133.859 102.360 178.226 1.00 11.27 166 ALA D N 1
ATOM 10473 C CA . ALA D 1 185 ? 134.459 102.716 176.943 1.00 11.27 166 ALA D CA 1
ATOM 10474 C C . ALA D 1 185 ? 133.416 103.249 175.970 1.00 11.27 166 ALA D C 1
ATOM 10475 O O . ALA D 1 185 ? 133.690 104.180 175.201 1.00 11.27 166 ALA D O 1
ATOM 10477 N N . GLY D 1 186 ? 132.217 102.661 175.980 1.00 12.22 167 GLY D N 1
ATOM 10478 C CA . GLY D 1 186 ? 131.161 103.137 175.103 1.00 12.22 167 GLY D CA 1
ATOM 10479 C C . GLY D 1 186 ? 130.744 104.567 175.393 1.00 12.22 167 GLY D C 1
ATOM 10480 O O . GLY D 1 186 ? 130.500 105.346 174.469 1.00 12.22 167 GLY D O 1
ATOM 10481 N N . THR D 1 187 ? 130.644 104.930 176.676 1.00 11.05 168 THR D N 1
ATOM 10482 C CA . THR D 1 187 ? 130.293 106.307 177.016 1.00 11.05 168 THR D CA 1
ATOM 10483 C C . THR D 1 187 ? 131.370 107.280 176.552 1.00 11.05 168 THR D C 1
ATOM 10484 O O . THR D 1 187 ? 131.063 108.365 176.041 1.00 11.05 168 THR D O 1
ATOM 10488 N N . ARG D 1 188 ? 132.641 106.894 176.688 1.00 7.73 169 ARG D N 1
ATOM 10489 C CA . ARG D 1 188 ? 133.731 107.783 176.303 1.00 7.73 169 ARG D CA 1
ATOM 10490 C C . ARG D 1 188 ? 133.819 107.920 174.791 1.00 7.73 169 ARG D C 1
ATOM 10491 O O . ARG D 1 188 ? 134.114 109.012 174.279 1.00 7.73 169 ARG D O 1
ATOM 10499 N N . TYR D 1 189 ? 133.448 106.867 174.059 1.00 4.51 170 TYR D N 1
ATOM 10500 C CA . TYR D 1 189 ? 133.376 106.996 172.610 1.00 4.51 170 TYR D CA 1
ATOM 10501 C C . TYR D 1 189 ? 132.190 107.858 172.211 1.00 4.51 170 TYR D C 1
ATOM 10502 O O . TYR D 1 189 ? 132.300 108.663 171.283 1.00 4.51 170 TYR D O 1
ATOM 10511 N N . LEU D 1 190 ? 131.034 107.670 172.852 1.00 4.38 171 LEU D N 1
ATOM 10512 C CA . LEU D 1 190 ? 129.868 108.452 172.464 1.00 4.38 171 LEU D CA 1
ATOM 10513 C C . LEU D 1 190 ? 130.074 109.925 172.786 1.00 4.38 171 LEU D C 1
ATOM 10514 O O . LEU D 1 190 ? 129.616 110.791 172.033 1.00 4.38 171 LEU D O 1
ATOM 10519 N N . SER D 1 191 ? 130.921 110.221 173.775 1.00 3.23 172 SER D N 1
ATOM 10520 C CA . SER D 1 191 ? 131.228 111.608 174.097 1.00 3.23 172 SER D CA 1
ATOM 10521 C C . SER D 1 191 ? 132.221 112.189 173.103 1.00 3.23 172 SER D C 1
ATOM 10522 O O . SER D 1 191 ? 132.051 113.328 172.650 1.00 3.23 172 SER D O 1
ATOM 10525 N N . ALA D 1 192 ? 133.259 111.427 172.744 1.00 3.41 173 ALA D N 1
ATOM 10526 C CA . ALA D 1 192 ? 134.221 111.937 171.774 1.00 3.41 173 ALA D CA 1
ATOM 10527 C C . ALA D 1 192 ? 133.561 112.125 170.411 1.00 3.41 173 ALA D C 1
ATOM 10528 O O . ALA D 1 192 ? 133.820 113.118 169.719 1.00 3.41 173 ALA D O 1
ATOM 10530 N N . PHE D 1 193 ? 132.704 111.181 170.013 1.00 2.46 174 PHE D N 1
ATOM 10531 C CA . PHE D 1 193 ? 131.992 111.291 168.746 1.00 2.46 174 PHE D CA 1
ATOM 10532 C C . PHE D 1 193 ? 131.004 112.451 168.765 1.00 2.46 174 PHE D C 1
ATOM 10533 O O . PHE D 1 193 ? 130.847 113.151 167.759 1.00 2.46 174 PHE D O 1
ATOM 10541 N N . TYR D 1 194 ? 130.338 112.680 169.900 1.00 0.00 175 TYR D N 1
ATOM 10542 C CA . TYR D 1 194 ? 129.460 113.836 170.021 1.00 0.00 175 TYR D CA 1
ATOM 10543 C C . TYR D 1 194 ? 130.241 115.136 169.871 1.00 0.00 175 TYR D C 1
ATOM 10544 O O . TYR D 1 194 ? 129.814 116.045 169.146 1.00 0.00 175 TYR D O 1
ATOM 10553 N N . TRP D 1 195 ? 131.406 115.227 170.520 1.00 2.86 176 TRP D N 1
ATOM 10554 C CA . TRP D 1 195 ? 132.229 116.428 170.403 1.00 2.86 176 TRP D CA 1
ATOM 10555 C C . TRP D 1 195 ? 132.700 116.650 168.970 1.00 2.86 176 TRP D C 1
ATOM 10556 O O . TRP D 1 195 ? 132.646 117.777 168.461 1.00 2.86 176 TRP D O 1
ATOM 10567 N N . THR D 1 196 ? 133.158 115.590 168.295 1.00 14.62 177 THR D N 1
ATOM 10568 C CA . THR D 1 196 ? 133.678 115.786 166.945 1.00 14.62 177 THR D CA 1
ATOM 10569 C C . THR D 1 196 ? 132.564 116.086 165.947 1.00 14.62 177 THR D C 1
ATOM 10570 O O . THR D 1 196 ? 132.782 116.858 165.010 1.00 14.62 177 THR D O 1
ATOM 10574 N N . ILE D 1 197 ? 131.368 115.518 166.127 1.00 3.91 178 ILE D N 1
ATOM 10575 C CA . ILE D 1 197 ? 130.263 115.862 165.237 1.00 3.91 178 ILE D CA 1
ATOM 10576 C C . ILE D 1 197 ? 129.810 117.298 165.482 1.00 3.91 178 ILE D C 1
ATOM 10577 O O . ILE D 1 197 ? 129.480 118.026 164.538 1.00 3.91 178 ILE D O 1
ATOM 10582 N N . THR D 1 198 ? 129.807 117.736 166.744 1.00 2.99 179 THR D N 1
ATOM 10583 C CA . THR D 1 198 ? 129.460 119.122 167.042 1.00 2.99 179 THR D CA 1
ATOM 10584 C C . THR D 1 198 ? 130.477 120.091 166.446 1.00 2.99 179 THR D C 1
ATOM 10585 O O . THR D 1 198 ? 130.113 121.177 165.982 1.00 2.99 179 THR D O 1
ATOM 10589 N N . THR D 1 199 ? 131.758 119.715 166.452 1.00 14.62 180 THR D N 1
ATOM 10590 C CA . THR D 1 199 ? 132.790 120.588 165.897 1.00 14.62 180 THR D CA 1
ATOM 10591 C C . THR D 1 199 ? 132.766 120.602 164.370 1.00 14.62 180 THR D C 1
ATOM 10592 O O . THR D 1 199 ? 132.882 121.669 163.756 1.00 14.62 180 THR D O 1
ATOM 10596 N N . LEU D 1 200 ? 132.610 119.434 163.738 1.00 3.57 181 LEU D N 1
ATOM 10597 C CA . LEU D 1 200 ? 132.713 119.349 162.283 1.00 3.57 181 LEU D CA 1
ATOM 10598 C C . LEU D 1 200 ? 131.550 120.044 161.584 1.00 3.57 181 LEU D C 1
ATOM 10599 O O . LEU D 1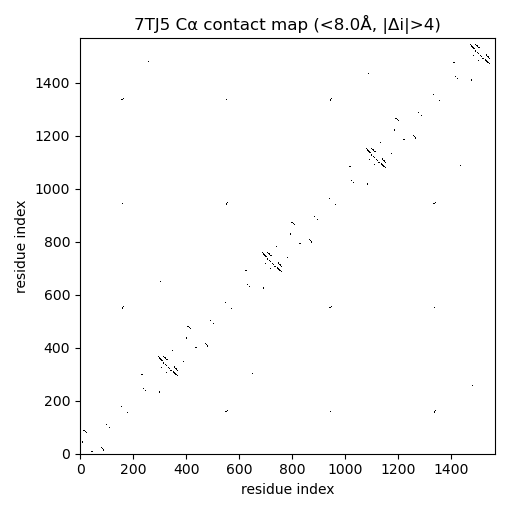 200 ? 131.722 120.576 160.483 1.00 3.57 181 LEU D O 1
ATOM 10604 N N . THR D 1 201 ? 130.369 120.051 162.200 1.00 2.62 182 THR D N 1
ATOM 10605 C CA . THR D 1 201 ? 129.188 120.674 161.615 1.00 2.62 182 THR D CA 1
ATOM 10606 C C . THR D 1 201 ? 129.120 122.174 161.866 1.00 2.62 182 THR D C 1
ATOM 10607 O O . THR D 1 201 ? 128.159 122.811 161.418 1.00 2.62 182 THR D O 1
ATOM 10611 N N . THR D 1 202 ? 130.105 122.740 162.571 1.00 2.64 183 THR D N 1
ATOM 10612 C CA . THR D 1 202 ? 130.148 124.159 162.941 1.00 2.64 183 THR D CA 1
ATOM 10613 C C . THR D 1 202 ? 128.935 124.570 163.772 1.00 2.64 183 THR D C 1
ATOM 10614 O O . THR D 1 202 ? 128.484 125.713 163.706 1.00 2.64 183 THR D O 1
ATOM 10618 N N . ILE D 1 203 ? 128.406 123.645 164.563 1.00 0.14 184 ILE D N 1
ATOM 10619 C CA . ILE D 1 203 ? 127.307 123.953 165.473 1.00 0.14 184 ILE D CA 1
ATOM 10620 C C . ILE D 1 203 ? 127.826 124.503 166.796 1.00 0.14 184 ILE D C 1
ATOM 10621 O O . ILE D 1 203 ? 127.382 125.558 167.254 1.00 0.14 184 ILE D O 1
ATOM 10626 N N . GLY D 1 204 ? 128.776 123.806 167.417 1.00 2.45 185 GLY D N 1
ATOM 10627 C CA . GLY D 1 204 ? 129.475 124.315 168.583 1.00 2.45 185 GLY D CA 1
ATOM 10628 C C . GLY D 1 204 ? 128.617 124.607 169.796 1.00 2.45 185 GLY D C 1
ATOM 10629 O O . GLY D 1 204 ? 128.466 125.767 170.185 1.00 2.45 185 GLY D O 1
ATOM 10630 N N . TYR D 1 205 ? 128.049 123.559 170.400 1.00 14.62 186 TYR D N 1
ATOM 10631 C CA . TYR D 1 205 ? 127.250 123.733 171.610 1.00 14.62 186 TYR D CA 1
ATOM 10632 C C . TYR D 1 205 ? 128.077 124.330 172.743 1.00 14.62 186 TYR D C 1
ATOM 10633 O O . TYR D 1 205 ? 127.617 125.239 173.443 1.00 14.62 186 TYR D O 1
ATOM 10642 N N . GLY D 1 206 ? 129.298 123.837 172.937 1.00 5.64 187 GLY D N 1
ATOM 10643 C CA . GLY D 1 206 ? 130.165 124.362 173.968 1.00 5.64 187 GLY D CA 1
ATOM 10644 C C . GLY D 1 206 ? 130.129 123.632 175.293 1.00 5.64 187 GLY D C 1
ATOM 10645 O O . GLY D 1 206 ? 130.795 124.070 176.237 1.00 5.64 187 GLY D O 1
ATOM 10646 N N . ASP D 1 207 ? 129.361 122.548 175.406 1.00 6.10 188 ASP D N 1
ATOM 10647 C CA . ASP D 1 207 ? 129.326 121.805 176.660 1.00 6.10 188 ASP D CA 1
ATOM 10648 C C . ASP D 1 207 ? 130.587 120.969 176.852 1.00 6.10 188 ASP D C 1
ATOM 10649 O O . ASP D 1 207 ? 131.004 120.738 177.992 1.00 6.10 188 ASP D O 1
ATOM 10654 N N . ILE D 1 208 ? 131.200 120.513 175.762 1.00 3.62 189 ILE D N 1
ATOM 10655 C CA . ILE D 1 208 ? 132.480 119.812 175.788 1.00 3.62 189 ILE D CA 1
ATOM 10656 C C . ILE D 1 208 ? 133.517 120.716 175.135 1.00 3.62 189 ILE D C 1
ATOM 10657 O O . ILE D 1 208 ? 133.412 121.027 173.941 1.00 3.62 189 ILE D O 1
ATOM 10662 N N . THR D 1 209 ? 134.511 121.142 175.906 1.00 5.23 190 THR D N 1
ATOM 10663 C CA . THR D 1 209 ? 135.501 122.105 175.451 1.00 5.23 190 THR D CA 1
ATOM 10664 C C . THR D 1 209 ? 136.890 121.683 175.908 1.00 5.23 190 THR D C 1
ATOM 10665 O O . THR D 1 209 ? 137.031 120.879 176.836 1.00 5.23 190 THR D O 1
ATOM 10669 N N . PRO D 1 210 ? 137.935 122.193 175.251 1.00 7.30 191 PRO D N 1
ATOM 10670 C CA . PRO D 1 210 ? 139.311 121.935 175.693 1.00 7.30 191 PRO D CA 1
ATOM 10671 C C . PRO D 1 210 ? 139.592 122.366 177.124 1.00 7.30 191 PRO D C 1
ATOM 10672 O O . PRO D 1 210 ? 139.013 123.325 177.638 1.00 7.30 191 PRO D O 1
ATOM 10676 N N . SER D 1 211 ? 140.505 121.635 177.764 1.00 10.65 192 SER D N 1
ATOM 10677 C CA . SER D 1 211 ? 140.913 121.919 179.133 1.00 10.65 192 SER D CA 1
ATOM 10678 C C . SER D 1 211 ? 142.421 122.051 179.294 1.00 10.65 192 SER D C 1
ATOM 10679 O O . SER D 1 211 ? 142.861 122.683 180.261 1.00 10.65 192 SER D O 1
ATOM 10682 N N . THR D 1 212 ? 143.218 121.482 178.394 1.00 8.48 193 THR D N 1
ATOM 10683 C CA . THR D 1 212 ? 144.671 121.503 178.422 1.00 8.48 193 THR D CA 1
ATOM 10684 C C . THR D 1 212 ? 145.194 122.152 177.144 1.00 8.48 193 THR D C 1
ATOM 10685 O O . THR D 1 212 ? 144.474 122.225 176.142 1.00 8.48 193 THR D O 1
ATOM 10689 N N . PRO D 1 213 ? 146.434 122.662 177.150 1.00 8.28 194 PRO D N 1
ATOM 10690 C CA . PRO D 1 213 ? 146.980 123.259 175.915 1.00 8.28 194 PRO D CA 1
ATOM 10691 C C . PRO D 1 213 ? 147.040 122.302 174.732 1.00 8.28 194 PRO D C 1
ATOM 10692 O O . PRO D 1 213 ? 146.801 122.718 173.589 1.00 8.28 194 PRO D O 1
ATOM 10696 N N . THR D 1 214 ? 147.351 121.024 174.976 1.00 7.18 195 THR D N 1
ATOM 10697 C CA . THR D 1 214 ? 147.338 120.036 173.900 1.00 7.18 195 THR D CA 1
ATOM 10698 C C . THR D 1 214 ? 145.932 119.842 173.349 1.00 7.18 195 THR D C 1
ATOM 10699 O O . THR D 1 214 ? 145.742 119.738 172.129 1.00 7.18 195 THR D O 1
ATOM 10703 N N . GLN D 1 215 ? 144.933 119.805 174.237 1.00 5.12 196 GLN D N 1
ATOM 10704 C CA . GLN D 1 215 ? 143.545 119.750 173.797 1.00 5.12 196 GLN D CA 1
ATOM 10705 C C . GLN D 1 215 ? 143.191 120.970 172.961 1.00 5.12 196 GLN D C 1
ATOM 10706 O O . GLN D 1 215 ? 142.477 120.858 171.960 1.00 5.12 196 GLN D O 1
ATOM 10712 N N . THR D 1 216 ? 143.692 122.144 173.353 1.00 2.89 197 THR D N 1
ATOM 10713 C CA . THR D 1 216 ? 143.395 123.367 172.616 1.00 2.89 197 THR D CA 1
ATOM 10714 C C . THR D 1 216 ? 144.003 123.343 171.217 1.00 2.89 197 THR D C 1
ATOM 10715 O O . THR D 1 216 ? 143.345 123.729 170.245 1.00 2.89 197 THR D O 1
ATOM 10719 N N . VAL D 1 217 ? 145.254 122.890 171.094 1.00 2.26 198 VAL D N 1
ATOM 10720 C CA . VAL D 1 217 ? 145.889 122.806 169.778 1.00 2.26 198 VAL D CA 1
ATOM 10721 C C . VAL D 1 217 ? 145.165 121.796 168.895 1.00 2.26 198 VAL D C 1
ATOM 10722 O O . VAL D 1 217 ? 144.888 122.060 167.712 1.00 2.26 198 VAL D O 1
ATOM 10726 N N . TYR D 1 218 ? 144.833 120.629 169.459 1.00 0.90 199 TYR D N 1
ATOM 10727 C CA . TYR D 1 218 ? 144.085 119.623 168.713 1.00 0.90 199 TYR D CA 1
ATOM 10728 C C . TYR D 1 218 ? 142.738 120.165 168.254 1.00 0.90 199 TYR D C 1
ATOM 10729 O O . TYR D 1 218 ? 142.326 119.940 167.111 1.00 0.90 199 TYR D O 1
ATOM 10738 N N . THR D 1 219 ? 142.050 120.901 169.128 1.00 1.98 200 THR D N 1
ATOM 10739 C CA . THR D 1 219 ? 140.755 121.472 168.782 1.00 1.98 200 THR D CA 1
ATOM 10740 C C . THR D 1 219 ? 140.879 122.530 167.694 1.00 1.98 200 THR D C 1
ATOM 10741 O O . THR D 1 219 ? 140.018 122.615 166.819 1.00 1.98 200 THR D O 1
ATOM 10745 N N . ILE D 1 220 ? 141.932 123.350 167.735 1.00 1.75 201 ILE D N 1
ATOM 10746 C CA . ILE D 1 220 ? 142.135 124.344 166.681 1.00 1.75 201 ILE D CA 1
ATOM 10747 C C . ILE D 1 220 ? 142.315 123.653 165.333 1.00 1.75 201 ILE D C 1
ATOM 10748 O O . ILE D 1 220 ? 141.706 124.042 164.321 1.00 1.75 201 ILE D O 1
ATOM 10753 N N . VAL D 1 221 ? 143.133 122.597 165.311 1.00 0.99 202 VAL D N 1
ATOM 10754 C CA . VAL D 1 221 ? 143.341 121.844 164.074 1.00 0.99 202 VAL D CA 1
ATOM 10755 C C . VAL D 1 221 ? 142.024 121.246 163.585 1.00 0.99 202 VAL D C 1
ATOM 10756 O O . VAL D 1 221 ? 141.680 121.340 162.399 1.00 0.99 202 VAL D O 1
ATOM 10760 N N . ILE D 1 222 ? 141.258 120.644 164.499 1.00 1.10 203 ILE D N 1
ATOM 10761 C CA . ILE D 1 222 ? 140.005 119.997 164.120 1.00 1.10 203 ILE D CA 1
ATOM 10762 C C . ILE D 1 222 ? 138.984 121.025 163.643 1.00 1.10 203 ILE D C 1
ATOM 10763 O O . ILE D 1 222 ? 138.206 120.757 162.725 1.00 1.10 203 ILE D O 1
ATOM 10768 N N . GLU D 1 223 ? 138.974 122.216 164.246 1.00 1.64 204 GLU D N 1
ATOM 10769 C CA . GLU D 1 223 ? 138.088 123.281 163.785 1.00 1.64 204 GLU D CA 1
ATOM 10770 C C . GLU D 1 223 ? 138.428 123.698 162.362 1.00 1.64 204 GLU D C 1
ATOM 10771 O O . GLU D 1 223 ? 137.530 123.908 161.535 1.00 1.64 204 GLU D O 1
ATOM 10777 N N . LEU D 1 224 ? 139.724 123.814 162.056 1.00 1.26 205 LEU D N 1
ATOM 10778 C CA . LEU D 1 224 ? 140.126 124.166 160.696 1.00 1.26 205 LEU D CA 1
ATOM 10779 C C . LEU D 1 224 ? 139.697 123.093 159.695 1.00 1.26 205 LEU D C 1
ATOM 10780 O O . LEU D 1 224 ? 139.110 123.404 158.646 1.00 1.26 205 LEU D O 1
ATOM 10785 N N . LEU D 1 225 ? 139.959 121.819 160.012 1.00 2.84 206 LEU D N 1
ATOM 10786 C CA . LEU D 1 225 ? 139.553 120.759 159.087 1.00 2.84 206 LEU D CA 1
ATOM 10787 C C . LEU D 1 225 ? 138.036 120.643 158.983 1.00 2.84 206 LEU D C 1
ATOM 10788 O O . LEU D 1 225 ? 137.521 120.306 157.914 1.00 2.84 206 LEU D O 1
ATOM 10793 N N . GLY D 1 226 ? 137.308 120.919 160.065 1.00 2.87 207 GLY D N 1
ATOM 10794 C CA . GLY D 1 226 ? 135.858 120.882 160.003 1.00 2.87 207 GLY D CA 1
ATOM 10795 C C . GLY D 1 226 ? 135.288 121.978 159.128 1.00 2.87 207 GLY D C 1
ATOM 10796 O O . GLY D 1 226 ? 134.353 121.743 158.357 1.00 2.87 207 GLY D O 1
ATOM 10797 N N . ALA D 1 227 ? 135.841 123.189 159.234 1.00 3.95 208 ALA D N 1
ATOM 10798 C CA . ALA D 1 227 ? 135.427 124.264 158.339 1.00 3.95 208 ALA D CA 1
ATOM 10799 C C . ALA D 1 227 ? 135.720 123.909 156.887 1.00 3.95 208 ALA D C 1
ATOM 10800 O O . ALA D 1 227 ? 134.874 124.117 156.007 1.00 3.95 208 ALA D O 1
ATOM 10802 N N . ALA D 1 228 ? 136.901 123.338 156.623 1.00 6.45 209 ALA D N 1
ATOM 10803 C CA . ALA D 1 228 ? 137.240 122.940 155.258 1.00 6.45 209 ALA D CA 1
ATOM 10804 C C . ALA D 1 228 ? 136.294 121.864 154.733 1.00 6.45 209 ALA D C 1
ATOM 10805 O O . ALA D 1 228 ? 135.827 121.941 153.590 1.00 6.45 209 ALA D O 1
ATOM 10807 N N . MET D 1 229 ? 135.983 120.862 155.560 1.00 6.50 210 MET D N 1
ATOM 10808 C CA . MET D 1 229 ? 135.133 119.763 155.112 1.00 6.50 210 MET D CA 1
ATOM 10809 C C . MET D 1 229 ? 133.692 120.217 154.907 1.00 6.50 210 MET D C 1
ATOM 10810 O O . MET D 1 229 ? 133.030 119.780 153.956 1.00 6.50 210 MET D O 1
ATOM 10815 N N . TYR D 1 230 ? 133.189 121.093 155.778 1.00 5.37 211 TYR D N 1
ATOM 10816 C CA . TYR D 1 230 ? 131.840 121.613 155.586 1.00 5.37 211 TYR D CA 1
ATOM 10817 C C . TYR D 1 230 ? 131.759 122.487 154.341 1.00 5.37 211 TYR D C 1
ATOM 10818 O O . TYR D 1 230 ? 130.768 122.428 153.600 1.00 5.37 211 TYR D O 1
ATOM 10827 N N . GLY D 1 231 ? 132.790 123.297 154.085 1.00 7.07 212 GLY D N 1
ATOM 10828 C CA . GLY D 1 231 ? 132.826 124.053 152.844 1.00 7.07 212 GLY D CA 1
ATOM 10829 C C . GLY D 1 231 ? 132.858 123.159 151.620 1.00 7.07 212 GLY D C 1
ATOM 10830 O O . GLY D 1 231 ? 132.201 123.442 150.616 1.00 7.07 212 GLY D O 1
ATOM 10831 N N . LEU D 1 232 ? 133.611 122.057 151.696 1.00 7.96 213 LEU D N 1
ATOM 10832 C CA . LEU D 1 232 ? 133.644 121.095 150.597 1.00 7.96 213 LEU D CA 1
ATOM 10833 C C . LEU D 1 232 ? 132.275 120.466 150.364 1.00 7.96 213 LEU D C 1
ATOM 10834 O O . LEU D 1 232 ? 131.848 120.300 149.215 1.00 7.96 213 LEU D O 1
ATOM 10839 N N . VAL D 1 233 ? 131.578 120.104 151.444 1.00 6.73 214 VAL D N 1
ATOM 10840 C CA . VAL D 1 233 ? 130.245 119.517 151.316 1.00 6.73 214 VAL D CA 1
ATOM 10841 C C . VAL D 1 233 ? 129.279 120.511 150.682 1.00 6.73 214 VAL D C 1
ATOM 10842 O O . VAL D 1 233 ? 128.496 120.158 149.789 1.00 6.73 214 VAL D O 1
ATOM 10846 N N . ILE D 1 234 ? 129.323 121.770 151.127 1.00 7.31 215 ILE D N 1
ATOM 10847 C CA . ILE D 1 234 ? 128.426 122.785 150.577 1.00 7.31 215 ILE D CA 1
ATOM 10848 C C . ILE D 1 234 ? 128.730 123.031 149.103 1.00 7.31 215 ILE D C 1
ATOM 10849 O O . ILE D 1 234 ? 127.814 123.178 148.283 1.00 7.31 215 ILE D O 1
ATOM 10854 N N . GLY D 1 235 ? 130.015 123.065 148.738 1.00 10.51 216 GLY D N 1
ATOM 10855 C CA . GLY D 1 235 ? 130.373 123.229 147.339 1.00 10.51 216 GLY D CA 1
ATOM 10856 C C . GLY D 1 235 ? 129.917 122.069 146.473 1.00 10.51 216 GLY D C 1
ATOM 10857 O O . GLY D 1 235 ? 129.421 122.270 145.360 1.00 10.51 216 GLY D O 1
ATOM 10858 N N . ASN D 1 236 ? 130.067 120.840 146.977 1.00 10.16 217 ASN D N 1
ATOM 10859 C CA . ASN D 1 236 ? 129.583 119.671 146.249 1.00 10.16 217 ASN D CA 1
ATOM 10860 C C . ASN D 1 236 ? 128.074 119.723 146.053 1.00 10.16 217 ASN D C 1
ATOM 10861 O O . ASN D 1 236 ? 127.572 119.421 144.965 1.00 10.16 217 ASN D O 1
ATOM 10866 N N . ILE D 1 237 ? 127.333 120.105 147.098 1.00 9.01 218 ILE D N 1
ATOM 10867 C CA . ILE D 1 237 ? 125.878 120.172 146.989 1.00 9.01 218 ILE D CA 1
ATOM 10868 C C . ILE D 1 237 ? 125.460 121.254 145.998 1.00 9.01 218 ILE D C 1
ATOM 10869 O O . ILE D 1 237 ? 124.554 121.048 145.178 1.00 9.01 218 ILE D O 1
ATOM 10874 N N . ALA D 1 238 ? 126.115 122.418 146.046 1.00 10.50 219 ALA D N 1
ATOM 10875 C CA . ALA D 1 238 ? 125.787 123.493 145.115 1.00 10.50 219 ALA D CA 1
ATOM 10876 C C . ALA D 1 238 ? 126.082 123.089 143.676 1.00 10.50 219 ALA D C 1
ATOM 10877 O O . ALA D 1 238 ? 125.292 123.380 142.767 1.00 10.50 219 ALA D O 1
ATOM 10879 N N . SER D 1 239 ? 127.206 122.401 143.452 1.00 12.50 220 SER D N 1
ATOM 10880 C CA . SER D 1 239 ? 127.521 121.918 142.111 1.00 12.50 220 SER D CA 1
ATOM 10881 C C . SER D 1 239 ? 126.501 120.889 141.644 1.00 12.50 220 SER D C 1
ATOM 10882 O O . SER D 1 239 ? 126.081 120.907 140.483 1.00 12.50 220 SER D O 1
ATOM 10885 N N . LEU D 1 240 ? 126.085 119.987 142.537 1.00 13.51 221 LEU D N 1
ATOM 10886 C CA . LEU D 1 240 ? 125.106 118.971 142.165 1.00 13.51 221 LEU D CA 1
ATOM 10887 C C . LEU D 1 240 ? 123.768 119.604 141.807 1.00 13.51 221 LEU D C 1
ATOM 10888 O O . LEU D 1 240 ? 123.080 119.148 140.886 1.00 13.51 221 LEU D O 1
ATOM 10893 N N . VAL D 1 241 ? 123.383 120.658 142.526 1.00 13.87 222 VAL D N 1
ATOM 10894 C CA . VAL D 1 241 ? 122.066 121.249 142.320 1.00 13.87 222 VAL D CA 1
ATOM 10895 C C . VAL D 1 241 ? 122.051 122.180 141.107 1.00 13.87 222 VAL D C 1
ATOM 10896 O O . VAL D 1 241 ? 121.028 122.288 140.417 1.00 13.87 222 VAL D O 1
ATOM 10900 N N . SER D 1 242 ? 123.180 122.825 140.791 1.00 15.59 223 SER D N 1
ATOM 10901 C CA . SER D 1 242 ? 123.219 123.738 139.648 1.00 15.59 223 SER D CA 1
ATOM 10902 C C . SER D 1 242 ? 122.941 123.028 138.324 1.00 15.59 223 SER D C 1
ATOM 10903 O O . SER D 1 242 ? 122.296 123.598 137.434 1.00 15.59 223 SER D O 1
ATOM 10906 N N . LYS D 1 243 ? 123.410 121.793 138.171 1.00 15.20 224 LYS D N 1
ATOM 10907 C CA . LYS D 1 243 ? 123.296 121.061 136.913 1.00 15.20 224 LYS D CA 1
ATOM 10908 C C . LYS D 1 243 ? 122.061 120.167 136.834 1.00 15.20 224 LYS D C 1
ATOM 10909 O O . LYS D 1 243 ? 122.002 119.301 135.954 1.00 15.20 224 LYS D O 1
ATOM 10915 N N . LEU D 1 244 ? 121.083 120.342 137.723 1.00 16.13 225 LEU D N 1
ATOM 10916 C CA . LEU D 1 244 ? 119.937 119.438 137.751 1.00 16.13 225 LEU D CA 1
ATOM 10917 C C . LEU D 1 244 ? 118.997 119.653 136.565 1.00 16.13 225 LEU D C 1
ATOM 10918 O O . LEU D 1 244 ? 118.829 118.758 135.727 1.00 16.13 225 LEU D O 1
ATOM 10923 N N . ASP D 1 245 ? 118.375 120.825 136.467 1.00 18.58 226 ASP D N 1
ATOM 10924 C CA . ASP D 1 245 ? 117.353 121.076 135.448 1.00 18.58 226 ASP D CA 1
ATOM 10925 C C . ASP D 1 245 ? 117.916 121.939 134.322 1.00 18.58 226 ASP D C 1
ATOM 10926 O O . ASP D 1 245 ? 117.494 123.075 134.100 1.00 18.58 226 ASP D O 1
ATOM 10931 N N . ALA D 1 246 ? 118.890 121.379 133.602 1.00 14.78 227 ALA D N 1
ATOM 10932 C CA . ALA D 1 246 ? 119.582 122.134 132.560 1.00 14.78 227 ALA D CA 1
ATOM 10933 C C . ALA D 1 246 ? 118.686 122.383 131.349 1.00 14.78 227 ALA D C 1
ATOM 10934 O O . ALA D 1 246 ? 118.600 123.511 130.845 1.00 14.78 227 ALA D O 1
ATOM 10936 N N . ALA D 1 247 ? 118.009 121.335 130.865 1.00 14.89 228 ALA D N 1
ATOM 10937 C CA . ALA D 1 247 ? 117.175 121.464 129.672 1.00 14.89 228 ALA D CA 1
ATOM 10938 C C . ALA D 1 247 ? 115.964 122.357 129.915 1.00 14.89 228 ALA D C 1
ATOM 10939 O O . ALA D 1 247 ? 115.593 123.154 129.044 1.00 14.89 228 ALA D O 1
ATOM 10941 N N . LYS D 1 248 ? 115.332 122.234 131.084 1.00 14.76 229 LYS D N 1
ATOM 10942 C CA . LYS D 1 248 ? 114.192 123.088 131.398 1.00 14.76 229 LYS D CA 1
ATOM 10943 C C . LYS D 1 248 ? 114.605 124.551 131.458 1.00 14.76 229 LYS D C 1
ATOM 10944 O O . LYS D 1 248 ? 113.892 125.427 130.958 1.00 14.76 229 LYS D O 1
ATOM 10950 N N . LEU D 1 249 ? 115.763 124.833 132.058 1.00 13.52 230 LEU D N 1
ATOM 10951 C CA . LEU D 1 249 ? 116.241 126.209 132.129 1.00 13.52 230 LEU D CA 1
ATOM 10952 C C . LEU D 1 249 ? 116.597 126.745 130.749 1.00 13.52 230 LEU D C 1
ATOM 10953 O O . LEU D 1 249 ? 116.302 127.904 130.436 1.00 13.52 230 LEU D O 1
ATOM 10958 N N . LEU D 1 250 ? 117.215 125.915 129.904 1.00 13.43 231 LEU D N 1
ATOM 10959 C CA . LEU D 1 250 ? 117.527 126.344 128.543 1.00 13.43 231 LEU D CA 1
ATOM 10960 C C . LEU D 1 250 ? 116.257 126.672 127.765 1.00 13.43 231 LEU D C 1
ATOM 10961 O O . LEU D 1 250 ? 116.179 127.704 127.083 1.00 13.43 231 LEU D O 1
ATOM 10966 N N . HIS D 1 251 ? 115.242 125.808 127.867 1.00 10.88 232 HIS D N 1
ATOM 10967 C CA . HIS D 1 251 ? 113.980 126.070 127.184 1.00 10.88 232 HIS D CA 1
ATOM 10968 C C . HIS D 1 251 ? 113.314 127.329 127.724 1.00 10.88 232 HIS D C 1
ATOM 10969 O O . HIS D 1 251 ? 112.766 128.131 126.956 1.00 10.88 232 HIS D O 1
ATOM 10976 N N . ARG D 1 252 ? 113.347 127.518 129.048 1.00 15.07 233 ARG D N 1
ATOM 10977 C CA . ARG D 1 252 ? 112.750 128.705 129.651 1.00 15.07 233 ARG D CA 1
ATOM 10978 C C . ARG D 1 252 ? 113.445 129.975 129.171 1.00 15.07 233 ARG D C 1
ATOM 10979 O O . ARG D 1 252 ? 112.782 130.974 128.870 1.00 15.07 233 ARG D O 1
ATOM 10987 N N . GLU D 1 253 ? 114.774 129.935 129.031 1.00 17.48 234 GLU D N 1
ATOM 10988 C CA . GLU D 1 253 ? 115.497 131.123 128.582 1.00 17.48 234 GLU D CA 1
ATOM 10989 C C . GLU D 1 253 ? 115.224 131.400 127.111 1.00 17.48 234 GLU D C 1
ATOM 10990 O O . GLU D 1 253 ? 115.120 132.562 126.701 1.00 17.48 234 GLU D O 1
ATOM 10996 N N . ARG D 1 254 ? 115.086 130.345 126.305 1.00 15.15 235 ARG D N 1
ATOM 10997 C CA . ARG D 1 254 ? 114.738 130.535 124.901 1.00 15.15 235 ARG D CA 1
ATOM 10998 C C . ARG D 1 254 ? 113.355 131.164 124.762 1.00 15.15 235 ARG D C 1
ATOM 10999 O O . ARG D 1 254 ? 113.162 132.101 123.977 1.00 15.15 235 ARG D O 1
ATOM 11007 N N . VAL D 1 255 ? 112.379 130.664 125.527 1.00 12.74 236 VAL D N 1
ATOM 11008 C CA . VAL D 1 255 ? 111.030 131.226 125.481 1.00 12.74 236 VAL D CA 1
ATOM 11009 C C . VAL D 1 255 ? 111.028 132.678 125.951 1.00 12.74 236 VAL D C 1
ATOM 11010 O O . VAL D 1 255 ? 110.365 133.534 125.351 1.00 12.74 236 VAL D O 1
ATOM 11014 N N . GLU D 1 256 ? 111.792 132.990 127.003 1.00 17.44 237 GLU D N 1
ATOM 11015 C CA . GLU D 1 256 ? 111.844 134.367 127.492 1.00 17.44 237 GLU D CA 1
ATOM 11016 C C . GLU D 1 256 ? 112.469 135.297 126.460 1.00 17.44 237 GLU D C 1
ATOM 11017 O O . GLU D 1 256 ? 111.962 136.400 126.220 1.00 17.44 237 GLU D O 1
ATOM 11023 N N . ARG D 1 257 ? 113.579 134.878 125.849 1.00 13.74 238 ARG D N 1
ATOM 11024 C CA . ARG D 1 257 ? 114.239 135.705 124.844 1.00 13.74 238 ARG D CA 1
ATOM 11025 C C . ARG D 1 257 ? 113.338 135.937 123.635 1.00 13.74 238 ARG D C 1
ATOM 11026 O O . ARG D 1 257 ? 113.222 137.067 123.141 1.00 13.74 238 ARG D O 1
ATOM 11034 N N . VAL D 1 258 ? 112.682 134.878 123.147 1.00 13.46 239 VAL D N 1
ATOM 11035 C CA . VAL D 1 258 ? 111.785 135.022 122.002 1.00 13.46 239 VAL D CA 1
ATOM 11036 C C . VAL D 1 258 ? 110.619 135.945 122.345 1.00 13.46 239 VAL D C 1
ATOM 11037 O O . VAL D 1 258 ? 110.246 136.817 121.548 1.00 13.46 239 VAL D O 1
ATOM 11041 N N . THR D 1 259 ? 110.031 135.776 123.535 1.00 14.73 240 THR D N 1
ATOM 11042 C CA . THR D 1 259 ? 108.897 136.608 123.928 1.00 14.73 240 THR D CA 1
ATOM 11043 C C . THR D 1 259 ? 109.305 138.070 124.064 1.00 14.73 240 THR D C 1
ATOM 11044 O O . THR D 1 259 ? 108.571 138.965 123.636 1.00 14.73 240 THR D O 1
ATOM 11048 N N . ALA D 1 260 ? 110.478 138.332 124.648 1.00 15.25 241 ALA D N 1
ATOM 11049 C CA . ALA D 1 260 ? 110.951 139.708 124.778 1.00 15.25 241 ALA D CA 1
ATOM 11050 C C . ALA D 1 260 ? 111.217 140.334 123.415 1.00 15.25 241 ALA D C 1
ATOM 11051 O O . ALA D 1 260 ? 110.868 141.501 123.178 1.00 15.25 241 ALA D O 1
ATOM 11053 N N . PHE D 1 261 ? 111.820 139.570 122.497 1.00 15.39 242 PHE D N 1
ATOM 11054 C CA . PHE D 1 261 ? 112.082 140.115 121.170 1.00 15.39 242 PHE D CA 1
ATOM 11055 C C . PHE D 1 261 ? 110.782 140.408 120.435 1.00 15.39 242 PHE D C 1
ATOM 11056 O O . PHE D 1 261 ? 110.679 141.419 119.730 1.00 15.39 242 PHE D O 1
ATOM 11064 N N . LEU D 1 262 ? 109.780 139.536 120.575 1.00 16.27 243 LEU D N 1
ATOM 11065 C CA . LEU D 1 262 ? 108.500 139.818 119.935 1.00 16.27 243 LEU D CA 1
ATOM 11066 C C . LEU D 1 262 ? 107.801 140.989 120.606 1.00 16.27 243 LEU D C 1
ATOM 11067 O O . LEU D 1 262 ? 107.025 141.700 119.958 1.00 16.27 243 LEU D O 1
ATOM 11072 N N . SER D 1 263 ? 108.048 141.191 121.903 1.00 16.21 244 SER D N 1
ATOM 11073 C CA . SER D 1 263 ? 107.496 142.351 122.591 1.00 16.21 244 SER D CA 1
ATOM 11074 C C . SER D 1 263 ? 108.072 143.633 122.012 1.00 16.21 244 SER D C 1
ATOM 11075 O O . SER D 1 263 ? 107.357 144.630 121.854 1.00 16.21 244 SER D O 1
ATOM 11078 N N . TYR D 1 264 ? 109.374 143.627 121.704 1.00 16.71 245 TYR D N 1
ATOM 11079 C CA . TYR D 1 264 ? 109.994 144.816 121.125 1.00 16.71 245 TYR D CA 1
ATOM 11080 C C . TYR D 1 264 ? 109.393 145.138 119.761 1.00 16.71 245 TYR D C 1
ATOM 11081 O O . TYR D 1 264 ? 109.130 146.305 119.449 1.00 16.71 245 TYR D O 1
ATOM 11090 N N . LYS D 1 265 ? 109.174 144.116 118.936 1.00 17.14 246 LYS D N 1
ATOM 11091 C CA . LYS D 1 265 ? 108.665 144.275 117.579 1.00 17.14 246 LYS D CA 1
ATOM 11092 C C . LYS D 1 265 ? 107.148 144.415 117.519 1.00 17.14 246 LYS D C 1
ATOM 11093 O O . LYS D 1 265 ? 106.599 144.461 116.412 1.00 17.14 246 LYS D O 1
ATOM 11099 N N . ARG D 1 266 ? 106.480 144.511 118.670 1.00 21.29 247 ARG D N 1
ATOM 11100 C CA . ARG D 1 266 ? 105.036 144.737 118.772 1.00 21.29 247 ARG D CA 1
ATOM 11101 C C . ARG D 1 266 ? 104.253 143.742 117.913 1.00 21.29 247 ARG D C 1
ATOM 11102 O O . ARG D 1 266 ? 103.532 144.101 116.980 1.00 21.29 247 ARG D O 1
ATOM 11110 N N . ILE D 1 267 ? 104.415 142.469 118.253 1.00 17.02 248 ILE D N 1
ATOM 11111 C CA . ILE D 1 267 ? 103.707 141.369 117.609 1.00 17.02 248 ILE D CA 1
ATOM 11112 C C . ILE D 1 267 ? 102.370 141.172 118.313 1.00 17.02 248 ILE D C 1
ATOM 11113 O O . ILE D 1 267 ? 102.269 141.324 119.536 1.00 17.02 248 ILE D O 1
ATOM 11118 N N . SER D 1 268 ? 101.335 140.848 117.537 1.00 16.53 249 SER D N 1
ATOM 11119 C CA . SER D 1 268 ? 99.994 140.703 118.082 1.00 16.53 249 SER D CA 1
ATOM 11120 C C . SER D 1 268 ? 99.935 139.533 119.065 1.00 16.53 249 SER D C 1
ATOM 11121 O O . SER D 1 268 ? 100.694 138.566 118.937 1.00 16.53 249 SER D O 1
ATOM 11124 N N . PRO D 1 269 ? 99.055 139.608 120.070 1.00 17.86 250 PRO D N 1
ATOM 11125 C CA . PRO D 1 269 ? 98.986 138.527 121.070 1.00 17.86 250 PRO D CA 1
ATOM 11126 C C . PRO D 1 269 ? 98.621 137.166 120.500 1.00 17.86 250 PRO D C 1
ATOM 11127 O O . PRO D 1 269 ? 98.972 136.148 121.109 1.00 17.86 250 PRO D O 1
ATOM 11131 N N . GLU D 1 270 ? 97.919 137.107 119.366 1.00 18.25 251 GLU D N 1
ATOM 11132 C CA . GLU D 1 270 ? 97.559 135.813 118.789 1.00 18.25 251 GLU D CA 1
ATOM 11133 C C . GLU D 1 270 ? 98.794 135.051 118.319 1.00 18.25 251 GLU D C 1
ATOM 11134 O O . GLU D 1 270 ? 98.925 133.846 118.573 1.00 18.25 251 GLU D O 1
ATOM 11140 N N . LEU D 1 271 ? 99.716 135.741 117.645 1.00 15.48 252 LEU D N 1
ATOM 11141 C CA . LEU D 1 271 ? 100.933 135.088 117.177 1.00 15.48 252 LEU D CA 1
ATOM 11142 C C . LEU D 1 271 ? 101.820 134.675 118.345 1.00 15.48 252 LEU D C 1
ATOM 11143 O O . LEU D 1 271 ? 102.435 133.603 118.316 1.00 15.48 252 LEU D O 1
ATOM 11148 N N . GLN D 1 272 ? 101.897 135.516 119.380 1.00 16.46 253 GLN D N 1
ATOM 11149 C CA . GLN D 1 272 ? 102.651 135.151 120.575 1.00 16.46 253 GLN D CA 1
ATOM 11150 C C . GLN D 1 272 ? 102.043 133.929 121.254 1.00 16.46 253 GLN D C 1
ATOM 11151 O O . GLN D 1 272 ? 102.768 133.052 121.732 1.00 16.46 253 GLN D O 1
ATOM 11157 N N . ARG D 1 273 ? 100.711 133.866 121.318 1.00 18.69 254 ARG D N 1
ATOM 11158 C CA . ARG D 1 273 ? 100.031 132.708 121.892 1.00 18.69 254 ARG D CA 1
ATOM 11159 C C . ARG D 1 273 ? 100.317 131.439 121.095 1.00 18.69 254 ARG D C 1
ATOM 11160 O O . ARG D 1 273 ? 100.561 130.373 121.673 1.00 18.69 254 ARG D O 1
ATOM 11168 N N . ARG D 1 274 ? 100.319 131.549 119.763 1.00 15.84 255 ARG D N 1
ATOM 11169 C CA . ARG D 1 274 ? 100.681 130.414 118.916 1.00 15.84 255 ARG D CA 1
ATOM 11170 C C . ARG D 1 274 ? 102.122 129.976 119.154 1.00 15.84 255 ARG D C 1
ATOM 11171 O O . ARG D 1 274 ? 102.418 128.777 119.213 1.00 15.84 255 ARG D O 1
ATOM 11179 N N . ILE D 1 275 ? 103.035 130.935 119.294 1.00 14.32 256 ILE D N 1
ATOM 11180 C CA . ILE D 1 275 ? 104.428 130.577 119.537 1.00 14.32 256 ILE D CA 1
ATOM 11181 C C . ILE D 1 275 ? 104.575 129.900 120.896 1.00 14.32 256 ILE D C 1
ATOM 11182 O O . ILE D 1 275 ? 105.337 128.935 121.041 1.00 14.32 256 ILE D O 1
ATOM 11187 N N . ILE D 1 276 ? 103.883 130.410 121.919 1.00 14.06 257 ILE D N 1
ATOM 11188 C CA . ILE D 1 276 ? 104.017 129.829 123.251 1.00 14.06 257 ILE D CA 1
ATOM 11189 C C . ILE D 1 276 ? 103.434 128.419 123.274 1.00 14.06 257 ILE D C 1
ATOM 11190 O O . ILE D 1 276 ? 103.994 127.511 123.904 1.00 14.06 257 ILE D O 1
ATOM 11195 N N . GLU D 1 277 ? 102.336 128.195 122.539 1.00 17.31 258 GLU D N 1
ATOM 11196 C CA . GLU D 1 277 ? 101.762 126.852 122.451 1.00 17.31 258 GLU D CA 1
ATOM 11197 C C . GLU D 1 277 ? 102.707 125.908 121.714 1.00 17.31 258 GLU D C 1
ATOM 11198 O O . GLU D 1 277 ? 102.844 124.737 122.092 1.00 17.31 258 GLU D O 1
ATOM 11204 N N . TYR D 1 278 ? 103.395 126.410 120.683 1.00 12.54 259 TYR D N 1
ATOM 11205 C CA . TYR D 1 278 ? 104.385 125.596 119.984 1.00 12.54 259 TYR D CA 1
ATOM 11206 C C . TYR D 1 278 ? 105.508 125.198 120.931 1.00 12.54 259 TYR D C 1
ATOM 11207 O O . TYR D 1 278 ? 105.877 124.022 121.011 1.00 12.54 259 TYR D O 1
ATOM 11216 N N . PHE D 1 279 ? 106.143 126.187 121.564 1.00 12.24 260 PHE D N 1
ATOM 11217 C CA . PHE D 1 279 ? 107.252 125.903 122.471 1.00 12.24 260 PHE D CA 1
ATOM 11218 C C . PHE D 1 279 ? 106.827 124.931 123.571 1.00 12.24 260 PHE D C 1
ATOM 11219 O O . PHE D 1 279 ? 107.595 124.037 123.957 1.00 12.24 260 PHE D O 1
ATOM 11227 N N . ASP D 1 280 ? 105.605 125.096 124.093 1.00 15.00 261 ASP D N 1
ATOM 11228 C CA . ASP D 1 280 ? 105.094 124.165 125.093 1.00 15.00 261 ASP D CA 1
ATOM 11229 C C . ASP D 1 280 ? 104.984 122.754 124.530 1.00 15.00 261 ASP D C 1
ATOM 11230 O O . ASP D 1 280 ? 105.356 121.787 125.200 1.00 15.00 261 ASP D O 1
ATOM 11235 N N . TYR D 1 281 ? 104.478 122.614 123.298 1.00 15.18 262 TYR D N 1
ATOM 11236 C CA . TYR D 1 281 ? 104.375 121.289 122.693 1.00 15.18 262 TYR D CA 1
ATOM 11237 C C . TYR D 1 281 ? 105.754 120.680 122.477 1.00 15.18 262 TYR D C 1
ATOM 11238 O O . TYR D 1 281 ? 105.943 119.467 122.646 1.00 15.18 262 TYR D O 1
ATOM 11247 N N . LEU D 1 282 ? 106.735 121.524 122.158 1.00 14.87 263 LEU D N 1
ATOM 11248 C CA . LEU D 1 282 ? 108.106 121.057 121.993 1.00 14.87 263 LEU D CA 1
ATOM 11249 C C . LEU D 1 282 ? 108.657 120.527 123.308 1.00 14.87 263 LEU D C 1
ATOM 11250 O O . LEU D 1 282 ? 109.355 119.507 123.333 1.00 14.87 263 LEU D O 1
ATOM 11255 N N . TRP D 1 283 ? 108.351 121.209 124.415 1.00 14.74 264 TRP D N 1
ATOM 11256 C CA . TRP D 1 283 ? 108.764 120.692 125.718 1.00 14.74 264 TRP D CA 1
ATOM 11257 C C . TRP D 1 283 ? 108.062 119.378 126.046 1.00 14.74 264 TRP D C 1
ATOM 11258 O O . TRP D 1 283 ? 108.703 118.421 126.497 1.00 14.74 264 TRP D O 1
ATOM 11269 N N . GLU D 1 284 ? 106.744 119.307 125.835 1.00 15.44 265 GLU D N 1
ATOM 11270 C CA . GLU D 1 284 ? 106.019 118.090 126.197 1.00 15.44 265 GLU D CA 1
ATOM 11271 C C . GLU D 1 284 ? 106.301 116.929 125.252 1.00 15.44 265 GLU D C 1
ATOM 11272 O O . GLU D 1 284 ? 105.847 115.814 125.526 1.00 15.44 265 GLU D O 1
ATOM 11278 N N . THR D 1 285 ? 107.029 117.151 124.158 1.00 16.18 266 THR D N 1
ATOM 11279 C CA . THR D 1 285 ? 107.354 116.068 123.238 1.00 16.18 266 THR D CA 1
ATOM 11280 C C . THR D 1 285 ? 108.832 115.700 123.275 1.00 16.18 266 THR D C 1
ATOM 11281 O O . THR D 1 285 ? 109.166 114.546 123.561 1.00 16.18 266 THR D O 1
ATOM 11285 N N . ARG D 1 286 ? 109.737 116.639 122.999 1.00 16.64 267 ARG D N 1
ATOM 11286 C CA . ARG D 1 286 ? 111.154 116.312 122.877 1.00 16.64 267 ARG D CA 1
ATOM 11287 C C . ARG D 1 286 ? 112.024 117.146 123.810 1.00 16.64 267 ARG D C 1
ATOM 11288 O O . ARG D 1 286 ? 113.222 117.305 123.552 1.00 16.64 267 ARG D O 1
ATOM 11296 N N . ARG D 1 287 ? 111.440 117.674 124.889 1.00 15.92 268 ARG D N 1
ATOM 11297 C CA . ARG D 1 287 ? 112.156 118.454 125.903 1.00 15.92 268 ARG D CA 1
ATOM 11298 C C . ARG D 1 287 ? 112.864 119.665 125.298 1.00 15.92 268 ARG D C 1
ATOM 11299 O O . ARG D 1 287 ? 113.932 120.069 125.762 1.00 15.92 268 ARG D O 1
ATOM 11307 N N . GLY D 1 288 ? 112.275 120.244 124.253 1.00 16.49 269 GLY D N 1
ATOM 11308 C CA . GLY D 1 288 ? 112.806 121.453 123.655 1.00 16.49 269 GLY D CA 1
ATOM 11309 C C . GLY D 1 288 ? 114.030 121.263 122.790 1.00 16.49 269 GLY D C 1
ATOM 11310 O O . GLY D 1 288 ? 114.898 122.140 122.755 1.00 16.49 269 GLY D O 1
ATOM 11311 N N . TYR D 1 289 ? 114.128 120.141 122.082 1.00 17.12 270 TYR D N 1
ATOM 11312 C CA . TYR D 1 289 ? 115.306 119.804 121.296 1.00 17.12 270 TYR D CA 1
ATOM 11313 C C . TYR D 1 289 ? 114.973 119.787 119.811 1.00 17.12 270 TYR D C 1
ATOM 11314 O O . TYR D 1 289 ? 113.990 119.162 119.398 1.00 17.12 270 TYR D O 1
ATOM 11323 N N . GLU D 1 290 ? 115.791 120.473 119.017 1.00 19.15 271 GLU D N 1
ATOM 11324 C CA . GLU D 1 290 ? 115.625 120.468 117.571 1.00 19.15 271 GLU D CA 1
ATOM 11325 C C . GLU D 1 290 ? 116.253 119.200 117.008 1.00 19.15 271 GLU D C 1
ATOM 11326 O O . GLU D 1 290 ? 117.317 118.764 117.458 1.00 19.15 271 GLU D O 1
ATOM 11332 N N . GLU D 1 291 ? 115.582 118.609 116.018 1.00 16.55 272 GLU D N 1
ATOM 11333 C CA . GLU D 1 291 ? 116.080 117.379 115.408 1.00 16.55 272 GLU D CA 1
ATOM 11334 C C . GLU D 1 291 ? 117.430 117.572 114.729 1.00 16.55 272 GLU D C 1
ATOM 11335 O O . GLU D 1 291 ? 118.299 116.702 114.817 1.00 16.55 272 GLU D O 1
ATOM 11341 N N . ARG D 1 292 ? 117.617 118.689 114.028 1.00 17.72 273 ARG D N 1
ATOM 11342 C CA . ARG D 1 292 ? 118.832 118.887 113.239 1.00 17.72 273 ARG D CA 1
ATOM 11343 C C . ARG D 1 292 ? 120.101 118.947 114.093 1.00 17.72 273 ARG D C 1
ATOM 11344 O O . ARG D 1 292 ? 121.103 118.308 113.757 1.00 17.72 273 ARG D O 1
ATOM 11352 N N . GLU D 1 293 ? 120.036 119.603 115.247 1.00 20.50 274 GLU D N 1
ATOM 11353 C CA . GLU D 1 293 ? 121.197 119.715 116.164 1.00 20.50 274 GLU D CA 1
ATOM 11354 C C . GLU D 1 293 ? 121.487 118.400 116.899 1.00 20.50 274 GLU D C 1
ATOM 11355 O O . GLU D 1 293 ? 122.669 118.167 117.184 1.00 20.50 274 GLU D O 1
ATOM 11361 N N . VAL D 1 294 ? 120.482 117.570 117.187 1.00 13.58 275 VAL D N 1
ATOM 11362 C CA . VAL D 1 294 ? 120.670 116.238 117.835 1.00 13.58 275 VAL D CA 1
ATOM 11363 C C . VAL D 1 294 ? 121.347 115.250 116.886 1.00 13.58 275 VAL D C 1
ATOM 11364 O O . VAL D 1 294 ? 122.187 114.477 117.355 1.00 13.58 275 VAL D O 1
ATOM 11368 N N . LEU D 1 295 ? 121.022 115.274 115.606 1.00 15.77 276 LEU D N 1
ATOM 11369 C CA . LEU D 1 295 ? 121.546 114.260 114.666 1.00 15.77 276 LEU D CA 1
ATOM 11370 C C . LEU D 1 295 ? 122.902 114.672 114.100 1.00 15.77 276 LEU D C 1
ATOM 11371 O O . LEU D 1 295 ? 123.470 113.871 113.358 1.00 15.77 276 LEU D O 1
ATOM 11376 N N . LYS D 1 296 ? 123.411 115.852 114.430 1.00 16.10 277 LYS D N 1
ATOM 11377 C CA . LYS D 1 296 ? 124.780 116.259 114.024 1.00 16.10 277 LYS D CA 1
ATOM 11378 C C . LYS D 1 296 ? 125.748 115.777 115.095 1.00 16.10 277 LYS D C 1
ATOM 11379 O O . LYS D 1 296 ? 126.947 116.048 114.977 1.00 16.10 277 LYS D O 1
ATOM 11385 N N . GLU D 1 297 ? 125.226 115.090 116.102 1.00 16.63 278 GLU D N 1
ATOM 11386 C CA . GLU D 1 297 ? 126.048 114.548 117.198 1.00 16.63 278 GLU D CA 1
ATOM 11387 C C . GLU D 1 297 ? 126.368 113.095 116.877 1.00 16.63 278 GLU D C 1
ATOM 11388 O O . GLU D 1 297 ? 126.943 112.426 117.747 1.00 16.63 278 GLU D O 1
ATOM 11394 N N . LEU D 1 298 ? 126.038 112.625 115.674 1.00 13.38 279 LEU D N 1
ATOM 11395 C CA . LEU D 1 298 ? 126.235 111.201 115.302 1.00 13.38 279 LEU D CA 1
ATOM 11396 C C . LEU D 1 298 ? 127.122 111.022 114.051 1.00 13.38 279 LEU D C 1
ATOM 11397 O O . LEU D 1 298 ? 127.019 111.885 113.186 1.00 13.38 279 LEU D O 1
ATOM 11402 N N . PRO D 1 299 ? 127.975 109.968 113.880 1.00 13.94 280 PRO D N 1
ATOM 11403 C CA . PRO D 1 299 ? 128.717 109.728 112.639 1.00 13.94 280 PRO D CA 1
ATOM 11404 C C . PRO D 1 299 ? 127.782 109.366 111.494 1.00 13.94 280 PRO D C 1
ATOM 11405 O O . PRO D 1 299 ? 126.599 109.073 111.682 1.00 13.94 280 PRO D O 1
ATOM 11409 N N . HIS D 1 300 ? 128.339 109.409 110.284 1.00 15.60 281 HIS D N 1
ATOM 11410 C CA . HIS D 1 300 ? 127.546 109.163 109.080 1.00 15.60 281 HIS D CA 1
ATOM 11411 C C . HIS D 1 300 ? 126.845 107.806 109.065 1.00 15.60 281 HIS D C 1
ATOM 11412 O O . HIS D 1 300 ? 125.660 107.762 108.691 1.00 15.60 281 HIS D O 1
ATOM 11419 N N . PRO D 1 301 ? 127.484 106.678 109.423 1.00 15.75 282 PRO D N 1
ATOM 11420 C CA . PRO D 1 301 ? 126.727 105.411 109.431 1.00 15.75 282 PRO D CA 1
ATOM 11421 C C . PRO D 1 301 ? 125.583 105.382 110.432 1.00 15.75 282 PRO D C 1
ATOM 11422 O O . PRO D 1 301 ? 124.496 104.891 110.103 1.00 15.75 282 PRO D O 1
ATOM 11426 N N . LEU D 1 302 ? 125.787 105.906 111.642 1.00 15.11 283 LEU D N 1
ATOM 11427 C CA . LEU D 1 302 ? 124.708 105.918 112.627 1.00 15.11 283 LEU D CA 1
ATOM 11428 C C . LEU D 1 302 ? 123.595 106.875 112.217 1.00 15.11 283 LEU D C 1
ATOM 11429 O O . LEU D 1 302 ? 122.410 106.577 112.409 1.00 15.11 283 LEU D O 1
ATOM 11434 N N . ARG D 1 303 ? 123.959 108.030 111.653 1.00 15.79 284 ARG D N 1
ATOM 11435 C CA . ARG D 1 303 ? 122.955 108.958 111.143 1.00 15.79 284 ARG D CA 1
ATOM 11436 C C . ARG D 1 303 ? 122.140 108.324 110.025 1.00 15.79 284 ARG D C 1
ATOM 11437 O O . ARG D 1 303 ? 120.911 108.467 109.982 1.00 15.79 284 ARG D O 1
ATOM 11445 N N . LEU D 1 304 ? 122.808 107.602 109.122 1.00 13.50 285 LEU D N 1
ATOM 11446 C CA . LEU D 1 304 ? 122.108 106.913 108.044 1.00 13.50 285 LEU D CA 1
ATOM 11447 C C . LEU D 1 304 ? 121.186 105.830 108.588 1.00 13.50 285 LEU D C 1
ATOM 11448 O O . LEU D 1 304 ? 120.060 105.668 108.106 1.00 13.50 285 LEU D O 1
ATOM 11453 N N . ALA D 1 305 ? 121.644 105.080 109.594 1.00 14.48 286 ALA D N 1
ATOM 11454 C CA . ALA D 1 305 ? 120.807 104.037 110.181 1.00 14.48 286 ALA D CA 1
ATOM 11455 C C . ALA D 1 305 ? 119.569 104.625 110.849 1.00 14.48 286 ALA D C 1
ATOM 11456 O O . ALA D 1 305 ? 118.460 104.097 110.690 1.00 14.48 286 ALA D O 1
ATOM 11458 N N . VAL D 1 306 ? 119.736 105.726 111.587 1.00 12.70 287 VAL D N 1
ATOM 11459 C CA . VAL D 1 306 ? 118.597 106.376 112.232 1.00 12.70 287 VAL D CA 1
ATOM 11460 C C . VAL D 1 306 ? 117.619 106.904 111.189 1.00 12.70 287 VAL D C 1
ATOM 11461 O O . VAL D 1 306 ? 116.399 106.723 111.309 1.00 12.70 287 VAL D O 1
ATOM 11465 N N . ALA D 1 307 ? 118.138 107.555 110.144 1.00 13.96 288 ALA D N 1
ATOM 11466 C CA . ALA D 1 307 ? 117.270 108.097 109.106 1.00 13.96 288 ALA D CA 1
ATOM 11467 C C . ALA D 1 307 ? 116.514 106.992 108.376 1.00 13.96 288 ALA D C 1
ATOM 11468 O O . ALA D 1 307 ? 115.324 107.147 108.067 1.00 13.96 288 ALA D O 1
ATOM 11470 N N . MET D 1 308 ? 117.182 105.869 108.096 1.00 16.02 289 MET D N 1
ATOM 11471 C CA . MET D 1 308 ? 116.500 104.741 107.470 1.00 16.02 289 MET D CA 1
ATOM 11472 C C . MET D 1 308 ? 115.411 104.189 108.379 1.00 16.02 289 MET D C 1
ATOM 11473 O O . MET D 1 308 ? 114.268 104.007 107.948 1.00 16.02 289 MET D O 1
ATOM 11478 N N . GLU D 1 309 ? 115.731 103.970 109.655 1.00 16.90 290 GLU D N 1
ATOM 11479 C CA . GLU D 1 309 ? 114.742 103.417 110.571 1.00 16.90 290 GLU D CA 1
ATOM 11480 C C . GLU D 1 309 ? 113.570 104.362 110.794 1.00 16.90 290 GLU D C 1
ATOM 11481 O O . GLU D 1 309 ? 112.488 103.906 111.178 1.00 16.90 290 GLU D O 1
ATOM 11487 N N . ILE D 1 310 ? 113.756 105.661 110.562 1.00 15.23 291 ILE D N 1
ATOM 11488 C CA . ILE D 1 310 ? 112.638 106.587 110.706 1.00 15.23 291 ILE D CA 1
ATOM 11489 C C . ILE D 1 310 ? 111.794 106.646 109.434 1.00 15.23 291 ILE D C 1
ATOM 11490 O O . ILE D 1 310 ? 110.560 106.605 109.496 1.00 15.23 291 ILE D O 1
ATOM 11495 N N . HIS D 1 311 ? 112.431 106.723 108.263 1.00 15.94 292 HIS D N 1
ATOM 11496 C CA . HIS D 1 311 ? 111.741 107.105 107.036 1.00 15.94 292 HIS D CA 1
ATOM 11497 C C . HIS D 1 311 ? 111.613 105.997 105.994 1.00 15.94 292 HIS D C 1
ATOM 1149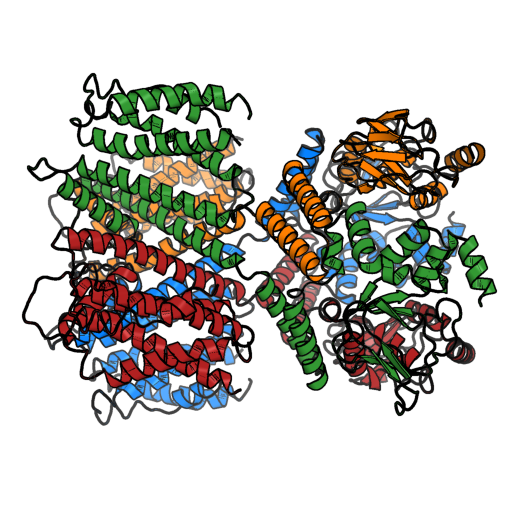8 O O . HIS D 1 311 ? 111.121 106.274 104.891 1.00 15.94 292 HIS D O 1
ATOM 11505 N N . GLY D 1 312 ? 112.031 104.764 106.289 1.00 17.28 293 GLY D N 1
ATOM 11506 C CA . GLY D 1 312 ? 112.121 103.742 105.262 1.00 17.28 293 GLY D CA 1
ATOM 11507 C C . GLY D 1 312 ? 110.853 103.329 104.544 1.00 17.28 293 GLY D C 1
ATOM 11508 O O . GLY D 1 312 ? 110.792 103.440 103.318 1.00 17.28 293 GLY D O 1
ATOM 11509 N N . ASP D 1 313 ? 109.852 102.828 105.272 1.00 18.66 294 ASP D N 1
ATOM 11510 C CA . ASP D 1 313 ? 108.610 102.408 104.626 1.00 18.66 294 ASP D CA 1
ATOM 11511 C C . ASP D 1 313 ? 107.896 103.591 103.982 1.00 18.66 294 ASP D C 1
ATOM 11512 O O . ASP D 1 313 ? 107.360 103.475 102.868 1.00 18.66 294 ASP D O 1
ATOM 11517 N N . VAL D 1 314 ? 107.929 104.751 104.648 1.00 18.56 295 VAL D N 1
ATOM 11518 C CA . VAL D 1 314 ? 107.251 105.941 104.144 1.00 18.56 295 VAL D CA 1
ATOM 11519 C C . VAL D 1 314 ? 107.846 106.364 102.810 1.00 18.56 295 VAL D C 1
ATOM 11520 O O . VAL D 1 314 ? 107.114 106.729 101.880 1.00 18.56 295 VAL D O 1
ATOM 11524 N N . ILE D 1 315 ? 109.174 106.333 102.688 1.00 19.21 296 ILE D N 1
ATOM 11525 C CA . ILE D 1 315 ? 109.777 106.674 101.407 1.00 19.21 296 ILE D CA 1
ATOM 11526 C C . ILE D 1 315 ? 109.500 105.568 100.399 1.00 19.21 296 ILE D C 1
ATOM 11527 O O . ILE D 1 315 ? 109.074 105.837 99.270 1.00 19.21 296 ILE D O 1
ATOM 11532 N N . GLU D 1 316 ? 109.811 104.316 100.769 1.00 21.27 297 GLU D N 1
ATOM 11533 C CA . GLU D 1 316 ? 109.732 103.196 99.836 1.00 21.27 297 GLU D CA 1
ATOM 11534 C C . GLU D 1 316 ? 108.383 103.146 99.131 1.00 21.27 297 GLU D C 1
ATOM 11535 O O . GLU D 1 316 ? 108.316 102.891 97.924 1.00 21.27 297 GLU D O 1
ATOM 11541 N N . LYS D 1 317 ? 107.294 103.396 99.867 1.00 19.30 298 LYS D N 1
ATOM 11542 C CA . LYS D 1 317 ? 105.952 103.327 99.286 1.00 19.30 298 LYS D CA 1
ATOM 11543 C C . LYS D 1 317 ? 105.565 104.649 98.611 1.00 19.30 298 LYS D C 1
ATOM 11544 O O . LYS D 1 317 ? 104.592 105.305 98.981 1.00 19.30 298 LYS D O 1
ATOM 11550 N N . VAL D 1 318 ? 106.338 105.043 97.603 1.00 17.84 299 VAL D N 1
ATOM 11551 C CA . VAL D 1 318 ? 106.030 106.206 96.779 1.00 17.84 299 VAL D CA 1
ATOM 11552 C C . VAL D 1 318 ? 105.963 105.773 95.321 1.00 17.84 299 VAL D C 1
ATOM 11553 O O . VAL D 1 318 ? 106.861 105.070 94.855 1.00 17.84 299 VAL D O 1
ATOM 11557 N N . PRO D 1 319 ? 104.912 106.148 94.577 1.00 20.41 300 PRO D N 1
ATOM 11558 C CA . PRO D 1 319 ? 104.781 105.690 93.182 1.00 20.41 300 PRO D CA 1
ATOM 11559 C C . PRO D 1 319 ? 105.965 106.091 92.321 1.00 20.41 300 PRO D C 1
ATOM 11560 O O . PRO D 1 319 ? 106.431 105.310 91.481 1.00 20.41 300 PRO D O 1
ATOM 11564 N N . LEU D 1 320 ? 106.447 107.321 92.515 1.00 20.27 301 LEU D N 1
ATOM 11565 C CA . LEU D 1 320 ? 107.521 107.881 91.701 1.00 20.27 301 LEU D CA 1
ATOM 11566 C C . LEU D 1 320 ? 108.813 107.089 91.859 1.00 20.27 301 LEU D C 1
ATOM 11567 O O . LEU D 1 320 ? 109.534 106.864 90.880 1.00 20.27 301 LEU D O 1
ATOM 11572 N N . PHE D 1 321 ? 109.122 106.660 93.079 1.00 20.57 302 PHE D N 1
ATOM 11573 C CA . PHE D 1 321 ? 110.406 106.053 93.393 1.00 20.57 302 PHE D CA 1
ATOM 11574 C C . PHE D 1 321 ? 110.337 104.536 93.510 1.00 20.57 302 PHE D C 1
ATOM 11575 O O . PHE D 1 321 ? 111.323 103.918 93.928 1.00 20.57 302 PHE D O 1
ATOM 11583 N N . LYS D 1 322 ? 109.272 103.890 93.383 1.00 19.85 303 LYS D N 1
ATOM 11584 C CA . LYS D 1 322 ? 109.263 102.414 93.502 1.00 19.85 303 LYS D CA 1
ATOM 11585 C C . LYS D 1 322 ? 110.098 101.836 92.362 1.00 19.85 303 LYS D C 1
ATOM 11586 O O . LYS D 1 322 ? 110.127 102.448 91.282 1.00 19.85 303 LYS D O 1
ATOM 11592 N N . GLY D 1 323 ? 110.700 100.759 92.523 1.00 17.71 304 GLY D N 1
ATOM 11593 C CA . GLY D 1 323 ? 111.564 100.069 91.591 1.00 17.71 304 GLY D CA 1
ATOM 11594 C C . GLY D 1 323 ? 112.926 100.699 91.406 1.00 17.71 304 GLY D C 1
ATOM 11595 O O . GLY D 1 323 ? 113.711 100.206 90.586 1.00 17.71 304 GLY D O 1
ATOM 11596 N N . ALA D 1 324 ? 113.233 101.766 92.136 1.00 18.41 305 ALA D N 1
ATOM 11597 C CA . ALA D 1 324 ? 114.545 102.389 92.116 1.00 18.41 305 ALA D CA 1
ATOM 11598 C C . ALA D 1 324 ? 115.499 101.726 93.104 1.00 18.41 305 ALA D C 1
ATOM 11599 O O . ALA D 1 324 ? 115.110 100.919 93.951 1.00 18.41 305 ALA D O 1
ATOM 11601 N N . GLY D 1 325 ? 116.774 102.085 92.980 1.00 17.48 306 GLY D N 1
ATOM 11602 C CA . GLY D 1 325 ? 117.828 101.464 93.750 1.00 17.48 306 GLY D CA 1
ATOM 11603 C C . GLY D 1 325 ? 117.765 101.843 95.218 1.00 17.48 306 GLY D C 1
ATOM 11604 O O . GLY D 1 325 ? 116.931 102.631 95.668 1.00 17.48 306 GLY D O 1
ATOM 11605 N N . GLU D 1 326 ? 118.687 101.259 95.982 1.00 21.12 307 GLU D N 1
ATOM 11606 C CA . GLU D 1 326 ? 118.774 101.561 97.406 1.00 21.12 307 GLU D CA 1
ATOM 11607 C C . GLU D 1 326 ? 119.604 102.807 97.687 1.00 21.12 307 GLU D C 1
ATOM 11608 O O . GLU D 1 326 ? 119.322 103.521 98.654 1.00 21.12 307 GLU D O 1
ATOM 11614 N N . GLU D 1 327 ? 120.636 103.071 96.882 1.00 21.39 308 GLU D N 1
ATOM 11615 C CA . GLU D 1 327 ? 121.442 104.276 97.073 1.00 21.39 308 GLU D CA 1
ATOM 11616 C C . GLU D 1 327 ? 120.640 105.554 96.826 1.00 21.39 308 GLU D C 1
ATOM 11617 O O . GLU D 1 327 ? 120.772 106.529 97.577 1.00 21.39 308 GLU D O 1
ATOM 11623 N N . PHE D 1 328 ? 119.771 105.559 95.810 1.00 19.82 309 PHE D N 1
ATOM 11624 C CA . PHE D 1 328 ? 118.906 106.714 95.581 1.00 19.82 309 PHE D CA 1
ATOM 11625 C C . PHE D 1 328 ? 117.974 106.927 96.765 1.00 19.82 309 PHE D C 1
ATOM 11626 O O . PHE D 1 328 ? 117.761 108.067 97.222 1.00 19.82 309 PHE D O 1
ATOM 11634 N N . ILE D 1 329 ? 117.442 105.827 97.300 1.00 17.64 310 ILE D N 1
ATOM 11635 C CA . ILE D 1 329 ? 116.572 105.910 98.462 1.00 17.64 310 ILE D CA 1
ATOM 11636 C C . ILE D 1 329 ? 117.352 106.462 99.643 1.00 17.64 310 ILE D C 1
ATOM 11637 O O . ILE D 1 329 ? 116.844 107.289 100.395 1.00 17.64 310 ILE D O 1
ATOM 11642 N N . ARG D 1 330 ? 118.621 106.060 99.783 1.00 19.45 311 ARG D N 1
ATOM 11643 C CA . ARG D 1 330 ? 119.445 106.546 100.888 1.00 19.45 311 ARG D CA 1
ATOM 11644 C C . ARG D 1 330 ? 119.678 108.047 100.781 1.00 19.45 311 ARG D C 1
ATOM 11645 O O . ARG D 1 330 ? 119.676 108.755 101.794 1.00 19.45 311 ARG D O 1
ATOM 11653 N N . ASP D 1 331 ? 119.877 108.553 99.561 1.00 19.06 312 ASP D N 1
ATOM 11654 C CA . ASP D 1 331 ? 120.101 109.989 99.388 1.00 19.06 312 ASP D CA 1
ATOM 11655 C C . ASP D 1 331 ? 118.854 110.768 99.790 1.00 19.06 312 ASP D C 1
ATOM 11656 O O . ASP D 1 331 ? 118.931 111.767 100.529 1.00 19.06 312 ASP D O 1
ATOM 11661 N N . ILE D 1 332 ? 117.686 110.291 99.348 1.00 16.65 313 ILE D N 1
ATOM 11662 C CA . ILE D 1 332 ? 116.444 110.942 99.758 1.00 16.65 313 ILE D CA 1
ATOM 11663 C C . ILE D 1 332 ? 116.281 110.838 101.271 1.00 16.65 313 ILE D C 1
ATOM 11664 O O . ILE D 1 332 ? 115.891 111.807 101.933 1.00 16.65 313 ILE D O 1
ATOM 11669 N N . ILE D 1 333 ? 116.579 109.668 101.842 1.00 15.90 314 ILE D N 1
ATOM 11670 C CA . ILE D 1 333 ? 116.358 109.442 103.262 1.00 15.90 314 ILE D CA 1
ATOM 11671 C C . ILE D 1 333 ? 117.323 110.305 104.073 1.00 15.90 314 ILE D C 1
ATOM 11672 O O . ILE D 1 333 ? 117.044 110.646 105.230 1.00 15.90 314 ILE D O 1
ATOM 11677 N N . LEU D 1 334 ? 118.412 110.751 103.442 1.00 16.58 315 LEU D N 1
ATOM 11678 C CA . LEU D 1 334 ? 119.390 111.640 104.051 1.00 16.58 315 LEU D CA 1
ATOM 11679 C C . LEU D 1 334 ? 119.102 113.117 103.820 1.00 16.58 315 LEU D C 1
ATOM 11680 O O . LEU D 1 334 ? 119.763 113.958 104.438 1.00 16.58 315 LEU D O 1
ATOM 11685 N N . HIS D 1 335 ? 118.154 113.466 102.948 1.00 18.37 316 HIS D N 1
ATOM 11686 C CA . HIS D 1 335 ? 117.930 114.876 102.638 1.00 18.37 316 HIS D CA 1
ATOM 11687 C C . HIS D 1 335 ? 116.544 115.377 103.043 1.00 18.37 316 HIS D C 1
ATOM 11688 O O . HIS D 1 335 ? 116.157 116.482 102.648 1.00 18.37 316 HIS D O 1
ATOM 11695 N N . LEU D 1 336 ? 115.795 114.599 103.824 1.00 15.65 317 LEU D N 1
ATOM 11696 C CA . LEU D 1 336 ? 114.487 115.009 104.326 1.00 15.65 317 LEU D CA 1
ATOM 11697 C C . LEU D 1 336 ? 114.637 115.976 105.498 1.00 15.65 317 LEU D C 1
ATOM 11698 O O . LEU D 1 336 ? 115.358 115.685 106.457 1.00 15.65 317 LEU D O 1
ATOM 11703 N N . GLU D 1 337 ? 113.959 117.129 105.426 1.00 17.87 318 GLU D N 1
ATOM 11704 C CA . GLU D 1 337 ? 114.147 118.145 106.453 1.00 17.87 318 GLU D CA 1
ATOM 11705 C C . GLU D 1 337 ? 112.945 118.193 107.387 1.00 17.87 318 GLU D C 1
ATOM 11706 O O . GLU D 1 337 ? 111.809 118.328 106.916 1.00 17.87 318 GLU D O 1
ATOM 11712 N N . PRO D 1 338 ? 113.150 118.044 108.699 1.00 15.63 319 PRO D N 1
ATOM 11713 C CA . PRO D 1 338 ? 112.035 118.142 109.655 1.00 15.63 319 PRO D CA 1
ATOM 11714 C C . PRO D 1 338 ? 111.404 119.529 109.709 1.00 15.63 319 PRO D C 1
ATOM 11715 O O . PRO D 1 338 ? 112.098 120.546 109.667 1.00 15.63 319 PRO D O 1
ATOM 11719 N N . VAL D 1 339 ? 110.077 119.566 109.806 1.00 13.75 320 VAL D N 1
ATOM 11720 C CA . VAL D 1 339 ? 109.336 120.815 109.969 1.00 13.75 320 VAL D CA 1
ATOM 11721 C C . VAL D 1 339 ? 108.068 120.505 110.762 1.00 13.75 320 VAL D C 1
ATOM 11722 O O . VAL D 1 339 ? 107.335 119.566 110.434 1.00 13.75 320 VAL D O 1
ATOM 11726 N N . ILE D 1 340 ? 107.823 121.267 111.826 1.00 14.62 321 ILE D N 1
ATOM 11727 C CA . ILE D 1 340 ? 106.625 121.100 112.644 1.00 14.62 321 ILE D CA 1
ATOM 11728 C C . ILE D 1 340 ? 105.623 122.190 112.287 1.00 14.62 321 ILE D C 1
ATOM 11729 O O . ILE D 1 340 ? 105.948 123.383 112.328 1.00 14.62 321 ILE D O 1
ATOM 11734 N N . TYR D 1 341 ? 104.406 121.782 111.934 1.00 14.88 322 TYR D N 1
ATOM 11735 C CA . TYR D 1 341 ? 103.312 122.696 111.632 1.00 14.88 322 TYR D CA 1
ATOM 11736 C C . TYR D 1 341 ? 102.294 122.672 112.764 1.00 14.88 322 TYR D C 1
ATOM 11737 O O . TYR D 1 341 ? 101.881 121.596 113.206 1.00 14.88 322 TYR D O 1
ATOM 11746 N N . GLY D 1 342 ? 101.897 123.851 113.227 1.00 16.05 323 GLY D N 1
ATOM 11747 C CA . GLY D 1 342 ? 100.934 123.956 114.299 1.00 16.05 323 GLY D CA 1
ATOM 11748 C C . GLY D 1 342 ? 99.527 123.671 113.821 1.00 16.05 323 GLY D C 1
ATOM 11749 O O . GLY D 1 342 ? 99.250 123.537 112.619 1.00 16.05 323 GLY D O 1
ATOM 11750 N N . PRO D 1 343 ? 98.602 123.565 114.776 1.00 17.79 324 PRO D N 1
ATOM 11751 C CA . PRO D 1 343 ? 97.203 123.292 114.418 1.00 17.79 324 PRO D CA 1
ATOM 11752 C C . PRO D 1 343 ? 96.584 124.469 113.676 1.00 17.79 324 PRO D C 1
ATOM 11753 O O . PRO D 1 343 ? 96.723 125.624 114.085 1.00 17.79 324 PRO D O 1
ATOM 11757 N N . GLY D 1 344 ? 95.901 124.165 112.573 1.00 18.26 325 GLY D N 1
ATOM 11758 C CA . GLY D 1 344 ? 95.264 125.183 111.765 1.00 18.26 325 GLY D CA 1
ATOM 11759 C C . GLY D 1 344 ? 96.184 125.914 110.813 1.00 18.26 325 GLY D C 1
ATOM 11760 O O . GLY D 1 344 ? 95.729 126.836 110.124 1.00 18.26 325 GLY D O 1
ATOM 11761 N N . GLU D 1 345 ? 97.458 125.539 110.750 1.00 17.54 326 GLU D N 1
ATOM 11762 C CA . GLU D 1 345 ? 98.415 126.211 109.886 1.00 17.54 326 GLU D CA 1
ATOM 11763 C C . GLU D 1 345 ? 98.291 125.712 108.452 1.00 17.54 326 GLU D C 1
ATOM 11764 O O . GLU D 1 345 ? 97.857 124.586 108.195 1.00 17.54 326 GLU D O 1
ATOM 11770 N N . TYR D 1 346 ? 98.682 126.569 107.512 1.00 20.71 327 TYR D N 1
ATOM 11771 C CA . TYR D 1 346 ? 98.648 126.237 106.094 1.00 20.71 327 TYR D CA 1
ATOM 11772 C C . TYR D 1 346 ? 99.947 125.525 105.728 1.00 20.71 327 TYR D C 1
ATOM 11773 O O . TYR D 1 346 ? 101.030 126.112 105.826 1.00 20.71 327 TYR D O 1
ATOM 11782 N N . ILE D 1 347 ? 99.807 124.352 105.131 1.00 17.00 328 ILE D N 1
ATOM 11783 C CA . ILE D 1 347 ? 101.009 123.642 104.631 1.00 17.00 328 ILE D CA 1
ATOM 11784 C C . ILE D 1 347 ? 101.093 123.952 103.139 1.00 17.00 328 ILE D C 1
ATOM 11785 O O . ILE D 1 347 ? 102.086 124.549 102.737 1.00 17.00 328 ILE D O 1
ATOM 11790 N N . ILE D 1 348 ? 100.082 123.581 102.357 1.00 18.78 329 ILE D N 1
ATOM 11791 C CA . ILE D 1 348 ? 100.026 123.875 100.895 1.00 18.78 329 ILE D CA 1
ATOM 11792 C C . ILE D 1 348 ? 98.763 124.691 100.680 1.00 18.78 329 ILE D C 1
ATOM 11793 O O . ILE D 1 348 ? 97.729 124.302 101.225 1.00 18.78 329 ILE D O 1
ATOM 11798 N N . ARG D 1 349 ? 98.847 125.784 99.928 1.00 21.47 330 ARG D N 1
ATOM 11799 C CA . ARG D 1 349 ? 97.637 126.587 99.627 1.00 21.47 330 ARG D CA 1
ATOM 11800 C C . ARG D 1 349 ? 97.211 126.343 98.181 1.00 21.47 330 ARG D C 1
ATOM 11801 O O . ARG D 1 349 ? 98.085 126.226 97.321 1.00 21.47 330 ARG D O 1
ATOM 11809 N N . ALA D 1 350 ? 95.908 126.248 97.940 1.00 18.34 331 ALA D N 1
ATOM 11810 C CA . ALA D 1 350 ? 95.446 126.076 96.569 1.00 18.34 331 ALA D CA 1
ATOM 11811 C C . ALA D 1 350 ? 95.865 127.249 95.694 1.00 18.34 331 ALA D C 1
ATOM 11812 O O . ALA D 1 350 ? 95.752 128.414 96.087 1.00 18.34 331 ALA D O 1
ATOM 11814 N N . GLY D 1 351 ? 96.346 126.933 94.495 1.00 15.09 332 GLY D N 1
ATOM 11815 C CA . GLY D 1 351 ? 96.689 127.930 93.507 1.00 15.09 332 GLY D CA 1
ATOM 11816 C C . GLY D 1 351 ? 98.120 128.420 93.535 1.00 15.09 332 GLY D C 1
ATOM 11817 O O . GLY D 1 351 ? 98.524 129.139 92.613 1.00 15.09 332 GLY D O 1
ATOM 11818 N N . GLU D 1 352 ? 98.904 128.060 94.548 1.00 20.71 333 GLU D N 1
ATOM 11819 C CA . GLU D 1 352 ? 100.306 128.442 94.529 1.00 20.71 333 GLU D CA 1
ATOM 11820 C C . GLU D 1 352 ? 101.079 127.532 93.580 1.00 20.71 333 GLU D C 1
ATOM 11821 O O . GLU D 1 352 ? 100.623 126.447 93.210 1.00 20.71 333 GLU D O 1
ATOM 11827 N N . MET D 1 353 ? 102.249 128.008 93.157 1.00 20.75 334 MET D N 1
ATOM 11828 C CA . MET D 1 353 ? 103.119 127.221 92.292 1.00 20.75 334 MET D CA 1
ATOM 11829 C C . MET D 1 353 ? 103.508 125.915 92.977 1.00 20.75 334 MET D C 1
ATOM 11830 O O . MET D 1 353 ? 103.081 124.837 92.557 1.00 20.75 334 MET D O 1
ATOM 11835 N N . GLY D 1 354 ? 104.311 126.000 94.034 1.00 18.74 335 GLY D N 1
ATOM 11836 C CA . GLY D 1 354 ? 104.692 124.824 94.792 1.00 18.74 335 GLY D CA 1
ATOM 11837 C C . GLY D 1 354 ? 105.936 124.103 94.321 1.00 18.74 335 GLY D C 1
ATOM 11838 O O . GLY D 1 354 ? 106.110 123.864 93.123 1.00 18.74 335 GLY D O 1
ATOM 11839 N N . SER D 1 355 ? 106.815 123.749 95.263 1.00 20.32 336 SER D N 1
ATOM 11840 C CA . SER D 1 355 ? 108.083 123.129 94.904 1.00 20.32 336 SER D CA 1
ATOM 11841 C C . SER D 1 355 ? 108.504 122.021 95.864 1.00 20.32 336 SER D C 1
ATOM 11842 O O . SER D 1 355 ? 109.611 121.492 95.720 1.00 20.32 336 SER D O 1
ATOM 11845 N N . ASP D 1 356 ? 107.676 121.655 96.842 1.00 18.32 337 ASP D N 1
ATOM 11846 C CA . ASP D 1 356 ? 108.102 120.755 97.905 1.00 18.32 337 ASP D CA 1
ATOM 11847 C C . ASP D 1 356 ? 107.141 119.579 98.023 1.00 18.32 337 ASP D C 1
ATOM 11848 O O . ASP D 1 356 ? 105.973 119.659 97.635 1.00 18.32 337 ASP D O 1
ATOM 11853 N N . VAL D 1 357 ? 107.655 118.480 98.575 1.00 16.30 338 VAL D N 1
ATOM 11854 C CA . VAL D 1 357 ? 106.858 117.309 98.922 1.00 16.30 338 VAL D CA 1
ATOM 11855 C C . VAL D 1 357 ? 106.982 117.057 100.421 1.00 16.30 338 VAL D C 1
ATOM 11856 O O . VAL D 1 357 ? 108.018 117.335 101.033 1.00 16.30 338 VAL D O 1
ATOM 11860 N N . TYR D 1 358 ? 105.899 116.559 101.021 1.00 16.85 339 TYR D N 1
ATOM 11861 C CA . TYR D 1 358 ? 105.807 116.405 102.468 1.00 16.85 339 TYR D CA 1
ATOM 11862 C C . TYR D 1 358 ? 105.455 114.967 102.817 1.00 16.85 339 TYR D C 1
ATOM 11863 O O . TYR D 1 358 ? 104.557 114.377 102.208 1.00 16.85 339 TYR D O 1
ATOM 11872 N N . PHE D 1 359 ? 106.162 114.415 103.799 1.00 15.44 340 PHE D N 1
ATOM 11873 C CA . PHE D 1 359 ? 105.900 113.086 104.340 1.00 15.44 340 PHE D CA 1
ATOM 11874 C C . PHE D 1 359 ? 105.421 113.220 105.779 1.00 15.44 340 PHE D C 1
ATOM 11875 O O . PHE D 1 359 ? 106.111 113.813 106.613 1.00 15.44 340 PHE D O 1
ATOM 11883 N N . ILE D 1 360 ? 104.247 112.666 106.068 1.00 16.59 341 ILE D N 1
ATOM 11884 C CA . ILE D 1 360 ? 103.669 112.752 107.404 1.00 16.59 341 ILE D CA 1
ATOM 11885 C C . ILE D 1 360 ? 104.352 111.735 108.310 1.00 16.59 341 ILE D C 1
ATOM 11886 O O . ILE D 1 360 ? 104.467 110.555 107.964 1.00 16.59 341 ILE D O 1
ATOM 11891 N N . ASN D 1 361 ? 104.807 112.192 109.474 1.00 16.84 342 ASN D N 1
ATOM 11892 C CA . ASN D 1 361 ? 105.478 111.329 110.440 1.00 16.84 342 ASN D CA 1
ATOM 11893 C C . ASN D 1 361 ? 104.688 111.114 111.721 1.00 16.84 342 ASN D C 1
ATOM 11894 O O . ASN D 1 361 ? 104.634 109.989 112.220 1.00 16.84 342 ASN D O 1
ATOM 11899 N N . ARG D 1 362 ? 104.077 112.157 112.269 1.00 19.66 343 ARG D N 1
ATOM 11900 C CA . ARG D 1 362 ? 103.379 112.029 113.545 1.00 19.66 343 ARG D CA 1
ATOM 11901 C C . ARG D 1 362 ? 101.960 112.578 113.531 1.00 19.66 343 ARG D C 1
ATOM 11902 O O . ARG D 1 362 ? 101.081 112.001 114.175 1.00 19.66 343 ARG D O 1
ATOM 11910 N N . GLY D 1 363 ? 101.710 113.675 112.818 1.00 17.40 344 GLY D N 1
ATOM 11911 C CA . GLY D 1 363 ? 100.453 114.385 112.917 1.00 17.40 344 GLY D CA 1
ATOM 11912 C C . GLY D 1 363 ? 99.390 113.880 111.957 1.00 17.40 344 GLY D C 1
ATOM 11913 O O . GLY D 1 363 ? 99.503 112.817 111.345 1.00 17.40 344 GLY D O 1
ATOM 11914 N N . SER D 1 364 ? 98.329 114.676 111.840 1.00 17.23 345 SER D N 1
ATOM 11915 C CA . SER D 1 364 ? 97.208 114.404 110.954 1.00 17.23 345 SER D CA 1
ATOM 11916 C C . SER D 1 364 ? 96.910 115.642 110.120 1.00 17.23 345 SER D C 1
ATOM 11917 O O . SER D 1 364 ? 97.215 116.767 110.523 1.00 17.23 345 SER D O 1
ATOM 11920 N N . VAL D 1 365 ? 96.312 115.425 108.947 1.00 18.10 346 VAL D N 1
ATOM 11921 C CA . VAL D 1 365 ? 96.158 116.474 107.945 1.00 18.10 346 VAL D CA 1
ATOM 11922 C C . VAL D 1 365 ? 94.771 116.364 107.318 1.00 18.10 346 VAL D C 1
ATOM 11923 O O . VAL D 1 365 ? 94.221 115.268 107.181 1.00 18.10 346 VAL D O 1
ATOM 11927 N N . GLU D 1 366 ? 94.219 117.510 106.903 1.00 21.53 347 GLU D N 1
ATOM 11928 C CA . GLU D 1 366 ? 92.961 117.575 106.165 1.00 21.53 347 GLU D CA 1
ATOM 11929 C C . GLU D 1 366 ? 93.171 118.211 104.797 1.00 21.53 347 GLU D C 1
ATOM 11930 O O . GLU D 1 366 ? 93.659 119.348 104.706 1.00 21.53 347 GLU D O 1
ATOM 11936 N N . VAL D 1 367 ? 92.886 117.454 103.739 1.00 18.96 348 VAL D N 1
ATOM 11937 C CA . VAL D 1 367 ? 92.919 118.006 102.390 1.00 18.96 348 VAL D CA 1
ATOM 11938 C C . VAL D 1 367 ? 91.570 118.660 102.111 1.00 18.96 348 VAL D C 1
ATOM 11939 O O . VAL D 1 367 ? 90.516 118.064 102.362 1.00 18.96 348 VAL D O 1
ATOM 11943 N N . LEU D 1 368 ? 91.596 119.886 101.593 1.00 19.51 349 LEU D N 1
ATOM 11944 C CA . LEU D 1 368 ? 90.402 120.706 101.455 1.00 19.51 349 LEU D CA 1
ATOM 11945 C C . LEU D 1 368 ? 90.435 121.435 100.118 1.00 19.51 349 LEU D C 1
ATOM 11946 O O . LEU D 1 368 ? 91.475 121.536 99.463 1.00 19.51 349 LEU D O 1
ATOM 11951 N N . SER D 1 369 ? 89.271 121.942 99.725 1.00 21.44 350 SER D N 1
ATOM 11952 C CA . SER D 1 369 ? 89.066 122.609 98.450 1.00 21.44 350 SER D CA 1
ATOM 11953 C C . SER D 1 369 ? 89.657 124.016 98.480 1.00 21.44 350 SER D C 1
ATOM 11954 O O . SER D 1 369 ? 90.148 124.493 99.508 1.00 21.44 350 SER D O 1
ATOM 11957 N N . ALA D 1 370 ? 89.630 124.675 97.316 1.00 21.29 351 ALA D N 1
ATOM 11958 C CA . ALA D 1 370 ? 90.155 126.033 97.223 1.00 21.29 351 ALA D CA 1
ATOM 11959 C C . ALA D 1 370 ? 89.367 126.962 98.135 1.00 21.29 351 ALA D C 1
ATOM 11960 O O . ALA D 1 370 ? 89.934 127.855 98.775 1.00 21.29 351 ALA D O 1
ATOM 11962 N N . ASP D 1 371 ? 88.053 126.766 98.197 1.00 21.30 352 ASP D N 1
ATOM 11963 C CA . ASP D 1 371 ? 87.162 127.548 99.037 1.00 21.30 352 ASP D CA 1
ATOM 11964 C C . ASP D 1 371 ? 86.981 126.909 100.409 1.00 21.30 352 ASP D C 1
ATOM 11965 O O . ASP D 1 371 ? 86.251 127.455 101.244 1.00 21.30 352 ASP D O 1
ATOM 11970 N N . GLU D 1 372 ? 87.635 125.764 100.643 1.00 22.90 353 GLU D N 1
ATOM 11971 C CA . GLU D 1 372 ? 87.634 125.060 101.928 1.00 22.90 353 GLU D CA 1
ATOM 11972 C C . GLU D 1 372 ? 86.220 124.697 102.374 1.00 22.90 353 GLU D C 1
ATOM 11973 O O . GLU D 1 372 ? 85.849 124.871 103.537 1.00 22.90 353 GLU D O 1
ATOM 11979 N N . LYS D 1 373 ? 85.423 124.183 101.438 1.00 20.08 354 LYS D N 1
ATOM 11980 C CA . LYS D 1 373 ? 84.074 123.722 101.736 1.00 20.08 354 LYS D CA 1
ATOM 11981 C C . LYS D 1 373 ? 83.940 122.206 101.795 1.00 20.08 354 LYS D C 1
ATOM 11982 O O . LYS D 1 373 ? 83.089 121.703 102.535 1.00 20.08 354 LYS D O 1
ATOM 11988 N N . THR D 1 374 ? 84.751 121.464 101.043 1.00 18.04 355 THR D N 1
ATOM 11989 C CA . THR D 1 374 ? 84.649 120.011 100.972 1.00 18.04 355 THR D CA 1
ATOM 11990 C C . THR D 1 374 ? 85.964 119.365 101.384 1.00 18.04 355 THR D C 1
ATOM 11991 O O . THR D 1 374 ? 87.036 119.794 100.948 1.00 18.04 355 THR D O 1
ATOM 11995 N N . ARG D 1 375 ? 85.875 118.335 102.225 1.00 21.39 356 ARG D N 1
ATOM 11996 C CA . ARG D 1 375 ? 87.047 117.615 102.710 1.00 21.39 356 ARG D CA 1
ATOM 11997 C C . ARG D 1 375 ? 87.324 116.459 101.752 1.00 21.39 356 ARG D C 1
ATOM 11998 O O . ARG D 1 375 ? 86.576 115.475 101.728 1.00 21.39 356 ARG D O 1
ATOM 12006 N N . TYR D 1 376 ? 88.393 116.576 100.960 1.00 18.70 357 TYR D N 1
ATOM 12007 C CA . TYR D 1 376 ? 88.782 115.473 100.084 1.00 18.70 357 TYR D CA 1
ATOM 12008 C C . TYR D 1 376 ? 89.208 114.243 100.876 1.00 18.70 357 TYR D C 1
ATOM 12009 O O . TYR D 1 376 ? 88.756 113.127 100.595 1.00 18.70 357 TYR D O 1
ATOM 12018 N N . ALA D 1 377 ? 90.058 114.425 101.884 1.00 18.33 358 ALA D N 1
ATOM 12019 C CA . ALA D 1 377 ? 90.605 113.277 102.595 1.00 18.33 358 ALA D CA 1
ATOM 12020 C C . ALA D 1 377 ? 91.248 113.726 103.899 1.00 18.33 358 ALA D C 1
ATOM 12021 O O . ALA D 1 377 ? 91.494 114.915 104.127 1.00 18.33 358 ALA D O 1
ATOM 12023 N N . ILE D 1 378 ? 91.522 112.740 104.749 1.00 19.59 359 ILE D N 1
ATOM 12024 C CA . ILE D 1 378 ? 92.237 112.920 106.004 1.00 19.59 359 ILE D CA 1
ATOM 12025 C C . ILE D 1 378 ? 93.458 112.014 105.952 1.00 19.59 359 ILE D C 1
ATOM 12026 O O . ILE D 1 378 ? 93.330 110.807 105.719 1.00 19.59 359 ILE D O 1
ATOM 12031 N N . LEU D 1 379 ? 94.635 112.594 106.161 1.00 19.46 360 LEU D N 1
ATOM 12032 C CA . LEU D 1 379 ? 95.890 111.863 106.071 1.00 19.46 360 LEU D CA 1
ATOM 12033 C C . LEU D 1 379 ? 96.509 111.678 107.449 1.00 19.46 360 LEU D C 1
ATOM 12034 O O . LEU D 1 379 ? 96.529 112.604 108.266 1.00 19.46 360 LEU D O 1
ATOM 12039 N N . SER D 1 380 ? 97.007 110.472 107.694 1.00 19.33 361 SER D N 1
ATOM 12040 C CA . SER D 1 380 ? 97.609 110.077 108.957 1.00 19.33 361 SER D CA 1
ATOM 12041 C C . SER D 1 380 ? 99.064 109.674 108.716 1.00 19.33 361 SER D C 1
ATOM 12042 O O . SER D 1 380 ? 99.638 109.947 107.656 1.00 19.33 361 SER D O 1
ATOM 12045 N N . GLU D 1 381 ? 99.665 109.048 109.729 1.00 19.12 362 GLU D N 1
ATOM 12046 C CA . GLU D 1 381 ? 101.042 108.579 109.639 1.00 19.12 362 GLU D CA 1
ATOM 12047 C C . GLU D 1 381 ? 101.234 107.631 108.459 1.00 19.12 362 GLU D C 1
ATOM 12048 O O . GLU D 1 381 ? 100.319 106.910 108.053 1.00 19.12 362 GLU D O 1
ATOM 12054 N N . GLY D 1 382 ? 102.450 107.634 107.912 1.00 18.21 363 GLY D N 1
ATOM 12055 C CA . GLY D 1 382 ? 102.823 106.733 106.840 1.00 18.21 363 GLY D CA 1
ATOM 12056 C C . GLY D 1 382 ? 102.428 107.162 105.447 1.00 18.21 363 GLY D C 1
ATOM 12057 O O . GLY D 1 382 ? 102.775 106.469 104.482 1.00 18.21 363 GLY D O 1
ATOM 12058 N N . GLN D 1 383 ? 101.723 108.272 105.301 1.00 18.57 364 GLN D N 1
ATOM 12059 C CA . GLN D 1 383 ? 101.274 108.762 104.008 1.00 18.57 364 GLN D CA 1
ATOM 12060 C C . GLN D 1 383 ? 102.020 110.049 103.666 1.00 18.57 364 GLN D C 1
ATOM 12061 O O . GLN D 1 383 ? 102.868 110.530 104.424 1.00 18.57 364 GLN D O 1
ATOM 12067 N N . PHE D 1 384 ? 101.677 110.616 102.513 1.00 17.24 365 PHE D N 1
ATOM 12068 C CA . PHE D 1 384 ? 102.366 111.783 101.983 1.00 17.24 365 PHE D CA 1
ATOM 12069 C C . PHE D 1 384 ? 101.409 112.566 101.097 1.00 17.24 365 PHE D C 1
ATOM 12070 O O . PHE D 1 384 ? 100.338 112.081 100.717 1.00 17.24 365 PHE D O 1
ATOM 12078 N N . PHE D 1 385 ? 101.803 113.799 100.787 1.00 16.44 366 PHE D N 1
ATOM 12079 C CA . PHE D 1 385 ? 101.040 114.639 99.877 1.00 16.44 366 PHE D CA 1
ATOM 12080 C C . PHE D 1 385 ? 101.996 115.589 99.171 1.00 16.44 366 PHE D C 1
ATOM 12081 O O . PHE D 1 385 ? 103.114 115.835 99.631 1.00 16.44 366 PHE D O 1
ATOM 12089 N N . GLY D 1 386 ? 101.540 116.123 98.042 1.00 18.10 367 GLY D N 1
ATOM 12090 C CA . GLY D 1 386 ? 102.391 116.964 97.230 1.00 18.10 367 GLY D CA 1
ATOM 12091 C C . GLY D 1 386 ? 103.355 116.214 96.346 1.00 18.10 367 GLY D C 1
ATOM 12092 O O . GLY D 1 386 ? 104.387 116.773 95.958 1.00 18.10 367 GLY D O 1
ATOM 12093 N N . GLU D 1 387 ? 103.056 114.956 96.021 1.00 20.27 368 GLU D N 1
ATOM 12094 C CA . GLU D 1 387 ? 103.971 114.162 95.213 1.00 20.27 368 GLU D CA 1
ATOM 12095 C C . GLU D 1 387 ? 104.013 114.629 93.766 1.00 20.27 368 GLU D C 1
ATOM 12096 O O . GLU D 1 387 ? 105.000 114.359 93.073 1.00 20.27 368 GLU D O 1
ATOM 12102 N N . MET D 1 388 ? 102.978 115.319 93.296 1.00 21.98 369 MET D N 1
ATOM 12103 C CA . MET D 1 388 ? 102.949 115.825 91.924 1.00 21.98 369 MET D CA 1
ATOM 12104 C C . MET D 1 388 ? 103.556 117.222 91.843 1.00 21.98 369 MET D C 1
ATOM 12105 O O . MET D 1 388 ? 102.982 118.152 91.277 1.00 21.98 369 MET D O 1
ATOM 12110 N N . ALA D 1 389 ? 104.746 117.363 92.422 1.00 18.29 370 ALA D N 1
ATOM 12111 C CA . ALA D 1 389 ? 105.535 118.584 92.310 1.00 18.29 370 ALA D CA 1
ATOM 12112 C C . ALA D 1 389 ? 107.004 118.333 92.025 1.00 18.29 370 ALA D C 1
ATOM 12113 O O . ALA D 1 389 ? 107.703 119.273 91.631 1.00 18.29 370 ALA D O 1
ATOM 12115 N N . LEU D 1 390 ? 107.503 117.111 92.204 1.00 19.41 371 LEU D N 1
ATOM 12116 C CA . LEU D 1 390 ? 108.874 116.775 91.858 1.00 19.41 371 LEU D CA 1
ATOM 12117 C C . LEU D 1 390 ? 109.024 116.419 90.387 1.00 19.41 371 LEU D C 1
ATOM 12118 O O . LEU D 1 390 ? 110.153 116.223 89.925 1.00 19.41 371 LEU D O 1
ATOM 12123 N N . ILE D 1 391 ? 107.919 116.330 89.649 1.00 20.34 372 ILE D N 1
ATOM 12124 C CA . ILE D 1 391 ? 107.970 116.028 88.226 1.00 20.34 372 ILE D CA 1
ATOM 12125 C C . ILE D 1 391 ? 107.337 117.113 87.369 1.00 20.34 372 ILE D C 1
ATOM 12126 O O . ILE D 1 391 ? 107.584 117.141 86.153 1.00 20.34 372 ILE D O 1
ATOM 12131 N N . LEU D 1 392 ? 106.551 118.017 87.946 1.00 22.97 373 LEU D N 1
ATOM 12132 C CA . LEU D 1 392 ? 106.030 119.169 87.229 1.00 22.97 373 LEU D CA 1
ATOM 12133 C C . LEU D 1 392 ? 105.959 120.356 88.178 1.00 22.97 373 LEU D C 1
ATOM 12134 O O . LEU D 1 392 ? 105.818 120.189 89.391 1.00 22.97 373 LEU D O 1
ATOM 12139 N N . ARG D 1 393 ? 106.061 121.557 87.615 1.00 22.01 374 ARG D N 1
ATOM 12140 C CA . ARG D 1 393 ? 106.053 122.759 88.437 1.00 22.01 374 ARG D CA 1
ATOM 12141 C C . ARG D 1 393 ? 104.721 123.462 88.212 1.00 22.01 374 ARG D C 1
ATOM 12142 O O . ARG D 1 393 ? 104.666 124.679 88.008 1.00 22.01 374 ARG D O 1
ATOM 12150 N N . ALA D 1 394 ? 103.643 122.680 88.249 1.00 19.59 375 ALA D N 1
ATOM 12151 C CA . ALA D 1 394 ? 102.303 123.143 87.940 1.00 19.59 375 ALA D CA 1
ATOM 12152 C C . ALA D 1 394 ? 101.652 123.777 89.173 1.00 19.59 375 ALA D C 1
ATOM 12153 O O . ALA D 1 394 ? 102.121 123.573 90.295 1.00 19.59 375 ALA D O 1
ATOM 12155 N N . PRO D 1 395 ? 100.572 124.557 89.004 1.00 19.67 376 PRO D N 1
ATOM 12156 C CA . PRO D 1 395 ? 99.818 125.013 90.180 1.00 19.67 376 PRO D CA 1
ATOM 12157 C C . PRO D 1 395 ? 99.251 123.851 90.984 1.00 19.67 376 PRO D C 1
ATOM 12158 O O . PRO D 1 395 ? 98.913 122.798 90.440 1.00 19.67 376 PRO D O 1
ATOM 12162 N N . ARG D 1 396 ? 99.155 124.053 92.297 1.00 21.26 377 ARG D N 1
ATOM 12163 C CA . ARG D 1 396 ? 98.758 122.979 93.194 1.00 21.26 377 ARG D CA 1
ATOM 12164 C C . ARG D 1 396 ? 97.275 122.662 93.003 1.00 21.26 377 ARG D C 1
ATOM 12165 O O . ARG D 1 396 ? 96.506 123.464 92.465 1.00 21.26 377 ARG D O 1
ATOM 12173 N N . THR D 1 397 ? 96.870 121.475 93.457 1.00 20.17 378 THR D N 1
ATOM 12174 C CA . THR D 1 397 ? 95.521 120.990 93.199 1.00 20.17 378 THR D CA 1
ATOM 12175 C C . THR D 1 397 ? 94.605 120.963 94.416 1.00 20.17 378 THR D C 1
ATOM 12176 O O . THR D 1 397 ? 93.427 120.618 94.261 1.00 20.17 378 THR D O 1
ATOM 12180 N N . ALA D 1 398 ? 95.080 121.339 95.601 1.00 17.96 379 ALA D N 1
ATOM 12181 C CA . ALA D 1 398 ? 94.216 121.405 96.779 1.00 17.96 379 ALA D CA 1
ATOM 12182 C C . ALA D 1 398 ? 94.942 122.143 97.896 1.00 17.96 379 ALA D C 1
ATOM 12183 O O . ALA D 1 398 ? 96.111 122.520 97.773 1.00 17.96 379 ALA D O 1
ATOM 12185 N N . THR D 1 399 ? 94.220 122.345 98.995 1.00 19.01 380 THR D N 1
ATOM 12186 C CA . THR D 1 399 ? 94.696 123.049 100.176 1.00 19.01 380 THR D CA 1
ATOM 12187 C C . THR D 1 399 ? 94.930 122.036 101.289 1.00 19.01 380 THR D C 1
ATOM 12188 O O . THR D 1 399 ? 94.119 121.133 101.494 1.00 19.01 380 THR D O 1
ATOM 12192 N N . VAL D 1 400 ? 96.048 122.155 101.992 1.00 19.27 381 VAL D N 1
ATOM 12193 C CA . VAL D 1 400 ? 96.422 121.202 103.029 1.00 19.27 381 VAL D CA 1
ATOM 12194 C C . VAL D 1 400 ? 96.463 121.933 104.361 1.00 19.27 381 VAL D C 1
ATOM 12195 O O . VAL D 1 400 ? 97.161 122.943 104.494 1.00 19.27 381 VAL D O 1
ATOM 12199 N N . ARG D 1 401 ? 95.716 121.425 105.344 1.00 21.52 382 ARG D N 1
ATOM 12200 C CA . ARG D 1 401 ? 95.654 122.056 106.654 1.00 21.52 382 ARG D CA 1
ATOM 12201 C C . ARG D 1 401 ? 95.973 121.025 107.728 1.00 21.52 382 ARG D C 1
ATOM 12202 O O . ARG D 1 401 ? 95.807 119.820 107.531 1.00 21.52 382 ARG D O 1
ATOM 12210 N N . ALA D 1 402 ? 96.448 121.510 108.870 1.00 17.59 383 ALA D N 1
ATOM 12211 C CA . ALA D 1 402 ? 96.865 120.648 109.967 1.00 17.59 383 ALA D CA 1
ATOM 12212 C C . ALA D 1 402 ? 95.804 120.612 111.058 1.00 17.59 383 ALA D C 1
ATOM 12213 O O . ALA D 1 402 ? 95.335 121.663 111.508 1.00 17.59 383 ALA D O 1
ATOM 12215 N N . ARG D 1 403 ? 95.428 119.400 111.479 1.00 18.55 384 ARG D N 1
ATOM 12216 C CA . ARG D 1 403 ? 94.510 119.245 112.605 1.00 18.55 384 ARG D CA 1
ATOM 12217 C C . ARG D 1 403 ? 95.183 119.632 113.915 1.00 18.55 384 ARG D C 1
ATOM 12218 O O . ARG D 1 403 ? 94.749 120.560 114.608 1.00 18.55 384 ARG D O 1
ATOM 12226 N N . ALA D 1 404 ? 96.246 118.923 114.266 1.00 16.58 385 ALA D N 1
ATOM 12227 C CA . ALA D 1 404 ? 97.081 119.187 115.426 1.00 16.58 385 ALA D CA 1
ATOM 12228 C C . ALA D 1 404 ? 98.512 119.424 114.954 1.00 16.58 385 ALA D C 1
ATOM 12229 O O . ALA D 1 404 ? 98.770 119.599 113.758 1.00 16.58 385 ALA D O 1
ATOM 12231 N N . PHE D 1 405 ? 99.442 119.463 115.906 1.00 17.24 386 PHE D N 1
ATOM 12232 C CA . PHE D 1 405 ? 100.852 119.570 115.557 1.00 17.24 386 PHE D CA 1
ATOM 12233 C C . PHE D 1 405 ? 101.265 118.377 114.703 1.00 17.24 386 PHE D C 1
ATOM 12234 O O . PHE D 1 405 ? 100.969 117.225 115.036 1.00 17.24 386 PHE D O 1
ATOM 12242 N N . CYS D 1 406 ? 101.950 118.656 113.595 1.00 18.95 387 CYS D N 1
ATOM 12243 C CA . CYS D 1 406 ? 102.164 117.652 112.559 1.00 18.95 387 CYS D CA 1
ATOM 12244 C C . CYS D 1 406 ? 103.492 116.917 112.724 1.00 18.95 387 CYS D C 1
ATOM 12245 O O . CYS D 1 406 ? 103.516 115.684 112.791 1.00 18.95 387 CYS D O 1
ATOM 12248 N N . ASP D 1 407 ? 104.597 117.665 112.775 1.00 18.22 388 ASP D N 1
ATOM 12249 C CA . ASP D 1 407 ? 105.953 117.115 112.838 1.00 18.22 388 ASP D CA 1
ATOM 12250 C C . ASP D 1 407 ? 106.209 116.207 111.629 1.00 18.22 388 ASP D C 1
ATOM 12251 O O . ASP D 1 407 ? 106.366 114.989 111.736 1.00 18.22 388 ASP D O 1
ATOM 12256 N N . LEU D 1 408 ? 106.221 116.843 110.461 1.00 14.74 389 LEU D N 1
ATOM 12257 C CA . LEU D 1 408 ? 106.354 116.147 109.190 1.00 14.74 389 LEU D CA 1
ATOM 12258 C C . LEU D 1 408 ? 107.666 116.530 108.515 1.00 14.74 389 LEU D C 1
ATOM 12259 O O . LEU D 1 408 ? 108.282 117.546 108.835 1.00 14.74 389 LEU D O 1
ATOM 12264 N N . TYR D 1 409 ? 108.095 115.703 107.573 1.00 14.96 390 TYR D N 1
ATOM 12265 C CA . TYR D 1 409 ? 109.341 115.945 106.863 1.00 14.96 390 TYR D CA 1
ATOM 12266 C C . TYR D 1 409 ? 109.049 116.523 105.483 1.00 14.96 390 TYR D C 1
ATOM 12267 O O . TYR D 1 409 ? 107.958 116.355 104.935 1.00 14.96 390 TYR D O 1
ATOM 12276 N N . ARG D 1 410 ? 110.049 117.194 104.915 1.00 17.09 391 ARG D N 1
ATOM 12277 C CA . ARG D 1 410 ? 109.868 117.899 103.653 1.00 17.09 391 ARG D CA 1
ATOM 12278 C C . ARG D 1 410 ? 111.101 117.783 102.773 1.00 17.09 391 ARG D C 1
ATOM 12279 O O . ARG D 1 410 ? 112.226 117.965 103.248 1.00 17.09 391 ARG D O 1
ATOM 12287 N N . LEU D 1 411 ? 110.882 117.475 101.495 1.00 18.32 392 LEU D N 1
ATOM 12288 C CA . LEU D 1 411 ? 111.940 117.457 100.491 1.00 18.32 392 LEU D CA 1
ATOM 12289 C C . LEU D 1 411 ? 111.647 118.501 99.422 1.00 18.32 392 LEU D C 1
ATOM 12290 O O . LEU D 1 411 ? 110.571 118.484 98.813 1.00 18.32 392 LEU D O 1
ATOM 12295 N N . ASP D 1 412 ? 112.591 119.414 99.209 1.00 20.39 393 ASP D N 1
ATOM 12296 C CA . ASP D 1 412 ? 112.460 120.437 98.183 1.00 20.39 393 ASP D CA 1
ATOM 12297 C C . ASP D 1 412 ? 112.851 119.878 96.814 1.00 20.39 393 ASP D C 1
ATOM 12298 O O . ASP D 1 412 ? 113.557 118.874 96.701 1.00 20.39 393 ASP D O 1
ATOM 12303 N N . LYS D 1 413 ? 112.380 120.551 95.761 1.00 20.22 394 LYS D N 1
ATOM 12304 C CA . LYS D 1 413 ? 112.686 120.136 94.395 1.00 20.22 394 LYS D CA 1
ATOM 12305 C C . LYS D 1 413 ? 114.106 120.505 93.972 1.00 20.22 394 LYS D C 1
ATOM 12306 O O . LYS D 1 413 ? 114.651 119.881 93.052 1.00 20.22 394 LYS D O 1
ATOM 12312 N N . GLU D 1 414 ? 114.768 121.402 94.707 1.00 19.36 395 GLU D N 1
ATOM 12313 C CA . GLU D 1 414 ? 116.150 121.742 94.384 1.00 19.36 395 GLU D CA 1
ATOM 12314 C C . GLU D 1 414 ? 117.105 120.623 94.778 1.00 19.36 395 GLU D C 1
ATOM 12315 O O . GLU D 1 414 ? 117.971 120.231 93.988 1.00 19.36 395 GLU D O 1
ATOM 12321 N N . THR D 1 415 ? 116.961 120.088 95.992 1.00 19.10 396 THR D N 1
ATOM 12322 C CA . THR D 1 415 ? 117.814 118.975 96.400 1.00 19.10 396 THR D CA 1
ATOM 12323 C C . THR D 1 415 ? 117.517 117.733 95.571 1.00 19.10 396 THR D C 1
ATOM 12324 O O . THR D 1 415 ? 118.432 116.979 95.219 1.00 19.10 396 THR D O 1
ATOM 12328 N N . PHE D 1 416 ? 116.241 117.513 95.245 1.00 21.20 397 PHE D N 1
ATOM 12329 C CA . PHE D 1 416 ? 115.866 116.378 94.411 1.00 21.20 397 PHE D CA 1
ATOM 12330 C C . PHE D 1 416 ? 116.487 116.477 93.023 1.00 21.20 397 PHE D C 1
ATOM 12331 O O . PHE D 1 416 ? 117.009 115.486 92.495 1.00 21.20 397 PHE D O 1
ATOM 12339 N N . ASP D 1 417 ? 116.470 117.673 92.425 1.00 22.06 398 ASP D N 1
ATOM 12340 C CA . ASP D 1 417 ? 117.101 117.844 91.120 1.00 22.06 398 ASP D CA 1
ATOM 12341 C C . ASP D 1 417 ? 118.619 117.733 91.214 1.00 22.06 398 ASP D C 1
ATOM 12342 O O . ASP D 1 417 ? 119.263 117.204 90.301 1.00 22.06 398 ASP D O 1
ATOM 12347 N N . ARG D 1 418 ? 119.169 118.184 92.330 1.00 19.56 399 ARG D N 1
ATOM 12348 C CA . ARG D 1 418 ? 120.628 118.152 92.518 1.00 19.56 399 ARG D CA 1
ATOM 12349 C C . ARG D 1 418 ? 121.043 116.700 92.523 1.00 19.56 399 ARG D C 1
ATOM 12350 O O . ARG D 1 418 ? 121.948 116.336 91.757 1.00 19.56 399 ARG D O 1
ATOM 12358 N N . ILE D 1 419 ? 120.403 115.912 93.350 1.00 19.80 400 ILE D N 1
ATOM 12359 C CA . ILE D 1 419 ? 120.772 114.506 93.496 1.00 19.80 400 ILE D CA 1
ATOM 12360 C C . ILE D 1 419 ? 120.335 113.654 92.307 1.00 19.80 400 ILE D C 1
ATOM 12361 O O . ILE D 1 419 ? 120.861 112.548 92.128 1.00 19.80 400 ILE D O 1
ATOM 12366 N N . LEU D 1 420 ? 119.389 114.122 91.492 1.00 20.92 401 LEU D N 1
ATOM 12367 C CA . LEU D 1 420 ? 118.964 113.354 90.327 1.00 20.92 401 LEU D CA 1
ATOM 12368 C C . LEU D 1 420 ? 119.977 113.394 89.189 1.00 20.92 401 LEU D C 1
ATOM 12369 O O . LEU D 1 420 ? 119.857 112.602 88.247 1.00 20.92 401 LEU D O 1
ATOM 12374 N N . SER D 1 421 ? 120.959 114.295 89.252 1.00 18.59 402 SER D N 1
ATOM 12375 C CA . SER D 1 421 ? 121.976 114.388 88.210 1.00 18.59 402 SER D CA 1
ATOM 12376 C C . SER D 1 421 ? 122.873 113.153 88.183 1.00 18.59 402 SER D C 1
ATOM 12377 O O . SER D 1 421 ? 123.302 112.714 87.110 1.00 18.59 402 SER D O 1
ATOM 12380 N N . ARG D 1 422 ? 123.165 112.582 89.350 1.00 21.85 403 ARG D N 1
ATOM 12381 C CA . ARG D 1 422 ? 124.043 111.423 89.473 1.00 21.85 403 ARG D CA 1
ATOM 12382 C C . ARG D 1 422 ? 123.319 110.085 89.339 1.00 21.85 403 ARG D C 1
ATOM 12383 O O . ARG D 1 422 ? 123.960 109.038 89.483 1.00 21.85 403 ARG D O 1
ATOM 12391 N N . TYR D 1 423 ? 122.013 110.086 89.074 1.00 22.20 404 TYR D N 1
ATOM 12392 C CA . TYR D 1 423 ? 121.239 108.864 88.840 1.00 22.20 404 TYR D CA 1
ATOM 12393 C C . TYR D 1 423 ? 120.379 109.109 87.608 1.00 22.20 404 TYR D C 1
ATOM 12394 O O . TYR D 1 423 ? 119.167 109.338 87.719 1.00 22.20 404 TYR D O 1
ATOM 12403 N N . PRO D 1 424 ? 120.979 109.080 86.412 1.00 18.99 405 PRO D N 1
ATOM 12404 C CA . PRO D 1 424 ? 120.219 109.464 85.212 1.00 18.99 405 PRO D CA 1
ATOM 12405 C C . PRO D 1 424 ? 119.067 108.534 84.871 1.00 18.99 405 PRO D C 1
ATOM 12406 O O . PRO D 1 424 ? 118.128 108.984 84.206 1.00 18.99 405 PRO D O 1
ATOM 12410 N N . GLU D 1 425 ? 119.131 107.246 85.234 1.00 20.65 406 GLU D N 1
ATOM 12411 C CA . GLU D 1 425 ? 118.053 106.330 84.859 1.00 20.65 406 GLU D CA 1
ATOM 12412 C C . GLU D 1 425 ? 116.731 106.808 85.449 1.00 20.65 406 GLU D C 1
ATOM 12413 O O . GLU D 1 425 ? 115.712 106.931 84.745 1.00 20.65 406 GLU D O 1
ATOM 12419 N N . ILE D 1 426 ? 116.760 107.166 86.736 1.00 18.89 407 ILE D N 1
ATOM 12420 C CA . ILE D 1 426 ? 115.554 107.654 87.383 1.00 18.89 407 ILE D CA 1
ATOM 12421 C C . ILE D 1 426 ? 115.172 108.983 86.766 1.00 18.89 407 ILE D C 1
ATOM 12422 O O . ILE D 1 426 ? 113.988 109.321 86.679 1.00 18.89 407 ILE D O 1
ATOM 12427 N N . ALA D 1 427 ? 116.175 109.793 86.402 1.00 18.21 408 ALA D N 1
ATOM 12428 C CA . ALA D 1 427 ? 115.883 111.106 85.849 1.00 18.21 408 ALA D CA 1
ATOM 12429 C C . ALA D 1 427 ? 115.087 110.943 84.563 1.00 18.21 408 ALA D C 1
ATOM 12430 O O . ALA D 1 427 ? 114.161 111.711 84.291 1.00 18.21 408 ALA D O 1
ATOM 12432 N N . ALA D 1 428 ? 115.459 109.944 83.752 1.00 18.55 409 ALA D N 1
ATOM 12433 C CA . ALA D 1 428 ? 114.745 109.656 82.514 1.00 18.55 409 ALA D CA 1
ATOM 12434 C C . ALA D 1 428 ? 113.314 109.236 82.811 1.00 18.55 409 ALA D C 1
ATOM 12435 O O . ALA D 1 428 ? 112.376 109.652 82.119 1.00 18.55 409 ALA D O 1
ATOM 12437 N N . GLN D 1 429 ? 113.136 108.377 83.823 1.00 20.17 410 GLN D N 1
ATOM 12438 C CA . GLN D 1 429 ? 111.786 107.947 84.196 1.00 20.17 410 GLN D CA 1
ATOM 12439 C C . GLN D 1 429 ? 110.937 109.131 84.652 1.00 20.17 410 GLN D C 1
ATOM 12440 O O . GLN D 1 429 ? 109.748 109.228 84.319 1.00 20.17 410 GLN D O 1
ATOM 12446 N N . ILE D 1 430 ? 111.546 110.057 85.393 1.00 21.09 411 ILE D N 1
ATOM 12447 C CA . ILE D 1 430 ? 110.851 111.264 85.823 1.00 21.09 411 ILE D CA 1
ATOM 12448 C C . ILE D 1 430 ? 110.510 112.146 84.626 1.00 21.09 411 ILE D C 1
ATOM 12449 O O . ILE D 1 430 ? 109.403 112.693 84.543 1.00 21.09 411 ILE D O 1
ATOM 12454 N N . GLN D 1 431 ? 111.445 112.301 83.686 1.00 20.62 412 GLN D N 1
ATOM 12455 C CA . GLN D 1 431 ? 111.198 113.178 82.545 1.00 20.62 412 GLN D CA 1
ATOM 12456 C C . GLN D 1 431 ? 110.085 112.623 81.667 1.00 20.62 412 GLN D C 1
ATOM 12457 O O . GLN D 1 431 ? 109.247 113.382 81.166 1.00 20.62 412 GLN D O 1
ATOM 12463 N N . GLU D 1 432 ? 110.069 111.302 81.456 1.00 19.66 413 GLU D N 1
ATOM 12464 C CA . GLU D 1 432 ? 108.980 110.698 80.696 1.00 19.66 413 GLU D CA 1
ATOM 12465 C C . GLU D 1 432 ? 107.663 110.829 81.455 1.00 19.66 413 GLU D C 1
ATOM 12466 O O . GLU D 1 432 ? 106.604 111.011 80.843 1.00 19.66 413 GLU D O 1
ATOM 12472 N N . LEU D 1 433 ? 107.710 110.718 82.789 1.00 18.96 414 LEU D N 1
ATOM 12473 C CA . LEU D 1 433 ? 106.503 110.893 83.591 1.00 18.96 414 LEU D CA 1
ATOM 12474 C C . LEU D 1 433 ? 105.942 112.302 83.440 1.00 18.96 414 LEU D C 1
ATOM 12475 O O . LEU D 1 433 ? 104.721 112.496 83.422 1.00 18.96 414 LEU D O 1
ATOM 12480 N N . ALA D 1 434 ? 106.819 113.296 83.333 1.00 19.67 415 ALA D N 1
ATOM 12481 C CA . ALA D 1 434 ? 106.406 114.678 83.123 1.00 19.67 415 ALA D CA 1
ATOM 12482 C C . ALA D 1 434 ? 105.812 114.872 81.732 1.00 19.67 415 ALA D C 1
ATOM 12483 O O . ALA D 1 434 ? 105.810 115.981 81.198 1.00 19.67 415 ALA D O 1
#

B-factor: mean 15.39, std 5.2, range [0.14, 22.97]

Nearest PDB structures (foldseek):
  7rsh-assembly1_A  TM=9.955E-01  e=3.157E-55  Spirochaeta thermophila
  6cjq-assembly1_A  TM=9.984E-01  e=4.287E-55  Spirochaeta thermophila DSM 6578
  8vtb-assembly1_A  TM=9.907E-01  e=5.822E-55  Spirochaeta thermophila
  8vt9-assembly1_A  TM=9.841E-01  e=6.784E-55  Spirochaeta thermophila
  8vta-assembly1_A  TM=9.730E-01  e=8.754E-55  Spirochaeta thermophila

Foldseek 3Di:
DVVVVLLVVLVVLLVVLLQVLLVCVLPLVPDVVCVVVVVVSLVSLLCVVVVCVPPHLCVLSVQLNDQPPVCCSVVVDDDVSSVSRCSNNSCLVVSLVVVCVVCVPVDPSLVSVLVSLVVVVVSVLSNLLSVLLNPDDDDPDDPVVSSVVSSVVLVCLLLVNCPPPDQDDDPVRVVSSVVSNVVSVVSVVVNVVSVVVVVVPDPPLLVVLVVVLVVVVVVCVVVVPDVVVNVQVVVVSVVCCVPVSRDDPVVVLVVDDPVVSLVVLCVQCPLLQCPDPLCDPHDPVLVSLVSVQWAKDKDAAFDWDAAFFDQDFKKKAFRAFKKWWAANVRPDTPDIDGHSYIDPPVRLLDRHTDGTTMGTHGITGIIMDGNVSVVVVCVVVVVSVVVSPVVD/DVVVVLLVVLVVLLVVLLQVLLVCVLPLVPDVVCVVVVVVSLVSLLCVVVVCVPPHLCVLSVQLNDQPPVCCSVVVDDDVSSVSRCSNNSCLVVSLVVVCVVCVPVDPSLVSVLVSLVVVVVSVLSNLLSVLLNPDDDDPDDPVVSSVVSSVVLVCLLLVNCPPPDQDDDPVRVVSSVVSNVVSVVSVVVNVVSVVVVVVPDPPLLVVLVVVLVVVVVVCVVVVPDVVVNVQVVVVSVVCCVPVSRDDPVVVLVVDDPVVSLVVLCVQCPLLQCPDPLCDPHDPVLVSLVSVQWAKDKDAAFDWDAAFFDQDFKKKAFRAFKKWWAANVRPDTPDIDGHSYIDPPVRLLDRHTDGTTMGTHGITGIIMDGNVSVVVVCVVVVVSVVVSPVVD/DVVVVLLVVLVVLLVVLLQVLLVCVLPLVPDVVCVVVVVVSLVSLLCVVVVCVPPHLCVLSVQLNDQPPVCCSVVVDDDVSSVSRCSNNSCLVVSLVVVCVVCVPVDPSLVSVLVSLVVVVVSVLSNLLSVLLNPDDDDPDDPVVSSVVSSVVLVCLLLVNCPPPDQDDDPVRVVSSVVSNVVSVVSVVVNVVSVVVVVVPDPPLLVVLVVVLVVVVVVCVVVVPDVVVNVQVVVVSVVCCVPVSRDDPVVVLVVDDPVVSLVVLCVQCPLLQCPDPLCDPHDPVLVSLVSVQWAKDKDAAFDWDAAFFDQDFKKKAFRAFKKWWAANVRPDTPDIDGHSYIDPPVRLLDRHTDGTTMGTHGITGIIMDGNVSVVVVCVVVVVSVVVSPVVD/DVVVVLLVVLVVLLVVLLQVLL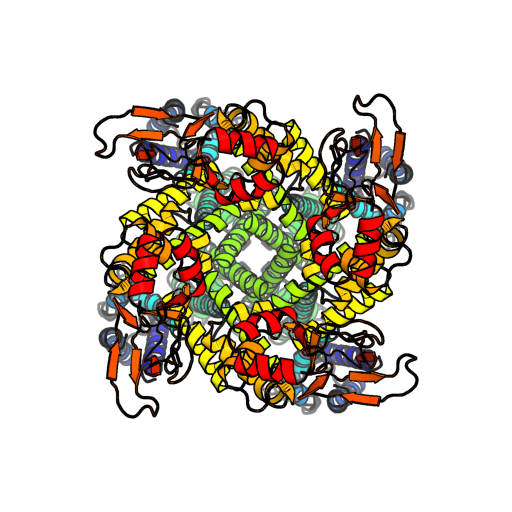VCVLPLVPDVVCVVVVVVSLVSLLCVVVVCVPPHLCVLSVQLNDQPPVCCSVVVDDDVSSVSRCSNNSCLVVSLVVVCVVCVPVDPSLVSVLVSLVVVVVSVLSNLLSVLLNPDDDDPDDPVVSSVVSSVVLVCLLLVNCPPPDQDDDPVRVVSSVVSNVVSVVSVVVNVVSVVVVVVPDPPLLVVLVVVLVVVVVVCVVVVPDVVVNVQVVVVSVVCCVPVSRDDPVVVLVVDDPVVSLVVLCVQCPLLQCPDPLCDPHDPVLVSLVSVQWAKDKDAAFDWDAAFFDQDFKKKAFRAFKKWWAANVRPDTPDIDGHSYIDPPVRLLDRHTDGTTMGTHGITGIIMDGNVSVVVVCVVVVVSVVVSPVVD

Radius of gyration: 39.44 Å; Cα contacts (8 Å, |Δi|>4): 2004; chains: 4; bounding box: 88×87×104 Å

Organism: Winmispira thermophila (strain ATCC 700085 / DSM 6578 / Z-1203) (NCBI:txid869211)

Sequence (1568 aa):
TYTLVWKVWILAVTLYYAIRIPLTLVFPSLFSPLLPLDILASLALIADIPLDLAFESRLPDLLAALPLDLLVFALHLPSPLSLLSLVRLLKLISVQRSATRILSYRINPALLRLLSLVGFILLAAHGIACGWMSLQPPSENPAGTRYLSAFYWTITTLTTIGYGDITPSTPTQTVYTIVIELLGAAMYGLVIGNIASLVSKLDAAKLLHRERVERVTAFLSYKRISPELQRRIIEYFDYLWETRRGYEEREVLKELPHPLRLAVAMEIHGDVIEKVPLFKGAGEEFIRDIILHLEPVIYGPGEYIIRAGEMGSDVYFINRGSVEVLSADEKTRYAILSEGQFFGEMALILRAPRTATVRARAFCDLYRLDKETFDRILSRYPEIAAQIQELATYTLVWKVWILAVTLYYAIRIPLTLVFPSLFSPLLPLDILASLALIADIPLDLAFESRLPDLLAALPLDLLVFALHLPSPLSLLSLVRLLKLISVQRSATRILSYRINPALLRLLSLVGFILLAAHGIACGWMSLQPPSENPAGTRYLSAFYWTITTLTTIGYGDITPSTPTQTVYTIVIELLGAAMYGLVIGNIASLVSKLDAAKLLHRERVERVTAFLSYKRISPELQRRIIEYFDYLWETRRGYEEREVLKELPHPLRLAVAMEIHGDVIEKVPLFKGAGEEFIRDIILHLEPVIYGPGEYIIRAGEMGSDVYFINRGSVEVLSADEKTRYAILSEGQFFGEMALILRAPRTATVRARAFCDLYRLDKETFDRILSRYPEIAAQIQELATYTLVWKVWILAVTLYYAIRIPLTLVFPSLFSPLLPLDILASLALIADIPLDLAFESRLPDLLAALPLDLLVFALHLPSPLSLLSLVRLLKLISVQRSATRILSYRINPALLRLLSLVGFILLAAHGIACGWMSLQPPSENPAGTRYLSAFYWTITTLTTIGYGDITPSTPTQTVYTIVIELLGAAMYGLVIGNIASLVSKLDAAKLLHRERVERVTAFLSYKRISPELQRRIIEYFDYLWETRRGYEEREVLKELPHPLRLAVAMEIHGDVIEKVPLFKGAGEEFIRDIILHLEPVIYGPGEYIIRAGEMGSDVYFINRGSVEVLSADEKTRYAILSEGQFFGEMALILRAPRTATVRARAFCDLYRLDKETFDRILSRYPEIAAQIQELATYTLVWKVWILAVTLYYAIRIPLTLVFPSLFSPLLPLDILASLALIADIPLDLAFESRLPDLLAALPLDLLVFALHLPSPLSLLSLVRLLKLISVQRSATRILSYRINPALLRLLSLVGFILLAAHGIACGWMSLQPPSENPAGTRYLSAFYWTITTLTTIGYGDITPSTPTQTVYTIVIELLGAAMYGLVIGNIASLVSKLDAAKLLHRERVERVTAFLSYKRISPELQRRIIEYFDYLWETRRGYEEREVLKELPHPLRLAVAMEIHGDVIEKVPLFKGAGEEFIRDIILHLEPVIYGPGEYIIRAGEMGSDVYFINRGSVEVLSADEKTRYAILSEGQFFGEMALILRAPRTATVRARAFCDLYRLDKETFDRILSRYPEIAAQIQELA

Secondary structure (DSSP, 8-state):
-HHHHHHHHHHHHHHHHHHHHHHHHH-TTTTSTTHHHHHHHHHHHHHHHHHHHS----HHHHHHHS-SSSSTTTTT--STTTTTSGGGGGHHHHHHHHHTTSSTTTS-HHHHHHHHHHHHHHHHHHHHHHHHHHTS------HHHHHHHHHHHHHHHHTT----SS---SHHHHHHHHHHHHHHHHHHHHHHHHHHHHHHTSSHHHHHHHHHHHHHHHHHHHTT--HHHHHHHHHHHHHHHHHHTT--HHHHGGGS-HHHHHHHHHHHHHHHHHS-TTTTT--HHHHHHHHHH-EEE---TT-EEE-TT----EEEE-SS--EEEE-TTS-SEEEEE-TT-EE--TTSS--PPPSSEEEESS---EEEEEHHHHHHHHTT-HHHHHHHHHH-/-HHHHHHHHHHHHHHHHHHHHHHHHH-TTTTSTTHHHHHHHHHHHHHHHHHHHS----HHHHHHHS-SSSSTTTTT--STTTTTSGGGGGHHHHHHHHHTTSSTTTS-HHHHHHHHHHHHHHHHHHHHHHHHHHTS------HHHHHHHHHHHHHHHHTT----SS---SHHHHHHHHHHHHHHHHHHHHHHHHHHHHHHTSSHHHHHHHHHHHHHHHHHHHTT--HHHHHHHHHHHHHHHHHHTT--HHHHGGGS-HHHHHHHHHHHHHHHHHS-TTTTT--HHHHHHHHHH-EEE---TT-EEE-TT----EEEE-SS--EEEE-TTS-SEEEEE-TT-EE--TTSS--PPPSSEEEESS---EEEEEHHHHHHHHTT-HHHHHHHHHH-/-HHHHHHHHHHHHHHHHHHHHHHHHH-TTTTSTTHHHHHHHHHHHHHHHHHHHS----HHHHHHHS-SSSSTTTTT--STTTTTSGGGGGHHHHHHHHHTTSSTTTS-HHHHHHHHHHHHHHHHHHHHHHHHHHTS------HHHHHHHHHHHHHHHHTT----SS---SHHHHHHHHHHHHHHHHHHHHHHHHHHHHHHTSSHHHHHHHHHHHHHHHHHHHTT--HHHHHHHHHHHHHHHHHHTT--HHHHGGGS-HHHHHHHHHHHHHHHHHS-TTTTT--HHHHHHHHHH-EEE---TT-EEE-TT----EEEE-SS--EEEE-TTS-SEEEEE-TT-EE--TTSS--PPPSSEEEESS---EEEEEHHHHHHHHTT-HHHHHHHHHH-/-HHHHHHHHHHHHHHHHHHHHHHHHH-TTTTSTTHHHHHHHHHHHHHHHHHHHS----HHHHHHHS-SSSSTTTTT--STTTTTSGGGGGHHHHHHHHHTTSSTTTS-HHHHHHHHHHHHHHHHHHHHHHHHHHTS------HHHHHHHHHHHHHHHHTT----SS---SHHHHHHHHHHHHHHHHHHHHHHHHHHHHHHTSSHHHHHHHHHHHHHHHHHHHTT--HHHHHHHHHHHHHHHHHHTT--HHHHGGGS-HHHHHHHHHHHHHHHHHS-TTTTT--HHHHHHHHHH-EEE---TT-EEE-TT----EEEE-SS--EEEE-TTS-SEEEEE-TT-EE--TTSS--PPPSSEEEESS---EEEEEHHHHHHHHTT-HHHHHHHHHH-

InterPro domains:
  IPR000595 Cyclic nucleotide-binding domain [PF00027] (322-404)
  IPR000595 Cyclic nucleotide-binding domain [PS50042] (301-418)
  IPR000595 Cyclic nucleotide-binding domain [SM00100] (301-419)
  IPR000595 Cyclic nucleotide-binding domain [cd00038] (301-411)
  IPR013099 Potassium channel domain [PF07885] (148-223)
  IPR014710 RmlC-like jelly roll fold [G3DSA:2.60.120.10] (293-423)
  IPR018488 Cyclic nucleotide-binding, conserved site [PS00888] (328-344)
  IPR018488 Cyclic nucleotide-binding, conserved site [PS00889] (366-383)
  IPR018490 Cyclic nucleotide-binding domain superfamily [SSF51206] (230-418)
  IPR050866 Cyclic nucleotide-gated cation channel [PTHR45638] (13-418)